Protein 1WB9 (pdb70)

Radius of gyration: 39.72 Å; Cα contacts (8 Å, |Δi|>4): 2963; chains: 2; bounding box: 95×91×112 Å

Nearest PDB structures (foldseek):
  1wb9-assembly1_A  TM=1.001E+00  e=0.000E+00  Escherichia coli
  1wbd-assembly1_A  TM=1.001E+00  e=0.000E+00  Escherichia coli
  1e3m-assembly1_A  TM=1.001E+00  e=0.000E+00  Escherichia coli
  1wbb-assembly1_A  TM=1.001E+00  e=0.000E+00  Escherichia coli
  7ai6-assembly1_A  TM=9.841E-01  e=0.000E+00  Escherichia coli K-12

Foldseek 3Di:
DDDDDLVNDDPVVNLVVVQCVVVVPAAEQADDPQKRKGKDVSLVVLCVQVVWDWDWDDDPSDDTITMTIDGPVCVVVSLLSQQVVQGKYFYKDFDADPVPDPGDGDIDRQAMDGNAQDLDPVNDDLQAQAKEKEWEDDPQFIKMWIARLLQLAIEIETQRDDQLLLLVCLLNVHQAYEYEQPDDPCVSPPPRGNYHYDYPVQLDQVQLQVVVCVLQVHPGQVVQVCSVPSRHSSRRSSVVVVNCRRLVDRQNSNNGYHYDYLQFWARETPCLCALLQAQAHVVGDRPLHVLNQLDPFQASLLSHVLSSLLSTFGQPPVVLVQLLQLLVLCQVPLVVVRVLLNLLYQLSSLLSCLSSVNRFLVSLLSNLSNLVSLVVNLVSQVPRPGPSSVVLNVLLPRPPVLNVLSPQFFDNDADRHLQQHPGGDPPNDVVLVVLVVLLVVVVVVQVVVQVVQCVVLVQVQWHWDADPVQGIWIKGFPVCVVSHDPQWAWGDDDPTMTTTDHPVRVVSRVSNVVSSVVSSVVSVVVSSVSSVVCVVCSVSSSSSSVSSSVSSSSSSLSNSCVVQVFAQAAEDAAAWKWFAFFAQSSCCVPDPDHTRGATDTDDLQQQEEAEEEAVVLCQSVVLSSSVSQVSQSSSSHTHRGPYMYGYAASYEYEQAEPPVSVVSLVVCLVDAALRHEYEYHAFFDDDDDPRRVVVVLVSVQSCVPPRSHRYYHYHPDPVCLCQVVVHGNYFYKYRDWDDDDLAIGRPSYIDGGHDPDYCVLRVVVVVPDDPVVSVVVVVVVVVVVVPD/DVVVVVQCVVPVQAQEFCDDPQWTKGDDVSCVVLCVQPVFDPPVITIDGNVCVLVSLLSQLQQQGKYFYCPVHRDAIDHNAQDQDPSNDDLQAQAKEKEKEADPQFIKIWIARLLLLAIEIETDRDDQLLLQVCLLVVHSAYEYEQPHPPCVSPVPHGHYHYDYPVQLDQVQLQVVVCVLQVHPGQVVQVCRPVSNHSSGRSSRVVVNCVNQVFRSNSNNHYHYDDLQFWAGEGNVRVALLQAQHHVVGHRPLHVLNQQPPFQASLLSNVLSSLLSTFTQPCVVLVQLQLLLQLCQVQLVVPRVLLNLLYQLSSLLSCLSSVNHFLVSLLSNLSNLVSLVVNLVSQVPRDHPVSVVLNVLLDRPPVLNVLSPQFFDNDADRHLQQPPTGDPPNDPLLNVLVVLLVVLVVVQQVVQVVQCVVLVQPQWGWDADDPPGIWIKGWPVSCVSPDPQWAWDDDDPTITITDHPSRVVSSVSNVVSSVVSSVVSVVSVSVSSVVCVVCSVSSSSSSVSSSVCSNSSSLSNSCVVQVFAQAAEDAFAWKWFAFAFQSSCCPPDPDHTGGATDTDDLQQQEEEEEEDPPPLLLRVLSSSVSQVSQSSSSHTGRGPYIYGYGASYEQALGDQLVVSVVSLVVCLVDAALRHEYEHAAFLPNDDPVVRVVVLLVSVCCCVPPRNHRYYHYHHDLVCQCVVVVDTNYFYKYWYWDDDDLDIGGDNYIGGDHDPDDCPLVVVVSVPPDPVVSVVVVVVVCVVVVVD

InterPro domains:
  IPR000432 DNA mismatch repair protein MutS, C-terminal [PF00488] (610-797)
  IPR000432 DNA mismatch repair protein MutS, C-terminal [PS00486] (688-704)
  IPR000432 DNA mismatch repair protein MutS, C-terminal [SM00534] (607-794)
  IPR005748 DNA mismatch repair protein MutS [MF_00096] (10-845)
  IPR005748 DNA mismatch repair protein MutS [TIGR01070] (10-850)
  IPR007695 DNA mismatch repair protein MutS-like, N-terminal [PF01624] (11-122)
  IPR007696 DNA mismatch repair protein MutS, core [PF05192] (272-559)
  IPR007696 DNA mismatch repair protein MutS, core [SM00533] (286-591)
  IPR007860 DNA mismatch repair protein MutS, connector domain [PF05188] (131-256)
  IPR007861 DNA mismatch repair protein MutS, clamp [PF05190] (428-517)
  IPR016151 DNA mismatch repair protein MutS, N-terminal [G3DSA:3.40.1170.10] (1-124)
  IPR016151 DNA mismatch repair protein MutS, N-terminal [SSF55271] (6-116)
  IPR017261 DNA mismatch repair protein MutS/MSH [PIRSF037677] (8-806)
  IPR027417 P-loop containing nucleoside triphosphate hydrolase [G3DSA:3.40.50.300] (567-820)
  IPR027417 P-loop containing nucleoside triphosphate hydrolase [SSF52540] (567-798)
  IPR036187 DNA mismatch repair protein MutS, core domain superfamily [SSF48334] (270-566)
  IPR036678 MutS, connector domain superfamily [G3DSA:3.30.420.110] (130-265)
  IPR036678 MutS, connector domain superfamily [SSF53150] (117-269)
  IPR045076 DNA mismatch repair MutS [PTHR11361] (14-800)

B-factor: mean 20.89, std 8.93, range [2.0, 85.61]

Sequence (1542 aa):
SAIENFDAHTPMMQQYLRLKAQHPEILLFYRMGDFYTLFYDDAKRASQLLDISLTKRGASAGEPIPMAGIPYHAVENYLAKLVNQGESVAICEQIGDPATSKGPVERKVVRIVTPGTISDEALLQERQDNLLAAIWQDSKGFGYATLDISSGRFRLSEPADRETMAAELQRTNPAELLYAEDFAEMSLIEGRRGLRRRPLWEFEIDTARQQLNLQFGTRDLVGFGVENAPRGLCAAGCLLQYAKDTQRTTLPHIRSITMEREQDSIIMDAATRRNLEITQNLAGGAENTLASVLDCTVTPMGSRMLKRWLHMPVRDTRVLLERQQTIGALQDFTAGLQPVLRQVGDLERILARLALRTARPRDLARMRHAFQQLPELRAQLETVDSAPVQALREKMGEFAELRDLLERAIIDTPPVLVRDGGVIASGYNEELDEWRALADGATDYLERLEVRERERTGLDTLKVGFNAVHGYYIQISRGQSHLAPINYMRRQTLKNAERYIIPELKEYEDKVLTSKGKALALEKQLYEELFDLLLPHLEALQQSASALAELDVLVNLAERAYTLNYTCPTFIDKPGIRITEGRHPVVEQVLNEPFIANPLNLSPQRRMLIITGPNMGGKSTYMRQTALIALMAYIGSYVPAQKVEIGPIDRIFTRVGFMVEMTETANILHNATEYSLVLMDEIGRGTSTYDGLSLAWACAENLANKIKALTLFATHYFELTQLPEKMEGVANVHLDALEHGDTIAFMHSVQDGAASKSYGLAVAALAGVPKEVIKRARQKLRELESISMQQYLRLKAQHPEILLFYRMGDFYTLFYDDAKRASQLLDISLTPMAGIPYHAVENYLAKLVNQGESVAICERKVVRIVTPGTISDEALLQERQDNLLAAIWQDSKGFGYATLDISSGRFRLSEPADRETMAAELQRTNPAELLYAEDFAEMSLIEGRRGLRRRPLWEFEIDTARQQLNLQFGTRDLVGFGVENAPRGLCAAGCLLQYAKDTQRTTLPHIRSITMEREQDSIIMDAATRRNLEITQNLAGGAENTLASVLDCTVTPMGSRMLKRWLHMPVRDTRVLLERQQTIGALQDFTAGLQPVLRQVGDLERILARLALRTARPRDLARMRHAFQQLPELRAQLETVDSAPVQALREKMGEFAELRDLLERAIIDTPPVLVRDGGVIASGYNEELDEWRALADGATDYLERLEVRERERTGLDTLKVGFNAVHGYYIQISRGQSHLAPINYMRRQTLKNAERYIIPELKEYEDKVLTSKGKALALEKQLYEELFDLLLPHLEALQQSASALAELDVLVNLAERAYTLNYTCPTFIDKPGIRITEGRHPVVEQVLNEPFIANPLNLSPQRRMLIITGPNMGGKSTYMRQTALIALMAYIGSYVPAQKVEIGPIDRIFTRVGTFMVEMTETANILHNATEYSLVLMDEIGRGTSTYDGLSLAWACAENLANKIKALTLFATHYFELTQLPEKMEGVANVHLDALEHGDTIAFMHSVQDGAASKSYGLAVAALAGVPKEVIKRARQKLRELESIS

Organism: Escherichia coli (strain K12) (NCBI:txid83333)

GO terms:
  GO:0042802 identical protein binding (F, IPI)
  GO:0005515 protein binding (F, IPI)
  GO:0005829 cytosol (C, IDA)
  GO:0006298 mismatch repair (P, IDA)
  GO:0006974 DNA damage response (P, IEP)
  GO:0032300 mismatch repair complex (C, IC)
  GO:0006298 mismatch repair (P, IMP)
  GO:0005524 ATP binding (F, IDA)
  GO:0030983 mismatched DNA binding (F, IDA)
  GO:0016887 ATP hydrolysis activity (F, IDA)
  GO:0008301 DNA binding, bending (F, IDA)
  GO:0032136 adenine/cytosine mispair binding (F, IDA)
  GO:0043531 ADP binding (F, IDA)
  GO:0000018 regulation of DNA recombination (P, IMP)

Structure (mmCIF, N/CA/C/O backbone):
data_1WB9
#
_entry.id   1WB9
#
_cell.length_a   89.650
_cell.length_b   92.116
_cell.length_c   260.744
_cell.angle_alpha   90.00
_cell.angle_beta   90.00
_cell.angle_gamma   90.00
#
_symmetry.space_group_name_H-M   'P 21 21 21'
#
loop_
_entity.id
_entity.type
_entity.pdbx_description
1 polymer 'DNA MISMATCH REPAIR PROTEIN MUTS'
2 polymer "5'-D(*AP*GP*CP*TP*GP*CP*CP*AP*GP*GP *CP*AP*CP*CP*AP*GP*TP*G)-3'"
3 polymer "5'-D(*AP*CP*TP*GP*GP*TP*GP*CP*TP*TP *GP*GP*CP*AP*GP*CP*T)-3'"
4 non-polymer "ADENOSINE-5'-DIPHOSPHATE"
5 non-polymer 'MAGNESIUM ION'
6 water water
#
loop_
_atom_site.group_PDB
_atom_site.id
_atom_site.type_symbol
_atom_site.label_atom_id
_atom_site.label_alt_id
_atom_site.label_comp_id
_atom_site.label_asym_id
_atom_site.label_entity_id
_atom_site.label_seq_id
_atom_site.pdbx_PDB_ins_code
_atom_site.Cartn_x
_atom_site.Cartn_y
_atom_site.Cartn_z
_atom_site.occupancy
_atom_site.B_iso_or_equiv
_atom_site.auth_seq_id
_atom_site.auth_comp_id
_atom_site.auth_asym_id
_atom_site.auth_atom_id
_atom_site.pdbx_PDB_model_num
ATOM 1 N N . SER A 1 2 ? 77.943 81.573 19.113 1.00 4.37 2 SER A N 1
ATOM 2 C CA . SER A 1 2 ? 79.056 81.996 20.002 1.00 4.58 2 SER A CA 1
ATOM 3 C C . SER A 1 2 ? 78.766 83.375 20.601 1.00 4.36 2 SER A C 1
ATOM 4 O O . SER A 1 2 ? 78.341 84.260 19.896 1.00 3.47 2 SER A O 1
ATOM 7 N N . ALA A 1 3 ? 79.058 83.573 21.884 1.00 3.85 3 ALA A N 1
ATOM 8 C CA . ALA A 1 3 ? 78.896 84.892 22.486 1.00 3.89 3 ALA A CA 1
ATOM 9 C C . ALA A 1 3 ? 79.822 85.919 21.805 1.00 4.18 3 ALA A C 1
ATOM 10 O O . ALA A 1 3 ? 80.992 85.634 21.522 1.00 3.68 3 ALA A O 1
ATOM 12 N N . ILE A 1 4 ? 79.301 87.111 21.564 1.00 4.22 4 ILE A N 1
ATOM 13 C CA . ILE A 1 4 ? 80.157 88.213 21.192 1.00 5.17 4 ILE A CA 1
ATOM 14 C C . ILE A 1 4 ? 80.839 88.728 22.453 1.00 6.73 4 ILE A C 1
ATOM 15 O O . ILE A 1 4 ? 80.185 89.212 23.388 1.00 6.75 4 ILE A O 1
ATOM 20 N N . GLU A 1 5 ? 82.159 88.612 22.460 1.00 7.97 5 GLU A N 1
ATOM 21 C CA . GLU A 1 5 ? 82.950 88.917 23.634 1.00 9.61 5 GLU A CA 1
ATOM 22 C C . GLU A 1 5 ? 83.828 90.128 23.421 1.00 9.33 5 GLU A C 1
ATOM 23 O O . GLU A 1 5 ? 85.063 90.068 23.532 1.00 8.71 5 GLU A O 1
ATOM 29 N N . ASN A 1 6 ? 83.171 91.226 23.101 1.00 9.89 6 ASN A N 1
ATOM 30 C CA . ASN A 1 6 ? 83.788 92.533 23.215 1.00 11.14 6 ASN A CA 1
ATOM 31 C C . ASN A 1 6 ? 84.320 92.800 24.641 1.00 11.60 6 ASN A C 1
ATOM 32 O O . ASN A 1 6 ? 83.900 92.156 25.616 1.00 10.39 6 ASN A O 1
ATOM 37 N N . PHE A 1 7 ? 85.265 93.739 24.729 1.00 12.78 7 PHE A N 1
ATOM 38 C CA . PHE A 1 7 ? 85.863 94.174 26.005 1.00 13.39 7 PHE A CA 1
ATOM 39 C C . PHE A 1 7 ? 84.824 94.400 27.094 1.00 13.30 7 PHE A C 1
ATOM 40 O O . PHE A 1 7 ? 84.908 93.781 28.139 1.00 12.72 7 PHE A O 1
ATOM 48 N N . ASP A 1 8 ? 83.829 95.250 26.829 1.00 13.76 8 ASP A N 1
ATOM 49 C CA . ASP A 1 8 ? 82.750 95.516 27.795 1.00 14.63 8 ASP A CA 1
ATOM 50 C C . ASP A 1 8 ? 81.906 94.295 28.223 1.00 15.18 8 ASP A C 1
ATOM 51 O O . ASP A 1 8 ? 81.263 94.338 29.279 1.00 15.71 8 ASP A O 1
ATOM 56 N N . ALA A 1 9 ? 81.875 93.229 27.418 1.00 15.33 9 ALA A N 1
ATOM 57 C CA . ALA A 1 9 ? 81.147 92.011 27.800 1.00 15.73 9 ALA A CA 1
ATOM 58 C C . ALA A 1 9 ? 81.847 91.174 28.890 1.00 15.91 9 ALA A C 1
ATOM 59 O O . ALA A 1 9 ? 81.203 90.322 29.517 1.00 16.16 9 ALA A O 1
ATOM 61 N N . HIS A 1 10 ? 83.144 91.417 29.099 1.00 15.54 10 HIS A N 1
ATOM 62 C CA . HIS A 1 10 ? 83.921 90.700 30.107 1.00 15.86 10 HIS A CA 1
ATOM 63 C C . HIS A 1 10 ? 83.913 91.389 31.472 1.00 14.92 10 HIS A C 1
ATOM 64 O O . HIS A 1 10 ? 83.823 92.608 31.576 1.00 14.42 10 HIS A O 1
ATOM 71 N N . THR A 1 11 ? 84.028 90.571 32.506 1.00 14.58 11 THR A N 1
ATOM 72 C CA . THR A 1 11 ? 84.271 91.040 33.864 1.00 14.31 11 THR A CA 1
ATOM 73 C C . THR A 1 11 ? 85.667 91.659 33.952 1.00 14.25 11 THR A C 1
ATOM 74 O O . THR A 1 11 ? 86.543 91.348 33.134 1.00 13.82 11 THR A O 1
ATOM 78 N N . PRO A 1 12 ? 85.883 92.518 34.943 1.00 14.82 12 PRO A N 1
ATOM 79 C CA . PRO A 1 12 ? 87.220 93.059 35.220 1.00 15.16 12 PRO A CA 1
ATOM 80 C C . PRO A 1 12 ? 88.333 92.004 35.260 1.00 16.17 12 PRO A C 1
ATOM 81 O O . PRO A 1 12 ? 89.398 92.263 34.711 1.00 16.31 12 PRO A O 1
ATOM 85 N N . MET A 1 13 ? 88.076 90.836 35.837 1.00 16.82 13 MET A N 1
ATOM 86 C CA . MET A 1 13 ? 89.070 89.763 35.879 1.00 18.35 13 MET A CA 1
ATOM 87 C C . MET A 1 13 ? 89.479 89.268 34.491 1.00 18.03 13 MET A C 1
ATOM 88 O O . MET A 1 13 ? 90.663 89.087 34.229 1.00 17.27 13 MET A O 1
ATOM 93 N N . MET A 1 14 ? 88.497 89.028 33.624 1.00 18.29 14 MET A N 1
ATOM 94 C CA . MET A 1 14 ? 88.769 88.519 32.274 1.00 18.84 14 MET A CA 1
ATOM 95 C C . MET A 1 14 ? 89.368 89.570 31.339 1.00 17.58 14 MET A C 1
ATOM 96 O O . MET A 1 14 ? 90.177 89.239 30.484 1.00 16.94 14 MET A O 1
ATOM 101 N N . GLN A 1 15 ? 88.981 90.826 31.514 1.00 17.16 15 GLN A N 1
ATOM 102 C CA . GLN A 1 15 ? 89.606 91.937 30.783 1.00 16.57 15 GLN A CA 1
ATOM 103 C C . GLN A 1 15 ? 91.094 91.941 31.066 1.00 16.42 15 GLN A C 1
ATOM 104 O O . GLN A 1 15 ? 91.906 91.912 30.138 1.00 15.84 15 GLN A O 1
ATOM 110 N N . GLN A 1 16 ? 91.449 91.913 32.348 1.00 16.17 16 GLN A N 1
ATOM 111 C CA . GLN A 1 16 ? 92.850 91.854 32.740 1.00 16.46 16 GLN A CA 1
ATOM 112 C C . GLN A 1 16 ? 93.516 90.621 32.156 1.00 16.35 16 GLN A C 1
ATOM 113 O O . GLN A 1 16 ? 94.588 90.716 31.563 1.00 16.30 16 GLN A O 1
ATOM 119 N N . TYR A 1 17 ? 92.873 89.475 32.325 1.00 16.49 17 TYR A N 1
ATOM 120 C CA . TYR A 1 17 ? 93.428 88.195 31.896 1.00 16.66 17 TYR A CA 1
ATOM 121 C C . TYR A 1 17 ? 93.610 88.121 30.365 1.00 17.67 17 TYR A C 1
ATOM 122 O O . TYR A 1 17 ? 94.614 87.618 29.908 1.00 17.05 17 TYR A O 1
ATOM 131 N N . LEU A 1 18 ? 92.628 88.586 29.596 1.00 18.68 18 LEU A N 1
ATOM 132 C CA . LEU A 1 18 ? 92.705 88.476 28.138 1.00 19.82 18 LEU A CA 1
ATOM 133 C C . LEU A 1 18 ? 93.760 89.403 27.563 1.00 21.22 18 LEU A C 1
ATOM 134 O O . LEU A 1 18 ? 94.296 89.135 26.490 1.00 21.85 18 LEU A O 1
ATOM 139 N N . ARG A 1 19 ? 94.040 90.492 28.281 1.00 22.32 19 ARG A N 1
ATOM 140 C CA . ARG A 1 19 ? 95.085 91.441 27.924 1.00 23.14 19 ARG A CA 1
ATOM 141 C C . ARG A 1 19 ? 96.469 90.822 28.133 1.00 22.91 19 ARG A C 1
ATOM 142 O O . ARG A 1 19 ? 97.384 91.013 27.324 1.00 22.68 19 ARG A O 1
ATOM 150 N N . LEU A 1 20 ? 96.632 90.077 29.222 1.00 22.72 20 LEU A N 1
ATOM 151 C CA . LEU A 1 20 ? 97.917 89.434 29.497 1.00 22.88 20 LEU A CA 1
ATOM 152 C C . LEU A 1 20 ? 98.075 88.225 28.589 1.00 22.88 20 LEU A C 1
ATOM 153 O O . LEU A 1 20 ? 99.160 87.962 28.091 1.00 22.68 20 LEU A O 1
ATOM 158 N N . LYS A 1 21 ? 96.982 87.509 28.344 1.00 22.49 21 LYS A N 1
ATOM 159 C CA . LYS A 1 21 ? 97.009 86.393 27.422 1.00 22.49 21 LYS A CA 1
ATOM 160 C C . LYS A 1 21 ? 97.342 86.867 26.000 1.00 22.83 21 LYS A C 1
ATOM 161 O O . LYS A 1 21 ? 97.986 86.142 25.268 1.00 23.53 21 LYS A O 1
ATOM 167 N N . ALA A 1 22 ? 96.944 88.080 25.609 1.00 22.86 22 ALA A N 1
ATOM 168 C CA . ALA A 1 22 ? 97.209 88.579 24.240 1.00 22.82 22 ALA A CA 1
ATOM 169 C C . ALA A 1 22 ? 98.696 88.842 24.021 1.00 23.03 22 ALA A C 1
ATOM 170 O O . ALA A 1 22 ? 99.175 88.825 22.903 1.00 23.09 22 ALA A O 1
ATOM 172 N N . GLN A 1 23 ? 99.404 89.086 25.114 1.00 23.57 23 GLN A N 1
ATOM 173 C CA . GLN A 1 23 ? 100.853 89.267 25.143 1.00 23.97 23 GLN A CA 1
ATOM 174 C C . GLN A 1 23 ? 101.530 87.924 24.844 1.00 23.62 23 GLN A C 1
ATOM 175 O O . GLN A 1 23 ? 102.653 87.876 24.321 1.00 23.88 23 GLN A O 1
ATOM 181 N N . HIS A 1 24 ? 100.823 86.834 25.154 1.00 22.91 24 HIS A N 1
ATOM 182 C CA . HIS A 1 24 ? 101.366 85.470 25.033 1.00 22.20 24 HIS A CA 1
ATOM 183 C C . HIS A 1 24 ? 100.371 84.536 24.373 1.00 20.99 24 HIS A C 1
ATOM 184 O O . HIS A 1 24 ? 99.957 83.564 24.977 1.00 19.82 24 HIS A O 1
ATOM 191 N N . PRO A 1 25 ? 99.984 84.827 23.130 1.00 19.77 25 PRO A N 1
ATOM 192 C CA . PRO A 1 25 ? 98.836 84.136 22.520 1.00 19.32 25 PRO A CA 1
ATOM 193 C C . PRO A 1 25 ? 99.045 82.640 22.275 1.00 18.69 25 PRO A C 1
ATOM 194 O O . PRO A 1 25 ? 98.085 81.902 22.321 1.00 17.68 25 PRO A O 1
ATOM 198 N N . GLU A 1 26 ? 100.272 82.205 22.018 1.00 18.83 26 GLU A N 1
ATOM 199 C CA . GLU A 1 26 ? 100.509 80.818 21.616 1.00 19.19 26 GLU A CA 1
ATOM 200 C C . GLU A 1 26 ? 101.072 79.953 22.749 1.00 17.75 26 GLU A C 1
ATOM 201 O O . GLU A 1 26 ? 101.274 78.773 22.559 1.00 17.59 26 GLU A O 1
ATOM 207 N N . ILE A 1 27 ? 101.325 80.525 23.917 1.00 16.63 27 ILE A N 1
ATOM 208 C CA . ILE A 1 27 ? 101.868 79.737 25.015 1.00 16.04 27 ILE A CA 1
ATOM 209 C C . ILE A 1 27 ? 100.953 79.764 26.266 1.00 15.69 27 ILE A C 1
ATOM 210 O O . ILE A 1 27 ? 100.198 80.716 26.496 1.00 15.54 27 ILE A O 1
ATOM 215 N N . LEU A 1 28 ? 101.057 78.714 27.061 1.00 14.43 28 LEU A N 1
ATOM 216 C CA . LEU A 1 28 ? 100.284 78.574 28.271 1.00 14.84 28 LEU A CA 1
ATOM 217 C C . LEU A 1 28 ? 100.539 79.756 29.207 1.00 14.69 28 LEU A C 1
ATOM 218 O O . LEU A 1 28 ? 101.671 80.226 29.340 1.00 14.96 28 LEU A O 1
ATOM 223 N N . LEU A 1 29 ? 99.491 80.222 29.862 1.00 14.48 29 LEU A N 1
ATOM 224 C CA . LEU A 1 29 ? 99.597 81.300 30.818 1.00 13.80 29 LEU A CA 1
ATOM 225 C C . LEU A 1 29 ? 99.127 80.849 32.194 1.00 13.53 29 LEU A C 1
ATOM 226 O O . LEU A 1 29 ? 97.971 80.451 32.366 1.00 13.42 29 LEU A O 1
ATOM 231 N N . PHE A 1 30 ? 100.048 80.865 33.159 1.00 14.02 30 PHE A N 1
ATOM 232 C CA . PHE A 1 30 ? 99.745 80.603 34.558 1.00 14.36 30 PHE A CA 1
ATOM 233 C C . PHE A 1 30 ? 99.410 81.965 35.139 1.00 15.25 30 PHE A C 1
ATOM 234 O O . PHE A 1 30 ? 100.310 82.796 35.334 1.00 16.14 30 PHE A O 1
ATOM 242 N N . TYR A 1 31 ? 98.126 82.178 35.406 1.00 15.36 31 TYR A N 1
ATOM 243 C CA . TYR A 1 31 ? 97.580 83.434 35.933 1.00 15.04 31 TYR A CA 1
ATOM 244 C C . TYR A 1 31 ? 97.293 83.290 37.430 1.00 14.41 31 TYR A C 1
ATOM 245 O O . TYR A 1 31 ? 96.381 82.562 37.863 1.00 14.67 31 TYR A O 1
ATOM 254 N N . ARG A 1 32 ? 98.111 83.958 38.233 1.00 14.29 32 ARG A N 1
ATOM 255 C CA . ARG A 1 32 ? 98.043 83.821 39.670 1.00 14.11 32 ARG A CA 1
ATOM 256 C C . ARG A 1 32 ? 96.779 84.422 40.212 1.00 14.17 32 ARG A C 1
ATOM 257 O O . ARG A 1 32 ? 96.534 85.600 40.018 1.00 13.87 32 ARG A O 1
ATOM 265 N N . MET A 1 33 ? 95.993 83.611 40.907 1.00 14.99 33 MET A N 1
ATOM 266 C CA . MET A 1 33 ? 94.794 84.082 41.610 1.00 16.71 33 MET A CA 1
ATOM 267 C C . MET A 1 33 ? 94.801 83.488 42.998 1.00 15.59 33 MET A C 1
ATOM 268 O O . MET A 1 33 ? 94.475 82.323 43.158 1.00 14.13 33 MET A O 1
ATOM 273 N N . GLY A 1 34 ? 95.151 84.293 43.993 1.00 15.54 34 GLY A N 1
ATOM 274 C CA . GLY A 1 34 ? 95.340 83.806 45.344 1.00 15.84 34 GLY A CA 1
ATOM 275 C C . GLY A 1 34 ? 96.397 82.715 45.373 1.00 16.25 34 GLY A C 1
ATOM 276 O O . GLY A 1 34 ? 97.485 82.862 44.786 1.00 16.00 34 GLY A O 1
ATOM 277 N N . ASP A 1 35 ? 96.066 81.595 46.004 1.00 16.22 35 ASP A N 1
ATOM 278 C CA . ASP A 1 35 ? 97.009 80.482 46.101 1.00 16.20 35 ASP A CA 1
ATOM 279 C C . ASP A 1 35 ? 97.140 79.672 44.808 1.00 16.52 35 ASP A C 1
ATOM 280 O O . ASP A 1 35 ? 97.868 78.689 44.801 1.00 16.93 35 ASP A O 1
ATOM 285 N N . PHE A 1 36 ? 96.467 80.042 43.715 1.00 15.75 36 PHE A N 1
ATOM 286 C CA . PHE A 1 36 ? 96.435 79.145 42.559 1.00 15.42 36 PHE A CA 1
ATOM 287 C C . PHE A 1 36 ? 96.937 79.797 41.285 1.00 15.27 36 PHE A C 1
ATOM 288 O O . PHE A 1 36 ? 96.480 80.874 40.949 1.00 16.10 36 PHE A O 1
ATOM 296 N N . TYR A 1 37 ? 97.874 79.155 40.589 1.00 14.56 37 TYR A N 1
ATOM 297 C CA . TYR A 1 37 ? 98.099 79.484 39.194 1.00 15.06 37 TYR A CA 1
ATOM 298 C C . TYR A 1 37 ? 96.961 78.864 38.395 1.00 15.10 37 TYR A C 1
ATOM 299 O O . TYR A 1 37 ? 96.634 77.689 38.530 1.00 15.15 37 TYR A O 1
ATOM 308 N N . THR A 1 38 ? 96.328 79.698 37.592 1.00 14.98 38 THR A N 1
ATOM 309 C CA . THR A 1 38 ? 95.065 79.365 36.975 1.00 14.63 38 THR A CA 1
ATOM 310 C C . THR A 1 38 ? 95.134 79.570 35.487 1.00 14.67 38 THR A C 1
ATOM 311 O O . THR A 1 38 ? 95.804 80.480 35.016 1.00 14.28 38 THR A O 1
ATOM 315 N N . LEU A 1 39 ? 94.455 78.692 34.754 1.00 14.86 39 LEU A N 1
ATOM 316 C CA . LEU A 1 39 ? 94.408 78.737 33.288 1.00 14.23 39 LEU A CA 1
ATOM 317 C C . LEU A 1 39 ? 92.967 78.732 32.835 1.00 13.36 39 LEU A C 1
ATOM 318 O O . LEU A 1 39 ? 92.116 78.143 33.485 1.00 13.62 39 LEU A O 1
ATOM 323 N N . PHE A 1 40 ? 92.686 79.401 31.728 1.00 13.40 40 PHE A N 1
ATOM 324 C CA . PHE A 1 40 ? 91.327 79.478 31.175 1.00 12.72 40 PHE A CA 1
ATOM 325 C C . PHE A 1 40 ? 91.278 79.055 29.703 1.00 13.52 40 PHE A C 1
ATOM 326 O O . PHE A 1 40 ? 92.302 78.978 29.016 1.00 12.62 40 PHE A O 1
ATOM 334 N N . TYR A 1 41 ? 90.060 78.805 29.228 1.00 13.76 41 TYR A N 1
ATOM 335 C CA . TYR A 1 41 ? 89.787 78.495 27.830 1.00 14.44 41 TYR A CA 1
ATOM 336 C C . TYR A 1 41 ? 90.642 77.329 27.325 1.00 14.30 41 TYR A C 1
ATOM 337 O O . TYR A 1 41 ? 90.747 76.343 27.998 1.00 14.44 41 TYR A O 1
ATOM 346 N N . ASP A 1 42 ? 91.253 77.449 26.150 1.00 14.98 42 ASP A N 1
ATOM 347 C CA . ASP A 1 42 ? 91.990 76.331 25.571 1.00 15.13 42 ASP A CA 1
ATOM 348 C C . ASP A 1 42 ? 93.247 76.009 26.400 1.00 14.06 42 ASP A C 1
ATOM 349 O O . ASP A 1 42 ? 93.698 74.870 26.399 1.00 13.69 42 ASP A O 1
ATOM 354 N N . ASP A 1 43 ? 93.787 76.994 27.118 1.00 12.70 43 ASP A N 1
ATOM 355 C CA . ASP A 1 43 ? 94.904 76.742 28.022 1.00 12.71 43 ASP A CA 1
ATOM 356 C C . ASP A 1 43 ? 94.496 75.734 29.112 1.00 12.09 43 ASP A C 1
ATOM 357 O O . ASP A 1 43 ? 95.222 74.801 29.432 1.00 12.06 43 ASP A O 1
ATOM 362 N N . ALA A 1 44 ? 93.328 75.932 29.688 1.00 11.75 44 ALA A N 1
ATOM 363 C CA . ALA A 1 44 ? 92.835 75.013 30.703 1.00 11.62 44 ALA A CA 1
ATOM 364 C C . ALA A 1 44 ? 92.695 73.603 30.133 1.00 11.97 44 ALA A C 1
ATOM 365 O O . ALA A 1 44 ? 93.068 72.648 30.788 1.00 11.74 44 ALA A O 1
ATOM 367 N N . LYS A 1 45 ? 92.150 73.466 28.920 1.00 13.48 45 LYS A N 1
ATOM 368 C CA . LYS A 1 45 ? 91.899 72.138 28.354 1.00 15.10 45 LYS A CA 1
ATOM 369 C C . LYS A 1 45 ? 93.225 71.431 28.111 1.00 15.46 45 LYS A C 1
ATOM 370 O O . LYS A 1 45 ? 93.389 70.249 28.422 1.00 14.54 45 LYS A O 1
ATOM 376 N N . ARG A 1 46 ? 94.173 72.174 27.560 1.00 16.09 46 ARG A N 1
ATOM 377 C CA . ARG A 1 46 ? 95.490 71.629 27.266 1.00 17.34 46 ARG A CA 1
ATOM 378 C C . ARG A 1 46 ? 96.261 71.260 28.535 1.00 16.57 46 ARG A C 1
ATOM 379 O O . ARG A 1 46 ? 96.825 70.183 28.621 1.00 16.25 46 ARG A O 1
ATOM 387 N N . ALA A 1 47 ? 96.326 72.184 29.485 1.00 16.32 47 ALA A N 1
ATOM 388 C CA . ALA A 1 47 ? 96.965 71.933 30.787 1.00 16.32 47 ALA A CA 1
ATOM 389 C C . ALA A 1 47 ? 96.356 70.704 31.440 1.00 16.76 47 ALA A C 1
ATOM 390 O O . ALA A 1 47 ? 97.068 69.829 31.980 1.00 16.44 47 ALA A O 1
ATOM 392 N N . SER A 1 48 ? 95.036 70.617 31.385 1.00 16.41 48 SER A N 1
ATOM 393 C CA . SER A 1 48 ? 94.356 69.448 31.946 1.00 17.62 48 SER A CA 1
ATOM 394 C C . SER A 1 48 ? 94.896 68.126 31.370 1.00 18.49 48 SER A C 1
ATOM 395 O O . SER A 1 48 ? 95.164 67.171 32.107 1.00 18.11 48 SER A O 1
ATOM 398 N N . GLN A 1 49 ? 95.049 68.077 30.053 1.00 19.38 49 GLN A N 1
ATOM 399 C CA . GLN A 1 49 ? 95.533 66.877 29.372 1.00 20.83 49 GLN A CA 1
ATOM 400 C C . GLN A 1 49 ? 97.026 66.624 29.586 1.00 20.41 49 GLN A C 1
ATOM 401 O O . GLN A 1 49 ? 97.413 65.493 29.769 1.00 21.91 49 GLN A O 1
ATOM 407 N N . LEU A 1 50 ? 97.848 67.668 29.572 1.00 20.19 50 LEU A N 1
ATOM 408 C CA . LEU A 1 50 ? 99.302 67.546 29.754 1.00 20.48 50 LEU A CA 1
ATOM 409 C C . LEU A 1 50 ? 99.708 67.232 31.177 1.00 20.46 50 LEU A C 1
ATOM 410 O O . LEU A 1 50 ? 100.621 66.436 31.390 1.00 20.83 50 LEU A O 1
ATOM 415 N N . LEU A 1 51 ? 99.059 67.898 32.138 1.00 20.25 51 LEU A N 1
ATOM 416 C CA . LEU A 1 51 ? 99.463 67.877 33.540 1.00 20.03 51 LEU A CA 1
ATOM 417 C C . LEU A 1 51 ? 98.631 66.932 34.382 1.00 20.55 51 LEU A C 1
ATOM 418 O O . LEU A 1 51 ? 98.972 66.687 35.549 1.00 20.84 51 LEU A O 1
ATOM 423 N N . ASP A 1 52 ? 97.564 66.388 33.795 1.00 20.68 52 ASP A N 1
ATOM 424 C CA . ASP A 1 52 ? 96.713 65.416 34.467 1.00 21.17 52 ASP A CA 1
ATOM 425 C C . ASP A 1 52 ? 96.113 66.082 35.710 1.00 20.78 52 ASP A C 1
ATOM 426 O O . ASP A 1 52 ? 96.363 65.681 36.835 1.00 21.83 52 ASP A O 1
ATOM 431 N N . ILE A 1 53 ? 95.353 67.142 35.474 1.00 19.97 53 ILE A N 1
ATOM 432 C CA . ILE A 1 53 ? 94.605 67.848 36.510 1.00 18.90 53 ILE A CA 1
ATOM 433 C C . ILE A 1 53 ? 93.212 68.082 35.937 1.00 18.06 53 ILE A C 1
ATOM 434 O O . ILE A 1 53 ? 93.045 68.050 34.715 1.00 18.12 53 ILE A O 1
ATOM 439 N N . SER A 1 54 ? 92.221 68.335 36.785 1.00 16.82 54 SER A N 1
ATOM 440 C CA . SER A 1 54 ? 90.822 68.361 36.339 1.00 16.66 54 SER A CA 1
ATOM 441 C C . SER A 1 54 ? 90.534 69.602 35.510 1.00 16.86 54 SER A C 1
ATOM 442 O O . SER A 1 54 ? 91.009 70.704 35.811 1.00 15.98 54 SER A O 1
ATOM 445 N N . LEU A 1 55 ? 89.766 69.389 34.450 1.00 16.87 55 LEU A N 1
ATOM 446 C CA . LEU A 1 55 ? 89.137 70.470 33.733 1.00 17.33 55 LEU A CA 1
ATOM 447 C C . LEU A 1 55 ? 87.821 70.763 34.418 1.00 17.28 55 LEU A C 1
ATOM 448 O O . LEU A 1 55 ? 87.012 69.882 34.649 1.00 18.02 55 LEU A O 1
ATOM 453 N N . THR A 1 56 ? 87.639 72.015 34.775 1.00 18.32 56 THR A N 1
ATOM 454 C CA . THR A 1 56 ? 86.463 72.470 35.478 1.00 18.70 56 THR A CA 1
ATOM 455 C C . THR A 1 56 ? 86.030 73.746 34.765 1.00 19.69 56 THR A C 1
ATOM 456 O O . THR A 1 56 ? 86.420 74.014 33.619 1.00 18.81 56 THR A O 1
ATOM 460 N N . LYS A 1 57 ? 85.176 74.508 35.412 1.00 21.23 57 LYS A N 1
ATOM 461 C CA . LYS A 1 57 ? 84.629 75.684 34.796 1.00 22.90 57 LYS A CA 1
ATOM 462 C C . LYS A 1 57 ? 84.305 76.749 35.840 1.00 24.14 57 LYS A C 1
ATOM 463 O O . LYS A 1 57 ? 84.086 76.487 37.022 1.00 23.95 57 LYS A O 1
ATOM 469 N N . ARG A 1 58 ? 84.268 77.960 35.335 1.00 25.49 58 ARG A N 1
ATOM 470 C CA . ARG A 1 58 ? 84.098 79.155 36.097 1.00 26.46 58 ARG A CA 1
ATOM 471 C C . ARG A 1 58 ? 82.830 79.780 35.545 1.00 27.77 58 ARG A C 1
ATOM 472 O O . ARG A 1 58 ? 82.710 80.003 34.329 1.00 27.59 58 ARG A O 1
ATOM 480 N N . GLY A 1 59 ? 81.891 80.053 36.441 1.00 29.51 59 GLY A N 1
ATOM 481 C CA . GLY A 1 59 ? 80.561 80.490 36.071 1.00 30.80 59 GLY A CA 1
ATOM 482 C C . GLY A 1 59 ? 80.608 81.887 35.518 1.00 32.07 59 GLY A C 1
ATOM 483 O O . GLY A 1 59 ? 81.562 82.625 35.784 1.00 32.23 59 GLY A O 1
ATOM 484 N N . ALA A 1 60 ? 79.589 82.222 34.727 1.00 33.29 60 ALA A N 1
ATOM 485 C CA . ALA A 1 60 ? 79.412 83.556 34.150 1.00 34.17 60 ALA A CA 1
ATOM 486 C C . ALA A 1 60 ? 77.931 83.940 34.166 1.00 34.82 60 ALA A C 1
ATOM 487 O O . ALA A 1 60 ? 77.051 83.105 33.929 1.00 34.87 60 ALA A O 1
ATOM 489 N N . SER A 1 61 ? 77.675 85.213 34.460 1.00 35.63 61 SER A N 1
ATOM 490 C CA . SER A 1 61 ? 76.325 85.794 34.467 1.00 35.83 61 SER A CA 1
ATOM 491 C C . SER A 1 61 ? 75.848 86.128 33.046 1.00 36.10 61 SER A C 1
ATOM 492 O O . SER A 1 61 ? 74.639 86.274 32.808 1.00 36.14 61 SER A O 1
ATOM 495 N N . ALA A 1 62 ? 76.807 86.269 32.125 1.00 36.33 62 ALA A N 1
ATOM 496 C CA . ALA A 1 62 ? 76.535 86.590 30.718 1.00 36.39 62 ALA A CA 1
ATOM 497 C C . ALA A 1 62 ? 76.161 85.334 29.900 1.00 36.23 62 ALA A C 1
ATOM 498 O O . ALA A 1 62 ? 75.309 85.427 29.009 1.00 36.56 62 ALA A O 1
ATOM 500 N N . GLY A 1 63 ? 76.785 84.176 30.181 1.00 35.53 63 GLY A N 1
ATOM 501 C CA . GLY A 1 63 ? 76.222 82.904 29.721 1.00 34.87 63 GLY A CA 1
ATOM 502 C C . GLY A 1 63 ? 77.103 81.684 29.501 1.00 33.90 63 GLY A C 1
ATOM 503 O O . GLY A 1 63 ? 76.790 80.601 30.005 1.00 33.93 63 GLY A O 1
ATOM 504 N N . GLU A 1 64 ? 78.164 81.836 28.707 1.00 32.70 64 GLU A N 1
ATOM 505 C CA . GLU A 1 64 ? 79.062 80.724 28.379 1.00 31.49 64 GLU A CA 1
ATOM 506 C C . GLU A 1 64 ? 79.981 80.459 29.587 1.00 29.81 64 GLU A C 1
ATOM 507 O O . GLU A 1 64 ? 80.643 81.385 30.054 1.00 29.92 64 GLU A O 1
ATOM 513 N N . PRO A 1 65 ? 80.018 79.230 30.105 1.00 27.33 65 PRO A N 1
ATOM 514 C CA . PRO A 1 65 ? 80.984 78.889 31.155 1.00 25.77 65 PRO A CA 1
ATOM 515 C C . PRO A 1 65 ? 82.410 78.935 30.611 1.00 23.40 65 PRO A C 1
ATOM 516 O O . PRO A 1 65 ? 82.617 78.647 29.438 1.00 23.20 65 PRO A O 1
ATOM 520 N N . ILE A 1 66 ? 83.357 79.324 31.453 1.00 20.80 66 ILE A N 1
ATOM 521 C CA . ILE A 1 66 ? 84.763 79.469 31.067 1.00 18.79 66 ILE A CA 1
ATOM 522 C C . ILE A 1 66 ? 85.556 78.259 31.557 1.00 17.26 66 ILE A C 1
ATOM 523 O O . ILE A 1 66 ? 85.687 78.062 32.757 1.00 16.47 66 ILE A O 1
ATOM 528 N N . PRO A 1 67 ? 86.046 77.430 30.635 1.00 16.10 67 PRO A N 1
ATOM 529 C CA . PRO A 1 67 ? 86.931 76.316 30.985 1.00 15.30 67 PRO A CA 1
ATOM 530 C C . PRO A 1 67 ? 88.077 76.775 31.892 1.00 14.97 67 PRO A C 1
ATOM 531 O O . PRO A 1 67 ? 88.697 77.791 31.620 1.00 14.26 67 PRO A O 1
ATOM 535 N N . MET A 1 68 ? 88.333 76.036 32.954 1.00 14.76 68 MET A N 1
ATOM 536 C CA . MET A 1 68 ? 89.277 76.471 33.981 1.00 15.46 68 MET A CA 1
ATOM 537 C C . MET A 1 68 ? 90.064 75.299 34.519 1.00 14.70 68 MET A C 1
ATOM 538 O O . MET A 1 68 ? 89.565 74.171 34.590 1.00 15.09 68 MET A O 1
ATOM 543 N N . ALA A 1 69 ? 91.304 75.575 34.892 1.00 14.56 69 ALA A N 1
ATOM 544 C CA . ALA A 1 69 ? 92.140 74.600 35.585 1.00 14.31 69 ALA A CA 1
ATOM 545 C C . ALA A 1 69 ? 93.222 75.322 36.369 1.00 14.15 69 ALA A C 1
ATOM 546 O O . ALA A 1 69 ? 93.512 76.498 36.130 1.00 14.09 69 ALA A O 1
ATOM 548 N N . GLY A 1 70 ? 93.849 74.629 37.301 1.00 13.73 70 GLY A N 1
ATOM 549 C CA . GLY A 1 70 ? 94.839 75.290 38.117 1.00 14.14 70 GLY A CA 1
ATOM 550 C C . GLY A 1 70 ? 95.544 74.397 39.096 1.00 14.68 70 GLY A C 1
ATOM 551 O O . GLY A 1 70 ? 95.196 73.216 39.297 1.00 13.17 70 GLY A O 1
ATOM 552 N N . ILE A 1 71 ? 96.570 74.981 39.691 1.00 15.43 71 ILE A N 1
ATOM 553 C CA . ILE A 1 71 ? 97.442 74.268 40.607 1.00 16.60 71 ILE A CA 1
ATOM 554 C C . ILE A 1 71 ? 97.879 75.222 41.719 1.00 16.66 71 ILE A C 1
ATOM 555 O O . ILE A 1 71 ? 98.037 76.405 41.483 1.00 15.98 71 ILE A O 1
ATOM 560 N N . PRO A 1 72 ? 98.052 74.721 42.939 1.00 16.90 72 PRO A N 1
ATOM 561 C CA . PRO A 1 72 ? 98.481 75.579 44.043 1.00 16.69 72 PRO A CA 1
ATOM 562 C C . PRO A 1 72 ? 99.892 76.064 43.826 1.00 16.84 72 PRO A C 1
ATOM 563 O O . PRO A 1 72 ? 100.741 75.328 43.300 1.00 16.69 72 PRO A O 1
ATOM 567 N N . TYR A 1 73 ? 100.150 77.297 44.246 1.00 17.43 73 TYR A N 1
ATOM 568 C CA . TYR A 1 73 ? 101.382 78.000 43.860 1.00 18.19 73 TYR A CA 1
ATOM 569 C C . TYR A 1 73 ? 102.640 77.277 44.344 1.00 18.00 73 TYR A C 1
ATOM 570 O O . TYR A 1 73 ? 103.702 77.379 43.724 1.00 18.02 73 TYR A O 1
ATOM 579 N N . HIS A 1 74 ? 102.517 76.585 45.474 1.00 18.39 74 HIS A N 1
ATOM 580 C CA . HIS A 1 74 ? 103.666 75.917 46.113 1.00 18.61 74 HIS A CA 1
ATOM 581 C C . HIS A 1 74 ? 104.090 74.628 45.393 1.00 18.67 74 HIS A C 1
ATOM 582 O O . HIS A 1 74 ? 105.195 74.157 45.603 1.00 19.01 74 HIS A O 1
ATOM 589 N N . ALA A 1 75 ? 103.226 74.090 44.534 1.00 18.69 75 ALA A N 1
ATOM 590 C CA . ALA A 1 75 ? 103.541 72.928 43.701 1.00 18.81 75 ALA A CA 1
ATOM 591 C C . ALA A 1 75 ? 103.973 73.279 42.265 1.00 18.94 75 ALA A C 1
ATOM 592 O O . ALA A 1 75 ? 104.110 72.377 41.433 1.00 19.58 75 ALA A O 1
ATOM 594 N N . VAL A 1 76 ? 104.200 74.555 41.978 1.00 19.23 76 VAL A N 1
ATOM 595 C CA . VAL A 1 76 ? 104.462 75.006 40.609 1.00 19.86 76 VAL A CA 1
ATOM 596 C C . VAL A 1 76 ? 105.663 74.321 39.950 1.00 19.85 76 VAL A C 1
ATOM 597 O O . VAL A 1 76 ? 105.557 73.919 38.808 1.00 20.01 76 VAL A O 1
ATOM 601 N N . GLU A 1 77 ? 106.776 74.173 40.669 1.00 19.95 77 GLU A N 1
ATOM 602 C CA . GLU A 1 77 ? 107.998 73.591 40.107 1.00 20.58 77 GLU A CA 1
ATOM 603 C C . GLU A 1 77 ? 107.830 72.205 39.471 1.00 20.30 77 GLU A C 1
ATOM 604 O O . GLU A 1 77 ? 108.395 71.950 38.415 1.00 19.97 77 GLU A O 1
ATOM 610 N N . ASN A 1 78 ? 107.057 71.321 40.088 1.00 20.83 78 ASN A N 1
ATOM 611 C CA . ASN A 1 78 ? 106.878 69.966 39.534 1.00 21.31 78 ASN A CA 1
ATOM 612 C C . ASN A 1 78 ? 106.120 70.066 38.200 1.00 20.61 78 ASN A C 1
ATOM 613 O O . ASN A 1 78 ? 106.475 69.418 37.206 1.00 19.83 78 ASN A O 1
ATOM 618 N N . TYR A 1 79 ? 105.083 70.904 38.184 1.00 20.07 79 TYR A N 1
ATOM 619 C CA . TYR A 1 79 ? 104.299 71.111 36.961 1.00 19.59 79 TYR A CA 1
ATOM 620 C C . TYR A 1 79 ? 105.097 71.803 35.865 1.00 19.19 79 TYR A C 1
ATOM 621 O O . TYR A 1 79 ? 105.009 71.422 34.701 1.00 18.81 79 TYR A O 1
ATOM 630 N N . LEU A 1 80 ? 105.933 72.768 36.231 1.00 19.18 80 LEU A N 1
ATOM 631 C CA . LEU A 1 80 ? 106.852 73.362 35.264 1.00 19.28 80 LEU A CA 1
ATOM 632 C C . LEU A 1 80 ? 107.816 72.336 34.644 1.00 19.56 80 LEU A C 1
ATOM 633 O O . LEU A 1 80 ? 108.143 72.442 33.456 1.00 19.28 80 LEU A O 1
ATOM 638 N N . ALA A 1 81 ? 108.259 71.355 35.436 1.00 19.87 81 ALA A N 1
ATOM 639 C CA . ALA A 1 81 ? 109.111 70.266 34.921 1.00 20.50 81 ALA A CA 1
ATOM 640 C C . ALA A 1 81 ? 108.410 69.414 33.839 1.00 20.83 81 ALA A C 1
ATOM 641 O O . ALA A 1 81 ? 109.007 69.109 32.796 1.00 21.23 81 ALA A O 1
ATOM 643 N N . LYS A 1 82 ? 107.152 69.042 34.075 1.00 21.03 82 LYS A N 1
ATOM 644 C CA . LYS A 1 82 ? 106.396 68.254 33.094 1.00 21.40 82 LYS A CA 1
ATOM 645 C C . LYS A 1 82 ? 106.265 69.035 31.770 1.00 21.24 82 LYS A C 1
ATOM 646 O O . LYS A 1 82 ? 106.458 68.495 30.692 1.00 19.91 82 LYS A O 1
ATOM 652 N N . LEU A 1 83 ? 105.978 70.328 31.863 1.00 21.78 83 LEU A N 1
ATOM 653 C CA . LEU A 1 83 ? 105.785 71.135 30.668 1.00 22.26 83 LEU A CA 1
ATOM 654 C C . LEU A 1 83 ? 107.071 71.307 29.856 1.00 22.63 83 LEU A C 1
ATOM 655 O O . LEU A 1 83 ? 107.110 71.040 28.665 1.00 22.36 83 LEU A O 1
ATOM 660 N N . VAL A 1 84 ? 108.136 71.726 30.504 1.00 23.00 84 VAL A N 1
ATOM 661 C CA . VAL A 1 84 ? 109.355 72.026 29.775 1.00 23.56 84 VAL A CA 1
ATOM 662 C C . VAL A 1 84 ? 110.005 70.768 29.146 1.00 23.40 84 VAL A C 1
ATOM 663 O O . VAL A 1 84 ? 110.708 70.864 28.127 1.00 22.82 84 VAL A O 1
ATOM 667 N N . ASN A 1 85 ? 109.762 69.607 29.763 1.00 23.26 85 ASN A N 1
ATOM 668 C CA . ASN A 1 85 ? 110.250 68.314 29.274 1.00 23.47 85 ASN A CA 1
ATOM 669 C C . ASN A 1 85 ? 109.537 67.909 27.979 1.00 22.86 85 ASN A C 1
ATOM 670 O O . ASN A 1 85 ? 110.052 67.107 27.184 1.00 22.71 85 ASN A O 1
ATOM 675 N N . GLN A 1 86 ? 108.351 68.478 27.806 1.00 22.23 86 GLN A N 1
ATOM 676 C CA . GLN A 1 86 ? 107.522 68.342 26.630 1.00 22.05 86 GLN A CA 1
ATOM 677 C C . GLN A 1 86 ? 107.664 69.542 25.678 1.00 21.98 86 GLN A C 1
ATOM 678 O O . GLN A 1 86 ? 106.826 69.724 24.809 1.00 22.82 86 GLN A O 1
ATOM 684 N N . GLY A 1 87 ? 108.716 70.347 25.820 1.00 20.83 87 GLY A N 1
ATOM 685 C CA . GLY A 1 87 ? 108.929 71.492 24.946 1.00 20.07 87 GLY A CA 1
ATOM 686 C C . GLY A 1 87 ? 107.963 72.658 25.070 1.00 19.66 87 GLY A C 1
ATOM 687 O O . GLY A 1 87 ? 107.971 73.562 24.232 1.00 19.09 87 GLY A O 1
ATOM 688 N N . GLU A 1 88 ? 107.139 72.665 26.113 1.00 19.41 88 GLU A N 1
ATOM 689 C CA . GLU A 1 88 ? 106.119 73.707 26.288 1.00 19.48 88 GLU A CA 1
ATOM 690 C C . GLU A 1 88 ? 106.694 74.889 27.016 1.00 18.68 88 GLU A C 1
ATOM 691 O O . GLU A 1 88 ? 107.443 74.709 27.971 1.00 19.31 88 GLU A O 1
ATOM 697 N N . SER A 1 89 ? 106.363 76.085 26.543 1.00 17.53 89 SER A N 1
ATOM 698 C CA . SER A 1 89 ? 106.610 77.306 27.277 1.00 16.50 89 SER A CA 1
ATOM 699 C C . SER A 1 89 ? 105.404 77.593 28.188 1.00 16.52 89 SER A C 1
ATOM 700 O O . SER A 1 89 ? 104.271 77.087 27.962 1.00 16.30 89 SER A O 1
ATOM 703 N N . VAL A 1 90 ? 105.664 78.353 29.248 1.00 15.45 90 VAL A N 1
ATOM 704 C CA . VAL A 1 90 ? 104.632 78.838 30.145 1.00 15.23 90 VAL A CA 1
ATOM 705 C C . VAL A 1 90 ? 105.022 80.202 30.659 1.00 14.68 90 VAL A C 1
ATOM 706 O O . VAL A 1 90 ? 106.089 80.362 31.252 1.00 13.38 90 VAL A O 1
ATOM 710 N N . ALA A 1 91 ? 104.129 81.166 30.461 1.00 14.28 91 ALA A N 1
ATOM 711 C CA . ALA A 1 91 ? 104.256 82.484 31.031 1.00 14.30 91 ALA A CA 1
ATOM 712 C C . ALA A 1 91 ? 103.730 82.498 32.477 1.00 14.66 91 ALA A C 1
ATOM 713 O O . ALA A 1 91 ? 102.649 82.008 32.742 1.00 14.78 91 ALA A O 1
ATOM 715 N N . ILE A 1 92 ? 104.521 83.067 33.389 1.00 14.92 92 ILE A N 1
ATOM 716 C CA . ILE A 1 92 ? 104.186 83.166 34.806 1.00 14.89 92 ILE A CA 1
ATOM 717 C C . ILE A 1 92 ? 103.777 84.584 35.113 1.00 14.85 92 ILE A C 1
ATOM 718 O O . ILE A 1 92 ? 104.579 85.519 35.032 1.00 13.94 92 ILE A O 1
ATOM 723 N N . CYS A 1 93 ? 102.515 84.731 35.483 1.00 15.45 93 CYS A N 1
ATOM 724 C CA . CYS A 1 93 ? 101.937 86.002 35.810 1.00 16.20 93 CYS A CA 1
ATOM 725 C C . CYS A 1 93 ? 101.715 86.035 37.328 1.00 16.42 93 CYS A C 1
ATOM 726 O O . CYS A 1 93 ? 101.120 85.112 37.873 1.00 18.05 93 CYS A O 1
ATOM 729 N N . GLU A 1 94 ? 102.210 87.070 38.008 1.00 15.46 94 GLU A N 1
ATOM 730 C CA . GLU A 1 94 ? 102.084 87.187 39.454 1.00 14.92 94 GLU A CA 1
ATOM 731 C C . GLU A 1 94 ? 101.255 88.405 39.845 1.00 14.58 94 GLU A C 1
ATOM 732 O O . GLU A 1 94 ? 101.036 89.298 39.039 1.00 13.74 94 GLU A O 1
ATOM 738 N N . GLN A 1 95 ? 100.805 88.422 41.099 1.00 15.05 95 GLN A N 1
ATOM 739 C CA . GLN A 1 95 ? 100.098 89.569 41.678 1.00 15.33 95 GLN A CA 1
ATOM 740 C C . GLN A 1 95 ? 101.133 90.581 42.129 1.00 16.40 95 GLN A C 1
ATOM 741 O O . GLN A 1 95 ? 102.039 90.256 42.866 1.00 17.16 95 GLN A O 1
ATOM 747 N N . ILE A 1 96 ? 101.051 91.796 41.625 1.00 17.77 96 ILE A N 1
ATOM 748 C CA . ILE A 1 96 ? 101.971 92.852 42.032 1.00 19.01 96 ILE A CA 1
ATOM 749 C C . ILE A 1 96 ? 101.346 93.673 43.142 1.00 19.45 96 ILE A C 1
ATOM 750 O O . ILE A 1 96 ? 101.973 93.918 44.173 1.00 20.04 96 ILE A O 1
ATOM 755 N N . GLY A 1 97 ? 100.108 94.092 42.925 1.00 20.13 97 GLY A N 1
ATOM 756 C CA . GLY A 1 97 ? 99.410 94.931 43.872 1.00 21.32 97 GLY A CA 1
ATOM 757 C C . GLY A 1 97 ? 98.952 94.251 45.159 1.00 22.27 97 GLY A C 1
ATOM 758 O O . GLY A 1 97 ? 98.963 93.010 45.304 1.00 22.97 97 GLY A O 1
ATOM 759 N N . ASP A 1 98 ? 98.544 95.104 46.095 1.00 22.72 98 ASP A N 1
ATOM 760 C CA . ASP A 1 98 ? 97.898 94.712 47.333 1.00 22.63 98 ASP A CA 1
ATOM 761 C C . ASP A 1 98 ? 96.375 94.705 47.100 1.00 22.86 98 ASP A C 1
ATOM 762 O O . ASP A 1 98 ? 95.801 95.740 46.757 1.00 22.90 98 ASP A O 1
ATOM 767 N N . PRO A 1 99 ? 95.719 93.558 47.271 1.00 23.13 99 PRO A N 1
ATOM 768 C CA . PRO A 1 99 ? 94.256 93.481 47.133 1.00 23.21 99 PRO A CA 1
ATOM 769 C C . PRO A 1 99 ? 93.457 94.368 48.075 1.00 23.45 99 PRO A C 1
ATOM 770 O O . PRO A 1 99 ? 92.373 94.813 47.689 1.00 23.42 99 PRO A O 1
ATOM 774 N N . ALA A 1 100 ? 93.967 94.593 49.289 1.00 23.57 100 ALA A N 1
ATOM 775 C CA . ALA A 1 100 ? 93.301 95.441 50.281 1.00 23.52 100 ALA A CA 1
ATOM 776 C C . ALA A 1 100 ? 93.229 96.907 49.873 1.00 23.54 100 ALA A C 1
ATOM 777 O O . ALA A 1 100 ? 92.392 97.642 50.398 1.00 23.45 100 ALA A O 1
ATOM 779 N N . THR A 1 101 ? 94.118 97.348 48.984 1.00 23.26 101 THR A N 1
ATOM 780 C CA . THR A 1 101 ? 94.074 98.727 48.492 1.00 23.02 101 THR A CA 1
ATOM 781 C C . THR A 1 101 ? 93.763 98.776 47.007 1.00 23.11 101 THR A C 1
ATOM 782 O O . THR A 1 101 ? 94.191 99.702 46.333 1.00 23.60 101 THR A O 1
ATOM 786 N N . SER A 1 102 ? 93.027 97.784 46.497 1.00 22.84 102 SER A N 1
ATOM 787 C CA . SER A 1 102 ? 92.626 97.754 45.085 1.00 22.58 102 SER A CA 1
ATOM 788 C C . SER A 1 102 ? 91.125 97.571 44.923 1.00 22.10 102 SER A C 1
ATOM 789 O O . SER A 1 102 ? 90.546 96.580 45.397 1.00 21.41 102 SER A O 1
ATOM 792 N N . LYS A 1 103 ? 90.520 98.540 44.235 1.00 21.80 103 LYS A N 1
ATOM 793 C CA . LYS A 1 103 ? 89.083 98.556 43.968 1.00 21.65 103 LYS A CA 1
ATOM 794 C C . LYS A 1 103 ? 88.757 97.307 43.160 1.00 20.82 103 LYS A C 1
ATOM 795 O O . LYS A 1 103 ? 88.146 96.367 43.684 1.00 21.01 103 LYS A O 1
ATOM 801 N N . GLY A 1 104 ? 89.212 97.278 41.909 1.00 19.54 104 GLY A N 1
ATOM 802 C CA . GLY A 1 104 ? 89.030 96.115 41.060 1.00 18.64 104 GLY A CA 1
ATOM 803 C C . GLY A 1 104 ? 90.134 95.089 41.299 1.00 17.70 104 GLY A C 1
ATOM 804 O O . GLY A 1 104 ? 90.764 95.082 42.369 1.00 16.52 104 GLY A O 1
ATOM 805 N N . PRO A 1 105 ? 90.372 94.248 40.291 1.00 16.55 105 PRO A N 1
ATOM 806 C CA . PRO A 1 105 ? 91.472 93.283 40.308 1.00 16.44 105 PRO A CA 1
ATOM 807 C C . PRO A 1 105 ? 92.826 93.917 40.590 1.00 15.64 105 PRO A C 1
ATOM 808 O O . PRO A 1 105 ? 93.132 95.028 40.140 1.00 15.76 105 PRO A O 1
ATOM 812 N N . VAL A 1 106 ? 93.628 93.200 41.349 1.00 14.65 106 VAL A N 1
ATOM 813 C CA . VAL A 1 106 ? 94.957 93.650 41.687 1.00 14.52 106 VAL A CA 1
ATOM 814 C C . VAL A 1 106 ? 95.840 93.643 40.442 1.00 14.15 106 VAL A C 1
ATOM 815 O O . VAL A 1 106 ? 95.607 92.865 39.518 1.00 12.97 106 VAL A O 1
ATOM 819 N N . GLU A 1 107 ? 96.830 94.530 40.423 1.00 14.36 107 GLU A N 1
ATOM 820 C CA . GLU A 1 107 ? 97.801 94.578 39.343 1.00 15.25 107 GLU A CA 1
ATOM 821 C C . GLU A 1 107 ? 98.496 93.218 39.197 1.00 15.01 107 GLU A C 1
ATOM 822 O O . GLU A 1 107 ? 98.929 92.608 40.181 1.00 15.10 107 GLU A O 1
ATOM 828 N N . ARG A 1 108 ? 98.550 92.740 37.960 1.00 15.04 108 ARG A N 1
ATOM 829 C CA . ARG A 1 108 ? 99.189 91.491 37.611 1.00 14.99 108 ARG A CA 1
ATOM 830 C C . ARG A 1 108 ? 100.181 91.718 36.442 1.00 15.40 108 ARG A C 1
ATOM 831 O O . ARG A 1 108 ? 99.857 92.412 35.494 1.00 14.72 108 ARG A O 1
ATOM 839 N N . LYS A 1 109 ? 101.380 91.142 36.537 1.00 15.69 109 LYS A N 1
ATOM 840 C CA . LYS A 1 109 ? 102.397 91.203 35.471 1.00 15.47 109 LYS A CA 1
ATOM 841 C C . LYS A 1 109 ? 102.881 89.812 35.143 1.00 14.23 109 LYS A C 1
ATOM 842 O O . LYS A 1 109 ? 102.992 88.970 36.026 1.00 12.51 109 LYS A O 1
ATOM 848 N N . VAL A 1 110 ? 103.239 89.587 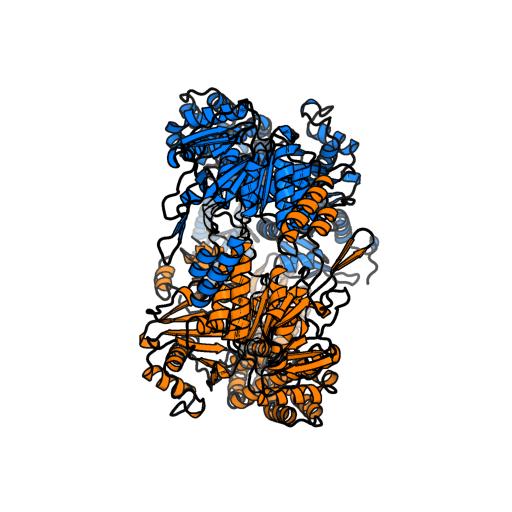33.887 1.00 13.31 110 VAL A N 1
ATOM 849 C CA . VAL A 1 110 ? 104.020 88.396 33.563 1.00 13.12 110 VAL A CA 1
ATOM 850 C C . VAL A 1 110 ? 105.439 88.725 33.986 1.00 11.73 110 VAL A C 1
ATOM 851 O O . VAL A 1 110 ? 106.033 89.614 33.440 1.00 11.12 110 VAL A O 1
ATOM 855 N N . VAL A 1 111 ? 105.939 88.038 34.999 1.00 11.89 111 VAL A N 1
ATOM 856 C CA . VAL A 1 111 ? 107.249 88.328 35.558 1.00 12.08 111 VAL A CA 1
ATOM 857 C C . VAL A 1 111 ? 108.332 87.448 34.924 1.00 12.23 111 VAL A C 1
ATOM 858 O O . VAL A 1 111 ? 109.504 87.764 35.058 1.00 11.29 111 VAL A O 1
ATOM 862 N N . ARG A 1 112 ? 107.928 86.344 34.281 1.00 12.53 112 ARG A N 1
ATOM 863 C CA . ARG A 1 112 ? 108.845 85.479 33.547 1.00 13.72 112 ARG A CA 1
ATOM 864 C C . ARG A 1 112 ? 108.138 84.480 32.633 1.00 12.56 112 ARG A C 1
ATOM 865 O O . ARG A 1 112 ? 106.960 84.215 32.783 1.00 12.86 112 ARG A O 1
ATOM 873 N N . ILE A 1 113 ? 108.880 83.965 31.665 1.00 11.42 113 ILE A N 1
ATOM 874 C CA . ILE A 1 113 ? 108.391 82.949 30.762 1.00 11.43 113 ILE A CA 1
ATOM 875 C C . ILE A 1 113 ? 109.416 81.841 30.754 1.00 11.39 113 ILE A C 1
ATOM 876 O O . ILE A 1 113 ? 110.564 82.024 30.315 1.00 11.98 113 ILE A O 1
ATOM 881 N N . VAL A 1 114 ? 108.974 80.681 31.192 1.00 11.31 114 VAL A N 1
ATOM 882 C CA . VAL A 1 114 ? 109.777 79.482 31.243 1.00 11.58 114 VAL A CA 1
ATOM 883 C C . VAL A 1 114 ? 109.708 78.850 29.887 1.00 10.94 114 VAL A C 1
ATOM 884 O O . VAL A 1 114 ? 108.615 78.534 29.424 1.00 10.68 114 VAL A O 1
ATOM 888 N N . THR A 1 115 ? 110.855 78.693 29.234 1.00 10.96 115 THR A N 1
ATOM 889 C CA . THR A 1 115 ? 110.929 78.037 27.929 1.00 10.93 115 THR A CA 1
ATOM 890 C C . THR A 1 115 ? 112.077 77.049 27.923 1.00 11.45 115 THR A C 1
ATOM 891 O O . THR A 1 115 ? 112.969 77.170 28.747 1.00 10.18 115 THR A O 1
ATOM 895 N N . PRO A 1 116 ? 112.043 76.058 27.019 1.00 12.94 116 PRO A N 1
ATOM 896 C CA . PRO A 1 116 ? 113.012 74.941 27.064 1.00 13.38 116 PRO A CA 1
ATOM 897 C C . PRO A 1 116 ? 114.464 75.352 27.033 1.00 13.84 116 PRO A C 1
ATOM 898 O O . PRO A 1 116 ? 115.272 74.651 27.649 1.00 13.96 116 PRO A O 1
ATOM 902 N N . GLY A 1 117 ? 114.792 76.439 26.331 1.00 13.12 117 GLY A N 1
ATOM 903 C CA . GLY A 1 117 ? 116.156 76.914 26.264 1.00 13.88 117 GLY A CA 1
ATOM 904 C C . GLY A 1 117 ? 116.550 78.077 27.154 1.00 14.23 117 GLY A C 1
ATOM 905 O O . GLY A 1 117 ? 117.690 78.542 27.029 1.00 14.22 117 GLY A O 1
ATOM 906 N N . THR A 1 118 ? 115.647 78.537 28.035 1.00 13.82 118 THR A N 1
ATOM 907 C CA . THR A 1 118 ? 115.951 79.613 28.964 1.00 14.06 118 THR A CA 1
ATOM 908 C C . THR A 1 118 ? 115.841 79.237 30.438 1.00 13.89 118 THR A C 1
ATOM 909 O O . THR A 1 118 ? 115.860 80.124 31.293 1.00 14.98 118 THR A O 1
ATOM 913 N N . ILE A 1 119 ? 115.688 77.958 30.736 1.00 14.07 119 ILE A N 1
ATOM 914 C CA . ILE A 1 119 ? 115.703 77.483 32.116 1.00 14.84 119 ILE A CA 1
ATOM 915 C C . ILE A 1 119 ? 117.097 77.500 32.742 1.00 14.86 119 ILE A C 1
ATOM 916 O O . ILE A 1 119 ? 118.099 77.217 32.100 1.00 14.19 119 ILE A O 1
ATOM 921 N N . SER A 1 120 ? 117.117 77.830 34.028 1.00 15.19 120 SER A N 1
ATOM 922 C CA . SER A 1 120 ? 118.323 77.876 34.816 1.00 15.26 120 SER A CA 1
ATOM 923 C C . SER A 1 120 ? 118.135 77.206 36.156 1.00 15.66 120 SER A C 1
ATOM 924 O O . SER A 1 120 ? 119.044 77.253 36.944 1.00 15.33 120 SER A O 1
ATOM 927 N N . ASP A 1 121 ? 116.973 76.614 36.437 1.00 16.32 121 ASP A N 1
ATOM 928 C CA . ASP A 1 121 ? 116.738 76.032 37.749 1.00 16.74 121 ASP A CA 1
ATOM 929 C C . ASP A 1 121 ? 117.309 74.627 37.743 1.00 16.56 121 ASP A C 1
ATOM 930 O O . ASP A 1 121 ? 117.172 73.886 36.770 1.00 15.57 121 ASP A O 1
ATOM 935 N N . GLU A 1 122 ? 117.991 74.289 38.830 1.00 16.51 122 GLU A N 1
ATOM 936 C CA . GLU A 1 122 ? 118.684 73.018 38.958 1.00 17.02 122 GLU A CA 1
ATOM 937 C C . GLU A 1 122 ? 117.745 71.827 38.743 1.00 16.93 122 GLU A C 1
ATOM 938 O O . GLU A 1 122 ? 118.135 70.844 38.125 1.00 17.39 122 GLU A O 1
ATOM 944 N N . ALA A 1 123 ? 116.506 71.918 39.222 1.00 16.78 123 ALA A N 1
ATOM 945 C CA . ALA A 1 123 ? 115.557 70.813 39.066 1.00 16.73 123 ALA A CA 1
ATOM 946 C C . ALA A 1 123 ? 115.084 70.578 37.629 1.00 16.74 123 ALA A C 1
ATOM 947 O O . ALA A 1 123 ? 114.567 69.519 37.341 1.00 17.38 123 ALA A O 1
ATOM 949 N N . LEU A 1 124 ? 115.269 71.545 36.729 1.00 16.83 124 LEU A N 1
ATOM 950 C CA . LEU A 1 124 ? 114.762 71.453 35.372 1.00 16.88 124 LEU A CA 1
ATOM 951 C C . LEU A 1 124 ? 115.834 71.060 34.370 1.00 17.13 124 LEU A C 1
ATOM 952 O O . LEU A 1 124 ? 115.530 70.811 33.213 1.00 15.80 124 LEU A O 1
ATOM 957 N N . LEU A 1 125 ? 117.086 71.007 34.824 1.00 17.87 125 LEU A N 1
ATOM 958 C CA . LEU A 1 125 ? 118.246 70.826 33.950 1.00 18.43 125 LEU A CA 1
ATOM 959 C C . LEU A 1 125 ? 118.861 69.439 34.133 1.00 18.37 125 LEU A C 1
ATOM 960 O O . LEU A 1 125 ? 118.707 68.824 35.191 1.00 17.53 125 LEU A O 1
ATOM 965 N N . GLN A 1 126 ? 119.591 68.977 33.118 1.00 18.36 126 GLN A N 1
ATOM 966 C CA . GLN A 1 126 ? 120.482 67.811 33.270 1.00 19.45 126 GLN A CA 1
ATOM 967 C C . GLN A 1 126 ? 121.896 68.275 33.644 1.00 18.67 126 GLN A C 1
ATOM 968 O O . GLN A 1 126 ? 122.459 69.164 33.009 1.00 18.35 126 GLN A O 1
ATOM 974 N N . GLU A 1 127 ? 122.448 67.659 34.672 1.00 18.26 127 GLU A N 1
ATOM 975 C CA . GLU A 1 127 ? 123.715 68.072 35.268 1.00 18.36 127 GLU A CA 1
ATOM 976 C C . GLU A 1 127 ? 124.870 68.115 34.279 1.00 17.80 127 GLU A C 1
ATOM 977 O O . GLU A 1 127 ? 125.593 69.086 34.242 1.00 16.99 127 GLU A O 1
ATOM 983 N N . ARG A 1 128 ? 125.037 67.047 33.498 1.00 17.70 128 ARG A N 1
ATOM 984 C CA . ARG A 1 128 ? 126.205 66.885 32.633 1.00 17.87 128 ARG A CA 1
ATOM 985 C C . ARG A 1 128 ? 125.926 67.235 31.157 1.00 17.22 128 ARG A C 1
ATOM 986 O O . ARG A 1 128 ? 126.691 66.862 30.274 1.00 16.27 128 ARG A O 1
ATOM 994 N N . GLN A 1 129 ? 124.847 67.954 30.886 1.00 17.30 129 GLN A N 1
ATOM 995 C CA . GLN A 1 129 ? 124.545 68.342 29.500 1.00 17.68 129 GLN A CA 1
ATOM 996 C C . GLN A 1 129 ? 124.236 69.808 29.391 1.00 16.58 129 GLN A C 1
ATOM 997 O O . GLN A 1 129 ? 123.477 70.335 30.177 1.00 16.20 129 GLN A O 1
ATOM 1003 N N . ASP A 1 130 ? 124.843 70.462 28.412 1.00 15.66 130 ASP A N 1
ATOM 1004 C CA . ASP A 1 130 ? 124.511 71.835 28.099 1.00 15.93 130 ASP A CA 1
ATOM 1005 C C . ASP A 1 130 ? 123.078 71.932 27.619 1.00 15.33 130 ASP A C 1
ATOM 1006 O O . ASP A 1 130 ? 122.549 70.987 27.037 1.00 14.46 130 ASP A O 1
ATOM 1011 N N . ASN A 1 131 ? 122.469 73.086 27.860 1.00 15.25 131 ASN A N 1
ATOM 1012 C CA . ASN A 1 131 ? 121.084 73.359 27.449 1.00 15.35 131 ASN A CA 1
ATOM 1013 C C . ASN A 1 131 ? 121.078 74.736 26.830 1.00 15.02 131 ASN A C 1
ATOM 1014 O O . ASN A 1 131 ? 121.074 75.763 27.527 1.00 15.39 131 ASN A O 1
ATOM 1019 N N . LEU A 1 132 ? 121.105 74.765 25.504 1.00 14.52 132 LEU A N 1
ATOM 1020 C CA . LEU A 1 132 ? 121.274 76.024 24.778 1.00 14.27 132 LEU A CA 1
ATOM 1021 C C . LEU A 1 132 ? 119.982 76.559 24.164 1.00 13.95 132 LEU A C 1
ATOM 1022 O O . LEU A 1 132 ? 119.142 75.786 23.660 1.00 13.38 132 LEU A O 1
ATOM 1027 N N . LEU A 1 133 ? 119.850 77.890 24.194 1.00 13.39 133 LEU A N 1
ATOM 1028 C CA . LEU A 1 133 ? 118.990 78.626 23.298 1.00 13.65 133 LEU A CA 1
ATOM 1029 C C . LEU A 1 133 ? 119.805 78.997 22.056 1.00 14.11 133 LEU A C 1
ATOM 1030 O O . LEU A 1 133 ? 120.981 79.298 22.166 1.00 14.59 133 LEU A O 1
ATOM 1035 N N . ALA A 1 134 ? 119.165 78.985 20.883 1.00 13.37 134 ALA A N 1
ATOM 1036 C CA . ALA A 1 134 ? 119.819 79.409 19.641 1.00 13.07 134 ALA A CA 1
ATOM 1037 C C . ALA A 1 134 ? 118.863 80.214 18.770 1.00 13.08 134 ALA A C 1
ATOM 1038 O O . ALA A 1 134 ? 117.631 80.153 18.933 1.00 12.00 134 ALA A O 1
ATOM 1040 N N . ALA A 1 135 ? 119.440 80.912 17.807 1.00 13.35 135 ALA A N 1
ATOM 1041 C CA . ALA A 1 135 ? 118.663 81.665 16.855 1.00 13.91 135 ALA A CA 1
ATOM 1042 C C . ALA A 1 135 ? 119.349 81.500 15.516 1.00 14.62 135 ALA A C 1
ATOM 1043 O O . ALA A 1 135 ? 120.593 81.490 15.436 1.00 14.44 135 ALA A O 1
ATOM 1045 N N . ILE A 1 136 ? 118.535 81.339 14.473 1.00 14.47 136 ILE A N 1
ATOM 1046 C CA . ILE A 1 136 ? 119.028 81.044 13.145 1.00 15.74 136 ILE A CA 1
ATOM 1047 C C . ILE A 1 136 ? 118.288 81.863 12.086 1.00 16.46 136 ILE A C 1
ATOM 1048 O O . ILE A 1 136 ? 117.099 82.075 12.159 1.00 15.53 136 ILE A O 1
ATOM 1053 N N . TRP A 1 137 ? 119.044 82.249 11.076 1.00 17.92 137 TRP A N 1
ATOM 1054 C CA . TRP A 1 137 ? 118.695 83.292 10.130 1.00 19.70 137 TRP A CA 1
ATOM 1055 C C . TRP A 1 137 ? 119.331 82.842 8.807 1.00 19.89 137 TRP A C 1
ATOM 1056 O O . TRP A 1 137 ? 120.444 82.310 8.805 1.00 19.61 137 TRP A O 1
ATOM 1067 N N . GLN A 1 138 ? 118.629 82.996 7.699 1.00 20.36 138 GLN A N 1
ATOM 1068 C CA . GLN A 1 138 ? 119.184 82.647 6.402 1.00 21.52 138 GLN A CA 1
ATOM 1069 C C . GLN A 1 138 ? 119.039 83.823 5.443 1.00 23.53 138 GLN A C 1
ATOM 1070 O O . GLN A 1 138 ? 117.942 84.377 5.250 1.00 23.71 138 GLN A O 1
ATOM 1076 N N . ASP A 1 139 ? 120.207 84.184 4.917 1.00 25.39 139 ASP A N 1
ATOM 1077 C CA . ASP A 1 139 ? 120.486 85.109 3.829 1.00 27.02 139 ASP A CA 1
ATOM 1078 C C . ASP A 1 139 ? 120.400 84.458 2.454 1.00 28.30 139 ASP A C 1
ATOM 1079 O O . ASP A 1 139 ? 120.232 83.244 2.325 1.00 28.89 139 ASP A O 1
ATOM 1084 N N . SER A 1 140 ? 120.615 85.269 1.419 1.00 29.18 140 SER A N 1
ATOM 1085 C CA . SER A 1 140 ? 120.826 84.748 0.072 1.00 29.55 140 SER A CA 1
ATOM 1086 C C . SER A 1 140 ? 122.141 83.997 -0.068 1.00 29.45 140 SER A C 1
ATOM 1087 O O . SER A 1 140 ? 122.232 83.114 -0.893 1.00 29.31 140 SER A O 1
ATOM 1090 N N . LYS A 1 141 ? 123.147 84.361 0.731 1.00 29.39 141 LYS A N 1
ATOM 1091 C CA . LYS A 1 141 ? 124.496 83.778 0.630 1.00 29.73 141 LYS A CA 1
ATOM 1092 C C . LYS A 1 141 ? 124.805 82.641 1.629 1.00 28.35 141 LYS A C 1
ATOM 1093 O O . LYS A 1 141 ? 125.726 81.844 1.412 1.00 29.46 141 LYS A O 1
ATOM 1099 N N . GLY A 1 142 ? 124.052 82.569 2.719 1.00 26.42 142 GLY A N 1
ATOM 1100 C CA . GLY A 1 142 ? 124.366 81.663 3.819 1.00 24.66 142 GLY A CA 1
ATOM 1101 C C . GLY A 1 142 ? 123.527 81.946 5.070 1.00 22.90 142 GLY A C 1
ATOM 1102 O O . GLY A 1 142 ? 122.410 82.437 4.971 1.00 23.36 142 GLY A O 1
ATOM 1103 N N . PHE A 1 143 ? 124.080 81.660 6.242 1.00 20.55 143 PHE A N 1
ATOM 1104 C CA . PHE A 1 143 ? 123.331 81.668 7.481 1.00 19.15 143 PHE A CA 1
ATOM 1105 C C . PHE A 1 143 ? 123.993 82.479 8.588 1.00 18.15 143 PHE A C 1
ATOM 1106 O O . PHE A 1 143 ? 125.208 82.600 8.611 1.00 18.71 143 PHE A O 1
ATOM 1114 N N . GLY A 1 144 ? 123.186 83.008 9.502 1.00 16.87 144 GLY A N 1
ATOM 1115 C CA . GLY A 1 144 ? 123.649 83.497 10.778 1.00 16.36 144 GLY A CA 1
ATOM 1116 C C . GLY A 1 144 ? 123.109 82.629 11.906 1.00 16.00 144 GLY A C 1
ATOM 1117 O O . GLY A 1 144 ? 121.946 82.232 11.887 1.00 16.44 144 GLY A O 1
ATOM 1118 N N . TYR A 1 145 ? 123.945 82.384 12.911 1.00 15.27 145 TYR A N 1
ATOM 1119 C CA . TYR A 1 145 ? 123.612 81.472 13.980 1.00 14.74 145 TYR A CA 1
ATOM 1120 C C . TYR A 1 145 ? 124.180 82.023 15.270 1.00 14.94 145 TYR A C 1
ATOM 1121 O O . TYR A 1 145 ? 125.275 82.597 15.274 1.00 14.68 145 TYR A O 1
ATOM 1130 N N . ALA A 1 146 ? 123.430 81.867 16.354 1.00 14.41 146 ALA A N 1
ATOM 1131 C CA . ALA A 1 146 ? 123.873 82.321 17.653 1.00 15.33 146 ALA A CA 1
ATOM 1132 C C . ALA A 1 146 ? 123.365 81.394 18.731 1.00 15.12 146 ALA A C 1
ATOM 1133 O O . ALA A 1 146 ? 122.280 80.813 18.606 1.00 15.23 146 ALA A O 1
ATOM 1135 N N . THR A 1 147 ? 124.165 81.223 19.777 1.00 15.34 147 THR A N 1
ATOM 1136 C CA . THR A 1 147 ? 123.796 80.363 20.895 1.00 15.78 147 THR A CA 1
ATOM 1137 C C . THR A 1 147 ? 124.076 81.028 22.224 1.00 15.99 147 THR A C 1
ATOM 1138 O O . THR A 1 147 ? 125.034 81.782 22.354 1.00 16.18 147 THR A O 1
ATOM 1142 N N . LEU A 1 148 ? 123.227 80.731 23.206 1.00 15.12 148 LEU A N 1
ATOM 1143 C CA . LEU A 1 148 ? 123.380 81.274 24.541 1.00 15.01 148 LEU A CA 1
ATOM 1144 C C . LEU A 1 148 ? 123.128 80.148 25.509 1.00 14.11 148 LEU A C 1
ATOM 1145 O O . LEU A 1 148 ? 122.170 79.411 25.376 1.00 15.26 148 LEU A O 1
ATOM 1150 N N . ASP A 1 149 ? 124.025 79.991 26.456 1.00 14.85 149 ASP A N 1
ATOM 1151 C CA . ASP A 1 149 ? 123.827 79.105 27.576 1.00 14.88 149 ASP A CA 1
ATOM 1152 C C . ASP A 1 149 ? 123.424 80.065 28.691 1.00 15.41 149 ASP A C 1
ATOM 1153 O O . ASP A 1 149 ? 124.271 80.767 29.242 1.00 14.32 149 ASP A O 1
ATOM 1158 N N . ILE A 1 150 ? 122.132 80.125 29.003 1.00 16.03 150 ILE A N 1
ATOM 1159 C CA . ILE A 1 150 ? 121.642 81.107 29.966 1.00 16.90 150 ILE A CA 1
ATOM 1160 C C . ILE A 1 150 ? 122.128 80.825 31.413 1.00 17.33 150 ILE A C 1
ATOM 1161 O O . ILE A 1 150 ? 122.112 81.714 32.249 1.00 17.31 150 ILE A O 1
ATOM 1166 N N . SER A 1 151 ? 122.575 79.600 31.670 1.00 17.56 151 SER A N 1
ATOM 1167 C CA . SER A 1 151 ? 123.054 79.187 32.986 1.00 17.99 151 SER A CA 1
ATOM 1168 C C . SER A 1 151 ? 124.540 79.341 33.182 1.00 17.94 151 SER A C 1
ATOM 1169 O O . SER A 1 151 ? 125.048 78.883 34.206 1.00 18.53 151 SER A O 1
ATOM 1172 N N . SER A 1 152 ? 125.225 79.937 32.216 1.00 16.97 152 SER A N 1
ATOM 1173 C CA . SER A 1 152 ? 126.635 80.306 32.330 1.00 16.84 152 SER A CA 1
ATOM 1174 C C . SER A 1 152 ? 126.932 81.685 31.737 1.00 17.34 152 SER A C 1
ATOM 1175 O O . SER A 1 152 ? 127.926 82.298 32.100 1.00 18.59 152 SER A O 1
ATOM 1178 N N . GLY A 1 153 ? 126.098 82.167 30.833 1.00 17.11 153 GLY A N 1
ATOM 1179 C CA . GLY A 1 153 ? 126.342 83.427 30.156 1.00 17.61 153 GLY A CA 1
ATOM 1180 C C . GLY A 1 153 ? 127.134 83.340 28.870 1.00 17.56 153 GLY A C 1
ATOM 1181 O O . GLY A 1 153 ? 127.356 84.372 28.235 1.00 17.75 153 GLY A O 1
ATOM 1182 N N . ARG A 1 154 ? 127.530 82.127 28.484 1.00 17.17 154 ARG A N 1
ATOM 1183 C CA . ARG A 1 154 ? 128.303 81.875 27.268 1.00 17.41 154 ARG A CA 1
ATOM 1184 C C . ARG A 1 154 ? 127.483 82.186 25.994 1.00 16.19 154 ARG A C 1
ATOM 1185 O O . ARG A 1 154 ? 126.472 81.542 25.710 1.00 15.60 154 ARG A O 1
ATOM 1193 N N . PHE A 1 155 ? 127.969 83.139 25.212 1.00 15.91 155 PHE A N 1
ATOM 1194 C CA . PHE A 1 155 ? 127.215 83.756 24.115 1.00 15.62 155 PHE A CA 1
ATOM 1195 C C . PHE A 1 155 ? 128.130 83.761 22.896 1.00 15.86 155 PHE A C 1
ATOM 1196 O O . PHE A 1 155 ? 129.238 84.304 22.935 1.00 14.80 155 PHE A O 1
ATOM 1204 N N . ARG A 1 156 ? 127.655 83.139 21.820 1.00 15.84 156 ARG A N 1
ATOM 1205 C CA . ARG A 1 156 ? 128.455 82.869 20.621 1.00 16.02 156 ARG A CA 1
ATOM 1206 C C . ARG A 1 156 ? 127.666 83.165 19.347 1.00 15.91 156 ARG A C 1
ATOM 1207 O O . ARG A 1 156 ? 126.448 82.979 19.277 1.00 14.20 156 ARG A O 1
ATOM 1215 N N . LEU A 1 157 ? 128.379 83.627 18.330 1.00 16.15 157 LEU A N 1
ATOM 1216 C CA . LEU A 1 157 ? 127.808 83.752 17.018 1.00 17.17 157 LEU A CA 1
ATOM 1217 C C . LEU A 1 157 ? 128.745 83.173 15.985 1.00 17.68 157 LEU A C 1
ATOM 1218 O O . LEU A 1 157 ? 129.956 83.041 16.196 1.00 17.05 157 LEU A O 1
ATOM 1223 N N . SER A 1 158 ? 128.151 82.829 14.851 1.00 17.73 158 SER A N 1
ATOM 1224 C CA . SER A 1 158 ? 128.891 82.256 13.752 1.00 17.39 158 SER A CA 1
ATOM 1225 C C . SER A 1 158 ? 128.106 82.468 12.490 1.00 17.11 158 SER A C 1
ATOM 1226 O O . SER A 1 158 ? 126.939 82.848 12.526 1.00 17.45 158 SER A O 1
ATOM 1229 N N . GLU A 1 159 ? 128.730 82.181 11.361 1.00 16.86 159 GLU A N 1
ATOM 1230 C CA . GLU A 1 159 ? 128.117 82.476 10.079 1.00 17.25 159 GLU A CA 1
ATOM 1231 C C . GLU A 1 159 ? 128.386 81.344 9.127 1.00 17.68 159 GLU A C 1
ATOM 1232 O O . GLU A 1 159 ? 129.156 81.505 8.187 1.00 18.22 159 GLU A O 1
ATOM 1238 N N . PRO A 1 160 ? 127.771 80.190 9.375 1.00 16.85 160 PRO A N 1
ATOM 1239 C CA . PRO A 1 160 ? 128.010 79.024 8.537 1.00 16.60 160 PRO A CA 1
ATOM 1240 C C . PRO A 1 160 ? 127.709 79.318 7.080 1.00 16.47 160 PRO A C 1
ATOM 1241 O O . PRO A 1 160 ? 126.610 79.752 6.775 1.00 16.75 160 PRO A O 1
ATOM 1245 N N . ALA A 1 161 ? 128.682 79.061 6.216 1.00 16.92 161 ALA A N 1
ATOM 1246 C CA . ALA A 1 161 ? 128.666 79.474 4.821 1.00 17.16 161 ALA A CA 1
ATOM 1247 C C . ALA A 1 161 ? 127.690 78.714 3.937 1.00 17.62 161 ALA A C 1
ATOM 1248 O O . ALA A 1 161 ? 127.295 79.222 2.897 1.00 17.92 161 ALA A O 1
ATOM 1250 N N . ASP A 1 162 ? 127.296 77.498 4.325 1.00 17.33 162 ASP A N 1
ATOM 1251 C CA . ASP A 1 162 ? 126.431 76.690 3.458 1.00 16.65 162 ASP A CA 1
ATOM 1252 C C . ASP A 1 162 ? 125.553 75.763 4.270 1.00 16.44 162 ASP A C 1
ATOM 1253 O O . ASP A 1 162 ? 125.589 75.783 5.509 1.00 15.41 162 ASP A O 1
ATOM 1258 N N . ARG A 1 163 ? 124.702 75.017 3.577 1.00 15.51 163 ARG A N 1
ATOM 1259 C CA . ARG A 1 163 ? 123.746 74.149 4.241 1.00 16.14 163 ARG A CA 1
ATOM 1260 C C . ARG A 1 163 ? 124.435 73.041 5.076 1.00 15.93 163 ARG A C 1
ATOM 1261 O O . ARG A 1 163 ? 124.041 72.803 6.220 1.00 15.51 163 ARG A O 1
ATOM 1269 N N . GLU A 1 164 ? 125.432 72.355 4.506 1.00 16.12 164 GLU A N 1
ATOM 1270 C CA . GLU A 1 164 ? 126.080 71.228 5.201 1.00 16.48 164 GLU A CA 1
ATOM 1271 C C . GLU A 1 164 ? 126.755 71.704 6.482 1.00 16.32 164 GLU A C 1
ATOM 1272 O O . GLU A 1 164 ? 126.597 71.072 7.515 1.00 16.41 164 GLU A O 1
ATOM 1278 N N . THR A 1 165 ? 127.438 72.848 6.441 1.00 16.00 165 THR A N 1
ATOM 1279 C CA . THR A 1 165 ? 128.063 73.395 7.628 1.00 16.42 165 THR A CA 1
ATOM 1280 C C . THR A 1 165 ? 127.016 73.856 8.657 1.00 16.41 165 THR A C 1
ATOM 1281 O O . THR A 1 165 ? 127.224 73.700 9.863 1.00 16.36 165 THR A O 1
ATOM 1285 N N . MET A 1 166 ? 125.892 74.406 8.188 1.00 15.93 166 MET A N 1
ATOM 1286 C CA . MET A 1 166 ? 124.810 74.807 9.082 1.00 15.21 166 MET A CA 1
ATOM 1287 C C . MET A 1 166 ? 124.226 73.550 9.758 1.00 14.59 166 MET A C 1
ATOM 1288 O O . MET A 1 166 ? 123.984 73.537 10.966 1.00 13.97 166 MET A O 1
ATOM 1293 N N . ALA A 1 167 ? 124.054 72.472 8.993 1.00 13.38 167 ALA A N 1
ATOM 1294 C CA . ALA A 1 167 ? 123.594 71.214 9.588 1.00 13.45 167 ALA A CA 1
ATOM 1295 C C . ALA A 1 167 ? 124.576 70.726 10.673 1.00 13.62 167 ALA A C 1
ATOM 1296 O O . ALA A 1 167 ? 124.151 70.277 11.754 1.00 12.05 167 ALA A O 1
ATOM 1298 N N . ALA A 1 168 ? 125.881 70.840 10.379 1.00 13.98 168 ALA A N 1
ATOM 1299 C CA . ALA A 1 168 ? 126.897 70.400 11.310 1.00 14.78 168 ALA A CA 1
ATOM 1300 C C . ALA A 1 168 ? 126.808 71.168 12.585 1.00 14.99 168 ALA A C 1
ATOM 1301 O O . ALA A 1 168 ? 126.857 70.579 13.640 1.00 14.32 168 ALA A O 1
ATOM 1303 N N . GLU A 1 169 ? 126.639 72.481 12.487 1.00 16.01 169 GLU A N 1
ATOM 1304 C CA . GLU A 1 169 ? 126.511 73.331 13.665 1.00 17.05 169 GLU A CA 1
ATOM 1305 C C . GLU A 1 169 ? 125.281 73.066 14.543 1.00 16.73 169 GLU A C 1
ATOM 1306 O O . GLU A 1 169 ? 125.375 73.197 15.747 1.00 16.81 169 GLU A O 1
ATOM 1312 N N . LEU A 1 170 ? 124.146 72.737 13.945 1.00 16.99 170 LEU A N 1
ATOM 1313 C CA . LEU A 1 170 ? 122.955 72.338 14.697 1.00 16.90 170 LEU A CA 1
ATOM 1314 C C . LEU A 1 170 ? 123.176 71.003 15.418 1.00 16.27 170 LEU A C 1
ATOM 1315 O O . LEU A 1 170 ? 122.726 70.801 16.534 1.00 16.51 170 LEU A O 1
ATOM 1320 N N . GLN A 1 171 ? 123.886 70.103 14.773 1.00 15.61 171 GLN A N 1
ATOM 1321 C CA . GLN A 1 171 ? 124.163 68.814 15.347 1.00 16.18 171 GLN A CA 1
ATOM 1322 C C . GLN A 1 171 ? 125.113 68.976 16.521 1.00 15.76 171 GLN A C 1
ATOM 1323 O O . GLN A 1 171 ? 124.903 68.369 17.563 1.00 15.51 171 GLN A O 1
ATOM 1329 N N . ARG A 1 172 ? 126.112 69.837 16.361 1.00 15.32 172 ARG A N 1
ATOM 1330 C CA . ARG A 1 172 ? 127.128 70.055 17.376 1.00 15.44 172 ARG A CA 1
ATOM 1331 C C . ARG A 1 172 ? 126.576 70.753 18.647 1.00 15.03 172 ARG A C 1
ATOM 1332 O O . ARG A 1 172 ? 126.886 70.354 19.775 1.00 15.29 172 ARG A O 1
ATOM 1340 N N . THR A 1 173 ? 125.797 71.799 18.438 1.00 14.61 173 THR A N 1
ATOM 1341 C CA . THR A 1 173 ? 125.258 72.629 19.505 1.00 15.02 173 THR A CA 1
ATOM 1342 C C . THR A 1 173 ? 123.931 72.121 20.059 1.00 15.23 173 THR A C 1
ATOM 1343 O O . THR A 1 173 ? 123.574 72.450 21.178 1.00 16.42 173 THR A O 1
ATOM 1347 N N . ASN A 1 174 ? 123.195 71.366 19.252 1.00 15.48 174 ASN A N 1
ATOM 1348 C CA . ASN A 1 174 ? 121.946 70.709 19.654 1.00 15.61 174 ASN A CA 1
ATOM 1349 C C . ASN A 1 174 ? 121.070 71.584 20.548 1.00 15.14 174 ASN A C 1
ATOM 1350 O O . ASN A 1 174 ? 120.777 71.201 21.683 1.00 14.85 174 ASN A O 1
ATOM 1355 N N . PRO A 1 175 ? 120.625 72.729 20.046 1.00 14.75 175 PRO A N 1
ATOM 1356 C CA . PRO A 1 175 ? 119.833 73.647 20.876 1.00 14.88 175 PRO A CA 1
ATOM 1357 C C . PRO A 1 175 ? 118.545 73.004 21.364 1.00 15.26 175 PRO A C 1
ATOM 1358 O O . PRO A 1 175 ? 117.894 72.260 20.625 1.00 16.53 175 PRO A O 1
ATOM 1362 N N . ALA A 1 176 ? 118.202 73.285 22.612 1.00 14.87 176 ALA A N 1
ATOM 1363 C CA . ALA A 1 176 ? 116.928 72.872 23.196 1.00 14.78 176 ALA A CA 1
ATOM 1364 C C . ALA A 1 176 ? 115.790 73.748 22.742 1.00 14.74 176 ALA A C 1
ATOM 1365 O O . ALA A 1 176 ? 114.631 73.389 22.884 1.00 15.74 176 ALA A O 1
ATOM 1367 N N . GLU A 1 177 ? 116.110 74.924 22.219 1.00 15.13 177 GLU A N 1
ATOM 1368 C CA . GLU A 1 177 ? 115.101 75.841 21.726 1.00 14.27 177 GLU A CA 1
ATOM 1369 C C . GLU A 1 177 ? 115.786 76.592 20.589 1.00 14.73 177 GLU A C 1
ATOM 1370 O O . GLU A 1 177 ? 116.933 76.986 20.727 1.00 14.36 177 GLU A O 1
ATOM 1376 N N . LEU A 1 178 ? 115.096 76.732 19.470 1.00 14.46 178 LEU A N 1
ATOM 1377 C CA . LEU A 1 178 ? 115.652 77.330 18.274 1.00 14.82 178 LEU A CA 1
ATOM 1378 C C . LEU A 1 178 ? 114.711 78.377 17.691 1.00 14.46 178 LEU A C 1
ATOM 1379 O O . LEU A 1 178 ? 113.672 78.046 17.142 1.00 14.76 178 LEU A O 1
ATOM 1384 N N . LEU A 1 179 ? 115.100 79.641 17.839 1.00 14.27 179 LEU A N 1
ATOM 1385 C CA . LEU A 1 179 ? 114.425 80.767 17.243 1.00 14.40 179 LEU A CA 1
ATOM 1386 C C . LEU A 1 179 ? 114.815 80.894 15.769 1.00 14.49 179 LEU A C 1
ATOM 1387 O O . LEU A 1 179 ? 116.009 80.991 15.449 1.00 13.79 179 LEU A O 1
ATOM 1392 N N . TYR A 1 180 ? 113.830 80.904 14.866 1.00 13.80 180 TYR A N 1
ATOM 1393 C CA . TYR A 1 180 ? 114.122 81.000 13.443 1.00 13.81 180 TYR A CA 1
ATOM 1394 C C . TYR A 1 180 ? 113.272 82.074 12.774 1.00 14.79 180 TYR A C 1
ATOM 1395 O O . TYR A 1 180 ? 112.101 82.275 13.124 1.00 15.65 180 TYR A O 1
ATOM 1404 N N . ALA A 1 181 ? 113.870 82.766 11.809 1.00 14.93 181 ALA A N 1
ATOM 1405 C CA . ALA A 1 181 ? 113.214 83.852 11.095 1.00 15.11 181 ALA A CA 1
ATOM 1406 C C . ALA A 1 181 ? 112.097 83.328 10.160 1.00 15.54 181 ALA A C 1
ATOM 1407 O O . ALA A 1 181 ? 112.275 82.307 9.502 1.00 15.76 181 ALA A O 1
ATOM 1409 N N . GLU A 1 182 ? 110.962 84.032 10.084 1.00 15.54 182 GLU A N 1
ATOM 1410 C CA . GLU A 1 182 ? 109.808 83.547 9.309 1.00 15.66 182 GLU A CA 1
ATOM 1411 C C . GLU A 1 182 ? 110.107 83.272 7.812 1.00 16.33 182 GLU A C 1
ATOM 1412 O O . GLU A 1 182 ? 109.438 82.424 7.181 1.00 16.01 182 GLU A O 1
ATOM 1418 N N . ASP A 1 183 ? 111.070 83.982 7.232 1.00 16.94 183 ASP A N 1
ATOM 1419 C CA . ASP A 1 183 ? 111.389 83.775 5.796 1.00 17.66 183 ASP A CA 1
ATOM 1420 C C . ASP A 1 183 ? 112.419 82.682 5.526 1.00 17.34 183 ASP A C 1
ATOM 1421 O O . ASP A 1 183 ? 112.940 82.583 4.408 1.00 18.56 183 ASP A O 1
ATOM 1426 N N . PHE A 1 184 ? 112.719 81.863 6.532 1.00 16.66 184 PHE A N 1
ATOM 1427 C CA . PHE A 1 184 ? 113.705 80.784 6.397 1.00 16.11 184 PHE A CA 1
ATOM 1428 C C . PHE A 1 184 ? 113.368 79.827 5.262 1.00 15.82 184 PHE A C 1
ATOM 1429 O O . PHE A 1 184 ? 112.279 79.236 5.255 1.00 14.86 184 PHE A O 1
ATOM 1437 N N . ALA A 1 185 ? 114.300 79.647 4.320 1.00 15.86 185 ALA A N 1
ATOM 1438 C CA . ALA A 1 185 ? 114.034 78.840 3.111 1.00 16.68 185 ALA A CA 1
ATOM 1439 C C . ALA A 1 185 ? 114.336 77.351 3.311 1.00 16.88 185 ALA A C 1
ATOM 1440 O O . ALA A 1 185 ? 113.525 76.492 2.928 1.00 16.80 185 ALA A O 1
ATOM 1442 N N . GLU A 1 186 ? 115.480 77.060 3.937 1.00 17.73 186 GLU A N 1
ATOM 1443 C CA . GLU A 1 186 ? 116.016 75.713 4.010 1.00 17.85 186 GLU A CA 1
ATOM 1444 C C . GLU A 1 186 ? 115.414 75.011 5.227 1.00 18.06 186 GLU A C 1
ATOM 1445 O O . GLU A 1 186 ? 116.106 74.652 6.167 1.00 16.92 186 GLU A O 1
ATOM 1451 N N . MET A 1 187 ? 114.106 74.781 5.171 1.00 18.39 187 MET A N 1
ATOM 1452 C CA . MET A 1 187 ? 113.377 74.253 6.292 1.00 18.62 187 MET A CA 1
ATOM 1453 C C . MET A 1 187 ? 113.765 72.821 6.606 1.00 18.89 187 MET A C 1
ATOM 1454 O O . MET A 1 187 ? 113.504 72.367 7.713 1.00 19.20 187 MET A O 1
ATOM 1459 N N . SER A 1 188 ? 114.378 72.108 5.657 1.00 18.75 188 SER A N 1
ATOM 1460 C CA . SER A 1 188 ? 114.843 70.734 5.908 1.00 18.91 188 SER A CA 1
ATOM 1461 C C . SER A 1 188 ? 115.868 70.630 7.048 1.00 19.14 188 SER A C 1
ATOM 1462 O O . SER A 1 188 ? 116.016 69.580 7.671 1.00 19.60 188 SER A O 1
ATOM 1465 N N . LEU A 1 189 ? 116.594 71.708 7.292 1.00 19.63 189 LEU A N 1
ATOM 1466 C CA . LEU A 1 189 ? 117.585 71.761 8.371 1.00 20.41 189 LEU A CA 1
ATOM 1467 C C . LEU A 1 189 ? 116.962 71.797 9.768 1.00 20.77 189 LEU A C 1
ATOM 1468 O O . LEU A 1 189 ? 117.572 71.362 10.740 1.00 20.39 189 LEU A O 1
ATOM 1473 N N . ILE A 1 190 ? 115.722 72.268 9.846 1.00 21.52 190 ILE A N 1
ATOM 1474 C CA . ILE A 1 190 ? 115.174 72.785 11.095 1.00 22.36 190 ILE A CA 1
ATOM 1475 C C . ILE A 1 190 ? 113.850 72.155 11.545 1.00 23.22 190 ILE A C 1
ATOM 1476 O O . ILE A 1 190 ? 113.568 72.121 12.744 1.00 22.59 190 ILE A O 1
ATOM 1481 N N . GLU A 1 191 ? 113.071 71.609 10.615 1.00 24.02 191 GLU A N 1
ATOM 1482 C CA . GLU A 1 191 ? 111.744 71.090 10.954 1.00 25.93 191 GLU A CA 1
ATOM 1483 C C . GLU A 1 191 ? 111.830 69.734 11.649 1.00 26.38 191 GLU A C 1
ATOM 1484 O O . GLU A 1 191 ? 112.723 68.943 11.372 1.00 27.77 191 GLU A O 1
ATOM 1490 N N . GLY A 1 192 ? 110.943 69.463 12.593 1.00 27.17 192 GLY A N 1
ATOM 1491 C CA . GLY A 1 192 ? 111.152 68.293 13.467 1.00 27.56 192 GLY A CA 1
ATOM 1492 C C . GLY A 1 192 ? 112.402 68.360 14.370 1.00 27.30 192 GLY A C 1
ATOM 1493 O O . GLY A 1 192 ? 112.885 67.341 14.898 1.00 27.70 192 GLY A O 1
ATOM 1494 N N . ARG A 1 193 ? 112.948 69.563 14.535 1.00 26.34 193 ARG A N 1
ATOM 1495 C CA . ARG A 1 193 ? 113.767 69.855 15.694 1.00 25.54 193 ARG A CA 1
ATOM 1496 C C . ARG A 1 193 ? 112.785 70.212 16.795 1.00 25.08 193 ARG A C 1
ATOM 1497 O O . ARG A 1 193 ? 111.660 70.608 16.521 1.00 24.81 193 ARG A O 1
ATOM 1505 N N . ARG A 1 194 ? 113.218 70.048 18.038 1.00 24.58 194 ARG A N 1
ATOM 1506 C CA . ARG A 1 194 ? 112.412 70.376 19.208 1.00 24.02 194 ARG A CA 1
ATOM 1507 C C . ARG A 1 194 ? 112.622 71.841 19.531 1.00 22.52 194 ARG A C 1
ATOM 1508 O O . ARG A 1 194 ? 113.683 72.387 19.210 1.00 22.29 194 ARG A O 1
ATOM 1516 N N . GLY A 1 195 ? 111.617 72.453 20.162 1.00 20.57 195 GLY A N 1
ATOM 1517 C CA . GLY A 1 195 ? 111.719 73.789 20.721 1.00 19.46 195 GLY A CA 1
ATOM 1518 C C . GLY A 1 195 ? 111.744 74.842 19.648 1.00 18.96 195 GLY A C 1
ATOM 1519 O O . GLY A 1 195 ? 112.313 75.900 19.821 1.00 17.13 195 GLY A O 1
ATOM 1520 N N . LEU A 1 196 ? 111.108 74.540 18.529 1.00 19.05 196 LEU A N 1
ATOM 1521 C CA . LEU A 1 196 ? 111.132 75.416 17.371 1.00 19.56 196 LEU A CA 1
ATOM 1522 C C . LEU A 1 196 ? 110.215 76.619 17.609 1.00 19.23 196 LEU A C 1
ATOM 1523 O O . LEU A 1 196 ? 109.097 76.488 18.140 1.00 19.29 196 LEU A O 1
ATOM 1528 N N . ARG A 1 197 ? 110.711 77.797 17.268 1.00 18.38 197 ARG A N 1
ATOM 1529 C CA . ARG A 1 197 ? 110.016 79.027 17.582 1.00 18.49 197 ARG A CA 1
ATOM 1530 C C . ARG A 1 197 ? 110.130 79.960 16.391 1.00 17.81 197 ARG A C 1
ATOM 1531 O O . ARG A 1 197 ? 111.158 80.593 16.183 1.00 16.80 197 ARG A O 1
ATOM 1539 N N . ARG A 1 198 ? 109.072 80.016 15.595 1.00 17.25 198 ARG A N 1
ATOM 1540 C CA . ARG A 1 198 ? 109.017 80.894 14.425 1.00 16.51 198 ARG A CA 1
ATOM 1541 C C . ARG A 1 198 ? 108.915 82.339 14.911 1.00 16.17 198 ARG A C 1
ATOM 1542 O O . ARG A 1 198 ? 108.017 82.673 15.654 1.00 16.53 198 ARG A O 1
ATOM 1550 N N . ARG A 1 199 ? 109.837 83.182 14.464 1.00 16.12 199 ARG A N 1
ATOM 1551 C CA . ARG A 1 199 ? 109.939 84.578 14.884 1.00 16.52 199 ARG A CA 1
ATOM 1552 C C . ARG A 1 199 ? 109.690 85.512 13.719 1.00 16.46 199 ARG A C 1
ATOM 1553 O O . ARG A 1 199 ? 110.032 85.180 12.580 1.00 17.17 199 ARG A O 1
ATOM 1561 N N . PRO A 1 200 ? 109.139 86.693 13.974 1.00 16.09 200 PRO A N 1
ATOM 1562 C CA . PRO A 1 200 ? 109.019 87.682 12.904 1.00 15.99 200 PRO A CA 1
ATOM 1563 C C . PRO A 1 200 ? 110.381 88.262 12.483 1.00 16.38 200 PRO A C 1
ATOM 1564 O O . PRO A 1 200 ? 111.356 88.352 13.263 1.00 15.24 200 PRO A O 1
ATOM 1568 N N . LEU A 1 201 ? 110.428 88.651 11.214 1.00 16.94 201 LEU A N 1
ATOM 1569 C CA . LEU A 1 201 ? 111.644 89.147 10.580 1.00 17.79 201 LEU A CA 1
ATOM 1570 C C . LEU A 1 201 ? 112.195 90.390 11.298 1.00 17.81 201 LEU A C 1
ATOM 1571 O O . LEU A 1 201 ? 113.384 90.586 11.334 1.00 17.30 201 LEU A O 1
ATOM 1576 N N . TRP A 1 202 ? 111.347 91.209 11.904 1.00 17.90 202 TRP A N 1
ATOM 1577 C CA . TRP A 1 202 ? 111.844 92.429 12.535 1.00 18.34 202 TRP A CA 1
ATOM 1578 C C . TRP A 1 202 ? 112.795 92.144 13.685 1.00 18.52 202 TRP A C 1
ATOM 1579 O O . TRP A 1 202 ? 113.695 92.947 13.946 1.00 20.00 202 TRP A O 1
ATOM 1590 N N . GLU A 1 203 ? 112.628 90.996 14.342 1.00 17.14 203 GLU A N 1
ATOM 1591 C CA . GLU A 1 203 ? 113.502 90.580 15.417 1.00 17.18 203 GLU A CA 1
ATOM 1592 C C . GLU A 1 203 ? 114.949 90.318 14.988 1.00 17.13 203 GLU A C 1
ATOM 1593 O O . GLU A 1 203 ? 115.813 90.226 15.839 1.00 15.58 203 GLU A O 1
ATOM 1599 N N . PHE A 1 204 ? 115.184 90.224 13.678 1.00 17.71 204 PHE A N 1
ATOM 1600 C CA . PHE A 1 204 ? 116.497 89.998 13.082 1.00 17.58 204 PHE A CA 1
ATOM 1601 C C . PHE A 1 204 ? 117.088 91.229 12.400 1.00 17.86 204 PHE A C 1
ATOM 1602 O O . PHE A 1 204 ? 118.120 91.132 11.705 1.00 17.34 204 PHE A O 1
ATOM 1610 N N . GLU A 1 205 ? 116.430 92.370 12.558 1.00 17.94 205 GLU A N 1
ATOM 1611 C CA . GLU A 1 205 ? 116.895 93.629 11.979 1.00 18.68 205 GLU A CA 1
ATOM 1612 C C . GLU A 1 205 ? 118.287 94.030 12.534 1.00 17.76 205 GLU A C 1
ATOM 1613 O O . GLU A 1 205 ? 118.485 94.047 13.743 1.00 17.18 205 GLU A O 1
ATOM 1619 N N . ILE A 1 206 ? 119.227 94.386 11.652 1.00 17.04 206 ILE A N 1
ATOM 1620 C CA . ILE A 1 206 ? 120.621 94.608 12.080 1.00 16.91 206 ILE A CA 1
ATOM 1621 C C . ILE A 1 206 ? 120.820 95.767 13.068 1.00 17.19 206 ILE A C 1
ATOM 1622 O O . ILE A 1 206 ? 121.555 95.632 14.049 1.00 17.36 206 ILE A O 1
ATOM 1627 N N . ASP A 1 207 ? 120.155 96.890 12.841 1.00 17.02 207 ASP A N 1
ATOM 1628 C CA . ASP A 1 207 ? 120.380 98.079 13.654 1.00 17.41 207 ASP A CA 1
ATOM 1629 C C . ASP A 1 207 ? 119.878 97.876 15.076 1.00 17.15 207 ASP A C 1
ATOM 1630 O O . ASP A 1 207 ? 120.510 98.322 16.038 1.00 16.17 207 ASP A O 1
ATOM 1635 N N . THR A 1 208 ? 118.747 97.201 15.201 1.00 16.71 208 THR A N 1
ATOM 1636 C CA . THR A 1 208 ? 118.206 96.839 16.500 1.00 17.27 208 THR A CA 1
ATOM 1637 C C . THR A 1 208 ? 119.131 95.859 17.233 1.00 16.56 208 THR A C 1
ATOM 1638 O O . THR A 1 208 ? 119.330 95.983 18.428 1.00 17.16 208 THR A O 1
ATOM 1642 N N . ALA A 1 209 ? 119.671 94.886 16.515 1.00 15.59 209 ALA A N 1
ATOM 1643 C CA . ALA A 1 209 ? 120.618 93.940 17.083 1.00 15.83 209 ALA A CA 1
ATOM 1644 C C . ALA A 1 209 ? 121.849 94.656 17.636 1.00 15.32 209 ALA A C 1
ATOM 1645 O O . ALA A 1 209 ? 122.211 94.472 18.795 1.00 14.74 209 ALA A O 1
ATOM 1647 N N . ARG A 1 210 ? 122.459 95.494 16.809 1.00 15.06 210 ARG A N 1
ATOM 1648 C CA . ARG A 1 210 ? 123.611 96.268 17.231 1.00 15.40 210 ARG A CA 1
ATOM 1649 C C . ARG A 1 210 ? 123.231 97.070 18.494 1.00 15.64 210 ARG A C 1
ATOM 1650 O O . ARG A 1 210 ? 123.938 97.046 19.496 1.00 14.16 210 ARG A O 1
ATOM 1658 N N . GLN A 1 211 ? 122.113 97.769 18.430 1.00 16.97 211 GLN A N 1
ATOM 1659 C CA . GLN A 1 211 ? 121.650 98.649 19.521 1.00 18.35 211 GLN A CA 1
ATOM 1660 C C . GLN A 1 211 ? 121.466 97.893 20.847 1.00 18.25 211 GLN A C 1
ATOM 1661 O O . GLN A 1 211 ? 121.886 98.367 21.889 1.00 17.83 211 GLN A O 1
ATOM 1667 N N . GLN A 1 212 ? 120.885 96.703 20.790 1.00 18.72 212 GLN A N 1
ATOM 1668 C CA . GLN A 1 212 ? 120.566 95.933 21.990 1.00 19.39 212 GLN A CA 1
ATOM 1669 C C . GLN A 1 212 ? 121.829 95.270 22.548 1.00 18.96 212 GLN A C 1
ATOM 1670 O O . GLN A 1 212 ? 121.962 95.161 23.758 1.00 19.27 212 GLN A O 1
ATOM 1676 N N . LEU A 1 213 ? 122.738 94.817 21.676 1.00 17.78 213 LEU A N 1
ATOM 1677 C CA . LEU A 1 213 ? 123.966 94.165 22.119 1.00 17.25 213 LEU A CA 1
ATOM 1678 C C . LEU A 1 213 ? 124.885 95.173 22.804 1.00 16.85 213 LEU A C 1
ATOM 1679 O O . LEU A 1 213 ? 125.353 94.949 23.912 1.00 16.31 213 LEU A O 1
ATOM 1684 N N . ASN A 1 214 ? 125.090 96.313 22.169 1.00 16.22 214 ASN A N 1
ATOM 1685 C CA . ASN A 1 214 ? 125.868 97.372 22.759 1.00 16.42 214 ASN A CA 1
ATOM 1686 C C . ASN A 1 214 ? 125.272 97.823 24.110 1.00 15.96 214 ASN A C 1
ATOM 1687 O O . ASN A 1 214 ? 126.007 98.135 25.037 1.00 15.19 214 ASN A O 1
ATOM 1692 N N . LEU A 1 215 ? 123.953 97.861 24.205 1.00 16.71 215 LEU A N 1
ATOM 1693 C CA . LEU A 1 215 ? 123.279 98.239 25.450 1.00 17.99 215 LEU A CA 1
ATOM 1694 C C . LEU A 1 215 ? 123.523 97.191 26.548 1.00 17.84 215 LEU A C 1
ATOM 1695 O O . LEU A 1 215 ? 123.863 97.541 27.652 1.00 17.96 215 LEU A O 1
ATOM 1700 N N . GLN A 1 216 ? 123.345 95.917 26.222 1.00 17.93 216 GLN A N 1
ATOM 1701 C CA . GLN A 1 216 ? 123.633 94.814 27.134 1.00 18.23 216 GLN A CA 1
ATOM 1702 C C . GLN A 1 216 ? 125.086 94.833 27.597 1.00 18.60 216 GLN A C 1
ATOM 1703 O O . GLN A 1 216 ? 125.355 94.616 28.773 1.00 18.55 216 GLN A O 1
ATOM 1709 N N . PHE A 1 217 ? 126.033 95.116 26.692 1.00 17.82 217 PHE A N 1
ATOM 1710 C CA . PHE A 1 217 ? 127.431 95.039 27.066 1.00 17.84 217 PHE A CA 1
ATOM 1711 C C . PHE A 1 217 ? 127.984 96.340 27.634 1.00 17.82 217 PHE A C 1
ATOM 1712 O O . PHE A 1 217 ? 129.082 96.335 28.122 1.00 17.98 217 PHE A O 1
ATOM 1720 N N . GLY A 1 218 ? 127.234 97.441 27.588 1.00 18.18 218 GLY A N 1
ATOM 1721 C CA . GLY A 1 218 ? 127.779 98.741 27.987 1.00 18.08 218 GLY A CA 1
ATOM 1722 C C . GLY A 1 218 ? 128.779 99.347 27.018 1.00 18.29 218 GLY A C 1
ATOM 1723 O O . GLY A 1 218 ? 129.635 100.142 27.428 1.00 19.05 218 GLY A O 1
ATOM 1724 N N . THR A 1 219 ? 128.688 98.989 25.732 1.00 18.41 219 THR A N 1
ATOM 1725 C CA . THR A 1 219 ? 129.645 99.462 24.732 1.00 18.11 219 THR A CA 1
ATOM 1726 C C . THR A 1 219 ? 129.047 100.382 23.701 1.00 18.30 219 THR A C 1
ATOM 1727 O O . THR A 1 219 ? 127.852 100.394 23.487 1.00 18.25 219 THR A O 1
ATOM 1731 N N . ARG A 1 220 ? 129.910 101.130 23.031 1.00 18.85 220 ARG A N 1
ATOM 1732 C CA . ARG A 1 220 ? 129.502 102.039 21.963 1.00 19.93 220 ARG A CA 1
ATOM 1733 C C . ARG A 1 220 ? 129.419 101.279 20.632 1.00 18.88 220 ARG A C 1
ATOM 1734 O O . ARG A 1 220 ? 128.576 101.551 19.784 1.00 18.40 220 ARG A O 1
ATOM 1742 N N . ASP A 1 221 ? 130.343 100.339 20.464 1.00 18.12 221 ASP A N 1
ATOM 1743 C CA . ASP A 1 221 ? 130.360 99.414 19.345 1.00 17.03 221 ASP A CA 1
ATOM 1744 C C . ASP A 1 221 ? 130.930 98.073 19.822 1.00 16.36 221 ASP A C 1
ATOM 1745 O O . ASP A 1 221 ? 131.341 97.926 20.980 1.00 16.04 221 ASP A O 1
ATOM 1750 N N . LEU A 1 222 ? 130.921 97.100 18.921 1.00 15.09 222 LEU A N 1
ATOM 1751 C CA . LEU A 1 222 ? 131.246 95.732 19.247 1.00 14.20 222 LEU A CA 1
ATOM 1752 C C . LEU A 1 222 ? 132.606 95.309 18.690 1.00 14.14 222 LEU A C 1
ATOM 1753 O O . LEU A 1 222 ? 132.886 94.124 18.597 1.00 13.90 222 LEU A O 1
ATOM 1758 N N . VAL A 1 223 ? 133.453 96.285 18.356 1.00 14.26 223 VAL A N 1
ATOM 1759 C CA . VAL A 1 223 ? 134.772 96.035 17.825 1.00 14.11 223 VAL A CA 1
ATOM 1760 C C . VAL A 1 223 ? 135.616 95.176 18.803 1.00 14.91 223 VAL A C 1
ATOM 1761 O O . VAL A 1 223 ? 136.282 94.213 18.393 1.00 14.60 223 VAL A O 1
ATOM 1765 N N . GLY A 1 224 ? 135.577 95.521 20.092 1.00 15.09 224 GLY A N 1
ATOM 1766 C CA . GLY A 1 224 ? 136.344 94.822 21.118 1.00 15.06 224 GLY A CA 1
ATOM 1767 C C . GLY A 1 224 ? 135.967 93.364 21.291 1.00 15.29 224 GLY A C 1
ATOM 1768 O O . GLY A 1 224 ? 136.759 92.589 21.792 1.00 16.19 224 GLY A O 1
ATOM 1769 N N . PHE A 1 225 ? 134.768 92.978 20.855 1.00 14.52 225 PHE A N 1
ATOM 1770 C CA . PHE A 1 225 ? 134.363 91.574 20.853 1.00 14.36 225 PHE A CA 1
ATOM 1771 C C . PHE A 1 225 ? 134.649 90.835 19.552 1.00 13.43 225 PHE A C 1
ATOM 1772 O O . PHE A 1 225 ? 134.417 89.635 19.457 1.00 14.29 225 PHE A O 1
ATOM 1780 N N . GLY A 1 226 ? 135.159 91.523 18.542 1.00 13.29 226 GLY A N 1
ATOM 1781 C CA . GLY A 1 226 ? 135.467 90.870 17.271 1.00 12.27 226 GLY A CA 1
ATOM 1782 C C . GLY A 1 226 ? 134.236 90.421 16.496 1.00 12.22 226 GLY A C 1
ATOM 1783 O O . GLY A 1 226 ? 134.308 89.461 15.737 1.00 11.62 226 GLY A O 1
ATOM 1784 N N . VAL A 1 227 ? 133.122 91.137 16.654 1.00 12.35 227 VAL A N 1
ATOM 1785 C CA . VAL A 1 227 ? 131.899 90.850 15.911 1.00 12.86 227 VAL A CA 1
ATOM 1786 C C . VAL A 1 227 ? 131.244 92.030 15.175 1.00 13.72 227 VAL A C 1
ATOM 1787 O O . VAL A 1 227 ? 130.179 91.872 14.580 1.00 12.70 227 VAL A O 1
ATOM 1791 N N . GLU A 1 228 ? 131.870 93.207 15.216 1.00 14.35 228 GLU A N 1
ATOM 1792 C CA . GLU A 1 228 ? 131.343 94.395 14.552 1.00 14.60 228 GLU A CA 1
ATOM 1793 C C . GLU A 1 228 ? 131.163 94.112 13.071 1.00 14.72 228 GLU A C 1
ATOM 1794 O O . GLU A 1 228 ? 130.231 94.591 12.453 1.00 15.52 228 GLU A O 1
ATOM 1800 N N . ASN A 1 229 ? 132.078 93.290 12.585 1.00 14.66 229 ASN A N 1
ATOM 1801 C CA . ASN A 1 229 ? 132.257 92.770 11.222 1.00 16.07 229 ASN A CA 1
ATOM 1802 C C . ASN A 1 229 ? 131.228 91.754 10.728 1.00 13.76 229 ASN A C 1
ATOM 1803 O O . ASN A 1 229 ? 131.315 91.329 9.580 1.00 13.08 229 ASN A O 1
ATOM 1808 N N . ALA A 1 230 ? 130.379 91.268 11.618 1.00 14.18 230 ALA A N 1
ATOM 1809 C CA . ALA A 1 230 ? 129.622 90.033 11.401 1.00 13.36 230 ALA A CA 1
ATOM 1810 C C . ALA A 1 230 ? 128.096 90.227 11.447 1.00 13.50 230 ALA A C 1
ATOM 1811 O O . ALA A 1 230 ? 127.413 89.562 12.242 1.00 11.85 230 ALA A O 1
ATOM 1813 N N . PRO A 1 231 ? 127.551 91.095 10.580 1.00 13.91 231 PRO A N 1
ATOM 1814 C CA . PRO A 1 231 ? 126.114 91.426 10.620 1.00 14.11 231 PRO A CA 1
ATOM 1815 C C . PRO A 1 231 ? 125.163 90.214 10.539 1.00 15.18 231 PRO A C 1
ATOM 1816 O O . PRO A 1 231 ? 124.171 90.150 11.240 1.00 14.38 231 PRO A O 1
ATOM 1820 N N . ARG A 1 232 ? 125.479 89.261 9.681 1.00 15.92 232 ARG A N 1
ATOM 1821 C CA . ARG A 1 232 ? 124.666 88.064 9.551 1.00 17.14 232 ARG A CA 1
ATOM 1822 C C . ARG A 1 232 ? 124.516 87.348 10.886 1.00 16.94 232 ARG A C 1
ATOM 1823 O O . ARG A 1 232 ? 123.418 86.931 11.264 1.00 17.83 232 ARG A O 1
ATOM 1831 N N . GLY A 1 233 ? 125.621 87.203 11.600 1.00 15.86 233 GLY A N 1
ATOM 1832 C CA . GLY A 1 233 ? 125.598 86.647 12.930 1.00 15.66 233 GLY A CA 1
ATOM 1833 C C . GLY A 1 233 ? 124.910 87.542 13.938 1.00 15.70 233 GLY A C 1
ATOM 1834 O O . GLY A 1 233 ? 124.112 87.063 14.769 1.00 15.52 233 GLY A O 1
ATOM 1835 N N . LEU A 1 234 ? 125.209 88.839 13.884 1.00 14.70 234 LEU A N 1
ATOM 1836 C CA . LEU A 1 234 ? 124.591 89.771 14.789 1.00 15.62 234 LEU A CA 1
ATOM 1837 C C . LEU A 1 234 ? 123.056 89.710 14.678 1.00 15.45 234 LEU A C 1
ATOM 1838 O O . LEU A 1 234 ? 122.387 89.784 15.663 1.00 15.54 234 LEU A O 1
ATOM 1843 N N . CYS A 1 235 ? 122.508 89.518 13.496 1.00 15.54 235 CYS A N 1
ATOM 1844 C CA . CYS A 1 235 ? 121.048 89.462 13.379 1.00 15.83 235 CYS A CA 1
ATOM 1845 C C . CYS A 1 235 ? 120.468 88.315 14.187 1.00 15.91 235 CYS A C 1
ATOM 1846 O O . CYS A 1 235 ? 119.515 88.497 14.917 1.00 14.87 235 CYS A O 1
ATOM 1849 N N . ALA A 1 236 ? 121.072 87.140 14.090 1.00 16.15 236 ALA A N 1
ATOM 1850 C CA . ALA A 1 236 ? 120.674 86.054 14.962 1.00 16.39 236 ALA A CA 1
ATOM 1851 C C . ALA A 1 236 ? 120.894 86.376 16.458 1.00 16.43 236 ALA A C 1
ATOM 1852 O O . ALA A 1 236 ? 120.029 86.097 17.284 1.00 16.31 236 ALA A O 1
ATOM 1854 N N . ALA A 1 237 ? 122.015 87.002 16.806 1.00 16.53 237 ALA A N 1
ATOM 1855 C CA . ALA A 1 237 ? 122.295 87.316 18.205 1.00 16.21 237 ALA A CA 1
ATOM 1856 C C . ALA A 1 237 ? 121.342 88.375 18.757 1.00 16.27 237 ALA A C 1
ATOM 1857 O O . ALA A 1 237 ? 121.013 88.353 19.934 1.00 15.74 237 ALA A O 1
ATOM 1859 N N . GLY A 1 238 ? 120.915 89.302 17.914 1.00 16.11 238 GLY A N 1
ATOM 1860 C CA . GLY A 1 238 ? 119.912 90.281 18.304 1.00 16.12 238 GLY A CA 1
ATOM 1861 C C . GLY A 1 238 ? 118.566 89.652 18.603 1.00 16.14 238 GLY A C 1
ATOM 1862 O O . GLY A 1 238 ? 117.943 89.968 19.608 1.00 15.13 238 GLY A O 1
ATOM 1863 N N . CYS A 1 239 ? 118.119 88.747 17.737 1.00 16.24 239 CYS A N 1
ATOM 1864 C CA . CYS A 1 239 ? 116.880 88.007 17.999 1.00 16.83 239 CYS A CA 1
ATOM 1865 C C . CYS A 1 239 ? 116.995 87.281 19.348 1.00 16.86 239 CYS A C 1
ATOM 1866 O O . CYS A 1 239 ? 116.149 87.453 20.226 1.00 18.04 239 CYS A O 1
ATOM 1869 N N . LEU A 1 240 ? 118.075 86.528 19.510 1.00 16.42 240 LEU A N 1
ATOM 1870 C CA . LEU A 1 240 ? 118.323 85.729 20.696 1.00 17.15 240 LEU A CA 1
ATOM 1871 C C . LEU A 1 240 ? 118.292 86.566 21.989 1.00 17.77 240 LEU A C 1
ATOM 1872 O O . LEU A 1 240 ? 117.572 86.222 22.921 1.00 18.36 240 LEU A O 1
ATOM 1877 N N . LEU A 1 241 ? 119.036 87.667 22.019 1.00 17.28 241 LEU A N 1
ATOM 1878 C CA . LEU A 1 241 ? 119.112 88.505 23.202 1.00 17.78 241 LEU A CA 1
ATOM 1879 C C . LEU A 1 241 ? 117.764 89.117 23.569 1.00 18.20 241 LEU A C 1
ATOM 1880 O O . LEU A 1 241 ? 117.430 89.272 24.764 1.00 18.41 241 LEU A O 1
ATOM 1885 N N . GLN A 1 242 ? 116.977 89.470 22.558 1.00 19.02 242 GLN A N 1
ATOM 1886 C CA . GLN A 1 242 ? 115.636 89.991 22.818 1.00 19.39 242 GLN A CA 1
ATOM 1887 C C . GLN A 1 242 ? 114.761 88.917 23.469 1.00 18.69 242 GLN A C 1
ATOM 1888 O O . GLN A 1 242 ? 114.027 89.203 24.411 1.00 18.97 242 GLN A O 1
ATOM 1894 N N . TYR A 1 243 ? 114.853 87.689 22.978 1.00 17.67 243 TYR A N 1
ATOM 1895 C CA . TYR A 1 243 ? 114.119 86.583 23.556 1.00 17.64 243 TYR A CA 1
ATOM 1896 C C . TYR A 1 243 ? 114.558 86.348 25.021 1.00 17.54 243 TYR A C 1
ATOM 1897 O O . TYR A 1 243 ? 113.721 86.238 25.911 1.00 17.20 243 TYR A O 1
ATOM 1906 N N . ALA A 1 244 ? 115.862 86.306 25.258 1.00 16.99 244 ALA A N 1
ATOM 1907 C CA . ALA A 1 244 ? 116.398 86.097 26.591 1.00 16.84 244 ALA A CA 1
ATOM 1908 C C . ALA A 1 244 ? 115.884 87.133 27.544 1.00 16.50 244 ALA A C 1
ATOM 1909 O O . ALA A 1 244 ? 115.440 86.779 28.617 1.00 16.83 244 ALA A O 1
ATOM 1911 N N . LYS A 1 245 ? 115.849 88.397 27.128 1.00 16.31 245 LYS A N 1
ATOM 1912 C CA . LYS A 1 245 ? 115.355 89.485 27.975 1.00 16.23 245 LYS A CA 1
ATOM 1913 C C . LYS A 1 245 ? 113.872 89.406 28.249 1.00 16.13 245 LYS A C 1
ATOM 1914 O O . LYS A 1 245 ? 113.424 89.707 29.344 1.00 16.34 245 LYS A O 1
ATOM 1920 N N . ASP A 1 246 ? 113.102 89.059 27.231 1.00 15.91 246 ASP A N 1
ATOM 1921 C CA . ASP A 1 246 ? 111.675 88.932 27.353 1.00 15.33 246 ASP A CA 1
ATOM 1922 C C . ASP A 1 246 ? 111.279 87.753 28.248 1.00 14.69 246 ASP A C 1
ATOM 1923 O O . ASP A 1 246 ? 110.320 87.840 28.974 1.00 14.12 246 ASP A O 1
ATOM 1928 N N . THR A 1 247 ? 112.040 86.666 28.220 1.00 14.78 247 THR A N 1
ATOM 1929 C CA . THR A 1 247 ? 111.724 85.518 29.058 1.00 14.85 247 THR A CA 1
ATOM 1930 C C . THR A 1 247 ? 112.093 85.740 30.534 1.00 15.17 247 THR A C 1
ATOM 1931 O O . THR A 1 247 ? 111.418 85.240 31.429 1.00 14.63 247 THR A O 1
ATOM 1935 N N . GLN A 1 248 ? 113.185 86.457 30.783 1.00 15.36 248 GLN A N 1
ATOM 1936 C CA . GLN A 1 248 ? 113.709 86.588 32.133 1.00 15.62 248 GLN A CA 1
ATOM 1937 C C . GLN A 1 248 ? 113.139 87.819 32.814 1.00 15.62 248 GLN A C 1
ATOM 1938 O O . GLN A 1 248 ? 112.822 87.769 33.999 1.00 16.17 248 GLN A O 1
ATOM 1944 N N . ARG A 1 249 ? 113.000 88.916 32.066 1.00 15.73 249 ARG A N 1
ATOM 1945 C CA . ARG A 1 249 ? 112.437 90.172 32.589 1.00 16.19 249 ARG A CA 1
ATOM 1946 C C . ARG A 1 249 ? 113.137 90.734 33.849 1.00 16.56 249 ARG A C 1
ATOM 1947 O O . ARG A 1 249 ? 112.516 91.314 34.748 1.00 15.69 249 ARG A O 1
ATOM 1955 N N . THR A 1 250 ? 114.451 90.526 33.873 1.00 17.77 250 THR A N 1
ATOM 1956 C CA . THR A 1 250 ? 115.369 91.143 34.813 1.00 18.32 250 THR A CA 1
ATOM 1957 C C . THR A 1 250 ? 116.616 91.500 34.021 1.00 18.30 250 THR A C 1
ATOM 1958 O O . THR A 1 250 ? 116.736 91.129 32.881 1.00 18.56 250 THR A O 1
ATOM 1962 N N . THR A 1 251 ? 117.552 92.210 34.635 1.00 18.72 251 THR A N 1
ATOM 1963 C CA . THR A 1 251 ? 118.852 92.385 34.041 1.00 19.46 251 THR A CA 1
ATOM 1964 C C . THR A 1 251 ? 119.527 91.011 33.958 1.00 19.13 251 THR A C 1
ATOM 1965 O O . THR A 1 251 ? 119.180 90.053 34.662 1.00 18.66 251 THR A O 1
ATOM 1969 N N . LEU A 1 252 ? 120.506 90.928 33.091 1.00 18.76 252 LEU A N 1
ATOM 1970 C CA . LEU A 1 252 ? 121.193 89.676 32.840 1.00 18.53 252 LEU A CA 1
ATOM 1971 C C . LEU A 1 252 ? 122.699 89.961 32.875 1.00 18.27 252 LEU A C 1
ATOM 1972 O O . LEU A 1 252 ? 123.339 89.994 31.829 1.00 18.12 252 LEU A O 1
ATOM 1977 N N . PRO A 1 253 ? 123.249 90.224 34.063 1.00 17.77 253 PRO A N 1
ATOM 1978 C CA . PRO A 1 253 ? 124.632 90.715 34.172 1.00 17.54 253 PRO A CA 1
ATOM 1979 C C . PRO A 1 253 ? 125.689 89.647 33.910 1.00 17.51 253 PRO A C 1
ATOM 1980 O O . PRO A 1 253 ? 126.843 90.001 33.810 1.00 17.50 253 PRO A O 1
ATOM 1984 N N . HIS A 1 254 ? 125.311 88.370 33.844 1.00 17.82 254 HIS A N 1
ATOM 1985 C CA . HIS A 1 254 ? 126.269 87.315 33.490 1.00 17.29 254 HIS A CA 1
ATOM 1986 C C . HIS A 1 254 ? 126.535 87.213 31.984 1.00 17.41 254 HIS A C 1
ATOM 1987 O O . HIS A 1 254 ? 127.434 86.481 31.565 1.00 16.63 254 HIS A O 1
ATOM 1994 N N . ILE A 1 255 ? 125.748 87.930 31.187 1.00 17.04 255 ILE A N 1
ATOM 1995 C CA . ILE A 1 255 ? 125.944 87.980 29.750 1.00 17.48 255 ILE A CA 1
ATOM 1996 C C . ILE A 1 255 ? 126.704 89.267 29.461 1.00 17.41 255 ILE A C 1
ATOM 1997 O O . ILE A 1 255 ? 126.098 90.307 29.286 1.00 17.36 255 ILE A O 1
ATOM 2002 N N . ARG A 1 256 ? 128.034 89.178 29.463 1.00 17.39 256 ARG A N 1
ATOM 2003 C CA . ARG A 1 256 ? 128.907 90.360 29.452 1.00 18.67 256 ARG A CA 1
ATOM 2004 C C . ARG A 1 256 ? 129.758 90.431 28.186 1.00 19.11 256 ARG A C 1
ATOM 2005 O O . ARG A 1 256 ? 130.500 91.389 27.982 1.00 19.72 256 ARG A O 1
ATOM 2013 N N . SER A 1 257 ? 129.608 89.437 27.327 1.00 19.20 257 SER A N 1
ATOM 2014 C CA . SER A 1 257 ? 130.424 89.328 26.155 1.00 19.67 257 SER A CA 1
ATOM 2015 C C . SER A 1 257 ? 129.769 88.427 25.088 1.00 19.21 257 SER A C 1
ATOM 2016 O O . SER A 1 257 ? 128.890 87.599 25.373 1.00 18.06 257 SER A O 1
ATOM 2019 N N . ILE A 1 258 ? 130.199 88.622 23.848 1.00 19.19 258 ILE A N 1
ATOM 2020 C CA . ILE A 1 258 ? 129.944 87.660 22.781 1.00 18.88 258 ILE A CA 1
ATOM 2021 C C . ILE A 1 258 ? 131.236 87.363 21.993 1.00 18.82 258 ILE A C 1
ATOM 2022 O O . ILE A 1 258 ? 132.124 88.188 21.923 1.00 18.08 258 ILE A O 1
ATOM 2027 N N . THR A 1 259 ? 131.336 86.160 21.444 1.00 19.22 259 THR A N 1
ATOM 2028 C CA . THR A 1 259 ? 132.501 85.749 20.658 1.00 19.83 259 THR A CA 1
ATOM 2029 C C . THR A 1 259 ? 132.054 85.098 19.344 1.00 19.60 259 THR A C 1
ATOM 2030 O O . THR A 1 259 ? 131.100 84.313 19.320 1.00 18.52 259 THR A O 1
ATOM 2034 N N . MET A 1 260 ? 132.737 85.436 18.253 1.00 19.41 260 MET A N 1
ATOM 2035 C CA . MET A 1 260 ? 132.499 84.778 16.976 1.00 19.72 260 MET A CA 1
ATOM 2036 C C . MET A 1 260 ? 133.283 83.489 16.886 1.00 19.33 260 MET A C 1
ATOM 2037 O O . MET A 1 260 ? 134.435 83.460 17.215 1.00 18.84 260 MET A O 1
ATOM 2042 N N . GLU A 1 261 ? 132.641 82.438 16.402 1.00 19.40 261 GLU A N 1
ATOM 2043 C CA . GLU A 1 261 ? 133.304 81.190 16.093 1.00 19.53 261 GLU A CA 1
ATOM 2044 C C . GLU A 1 261 ? 133.585 81.210 14.586 1.00 19.22 261 GLU A C 1
ATOM 2045 O O . GLU A 1 261 ? 132.678 81.098 13.760 1.00 18.66 261 GLU A O 1
ATOM 2051 N N . ARG A 1 262 ? 134.853 81.432 14.255 1.00 18.87 262 ARG A N 1
ATOM 2052 C CA . ARG A 1 262 ? 135.322 81.479 12.874 1.00 19.42 262 ARG A CA 1
ATOM 2053 C C . ARG A 1 262 ? 135.673 80.064 12.377 1.00 19.70 262 ARG A C 1
ATOM 2054 O O . ARG A 1 262 ? 136.173 79.246 13.135 1.00 19.06 262 ARG A O 1
ATOM 2062 N N . GLU A 1 263 ? 135.455 79.827 11.088 1.00 20.75 263 GLU A N 1
ATOM 2063 C CA . GLU A 1 263 ? 135.747 78.550 10.433 1.00 21.69 263 GLU A CA 1
ATOM 2064 C C . GLU A 1 263 ? 137.188 78.130 10.733 1.00 21.18 263 GLU A C 1
ATOM 2065 O O . GLU A 1 263 ? 137.450 76.978 11.079 1.00 20.97 263 GLU A O 1
ATOM 2071 N N . GLN A 1 264 ? 138.107 79.086 10.659 1.00 20.91 264 GLN A N 1
ATOM 2072 C CA . GLN A 1 264 ? 139.548 78.821 10.775 1.00 21.62 264 GLN A CA 1
ATOM 2073 C C . GLN A 1 264 ? 140.065 78.472 12.180 1.00 20.81 264 GLN A C 1
ATOM 2074 O O . GLN A 1 264 ? 141.191 78.011 12.335 1.00 20.96 264 GLN A O 1
ATOM 2080 N N . ASP A 1 265 ? 139.242 78.675 13.196 1.00 20.64 265 ASP A N 1
ATOM 2081 C CA . ASP A 1 265 ? 139.669 78.513 14.565 1.00 20.73 265 ASP A CA 1
ATOM 2082 C C . ASP A 1 265 ? 139.486 77.095 15.037 1.00 20.27 265 ASP A C 1
ATOM 2083 O O . ASP A 1 265 ? 140.159 76.680 15.948 1.00 19.09 265 ASP A O 1
ATOM 2088 N N . SER A 1 266 ? 138.609 76.339 14.377 1.00 19.79 266 SER A N 1
ATOM 2089 C CA . SER A 1 266 ? 138.337 74.965 14.782 1.00 19.90 266 SER A CA 1
ATOM 2090 C C . SER A 1 266 ? 138.349 73.995 13.590 1.00 18.88 266 SER A C 1
ATOM 2091 O O . SER A 1 266 ? 138.275 74.405 12.430 1.00 17.62 266 SER A O 1
ATOM 2094 N N . ILE A 1 267 ? 138.497 72.711 13.877 1.00 18.44 267 ILE A N 1
ATOM 2095 C CA . ILE A 1 267 ? 138.305 71.680 12.856 1.00 18.50 267 ILE A CA 1
ATOM 2096 C C . ILE A 1 267 ? 136.801 71.483 12.646 1.00 18.52 267 ILE A C 1
ATOM 2097 O O . ILE A 1 267 ? 136.075 71.060 13.555 1.00 17.52 267 ILE A O 1
ATOM 2102 N N . ILE A 1 268 ? 136.347 71.788 11.454 1.00 18.37 268 ILE A N 1
ATOM 2103 C CA . ILE A 1 268 ? 134.948 71.633 11.138 1.00 19.65 268 ILE A CA 1
ATOM 2104 C C . ILE A 1 268 ? 134.683 70.197 10.743 1.00 19.20 268 ILE A C 1
ATOM 2105 O O . ILE A 1 268 ? 135.161 69.744 9.733 1.00 19.38 268 ILE A O 1
ATOM 2110 N N . MET A 1 269 ? 133.894 69.496 11.539 1.00 19.25 269 MET A N 1
ATOM 2111 C CA . MET A 1 269 ? 133.474 68.159 11.197 1.00 19.18 269 MET A CA 1
ATOM 2112 C C . MET A 1 269 ? 132.075 68.216 10.635 1.00 18.47 269 MET A C 1
ATOM 2113 O O . MET A 1 269 ? 131.208 68.878 11.190 1.00 18.18 269 MET A O 1
ATOM 2118 N N . ASP A 1 270 ? 131.847 67.541 9.512 1.00 17.60 270 ASP A N 1
ATOM 2119 C CA . ASP A 1 270 ? 130.496 67.498 8.961 1.00 16.70 270 ASP A CA 1
ATOM 2120 C C . ASP A 1 270 ? 129.604 66.591 9.808 1.00 15.88 270 ASP A C 1
ATOM 2121 O O . ASP A 1 270 ? 130.064 65.973 10.747 1.00 14.88 270 ASP A O 1
ATOM 2126 N N . ALA A 1 271 ? 128.329 66.512 9.462 1.00 16.07 271 ALA A N 1
ATOM 2127 C CA . ALA A 1 271 ? 127.335 65.851 10.309 1.00 15.76 271 ALA A CA 1
ATOM 2128 C C . ALA A 1 271 ? 127.614 64.365 10.424 1.00 15.66 271 ALA A C 1
ATOM 2129 O O . ALA A 1 271 ? 127.541 63.801 11.509 1.00 15.78 271 ALA A O 1
ATOM 2131 N N . ALA A 1 272 ? 127.953 63.762 9.287 1.00 15.07 272 ALA A N 1
ATOM 2132 C CA . ALA A 1 272 ? 128.261 62.350 9.176 1.00 15.12 272 ALA A CA 1
ATOM 2133 C C . ALA A 1 272 ? 129.475 61.937 10.004 1.00 15.71 272 ALA A C 1
ATOM 2134 O O . ALA A 1 272 ? 129.490 60.868 10.578 1.00 14.82 272 ALA A O 1
ATOM 2136 N N . THR A 1 273 ? 130.494 62.795 10.027 1.00 16.45 273 THR A N 1
ATOM 2137 C CA . THR A 1 273 ? 131.682 62.597 10.841 1.00 17.10 273 THR A CA 1
ATOM 2138 C C . THR A 1 273 ? 131.347 62.581 12.324 1.00 17.64 273 THR A C 1
ATOM 2139 O O . THR A 1 273 ? 131.725 61.673 13.036 1.00 17.37 273 THR A O 1
ATOM 2143 N N . ARG A 1 274 ? 130.645 63.603 12.790 1.00 18.36 274 ARG A N 1
ATOM 2144 C CA . ARG A 1 274 ? 130.205 63.640 14.186 1.00 19.15 274 ARG A CA 1
ATOM 2145 C C . ARG A 1 274 ? 129.491 62.370 14.596 1.00 19.10 274 ARG A C 1
ATOM 2146 O O . ARG A 1 274 ? 129.744 61.820 15.668 1.00 18.76 274 ARG A O 1
ATOM 2154 N N . ARG A 1 275 ? 128.608 61.893 13.725 1.00 19.39 275 ARG A N 1
ATOM 2155 C CA . ARG A 1 275 ? 127.754 60.764 14.066 1.00 19.99 275 ARG A CA 1
ATOM 2156 C C . ARG A 1 275 ? 128.562 59.453 13.977 1.00 19.71 275 ARG A C 1
ATOM 2157 O O . ARG A 1 275 ? 128.444 58.565 14.830 1.00 19.37 275 ARG A O 1
ATOM 2165 N N . ASN A 1 276 ? 129.410 59.363 12.961 1.00 19.02 276 ASN A N 1
ATOM 2166 C CA . ASN A 1 276 ? 130.207 58.189 12.734 1.00 19.08 276 ASN A CA 1
ATOM 2167 C C . ASN A 1 276 ? 131.329 57.999 13.758 1.00 19.11 276 ASN A C 1
ATOM 2168 O O . ASN A 1 276 ? 131.789 56.883 13.955 1.00 18.95 276 ASN A O 1
ATOM 2173 N N . LEU A 1 277 ? 131.760 59.065 14.427 1.00 18.93 277 LEU A N 1
ATOM 2174 C CA . LEU A 1 277 ? 132.809 58.935 15.420 1.00 19.31 277 LEU A CA 1
ATOM 2175 C C . LEU A 1 277 ? 132.226 58.741 16.810 1.00 19.45 277 LEU A C 1
ATOM 2176 O O . LEU A 1 277 ? 132.983 58.524 17.783 1.00 18.70 277 LEU A O 1
ATOM 2181 N N . GLU A 1 278 ? 130.894 58.866 16.897 1.00 19.32 278 GLU A N 1
ATOM 2182 C CA . GLU A 1 278 ? 130.143 58.590 18.111 1.00 19.39 278 GLU A CA 1
ATOM 2183 C C . GLU A 1 278 ? 130.776 59.365 19.260 1.00 19.78 278 GLU A C 1
ATOM 2184 O O . GLU A 1 278 ? 131.114 58.789 20.302 1.00 18.94 278 GLU A O 1
ATOM 2190 N N . ILE A 1 279 ? 130.946 60.675 19.043 1.00 20.11 279 ILE A N 1
ATOM 2191 C CA . ILE A 1 279 ? 131.610 61.540 20.015 1.00 20.19 279 ILE A CA 1
ATOM 2192 C C . ILE A 1 279 ? 130.883 61.531 21.357 1.00 20.98 279 ILE A C 1
ATOM 2193 O O . ILE A 1 279 ? 131.436 61.000 22.306 1.00 21.40 279 ILE A O 1
ATOM 2198 N N . THR A 1 280 ? 129.661 62.073 21.437 1.00 21.01 280 THR A N 1
ATOM 2199 C CA . THR A 1 280 ? 128.837 62.008 22.652 1.00 20.32 280 THR A CA 1
ATOM 2200 C C . THR A 1 280 ? 127.579 61.135 22.550 1.00 20.53 280 THR A C 1
ATOM 2201 O O . THR A 1 280 ? 126.928 60.883 23.558 1.00 19.54 280 THR A O 1
ATOM 2205 N N . GLN A 1 281 ? 127.232 60.693 21.344 1.00 20.94 281 GLN A N 1
ATOM 2206 C CA . GLN A 1 281 ? 126.020 59.902 21.103 1.00 21.76 281 GLN A CA 1
ATOM 2207 C C . GLN A 1 281 ? 126.387 58.717 20.199 1.00 21.18 281 GLN A C 1
ATOM 2208 O O . GLN A 1 281 ? 127.063 58.896 19.188 1.00 19.61 281 GLN A O 1
ATOM 2214 N N . ASN A 1 282 ? 125.992 57.504 20.577 1.00 21.16 282 ASN A N 1
ATOM 2215 C CA . ASN A 1 282 ? 126.277 56.357 19.726 1.00 22.10 282 ASN A CA 1
ATOM 2216 C C . ASN A 1 282 ? 125.251 56.313 18.593 1.00 22.70 282 ASN A C 1
ATOM 2217 O O . ASN A 1 282 ? 124.306 57.121 18.566 1.00 21.80 282 ASN A O 1
ATOM 2222 N N . LEU A 1 283 ? 125.436 55.380 17.663 1.00 23.43 283 LEU A N 1
ATOM 2223 C CA . LEU A 1 283 ? 124.688 55.419 16.412 1.00 24.16 283 LEU A CA 1
ATOM 2224 C C . LEU A 1 283 ? 123.216 55.128 16.672 1.00 24.47 283 LEU A C 1
ATOM 2225 O O . LEU A 1 283 ? 122.356 55.580 15.919 1.00 25.18 283 LEU A O 1
ATOM 2230 N N . ALA A 1 284 ? 122.937 54.395 17.750 1.00 24.43 284 ALA A N 1
ATOM 2231 C CA . ALA A 1 284 ? 121.586 54.006 18.101 1.00 24.63 284 ALA A CA 1
ATOM 2232 C C . ALA A 1 284 ? 120.948 54.941 19.133 1.00 24.91 284 ALA A C 1
ATOM 2233 O O . ALA A 1 284 ? 119.896 54.615 19.684 1.00 24.71 284 ALA A O 1
ATOM 2235 N N . GLY A 1 285 ? 121.599 56.068 19.426 1.00 24.87 285 GLY A N 1
ATOM 2236 C CA . GLY A 1 285 ? 120.989 57.133 20.217 1.00 25.41 285 GLY A CA 1
ATOM 2237 C C . GLY A 1 285 ? 121.372 57.273 21.690 1.00 25.62 285 GLY A C 1
ATOM 2238 O O . GLY A 1 285 ? 121.031 58.280 22.311 1.00 26.09 285 GLY A O 1
ATOM 2239 N N . GLY A 1 286 ? 122.055 56.282 22.260 1.00 25.60 286 GLY A N 1
ATOM 2240 C CA . GLY A 1 286 ? 122.419 56.300 23.667 1.00 25.37 286 GLY A CA 1
ATOM 2241 C C . GLY A 1 286 ? 123.727 57.007 23.961 1.00 25.50 286 GLY A C 1
ATOM 2242 O O . GLY A 1 286 ? 124.436 57.426 23.046 1.00 25.92 286 GLY A O 1
ATOM 2243 N N . ALA A 1 287 ? 124.047 57.131 25.250 1.00 25.25 287 ALA A N 1
ATOM 2244 C CA . ALA A 1 287 ? 125.293 57.768 25.714 1.00 24.84 287 ALA A CA 1
ATOM 2245 C C . ALA A 1 287 ? 126.447 56.777 25.888 1.00 24.07 287 ALA A C 1
ATOM 2246 O O . ALA A 1 287 ? 127.607 57.192 26.060 1.00 24.14 287 ALA A O 1
ATOM 2248 N N . GLU A 1 288 ? 126.132 55.485 25.800 1.00 22.78 288 GLU A N 1
ATOM 2249 C CA . GLU A 1 288 ? 127.099 54.415 26.049 1.00 22.62 288 GLU A CA 1
ATOM 2250 C C . GLU A 1 288 ? 128.028 54.168 24.846 1.00 21.51 288 GLU A C 1
ATOM 2251 O O . GLU A 1 288 ? 127.637 54.373 23.701 1.00 20.87 288 GLU A O 1
ATOM 2257 N N . ASN A 1 289 ? 129.248 53.708 25.125 1.00 20.44 289 ASN A N 1
ATOM 2258 C CA . ASN A 1 289 ? 130.236 53.325 24.101 1.00 20.23 289 ASN A CA 1
ATOM 2259 C C . ASN A 1 289 ? 130.521 54.466 23.103 1.00 19.36 289 ASN A C 1
ATOM 2260 O O . ASN A 1 289 ? 130.645 54.260 21.893 1.00 19.50 289 ASN A O 1
ATOM 2265 N N . THR A 1 290 ? 130.598 55.671 23.654 1.00 18.42 290 THR A N 1
ATOM 2266 C CA . THR A 1 290 ? 131.014 56.855 22.943 1.00 17.84 290 THR A CA 1
ATOM 2267 C C . THR A 1 290 ? 132.423 57.209 23.362 1.00 18.12 290 THR A C 1
ATOM 2268 O O . THR A 1 290 ? 132.945 56.664 24.320 1.00 18.64 290 THR A O 1
ATOM 2272 N N . LEU A 1 291 ? 133.020 58.168 22.666 1.00 17.87 291 LEU A N 1
ATOM 2273 C CA . LEU A 1 291 ? 134.316 58.685 23.065 1.00 17.98 291 LEU A CA 1
ATOM 2274 C C . LEU A 1 291 ? 134.233 59.330 24.452 1.00 17.71 291 LEU A C 1
ATOM 2275 O O . LEU A 1 291 ? 135.140 59.193 25.264 1.00 16.53 291 LEU A O 1
ATOM 2280 N N . ALA A 1 292 ? 133.138 60.029 24.702 1.00 17.34 292 ALA A N 1
ATOM 2281 C CA . ALA A 1 292 ? 132.910 60.686 25.984 1.00 17.18 292 ALA A CA 1
ATOM 2282 C C . ALA A 1 292 ? 132.807 59.656 27.124 1.00 17.69 292 ALA A C 1
ATOM 2283 O O . ALA A 1 292 ? 133.412 59.842 28.183 1.00 17.42 292 ALA A O 1
ATOM 2285 N N . SER A 1 293 ? 132.080 58.560 26.897 1.00 16.94 293 SER A N 1
ATOM 2286 C CA . SER A 1 293 ? 131.954 57.516 27.914 1.00 16.93 293 SER A CA 1
ATOM 2287 C C . SER A 1 293 ? 133.333 57.045 28.406 1.00 16.79 293 SER A C 1
ATOM 2288 O O . SER A 1 293 ? 133.478 56.684 29.586 1.00 16.79 293 SER A O 1
ATOM 2291 N N . VAL A 1 294 ? 134.333 57.093 27.525 1.00 16.09 294 VAL A N 1
ATOM 2292 C CA . VAL A 1 294 ? 135.687 56.686 27.854 1.00 15.90 294 VAL A CA 1
ATOM 2293 C C . VAL A 1 294 ? 136.544 57.808 28.479 1.00 16.11 294 VAL A C 1
ATOM 2294 O O . VAL A 1 294 ? 137.255 57.563 29.463 1.00 15.36 294 VAL A O 1
ATOM 2298 N N . LEU A 1 295 ? 136.479 59.013 27.913 1.00 15.29 295 LEU A N 1
ATOM 2299 C CA . LEU A 1 295 ? 137.365 60.121 28.268 1.00 16.01 295 LEU A CA 1
ATOM 2300 C C . LEU A 1 295 ? 136.836 60.985 29.406 1.00 16.87 295 LEU A C 1
ATOM 2301 O O . LEU A 1 295 ? 137.604 61.710 30.023 1.00 16.90 295 LEU A O 1
ATOM 2306 N N . ASP A 1 296 ? 135.528 60.935 29.654 1.00 17.39 296 ASP A N 1
ATOM 2307 C CA . ASP A 1 296 ? 134.918 61.769 30.672 1.00 18.23 296 ASP A CA 1
ATOM 2308 C C . ASP A 1 296 ? 134.859 61.076 32.038 1.00 18.25 296 ASP A C 1
ATOM 2309 O O . ASP A 1 296 ? 133.971 60.253 32.304 1.00 18.78 296 ASP A O 1
ATOM 2314 N N . CYS A 1 297 ? 135.841 61.400 32.870 1.00 18.37 297 CYS A N 1
ATOM 2315 C CA . CYS A 1 297 ? 135.868 61.035 34.284 1.00 18.57 297 CYS A CA 1
ATOM 2316 C C . CYS A 1 297 ? 136.166 62.278 35.112 1.00 18.89 297 CYS A C 1
ATOM 2317 O O . CYS A 1 297 ? 136.845 62.200 36.178 1.00 18.95 297 CYS A O 1
ATOM 2320 N N . THR A 1 298 ? 135.691 63.416 34.594 1.00 18.13 298 THR A N 1
ATOM 2321 C CA . THR A 1 298 ? 135.627 64.646 35.348 1.00 18.26 298 THR A CA 1
ATOM 2322 C C . THR A 1 298 ? 134.784 64.415 36.574 1.00 18.03 298 THR A C 1
ATOM 2323 O O . THR A 1 298 ? 134.003 63.467 36.638 1.00 17.75 298 THR A O 1
ATOM 2327 N N . VAL A 1 299 ? 134.915 65.331 37.516 1.00 17.70 299 VAL A N 1
ATOM 2328 C CA . VAL A 1 299 ? 134.282 65.203 38.806 1.00 17.68 299 VAL A CA 1
ATOM 2329 C C . VAL A 1 299 ? 133.296 66.334 39.108 1.00 18.17 299 VAL A C 1
ATOM 2330 O O . VAL A 1 299 ? 132.597 66.268 40.118 1.00 18.88 299 VAL A O 1
ATOM 2334 N N . THR A 1 300 ? 133.255 67.381 38.273 1.00 17.93 300 THR A N 1
ATOM 2335 C CA . THR A 1 300 ? 132.231 68.431 38.415 1.00 17.98 300 THR A CA 1
ATOM 2336 C C . THR A 1 300 ? 131.367 68.404 37.185 1.00 17.94 300 THR A C 1
ATOM 2337 O O . THR A 1 300 ? 131.841 68.010 36.126 1.00 17.75 300 THR A O 1
ATOM 2341 N N . PRO A 1 301 ? 130.095 68.788 37.318 1.00 18.18 301 PRO A N 1
ATOM 2342 C CA . PRO A 1 301 ? 129.203 68.899 36.149 1.00 17.75 301 PRO A CA 1
ATOM 2343 C C . PRO A 1 301 ? 129.683 69.891 35.081 1.00 17.35 301 PRO A C 1
ATOM 2344 O O . PRO A 1 301 ? 129.580 69.607 33.896 1.00 17.23 301 PRO A O 1
ATOM 2348 N N . MET A 1 302 ? 130.211 71.034 35.518 1.00 16.61 302 MET A N 1
ATOM 2349 C CA . MET A 1 302 ? 130.735 72.039 34.621 1.00 15.41 302 MET A CA 1
ATOM 2350 C C . MET A 1 302 ? 131.974 71.558 33.852 1.00 15.17 302 MET A C 1
ATOM 2351 O O . MET A 1 302 ? 132.166 71.944 32.696 1.00 14.46 302 MET A O 1
ATOM 2356 N N . GLY A 1 303 ? 132.797 70.705 34.463 1.00 15.19 303 GLY A N 1
ATOM 2357 C CA . GLY A 1 303 ? 133.914 70.103 33.758 1.00 14.82 303 GLY A CA 1
ATOM 2358 C C . GLY A 1 303 ? 133.422 69.105 32.712 1.00 15.07 303 GLY A C 1
ATOM 2359 O O . GLY A 1 303 ? 133.967 69.012 31.622 1.00 15.65 303 GLY A O 1
ATOM 2360 N N . SER A 1 304 ? 132.400 68.337 33.057 1.00 15.09 304 SER A N 1
ATOM 2361 C CA . SER A 1 304 ? 131.888 67.318 32.164 1.00 14.94 304 SER A CA 1
ATOM 2362 C C . SER A 1 304 ? 131.364 67.993 30.898 1.00 14.41 304 SER A C 1
ATOM 2363 O O . SER A 1 304 ? 131.631 67.543 29.789 1.00 14.71 304 SER A O 1
ATOM 2366 N N . ARG A 1 305 ? 130.663 69.102 31.069 1.00 14.07 305 ARG A N 1
ATOM 2367 C CA . ARG A 1 305 ? 130.096 69.839 29.933 1.00 14.05 305 ARG A CA 1
ATOM 2368 C C . ARG A 1 305 ? 131.206 70.466 29.073 1.00 14.14 305 ARG A C 1
ATOM 2369 O O . ARG A 1 305 ? 131.141 70.430 27.837 1.00 14.18 305 ARG A O 1
ATOM 2377 N N . MET A 1 306 ? 132.221 71.028 29.731 1.00 14.28 306 MET A N 1
ATOM 2378 C CA . MET A 1 306 ? 133.336 71.667 29.038 1.00 14.18 306 MET A CA 1
ATOM 2379 C C . MET A 1 306 ? 134.082 70.688 28.158 1.00 14.22 306 MET A C 1
ATOM 2380 O O . MET A 1 306 ? 134.402 70.998 27.018 1.00 14.64 306 MET A O 1
ATOM 2385 N N . LEU A 1 307 ? 134.336 69.496 28.689 1.00 14.85 307 LEU A N 1
ATOM 2386 C CA . LEU A 1 307 ? 135.080 68.482 27.963 1.00 14.51 307 LEU A CA 1
ATOM 2387 C C . LEU A 1 307 ? 134.301 68.101 26.733 1.00 15.05 307 LEU A C 1
ATOM 2388 O O . LEU A 1 307 ? 134.882 67.993 25.678 1.00 15.50 307 LEU A O 1
ATOM 2393 N N . LYS A 1 308 ? 132.986 67.893 26.861 1.00 15.36 308 LYS A N 1
ATOM 2394 C CA . LYS A 1 308 ? 132.162 67.509 25.720 1.00 15.16 308 LYS A CA 1
ATOM 2395 C C . LYS A 1 308 ? 132.153 68.582 24.616 1.00 15.25 308 LYS A C 1
ATOM 2396 O O . LYS A 1 308 ? 132.141 68.238 23.432 1.00 14.39 308 LYS A O 1
ATOM 2402 N N . ARG A 1 309 ? 132.137 69.862 25.018 1.00 14.47 309 ARG A N 1
ATOM 2403 C CA . ARG A 1 309 ? 132.280 70.993 24.092 1.00 13.92 309 ARG A CA 1
ATOM 2404 C C . ARG A 1 309 ? 133.624 70.948 23.362 1.00 14.23 309 ARG A C 1
ATOM 2405 O O . ARG A 1 309 ? 133.700 71.348 22.185 1.00 13.02 309 ARG A O 1
ATOM 2413 N N . TRP A 1 310 ? 134.686 70.501 24.060 1.00 13.81 310 TRP A N 1
ATOM 2414 C CA . TRP A 1 310 ? 136.038 70.467 23.463 1.00 13.86 310 TRP A CA 1
ATOM 2415 C C . TRP A 1 310 ? 136.082 69.348 22.439 1.00 13.72 310 TRP A C 1
ATOM 2416 O O . TRP A 1 310 ? 136.558 69.516 21.310 1.00 13.26 310 TRP A O 1
ATOM 2427 N N . LEU A 1 311 ? 135.551 68.199 22.811 1.00 13.74 311 LEU A N 1
ATOM 2428 C CA . LEU A 1 311 ? 135.583 67.044 21.925 1.00 13.95 311 LEU A CA 1
ATOM 2429 C C . LEU A 1 311 ? 134.897 67.371 20.625 1.00 14.41 311 LEU A C 1
ATOM 2430 O O . LEU A 1 311 ? 135.337 66.951 19.541 1.00 14.16 311 LEU A O 1
ATOM 2435 N N . HIS A 1 312 ? 133.829 68.155 20.753 1.00 14.68 312 HIS A N 1
ATOM 2436 C CA . HIS A 1 312 ? 133.015 68.561 19.623 1.00 15.63 312 HIS A CA 1
ATOM 2437 C C . HIS A 1 312 ? 133.616 69.699 18.820 1.00 15.62 312 HIS A C 1
ATOM 2438 O O . HIS A 1 312 ? 133.213 69.912 17.700 1.00 14.72 312 HIS A O 1
ATOM 2445 N N . MET A 1 313 ? 134.561 70.421 19.413 1.00 16.45 313 MET A N 1
ATOM 2446 C CA . MET A 1 313 ? 135.174 71.571 18.789 1.00 17.48 313 MET A CA 1
ATOM 2447 C C . MET A 1 313 ? 136.699 71.583 18.959 1.00 16.91 313 MET A C 1
ATOM 2448 O O . MET A 1 313 ? 137.261 72.323 19.772 1.00 16.96 313 MET A O 1
ATOM 2453 N N . PRO A 1 314 ? 137.384 70.783 18.167 1.00 16.62 314 PRO A N 1
ATOM 2454 C CA . PRO A 1 314 ? 138.851 70.820 18.177 1.00 17.17 314 PRO A CA 1
ATOM 2455 C C . PRO A 1 314 ? 139.370 72.199 17.765 1.00 17.63 314 PRO A C 1
ATOM 2456 O O . PRO A 1 314 ? 138.803 72.923 16.915 1.00 16.11 314 PRO A O 1
ATOM 2460 N N . VAL A 1 315 ? 140.462 72.582 18.409 1.00 17.90 315 VAL A N 1
ATOM 2461 C CA . VAL A 1 315 ? 140.999 73.922 18.261 1.00 18.88 315 VAL A CA 1
ATOM 2462 C C . VAL A 1 315 ? 142.222 73.877 17.331 1.00 18.70 315 VAL A C 1
ATOM 2463 O O . VAL A 1 315 ? 143.003 72.950 17.403 1.00 20.08 315 VAL A O 1
ATOM 2467 N N . ARG A 1 316 ? 142.408 74.887 16.487 1.00 18.86 316 ARG A N 1
ATOM 2468 C CA . ARG A 1 316 ? 143.573 74.966 15.599 1.00 18.60 316 ARG A CA 1
ATOM 2469 C C . ARG A 1 316 ? 144.763 75.809 16.084 1.00 19.24 316 ARG A C 1
ATOM 2470 O O . ARG A 1 316 ? 145.835 75.717 15.503 1.00 20.51 316 ARG A O 1
ATOM 2478 N N . ASP A 1 317 ? 144.566 76.614 17.130 1.00 20.22 317 ASP A N 1
ATOM 2479 C CA . ASP A 1 317 ? 145.586 77.463 17.744 1.00 20.29 317 ASP A CA 1
ATOM 2480 C C . ASP A 1 317 ? 146.712 76.607 18.356 1.00 20.15 317 ASP A C 1
ATOM 2481 O O . ASP A 1 317 ? 146.539 75.989 19.404 1.00 19.10 317 ASP A O 1
ATOM 2486 N N . THR A 1 318 ? 147.864 76.586 17.703 1.00 20.32 318 THR A N 1
ATOM 2487 C CA . THR A 1 318 ? 149.007 75.795 18.185 1.00 20.49 318 THR A CA 1
ATOM 2488 C C . THR A 1 318 ? 149.406 76.074 19.636 1.00 19.72 318 THR A C 1
ATOM 2489 O O . THR A 1 318 ? 149.704 75.169 20.393 1.00 18.17 318 THR A O 1
ATOM 2493 N N . ARG A 1 319 ? 149.413 77.347 20.012 1.00 20.61 319 ARG A N 1
ATOM 2494 C CA . ARG A 1 319 ? 149.825 77.737 21.351 1.00 20.76 319 ARG A CA 1
ATOM 2495 C C . ARG A 1 319 ? 148.873 77.141 22.408 1.00 19.99 319 ARG A C 1
ATOM 2496 O O . ARG A 1 319 ? 149.336 76.529 23.376 1.00 19.32 319 ARG A O 1
ATOM 2504 N N . VAL A 1 320 ? 147.557 77.272 22.203 1.00 19.06 320 VAL A N 1
ATOM 2505 C CA . VAL A 1 320 ? 146.579 76.717 23.144 1.00 18.11 320 VAL A CA 1
ATOM 2506 C C . VAL A 1 320 ? 146.783 75.207 23.312 1.00 17.43 320 VAL A C 1
ATOM 2507 O O . VAL A 1 320 ? 146.716 74.697 24.434 1.00 17.15 320 VAL A O 1
ATOM 2511 N N . LEU A 1 321 ? 147.011 74.503 22.202 1.00 16.38 321 LEU A N 1
ATOM 2512 C CA . LEU A 1 321 ? 147.193 73.047 22.209 1.00 16.17 321 LEU A CA 1
ATOM 2513 C C . LEU A 1 321 ? 148.439 72.619 22.995 1.00 15.95 321 LEU A C 1
ATOM 2514 O O . LEU A 1 321 ? 148.393 71.699 23.824 1.00 15.35 321 LEU A O 1
ATOM 2519 N N . LEU A 1 322 ? 149.548 73.298 22.722 1.00 15.62 322 LEU A N 1
ATOM 2520 C CA . LEU A 1 322 ? 150.794 73.084 23.447 1.00 15.57 322 LEU A CA 1
ATOM 2521 C C . LEU A 1 322 ? 150.618 73.359 24.927 1.00 15.93 322 LEU A C 1
ATOM 2522 O O . LEU A 1 322 ? 151.067 72.597 25.751 1.00 15.75 322 LEU A O 1
ATOM 2527 N N . GLU A 1 323 ? 149.912 74.420 25.272 1.00 17.13 323 GLU A N 1
ATOM 2528 C CA . GLU A 1 323 ? 149.643 74.714 26.675 1.00 17.47 323 GLU A CA 1
ATOM 2529 C C . GLU A 1 323 ? 148.833 73.639 27.375 1.00 17.23 323 GLU A C 1
ATOM 2530 O O . GLU A 1 323 ? 149.133 73.301 28.525 1.00 17.19 323 GLU A O 1
ATOM 2536 N N . ARG A 1 324 ? 147.845 73.067 26.670 1.00 16.71 324 ARG A N 1
ATOM 2537 C CA . ARG A 1 324 ? 147.019 72.003 27.211 1.00 15.91 324 ARG A CA 1
ATOM 2538 C C . ARG A 1 324 ? 147.833 70.717 27.365 1.00 16.18 324 ARG A C 1
ATOM 2539 O O . ARG A 1 324 ? 147.724 70.008 28.376 1.00 16.80 324 ARG A O 1
ATOM 2547 N N . GLN A 1 325 ? 148.658 70.416 26.369 1.00 16.47 325 GLN A N 1
ATOM 2548 C CA . GLN A 1 325 ? 149.519 69.237 26.413 1.00 16.33 325 GLN A CA 1
ATOM 2549 C C . GLN A 1 325 ? 150.424 69.313 27.659 1.00 17.19 325 GLN A C 1
ATOM 2550 O O . GLN A 1 325 ? 150.440 68.390 28.462 1.00 16.48 325 GLN A O 1
ATOM 2556 N N . GLN A 1 326 ? 151.118 70.444 27.808 1.00 17.77 326 GLN A N 1
ATOM 2557 C CA . GLN A 1 326 ? 152.019 70.732 28.921 1.00 19.07 326 GLN A CA 1
ATOM 2558 C C . GLN A 1 326 ? 151.328 70.532 30.281 1.00 18.73 326 GLN A C 1
ATOM 2559 O O . GLN A 1 326 ? 151.891 69.960 31.195 1.00 17.42 326 GLN A O 1
ATOM 2565 N N . THR A 1 327 ? 150.095 71.018 30.386 1.00 18.98 327 THR A N 1
ATOM 2566 C CA . THR A 1 327 ? 149.333 70.959 31.615 1.00 19.63 327 THR A CA 1
ATOM 2567 C C . THR A 1 327 ? 149.083 69.491 31.982 1.00 19.72 327 THR A C 1
ATOM 2568 O O . THR A 1 327 ? 149.251 69.096 33.137 1.00 19.18 327 THR A O 1
ATOM 2572 N N . ILE A 1 328 ? 148.693 68.692 30.983 1.00 19.46 328 ILE A N 1
ATOM 2573 C CA . ILE A 1 328 ? 148.402 67.278 31.168 1.00 19.00 328 ILE A CA 1
ATOM 2574 C C . ILE A 1 328 ? 149.625 66.502 31.658 1.00 19.57 328 ILE A C 1
ATOM 2575 O O . ILE A 1 328 ? 149.492 65.623 32.531 1.00 19.86 328 ILE A O 1
ATOM 2580 N N . GLY A 1 329 ? 150.816 66.854 31.160 1.00 19.35 329 GLY A N 1
ATOM 2581 C CA . GLY A 1 329 ? 152.044 66.197 31.574 1.00 18.96 329 GLY A CA 1
ATOM 2582 C C . GLY A 1 329 ? 152.451 66.566 32.985 1.00 19.00 329 GLY A C 1
ATOM 2583 O O . GLY A 1 329 ? 152.826 65.725 33.793 1.00 19.05 329 GLY A O 1
ATOM 2584 N N . ALA A 1 330 ? 152.334 67.841 33.299 1.00 19.38 330 ALA A N 1
ATOM 2585 C CA . ALA A 1 330 ? 152.732 68.347 34.600 1.00 19.53 330 ALA A CA 1
ATOM 2586 C C . ALA A 1 330 ? 151.783 67.876 35.719 1.00 19.63 330 ALA A C 1
ATOM 2587 O O . ALA A 1 330 ? 152.199 67.727 36.864 1.00 18.64 330 ALA A O 1
ATOM 2589 N N . LEU A 1 331 ? 150.528 67.595 35.374 1.00 19.80 331 LEU A N 1
ATOM 2590 C CA . LEU A 1 331 ? 149.509 67.290 36.380 1.00 20.55 331 LEU A CA 1
ATOM 2591 C C . LEU A 1 331 ? 149.353 65.808 36.684 1.00 21.36 331 LEU A C 1
ATOM 2592 O O . LEU A 1 331 ? 148.548 65.443 37.526 1.00 21.13 331 LEU A O 1
ATOM 2597 N N . GLN A 1 332 ? 150.139 64.955 36.040 1.00 22.95 332 GLN A N 1
ATOM 2598 C CA . GLN A 1 332 ? 149.877 63.509 36.079 1.00 24.31 332 GLN A CA 1
ATOM 2599 C C . GLN A 1 332 ? 150.020 62.892 37.471 1.00 24.46 332 GLN A C 1
ATOM 2600 O O . GLN A 1 332 ? 149.196 62.064 37.864 1.00 25.13 332 GLN A O 1
ATOM 2606 N N . ASP A 1 333 ? 151.038 63.303 38.219 1.00 24.36 333 ASP A N 1
ATOM 2607 C CA . ASP A 1 333 ? 151.235 62.788 39.565 1.00 24.18 333 ASP A CA 1
ATOM 2608 C C . ASP A 1 333 ? 150.360 63.476 40.617 1.00 23.14 333 ASP A C 1
ATOM 2609 O O . ASP A 1 333 ? 150.341 63.069 41.776 1.00 23.32 333 ASP A O 1
ATOM 2614 N N . PHE A 1 334 ? 149.628 64.504 40.215 1.00 21.60 334 PHE A N 1
ATOM 2615 C CA . PHE A 1 334 ? 148.761 65.240 41.124 1.00 20.59 334 PHE A CA 1
ATOM 2616 C C . PHE A 1 334 ? 147.268 64.900 41.013 1.00 19.22 334 PHE A C 1
ATOM 2617 O O . PHE A 1 334 ? 146.485 65.390 41.812 1.00 18.97 334 PHE A O 1
ATOM 2625 N N . THR A 1 335 ? 146.865 64.059 40.060 1.00 17.60 335 THR A N 1
ATOM 2626 C CA . THR A 1 335 ? 145.442 63.846 39.846 1.00 16.61 335 THR A CA 1
ATOM 2627 C C . THR A 1 335 ? 144.705 63.252 41.058 1.00 16.20 335 THR A C 1
ATOM 2628 O O . THR A 1 335 ? 143.604 63.675 41.341 1.00 15.45 335 THR A O 1
ATOM 2632 N N . ALA A 1 336 ? 145.300 62.303 41.777 1.00 15.84 336 ALA A N 1
ATOM 2633 C CA . ALA A 1 336 ? 144.616 61.668 42.907 1.00 15.91 336 ALA A CA 1
ATOM 2634 C C . ALA A 1 336 ? 144.353 62.641 44.071 1.00 16.06 336 ALA A C 1
ATOM 2635 O O . ALA A 1 336 ? 143.353 62.501 44.784 1.00 15.73 336 ALA A O 1
ATOM 2637 N N . GLY A 1 337 ? 145.243 63.618 44.252 1.00 15.81 337 GLY A N 1
ATOM 2638 C CA . GLY A 1 337 ? 145.082 64.634 45.276 1.00 15.64 337 GLY A CA 1
ATOM 2639 C C . GLY A 1 337 ? 144.062 65.701 44.893 1.00 15.71 337 GLY A C 1
ATOM 2640 O O . GLY A 1 337 ? 143.235 66.088 45.705 1.00 15.84 337 GLY A O 1
ATOM 2641 N N . LEU A 1 338 ? 144.129 66.186 43.657 1.00 15.72 338 LEU A N 1
ATOM 2642 C CA . LEU A 1 338 ? 143.258 67.263 43.192 1.00 15.48 338 LEU A CA 1
ATOM 2643 C C . LEU A 1 338 ? 141.790 66.866 43.014 1.00 15.25 338 LEU A C 1
ATOM 2644 O O . LEU A 1 338 ? 140.894 67.665 43.310 1.00 15.54 338 LEU A O 1
ATOM 2649 N N . GLN A 1 339 ? 141.540 65.644 42.546 1.00 14.82 339 GLN A N 1
ATOM 2650 C CA . GLN A 1 339 ? 140.200 65.239 42.109 1.00 14.67 339 GLN A CA 1
ATOM 2651 C C . GLN A 1 339 ? 139.151 65.217 43.233 1.00 14.77 339 GLN A C 1
ATOM 2652 O O . GLN A 1 339 ? 138.060 65.750 43.038 1.00 14.91 339 GLN A O 1
ATOM 2658 N N . PRO A 1 340 ? 139.449 64.624 44.396 1.00 14.88 340 PRO A N 1
ATOM 2659 C CA . PRO A 1 340 ? 138.508 64.668 45.529 1.00 14.78 340 PRO A CA 1
ATOM 2660 C C . PRO A 1 340 ? 138.134 66.088 45.955 1.00 14.51 340 PRO A C 1
ATOM 2661 O O . PRO A 1 340 ? 136.984 66.320 46.318 1.00 15.80 340 PRO A O 1
ATOM 2665 N N . VAL A 1 341 ? 139.074 67.022 45.872 1.00 13.88 341 VAL A N 1
ATOM 2666 C CA . VAL A 1 341 ? 138.851 68.415 46.271 1.00 13.57 341 VAL A CA 1
ATOM 2667 C C . VAL A 1 341 ? 138.074 69.211 45.213 1.00 14.13 341 VAL A C 1
ATOM 2668 O O . VAL A 1 341 ? 137.146 69.986 45.538 1.00 13.84 341 VAL A O 1
ATOM 2672 N N . LEU A 1 342 ? 138.450 69.010 43.954 1.00 14.73 342 LEU A N 1
ATOM 2673 C CA . LEU A 1 342 ? 137.742 69.594 42.830 1.00 15.63 342 LEU A CA 1
ATOM 2674 C C . LEU A 1 342 ? 136.295 69.151 42.845 1.00 15.90 342 LEU A C 1
ATOM 2675 O O . LEU A 1 342 ? 135.432 69.923 42.538 1.00 15.02 342 LEU A O 1
ATOM 2680 N N . ARG A 1 343 ? 136.044 67.898 43.220 1.00 17.27 343 ARG A N 1
ATOM 2681 C CA . ARG A 1 343 ? 134.692 67.372 43.246 1.00 17.69 343 ARG A CA 1
ATOM 2682 C C . ARG A 1 343 ? 133.829 68.211 44.172 1.00 18.08 343 ARG A C 1
ATOM 2683 O O . ARG A 1 343 ? 132.664 68.489 43.863 1.00 17.90 343 ARG A O 1
ATOM 2691 N N . GLN A 1 344 ? 134.416 68.650 45.280 1.00 18.77 344 GLN A N 1
ATOM 2692 C CA . GLN A 1 344 ? 133.698 69.432 46.283 1.00 18.99 344 GLN A CA 1
ATOM 2693 C C . GLN A 1 344 ? 133.320 70.836 45.829 1.00 18.94 344 GLN A C 1
ATOM 2694 O O . GLN A 1 344 ? 132.476 71.484 46.456 1.00 19.26 344 GLN A O 1
ATOM 2700 N N . VAL A 1 345 ? 133.909 71.306 44.736 1.00 18.70 345 VAL A N 1
ATOM 2701 C CA . VAL A 1 345 ? 133.533 72.596 44.158 1.00 18.98 345 VAL A CA 1
ATOM 2702 C C . VAL A 1 345 ? 132.148 72.579 43.482 1.00 18.71 345 VAL A C 1
ATOM 2703 O O . VAL A 1 345 ? 131.444 73.571 43.489 1.00 18.92 345 VAL A O 1
ATOM 2707 N N . GLY A 1 346 ? 131.759 71.453 42.899 1.00 18.96 346 GLY A N 1
ATOM 2708 C CA . GLY A 1 346 ? 130.423 71.310 42.327 1.00 18.06 346 GLY A CA 1
ATOM 2709 C C . GLY A 1 346 ? 130.225 72.143 41.068 1.00 17.74 346 GLY A C 1
ATOM 2710 O O . GLY A 1 346 ? 131.183 72.536 40.371 1.00 18.04 346 GLY A O 1
ATOM 2711 N N . ASP A 1 347 ? 128.972 72.452 40.794 1.00 16.14 347 ASP A N 1
ATOM 2712 C CA . ASP A 1 347 ? 128.609 73.185 39.600 1.00 16.11 347 ASP A CA 1
ATOM 2713 C C . ASP A 1 347 ? 128.479 74.639 39.982 1.00 15.07 347 ASP A C 1
ATOM 2714 O O . ASP A 1 347 ? 127.397 75.191 39.998 1.00 13.93 347 ASP A O 1
ATOM 2719 N N . LEU A 1 348 ? 129.616 75.250 40.283 1.00 14.77 348 LEU A N 1
ATOM 2720 C CA . LEU A 1 348 ? 129.676 76.664 40.614 1.00 14.65 348 LEU A CA 1
ATOM 2721 C C . LEU A 1 348 ? 129.215 77.518 39.464 1.00 14.52 348 LEU A C 1
ATOM 2722 O O . LEU A 1 348 ? 128.620 78.565 39.673 1.00 14.25 348 LEU A O 1
ATOM 2727 N N . GLU A 1 349 ? 129.500 77.072 38.244 1.00 14.63 349 GLU A N 1
ATOM 2728 C CA . GLU A 1 349 ? 129.071 77.781 37.040 1.00 14.27 349 GLU A CA 1
ATOM 2729 C C . GLU A 1 349 ? 127.577 78.079 37.102 1.00 14.02 349 GLU A C 1
ATOM 2730 O O . GLU A 1 349 ? 127.177 79.241 37.015 1.00 14.02 349 GLU A O 1
ATOM 2736 N N . ARG A 1 350 ? 126.744 77.055 37.301 1.00 14.23 350 ARG A N 1
ATOM 2737 C CA . ARG A 1 350 ? 125.283 77.263 37.237 1.00 13.90 350 ARG A CA 1
ATOM 2738 C C . ARG A 1 350 ? 124.745 77.996 38.445 1.00 14.17 350 ARG A C 1
ATOM 2739 O O . ARG A 1 350 ? 123.767 78.722 38.322 1.00 14.87 350 ARG A O 1
ATOM 2747 N N . ILE A 1 351 ? 125.404 77.845 39.599 1.00 14.85 351 ILE A N 1
ATOM 2748 C CA . ILE A 1 351 ? 125.046 78.593 40.816 1.00 14.33 351 ILE A CA 1
ATOM 2749 C C . ILE A 1 351 ? 125.276 80.084 40.572 1.00 14.36 351 ILE A C 1
ATOM 2750 O O . ILE A 1 351 ? 124.464 80.940 40.951 1.00 14.50 351 ILE A O 1
ATOM 2755 N N . LEU A 1 352 ? 126.379 80.409 39.917 1.00 14.52 352 LEU A N 1
ATOM 2756 C CA . LEU A 1 352 ? 126.663 81.805 39.604 1.00 14.08 352 LEU A CA 1
ATOM 2757 C C . LEU A 1 352 ? 125.636 82.386 38.640 1.00 14.38 352 LEU A C 1
ATOM 2758 O O . LEU A 1 352 ? 125.297 83.568 38.742 1.00 14.66 352 LEU A O 1
ATOM 2763 N N . ALA A 1 353 ? 125.094 81.579 37.727 1.00 14.34 353 ALA A N 1
ATOM 2764 C CA . ALA A 1 353 ? 123.985 82.067 36.895 1.00 14.85 353 ALA A CA 1
ATOM 2765 C C . ALA A 1 353 ? 122.732 82.383 37.718 1.00 14.93 353 ALA A C 1
ATOM 2766 O O . ALA A 1 353 ? 122.103 83.386 37.526 1.00 15.99 353 ALA A O 1
ATOM 2768 N N . ARG A 1 354 ? 122.371 81.525 38.646 1.00 15.63 354 ARG A N 1
ATOM 2769 C CA . ARG A 1 354 ? 121.238 81.815 39.515 1.00 16.15 354 ARG A CA 1
ATOM 2770 C C . ARG A 1 354 ? 121.486 83.064 40.368 1.00 15.48 354 ARG A C 1
ATOM 2771 O O . ARG A 1 354 ? 120.578 83.833 40.584 1.00 16.40 354 ARG A O 1
ATOM 2779 N N . LEU A 1 355 ? 122.714 83.273 40.835 1.00 15.75 355 LEU A N 1
ATOM 2780 C CA . LEU A 1 355 ? 123.114 84.526 41.499 1.00 15.28 355 LEU A CA 1
ATOM 2781 C C . LEU A 1 355 ? 122.856 85.734 40.603 1.00 14.84 355 LEU A C 1
ATOM 2782 O O . LEU A 1 355 ? 122.225 86.712 41.033 1.00 14.56 355 LEU A O 1
ATOM 2787 N N . ALA A 1 356 ? 123.319 85.662 39.357 1.00 14.32 356 ALA A N 1
ATOM 2788 C CA . ALA A 1 356 ? 123.112 86.739 38.396 1.00 15.19 356 ALA A CA 1
ATOM 2789 C C . ALA A 1 356 ? 121.628 87.030 38.141 1.00 15.14 356 ALA A C 1
ATOM 2790 O O . ALA A 1 356 ? 121.230 88.182 37.997 1.00 14.62 356 ALA A O 1
ATOM 2792 N N . LEU A 1 357 ? 120.810 85.985 38.101 1.00 15.85 357 LEU A N 1
ATOM 2793 C CA . LEU A 1 357 ? 119.362 86.155 37.864 1.00 16.52 357 LEU A CA 1
ATOM 2794 C C . LEU A 1 357 ? 118.566 86.466 39.152 1.00 17.32 357 LEU A C 1
ATOM 2795 O O . LEU A 1 357 ? 117.374 86.722 39.094 1.00 16.69 357 LEU A O 1
ATOM 2800 N N . ARG A 1 358 ? 119.252 86.437 40.290 1.00 18.27 358 ARG A N 1
ATOM 2801 C CA . ARG A 1 358 ? 118.663 86.646 41.611 1.00 19.56 358 ARG A CA 1
ATOM 2802 C C . ARG A 1 358 ? 117.623 85.581 41.986 1.00 19.43 358 ARG A C 1
ATOM 2803 O O . ARG A 1 358 ? 116.639 85.865 42.653 1.00 20.26 358 ARG A O 1
ATOM 2811 N N . THR A 1 359 ? 117.857 84.364 41.524 1.00 19.46 359 THR A N 1
ATOM 2812 C CA . THR A 1 359 ? 117.026 83.225 41.831 1.00 19.36 359 THR A CA 1
ATOM 2813 C C . THR A 1 359 ? 117.781 82.204 42.678 1.00 18.84 359 THR A C 1
ATOM 2814 O O . THR A 1 359 ? 117.218 81.162 43.011 1.00 19.17 359 THR A O 1
ATOM 2818 N N . ALA A 1 360 ? 119.036 82.486 43.028 1.00 17.49 360 ALA A N 1
ATOM 2819 C CA . ALA A 1 360 ? 119.837 81.527 43.782 1.00 17.45 360 ALA A CA 1
ATOM 2820 C C . ALA A 1 360 ? 119.173 81.208 45.133 1.00 16.91 360 ALA A C 1
ATOM 2821 O O . ALA A 1 360 ? 118.795 82.120 45.877 1.00 17.26 360 ALA A O 1
ATOM 2823 N N . ARG A 1 361 ? 119.029 79.917 45.417 1.00 16.58 361 ARG A N 1
ATOM 2824 C CA . ARG A 1 361 ? 118.395 79.420 46.647 1.00 17.01 361 ARG A CA 1
ATOM 2825 C C . ARG A 1 361 ? 119.415 79.240 47.780 1.00 16.10 361 ARG A C 1
ATOM 2826 O O . ARG A 1 361 ? 120.624 79.214 47.533 1.00 15.69 361 ARG A O 1
ATOM 2834 N N . PRO A 1 362 ? 118.959 79.121 49.025 1.00 15.83 362 PRO A N 1
ATOM 2835 C CA . PRO A 1 362 ? 119.904 79.031 50.156 1.00 15.12 362 PRO A CA 1
ATOM 2836 C C . PRO A 1 362 ? 120.966 77.934 50.009 1.00 14.95 362 PRO A C 1
ATOM 2837 O O . PRO A 1 362 ? 122.115 78.179 50.343 1.00 13.83 362 PRO A O 1
ATOM 2841 N N . ARG A 1 363 ? 120.603 76.760 49.504 1.00 15.14 363 ARG A N 1
ATOM 2842 C CA . ARG A 1 363 ? 121.596 75.701 49.269 1.00 15.47 363 ARG A CA 1
ATOM 2843 C C . ARG A 1 363 ? 122.535 75.985 48.092 1.00 15.71 363 ARG A C 1
ATOM 2844 O O . ARG A 1 363 ? 123.607 75.386 48.016 1.00 15.96 363 ARG A O 1
ATOM 2852 N N . ASP A 1 364 ? 122.150 76.884 47.189 1.00 15.55 364 ASP A N 1
ATOM 2853 C CA . ASP A 1 364 ? 123.096 77.399 46.195 1.00 15.94 364 ASP A CA 1
ATOM 2854 C C . ASP A 1 364 ? 124.165 78.190 46.898 1.00 15.79 364 ASP A C 1
ATOM 2855 O O . ASP A 1 364 ? 125.345 77.997 46.645 1.00 15.74 364 ASP A O 1
ATOM 2860 N N . LEU A 1 365 ? 123.757 79.111 47.757 1.00 16.19 365 LEU A N 1
ATOM 2861 C CA . LEU A 1 365 ? 124.724 79.960 48.429 1.00 16.70 365 LEU A CA 1
ATOM 2862 C C . LEU A 1 365 ? 125.587 79.116 49.358 1.00 17.08 365 LEU A C 1
ATOM 2863 O O . LEU A 1 365 ? 126.783 79.384 49.499 1.00 16.10 365 LEU A O 1
ATOM 2868 N N . ALA A 1 366 ? 125.009 78.071 49.944 1.00 17.48 366 ALA A N 1
ATOM 2869 C CA . ALA A 1 366 ? 125.792 77.187 50.827 1.00 18.72 366 ALA A CA 1
ATOM 2870 C C . ALA A 1 366 ? 126.824 76.379 50.051 1.00 19.14 366 ALA A C 1
ATOM 2871 O O . ALA A 1 366 ? 127.914 76.116 50.552 1.00 18.59 366 ALA A O 1
ATOM 2873 N N . ARG A 1 367 ? 126.467 75.971 48.836 1.00 19.96 367 ARG A N 1
ATOM 2874 C CA . ARG A 1 367 ? 127.398 75.257 47.951 1.00 20.37 367 ARG A CA 1
ATOM 2875 C C . ARG A 1 367 ? 128.444 76.196 47.389 1.00 19.52 367 ARG A C 1
ATOM 2876 O O . ARG A 1 367 ? 129.572 75.790 47.122 1.00 18.70 367 ARG A O 1
ATOM 2884 N N . MET A 1 368 ? 128.077 77.459 47.238 1.00 19.12 368 MET A N 1
ATOM 2885 C CA . MET A 1 368 ? 129.034 78.465 46.827 1.00 18.70 368 MET A CA 1
ATOM 2886 C C . MET A 1 368 ? 130.061 78.587 47.955 1.00 18.03 368 MET A C 1
ATOM 2887 O O . MET A 1 368 ? 131.257 78.513 47.718 1.00 17.30 368 MET A O 1
ATOM 2892 N N . ARG A 1 369 ? 129.588 78.731 49.191 1.00 17.54 369 ARG A N 1
ATOM 2893 C CA . ARG A 1 369 ? 130.471 78.785 50.350 1.00 16.98 369 ARG A CA 1
ATOM 2894 C C . ARG A 1 369 ? 131.385 77.566 50.424 1.00 17.03 369 ARG A C 1
ATOM 2895 O O . ARG A 1 369 ? 132.591 77.723 50.620 1.00 16.85 369 ARG A O 1
ATOM 2903 N N . HIS A 1 370 ? 130.819 76.364 50.263 1.00 16.86 370 HIS A N 1
ATOM 2904 C CA . HIS A 1 370 ? 131.593 75.104 50.283 1.00 17.19 370 HIS A CA 1
ATOM 2905 C C . HIS A 1 370 ? 132.691 75.063 49.203 1.00 17.42 370 HIS A C 1
ATOM 2906 O O . HIS A 1 370 ? 133.756 74.489 49.424 1.00 17.83 370 HIS A O 1
ATOM 2913 N N . ALA A 1 371 ? 132.413 75.670 48.049 1.00 17.35 371 ALA A N 1
ATOM 2914 C CA . ALA A 1 371 ? 133.368 75.777 46.970 1.00 17.47 371 ALA A CA 1
ATOM 2915 C C . ALA A 1 371 ? 134.519 76.729 47.362 1.00 17.60 371 ALA A C 1
ATOM 2916 O O . ALA A 1 371 ? 135.697 76.395 47.176 1.00 17.56 371 ALA A O 1
ATOM 2918 N N . PHE A 1 372 ? 134.181 77.902 47.902 1.00 17.08 372 PHE A N 1
ATOM 2919 C CA . PHE A 1 372 ? 135.190 78.847 48.397 1.00 16.51 372 PHE A CA 1
ATOM 2920 C C . PHE A 1 372 ? 136.140 78.174 49.405 1.00 16.30 372 PHE A C 1
ATOM 2921 O O . PHE A 1 372 ? 137.330 78.466 49.432 1.00 15.97 372 PHE A O 1
ATOM 2929 N N . GLN A 1 373 ? 135.617 77.240 50.192 1.00 16.39 373 GLN A N 1
ATOM 2930 C CA . GLN A 1 373 ? 136.404 76.568 51.228 1.00 16.54 373 GLN A CA 1
ATOM 2931 C C . GLN A 1 373 ? 137.396 75.557 50.650 1.00 16.42 373 GLN A C 1
ATOM 2932 O O . GLN A 1 373 ? 138.223 75.040 51.374 1.00 15.77 373 GLN A O 1
ATOM 2938 N N . GLN A 1 374 ? 137.307 75.272 49.354 1.00 16.41 374 GLN A N 1
ATOM 2939 C CA . GLN A 1 374 ? 138.224 74.335 48.715 1.00 16.14 374 GLN A CA 1
ATOM 2940 C C . GLN A 1 374 ? 139.405 75.055 48.083 1.00 15.93 374 GLN A C 1
ATOM 2941 O O . GLN A 1 374 ? 140.403 74.421 47.753 1.00 15.49 374 GLN A O 1
ATOM 2947 N N . LEU A 1 375 ? 139.294 76.371 47.930 1.00 15.92 375 LEU A N 1
ATOM 2948 C CA . LEU A 1 375 ? 140.217 77.126 47.086 1.00 16.09 375 LEU A CA 1
ATOM 2949 C C . LEU A 1 375 ? 141.623 77.198 47.699 1.00 16.00 375 LEU A C 1
ATOM 2950 O O . LEU A 1 375 ? 142.593 77.000 46.986 1.00 15.88 375 LEU A O 1
ATOM 2955 N N . PRO A 1 376 ? 141.749 77.458 48.996 1.00 15.94 376 PRO A N 1
ATOM 2956 C CA . PRO A 1 376 ? 143.067 77.408 49.634 1.00 15.85 376 PRO A CA 1
ATOM 2957 C C . PRO A 1 376 ? 143.756 76.043 49.463 1.00 15.95 376 PRO A C 1
ATOM 2958 O O . PRO A 1 376 ? 144.942 76.038 49.185 1.00 15.74 376 PRO A O 1
ATOM 2962 N N . GLU A 1 377 ? 143.035 74.932 49.597 1.00 16.12 377 GLU A N 1
ATOM 2963 C CA . GLU A 1 377 ? 143.607 73.604 49.380 1.00 16.18 377 GLU A CA 1
ATOM 2964 C C . GLU A 1 377 ? 144.044 73.425 47.931 1.00 16.07 377 GLU A C 1
ATOM 2965 O O . GLU A 1 377 ? 145.115 72.906 47.670 1.00 15.82 377 GLU A O 1
ATOM 2971 N N . LEU A 1 378 ? 143.208 73.844 46.989 1.00 16.58 378 LEU A N 1
ATOM 2972 C CA . LEU A 1 378 ? 143.546 73.738 45.572 1.00 16.62 378 LEU A CA 1
ATOM 2973 C C . LEU A 1 378 ? 144.775 74.597 45.252 1.00 16.81 378 LEU A C 1
ATOM 2974 O O . LEU A 1 378 ? 145.693 74.134 44.562 1.00 16.57 378 LEU A O 1
ATOM 2979 N N . ARG A 1 379 ? 144.813 75.821 45.788 1.00 17.05 379 ARG A N 1
ATOM 2980 C CA . ARG A 1 379 ? 145.983 76.695 45.657 1.00 17.77 379 ARG A CA 1
ATOM 2981 C C . ARG A 1 379 ? 147.285 76.015 46.134 1.00 17.24 379 ARG A C 1
ATOM 2982 O O . ARG A 1 379 ? 148.331 76.164 45.506 1.00 16.88 379 ARG A O 1
ATOM 2990 N N . ALA A 1 380 ? 147.218 75.286 47.242 1.00 16.92 380 ALA A N 1
ATOM 2991 C CA . ALA A 1 380 ? 148.419 74.687 47.843 1.00 17.34 380 ALA A CA 1
ATOM 2992 C C . ALA A 1 380 ? 148.885 73.506 46.999 1.00 17.56 380 ALA A C 1
ATOM 2993 O O . ALA A 1 380 ? 150.059 73.354 46.719 1.00 17.35 380 ALA A O 1
ATOM 2995 N N . GLN A 1 381 ? 147.949 72.677 46.565 1.00 18.17 381 GLN A N 1
ATOM 2996 C CA . GLN A 1 381 ? 148.302 71.565 45.705 1.00 18.57 381 GLN A CA 1
ATOM 2997 C C . GLN A 1 381 ? 148.919 72.038 44.380 1.00 19.41 381 GLN A C 1
ATOM 2998 O O . GLN A 1 381 ? 149.822 71.383 43.858 1.00 19.27 381 GLN A O 1
ATOM 3004 N N . LEU A 1 382 ? 148.457 73.179 43.861 1.00 20.59 382 LEU A N 1
ATOM 3005 C CA . LEU A 1 382 ? 148.843 73.642 42.514 1.00 21.72 382 LEU A CA 1
ATOM 3006 C C . LEU A 1 382 ? 150.092 74.502 42.521 1.00 22.69 382 LEU A C 1
ATOM 3007 O O . LEU A 1 382 ? 150.659 74.764 41.469 1.00 22.23 382 LEU A O 1
ATOM 3012 N N . GLU A 1 383 ? 150.508 74.948 43.704 1.00 24.05 383 GLU A N 1
ATOM 3013 C CA . GLU A 1 383 ? 151.656 75.833 43.828 1.00 25.52 383 GLU A CA 1
ATOM 3014 C C . GLU A 1 383 ? 152.900 75.126 43.335 1.00 25.72 383 GLU A C 1
ATOM 3015 O O . GLU A 1 383 ? 153.738 75.720 42.675 1.00 25.41 383 GLU A O 1
ATOM 3021 N N . THR A 1 384 ? 152.978 73.841 43.651 1.00 26.33 384 THR A N 1
ATOM 3022 C CA . THR A 1 384 ? 154.164 73.042 43.390 1.00 27.13 384 THR A CA 1
ATOM 3023 C C . THR A 1 384 ? 154.230 72.507 41.951 1.00 27.24 384 THR A C 1
ATOM 3024 O O . THR A 1 384 ? 155.303 72.115 41.490 1.00 27.15 384 THR A O 1
ATOM 3028 N N . VAL A 1 385 ? 153.095 72.516 41.240 1.00 27.38 385 VAL A N 1
ATOM 3029 C CA . VAL A 1 385 ? 153.054 72.079 39.845 1.00 27.19 385 VAL A CA 1
ATOM 3030 C C . VAL A 1 385 ? 153.828 73.068 38.968 1.00 27.23 385 VAL A C 1
ATOM 3031 O O . VAL A 1 385 ? 153.434 74.215 38.794 1.00 26.61 385 VAL A O 1
ATOM 3035 N N . ASP A 1 386 ? 154.955 72.605 38.437 1.00 27.98 386 ASP A N 1
ATOM 3036 C CA . ASP A 1 386 ? 155.801 73.397 37.535 1.00 27.98 386 ASP A CA 1
ATOM 3037 C C . ASP A 1 386 ? 155.172 73.414 36.141 1.00 26.91 386 ASP A C 1
ATOM 3038 O O . ASP A 1 386 ? 155.293 72.464 35.353 1.00 27.06 386 ASP A O 1
ATOM 3043 N N . SER A 1 387 ? 154.457 74.495 35.866 1.00 24.85 387 SER A N 1
ATOM 3044 C CA . SER A 1 387 ? 153.793 74.670 34.592 1.00 23.44 387 SER A CA 1
ATOM 3045 C C . SER A 1 387 ? 153.163 76.037 34.639 1.00 21.77 387 SER A C 1
ATOM 3046 O O . SER A 1 387 ? 152.343 76.317 35.516 1.00 21.97 387 SER A O 1
ATOM 3049 N N . ALA A 1 388 ? 153.556 76.888 33.710 1.00 19.89 388 ALA A N 1
ATOM 3050 C CA . ALA A 1 388 ? 153.017 78.233 33.625 1.00 18.84 388 ALA A CA 1
ATOM 3051 C C . ALA A 1 388 ? 151.495 78.251 33.384 1.00 17.76 388 ALA A C 1
ATOM 3052 O O . ALA A 1 388 ? 150.781 79.012 34.032 1.00 16.89 388 ALA A O 1
ATOM 3054 N N . PRO A 1 389 ? 150.997 77.442 32.450 1.00 16.85 389 PRO A N 1
ATOM 3055 C CA . PRO A 1 389 ? 149.547 77.369 32.225 1.00 16.51 389 PRO A CA 1
ATOM 3056 C C . PRO A 1 389 ? 148.763 76.957 33.463 1.00 16.10 389 PRO A C 1
ATOM 3057 O O . PRO A 1 389 ? 147.662 77.449 33.659 1.00 15.93 389 PRO A O 1
ATOM 3061 N N . VAL A 1 390 ? 149.317 76.068 34.278 1.00 15.97 390 VAL A N 1
ATOM 3062 C CA . VAL A 1 390 ? 148.651 75.665 35.508 1.00 16.15 390 VAL A CA 1
ATOM 3063 C C . VAL A 1 390 ? 148.623 76.802 36.521 1.00 15.67 390 VAL A C 1
ATOM 3064 O O . VAL A 1 390 ? 147.612 77.003 37.192 1.00 15.79 390 VAL A O 1
ATOM 3068 N N . GLN A 1 391 ? 149.723 77.542 36.616 1.00 15.15 391 GLN A N 1
ATOM 3069 C CA . GLN A 1 391 ? 149.813 78.674 37.525 1.00 15.10 391 GLN A CA 1
ATOM 3070 C C . GLN A 1 391 ? 148.880 79.799 37.097 1.00 15.27 391 GLN A C 1
ATOM 3071 O O . GLN A 1 391 ? 148.374 80.532 37.952 1.00 15.22 391 GLN A O 1
ATOM 3077 N N . ALA A 1 392 ? 148.671 79.945 35.784 1.00 15.09 392 ALA A N 1
ATOM 3078 C CA . ALA A 1 392 ? 147.711 80.927 35.266 1.00 15.34 392 ALA A CA 1
ATOM 3079 C C . ALA A 1 392 ? 146.277 80.541 35.631 1.00 15.31 392 ALA A C 1
ATOM 3080 O O . ALA A 1 392 ? 145.489 81.419 35.974 1.00 16.07 392 ALA A O 1
ATOM 3082 N N . LEU A 1 393 ? 145.954 79.251 35.576 1.00 15.15 393 LEU A N 1
ATOM 3083 C CA . LEU A 1 393 ? 144.656 78.754 36.031 1.00 16.05 393 LEU A CA 1
ATOM 3084 C C . LEU A 1 393 ? 144.486 78.931 37.544 1.00 16.95 393 LEU A C 1
ATOM 3085 O O . LEU A 1 393 ? 143.455 79.418 38.024 1.00 17.21 393 LEU A O 1
ATOM 3090 N N . ARG A 1 394 ? 145.521 78.570 38.291 1.00 17.40 394 ARG A N 1
ATOM 3091 C CA . ARG A 1 394 ? 145.529 78.718 39.738 1.00 17.88 394 ARG A CA 1
ATOM 3092 C C . ARG A 1 394 ? 145.220 80.153 40.154 1.00 18.24 394 ARG A C 1
ATOM 3093 O O . ARG A 1 394 ? 144.465 80.386 41.108 1.00 17.66 394 ARG A O 1
ATOM 3101 N N . GLU A 1 395 ? 145.796 81.099 39.419 1.00 18.23 395 GLU A N 1
ATOM 3102 C CA . GLU A 1 395 ? 145.589 82.519 39.667 1.00 18.93 395 GLU A CA 1
ATOM 3103 C C . GLU A 1 395 ? 144.119 82.877 39.356 1.00 18.78 395 GLU A C 1
ATOM 3104 O O . GLU A 1 395 ? 143.422 83.523 40.152 1.00 17.78 395 GLU A O 1
ATOM 3110 N N . LYS A 1 396 ? 143.646 82.420 38.205 1.00 18.77 396 LYS A N 1
ATOM 3111 C CA . LYS A 1 396 ? 142.316 82.773 37.733 1.00 18.88 396 LYS A CA 1
ATOM 3112 C C . LYS A 1 396 ? 141.220 82.199 38.646 1.00 18.72 396 LYS A C 1
ATOM 3113 O O . LYS A 1 396 ? 140.146 82.787 38.762 1.00 18.10 396 LYS A O 1
ATOM 3119 N N . MET A 1 397 ? 141.487 81.075 39.312 1.00 19.23 397 MET A N 1
ATOM 3120 C CA . MET A 1 397 ? 140.484 80.491 40.217 1.00 19.57 397 MET A CA 1
ATOM 3121 C C . MET A 1 397 ? 140.288 81.318 41.482 1.00 18.86 397 MET A C 1
ATOM 3122 O O . MET A 1 397 ? 139.227 81.267 42.076 1.00 18.44 397 MET A O 1
ATOM 3127 N N . GLY A 1 398 ? 141.265 82.138 41.841 1.00 18.54 398 GLY A N 1
ATOM 3128 C CA . GLY A 1 398 ? 141.064 83.133 42.881 1.00 18.97 398 GLY A CA 1
ATOM 3129 C C . GLY A 1 398 ? 140.924 82.501 44.246 1.00 19.02 398 GLY A C 1
ATOM 3130 O O . GLY A 1 398 ? 141.357 81.379 44.451 1.00 18.82 398 GLY A O 1
ATOM 3131 N N . GLU A 1 399 ? 140.285 83.206 45.172 1.00 19.76 399 GLU A N 1
ATOM 3132 C CA . GLU A 1 399 ? 140.164 82.735 46.549 1.00 19.89 399 GLU A CA 1
ATOM 3133 C C . GLU A 1 399 ? 138.888 83.204 47.258 1.00 19.92 399 GLU A C 1
ATOM 3134 O O . GLU A 1 399 ? 138.187 82.394 47.857 1.00 20.15 399 GLU A O 1
ATOM 3140 N N . PHE A 1 400 ? 138.610 84.507 47.219 1.00 19.44 400 PHE A N 1
ATOM 3141 C CA . PHE A 1 400 ? 137.356 85.062 47.735 1.00 19.11 400 PHE A CA 1
ATOM 3142 C C . PHE A 1 400 ? 137.165 84.903 49.245 1.00 18.90 400 PHE A C 1
ATOM 3143 O O . PHE A 1 400 ? 136.046 84.675 49.708 1.00 18.68 400 PHE A O 1
ATOM 3151 N N . ALA A 1 401 ? 138.252 85.040 49.997 1.00 18.00 401 ALA A N 1
ATOM 3152 C CA . ALA A 1 401 ? 138.229 84.921 51.451 1.00 17.99 401 ALA A CA 1
ATOM 3153 C C . ALA A 1 401 ? 137.135 85.779 52.095 1.00 18.14 401 ALA A C 1
ATOM 3154 O O . ALA A 1 401 ? 136.472 85.349 53.033 1.00 17.89 401 ALA A O 1
ATOM 3156 N N . GLU A 1 402 ? 136.967 86.993 51.580 1.00 18.38 402 GLU A N 1
ATOM 3157 C CA . GLU A 1 402 ? 136.016 87.965 52.101 1.00 18.61 402 GLU A CA 1
ATOM 3158 C C . GLU A 1 402 ? 134.567 87.476 51.874 1.00 18.29 402 GLU A C 1
ATOM 3159 O O . GLU A 1 402 ? 133.708 87.608 52.749 1.00 18.17 402 GLU A O 1
ATOM 3165 N N . LEU A 1 403 ? 134.300 86.904 50.702 1.00 17.30 403 LEU A N 1
ATOM 3166 C CA . LEU A 1 403 ? 132.973 86.381 50.381 1.00 16.80 403 LEU A CA 1
ATOM 3167 C C . LEU A 1 403 ? 132.702 85.065 51.084 1.00 16.82 403 LEU A C 1
ATOM 3168 O O . LEU A 1 403 ? 131.560 84.764 51.455 1.00 16.89 403 LEU A O 1
ATOM 3173 N N . ARG A 1 404 ? 133.741 84.262 51.247 1.00 16.83 404 ARG A N 1
ATOM 3174 C CA . ARG A 1 404 ? 133.647 83.041 52.040 1.00 16.88 404 ARG A CA 1
ATOM 3175 C C . ARG A 1 404 ? 133.231 83.391 53.472 1.00 16.36 404 ARG A C 1
ATOM 3176 O O . ARG A 1 404 ? 132.331 82.768 54.030 1.00 16.11 404 ARG A O 1
ATOM 3184 N N . ASP A 1 405 ? 133.882 84.391 54.051 1.00 15.69 405 ASP A N 1
ATOM 3185 C CA . ASP A 1 405 ? 133.606 84.777 55.417 1.00 15.51 405 ASP A CA 1
ATOM 3186 C C . ASP A 1 405 ? 132.168 85.296 55.537 1.00 15.06 405 ASP A C 1
ATOM 3187 O O . ASP A 1 405 ? 131.479 84.965 56.481 1.00 15.48 405 ASP A O 1
ATOM 3192 N N . LEU A 1 406 ? 131.716 86.075 54.562 1.00 14.49 406 LEU A N 1
ATOM 3193 C CA . LEU A 1 406 ? 130.365 86.626 54.566 1.00 14.15 406 LEU A CA 1
ATOM 3194 C C . LEU A 1 406 ? 129.304 85.509 54.585 1.00 13.80 406 LEU A C 1
ATOM 3195 O O . LEU A 1 406 ? 128.374 85.560 55.382 1.00 13.91 406 LEU A O 1
ATOM 3200 N N . LEU A 1 407 ? 129.454 84.507 53.731 1.00 13.17 407 LEU A N 1
ATOM 3201 C CA . LEU A 1 407 ? 128.505 83.398 53.685 1.00 13.47 407 LEU A CA 1
ATOM 3202 C C . LEU A 1 407 ? 128.546 82.527 54.931 1.00 13.88 407 LEU A C 1
ATOM 3203 O O . LEU A 1 407 ? 127.520 81.953 55.312 1.00 13.97 407 LEU A O 1
ATOM 3208 N N . GLU A 1 408 ? 129.722 82.421 55.545 1.00 13.73 408 GLU A N 1
ATOM 3209 C CA . GLU A 1 408 ? 129.907 81.643 56.756 1.00 14.81 408 GLU A CA 1
ATOM 3210 C C . GLU A 1 408 ? 129.177 82.296 57.924 1.00 15.23 408 GLU A C 1
ATOM 3211 O O . GLU A 1 408 ? 128.698 81.602 58.804 1.00 15.06 408 GLU A O 1
ATOM 3217 N N . ARG A 1 409 ? 129.089 83.627 57.905 1.00 15.82 409 ARG A N 1
ATOM 3218 C CA . ARG A 1 409 ? 128.448 84.385 58.971 1.00 16.35 409 ARG A CA 1
ATOM 3219 C C . ARG A 1 409 ? 126.964 84.577 58.684 1.00 16.57 409 ARG A C 1
ATOM 3220 O O . ARG A 1 409 ? 126.169 84.706 59.605 1.00 16.55 409 ARG A O 1
ATOM 3228 N N . ALA A 1 410 ? 126.594 84.590 57.405 1.00 16.77 410 ALA A N 1
ATOM 3229 C CA . ALA A 1 410 ? 125.251 84.973 56.998 1.00 16.52 410 ALA A CA 1
ATOM 3230 C C . ALA A 1 410 ? 124.295 83.797 57.022 1.00 16.82 410 ALA A C 1
ATOM 3231 O O . ALA A 1 410 ? 123.134 83.962 57.334 1.00 17.33 410 ALA A O 1
ATOM 3233 N N . ILE A 1 411 ? 124.785 82.610 56.710 1.00 17.06 411 ILE A N 1
ATOM 3234 C CA . ILE A 1 411 ? 123.921 81.480 56.438 1.00 17.41 411 ILE A CA 1
ATOM 3235 C C . ILE A 1 411 ? 124.268 80.308 57.341 1.00 17.20 411 ILE A C 1
ATOM 3236 O O . ILE A 1 411 ? 125.439 80.095 57.660 1.00 17.40 411 ILE A O 1
ATOM 3241 N N . ILE A 1 412 ? 123.255 79.555 57.774 1.00 16.78 412 ILE A N 1
ATOM 3242 C CA . ILE A 1 412 ? 123.493 78.416 58.676 1.00 16.35 412 ILE A CA 1
ATOM 3243 C C . ILE A 1 412 ? 124.148 77.247 57.916 1.00 16.48 412 ILE A C 1
ATOM 3244 O O . ILE A 1 412 ? 124.222 77.272 56.676 1.00 15.88 412 ILE A O 1
ATOM 3249 N N . ASP A 1 413 ? 124.592 76.224 58.647 1.00 16.48 413 ASP A N 1
ATOM 3250 C CA . ASP A 1 413 ? 125.388 75.144 58.068 1.00 16.95 413 ASP A CA 1
ATOM 3251 C C . ASP A 1 413 ? 124.607 74.446 56.958 1.00 17.18 413 ASP A C 1
ATOM 3252 O O . ASP A 1 413 ? 125.100 74.370 55.824 1.00 17.42 413 ASP A O 1
ATOM 3257 N N . THR A 1 414 ? 123.385 73.990 57.276 1.00 16.74 414 THR A N 1
ATOM 3258 C CA . THR A 1 414 ? 122.488 73.339 56.310 1.00 16.44 414 THR A CA 1
ATOM 3259 C C . THR A 1 414 ? 121.142 74.080 56.234 1.00 15.95 414 THR A C 1
ATOM 3260 O O . THR A 1 414 ? 120.178 73.689 56.898 1.00 15.36 414 THR A O 1
ATOM 3264 N N . PRO A 1 415 ? 121.056 75.138 55.427 1.00 15.06 415 PRO A N 1
ATOM 3265 C CA . PRO A 1 415 ? 119.801 75.889 55.304 1.00 14.98 415 PRO A CA 1
ATOM 3266 C C . PRO A 1 415 ? 118.697 75.093 54.587 1.00 14.63 415 PRO A C 1
ATOM 3267 O O . PRO A 1 415 ? 118.990 74.124 53.885 1.00 14.30 415 PRO A O 1
ATOM 3271 N N . PRO A 1 416 ? 117.444 75.493 54.759 1.00 14.70 416 PRO A N 1
ATOM 3272 C CA . PRO A 1 416 ? 116.335 74.848 54.046 1.00 14.61 416 PRO A CA 1
ATOM 3273 C C . PRO A 1 416 ? 116.399 75.136 52.529 1.00 15.02 416 PRO A C 1
ATOM 3274 O O . PRO A 1 416 ? 117.191 75.981 52.080 1.00 14.05 416 PRO A O 1
ATOM 3278 N N . VAL A 1 417 ? 115.577 74.411 51.769 1.00 15.44 417 VAL A N 1
ATOM 3279 C CA . VAL A 1 417 ? 115.558 74.464 50.304 1.00 16.23 417 VAL A CA 1
ATOM 3280 C C . VAL A 1 417 ? 115.175 75.853 49.823 1.00 15.97 417 VAL A C 1
ATOM 3281 O O . VAL A 1 417 ? 115.718 76.355 48.843 1.00 15.92 417 VAL A O 1
ATOM 3285 N N . LEU A 1 418 ? 114.221 76.453 50.516 1.00 16.09 418 LEU A N 1
ATOM 3286 C CA . LEU A 1 418 ? 113.688 77.740 50.128 1.00 16.19 418 LEU A CA 1
ATOM 3287 C C . LEU A 1 418 ? 113.881 78.754 51.253 1.00 16.26 418 LEU A C 1
ATOM 3288 O O . LEU A 1 418 ? 113.998 78.388 52.424 1.00 15.49 418 LEU A O 1
ATOM 3293 N N . VAL A 1 419 ? 113.910 80.028 50.872 1.00 16.33 419 VAL A N 1
ATOM 3294 C CA . VAL A 1 419 ? 113.944 81.138 51.821 1.00 16.81 419 VAL A CA 1
ATOM 3295 C C . VAL A 1 419 ? 112.554 81.578 52.320 1.00 16.66 419 VAL A C 1
ATOM 3296 O O . VAL A 1 419 ? 112.450 82.290 53.315 1.00 15.72 419 VAL A O 1
ATOM 3300 N N . ARG A 1 420 ? 111.499 81.164 51.629 1.00 17.08 420 ARG A N 1
ATOM 3301 C CA . ARG A 1 420 ? 110.147 81.660 51.936 1.00 18.16 420 ARG A CA 1
ATOM 3302 C C . ARG A 1 420 ? 109.614 81.369 53.356 1.00 17.71 420 ARG A C 1
ATOM 3303 O O . ARG A 1 420 ? 108.792 82.144 53.840 1.00 18.06 420 ARG A O 1
ATOM 3311 N N . ASP A 1 421 ? 110.043 80.275 53.996 1.00 17.20 421 ASP A N 1
ATOM 3312 C CA . ASP A 1 421 ? 109.678 79.993 55.411 1.00 17.41 421 ASP A CA 1
ATOM 3313 C C . ASP A 1 421 ? 110.744 80.452 56.449 1.00 16.66 421 ASP A C 1
ATOM 3314 O O . ASP A 1 421 ? 110.593 80.217 57.631 1.00 15.46 421 ASP A O 1
ATOM 3319 N N . GLY A 1 422 ? 111.824 81.086 56.002 1.00 16.57 422 GLY A N 1
ATOM 3320 C CA . GLY A 1 422 ? 112.880 81.526 56.897 1.00 16.72 422 GLY A CA 1
ATOM 3321 C C . GLY A 1 422 ? 113.754 80.382 57.399 1.00 16.61 422 GLY A C 1
ATOM 3322 O O . GLY A 1 422 ? 113.782 79.300 56.801 1.00 17.19 422 GLY A O 1
ATOM 3323 N N . GLY A 1 423 ? 114.453 80.608 58.508 1.00 15.88 423 GLY A N 1
ATOM 3324 C CA . GLY A 1 423 ? 115.417 79.645 59.011 1.00 15.40 423 GLY A CA 1
ATOM 3325 C C . GLY A 1 423 ? 116.669 79.515 58.152 1.00 15.30 423 GLY A C 1
ATOM 3326 O O . GLY A 1 423 ? 117.247 78.445 58.087 1.00 15.18 423 GLY A O 1
ATOM 3327 N N . VAL A 1 424 ? 117.093 80.601 57.506 1.00 14.93 424 VAL A N 1
ATOM 3328 C CA . VAL A 1 424 ? 118.243 80.580 56.594 1.00 15.13 424 VAL A CA 1
ATOM 3329 C C . VAL A 1 424 ? 119.394 81.397 57.149 1.00 15.10 424 VAL A C 1
ATOM 3330 O O . VAL A 1 424 ? 120.529 80.929 57.193 1.00 14.94 424 VAL A O 1
ATOM 3334 N N . ILE A 1 425 ? 119.087 82.622 57.575 1.00 15.35 425 ILE A N 1
ATOM 3335 C CA . ILE A 1 425 ? 120.091 83.550 58.070 1.00 14.81 425 ILE A CA 1
ATOM 3336 C C . ILE A 1 425 ? 120.505 83.098 59.473 1.00 15.14 425 ILE A C 1
ATOM 3337 O O . ILE A 1 425 ? 119.665 82.744 60.299 1.00 14.65 425 ILE A O 1
ATOM 3342 N N . ALA A 1 426 ? 121.802 83.100 59.731 1.00 15.15 426 ALA A N 1
ATOM 3343 C CA . ALA A 1 426 ? 122.340 82.583 60.982 1.00 15.47 426 ALA A CA 1
ATOM 3344 C C . ALA A 1 426 ? 122.191 83.605 62.101 1.00 15.16 426 ALA A C 1
ATOM 3345 O O . ALA A 1 426 ? 122.117 84.811 61.863 1.00 15.30 426 ALA A O 1
ATOM 3347 N N . SER A 1 427 ? 122.126 83.121 63.330 1.00 15.43 427 SER A N 1
ATOM 3348 C CA . SER A 1 427 ? 122.153 84.028 64.482 1.00 15.43 427 SER A CA 1
ATOM 3349 C C . SER A 1 427 ? 123.510 84.731 64.534 1.00 15.11 427 SER A C 1
ATOM 3350 O O . SER A 1 427 ? 124.527 84.146 64.169 1.00 14.88 427 SER A O 1
ATOM 3353 N N . GLY A 1 428 ? 123.521 85.986 64.965 1.00 15.07 428 GLY A N 1
ATOM 3354 C CA . GLY A 1 428 ? 124.750 86.760 65.047 1.00 15.08 428 GLY A CA 1
ATOM 3355 C C . GLY A 1 428 ? 125.001 87.655 63.843 1.00 15.18 428 GLY A C 1
ATOM 3356 O O . GLY A 1 428 ? 125.862 88.532 63.901 1.00 15.15 428 GLY A O 1
ATOM 3357 N N . TYR A 1 429 ? 124.248 87.460 62.759 1.00 14.99 429 TYR A N 1
ATOM 3358 C CA . TYR A 1 429 ? 124.491 88.195 61.520 1.00 15.16 429 TYR A CA 1
ATOM 3359 C C . TYR A 1 429 ? 123.842 89.571 61.557 1.00 15.17 429 TYR A C 1
ATOM 3360 O O . TYR A 1 429 ? 124.403 90.549 61.053 1.00 14.94 429 TYR A O 1
ATOM 3369 N N . ASN A 1 430 ? 122.641 89.620 62.125 1.00 15.26 430 ASN A N 1
ATOM 3370 C CA . ASN A 1 430 ? 121.884 90.854 62.263 1.00 15.61 430 ASN A CA 1
ATOM 3371 C C . ASN A 1 430 ? 121.231 90.875 63.633 1.00 15.93 430 ASN A C 1
ATOM 3372 O O . ASN A 1 430 ? 120.478 89.956 63.973 1.00 15.65 430 ASN A O 1
ATOM 3377 N N . GLU A 1 431 ? 121.516 91.909 64.422 1.00 16.64 431 GLU A N 1
ATOM 3378 C CA . GLU A 1 431 ? 121.008 91.962 65.800 1.00 17.13 431 GLU A CA 1
ATOM 3379 C C . GLU A 1 431 ? 119.492 92.177 65.874 1.00 17.13 431 GLU A C 1
ATOM 3380 O O . GLU A 1 431 ? 118.835 91.597 66.735 1.00 17.36 431 GLU A O 1
ATOM 3386 N N . GLU A 1 432 ? 118.935 92.975 64.965 1.00 16.98 432 GLU A N 1
ATOM 3387 C CA . GLU A 1 432 ? 117.486 93.151 64.905 1.00 16.88 432 GLU A CA 1
ATOM 3388 C C . GLU A 1 432 ? 116.773 91.802 64.674 1.00 16.55 432 GLU A C 1
ATOM 3389 O O . GLU A 1 432 ? 115.734 91.544 65.269 1.00 16.07 432 GLU A O 1
ATOM 3395 N N . LEU A 1 433 ? 117.351 90.940 63.837 1.00 16.36 433 LEU A N 1
ATOM 3396 C CA . LEU A 1 433 ? 116.764 89.633 63.532 1.00 16.28 433 LEU A CA 1
ATOM 3397 C C . LEU A 1 433 ? 116.771 88.733 64.774 1.00 16.58 433 LEU A C 1
ATOM 3398 O O . LEU A 1 433 ? 115.756 88.121 65.116 1.00 15.55 433 LEU A O 1
ATOM 3403 N N . ASP A 1 434 ? 117.918 88.661 65.441 1.00 17.06 434 ASP A N 1
ATOM 3404 C CA . ASP A 1 434 ? 118.027 87.938 66.704 1.00 17.68 434 ASP A CA 1
ATOM 3405 C C . ASP A 1 434 ? 116.988 88.402 67.713 1.00 18.05 434 ASP A C 1
ATOM 3406 O O . ASP A 1 434 ? 116.420 87.572 68.412 1.00 18.50 434 ASP A O 1
ATOM 3411 N N . GLU A 1 435 ? 116.748 89.715 67.793 1.00 18.43 435 GLU A N 1
ATOM 3412 C CA . GLU A 1 435 ? 115.765 90.281 68.733 1.00 18.63 435 GLU A CA 1
ATOM 3413 C C . GLU A 1 435 ? 114.371 89.734 68.425 1.00 18.56 435 GLU A C 1
ATOM 3414 O O . GLU A 1 435 ? 113.686 89.244 69.320 1.00 18.09 435 GLU A O 1
ATOM 3420 N N . TRP A 1 436 ? 113.974 89.814 67.151 1.00 18.64 436 TRP A N 1
ATOM 3421 C CA . TRP A 1 436 ? 112.652 89.367 66.695 1.00 18.63 436 TRP A CA 1
ATOM 3422 C C . TRP A 1 436 ? 112.464 87.867 66.907 1.00 19.08 436 TR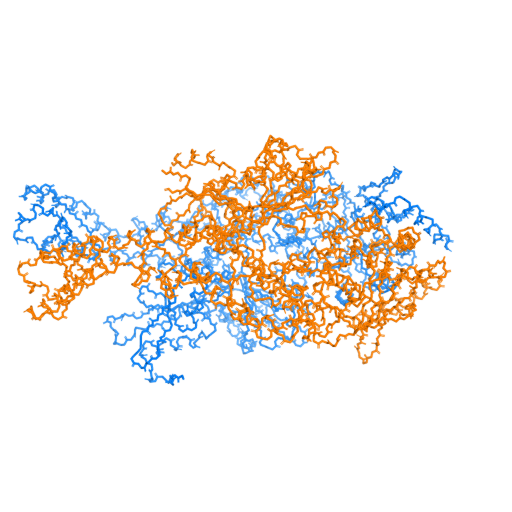P A C 1
ATOM 3423 O O . TRP A 1 436 ? 111.351 87.398 67.188 1.00 18.54 436 TRP A O 1
ATOM 3434 N N . ARG A 1 437 ? 113.559 87.125 66.772 1.00 19.54 437 ARG A N 1
ATOM 3435 C CA . ARG A 1 437 ? 113.532 85.675 66.919 1.00 20.31 437 ARG A CA 1
ATOM 3436 C C . ARG A 1 437 ? 113.378 85.266 68.371 1.00 21.05 437 ARG A C 1
ATOM 3437 O O . ARG A 1 437 ? 112.621 84.354 68.668 1.00 20.95 437 ARG A O 1
ATOM 3445 N N . ALA A 1 438 ? 114.111 85.938 69.259 1.00 22.40 438 ALA A N 1
ATOM 3446 C CA . ALA A 1 438 ? 114.078 85.647 70.693 1.00 23.79 438 ALA A CA 1
ATOM 3447 C C . ALA A 1 438 ? 112.678 85.843 71.269 1.00 24.87 438 ALA A C 1
ATOM 3448 O O . ALA A 1 438 ? 112.333 85.238 72.280 1.00 24.92 438 ALA A O 1
ATOM 3450 N N . LEU A 1 439 ? 111.895 86.698 70.618 1.00 26.36 439 LEU A N 1
ATOM 3451 C CA . LEU A 1 439 ? 110.487 86.878 70.934 1.00 27.96 439 LEU A CA 1
ATOM 3452 C C . LEU A 1 439 ? 109.681 85.616 70.635 1.00 29.01 439 LEU A C 1
ATOM 3453 O O . LEU A 1 439 ? 108.960 85.120 71.496 1.00 29.27 439 LEU A O 1
ATOM 3458 N N . ALA A 1 440 ? 109.797 85.101 69.420 1.00 30.39 440 ALA A N 1
ATOM 3459 C CA . ALA A 1 440 ? 109.240 83.791 69.096 1.00 31.49 440 ALA A CA 1
ATOM 3460 C C . ALA A 1 440 ? 110.237 82.698 69.541 1.00 32.56 440 ALA A C 1
ATOM 3461 O O . ALA A 1 440 ? 110.776 81.953 68.705 1.00 32.86 440 ALA A O 1
ATOM 3463 N N . ASP A 1 441 ? 110.486 82.622 70.853 1.00 33.27 441 ASP A N 1
ATOM 3464 C CA . ASP A 1 441 ? 111.486 81.704 71.428 1.00 34.06 441 ASP A CA 1
ATOM 3465 C C . ASP A 1 441 ? 111.286 81.492 72.942 1.00 34.40 441 ASP A C 1
ATOM 3466 O O . ASP A 1 441 ? 111.381 80.360 73.437 1.00 34.62 441 ASP A O 1
ATOM 3471 N N . GLY A 1 442 ? 111.046 82.583 73.674 1.00 34.35 442 GLY A N 1
ATOM 3472 C CA . GLY A 1 442 ? 110.559 82.500 75.037 1.00 34.58 442 GLY A CA 1
ATOM 3473 C C . GLY A 1 442 ? 109.154 81.945 74.958 1.00 34.61 442 GLY A C 1
ATOM 3474 O O . GLY A 1 442 ? 108.677 81.299 75.888 1.00 34.48 442 GLY A O 1
ATOM 3475 N N . ALA A 1 443 ? 108.511 82.250 73.827 1.00 34.51 443 ALA A N 1
ATOM 3476 C CA . ALA A 1 443 ? 107.285 81.613 73.333 1.00 34.45 443 ALA A CA 1
ATOM 3477 C C . ALA A 1 443 ? 107.030 80.153 73.751 1.00 34.31 443 ALA A C 1
ATOM 3478 O O . ALA A 1 443 ? 106.168 79.901 74.584 1.00 34.36 443 ALA A O 1
ATOM 3480 N N . THR A 1 444 ? 107.750 79.201 73.146 1.00 34.21 444 THR A N 1
ATOM 3481 C CA . THR A 1 444 ? 107.608 77.767 73.468 1.00 33.89 444 THR A CA 1
ATOM 3482 C C . THR A 1 444 ? 107.499 77.518 74.989 1.00 33.17 444 THR A C 1
ATOM 3483 O O . THR A 1 444 ? 106.591 76.819 75.455 1.00 32.78 444 THR A O 1
ATOM 3487 N N . ASP A 1 445 ? 108.441 78.097 75.740 1.00 32.30 445 ASP A N 1
ATOM 3488 C CA . ASP A 1 445 ? 108.510 77.939 77.193 1.00 31.56 445 ASP A CA 1
ATOM 3489 C C . ASP A 1 445 ? 107.293 78.576 77.896 1.00 30.94 445 ASP A C 1
ATOM 3490 O O . ASP A 1 445 ? 106.723 77.988 78.817 1.00 30.33 445 ASP A O 1
ATOM 3495 N N . TYR A 1 446 ? 106.894 79.763 77.447 1.00 30.24 446 TYR A N 1
ATOM 3496 C CA . TYR A 1 446 ? 105.774 80.475 78.051 1.00 30.06 446 TYR A CA 1
ATOM 3497 C C . TYR A 1 446 ? 104.474 79.677 77.978 1.00 29.41 446 TYR A C 1
ATOM 3498 O O . TYR A 1 446 ? 103.668 79.729 78.903 1.00 29.09 446 TYR A O 1
ATOM 3507 N N . LEU A 1 447 ? 104.287 78.965 76.868 1.00 28.48 447 LEU A N 1
ATOM 3508 C CA . LEU A 1 447 ? 103.083 78.187 76.603 1.00 27.96 447 LEU A CA 1
ATOM 3509 C C . LEU A 1 447 ? 103.010 76.944 77.461 1.00 26.86 447 LEU A C 1
ATOM 3510 O O . LEU A 1 447 ? 101.926 76.490 77.804 1.00 26.58 447 LEU A O 1
ATOM 3515 N N . GLU A 1 448 ? 104.158 76.335 77.717 1.00 25.78 448 GLU A N 1
ATOM 3516 C CA . GLU A 1 448 ? 104.204 75.174 78.587 1.00 25.16 448 GLU A CA 1
ATOM 3517 C C . GLU A 1 448 ? 103.820 75.619 80.006 1.00 23.91 448 GLU A C 1
ATOM 3518 O O . GLU A 1 448 ? 103.067 74.932 80.670 1.00 23.38 448 GLU A O 1
ATOM 3524 N N . ARG A 1 449 ? 104.320 76.773 80.448 1.00 22.82 449 ARG A N 1
ATOM 3525 C CA . ARG A 1 449 ? 104.095 77.240 81.818 1.00 22.29 449 ARG A CA 1
ATOM 3526 C C . ARG A 1 449 ? 102.662 77.714 82.012 1.00 21.23 449 ARG A C 1
ATOM 3527 O O . ARG A 1 449 ? 102.080 77.484 83.065 1.00 20.62 449 ARG A O 1
ATOM 3535 N N . LEU A 1 450 ? 102.106 78.367 80.991 1.00 20.24 450 LEU A N 1
ATOM 3536 C CA . LEU A 1 450 ? 100.710 78.773 81.000 1.00 19.47 450 LEU A CA 1
ATOM 3537 C C . LEU A 1 450 ? 99.872 77.537 81.122 1.00 18.55 450 LEU A C 1
ATOM 3538 O O . LEU A 1 450 ? 98.876 77.536 81.822 1.00 18.55 450 LEU A O 1
ATOM 3543 N N . GLU A 1 451 ? 100.280 76.479 80.433 1.00 17.40 451 GLU A N 1
ATOM 3544 C CA . GLU A 1 451 ? 99.493 75.263 80.401 1.00 17.06 451 GLU A CA 1
ATOM 3545 C C . GLU A 1 451 ? 99.430 74.625 81.773 1.00 16.45 451 GLU A C 1
ATOM 3546 O O . GLU A 1 451 ? 98.357 74.297 82.242 1.00 15.54 451 GLU A O 1
ATOM 3552 N N . VAL A 1 452 ? 100.585 74.415 82.387 1.00 16.50 452 VAL A N 1
ATOM 3553 C CA . VAL A 1 452 ? 100.639 73.692 83.648 1.00 16.93 452 VAL A CA 1
ATOM 3554 C C . VAL A 1 452 ? 99.962 74.530 84.722 1.00 16.41 452 VAL A C 1
ATOM 3555 O O . VAL A 1 452 ? 99.286 73.996 85.577 1.00 16.38 452 VAL A O 1
ATOM 3559 N N . ARG A 1 453 ? 100.134 75.843 84.642 1.00 15.90 453 ARG A N 1
ATOM 3560 C CA . ARG A 1 453 ? 99.536 76.771 85.585 1.00 15.74 453 ARG A CA 1
ATOM 3561 C C . ARG A 1 453 ? 98.019 76.744 85.483 1.00 15.13 453 ARG A C 1
ATOM 3562 O O . ARG A 1 453 ? 97.334 76.664 86.486 1.00 13.32 453 ARG A O 1
ATOM 3570 N N . GLU A 1 454 ? 97.500 76.782 84.264 1.00 15.07 454 GLU A N 1
ATOM 3571 C CA . GLU A 1 454 ? 96.056 76.789 84.071 1.00 15.60 454 GLU A CA 1
ATOM 3572 C C . GLU A 1 454 ? 95.458 75.430 84.417 1.00 15.83 454 GLU A C 1
ATOM 3573 O O . GLU A 1 454 ? 94.385 75.356 85.006 1.00 15.45 454 GLU A O 1
ATOM 3579 N N . ARG A 1 455 ? 96.170 74.365 84.094 1.00 16.22 455 ARG A N 1
ATOM 3580 C CA . ARG A 1 455 ? 95.729 73.027 84.474 1.00 17.45 455 ARG A CA 1
ATOM 3581 C C . ARG A 1 455 ? 95.616 72.866 86.007 1.00 17.73 455 ARG A C 1
ATOM 3582 O O . ARG A 1 455 ? 94.610 72.360 86.477 1.00 18.35 455 ARG A O 1
ATOM 3590 N N . GLU A 1 456 ? 96.631 73.303 86.755 1.00 17.94 456 GLU A N 1
ATOM 3591 C CA . GLU A 1 456 ? 96.687 73.135 88.224 1.00 18.61 456 GLU A CA 1
ATOM 3592 C C . GLU A 1 456 ? 95.666 74.014 88.948 1.00 18.00 456 GLU A C 1
ATOM 3593 O O . GLU A 1 456 ? 95.132 73.643 89.997 1.00 18.42 456 GLU A O 1
ATOM 3599 N N . ARG A 1 457 ? 95.432 75.187 88.380 1.00 17.79 457 ARG A N 1
ATOM 3600 C CA . ARG A 1 457 ? 94.521 76.192 88.915 1.00 17.34 457 ARG A CA 1
ATOM 3601 C C . ARG A 1 457 ? 93.064 75.809 88.697 1.00 16.92 457 ARG A C 1
ATOM 3602 O O . ARG A 1 457 ? 92.248 76.032 89.579 1.00 16.57 457 ARG A O 1
ATOM 3610 N N . THR A 1 458 ? 92.734 75.287 87.514 1.00 16.11 458 THR A N 1
ATOM 3611 C CA . THR A 1 458 ? 91.357 74.881 87.221 1.00 15.99 458 THR A CA 1
ATOM 3612 C C . THR A 1 458 ? 91.077 73.498 87.810 1.00 16.17 458 THR A C 1
ATOM 3613 O O . THR A 1 458 ? 89.920 73.166 88.074 1.00 16.26 458 THR A O 1
ATOM 3617 N N . GLY A 1 459 ? 92.130 72.703 88.015 1.00 15.42 459 GLY A N 1
ATOM 3618 C CA . GLY A 1 459 ? 91.986 71.315 88.427 1.00 15.49 459 GLY A CA 1
ATOM 3619 C C . GLY A 1 459 ? 91.466 70.363 87.356 1.00 15.43 459 GLY A C 1
ATOM 3620 O O . GLY A 1 459 ? 90.979 69.276 87.674 1.00 16.16 459 GLY A O 1
ATOM 3621 N N . LEU A 1 460 ? 91.607 70.756 86.088 1.00 14.96 460 LEU A N 1
ATOM 3622 C CA . LEU A 1 460 ? 91.071 70.015 84.952 1.00 14.21 460 LEU A CA 1
ATOM 3623 C C . LEU A 1 460 ? 92.243 69.379 84.246 1.00 14.83 460 LEU A C 1
ATOM 3624 O O . LEU A 1 460 ? 92.977 70.038 83.503 1.00 13.60 460 LEU A O 1
ATOM 3629 N N . ASP A 1 461 ? 92.413 68.080 84.492 1.00 15.46 461 ASP A N 1
ATOM 3630 C CA . ASP A 1 461 ? 93.606 67.377 84.067 1.00 16.17 461 ASP A CA 1
ATOM 3631 C C . ASP A 1 461 ? 93.709 67.133 82.547 1.00 16.26 461 ASP A C 1
ATOM 3632 O O . ASP A 1 461 ? 94.752 66.715 82.091 1.00 16.90 461 ASP A O 1
ATOM 3637 N N . THR A 1 462 ? 92.665 67.403 81.768 1.00 16.03 462 THR A N 1
ATOM 3638 C CA . THR A 1 462 ? 92.768 67.276 80.305 1.00 15.99 462 THR A CA 1
ATOM 3639 C C . THR A 1 462 ? 93.229 68.565 79.641 1.00 16.84 462 THR A C 1
ATOM 3640 O O . THR A 1 462 ? 93.467 68.588 78.443 1.00 17.64 462 THR A O 1
ATOM 3644 N N . LEU A 1 463 ? 93.328 69.642 80.400 1.00 17.57 463 LEU A N 1
ATOM 3645 C CA . LEU A 1 463 ? 93.693 70.945 79.844 1.00 18.18 463 LEU A CA 1
ATOM 3646 C C . LEU A 1 463 ? 95.055 70.880 79.132 1.00 18.16 463 LEU A C 1
ATOM 3647 O O . LEU A 1 463 ? 96.009 70.302 79.651 1.00 18.21 463 LEU A O 1
ATOM 3652 N N . LYS A 1 464 ? 95.099 71.441 77.927 1.00 18.15 464 LYS A N 1
ATOM 3653 C CA . LYS A 1 464 ? 96.298 71.509 77.084 1.00 18.26 464 LYS A CA 1
ATOM 3654 C C . LYS A 1 464 ? 96.305 72.865 76.394 1.00 17.82 464 LYS A C 1
ATOM 3655 O O . LYS A 1 464 ? 95.245 73.426 76.130 1.00 17.76 464 LYS A O 1
ATOM 3661 N N . VAL A 1 465 ? 97.484 73.399 76.087 1.00 17.19 465 VAL A N 1
ATOM 3662 C CA . VAL A 1 465 ? 97.577 74.608 75.288 1.00 16.87 465 VAL A CA 1
ATOM 3663 C C . VAL A 1 465 ? 98.066 74.191 73.912 1.00 16.79 465 VAL A C 1
ATOM 3664 O O . VAL A 1 465 ? 99.029 73.456 73.800 1.00 17.90 465 VAL A O 1
ATOM 3668 N N . GLY A 1 466 ? 97.391 74.617 72.861 1.00 16.86 466 GLY A N 1
ATOM 3669 C CA . GLY A 1 466 ? 97.847 74.328 71.500 1.00 16.13 466 GLY A CA 1
ATOM 3670 C C . GLY A 1 466 ? 97.676 75.498 70.557 1.00 15.65 466 GLY A C 1
ATOM 3671 O O . GLY A 1 466 ? 97.212 76.562 70.945 1.00 14.86 466 GLY A O 1
ATOM 3672 N N . PHE A 1 467 ? 98.069 75.291 69.305 1.00 15.60 467 PHE A N 1
ATOM 3673 C CA . PHE A 1 467 ? 97.895 76.273 68.239 1.00 15.40 467 PHE A CA 1
ATOM 3674 C C . PHE A 1 467 ? 97.286 75.596 67.002 1.00 16.41 467 PHE A C 1
ATOM 3675 O O . PHE A 1 467 ? 97.630 74.478 66.661 1.00 15.48 467 PHE A O 1
ATOM 3683 N N . ASN A 1 468 ? 96.380 76.318 66.359 1.00 17.36 468 ASN A N 1
ATOM 3684 C CA . ASN A 1 468 ? 95.732 75.910 65.119 1.00 18.41 468 ASN A CA 1
ATOM 3685 C C . ASN A 1 468 ? 95.945 77.079 64.154 1.00 17.88 468 ASN A C 1
ATOM 3686 O O . ASN A 1 468 ? 95.858 78.235 64.554 1.00 17.52 468 ASN A O 1
ATOM 3691 N N . ALA A 1 469 ? 96.231 76.800 62.894 1.00 17.67 469 ALA A N 1
ATOM 3692 C CA . ALA A 1 469 ? 96.467 77.870 61.930 1.00 17.42 469 ALA A CA 1
ATOM 3693 C C . ALA A 1 469 ? 95.192 78.686 61.592 1.00 17.11 469 ALA A C 1
ATOM 3694 O O . ALA A 1 469 ? 95.255 79.893 61.354 1.00 17.27 469 ALA A O 1
ATOM 3696 N N . VAL A 1 470 ? 94.049 78.020 61.555 1.00 16.67 470 VAL A N 1
ATOM 3697 C CA . VAL A 1 470 ? 92.768 78.674 61.276 1.00 16.38 470 VAL A CA 1
ATOM 3698 C C . VAL A 1 470 ? 92.219 79.476 62.477 1.00 16.24 470 VAL A C 1
ATOM 3699 O O . VAL A 1 470 ? 91.702 80.578 62.298 1.00 15.95 470 VAL A O 1
ATOM 3703 N N . HIS A 1 471 ? 92.339 78.922 63.685 1.00 15.78 471 HIS A N 1
ATOM 3704 C CA . HIS A 1 471 ? 91.691 79.465 64.867 1.00 15.36 471 HIS A CA 1
ATOM 3705 C C . HIS A 1 471 ? 92.653 80.152 65.857 1.00 14.95 471 HIS A C 1
ATOM 3706 O O . HIS A 1 471 ? 92.186 80.847 66.761 1.00 14.43 471 HIS A O 1
ATOM 3713 N N . GLY A 1 472 ? 93.969 79.980 65.672 1.00 13.97 472 GLY A N 1
ATOM 3714 C CA . GLY A 1 472 ? 94.984 80.524 66.572 1.00 13.42 472 GLY A CA 1
ATOM 3715 C C . GLY A 1 472 ? 95.303 79.662 67.794 1.00 13.59 472 GLY A C 1
ATOM 3716 O O . GLY A 1 472 ? 94.884 78.511 67.890 1.00 12.35 472 GLY A O 1
ATOM 3717 N N . TYR A 1 473 ? 96.049 80.235 68.736 1.00 13.80 473 TYR A N 1
ATOM 3718 C CA . TYR A 1 473 ? 96.267 79.625 70.050 1.00 14.32 473 TYR A CA 1
ATOM 3719 C C . TYR A 1 473 ? 94.979 79.398 70.854 1.00 14.65 473 TYR A C 1
ATOM 3720 O O . TYR A 1 473 ? 93.986 80.096 70.688 1.00 14.39 473 TYR A O 1
ATOM 3729 N N . TYR A 1 474 ? 95.010 78.389 71.711 1.00 15.16 474 TYR A N 1
ATOM 3730 C CA . TYR A 1 474 ? 93.842 78.000 72.489 1.00 15.66 474 TYR A CA 1
ATOM 3731 C C . TYR A 1 474 ? 94.221 77.209 73.717 1.00 15.17 474 TYR A C 1
ATOM 3732 O O . TYR A 1 474 ? 95.308 76.612 73.789 1.00 14.57 474 TYR A O 1
ATOM 3741 N N . ILE A 1 475 ? 93.295 77.197 74.664 1.00 15.12 475 ILE A N 1
ATOM 3742 C CA . ILE A 1 475 ? 93.321 76.273 75.789 1.00 15.68 475 ILE A CA 1
ATOM 3743 C C . ILE A 1 475 ? 92.254 75.226 75.516 1.00 15.54 475 ILE A C 1
ATOM 3744 O O . ILE A 1 475 ? 91.107 75.564 75.324 1.00 16.26 475 ILE A O 1
ATOM 3749 N N . GLN A 1 476 ? 92.627 73.956 75.482 1.00 15.81 476 GLN A N 1
ATOM 3750 C CA . GLN A 1 476 ? 91.680 72.886 75.195 1.00 15.73 476 GLN A CA 1
ATOM 3751 C C . GLN A 1 476 ? 91.297 72.141 76.473 1.00 16.48 476 GLN A C 1
ATOM 3752 O O . GLN A 1 476 ? 92.150 71.886 77.333 1.00 15.53 476 GLN A O 1
ATOM 3758 N N . ILE A 1 477 ? 90.012 71.820 76.613 1.00 17.04 477 ILE A N 1
ATOM 3759 C CA . ILE A 1 477 ? 89.549 70.926 77.676 1.00 18.06 477 ILE A CA 1
ATOM 3760 C C . ILE A 1 477 ? 88.661 69.874 77.065 1.00 18.79 477 ILE A C 1
ATOM 3761 O O . ILE A 1 477 ? 87.900 70.178 76.137 1.00 20.19 477 ILE A O 1
ATOM 3766 N N . SER A 1 478 ? 88.734 68.645 77.563 1.00 19.11 478 SER A N 1
ATOM 3767 C CA . SER A 1 478 ? 87.842 67.566 77.106 1.00 19.72 478 SER A CA 1
ATOM 3768 C C . SER A 1 478 ? 86.366 67.944 77.233 1.00 20.17 478 SER A C 1
ATOM 3769 O O . SER A 1 478 ? 85.995 68.764 78.073 1.00 20.36 478 SER A O 1
ATOM 3772 N N . ARG A 1 479 ? 85.522 67.326 76.417 1.00 20.47 479 ARG A N 1
ATOM 3773 C CA . ARG A 1 479 ? 84.095 67.639 76.432 1.00 21.37 479 ARG A CA 1
ATOM 3774 C C . ARG A 1 479 ? 83.463 67.310 77.815 1.00 21.18 479 ARG A C 1
ATOM 3775 O O . ARG A 1 479 ? 82.712 68.122 78.364 1.00 21.93 479 ARG A O 1
ATOM 3783 N N . GLY A 1 480 ? 83.818 66.166 78.401 1.00 20.82 480 GLY A N 1
ATOM 3784 C CA . GLY A 1 480 ? 83.342 65.787 79.732 1.00 20.18 480 GLY A CA 1
ATOM 3785 C C . GLY A 1 480 ? 83.737 66.723 80.875 1.00 19.91 480 GLY A C 1
ATOM 3786 O O . GLY A 1 480 ? 83.034 66.799 81.877 1.00 19.89 480 GLY A O 1
ATOM 3787 N N . GLN A 1 481 ? 84.864 67.413 80.739 1.00 19.15 481 GLN A N 1
ATOM 3788 C CA . GLN A 1 481 ? 85.309 68.405 81.723 1.00 18.92 481 GLN A CA 1
ATOM 3789 C C . GLN A 1 481 ? 84.969 69.860 81.352 1.00 19.29 481 GLN A C 1
ATOM 3790 O O . GLN A 1 481 ? 85.063 70.740 82.202 1.00 18.84 481 GLN A O 1
ATOM 3796 N N . SER A 1 482 ? 84.560 70.103 80.102 1.00 19.67 482 SER A N 1
ATOM 3797 C CA . SER A 1 482 ? 84.325 71.466 79.590 1.00 19.80 482 SER A CA 1
ATOM 3798 C C . SER A 1 482 ? 83.253 72.270 80.312 1.00 19.51 482 SER A C 1
ATOM 3799 O O . SER A 1 482 ? 83.368 73.478 80.406 1.00 20.00 482 SER A O 1
ATOM 3802 N N . HIS A 1 483 ? 82.212 71.626 80.827 1.00 19.75 483 HIS A N 1
ATOM 3803 C CA . HIS A 1 483 ? 81.203 72.344 81.612 1.00 19.41 483 HIS A CA 1
ATOM 3804 C C . HIS A 1 483 ? 81.773 72.944 82.912 1.00 19.11 483 HIS A C 1
ATOM 3805 O O . HIS A 1 483 ? 81.109 73.742 83.573 1.00 19.55 483 HIS A O 1
ATOM 3812 N N . LEU A 1 484 ? 82.995 72.560 83.277 1.00 18.41 484 LEU A N 1
ATOM 3813 C CA . LEU A 1 484 ? 83.647 73.076 84.475 1.00 18.11 484 LEU A CA 1
ATOM 3814 C C . LEU A 1 484 ? 84.619 74.227 84.224 1.00 17.55 484 LEU A C 1
ATOM 3815 O O . LEU A 1 484 ? 85.237 74.715 85.166 1.00 17.48 484 LEU A O 1
ATOM 3820 N N . ALA A 1 485 ? 84.759 74.664 82.976 1.00 16.47 485 ALA A N 1
ATOM 3821 C CA . ALA A 1 485 ? 85.785 75.649 82.627 1.00 16.34 485 ALA A CA 1
ATOM 3822 C C . ALA A 1 485 ? 85.448 76.976 83.273 1.00 16.07 485 ALA A C 1
ATOM 3823 O O . ALA A 1 485 ? 84.267 77.226 83.551 1.00 15.84 485 ALA A O 1
ATOM 3825 N N . PRO A 1 486 ? 86.439 77.832 83.540 1.00 15.83 486 PRO A N 1
ATOM 3826 C CA . PRO A 1 486 ? 86.128 79.161 84.071 1.00 15.84 486 PRO A CA 1
ATOM 3827 C C . PRO A 1 486 ? 85.187 79.935 83.127 1.00 16.69 486 PRO A C 1
ATOM 3828 O O . PRO A 1 486 ? 85.213 79.725 81.916 1.00 16.85 486 PRO A O 1
ATOM 3832 N N . ILE A 1 487 ? 84.332 80.782 83.694 1.00 17.35 487 ILE A N 1
ATOM 3833 C CA . ILE A 1 487 ? 83.310 81.535 82.943 1.00 18.53 487 ILE A CA 1
ATOM 3834 C C . ILE A 1 487 ? 83.971 82.642 82.101 1.00 18.13 487 ILE A C 1
ATOM 3835 O O . ILE A 1 487 ? 83.421 83.132 81.112 1.00 17.80 487 ILE A O 1
ATOM 3840 N N . ASN A 1 488 ? 85.139 83.030 82.598 1.00 18.02 488 ASN A N 1
ATOM 3841 C CA . ASN A 1 488 ? 86.189 83.821 81.964 1.00 17.71 488 ASN A CA 1
ATOM 3842 C C . ASN A 1 488 ? 86.744 83.313 80.614 1.00 16.86 488 ASN A C 1
ATOM 3843 O O . ASN A 1 488 ? 87.269 84.091 79.814 1.00 16.01 488 ASN A O 1
ATOM 3848 N N . TYR A 1 489 ? 86.698 81.997 80.420 1.00 16.15 489 TYR A N 1
ATOM 3849 C CA . TYR A 1 489 ? 87.262 81.346 79.249 1.00 16.46 489 TYR A CA 1
ATOM 3850 C C . TYR A 1 489 ? 86.343 81.575 78.057 1.00 16.90 489 TYR A C 1
ATOM 3851 O O . TYR A 1 489 ? 85.177 81.190 78.102 1.00 17.66 489 TYR A O 1
ATOM 3860 N N . MET A 1 490 ? 86.850 82.223 77.023 1.00 16.80 490 MET A N 1
ATOM 3861 C CA . MET A 1 490 ? 86.023 82.624 75.892 1.00 18.08 490 MET A CA 1
ATOM 3862 C C . MET A 1 490 ? 86.138 81.569 74.796 1.00 17.71 490 MET A C 1
ATOM 3863 O O . MET A 1 490 ? 87.235 81.238 74.355 1.00 16.50 490 MET A O 1
ATOM 3868 N N . ARG A 1 491 ? 85.002 81.020 74.387 1.00 17.97 491 ARG A N 1
ATOM 3869 C CA . ARG A 1 491 ? 84.974 79.893 73.455 1.00 18.66 491 ARG A CA 1
ATOM 3870 C C . ARG A 1 491 ? 85.499 80.289 72.074 1.00 18.13 491 ARG A C 1
ATOM 3871 O O . ARG A 1 491 ? 85.096 81.309 71.519 1.00 16.79 491 ARG A O 1
ATOM 3879 N N . ARG A 1 492 ? 86.430 79.493 71.544 1.00 17.82 492 ARG A N 1
ATOM 3880 C CA . ARG A 1 492 ? 87.095 79.817 70.269 1.00 17.28 492 ARG A CA 1
ATOM 3881 C C . ARG A 1 492 ? 86.744 78.792 69.192 1.00 16.17 492 ARG A C 1
ATOM 3882 O O . ARG A 1 492 ? 86.340 79.169 68.100 1.00 16.54 492 ARG A O 1
ATOM 3890 N N . GLN A 1 493 ? 86.897 77.507 69.516 1.00 14.72 493 GLN A N 1
ATOM 3891 C CA . GLN A 1 493 ? 86.664 76.412 68.593 1.00 14.55 493 GLN A CA 1
ATOM 3892 C C . GLN A 1 493 ? 86.144 75.140 69.320 1.00 14.17 493 GLN A C 1
ATOM 3893 O O . GLN A 1 493 ? 86.720 74.668 70.307 1.00 14.19 493 GLN A O 1
ATOM 3899 N N . THR A 1 494 ? 85.045 74.599 68.801 1.00 13.89 494 THR A N 1
ATOM 3900 C CA . THR A 1 494 ? 84.403 73.402 69.307 1.00 13.71 494 THR A CA 1
ATOM 3901 C C . THR A 1 494 ? 84.746 72.222 68.391 1.00 14.69 494 THR A C 1
ATOM 3902 O O . THR A 1 494 ? 84.718 72.342 67.155 1.00 13.78 494 THR A O 1
ATOM 3906 N N . LEU A 1 495 ? 85.064 71.094 69.022 1.00 14.82 495 LEU A N 1
ATOM 3907 C CA . LEU A 1 495 ? 85.354 69.839 68.352 1.00 15.14 495 LEU A CA 1
ATOM 3908 C C . LEU A 1 495 ? 84.424 68.766 68.875 1.00 15.09 495 LEU A C 1
ATOM 3909 O O . LEU A 1 495 ? 83.662 69.006 69.801 1.00 15.65 495 LEU A O 1
ATOM 3914 N N . LYS A 1 496 ? 84.482 67.572 68.305 1.00 14.92 496 LYS A N 1
ATOM 3915 C CA . LYS A 1 496 ? 83.568 66.525 68.721 1.00 15.28 496 LYS A CA 1
ATOM 3916 C C . LYS A 1 496 ? 83.641 66.197 70.212 1.00 15.12 496 LYS A C 1
ATOM 3917 O O . LYS A 1 496 ? 82.606 65.936 70.819 1.00 14.96 496 LYS A O 1
ATOM 3923 N N . ASN A 1 497 ? 84.857 66.181 70.763 1.00 14.78 497 ASN A N 1
ATOM 3924 C CA . ASN A 1 497 ? 85.125 65.698 72.121 1.00 15.01 497 ASN A CA 1
ATOM 3925 C C . ASN A 1 497 ? 85.995 66.623 72.939 1.00 15.13 497 ASN A C 1
ATOM 3926 O O . ASN A 1 497 ? 86.568 66.211 73.950 1.00 15.13 497 ASN A O 1
ATOM 3931 N N . ALA A 1 498 ? 86.098 67.871 72.494 1.00 15.03 498 ALA A N 1
ATOM 3932 C CA . ALA A 1 498 ? 86.928 68.854 73.151 1.00 15.52 498 ALA A CA 1
ATOM 3933 C C . ALA A 1 498 ? 86.379 70.239 72.842 1.00 15.76 498 ALA A C 1
ATOM 3934 O O . ALA A 1 498 ? 85.702 70.445 71.857 1.00 15.92 498 ALA A O 1
ATOM 3936 N N . GLU A 1 499 ? 86.645 71.165 73.733 1.00 16.34 499 GLU A N 1
ATOM 3937 C CA . GLU A 1 499 ? 86.247 72.551 73.584 1.00 16.82 499 GLU A CA 1
ATOM 3938 C C . GLU A 1 499 ? 87.513 73.352 73.721 1.00 16.09 499 GLU A C 1
ATOM 3939 O O . GLU A 1 499 ? 88.347 73.029 74.529 1.00 16.49 499 GLU A O 1
ATOM 3945 N N . ARG A 1 500 ? 87.684 74.356 72.886 1.00 16.38 500 ARG A N 1
ATOM 3946 C CA . ARG A 1 500 ? 88.890 75.170 72.893 1.00 15.86 500 ARG A CA 1
ATOM 3947 C C . ARG A 1 500 ? 88.505 76.593 73.170 1.00 15.91 500 ARG A C 1
ATOM 3948 O O . ARG A 1 500 ? 87.530 77.094 72.601 1.00 14.46 500 ARG A O 1
ATOM 3956 N N . TYR A 1 501 ? 89.297 77.234 74.031 1.00 15.85 501 TYR A N 1
ATOM 3957 C CA . TYR A 1 501 ? 89.002 78.548 74.534 1.00 15.71 501 TYR A CA 1
ATOM 3958 C C . TYR A 1 501 ? 90.195 79.471 74.363 1.00 15.68 501 TYR A C 1
ATOM 3959 O O . TYR A 1 501 ? 91.301 79.007 74.165 1.00 15.77 501 TYR A O 1
ATOM 3968 N N . ILE A 1 502 ? 89.944 80.770 74.524 1.00 15.48 502 ILE A N 1
ATOM 3969 C CA . ILE A 1 502 ? 90.952 81.828 74.530 1.00 15.15 502 ILE A CA 1
ATOM 3970 C C . ILE A 1 502 ? 90.714 82.734 75.760 1.00 15.19 502 ILE A C 1
ATOM 3971 O O . ILE A 1 502 ? 89.586 82.879 76.227 1.00 14.98 502 ILE A O 1
ATOM 3976 N N . ILE A 1 503 ? 91.793 83.290 76.308 1.00 14.91 503 ILE A N 1
ATOM 3977 C CA . ILE A 1 503 ? 91.732 84.300 77.367 1.00 14.68 503 ILE A CA 1
ATOM 3978 C C . ILE A 1 503 ? 92.620 85.484 76.950 1.00 14.37 503 ILE A C 1
ATOM 3979 O O . ILE A 1 503 ? 93.461 85.323 76.087 1.00 14.96 503 ILE A O 1
ATOM 3984 N N . PRO A 1 504 ? 92.422 86.672 77.513 1.00 14.15 504 PRO A N 1
ATOM 3985 C CA . PRO A 1 504 ? 93.252 87.842 77.156 1.00 13.71 504 PRO A CA 1
ATOM 3986 C C . PRO A 1 504 ? 94.775 87.630 77.178 1.00 13.10 504 PRO A C 1
ATOM 3987 O O . PRO A 1 504 ? 95.444 88.100 76.262 1.00 13.41 504 PRO A O 1
ATOM 3991 N N . GLU A 1 505 ? 95.304 86.917 78.159 1.00 12.48 505 GLU A N 1
ATOM 3992 C CA . GLU A 1 505 ? 96.749 86.666 78.246 1.00 12.43 505 GLU A CA 1
ATOM 3993 C C . GLU A 1 505 ? 97.262 85.906 77.024 1.00 11.69 505 GLU A C 1
ATOM 3994 O O . GLU A 1 505 ? 98.269 86.266 76.431 1.00 10.89 505 GLU A O 1
ATOM 4000 N N . LEU A 1 506 ? 96.550 84.856 76.637 1.00 11.40 506 LEU A N 1
ATOM 4001 C CA . LEU A 1 506 ? 96.957 84.049 75.486 1.00 11.60 506 LEU A CA 1
ATOM 4002 C C . LEU A 1 506 ? 96.773 84.793 74.163 1.00 11.66 506 LEU A C 1
ATOM 4003 O O . LEU A 1 506 ? 97.584 84.641 73.256 1.00 11.41 506 LEU A O 1
ATOM 4008 N N . LYS A 1 507 ? 95.740 85.624 74.076 1.00 12.50 507 LYS A N 1
ATOM 4009 C CA . LYS A 1 507 ? 95.438 86.370 72.857 1.00 14.08 507 LYS A CA 1
ATOM 4010 C C . LYS A 1 507 ? 96.530 87.401 72.581 1.00 14.91 507 LYS A C 1
ATOM 4011 O O . LYS A 1 507 ? 96.975 87.563 71.444 1.00 14.61 507 LYS A O 1
ATOM 4017 N N . GLU A 1 508 ? 96.957 88.072 73.648 1.00 15.70 508 GLU A N 1
ATOM 4018 C CA . GLU A 1 508 ? 98.042 89.027 73.618 1.00 16.51 508 GLU A CA 1
ATOM 4019 C C . GLU A 1 508 ? 99.301 88.340 73.119 1.00 16.59 508 GLU A C 1
ATOM 4020 O O . GLU A 1 508 ? 99.960 88.838 72.204 1.00 16.44 508 GLU A O 1
ATOM 4026 N N . TYR A 1 509 ? 99.611 87.190 73.712 1.00 16.75 509 TYR A N 1
ATOM 4027 C CA . TYR A 1 509 ? 100.769 86.377 73.318 1.00 17.35 509 TYR A CA 1
ATOM 4028 C C . TYR A 1 509 ? 100.693 85.870 71.856 1.00 17.52 509 TYR A C 1
ATOM 4029 O O . TYR A 1 509 ? 101.701 85.760 71.165 1.00 17.28 509 TYR A O 1
ATOM 4038 N N . GLU A 1 510 ? 99.495 85.556 71.399 1.00 18.27 510 GLU A N 1
ATOM 4039 C CA . GLU A 1 510 ? 99.264 85.232 70.007 1.00 18.70 510 GLU A CA 1
ATOM 4040 C C . GLU A 1 510 ? 99.627 86.421 69.116 1.00 19.47 510 GLU A C 1
ATOM 4041 O O . GLU A 1 510 ? 100.361 86.252 68.150 1.00 19.58 510 GLU A O 1
ATOM 4047 N N . ASP A 1 511 ? 99.145 87.617 69.453 1.00 20.65 511 ASP A N 1
ATOM 4048 C CA . ASP A 1 511 ? 99.388 88.810 68.628 1.00 21.87 511 ASP A CA 1
ATOM 4049 C C . ASP A 1 511 ? 100.866 89.147 68.522 1.00 22.30 511 ASP A C 1
ATOM 4050 O O . ASP A 1 511 ? 101.317 89.590 67.470 1.00 22.08 511 ASP A O 1
ATOM 4055 N N . LYS A 1 512 ? 101.620 88.962 69.601 1.00 23.12 512 LYS A N 1
ATOM 4056 C CA . LYS A 1 512 ? 103.028 89.364 69.580 1.00 23.80 512 LYS A CA 1
ATOM 4057 C C . LYS A 1 512 ? 103.919 88.307 68.933 1.00 23.95 512 LYS A C 1
ATOM 4058 O O . LYS A 1 512 ? 104.917 88.659 68.318 1.00 24.44 512 LYS A O 1
ATOM 4064 N N . VAL A 1 513 ? 103.548 87.035 69.037 1.00 24.09 513 VAL A N 1
ATOM 4065 C CA . VAL A 1 513 ? 104.317 85.952 68.423 1.00 24.42 513 VAL A CA 1
ATOM 4066 C C . VAL A 1 513 ? 104.144 85.944 66.905 1.00 24.55 513 VAL A C 1
ATOM 4067 O O . VAL A 1 513 ? 105.076 85.623 66.177 1.00 23.82 513 VAL A O 1
ATOM 4071 N N . LEU A 1 514 ? 102.946 86.294 66.441 1.00 24.74 514 LEU A N 1
ATOM 4072 C CA . LEU A 1 514 ? 102.653 86.319 65.021 1.00 24.92 514 LEU A CA 1
ATOM 4073 C C . LEU A 1 514 ? 103.167 87.593 64.378 1.00 25.13 514 LEU A C 1
ATOM 4074 O O . LEU A 1 514 ? 103.739 87.535 63.307 1.00 24.50 514 LEU A O 1
ATOM 4079 N N . THR A 1 515 ? 102.952 88.738 65.022 1.00 25.63 515 THR A N 1
ATOM 4080 C CA . THR A 1 515 ? 103.563 89.991 64.586 1.00 26.06 515 THR A CA 1
ATOM 4081 C C . THR A 1 515 ? 105.083 89.806 64.457 1.00 26.42 515 THR A C 1
ATOM 4082 O O . THR A 1 515 ? 105.664 90.131 63.419 1.00 26.80 515 THR A O 1
ATOM 4086 N N . SER A 1 516 ? 105.710 89.241 65.488 1.00 26.41 516 SER A N 1
ATOM 4087 C CA . SER A 1 516 ? 107.163 89.066 65.511 1.00 26.74 516 SER A CA 1
ATOM 4088 C C . SER A 1 516 ? 107.685 87.986 64.537 1.00 26.80 516 SER A C 1
ATOM 4089 O O . SER A 1 516 ? 108.833 88.059 64.102 1.00 27.05 516 SER A O 1
ATOM 4092 N N . LYS A 1 517 ? 106.854 87.009 64.191 1.00 26.68 517 LYS A N 1
ATOM 4093 C CA . LYS A 1 517 ? 107.235 85.973 63.229 1.00 26.60 517 LYS A CA 1
ATOM 4094 C C . LYS A 1 517 ? 107.271 86.575 61.829 1.00 25.98 517 LYS A C 1
ATOM 4095 O O . LYS A 1 517 ? 108.209 86.325 61.061 1.00 25.22 517 LYS A O 1
ATOM 4101 N N . GLY A 1 518 ? 106.238 87.358 61.508 1.00 25.34 518 GLY A N 1
ATOM 4102 C CA . GLY A 1 518 ? 106.138 88.070 60.244 1.00 25.03 518 GLY A CA 1
ATOM 4103 C C . GLY A 1 518 ? 107.261 89.074 60.064 1.00 24.82 518 GLY A C 1
ATOM 4104 O O . GLY A 1 518 ? 107.810 89.210 58.972 1.00 24.54 518 GLY A O 1
ATOM 4105 N N . LYS A 1 519 ? 107.608 89.763 61.149 1.00 24.77 519 LYS A N 1
ATOM 4106 C CA . LYS A 1 519 ? 108.694 90.738 61.150 1.00 24.70 519 LYS A CA 1
ATOM 4107 C C . LYS A 1 519 ? 110.022 90.041 60.909 1.00 23.83 519 LYS A C 1
ATOM 4108 O O . LYS A 1 519 ? 110.826 90.513 60.109 1.00 24.01 519 LYS A O 1
ATOM 4114 N N . ALA A 1 520 ? 110.245 88.917 61.583 1.00 22.55 520 ALA A N 1
ATOM 4115 C CA . ALA A 1 520 ? 111.514 88.196 61.468 1.00 21.68 520 ALA A CA 1
ATOM 4116 C C . ALA A 1 520 ? 111.701 87.625 60.065 1.00 21.13 520 ALA A C 1
ATOM 4117 O O . ALA A 1 520 ? 112.821 87.525 59.555 1.00 20.03 520 ALA A O 1
ATOM 4119 N N . LEU A 1 521 ? 110.585 87.263 59.448 1.00 20.66 521 LEU A N 1
ATOM 4120 C CA . LEU A 1 521 ? 110.593 86.612 58.146 1.00 20.61 521 LEU A CA 1
ATOM 4121 C C . LEU A 1 521 ? 110.929 87.626 57.071 1.00 20.09 521 LEU A C 1
ATOM 4122 O O . LEU A 1 521 ? 111.749 87.372 56.192 1.00 19.56 521 LEU A O 1
ATOM 4127 N N . ALA A 1 522 ? 110.270 88.777 57.158 1.00 19.68 522 ALA A N 1
ATOM 4128 C CA . ALA A 1 522 ? 110.464 89.870 56.215 1.00 19.34 522 ALA A CA 1
ATOM 4129 C C . ALA A 1 522 ? 111.897 90.396 56.289 1.00 19.24 522 ALA A C 1
ATOM 4130 O O . ALA A 1 522 ? 112.502 90.727 55.262 1.00 18.35 522 ALA A O 1
ATOM 4132 N N . LEU A 1 523 ? 112.439 90.463 57.504 1.00 18.98 523 LEU A N 1
ATOM 4133 C CA . LEU A 1 523 ? 113.811 90.920 57.692 1.00 19.11 523 LEU A CA 1
ATOM 4134 C C . LEU A 1 523 ? 114.805 89.925 57.088 1.00 19.17 523 LEU A C 1
ATOM 4135 O O . LEU A 1 523 ? 115.809 90.338 56.505 1.00 19.31 523 LEU A O 1
ATOM 4140 N N . GLU A 1 524 ? 114.514 88.629 57.211 1.00 18.80 524 GLU A N 1
ATOM 4141 C CA . GLU A 1 524 ? 115.355 87.577 56.644 1.00 18.93 524 GLU A CA 1
ATOM 4142 C C . GLU A 1 524 ? 115.437 87.702 55.119 1.00 19.22 524 GLU A C 1
ATOM 4143 O O . GLU A 1 524 ? 116.528 87.590 54.541 1.00 18.07 524 GLU A O 1
ATOM 4149 N N . LYS A 1 525 ? 114.278 87.934 54.497 1.00 19.09 525 LYS A N 1
ATOM 4150 C CA . LYS A 1 525 ? 114.171 88.040 53.048 1.00 19.62 525 LYS A CA 1
ATOM 4151 C C . LYS A 1 525 ? 114.955 89.234 52.545 1.00 19.45 525 LYS A C 1
ATOM 4152 O O . LYS A 1 525 ? 115.616 89.156 51.502 1.00 19.65 525 LYS A O 1
ATOM 4158 N N . GLN A 1 526 ? 114.884 90.325 53.299 1.00 18.96 526 GLN A N 1
ATOM 4159 C CA . GLN A 1 526 ? 115.617 91.552 52.993 1.00 19.21 526 GLN A CA 1
ATOM 4160 C C . GLN A 1 526 ? 117.138 91.350 53.077 1.00 18.41 526 GLN A C 1
ATOM 4161 O O . GLN A 1 526 ? 117.876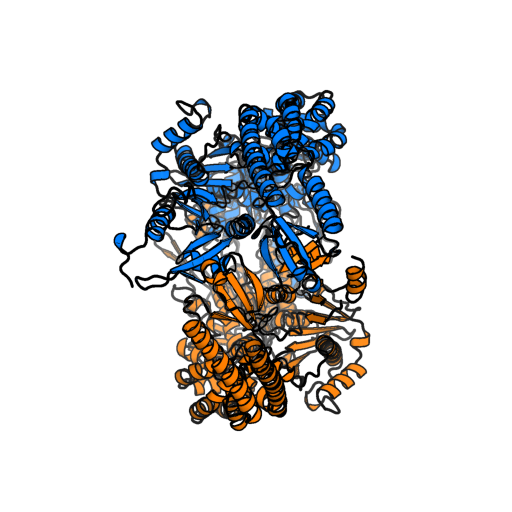 91.786 52.195 1.00 18.05 526 GLN A O 1
ATOM 4167 N N . LEU A 1 527 ? 117.589 90.711 54.150 1.00 17.70 527 LEU A N 1
ATOM 4168 C CA . LEU A 1 527 ? 118.997 90.373 54.326 1.00 17.46 527 LEU A CA 1
ATOM 4169 C C . LEU A 1 527 ? 119.495 89.354 53.283 1.00 17.18 527 LEU A C 1
ATOM 4170 O O . LEU A 1 527 ? 120.652 89.394 52.875 1.00 16.34 527 LEU A O 1
ATOM 4175 N N . TYR A 1 528 ? 118.619 88.449 52.849 1.00 16.74 528 TYR A N 1
ATOM 4176 C CA . TYR A 1 528 ? 118.987 87.439 51.866 1.00 16.96 528 TYR A CA 1
ATOM 4177 C C . TYR A 1 528 ? 119.176 88.115 50.501 1.00 16.93 528 TYR A C 1
ATOM 4178 O O . TYR A 1 528 ? 120.149 87.849 49.798 1.00 16.45 528 TYR A O 1
ATOM 4187 N N . GLU A 1 529 ? 118.249 88.999 50.151 1.00 16.98 529 GLU A N 1
ATOM 4188 C CA . GLU A 1 529 ? 118.366 89.803 48.946 1.00 17.59 529 GLU A CA 1
ATOM 4189 C C . GLU A 1 529 ? 119.613 90.676 49.027 1.00 17.41 529 GLU A C 1
ATOM 4190 O O . GLU A 1 529 ? 120.300 90.884 48.043 1.00 17.14 529 GLU A O 1
ATOM 4196 N N . GLU A 1 530 ? 119.910 91.164 50.223 1.00 17.53 530 GLU A N 1
ATOM 4197 C CA . GLU A 1 530 ? 121.100 91.969 50.450 1.00 17.93 530 GLU A CA 1
ATOM 4198 C C . GLU A 1 530 ? 122.399 91.194 50.194 1.00 17.34 530 GLU A C 1
ATOM 4199 O O . GLU A 1 530 ? 123.371 91.794 49.784 1.00 18.18 530 GLU A O 1
ATOM 4205 N N . LEU A 1 531 ? 122.415 89.881 50.414 1.00 17.02 531 LEU A N 1
ATOM 4206 C CA . LEU A 1 531 ? 123.576 89.052 50.064 1.00 16.98 531 LEU A CA 1
ATOM 4207 C C . LEU A 1 531 ? 123.868 89.070 48.573 1.00 16.75 531 LEU A C 1
ATOM 4208 O O . LEU A 1 531 ? 125.027 88.995 48.165 1.00 16.42 531 LEU A O 1
ATOM 4213 N N . PHE A 1 532 ? 122.818 89.126 47.755 1.00 17.06 532 PHE A N 1
ATOM 4214 C CA . PHE A 1 532 ? 123.002 89.233 46.313 1.00 17.40 532 PHE A CA 1
ATOM 4215 C C . PHE A 1 532 ? 123.771 90.518 45.983 1.00 17.44 532 PHE A C 1
ATOM 4216 O O . PHE A 1 532 ? 124.709 90.492 45.175 1.00 16.57 532 PHE A O 1
ATOM 4224 N N . ASP A 1 533 ? 123.369 91.625 46.622 1.00 17.34 533 ASP A N 1
ATOM 4225 C CA . ASP A 1 533 ? 123.947 92.942 46.375 1.00 17.39 533 ASP A CA 1
ATOM 4226 C C . ASP A 1 533 ? 125.443 92.962 46.692 1.00 17.65 533 ASP A C 1
ATOM 4227 O O . ASP A 1 533 ? 126.202 93.710 46.074 1.00 17.71 533 ASP A O 1
ATOM 4232 N N . LEU A 1 534 ? 125.852 92.156 47.674 1.00 17.44 534 LEU A N 1
ATOM 4233 C CA . LEU A 1 534 ? 127.241 92.108 48.125 1.00 17.09 534 LEU A CA 1
ATOM 4234 C C . LEU A 1 534 ? 128.066 91.124 47.310 1.00 16.70 534 LEU A C 1
ATOM 4235 O O . LEU A 1 534 ? 129.260 91.299 47.169 1.00 17.16 534 LEU A O 1
ATOM 4240 N N . LEU A 1 535 ? 127.429 90.076 46.795 1.00 16.47 535 LEU A N 1
ATOM 4241 C CA . LEU A 1 535 ? 128.104 89.097 45.955 1.00 16.09 535 LEU A CA 1
ATOM 4242 C C . LEU A 1 535 ? 128.273 89.630 44.535 1.00 15.70 535 LEU A C 1
ATOM 4243 O O . LEU A 1 535 ? 129.348 89.514 43.966 1.00 15.21 535 LEU A O 1
ATOM 4248 N N . LEU A 1 536 ? 127.218 90.230 43.991 1.00 14.97 536 LEU A N 1
ATOM 4249 C CA . LEU A 1 536 ? 127.129 90.555 42.563 1.00 14.78 536 LEU A CA 1
ATOM 4250 C C . LEU A 1 536 ? 128.224 91.484 41.990 1.00 14.53 536 LEU A C 1
ATOM 4251 O O . LEU A 1 536 ? 128.665 91.261 40.882 1.00 15.05 536 LEU A O 1
ATOM 4256 N N . PRO A 1 537 ? 128.686 92.497 42.725 1.00 14.44 537 PRO A N 1
ATOM 4257 C CA . PRO A 1 537 ? 129.828 93.292 42.267 1.00 14.61 537 PRO A CA 1
ATOM 4258 C C . PRO A 1 537 ? 131.039 92.429 41.875 1.00 14.37 537 PRO A C 1
ATOM 4259 O O . PRO A 1 537 ? 131.866 92.888 41.096 1.00 14.12 537 PRO A O 1
ATOM 4263 N N . HIS A 1 538 ? 131.113 91.200 42.382 1.00 14.04 538 HIS A N 1
ATOM 4264 C CA . HIS A 1 538 ? 132.247 90.316 42.141 1.00 13.92 538 HIS A CA 1
ATOM 4265 C C . HIS A 1 538 ? 131.980 89.285 41.036 1.00 13.88 538 HIS A C 1
ATOM 4266 O O . HIS A 1 538 ? 132.788 88.398 40.791 1.00 13.17 538 HIS A O 1
ATOM 4273 N N . LEU A 1 539 ? 130.856 89.428 40.351 1.00 13.95 539 LEU A N 1
ATOM 4274 C CA . LEU A 1 539 ? 130.410 88.409 39.418 1.00 13.99 539 LEU A CA 1
ATOM 4275 C C . LEU A 1 539 ? 131.453 88.065 38.361 1.00 14.22 539 LEU A C 1
ATOM 4276 O O . LEU A 1 539 ? 131.656 86.917 38.062 1.00 13.69 539 LEU A O 1
ATOM 4281 N N . GLU A 1 540 ? 132.100 89.060 37.786 1.00 15.25 540 GLU A N 1
ATOM 4282 C CA . GLU A 1 540 ? 133.063 88.808 36.713 1.00 15.98 540 GLU A CA 1
ATOM 4283 C C . GLU A 1 540 ? 134.181 87.854 37.160 1.00 15.90 540 GLU A C 1
ATOM 4284 O O . GLU A 1 540 ? 134.501 86.889 36.454 1.00 15.81 540 GLU A O 1
ATOM 4290 N N . ALA A 1 541 ? 134.741 88.096 38.342 1.00 15.83 541 ALA A N 1
ATOM 4291 C CA . ALA A 1 541 ? 135.830 87.263 38.875 1.00 15.90 541 ALA A CA 1
ATOM 4292 C C . ALA A 1 541 ? 135.290 85.905 39.322 1.00 16.00 541 ALA A C 1
ATOM 4293 O O . ALA A 1 541 ? 135.950 84.872 39.169 1.00 15.26 541 ALA A O 1
ATOM 4295 N N . LEU A 1 542 ? 134.066 85.901 39.845 1.00 16.29 542 LEU A N 1
ATOM 4296 C CA . LEU A 1 542 ? 133.403 84.649 40.173 1.00 16.16 542 LEU A CA 1
ATOM 4297 C C . LEU A 1 542 ? 133.248 83.788 38.922 1.00 15.92 542 LEU A C 1
ATOM 4298 O O . LEU A 1 542 ? 133.570 82.609 38.958 1.00 16.22 542 LEU A O 1
ATOM 4303 N N . GLN A 1 543 ? 132.802 84.366 37.816 1.00 15.86 543 GLN A N 1
ATOM 4304 C CA . GLN A 1 543 ? 132.602 83.597 36.578 1.00 16.63 543 GLN A CA 1
ATOM 4305 C C . GLN A 1 543 ? 133.928 83.058 36.029 1.00 16.85 543 GLN A C 1
ATOM 4306 O O . GLN A 1 543 ? 134.003 81.918 35.564 1.00 16.62 543 GLN A O 1
ATOM 4312 N N . GLN A 1 544 ? 134.978 83.858 36.126 1.00 16.89 544 GLN A N 1
ATOM 4313 C CA . GLN A 1 544 ? 136.278 83.445 35.633 1.00 17.98 544 GLN A CA 1
ATOM 4314 C C . GLN A 1 544 ? 136.822 82.340 36.536 1.00 17.49 544 GLN A C 1
ATOM 4315 O O . GLN A 1 544 ? 137.492 81.432 36.057 1.00 16.81 544 GLN A O 1
ATOM 4321 N N . SER A 1 545 ? 136.480 82.389 37.819 1.00 16.97 545 SER A N 1
ATOM 4322 C CA . SER A 1 545 ? 136.883 81.346 38.751 1.00 17.16 545 SER A CA 1
ATOM 4323 C C . SER A 1 545 ? 136.235 80.018 38.362 1.00 16.94 545 SER A C 1
ATOM 4324 O O . SER A 1 545 ? 136.928 79.018 38.258 1.00 16.80 545 SER A O 1
ATOM 4327 N N . ALA A 1 546 ? 134.914 79.998 38.180 1.00 16.34 546 ALA A N 1
ATOM 4328 C CA . ALA A 1 546 ? 134.228 78.777 37.766 1.00 15.95 546 ALA A CA 1
ATOM 4329 C C . ALA A 1 546 ? 134.802 78.212 36.477 1.00 15.70 546 ALA A C 1
ATOM 4330 O O . ALA A 1 546 ? 134.946 77.000 36.328 1.00 14.53 546 ALA A O 1
ATOM 4332 N N . SER A 1 547 ? 135.128 79.096 35.543 1.00 16.07 547 SER A N 1
ATOM 4333 C CA . SER A 1 547 ? 135.651 78.648 34.255 1.00 17.07 547 SER A CA 1
ATOM 4334 C C . SER A 1 547 ? 137.041 78.021 34.436 1.00 16.51 547 SER A C 1
ATOM 4335 O O . SER A 1 547 ? 137.337 77.007 33.835 1.00 16.24 547 SER A O 1
ATOM 4338 N N . ALA A 1 548 ? 137.860 78.590 35.303 1.00 17.09 548 ALA A N 1
ATOM 4339 C CA . ALA A 1 548 ? 139.171 78.005 35.610 1.00 17.08 548 ALA A CA 1
ATOM 4340 C C . ALA A 1 548 ? 139.024 76.666 36.331 1.00 16.98 548 ALA A C 1
ATOM 4341 O O . ALA A 1 548 ? 139.769 75.735 36.057 1.00 16.52 548 ALA A O 1
ATOM 4343 N N . LEU A 1 549 ? 138.049 76.573 37.251 1.00 16.43 549 LEU A N 1
ATOM 4344 C CA . LEU A 1 549 ? 137.812 75.344 38.000 1.00 16.18 549 LEU A CA 1
ATOM 4345 C C . LEU A 1 549 ? 137.368 74.268 37.027 1.00 16.22 549 LEU A C 1
ATOM 4346 O O . LEU A 1 549 ? 137.822 73.140 37.106 1.00 16.23 549 LEU A O 1
ATOM 4351 N N . ALA A 1 550 ? 136.528 74.644 36.072 1.00 16.33 550 ALA A N 1
ATOM 4352 C CA . ALA A 1 550 ? 136.027 73.699 35.085 1.00 16.79 550 ALA A CA 1
ATOM 4353 C C . ALA A 1 550 ? 137.147 73.207 34.157 1.00 17.19 550 ALA A C 1
ATOM 4354 O O . ALA A 1 550 ? 137.185 72.040 33.811 1.00 17.49 550 ALA A O 1
ATOM 4356 N N . GLU A 1 551 ? 138.020 74.113 33.721 1.00 17.21 551 GLU A N 1
ATOM 4357 C CA . GLU A 1 551 ? 139.117 73.749 32.845 1.00 17.62 551 GLU A CA 1
ATOM 4358 C C . GLU A 1 551 ? 140.118 72.872 33.609 1.00 17.92 551 GLU A C 1
ATOM 4359 O O . GLU A 1 551 ? 140.593 71.891 33.084 1.00 17.20 551 GLU A O 1
ATOM 4365 N N . LEU A 1 552 ? 140.428 73.232 34.851 1.00 18.95 552 LEU A N 1
ATOM 4366 C CA . LEU A 1 552 ? 141.279 72.371 35.685 1.00 19.49 552 LEU A CA 1
ATOM 4367 C C . LEU A 1 552 ? 140.735 70.963 35.741 1.00 19.45 552 LEU A C 1
ATOM 4368 O O . LEU A 1 552 ? 141.453 70.010 35.515 1.00 20.38 552 LEU A O 1
ATOM 4373 N N . ASP A 1 553 ? 139.445 70.833 36.021 1.00 19.93 553 ASP A N 1
ATOM 4374 C CA . ASP A 1 553 ? 138.775 69.527 36.070 1.00 19.60 553 ASP A CA 1
ATOM 4375 C C . ASP A 1 553 ? 138.971 68.773 34.732 1.00 19.31 553 ASP A C 1
ATOM 4376 O O . ASP A 1 553 ? 139.386 67.604 34.719 1.00 20.58 553 ASP A O 1
ATOM 4381 N N . VAL A 1 554 ? 138.751 69.436 33.606 1.00 18.00 554 VAL A N 1
ATOM 4382 C CA . VAL A 1 554 ? 138.949 68.775 32.307 1.00 17.79 554 VAL A CA 1
ATOM 4383 C C . VAL A 1 554 ? 140.397 68.273 32.102 1.00 17.61 554 VAL A C 1
ATOM 4384 O O . VAL A 1 554 ? 140.617 67.133 31.671 1.00 16.07 554 VAL A O 1
ATOM 4388 N N . LEU A 1 555 ? 141.358 69.134 32.438 1.00 17.15 555 LEU A N 1
ATOM 4389 C CA . LEU A 1 555 ? 142.765 68.874 32.171 1.00 17.66 555 LEU A CA 1
ATOM 4390 C C . LEU A 1 555 ? 143.323 67.820 33.136 1.00 17.43 555 LEU A C 1
ATOM 4391 O O . LEU A 1 555 ? 144.061 66.926 32.725 1.00 17.32 555 LEU A O 1
ATOM 4396 N N . VAL A 1 556 ? 142.941 67.914 34.403 1.00 16.95 556 VAL A N 1
ATOM 4397 C CA . VAL A 1 556 ? 143.308 66.910 35.404 1.00 16.35 556 VAL A CA 1
ATOM 4398 C C . VAL A 1 556 ? 142.761 65.528 35.005 1.00 16.43 556 VAL A C 1
ATOM 4399 O O . VAL A 1 556 ? 143.449 64.530 35.113 1.00 16.71 556 VAL A O 1
ATOM 4403 N N . ASN A 1 557 ? 141.514 65.497 34.556 1.00 16.39 557 ASN A N 1
ATOM 4404 C CA . ASN A 1 557 ? 140.906 64.316 33.950 1.00 16.37 557 ASN A CA 1
ATOM 4405 C C . ASN A 1 557 ? 141.707 63.795 32.785 1.00 16.58 557 ASN A C 1
ATOM 4406 O O . ASN A 1 557 ? 141.967 62.607 32.714 1.00 17.28 557 ASN A O 1
ATOM 4411 N N . LEU A 1 558 ? 142.069 64.674 31.854 1.00 17.25 558 LEU A N 1
ATOM 4412 C CA . LEU A 1 558 ? 142.768 64.239 30.649 1.00 17.50 558 LEU A CA 1
ATOM 4413 C C . LEU A 1 558 ? 144.153 63.703 31.003 1.00 17.18 558 LEU A C 1
ATOM 4414 O O . LEU A 1 558 ? 144.654 62.797 30.362 1.00 16.97 558 LEU A O 1
ATOM 4419 N N . ALA A 1 559 ? 144.753 64.237 32.058 1.00 17.53 559 ALA A N 1
ATOM 4420 C CA . ALA A 1 559 ? 146.010 63.697 32.583 1.00 17.74 559 ALA A CA 1
ATOM 4421 C C . ALA A 1 559 ? 145.830 62.303 33.142 1.00 18.25 559 ALA A C 1
ATOM 4422 O O . ALA A 1 559 ? 146.650 61.420 32.873 1.00 17.96 559 ALA A O 1
ATOM 4424 N N . GLU A 1 560 ? 144.790 62.117 33.957 1.00 18.48 560 GLU A N 1
ATOM 4425 C CA . GLU A 1 560 ? 144.494 60.803 34.515 1.00 18.68 560 GLU A CA 1
ATOM 4426 C C . GLU A 1 560 ? 144.184 59.780 33.392 1.00 18.92 560 GLU A C 1
ATOM 4427 O O . GLU A 1 560 ? 144.659 58.648 33.438 1.00 19.07 560 GLU A O 1
ATOM 4433 N N . ARG A 1 561 ? 143.409 60.183 32.388 1.00 18.80 561 ARG A N 1
ATOM 4434 C CA . ARG A 1 561 ? 143.103 59.317 31.236 1.00 18.87 561 ARG A CA 1
ATOM 4435 C C . ARG A 1 561 ? 144.349 58.947 30.442 1.00 19.07 561 ARG A C 1
ATOM 4436 O O . ARG A 1 561 ? 144.541 57.779 30.099 1.00 19.06 561 ARG A O 1
ATOM 4444 N N . ALA A 1 562 ? 145.205 59.923 30.175 1.00 19.33 562 ALA A N 1
ATOM 4445 C CA . ALA A 1 562 ? 146.420 59.660 29.422 1.00 20.43 562 ALA A CA 1
ATOM 4446 C C . ALA A 1 562 ? 147.309 58.640 30.134 1.00 20.33 562 ALA A C 1
ATOM 4447 O O . ALA A 1 562 ? 147.945 57.797 29.494 1.00 21.15 562 ALA A O 1
ATOM 4449 N N . TYR A 1 563 ? 147.329 58.699 31.459 1.00 20.18 563 TYR A N 1
ATOM 4450 C CA . TYR A 1 563 ? 148.088 57.743 32.249 1.00 19.65 563 TYR A CA 1
ATOM 4451 C C . TYR A 1 563 ? 147.399 56.401 32.227 1.00 19.05 563 TYR A C 1
ATOM 4452 O O . TYR A 1 563 ? 148.006 55.406 31.874 1.00 19.61 563 TYR A O 1
ATOM 4461 N N . THR A 1 564 ? 146.133 56.365 32.615 1.00 18.88 564 THR A N 1
ATOM 4462 C CA . THR A 1 564 ? 145.452 55.093 32.836 1.00 18.67 564 THR A CA 1
ATOM 4463 C C . THR A 1 564 ? 145.230 54.264 31.549 1.00 19.10 564 THR A C 1
ATOM 4464 O O . THR A 1 564 ? 145.272 53.042 31.587 1.00 19.42 564 THR A O 1
ATOM 4468 N N . LEU A 1 565 ? 145.027 54.922 30.417 1.00 19.18 565 LEU A N 1
ATOM 4469 C CA . LEU A 1 565 ? 144.731 54.240 29.157 1.00 19.72 565 LEU A CA 1
ATOM 4470 C C . LEU A 1 565 ? 145.950 54.099 28.256 1.00 19.46 565 LEU A C 1
ATOM 4471 O O . LEU A 1 565 ? 145.830 53.624 27.123 1.00 19.80 565 LEU A O 1
ATOM 4476 N N . ASN A 1 566 ? 147.104 54.540 28.748 1.00 19.30 566 ASN A N 1
ATOM 4477 C CA . ASN A 1 566 ? 148.366 54.449 28.017 1.00 19.22 566 ASN A CA 1
ATOM 4478 C C . ASN A 1 566 ? 148.341 55.273 26.719 1.00 18.18 566 ASN A C 1
ATOM 4479 O O . ASN A 1 566 ? 148.438 54.724 25.641 1.00 17.84 566 ASN A O 1
ATOM 4484 N N . TYR A 1 567 ? 148.187 56.590 26.856 1.00 17.02 567 TYR A N 1
ATOM 4485 C CA . TYR A 1 567 ? 148.246 57.524 25.734 1.00 16.93 567 TYR A CA 1
ATOM 4486 C C . TYR A 1 567 ? 149.590 58.276 25.689 1.00 16.55 567 TYR A C 1
ATOM 4487 O O . TYR A 1 567 ? 150.333 58.291 26.643 1.00 16.26 567 TYR A O 1
ATOM 4496 N N . THR A 1 568 ? 149.874 58.917 24.567 1.00 16.45 568 THR A N 1
ATOM 4497 C CA . THR A 1 568 ? 151.147 59.619 24.370 1.00 16.81 568 THR A CA 1
ATOM 4498 C C . THR A 1 568 ? 150.872 61.025 23.830 1.00 16.69 568 THR A C 1
ATOM 4499 O O . THR A 1 568 ? 149.828 61.292 23.236 1.00 17.41 568 THR A O 1
ATOM 4503 N N . CYS A 1 569 ? 151.815 61.925 24.006 1.00 17.15 569 CYS A N 1
ATOM 4504 C CA . CYS A 1 569 ? 151.656 63.306 23.538 1.00 17.30 569 CYS A CA 1
ATOM 4505 C C . CYS A 1 569 ? 151.971 63.386 22.044 1.00 17.65 569 CYS A C 1
ATOM 4506 O O . CYS A 1 569 ? 153.053 62.937 21.629 1.00 18.63 569 CYS A O 1
ATOM 4509 N N . PRO A 1 570 ? 151.048 63.889 21.224 1.00 17.05 570 PRO A N 1
ATOM 4510 C CA . PRO A 1 570 ? 151.337 64.075 19.800 1.00 17.42 570 PRO A CA 1
ATOM 4511 C C . PRO A 1 570 ? 152.144 65.360 19.530 1.00 16.69 570 PRO A C 1
ATOM 4512 O O . PRO A 1 570 ? 152.156 66.273 20.346 1.00 16.51 570 PRO A O 1
ATOM 4516 N N . THR A 1 571 ? 152.839 65.399 18.406 1.00 16.33 571 THR A N 1
ATOM 4517 C CA . THR A 1 571 ? 153.532 66.607 17.968 1.00 16.32 571 THR A CA 1
ATOM 4518 C C . THR A 1 571 ? 152.930 67.094 16.673 1.00 16.40 571 THR A C 1
ATOM 4519 O O . THR A 1 571 ? 152.300 66.331 15.960 1.00 16.26 571 THR A O 1
ATOM 4523 N N . PHE A 1 572 ? 153.119 68.372 16.375 1.00 17.17 572 PHE A N 1
ATOM 4524 C CA . PHE A 1 572 ? 152.550 68.973 15.185 1.00 17.29 572 PHE A CA 1
ATOM 4525 C C . PHE A 1 572 ? 153.624 69.300 14.178 1.00 18.09 572 PHE A C 1
ATOM 4526 O O . PHE A 1 572 ? 154.722 69.723 14.555 1.00 17.93 572 PHE A O 1
ATOM 4534 N N . ILE A 1 573 ? 153.308 69.078 12.900 1.00 18.83 573 ILE A N 1
ATOM 4535 C CA . ILE A 1 573 ? 154.199 69.375 11.784 1.00 19.45 573 ILE A CA 1
ATOM 4536 C C . ILE A 1 573 ? 153.622 70.464 10.868 1.00 20.00 573 ILE A C 1
ATOM 4537 O O . ILE A 1 573 ? 152.438 70.775 10.953 1.00 20.21 573 ILE A O 1
ATOM 4542 N N . ASP A 1 574 ? 154.461 70.996 9.972 1.00 20.44 574 ASP A N 1
ATOM 4543 C CA . ASP A 1 574 ? 154.148 72.178 9.170 1.00 21.47 574 ASP A CA 1
ATOM 4544 C C . ASP A 1 574 ? 153.130 71.918 8.090 1.00 21.19 574 ASP A C 1
ATOM 4545 O O . ASP A 1 574 ? 152.311 72.781 7.803 1.00 20.73 574 ASP A O 1
ATOM 4550 N N . LYS A 1 575 ? 153.222 70.742 7.478 1.00 21.10 575 LYS A N 1
ATOM 4551 C CA . LYS A 1 575 ? 152.446 70.415 6.288 1.00 21.54 575 LYS A CA 1
ATOM 4552 C C . LYS A 1 575 ? 151.438 69.328 6.604 1.00 20.69 575 LYS A C 1
ATOM 4553 O O . LYS A 1 575 ? 151.594 68.640 7.591 1.00 20.14 575 LYS A O 1
ATOM 4559 N N . PRO A 1 576 ? 150.405 69.154 5.771 1.00 20.80 576 PRO A N 1
ATOM 4560 C CA . PRO A 1 576 ? 149.399 68.118 6.034 1.00 20.22 576 PRO A CA 1
ATOM 4561 C C . PRO A 1 576 ? 150.080 66.763 6.120 1.00 19.91 576 PRO A C 1
ATOM 4562 O O . PRO A 1 576 ? 151.049 66.511 5.418 1.00 20.33 576 PRO A O 1
ATOM 4566 N N . GLY A 1 577 ? 149.612 65.912 7.011 1.00 19.61 577 GLY A N 1
ATOM 4567 C CA . GLY A 1 577 ? 150.189 64.585 7.156 1.00 19.21 577 GLY A CA 1
ATOM 4568 C C . GLY A 1 577 ? 149.760 63.983 8.467 1.00 19.13 577 GLY A C 1
ATOM 4569 O O . GLY A 1 577 ? 149.371 64.695 9.380 1.00 19.47 577 GLY A O 1
ATOM 4570 N N . ILE A 1 578 ? 149.775 62.664 8.547 1.00 18.89 578 ILE A N 1
ATOM 4571 C CA . ILE A 1 578 ? 149.476 61.975 9.795 1.00 19.26 578 ILE A CA 1
ATOM 4572 C C . ILE A 1 578 ? 150.394 60.746 9.901 1.00 19.22 578 ILE A C 1
ATOM 4573 O O . ILE A 1 578 ? 150.312 59.826 9.093 1.00 19.26 578 ILE A O 1
ATOM 4578 N N . ARG A 1 579 ? 151.282 60.742 10.879 1.00 19.28 579 ARG A N 1
ATOM 4579 C CA . ARG A 1 579 ? 152.134 59.587 11.117 1.00 19.48 579 ARG A CA 1
ATOM 4580 C C . ARG A 1 579 ? 151.794 58.994 12.478 1.00 19.31 579 ARG A C 1
ATOM 4581 O O . ARG A 1 579 ? 152.049 59.611 13.522 1.00 17.99 579 ARG A O 1
ATOM 4589 N N . ILE A 1 580 ? 151.164 57.817 12.444 1.00 18.99 580 ILE A N 1
ATOM 4590 C CA . ILE A 1 580 ? 150.798 57.071 13.647 1.00 18.62 580 ILE A CA 1
ATOM 4591 C C . ILE A 1 580 ? 151.636 55.782 13.757 1.00 18.71 580 ILE A C 1
ATOM 4592 O O . ILE A 1 580 ? 151.741 55.004 12.812 1.00 18.25 580 ILE A O 1
ATOM 4597 N N . THR A 1 581 ? 152.248 55.581 14.915 1.00 18.66 581 THR A N 1
ATOM 4598 C CA . THR A 1 581 ? 152.828 54.304 15.275 1.00 19.00 581 THR A CA 1
ATOM 4599 C C . THR A 1 581 ? 151.975 53.654 16.361 1.00 18.92 581 THR A C 1
ATOM 4600 O O . THR A 1 581 ? 151.742 54.250 17.385 1.00 19.16 581 THR A O 1
ATOM 4604 N N . GLU A 1 582 ? 151.533 52.428 16.116 1.00 19.58 582 GLU A N 1
ATOM 4605 C CA . GLU A 1 582 ? 150.759 51.615 17.068 1.00 20.03 582 GLU A CA 1
ATOM 4606 C C . GLU A 1 582 ? 149.533 52.366 17.571 1.00 19.03 582 GLU A C 1
ATOM 4607 O O . GLU A 1 582 ? 149.343 52.577 18.761 1.00 18.36 582 GLU A O 1
ATOM 4613 N N . GLY A 1 583 ? 148.692 52.760 16.622 1.00 18.27 583 GLY A N 1
ATOM 4614 C CA . GLY A 1 583 ? 147.493 53.504 16.918 1.00 17.14 583 GLY A CA 1
ATOM 4615 C C . GLY A 1 583 ? 146.344 52.567 17.189 1.00 16.21 583 GLY A C 1
ATOM 4616 O O . GLY A 1 583 ? 146.262 51.483 16.604 1.00 15.09 583 GLY A O 1
ATOM 4617 N N . ARG A 1 584 ? 145.453 53.000 18.070 1.00 15.11 584 ARG A N 1
ATOM 4618 C CA . ARG A 1 584 ? 144.263 52.234 18.432 1.00 14.91 584 ARG A CA 1
ATOM 4619 C C . ARG A 1 584 ? 142.990 53.080 18.404 1.00 15.28 584 ARG A C 1
ATOM 4620 O O . ARG A 1 584 ? 143.029 54.303 18.608 1.00 14.97 584 ARG A O 1
ATOM 4628 N N . HIS A 1 585 ? 141.854 52.421 18.187 1.00 15.20 585 HIS A N 1
ATOM 4629 C CA . HIS A 1 585 ? 140.560 53.054 18.385 1.00 15.68 585 HIS A CA 1
ATOM 4630 C C . HIS A 1 585 ? 140.280 53.146 19.894 1.00 15.96 585 HIS A C 1
ATOM 4631 O O . HIS A 1 585 ? 140.151 52.125 20.583 1.00 14.74 585 HIS A O 1
ATOM 4638 N N . PRO A 1 586 ? 140.196 54.373 20.406 1.00 16.03 586 PRO A N 1
ATOM 4639 C CA . PRO A 1 586 ? 140.134 54.596 21.859 1.00 16.08 586 PRO A CA 1
ATOM 4640 C C . PRO A 1 586 ? 138.878 54.006 22.514 1.00 15.98 586 PRO A C 1
ATOM 4641 O O . PRO A 1 586 ? 138.904 53.672 23.685 1.00 16.19 586 PRO A O 1
ATOM 4645 N N . VAL A 1 587 ? 137.796 53.875 21.761 1.00 15.70 587 VAL A N 1
ATOM 4646 C CA . VAL A 1 587 ? 136.582 53.294 22.301 1.00 15.86 587 VAL A CA 1
ATOM 4647 C C . VAL A 1 587 ? 136.547 51.800 22.125 1.00 16.02 587 VAL A C 1
ATOM 4648 O O . VAL A 1 587 ? 136.275 51.082 23.084 1.00 15.92 587 VAL A O 1
ATOM 4652 N N . VAL A 1 588 ? 136.843 51.328 20.922 1.00 16.39 588 VAL A N 1
ATOM 4653 C CA . VAL A 1 588 ? 136.739 49.910 20.609 1.00 17.27 588 VAL A CA 1
ATOM 4654 C C . VAL A 1 588 ? 137.678 49.085 21.476 1.00 17.85 588 VAL A C 1
ATOM 4655 O O . VAL A 1 588 ? 137.335 47.970 21.859 1.00 17.60 588 VAL A O 1
ATOM 4659 N N . GLU A 1 589 ? 138.844 49.633 21.811 1.00 18.51 589 GLU A N 1
ATOM 4660 C CA . GLU A 1 589 ? 139.787 48.896 22.657 1.00 19.49 589 GLU A CA 1
ATOM 4661 C C . GLU A 1 589 ? 139.308 48.747 24.102 1.00 20.43 589 GLU A C 1
ATOM 4662 O O . GLU A 1 589 ? 139.796 47.875 24.813 1.00 20.93 589 GLU A O 1
ATOM 4668 N N . GLN A 1 590 ? 138.396 49.600 24.551 1.00 21.58 590 GLN A N 1
ATOM 4669 C CA . GLN A 1 590 ? 137.856 49.463 25.907 1.00 22.74 590 GLN A CA 1
ATOM 4670 C C . GLN A 1 590 ? 136.636 48.533 25.997 1.00 23.91 590 GLN A C 1
ATOM 4671 O O . GLN A 1 590 ? 136.393 47.980 27.055 1.00 23.96 590 GLN A O 1
ATOM 4677 N N . VAL A 1 591 ? 135.888 48.347 24.906 1.00 25.70 591 VAL A N 1
ATOM 4678 C CA . VAL A 1 591 ? 134.673 47.515 24.940 1.00 27.40 591 VAL A CA 1
ATOM 4679 C C . VAL A 1 591 ? 134.927 46.066 24.485 1.00 28.52 591 VAL A C 1
ATOM 4680 O O . VAL A 1 591 ? 134.360 45.134 25.051 1.00 28.91 591 VAL A O 1
ATOM 4684 N N . LEU A 1 592 ? 135.746 45.890 23.450 1.00 29.62 592 LEU A N 1
ATOM 4685 C CA . LEU A 1 592 ? 136.195 44.566 23.024 1.00 30.42 592 LEU A CA 1
ATOM 4686 C C . LEU A 1 592 ? 136.673 43.762 24.214 1.00 30.92 592 LEU A C 1
ATOM 4687 O O . LEU A 1 592 ? 137.412 44.273 25.051 1.00 30.94 592 LEU A O 1
ATOM 4692 N N . ASN A 1 593 ? 136.256 42.504 24.278 1.00 31.69 593 ASN A N 1
ATOM 4693 C CA . ASN A 1 593 ? 136.709 41.598 25.328 1.00 32.34 593 ASN A CA 1
ATOM 4694 C C . ASN A 1 593 ? 137.801 40.697 24.740 1.00 31.98 593 ASN A C 1
ATOM 4695 O O . ASN A 1 593 ? 137.671 39.470 24.717 1.00 32.50 593 ASN A O 1
ATOM 4700 N N . GLU A 1 594 ? 138.870 41.343 24.262 1.00 30.90 594 GLU A N 1
ATOM 4701 C CA . GLU A 1 594 ? 139.949 40.709 23.486 1.00 29.83 594 GLU A CA 1
ATOM 4702 C C . GLU A 1 594 ? 140.917 41.809 22.983 1.00 28.60 594 GLU A C 1
ATOM 4703 O O . GLU A 1 594 ? 140.508 42.957 22.828 1.00 28.41 594 GLU A O 1
ATOM 4709 N N . PRO A 1 595 ? 142.191 41.477 22.753 1.00 26.95 595 PRO A N 1
ATOM 4710 C CA . PRO A 1 595 ? 143.213 42.478 22.402 1.00 25.37 595 PRO A CA 1
ATOM 4711 C C . PRO A 1 595 ? 142.923 43.304 21.157 1.00 23.22 595 PRO A C 1
ATOM 4712 O O . PRO A 1 595 ? 142.501 42.761 20.132 1.00 23.38 595 PRO A O 1
ATOM 4716 N N . PHE A 1 596 ? 143.135 44.608 21.263 1.00 20.50 596 PHE A N 1
ATOM 4717 C CA . PHE A 1 596 ? 143.073 45.486 20.108 1.00 18.89 596 PHE A CA 1
ATOM 4718 C C . PHE A 1 596 ? 144.406 45.449 19.370 1.00 17.17 596 PHE A C 1
ATOM 4719 O O . PHE A 1 596 ? 145.452 45.651 19.970 1.00 15.23 596 PHE A O 1
ATOM 4727 N N . ILE A 1 597 ? 144.335 45.203 18.064 1.00 16.31 597 ILE A N 1
ATOM 4728 C CA . ILE A 1 597 ? 145.519 45.136 17.217 1.00 16.21 597 ILE A CA 1
ATOM 4729 C C . ILE A 1 597 ? 145.876 46.547 16.786 1.00 16.04 597 ILE A C 1
ATOM 4730 O O . ILE A 1 597 ? 145.184 47.151 15.949 1.00 15.96 597 ILE A O 1
ATOM 4735 N N . ALA A 1 598 ? 146.949 47.070 17.355 1.00 15.76 598 ALA A N 1
ATOM 4736 C CA . ALA A 1 598 ? 147.422 48.408 16.991 1.00 16.04 598 ALA A CA 1
ATOM 4737 C C . ALA A 1 598 ? 147.910 48.440 15.537 1.00 16.14 598 ALA A C 1
ATOM 4738 O O . ALA A 1 598 ? 148.327 47.411 15.007 1.00 15.77 598 ALA A O 1
ATOM 4740 N N . ASN A 1 599 ? 147.779 49.599 14.876 1.00 16.32 599 ASN A N 1
ATOM 4741 C CA . ASN A 1 599 ? 148.163 49.736 13.469 1.00 16.19 599 ASN A CA 1
ATOM 4742 C C . ASN A 1 599 ? 148.835 51.065 13.133 1.00 17.15 599 ASN A C 1
ATOM 4743 O O . ASN A 1 599 ? 148.539 52.109 13.732 1.00 16.63 599 ASN A O 1
ATOM 4748 N N . PRO A 1 600 ? 149.727 51.043 12.149 1.00 17.92 600 PRO A N 1
ATOM 4749 C CA . PRO A 1 600 ? 150.349 52.276 11.691 1.00 18.11 600 PRO A CA 1
ATOM 4750 C C . PRO A 1 600 ? 149.458 53.000 10.688 1.00 18.38 600 PRO A C 1
ATOM 4751 O O . PRO A 1 600 ? 148.528 52.435 10.122 1.00 18.96 600 PRO A O 1
ATOM 4755 N N . LEU A 1 601 ? 149.794 54.257 10.469 1.00 18.42 601 LEU A N 1
ATOM 4756 C CA . LEU A 1 601 ? 149.328 55.033 9.338 1.00 18.60 601 LEU A CA 1
ATOM 4757 C C . LEU A 1 601 ? 150.433 56.029 8.936 1.00 18.63 601 LEU A C 1
ATOM 4758 O O . LEU A 1 601 ? 151.162 56.557 9.788 1.00 18.01 601 LEU A O 1
ATOM 4763 N N . ASN A 1 602 ? 150.573 56.244 7.637 1.00 19.04 602 ASN A N 1
ATOM 4764 C CA . ASN A 1 602 ? 151.510 57.229 7.101 1.00 19.88 602 ASN A CA 1
ATOM 4765 C C . ASN A 1 602 ? 150.787 57.928 5.958 1.00 19.90 602 ASN A C 1
ATOM 4766 O O . ASN A 1 602 ? 150.612 57.342 4.879 1.00 20.62 602 ASN A O 1
ATOM 4771 N N . LEU A 1 603 ? 150.320 59.147 6.225 1.00 19.07 603 LEU A N 1
ATOM 4772 C CA . LEU A 1 603 ? 149.793 60.045 5.212 1.00 18.29 603 LEU A CA 1
ATOM 4773 C C . LEU A 1 603 ? 150.719 61.249 5.141 1.00 18.28 603 LEU A C 1
ATOM 4774 O O . LEU A 1 603 ? 151.189 61.730 6.164 1.00 18.72 603 LEU A O 1
ATOM 4779 N N . SER A 1 604 ? 150.987 61.708 3.918 1.00 17.86 604 SER A N 1
ATOM 4780 C CA . SER A 1 604 ? 151.803 62.879 3.638 1.00 17.11 604 SER A CA 1
ATOM 4781 C C . SER A 1 604 ? 151.319 63.544 2.321 1.00 17.04 604 SER A C 1
ATOM 4782 O O . SER A 1 604 ? 150.414 63.039 1.670 1.00 15.24 604 SER A O 1
ATOM 4785 N N . PRO A 1 605 ? 151.881 64.683 1.929 1.00 16.99 605 PRO A N 1
ATOM 4786 C CA . PRO A 1 605 ? 151.456 65.308 0.669 1.00 17.63 605 PRO A CA 1
ATOM 4787 C C . PRO A 1 605 ? 151.791 64.438 -0.551 1.00 17.67 605 PRO A C 1
ATOM 4788 O O . PRO A 1 605 ? 151.191 64.636 -1.597 1.00 18.23 605 PRO A O 1
ATOM 4792 N N . GLN A 1 606 ? 152.748 63.522 -0.419 1.00 17.37 606 GLN A N 1
ATOM 4793 C CA . GLN A 1 606 ? 153.112 62.617 -1.511 1.00 18.00 606 GLN A CA 1
ATOM 4794 C C . GLN A 1 606 ? 152.354 61.305 -1.439 1.00 17.88 606 GLN A C 1
ATOM 4795 O O . GLN A 1 606 ? 152.194 60.603 -2.451 1.00 18.21 606 GLN A O 1
ATOM 4801 N N . ARG A 1 607 ? 151.894 60.969 -0.239 1.00 17.57 607 ARG A N 1
ATOM 4802 C CA . ARG A 1 607 ? 151.134 59.761 -0.021 1.00 17.68 607 ARG A CA 1
ATOM 4803 C C . ARG A 1 607 ? 149.869 60.222 0.662 1.00 17.87 607 ARG A C 1
ATOM 4804 O O . ARG A 1 607 ? 149.699 60.181 1.880 1.00 18.22 607 ARG A O 1
ATOM 4812 N N . ARG A 1 608 ? 148.971 60.727 -0.146 1.00 17.59 608 ARG A N 1
ATOM 4813 C CA . ARG A 1 608 ? 147.852 61.433 0.415 1.00 17.78 608 ARG A CA 1
ATOM 4814 C C . ARG A 1 608 ? 146.514 60.695 0.362 1.00 17.38 608 ARG A C 1
ATOM 4815 O O . ARG A 1 608 ? 145.609 61.056 1.114 1.00 18.30 608 ARG A O 1
ATOM 4823 N N . MET A 1 609 ? 146.401 59.652 -0.455 1.00 17.54 609 MET A N 1
ATOM 4824 C CA . MET A 1 609 ? 145.162 58.854 -0.530 1.00 17.25 609 MET A CA 1
ATOM 4825 C C . MET A 1 609 ? 145.497 57.392 -0.419 1.00 16.83 609 MET A C 1
ATOM 4826 O O . MET A 1 609 ? 146.328 56.902 -1.157 1.00 17.76 609 MET A O 1
ATOM 4831 N N . LEU A 1 610 ? 144.859 56.702 0.515 1.00 16.77 610 LEU A N 1
ATOM 4832 C CA . LEU A 1 610 ? 144.962 55.282 0.631 1.00 16.78 610 LEU A CA 1
ATOM 4833 C C . LEU A 1 610 ? 143.654 54.645 0.148 1.00 16.92 610 LEU A C 1
ATOM 4834 O O . LEU A 1 610 ? 142.557 54.996 0.625 1.00 17.65 610 LEU A O 1
ATOM 4839 N N . ILE A 1 611 ? 143.781 53.724 -0.810 1.00 15.57 611 ILE A N 1
ATOM 4840 C CA . ILE A 1 611 ? 142.709 52.792 -1.149 1.00 15.14 611 ILE A CA 1
ATOM 4841 C C . ILE A 1 611 ? 142.828 51.614 -0.203 1.00 14.41 611 ILE A C 1
ATOM 4842 O O . ILE A 1 611 ? 143.821 50.911 -0.225 1.00 13.80 611 ILE A O 1
ATOM 4847 N N . ILE A 1 612 ? 141.833 51.426 0.653 1.00 14.39 612 ILE A N 1
ATOM 4848 C CA . ILE A 1 612 ? 141.892 50.411 1.691 1.00 14.07 612 ILE A CA 1
ATOM 4849 C C . ILE A 1 612 ? 140.979 49.256 1.269 1.00 15.26 612 ILE A C 1
ATOM 4850 O O . ILE A 1 612 ? 139.792 49.456 1.083 1.00 14.79 612 ILE A O 1
ATOM 4855 N N . THR A 1 613 ? 141.527 48.054 1.156 1.00 16.25 613 THR A N 1
ATOM 4856 C CA . THR A 1 613 ? 140.726 46.872 0.876 1.00 17.01 613 THR A CA 1
ATOM 4857 C C . THR A 1 613 ? 140.852 45.877 2.022 1.00 17.17 613 THR A C 1
ATOM 4858 O O . THR A 1 613 ? 141.615 46.052 2.961 1.00 17.77 613 THR A O 1
ATOM 4862 N N . GLY A 1 614 ? 140.066 44.835 1.944 1.00 17.30 614 GLY A N 1
ATOM 4863 C CA . GLY A 1 614 ? 140.072 43.808 2.954 1.00 17.66 614 GLY A CA 1
ATOM 4864 C C . GLY A 1 614 ? 138.653 43.312 3.067 1.00 17.89 614 GLY A C 1
ATOM 4865 O O . GLY A 1 614 ? 137.712 43.969 2.629 1.00 17.75 614 GLY A O 1
ATOM 4866 N N . PRO A 1 615 ? 138.494 42.147 3.660 1.00 18.05 615 PRO A N 1
ATOM 4867 C CA . PRO A 1 615 ? 137.191 41.493 3.674 1.00 18.20 615 PRO A CA 1
ATOM 4868 C C . PRO A 1 615 ? 136.203 42.316 4.471 1.00 18.17 615 PRO A C 1
ATOM 4869 O O . PRO A 1 615 ? 136.613 43.055 5.344 1.00 18.35 615 PRO A O 1
ATOM 4873 N N . ASN A 1 616 ? 134.921 42.203 4.152 1.00 17.93 616 ASN A N 1
ATOM 4874 C CA . ASN A 1 616 ? 133.874 42.649 5.065 1.00 17.77 616 ASN A CA 1
ATOM 4875 C C . ASN A 1 616 ? 134.231 42.073 6.439 1.00 17.04 616 ASN A C 1
ATOM 4876 O O . ASN A 1 616 ? 134.651 40.928 6.527 1.00 18.15 616 ASN A O 1
ATOM 4881 N N . MET A 1 617 ? 134.081 42.885 7.484 1.00 16.17 617 MET A N 1
ATOM 4882 C CA . MET A 1 617 ? 134.513 42.603 8.863 1.00 15.72 617 MET A CA 1
ATOM 4883 C C . MET A 1 617 ? 136.062 42.620 9.149 1.00 15.26 617 MET A C 1
ATOM 4884 O O . MET A 1 617 ? 136.506 42.314 10.277 1.00 13.52 617 MET A O 1
ATOM 4889 N N . GLY A 1 618 ? 136.857 42.991 8.137 1.00 14.74 618 GLY A N 1
ATOM 4890 C CA . GLY A 1 618 ? 138.316 42.997 8.224 1.00 14.93 618 GLY A CA 1
ATOM 4891 C C . GLY A 1 618 ? 138.924 44.089 9.108 1.00 14.77 618 GLY A C 1
ATOM 4892 O O . GLY A 1 618 ? 140.016 43.904 9.638 1.00 14.65 618 GLY A O 1
ATOM 4893 N N . GLY A 1 619 ? 138.193 45.198 9.277 1.00 14.63 619 GLY A N 1
ATOM 4894 C CA . GLY A 1 619 ? 138.592 46.308 10.125 1.00 14.38 619 GLY A CA 1
ATOM 4895 C C . GLY A 1 619 ? 138.791 47.623 9.395 1.00 14.59 619 GLY A C 1
ATOM 4896 O O . GLY A 1 619 ? 139.469 48.522 9.897 1.00 15.09 619 GLY A O 1
ATOM 4897 N N . LYS A 1 620 ? 138.208 47.749 8.211 1.00 14.61 620 LYS A N 1
ATOM 4898 C CA . LYS A 1 620 ? 138.418 48.921 7.368 1.00 14.57 620 LYS A CA 1
ATOM 4899 C C . LYS A 1 620 ? 137.828 50.211 7.990 1.00 14.65 620 LYS A C 1
ATOM 4900 O O . LYS A 1 620 ? 138.512 51.194 8.171 1.00 14.78 620 LYS A O 1
ATOM 4906 N N . SER A 1 621 ? 136.545 50.184 8.302 1.00 15.14 621 SER A N 1
ATOM 4907 C CA . SER A 1 621 ? 135.868 51.305 8.954 1.00 14.65 621 SER A CA 1
ATOM 4908 C C . SER A 1 621 ? 136.502 51.733 10.265 1.00 14.84 621 SER A C 1
ATOM 4909 O O . SER A 1 621 ? 136.613 52.920 10.542 1.00 15.32 621 SER A O 1
ATOM 4912 N N . THR A 1 622 ? 136.891 50.758 11.076 1.00 15.03 622 THR A N 1
ATOM 4913 C CA . THR A 1 622 ? 137.474 51.007 12.376 1.00 15.40 622 THR A CA 1
ATOM 4914 C C . THR A 1 622 ? 138.805 51.706 12.231 1.00 15.65 622 THR A C 1
ATOM 4915 O O . THR A 1 622 ? 139.132 52.560 13.019 1.00 16.12 622 THR A O 1
ATOM 4919 N N . TYR A 1 623 ? 139.569 51.309 11.226 1.00 16.10 623 TYR A N 1
ATOM 4920 C CA . TYR A 1 623 ? 140.871 51.901 10.952 1.00 16.30 623 TYR A CA 1
ATOM 4921 C C . TYR A 1 623 ? 140.740 53.374 10.540 1.00 16.74 623 TYR A C 1
ATOM 4922 O O . TYR A 1 623 ? 141.540 54.217 10.940 1.00 15.46 623 TYR A O 1
ATOM 4931 N N . MET A 1 624 ? 139.708 53.672 9.752 1.00 17.10 624 MET A N 1
ATOM 4932 C CA . MET A 1 624 ? 139.429 55.047 9.342 1.00 17.55 624 MET A CA 1
ATOM 4933 C C . MET A 1 624 ? 138.949 55.884 10.543 1.00 17.25 624 MET A C 1
ATOM 4934 O O . MET A 1 624 ? 139.504 56.940 10.823 1.00 16.39 624 MET A O 1
ATOM 4939 N N . ARG A 1 625 ? 137.966 55.372 11.277 1.00 17.05 625 ARG A N 1
ATOM 4940 C CA . ARG A 1 625 ? 137.475 56.036 12.485 1.00 17.72 625 ARG A CA 1
ATOM 4941 C C . ARG A 1 625 ? 138.575 56.391 13.495 1.00 17.40 625 ARG A C 1
ATOM 4942 O O . ARG A 1 625 ? 138.530 57.450 14.085 1.00 17.32 625 ARG A O 1
ATOM 4950 N N . GLN A 1 626 ? 139.529 55.496 13.715 1.00 17.27 626 GLN A N 1
ATOM 4951 C CA . GLN A 1 626 ? 140.553 55.700 14.734 1.00 17.23 626 GLN A CA 1
ATOM 4952 C C . GLN A 1 626 ? 141.517 56.796 14.274 1.00 16.74 626 GLN A C 1
ATOM 4953 O O . GLN A 1 626 ? 142.031 57.559 15.066 1.00 15.97 626 GLN A O 1
ATOM 4959 N N . THR A 1 627 ? 141.719 56.880 12.972 1.00 16.53 627 THR A N 1
ATOM 4960 C CA . THR A 1 627 ? 142.496 57.965 12.383 1.00 16.30 627 THR A CA 1
ATOM 4961 C C . THR A 1 627 ? 141.870 59.319 12.755 1.00 16.30 627 THR A C 1
ATOM 4962 O O . THR A 1 627 ? 142.549 60.189 13.291 1.00 16.10 627 THR A O 1
ATOM 4966 N N . ALA A 1 628 ? 140.573 59.452 12.526 1.00 15.94 628 ALA A N 1
ATOM 4967 C CA . ALA A 1 628 ? 139.857 60.691 12.815 1.00 16.41 628 ALA A CA 1
ATOM 4968 C C . ALA A 1 628 ? 139.758 60.988 14.315 1.00 16.21 628 ALA A C 1
ATOM 4969 O O . ALA A 1 628 ? 139.784 62.138 14.720 1.00 15.66 628 ALA A O 1
ATOM 4971 N N . LEU A 1 629 ? 139.625 59.946 15.124 1.00 15.93 629 LEU A N 1
ATOM 4972 C CA . LEU A 1 629 ? 139.549 60.109 16.565 1.00 16.54 629 LEU A CA 1
ATOM 4973 C C . LEU A 1 629 ? 140.904 60.585 17.118 1.00 16.26 629 LEU A C 1
ATOM 4974 O O . LEU A 1 629 ? 140.958 61.460 17.975 1.00 16.26 629 LEU A O 1
ATOM 4979 N N . ILE A 1 630 ? 141.996 60.048 16.585 1.00 16.00 630 ILE A N 1
ATOM 4980 C CA . ILE A 1 630 ? 143.317 60.450 17.030 1.00 16.02 630 ILE A CA 1
ATOM 4981 C C . ILE A 1 630 ? 143.587 61.897 16.650 1.00 15.60 630 ILE A C 1
ATOM 4982 O O . ILE A 1 630 ? 144.111 62.680 17.459 1.00 14.58 630 ILE A O 1
ATOM 4987 N N . ALA A 1 631 ? 143.229 62.242 15.419 1.00 15.37 631 ALA A N 1
ATOM 4988 C CA . ALA A 1 631 ? 143.241 63.622 14.962 1.00 15.29 631 ALA A CA 1
ATOM 4989 C C . ALA A 1 631 ? 142.433 64.499 15.873 1.00 15.35 631 ALA A C 1
ATOM 4990 O O . ALA A 1 631 ? 142.938 65.509 16.343 1.00 15.20 631 ALA A O 1
ATOM 4992 N N . LEU A 1 632 ? 141.177 64.119 16.127 1.00 15.31 632 LEU A N 1
ATOM 4993 C CA . LEU A 1 632 ? 140.286 64.897 16.974 1.00 14.74 632 LEU A CA 1
ATOM 4994 C C . LEU A 1 632 ? 140.910 65.149 18.369 1.00 14.83 632 LEU A C 1
ATOM 4995 O O . LEU A 1 632 ? 140.932 66.271 18.859 1.00 14.57 632 LEU A O 1
ATOM 5000 N N . MET A 1 633 ? 141.402 64.090 18.996 1.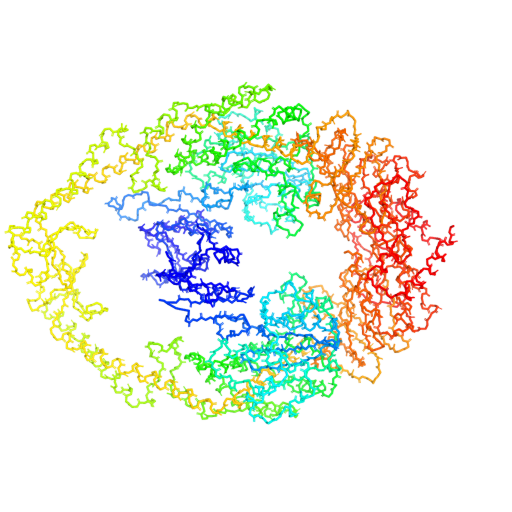00 14.98 633 MET A N 1
ATOM 5001 C CA . MET A 1 633 ? 142.026 64.154 20.314 1.00 14.31 633 MET A CA 1
ATOM 5002 C C . MET A 1 633 ? 143.296 65.010 20.313 1.00 13.67 633 MET A C 1
ATOM 5003 O O . MET A 1 633 ? 143.473 65.860 21.168 1.00 13.37 633 MET A O 1
ATOM 5008 N N . ALA A 1 634 ? 144.174 64.817 19.344 1.00 13.77 634 ALA A N 1
ATOM 5009 C CA . ALA A 1 634 ? 145.361 65.683 19.220 1.00 13.37 634 ALA A CA 1
ATOM 5010 C C . ALA A 1 634 ? 144.968 67.172 19.213 1.00 13.75 634 ALA A C 1
ATOM 5011 O O . ALA A 1 634 ? 145.626 68.015 19.848 1.00 13.87 634 ALA A O 1
ATOM 5013 N N . TYR A 1 635 ? 143.873 67.471 18.521 1.00 13.77 635 TYR A N 1
ATOM 5014 C CA . TYR A 1 635 ? 143.410 68.825 18.324 1.00 13.74 635 TYR A CA 1
ATOM 5015 C C . TYR A 1 635 ? 142.439 69.359 19.399 1.00 13.87 635 TYR A C 1
ATOM 5016 O O . TYR A 1 635 ? 141.938 70.489 19.293 1.00 12.88 635 TYR A O 1
ATOM 5025 N N . ILE A 1 636 ? 142.245 68.601 20.481 1.00 14.70 636 ILE A N 1
ATOM 5026 C CA . ILE A 1 636 ? 141.770 69.198 21.754 1.00 14.56 636 ILE A CA 1
ATOM 5027 C C . ILE A 1 636 ? 142.861 69.379 22.827 1.00 14.69 636 ILE A C 1
ATOM 5028 O O . ILE A 1 636 ? 142.594 69.925 23.905 1.00 15.12 636 ILE A O 1
ATOM 5033 N N . GLY A 1 637 ? 144.083 68.943 22.541 1.00 15.27 637 GLY A N 1
ATOM 5034 C CA . GLY A 1 637 ? 145.199 69.092 23.467 1.00 15.67 637 GLY A CA 1
ATOM 5035 C C . GLY A 1 637 ? 145.465 67.842 24.299 1.00 15.74 637 GLY A C 1
ATOM 5036 O O . GLY A 1 637 ? 146.346 67.815 25.160 1.00 17.33 637 GLY A O 1
ATOM 5037 N N . SER A 1 638 ? 144.708 66.801 24.022 1.00 15.14 638 SER A N 1
ATOM 5038 C CA . SER A 1 638 ? 144.805 65.548 24.736 1.00 14.40 638 SER A CA 1
ATOM 5039 C C . SER A 1 638 ? 145.954 64.697 24.190 1.00 14.20 638 SER A C 1
ATOM 5040 O O . SER A 1 638 ? 146.396 64.859 23.044 1.00 13.84 638 SER A O 1
ATOM 5043 N N . TYR A 1 639 ? 146.455 63.818 25.042 1.00 13.64 639 TYR A N 1
ATOM 5044 C CA . TYR A 1 639 ? 147.322 62.729 24.613 1.00 13.45 639 TYR A CA 1
ATOM 5045 C C . TYR A 1 639 ? 146.426 61.740 23.823 1.00 13.36 639 TYR A C 1
ATOM 5046 O O . TYR A 1 639 ? 145.187 61.821 23.920 1.00 12.57 639 TYR A O 1
ATOM 5055 N N . VAL A 1 640 ? 147.036 60.830 23.057 1.00 13.47 640 VAL A N 1
ATOM 5056 C CA . VAL A 1 640 ? 146.312 59.998 22.084 1.00 14.05 640 VAL A CA 1
ATOM 5057 C C . VAL A 1 640 ? 146.622 58.502 22.200 1.00 14.50 640 VAL A C 1
ATOM 5058 O O . VAL A 1 640 ? 147.698 58.131 22.669 1.00 15.03 640 VAL A O 1
ATOM 5062 N N . PRO A 1 641 ? 145.702 57.635 21.775 1.00 14.60 641 PRO A N 1
ATOM 5063 C CA . PRO A 1 641 ? 145.938 56.183 21.833 1.00 15.58 641 PRO A CA 1
ATOM 5064 C C . PRO A 1 641 ? 146.899 55.713 20.750 1.00 16.20 641 PRO A C 1
ATOM 5065 O O . PRO A 1 641 ? 146.484 55.235 19.698 1.00 16.52 641 PRO A O 1
ATOM 5069 N N . ALA A 1 642 ? 148.187 55.892 21.014 1.00 16.54 642 ALA A N 1
ATOM 5070 C CA . ALA A 1 642 ? 149.232 55.468 20.100 1.00 17.16 642 ALA A CA 1
ATOM 5071 C C . ALA A 1 642 ? 150.576 55.498 20.814 1.00 17.22 642 ALA A C 1
ATOM 5072 O O . ALA A 1 642 ? 150.694 56.067 21.877 1.00 17.86 642 ALA A O 1
ATOM 5074 N N . GLN A 1 643 ? 151.573 54.854 20.229 1.00 17.82 643 GLN A N 1
ATOM 5075 C CA . GLN A 1 643 ? 152.957 54.931 20.707 1.00 18.50 643 GLN A CA 1
ATOM 5076 C C . GLN A 1 643 ? 153.578 56.259 20.293 1.00 18.21 643 GLN A C 1
ATOM 5077 O O . GLN A 1 643 ? 154.310 56.881 21.059 1.00 17.84 643 GLN A O 1
ATOM 5083 N N . LYS A 1 644 ? 153.270 56.688 19.073 1.00 17.97 644 LYS A N 1
ATOM 5084 C CA . LYS A 1 644 ? 153.720 57.978 18.575 1.00 18.00 644 LYS A CA 1
ATOM 5085 C C . LYS A 1 644 ? 152.742 58.584 17.573 1.00 17.73 644 LYS A C 1
ATOM 5086 O O . LYS A 1 644 ? 152.164 57.862 16.767 1.00 18.17 644 LYS A O 1
ATOM 5092 N N . VAL A 1 645 ? 152.568 59.902 17.612 1.00 17.37 645 VAL A N 1
ATOM 5093 C CA . VAL A 1 645 ? 151.800 60.613 16.590 1.00 17.32 645 VAL A CA 1
ATOM 5094 C C . VAL A 1 645 ? 152.437 61.951 16.191 1.00 17.49 645 VAL A C 1
ATOM 5095 O O . VAL A 1 645 ? 152.711 62.786 17.047 1.00 18.54 645 VAL A O 1
ATOM 5099 N N . GLU A 1 646 ? 152.699 62.120 14.896 1.00 16.90 646 GLU A N 1
ATOM 5100 C CA . GLU A 1 646 ? 152.950 63.426 14.289 1.00 16.98 646 GLU A CA 1
ATOM 5101 C C . GLU A 1 646 ? 151.790 63.800 13.372 1.00 16.46 646 GLU A C 1
ATOM 5102 O O . GLU A 1 646 ? 151.416 63.016 12.524 1.00 17.13 646 GLU A O 1
ATOM 5108 N N . ILE A 1 647 ? 151.260 65.011 13.496 1.00 15.85 647 ILE A N 1
ATOM 5109 C CA . ILE A 1 647 ? 150.076 65.412 12.731 1.00 15.62 647 ILE A CA 1
ATOM 5110 C C . ILE A 1 647 ? 150.175 66.841 12.234 1.00 14.86 647 ILE A C 1
ATOM 5111 O O . ILE A 1 647 ? 150.501 67.742 12.982 1.00 14.33 647 ILE A O 1
ATOM 5116 N N . GLY A 1 648 ? 149.903 67.025 10.945 1.00 14.85 648 GLY A N 1
ATOM 5117 C CA . GLY A 1 648 ? 149.891 68.332 10.328 1.00 14.30 648 GLY A CA 1
ATOM 5118 C C . GLY A 1 648 ? 148.546 69.010 10.540 1.00 13.91 648 GLY A C 1
ATOM 5119 O O . GLY A 1 648 ? 147.652 68.445 11.165 1.00 14.41 648 GLY A O 1
ATOM 5120 N N . PRO A 1 649 ? 148.396 70.216 10.007 1.00 13.79 649 PRO A N 1
ATOM 5121 C CA . PRO A 1 649 ? 147.135 70.980 10.114 1.00 14.05 649 PRO A CA 1
ATOM 5122 C C . PRO A 1 649 ? 145.961 70.324 9.400 1.00 14.09 649 PRO A C 1
ATOM 5123 O O . PRO A 1 649 ? 146.120 69.787 8.319 1.00 13.78 649 PRO A O 1
ATOM 5127 N N . ILE A 1 650 ? 144.800 70.358 10.041 1.00 14.70 650 ILE A N 1
ATOM 5128 C CA . ILE A 1 650 ? 143.565 69.813 9.502 1.00 15.14 650 ILE A CA 1
ATOM 5129 C C . ILE A 1 650 ? 142.529 70.893 9.608 1.00 14.34 650 ILE A C 1
ATOM 5130 O O . ILE A 1 650 ? 142.275 71.377 10.686 1.00 12.97 650 ILE A O 1
ATOM 5135 N N . ASP A 1 651 ? 141.969 71.326 8.485 1.00 14.98 651 ASP A N 1
ATOM 5136 C CA . ASP A 1 651 ? 140.916 72.331 8.529 1.00 15.14 651 ASP A CA 1
ATOM 5137 C C . ASP A 1 651 ? 139.559 71.692 8.797 1.00 15.88 651 ASP A C 1
ATOM 5138 O O . ASP A 1 651 ? 138.757 72.232 9.528 1.00 15.92 651 ASP A O 1
ATOM 5143 N N . ARG A 1 652 ? 139.350 70.507 8.250 1.00 17.37 652 ARG A N 1
ATOM 5144 C CA . ARG A 1 652 ? 138.034 69.912 8.161 1.00 18.42 652 ARG A CA 1
ATOM 5145 C C . ARG A 1 652 ? 138.148 68.404 8.120 1.00 17.76 652 ARG A C 1
ATOM 5146 O O . ARG A 1 652 ? 139.117 67.863 7.588 1.00 18.14 652 ARG A O 1
ATOM 5154 N N . ILE A 1 653 ? 137.142 67.744 8.665 1.00 16.86 653 ILE A N 1
ATOM 5155 C CA . ILE A 1 653 ? 136.969 66.329 8.499 1.00 17.23 653 ILE A CA 1
ATOM 5156 C C . ILE A 1 653 ? 135.620 66.078 7.828 1.00 16.60 653 ILE A C 1
ATOM 5157 O O . ILE A 1 653 ? 134.592 66.536 8.296 1.00 15.45 653 ILE A O 1
ATOM 5162 N N . PHE A 1 654 ? 135.656 65.366 6.704 1.00 17.21 654 PHE A N 1
ATOM 5163 C CA . PHE A 1 654 ? 134.455 64.938 5.988 1.00 16.10 654 PHE A CA 1
ATOM 5164 C C . PHE A 1 654 ? 134.352 63.429 6.043 1.00 16.64 654 PHE A C 1
ATOM 5165 O O . PHE A 1 654 ? 135.361 62.743 6.048 1.00 15.59 654 PHE A O 1
ATOM 5173 N N . THR A 1 655 ? 133.122 62.925 6.032 1.00 17.39 655 THR A N 1
ATOM 5174 C CA . THR A 1 655 ? 132.840 61.508 6.042 1.00 18.30 655 THR A CA 1
ATOM 5175 C C . THR A 1 655 ? 131.665 61.200 5.117 1.00 19.16 655 THR A C 1
ATOM 5176 O O . THR A 1 655 ? 130.665 61.912 5.137 1.00 17.55 655 THR A O 1
ATOM 5180 N N . ARG A 1 656 ? 131.796 60.145 4.311 1.00 20.61 656 ARG A N 1
ATOM 5181 C CA . ARG A 1 656 ? 130.670 59.612 3.544 1.00 22.43 656 ARG A CA 1
ATOM 5182 C C . ARG A 1 656 ? 130.657 58.120 3.779 1.00 24.11 656 ARG A C 1
ATOM 5183 O O . ARG A 1 656 ? 131.609 57.442 3.425 1.00 24.42 656 ARG A O 1
ATOM 5191 N N . VAL A 1 657 ? 129.636 57.615 4.463 1.00 26.00 657 VAL A N 1
ATOM 5192 C CA . VAL A 1 657 ? 129.484 56.169 4.642 1.00 28.15 657 VAL A CA 1
ATOM 5193 C C . VAL A 1 657 ? 128.386 55.645 3.722 1.00 30.06 657 VAL A C 1
ATOM 5194 O O . VAL A 1 657 ? 127.207 55.976 3.900 1.00 30.02 657 VAL A O 1
ATOM 5198 N N . GLY A 1 658 ? 128.807 54.833 2.740 1.00 31.80 658 GLY A N 1
ATOM 5199 C CA . GLY A 1 658 ? 127.955 54.275 1.698 1.00 33.39 658 GLY A CA 1
ATOM 5200 C C . GLY A 1 658 ? 126.674 53.572 2.161 1.00 34.60 658 GLY A C 1
ATOM 5201 O O . GLY A 1 658 ? 126.689 52.363 2.438 1.00 36.72 658 GLY A O 1
ATOM 5202 N N . PHE A 1 670 ? 121.411 56.877 -3.106 1.00 37.32 670 PHE A N 1
ATOM 5203 C CA . PHE A 1 670 ? 120.631 57.538 -4.150 1.00 36.70 670 PHE A CA 1
ATOM 5204 C C . PHE A 1 670 ? 121.000 59.034 -4.192 1.00 35.65 670 PHE A C 1
ATOM 5205 O O . PHE A 1 670 ? 122.192 59.352 -4.205 1.00 35.64 670 PHE A O 1
ATOM 5213 N N . MET A 1 671 ? 120.026 59.937 -4.243 1.00 34.37 671 MET A N 1
ATOM 5214 C CA . MET A 1 671 ? 120.301 61.377 -4.246 1.00 33.92 671 MET A CA 1
ATOM 5215 C C . MET A 1 671 ? 121.164 61.856 -3.061 1.00 33.24 671 MET A C 1
ATOM 5216 O O . MET A 1 671 ? 122.008 62.744 -3.221 1.00 32.08 671 MET A O 1
ATOM 5221 N N . VAL A 1 672 ? 120.961 61.268 -1.882 1.00 32.42 672 VAL A N 1
ATOM 5222 C CA . VAL A 1 672 ? 121.627 61.757 -0.669 1.00 31.69 672 VAL A CA 1
ATOM 5223 C C . VAL A 1 672 ? 123.126 61.507 -0.700 1.00 30.42 672 VAL A C 1
ATOM 5224 O O . VAL A 1 672 ? 123.898 62.409 -0.445 1.00 30.38 672 VAL A O 1
ATOM 5228 N N . GLU A 1 673 ? 123.523 60.283 -1.002 1.00 29.60 673 GLU A N 1
ATOM 5229 C CA . GLU A 1 673 ? 124.931 59.902 -1.069 1.00 29.50 673 GLU A CA 1
ATOM 5230 C C . GLU A 1 673 ? 125.633 60.769 -2.099 1.00 27.97 673 GLU A C 1
ATOM 5231 O O . GLU A 1 673 ? 126.738 61.255 -1.884 1.00 27.94 673 GLU A O 1
ATOM 5237 N N . MET A 1 674 ? 124.962 60.961 -3.222 1.00 26.77 674 MET A N 1
ATOM 5238 C CA . MET A 1 674 ? 125.517 61.708 -4.322 1.00 26.17 674 MET A CA 1
ATOM 5239 C C . MET A 1 674 ? 125.728 63.166 -3.951 1.00 24.50 674 MET A C 1
ATOM 5240 O O . MET A 1 674 ? 126.751 63.766 -4.291 1.00 23.16 674 MET A O 1
ATOM 5245 N N . THR A 1 675 ? 124.746 63.707 -3.239 1.00 22.48 675 THR A N 1
ATOM 5246 C CA . THR A 1 675 ? 124.735 65.094 -2.852 1.00 22.18 675 THR A CA 1
ATOM 5247 C C . THR A 1 675 ? 125.838 65.336 -1.825 1.00 21.16 675 THR A C 1
ATOM 5248 O O . THR A 1 675 ? 126.527 66.341 -1.889 1.00 20.91 675 THR A O 1
ATOM 5252 N N . GLU A 1 676 ? 126.002 64.401 -0.899 1.00 20.74 676 GLU A N 1
ATOM 5253 C CA . GLU A 1 676 ? 127.017 64.496 0.129 1.00 20.38 676 GLU A CA 1
ATOM 5254 C C . GLU A 1 676 ? 128.425 64.346 -0.464 1.00 19.79 676 GLU A C 1
ATOM 5255 O O . GLU A 1 676 ? 129.376 64.967 -0.004 1.00 19.62 676 GLU A O 1
ATOM 5261 N N . THR A 1 677 ? 128.568 63.509 -1.482 1.00 18.97 677 THR A N 1
ATOM 5262 C CA . THR A 1 677 ? 129.836 63.406 -2.200 1.00 18.41 677 THR A CA 1
ATOM 5263 C C . THR A 1 677 ? 130.183 64.735 -2.902 1.00 18.07 677 THR A C 1
ATOM 5264 O O . THR A 1 677 ? 131.335 65.182 -2.846 1.00 16.16 677 THR A O 1
ATOM 5268 N N . ALA A 1 678 ? 129.193 65.371 -3.535 1.00 17.79 678 ALA A N 1
ATOM 5269 C CA . ALA A 1 678 ? 129.454 66.637 -4.232 1.00 17.99 678 ALA A CA 1
ATOM 5270 C C . ALA A 1 678 ? 129.877 67.728 -3.254 1.00 17.87 678 ALA A C 1
ATOM 5271 O O . ALA A 1 678 ? 130.770 68.487 -3.557 1.00 18.25 678 ALA A O 1
ATOM 5273 N N . ASN A 1 679 ? 129.253 67.808 -2.086 1.00 17.89 679 ASN A N 1
ATOM 5274 C CA . ASN A 1 679 ? 129.650 68.813 -1.100 1.00 18.24 679 ASN A CA 1
ATOM 5275 C C . ASN A 1 679 ? 131.093 68.616 -0.655 1.00 17.66 679 ASN A C 1
ATOM 5276 O O . ASN A 1 679 ? 131.829 69.586 -0.448 1.00 17.90 679 ASN A O 1
ATOM 5281 N N . ILE A 1 680 ? 131.486 67.365 -0.458 1.00 17.16 680 ILE A N 1
ATOM 5282 C CA . ILE A 1 680 ? 132.872 67.060 -0.148 1.00 16.88 680 ILE A CA 1
ATOM 5283 C C . ILE A 1 680 ? 133.782 67.516 -1.282 1.00 16.36 680 ILE A C 1
ATOM 5284 O O . ILE A 1 680 ? 134.760 68.187 -1.044 1.00 15.88 680 ILE A O 1
ATOM 5289 N N . LEU A 1 681 ? 133.448 67.170 -2.515 1.00 16.34 681 LEU A N 1
ATOM 5290 C CA . LEU A 1 681 ? 134.274 67.564 -3.662 1.00 17.23 681 LEU A CA 1
ATOM 5291 C C . LEU A 1 681 ? 134.327 69.077 -3.830 1.00 17.63 681 LEU A C 1
ATOM 5292 O O . LEU A 1 681 ? 135.329 69.614 -4.288 1.00 17.21 681 LEU A O 1
ATOM 5297 N N . HIS A 1 682 ? 133.264 69.770 -3.412 1.00 17.51 682 HIS A N 1
ATOM 5298 C CA . HIS A 1 682 ? 133.216 71.212 -3.564 1.00 17.32 682 HIS A CA 1
ATOM 5299 C C . HIS A 1 682 ? 133.960 71.928 -2.448 1.00 16.18 682 HIS A C 1
ATOM 5300 O O . HIS A 1 682 ? 134.389 73.044 -2.652 1.00 15.23 682 HIS A O 1
ATOM 5307 N N . ASN A 1 683 ? 134.116 71.300 -1.276 1.00 15.27 683 ASN A N 1
ATOM 5308 C CA . ASN A 1 683 ? 134.580 72.024 -0.082 1.00 15.15 683 ASN A CA 1
ATOM 5309 C C . ASN A 1 683 ? 135.856 71.580 0.616 1.00 14.55 683 ASN A C 1
ATOM 5310 O O . ASN A 1 683 ? 136.394 72.341 1.418 1.00 14.08 683 ASN A O 1
ATOM 5315 N N . ALA A 1 684 ? 136.335 70.366 0.334 1.00 13.32 684 ALA A N 1
ATOM 5316 C CA . ALA A 1 684 ? 137.625 69.927 0.846 1.00 13.24 684 ALA A CA 1
ATOM 5317 C C . ALA A 1 684 ? 138.754 70.725 0.175 1.00 13.07 684 ALA A C 1
ATOM 5318 O O . ALA A 1 684 ? 138.611 71.187 -0.957 1.00 12.37 684 ALA A O 1
ATOM 5320 N N . THR A 1 685 ? 139.825 70.914 0.943 1.00 13.84 685 THR A N 1
ATOM 5321 C CA . THR A 1 685 ? 141.084 71.565 0.533 1.00 13.90 685 THR A CA 1
ATOM 5322 C C . THR A 1 685 ? 142.246 70.597 0.836 1.00 14.89 685 THR A C 1
ATOM 5323 O O . THR A 1 685 ? 142.009 69.497 1.331 1.00 15.80 685 THR A O 1
ATOM 5327 N N . GLU A 1 686 ? 143.488 71.017 0.584 1.00 16.20 686 GLU A N 1
ATOM 5328 C CA . GLU A 1 686 ? 144.698 70.194 0.854 1.00 17.32 686 GLU A CA 1
ATOM 5329 C C . GLU A 1 686 ? 144.866 69.892 2.322 1.00 16.55 686 GLU A C 1
ATOM 5330 O O . GLU A 1 686 ? 145.656 69.037 2.687 1.00 16.28 686 GLU A O 1
ATOM 5336 N N . TYR A 1 687 ? 144.154 70.618 3.180 1.00 16.63 687 TYR A N 1
ATOM 5337 C CA . TYR A 1 687 ? 144.253 70.403 4.610 1.00 17.01 687 TYR A CA 1
ATOM 5338 C C . TYR A 1 687 ? 143.121 69.583 5.181 1.00 16.20 687 TYR A C 1
ATOM 5339 O O . TYR A 1 687 ? 143.000 69.479 6.393 1.00 15.70 687 TYR A O 1
ATOM 5348 N N . SER A 1 688 ? 142.306 68.975 4.313 1.00 14.86 688 SER A N 1
ATOM 5349 C CA . SER A 1 688 ? 141.161 68.224 4.777 1.00 13.95 688 SER A CA 1
ATOM 5350 C C . SER A 1 688 ? 141.479 66.741 4.894 1.00 14.05 688 SER A C 1
ATOM 5351 O O . SER A 1 688 ? 142.329 66.200 4.163 1.00 14.43 688 SER A O 1
ATOM 5354 N N . LEU A 1 689 ? 140.826 66.112 5.866 1.00 13.23 689 LEU A N 1
ATOM 5355 C CA . LEU A 1 689 ? 140.881 64.699 6.092 1.00 13.13 689 LEU A CA 1
ATOM 5356 C C . LEU A 1 689 ? 139.515 64.200 5.631 1.00 13.21 689 LEU A C 1
ATOM 5357 O O . LEU A 1 689 ? 138.493 64.612 6.155 1.00 14.47 689 LEU A O 1
ATOM 5362 N N . VAL A 1 690 ? 139.517 63.328 4.630 1.00 13.00 690 VAL A N 1
ATOM 5363 C CA . VAL A 1 690 ? 138.317 62.868 3.969 1.00 12.52 690 VAL A CA 1
ATOM 5364 C C . VAL A 1 690 ? 138.254 61.355 4.156 1.00 12.59 690 VAL A C 1
ATOM 5365 O O . VAL A 1 690 ? 139.184 60.656 3.817 1.00 13.12 690 VAL A O 1
ATOM 5369 N N . LEU A 1 691 ? 137.155 60.863 4.683 1.00 13.06 691 LEU A N 1
ATOM 5370 C CA . LEU A 1 691 ? 136.951 59.426 4.957 1.00 14.00 691 LEU A CA 1
ATOM 5371 C C . LEU A 1 691 ? 135.786 58.942 4.107 1.00 13.47 691 LEU A C 1
ATOM 5372 O O . LEU A 1 691 ? 134.636 59.308 4.384 1.00 12.90 691 LEU A O 1
ATOM 5377 N N . MET A 1 692 ? 136.090 58.223 3.036 1.00 13.84 692 MET A N 1
ATOM 5378 C CA . MET A 1 692 ? 135.099 57.729 2.092 1.00 14.46 692 MET A CA 1
ATOM 5379 C C . MET A 1 692 ? 134.990 56.232 2.333 1.00 14.46 692 MET A C 1
ATOM 5380 O O . MET A 1 692 ? 135.957 55.513 2.201 1.00 13.11 692 MET A O 1
ATOM 5385 N N . ASP A 1 693 ? 133.816 55.778 2.725 1.00 15.14 693 ASP A N 1
ATOM 5386 C CA . ASP A 1 693 ? 133.649 54.408 3.239 1.00 16.44 693 ASP A CA 1
ATOM 5387 C C . ASP A 1 693 ? 132.660 53.585 2.372 1.00 16.35 693 ASP A C 1
ATOM 5388 O O . ASP A 1 693 ? 131.445 53.612 2.579 1.00 16.54 693 ASP A O 1
ATOM 5393 N N . GLU A 1 694 ? 133.215 52.908 1.368 1.00 16.76 694 GLU A N 1
ATOM 5394 C CA . GLU A 1 694 ? 132.473 52.080 0.428 1.00 16.68 694 GLU A CA 1
ATOM 5395 C C . GLU A 1 694 ? 131.427 52.879 -0.364 1.00 17.14 694 GLU A C 1
ATOM 5396 O O . GLU A 1 694 ? 130.259 52.488 -0.456 1.00 17.19 694 GLU A O 1
ATOM 5402 N N . ILE A 1 695 ? 131.838 53.998 -0.943 1.00 17.26 695 ILE A N 1
ATOM 5403 C CA . ILE A 1 695 ? 130.916 54.806 -1.731 1.00 17.90 695 ILE A CA 1
ATOM 5404 C C . ILE A 1 695 ? 130.842 54.271 -3.146 1.00 18.81 695 ILE A C 1
ATOM 5405 O O . ILE A 1 695 ? 131.632 53.412 -3.545 1.00 17.98 695 ILE A O 1
ATOM 5410 N N . GLY A 1 696 ? 129.912 54.820 -3.920 1.00 19.59 696 GLY A N 1
ATOM 5411 C CA . GLY A 1 696 ? 129.773 54.456 -5.318 1.00 19.66 696 GLY A CA 1
ATOM 5412 C C . GLY A 1 696 ? 128.640 53.463 -5.527 1.00 19.52 696 GLY A C 1
ATOM 5413 O O . GLY A 1 696 ? 128.852 52.255 -5.561 1.00 19.48 696 GLY A O 1
ATOM 5414 N N . ARG A 1 697 ? 127.439 53.995 -5.718 1.00 19.26 697 ARG A N 1
ATOM 5415 C CA . ARG A 1 697 ? 126.270 53.175 -5.997 1.00 18.95 697 ARG A CA 1
ATOM 5416 C C . ARG A 1 697 ? 125.662 53.570 -7.324 1.00 17.11 697 ARG A C 1
ATOM 5417 O O . ARG A 1 697 ? 125.471 54.740 -7.601 1.00 18.32 697 ARG A O 1
ATOM 5425 N N . GLY A 1 698 ? 125.407 52.583 -8.169 1.00 14.38 698 GLY A N 1
ATOM 5426 C CA . GLY A 1 698 ? 124.734 52.787 -9.430 1.00 12.07 698 GLY A CA 1
ATOM 5427 C C . GLY A 1 698 ? 123.599 51.812 -9.567 1.00 9.95 698 GLY A C 1
ATOM 5428 O O . GLY A 1 698 ? 123.263 51.112 -8.614 1.00 7.91 698 GLY A O 1
ATOM 5429 N N . THR A 1 699 ? 123.017 51.786 -10.759 1.00 9.65 699 THR A N 1
ATOM 5430 C CA . THR A 1 699 ? 121.878 50.941 -11.091 1.00 9.01 699 THR A CA 1
ATOM 5431 C C . THR A 1 699 ? 122.272 49.703 -11.880 1.00 8.56 699 THR A C 1
ATOM 5432 O O . THR A 1 699 ? 121.449 48.800 -12.099 1.00 7.52 699 THR A O 1
ATOM 5436 N N . SER A 1 700 ? 123.539 49.662 -12.293 1.00 8.18 700 SER A N 1
ATOM 5437 C CA . SER A 1 700 ? 124.070 48.560 -13.090 1.00 8.04 700 SER A CA 1
ATOM 5438 C C . SER A 1 700 ? 125.414 48.131 -12.480 1.00 8.37 700 SER A C 1
ATOM 5439 O O . SER A 1 700 ? 125.812 48.612 -11.415 1.00 7.53 700 SER A O 1
ATOM 5442 N N . THR A 1 701 ? 126.094 47.201 -13.139 1.00 8.84 701 THR A N 1
ATOM 5443 C CA . THR A 1 701 ? 127.367 46.646 -12.635 1.00 8.86 701 THR A CA 1
ATOM 5444 C C . THR A 1 701 ? 128.450 47.666 -12.340 1.00 9.30 701 THR A C 1
ATOM 5445 O O . THR A 1 701 ? 129.154 47.576 -11.300 1.00 8.97 701 THR A O 1
ATOM 5449 N N . TYR A 1 702 ? 128.619 48.617 -13.269 1.00 8.68 702 TYR A N 1
ATOM 5450 C CA . TYR A 1 702 ? 129.811 49.478 -13.264 1.00 8.09 702 TYR A CA 1
ATOM 5451 C C . TYR A 1 702 ? 129.603 50.969 -13.076 1.00 8.51 702 TYR A C 1
ATOM 5452 O O . TYR A 1 702 ? 130.576 51.663 -12.849 1.00 8.71 702 TYR A O 1
ATOM 5461 N N . ASP A 1 703 ? 128.369 51.484 -13.103 1.00 8.73 703 ASP A N 1
ATOM 5462 C CA . ASP A 1 703 ? 128.214 52.928 -12.959 1.00 8.81 703 ASP A CA 1
ATOM 5463 C C . ASP A 1 703 ? 128.584 53.461 -11.579 1.00 9.09 703 ASP A C 1
ATOM 5464 O O . ASP A 1 703 ? 129.179 54.508 -11.472 1.00 9.40 703 ASP A O 1
ATOM 5469 N N . GLY A 1 704 ? 128.257 52.754 -10.514 1.00 10.63 704 GLY A N 1
ATOM 5470 C CA . GLY A 1 704 ? 128.605 53.216 -9.180 1.00 11.04 704 GLY A CA 1
ATOM 5471 C C . GLY A 1 704 ? 130.110 53.274 -8.964 1.00 11.96 704 GLY A C 1
ATOM 5472 O O . GLY A 1 704 ? 130.645 54.282 -8.470 1.00 13.42 704 GLY A O 1
ATOM 5473 N N . LEU A 1 705 ? 130.792 52.206 -9.331 1.00 11.82 705 LEU A N 1
ATOM 5474 C CA . LEU A 1 705 ? 132.253 52.128 -9.215 1.00 13.45 705 LEU A CA 1
ATOM 5475 C C . LEU A 1 705 ? 132.937 53.198 -10.102 1.00 12.94 705 LEU A C 1
ATOM 5476 O O . LEU A 1 705 ? 133.886 53.832 -9.716 1.00 12.99 705 LEU A O 1
ATOM 5481 N N . SER A 1 706 ? 132.480 53.333 -11.337 1.00 13.26 706 SER A N 1
ATOM 5482 C CA . SER A 1 706 ? 132.985 54.358 -12.228 1.00 13.27 706 SER A CA 1
ATOM 5483 C C . SER A 1 706 ? 133.000 55.732 -11.592 1.00 13.39 706 SER A C 1
ATOM 5484 O O . SER A 1 706 ? 133.984 56.458 -11.691 1.00 13.15 706 SER A O 1
ATOM 5487 N N . LEU A 1 707 ? 131.883 56.085 -10.959 1.00 13.14 707 LEU A N 1
ATOM 5488 C CA . LEU A 1 707 ? 131.766 57.289 -10.148 1.00 14.36 707 LEU A CA 1
ATOM 5489 C C . LEU A 1 707 ? 132.740 57.343 -8.986 1.00 14.06 707 LEU A C 1
ATOM 5490 O O . LEU A 1 707 ? 133.394 58.378 -8.752 1.00 13.79 707 LEU A O 1
ATOM 5495 N N . ALA A 1 708 ? 132.828 56.250 -8.227 1.00 13.34 708 ALA A N 1
ATOM 5496 C CA . ALA A 1 708 ? 133.799 56.217 -7.128 1.00 13.91 708 ALA A CA 1
ATOM 5497 C C . ALA A 1 708 ? 135.228 56.406 -7.656 1.00 13.81 708 ALA A C 1
ATOM 5498 O O . ALA A 1 708 ? 136.052 57.058 -7.023 1.00 14.10 708 ALA A O 1
ATOM 5500 N N . TRP A 1 709 ? 135.518 55.835 -8.814 1.00 13.34 709 TRP A N 1
ATOM 5501 C CA . TRP A 1 709 ? 136.853 55.947 -9.413 1.00 13.66 709 TRP A CA 1
ATOM 5502 C C . TRP A 1 709 ? 137.137 57.410 -9.720 1.00 13.37 709 TRP A C 1
ATOM 5503 O O . TRP A 1 709 ? 138.200 57.925 -9.396 1.00 13.00 709 TRP A O 1
ATOM 5514 N N . ALA A 1 710 ? 136.171 58.059 -10.375 1.00 12.43 710 ALA A N 1
ATOM 5515 C CA . ALA A 1 710 ? 136.301 59.456 -10.782 1.00 12.69 710 ALA A CA 1
ATOM 5516 C C . ALA A 1 710 ? 136.363 60.399 -9.603 1.00 12.63 710 ALA A C 1
ATOM 5517 O O . ALA A 1 710 ? 137.071 61.414 -9.678 1.00 12.45 710 ALA A O 1
ATOM 5519 N N . CYS A 1 711 ? 135.637 60.072 -8.532 1.00 12.83 711 CYS A N 1
ATOM 5520 C CA . CYS A 1 711 ? 135.655 60.887 -7.316 1.00 13.30 711 CYS A CA 1
ATOM 5521 C C . CYS A 1 711 ? 137.030 60.778 -6.668 1.00 13.05 711 CYS A C 1
ATOM 5522 O O . CYS A 1 711 ? 137.581 61.758 -6.227 1.00 13.03 711 CYS A O 1
ATOM 5525 N N . ALA A 1 712 ? 137.563 59.569 -6.598 1.00 13.62 712 ALA A N 1
ATOM 5526 C CA . ALA A 1 712 ? 138.903 59.323 -6.074 1.00 14.02 712 ALA A CA 1
ATOM 5527 C C . ALA A 1 712 ? 139.964 60.126 -6.830 1.00 13.96 712 ALA A C 1
ATOM 5528 O O . ALA A 1 712 ? 140.833 60.743 -6.210 1.00 13.43 712 ALA A O 1
ATOM 5530 N N . GLU A 1 713 ? 139.886 60.095 -8.166 1.00 13.95 713 GLU A N 1
ATOM 5531 C CA . GLU A 1 713 ? 140.796 60.853 -9.004 1.00 14.42 713 GLU A CA 1
ATOM 5532 C C . GLU A 1 713 ? 140.739 62.325 -8.653 1.00 14.41 713 GLU A C 1
ATOM 5533 O O . GLU A 1 713 ? 141.758 62.976 -8.544 1.00 13.30 713 GLU A O 1
ATOM 5539 N N . ASN A 1 714 ? 139.523 62.845 -8.526 1.00 14.37 714 ASN A N 1
ATOM 5540 C CA . ASN A 1 714 ? 139.362 64.250 -8.255 1.00 13.96 714 ASN A CA 1
ATOM 5541 C C . ASN A 1 714 ? 139.972 64.614 -6.921 1.00 13.22 714 ASN A C 1
ATOM 5542 O O . ASN A 1 714 ? 140.658 65.612 -6.824 1.00 12.56 714 ASN A O 1
ATOM 5547 N N . LEU A 1 715 ? 139.704 63.810 -5.897 1.00 13.20 715 LEU A N 1
ATOM 5548 C CA . LEU A 1 715 ? 140.317 63.986 -4.567 1.00 13.51 715 LEU A CA 1
ATOM 5549 C C . LEU A 1 715 ? 141.857 63.897 -4.544 1.00 14.40 715 LEU A C 1
ATOM 5550 O O . LEU A 1 715 ? 142.542 64.586 -3.754 1.00 14.61 715 LEU A O 1
ATOM 5555 N N . ALA A 1 716 ? 142.407 63.065 -5.416 1.00 14.79 716 ALA A N 1
ATOM 5556 C CA . ALA A 1 716 ? 143.828 62.789 -5.422 1.00 15.09 716 ALA A CA 1
ATOM 5557 C C . ALA A 1 716 ? 144.583 63.827 -6.210 1.00 16.01 716 ALA A C 1
ATOM 5558 O O . ALA A 1 716 ? 145.665 64.243 -5.824 1.00 15.46 716 ALA A O 1
ATOM 5560 N N . ASN A 1 717 ? 143.992 64.260 -7.309 1.00 16.90 717 ASN A N 1
ATOM 5561 C CA . ASN A 1 717 ? 144.708 65.015 -8.321 1.00 18.41 717 ASN A CA 1
ATOM 5562 C C . ASN A 1 717 ? 144.317 66.511 -8.400 1.00 18.48 717 ASN A C 1
ATOM 5563 O O . ASN A 1 717 ? 145.130 67.311 -8.816 1.00 18.82 717 ASN A O 1
ATOM 5568 N N . LYS A 1 718 ? 143.102 66.894 -8.008 1.00 18.35 718 LYS A N 1
ATOM 5569 C CA . LYS A 1 718 ? 142.714 68.310 -8.006 1.00 19.28 718 LYS A CA 1
ATOM 5570 C C . LYS A 1 718 ? 142.701 68.883 -6.598 1.00 17.99 718 LYS A C 1
ATOM 5571 O O . LYS A 1 718 ? 143.383 69.862 -6.314 1.00 19.03 718 LYS A O 1
ATOM 5577 N N . ILE A 1 719 ? 141.942 68.263 -5.716 1.00 17.11 719 ILE A N 1
ATOM 5578 C CA . ILE A 1 719 ? 141.764 68.757 -4.365 1.00 16.54 719 ILE A CA 1
ATOM 5579 C C . ILE A 1 719 ? 143.024 68.543 -3.503 1.00 16.59 719 ILE A C 1
ATOM 5580 O O . ILE A 1 719 ? 143.442 69.446 -2.767 1.00 16.09 719 ILE A O 1
ATOM 5585 N N . LYS A 1 720 ? 143.590 67.341 -3.613 1.00 16.71 720 LYS A N 1
ATOM 5586 C CA . LYS A 1 720 ? 144.755 66.868 -2.855 1.00 16.62 720 LYS A CA 1
ATOM 5587 C C . LYS A 1 720 ? 144.561 66.735 -1.352 1.00 16.44 720 LYS A C 1
ATOM 5588 O O . LYS A 1 720 ? 145.519 66.862 -0.593 1.00 16.66 720 LYS A O 1
ATOM 5594 N N . ALA A 1 721 ? 143.341 66.424 -0.921 1.00 16.38 721 ALA A N 1
ATOM 5595 C CA . ALA A 1 721 ? 143.070 66.180 0.488 1.00 16.29 721 ALA A CA 1
ATOM 5596 C C . ALA A 1 721 ? 143.740 64.913 0.960 1.00 16.18 721 ALA A C 1
ATOM 5597 O O . ALA A 1 721 ? 144.080 64.073 0.157 1.00 17.63 721 ALA A O 1
ATOM 5599 N N . LEU A 1 722 ? 143.914 64.749 2.265 1.00 15.64 722 LEU A N 1
ATOM 5600 C CA . LEU A 1 722 ? 144.338 63.477 2.797 1.00 15.61 722 LEU A CA 1
ATOM 5601 C C . LEU A 1 722 ? 143.075 62.605 2.898 1.00 15.74 722 LEU A C 1
ATOM 5602 O O . LEU A 1 722 ? 142.135 62.965 3.603 1.00 15.41 722 LEU A O 1
ATOM 5607 N N . THR A 1 723 ? 143.058 61.484 2.173 1.00 14.83 723 THR A N 1
ATOM 5608 C CA . THR A 1 723 ? 141.864 60.684 1.966 1.00 14.83 723 THR A CA 1
ATOM 5609 C C . THR A 1 723 ? 142.091 59.223 2.366 1.00 14.43 723 THR A C 1
ATOM 5610 O O . THR A 1 723 ? 143.087 58.591 1.968 1.00 13.78 723 THR A O 1
ATOM 5614 N N . LEU A 1 724 ? 141.200 58.695 3.190 1.00 14.42 724 LEU A N 1
ATOM 5615 C CA . LEU A 1 724 ? 141.132 57.252 3.426 1.00 14.38 724 LEU A CA 1
ATOM 5616 C C . LEU A 1 724 ? 139.905 56.774 2.653 1.00 14.67 724 LEU A C 1
ATOM 5617 O O . LEU A 1 724 ? 138.776 57.261 2.844 1.00 13.72 724 LEU A O 1
ATOM 5622 N N . PHE A 1 725 ? 140.146 55.914 1.678 1.00 15.49 725 PHE A N 1
ATOM 5623 C CA . PHE A 1 725 ? 139.114 55.477 0.727 1.00 15.69 725 PHE A CA 1
ATOM 5624 C C . PHE A 1 725 ? 138.916 53.975 0.879 1.00 15.39 725 PHE A C 1
ATOM 5625 O O . PHE A 1 725 ? 139.549 53.201 0.165 1.00 15.33 725 PHE A O 1
ATOM 5633 N N . ALA A 1 726 ? 138.053 53.546 1.807 1.00 15.16 726 ALA A N 1
ATOM 5634 C CA . ALA A 1 726 ? 137.744 52.128 1.927 1.00 14.83 726 ALA A CA 1
ATOM 5635 C C . ALA A 1 726 ? 136.777 51.684 0.837 1.00 14.91 726 ALA A C 1
ATOM 5636 O O . ALA A 1 726 ? 135.769 52.357 0.525 1.00 14.82 726 ALA A O 1
ATOM 5638 N N . THR A 1 727 ? 137.074 50.531 0.261 1.00 14.36 727 THR A N 1
ATOM 5639 C CA . THR A 1 727 ? 136.252 50.022 -0.822 1.00 14.15 727 THR A CA 1
ATOM 5640 C C . THR A 1 727 ? 136.208 48.513 -0.895 1.00 15.19 727 THR A C 1
ATOM 5641 O O . THR A 1 727 ? 137.145 47.814 -0.491 1.00 15.63 727 THR A O 1
ATOM 5645 N N . HIS A 1 728 ? 135.074 48.036 -1.384 1.00 16.02 728 HIS A N 1
ATOM 5646 C CA . HIS A 1 728 ? 134.898 46.673 -1.788 1.00 17.44 728 HIS A CA 1
ATOM 5647 C C . HIS A 1 728 ? 135.174 46.455 -3.290 1.00 16.74 728 HIS A C 1
ATOM 5648 O O . HIS A 1 728 ? 135.259 45.329 -3.729 1.00 16.44 728 HIS A O 1
ATOM 5655 N N . TYR A 1 729 ? 135.391 47.523 -4.052 1.00 16.57 729 TYR A N 1
ATOM 5656 C CA . TYR A 1 729 ? 135.704 47.416 -5.469 1.00 16.39 729 TYR A CA 1
ATOM 5657 C C . TYR A 1 729 ? 137.203 47.184 -5.682 1.00 16.77 729 TYR A C 1
ATOM 5658 O O . TYR A 1 729 ? 138.013 48.101 -5.620 1.00 17.27 729 TYR A O 1
ATOM 5667 N N . PHE A 1 730 ? 137.576 45.946 -5.930 1.00 16.91 730 PHE A N 1
ATOM 5668 C CA . PHE A 1 730 ? 138.964 45.608 -6.226 1.00 17.41 730 PHE A CA 1
ATOM 5669 C C . PHE A 1 730 ? 139.515 46.373 -7.438 1.00 16.87 730 PHE A C 1
ATOM 5670 O O . PHE A 1 730 ? 140.738 46.591 -7.534 1.00 16.37 730 PHE A O 1
ATOM 5678 N N . GLU A 1 731 ? 138.635 46.760 -8.372 1.00 16.42 731 GLU A N 1
ATOM 5679 C CA . GLU A 1 731 ? 139.073 47.514 -9.555 1.00 16.48 731 GLU A CA 1
ATOM 5680 C C . GLU A 1 731 ? 139.892 48.742 -9.124 1.00 16.76 731 GLU A C 1
ATOM 5681 O O . GLU A 1 731 ? 140.888 49.078 -9.792 1.00 17.56 731 GLU A O 1
ATOM 5687 N N . LEU A 1 732 ? 139.499 49.386 -8.014 1.00 15.49 732 LEU A N 1
ATOM 5688 C CA . LEU A 1 732 ? 140.213 50.579 -7.504 1.00 16.21 732 LEU A CA 1
ATOM 5689 C C . LEU A 1 732 ? 141.643 50.332 -6.990 1.00 15.12 732 LEU A C 1
ATOM 5690 O O . LEU A 1 732 ? 142.405 51.284 -6.822 1.00 15.16 732 LEU A O 1
ATOM 5695 N N . THR A 1 733 ? 142.026 49.088 -6.722 1.00 14.74 733 THR A N 1
ATOM 5696 C CA . THR A 1 733 ? 143.427 48.845 -6.358 1.00 15.21 733 THR A CA 1
ATOM 5697 C C . THR A 1 733 ? 144.402 49.120 -7.530 1.00 16.19 733 THR A C 1
ATOM 5698 O O . THR A 1 733 ? 145.586 48.996 -7.368 1.00 15.08 733 THR A O 1
ATOM 5702 N N . GLN A 1 734 ? 143.869 49.491 -8.696 1.00 17.92 734 GLN A N 1
ATOM 5703 C CA . GLN A 1 734 ? 144.650 49.883 -9.865 1.00 18.55 734 GLN A CA 1
ATOM 5704 C C . GLN A 1 734 ? 144.947 51.381 -9.900 1.00 18.15 734 GLN A C 1
ATOM 5705 O O . GLN A 1 734 ? 145.747 51.868 -10.728 1.00 17.76 734 GLN A O 1
ATOM 5711 N N . LEU A 1 735 ? 144.301 52.116 -9.008 1.00 17.43 735 LEU A N 1
ATOM 5712 C CA . LEU A 1 735 ? 144.486 53.553 -8.934 1.00 17.67 735 LEU A CA 1
ATOM 5713 C C . LEU A 1 735 ? 145.911 53.990 -8.708 1.00 17.26 735 LEU A C 1
ATOM 5714 O O . LEU A 1 735 ? 146.379 54.922 -9.399 1.00 17.42 735 LEU A O 1
ATOM 5719 N N . PRO A 1 736 ? 146.591 53.422 -7.708 1.00 16.03 736 PRO A N 1
ATOM 5720 C CA . PRO A 1 736 ? 147.990 53.788 -7.486 1.00 15.68 736 PRO A CA 1
ATOM 5721 C C . PRO A 1 736 ? 148.855 53.751 -8.755 1.00 15.88 736 PRO A C 1
ATOM 5722 O O . PRO A 1 736 ? 149.699 54.637 -8.931 1.00 15.86 736 PRO A O 1
ATOM 5726 N N . GLU A 1 737 ? 148.667 52.782 -9.641 1.00 15.35 737 GLU A N 1
ATOM 5727 C CA . GLU A 1 737 ? 149.549 52.766 -10.795 1.00 16.99 737 GLU A CA 1
ATOM 5728 C C . GLU A 1 737 ? 149.271 53.945 -11.770 1.00 16.67 737 GLU A C 1
ATOM 5729 O O . GLU A 1 737 ? 150.180 54.478 -12.379 1.00 16.35 737 GLU A O 1
ATOM 5735 N N . LYS A 1 738 ? 148.020 54.368 -11.833 1.00 18.10 738 LYS A N 1
ATOM 5736 C CA . LYS A 1 738 ? 147.571 55.436 -12.722 1.00 19.17 738 LYS A CA 1
ATOM 5737 C C . LYS A 1 738 ? 147.742 56.860 -12.185 1.00 19.69 738 LYS A C 1
ATOM 5738 O O . LYS A 1 738 ? 147.877 57.803 -12.964 1.00 20.62 738 LYS A O 1
ATOM 5744 N N . MET A 1 739 ? 147.774 57.008 -10.866 1.00 19.57 739 MET A N 1
ATOM 5745 C CA . MET A 1 739 ? 147.398 58.252 -10.219 1.00 19.99 739 MET A CA 1
ATOM 5746 C C . MET A 1 739 ? 148.419 58.602 -9.172 1.00 18.23 739 MET A C 1
ATOM 5747 O O . MET A 1 739 ? 148.576 57.883 -8.199 1.00 17.21 739 MET A O 1
ATOM 5752 N N . GLU A 1 740 ? 149.117 59.710 -9.368 1.00 17.42 740 GLU A N 1
ATOM 5753 C CA . GLU A 1 740 ? 150.083 60.192 -8.383 1.00 17.37 740 GLU A CA 1
ATOM 5754 C C . GLU A 1 740 ? 149.403 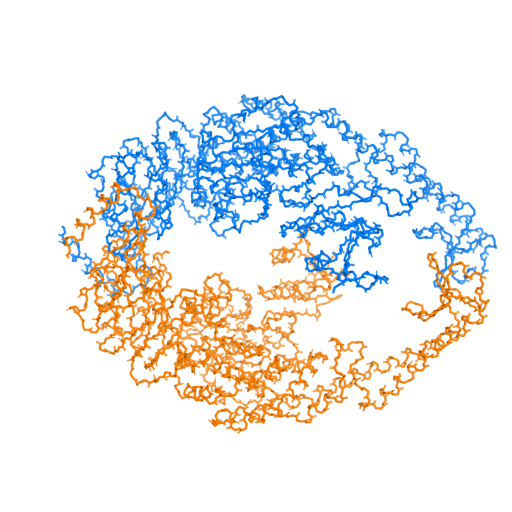60.500 -7.039 1.00 16.34 740 GLU A C 1
ATOM 5755 O O . GLU A 1 740 ? 148.305 61.069 -7.006 1.00 17.18 740 GLU A O 1
ATOM 5761 N N . GLY A 1 741 ? 150.055 60.110 -5.958 1.00 15.45 741 GLY A N 1
ATOM 5762 C CA . GLY A 1 741 ? 149.623 60.417 -4.615 1.00 15.82 741 GLY A CA 1
ATOM 5763 C C . GLY A 1 741 ? 148.777 59.341 -3.950 1.00 16.20 741 GLY A C 1
ATOM 5764 O O . GLY A 1 741 ? 148.380 59.514 -2.809 1.00 16.14 741 GLY A O 1
ATOM 5765 N N . VAL A 1 742 ? 148.504 58.246 -4.664 1.00 16.39 742 VAL A N 1
ATOM 5766 C CA . VAL A 1 742 ? 147.630 57.182 -4.201 1.00 16.20 742 VAL A CA 1
ATOM 5767 C C . VAL A 1 742 ? 148.422 55.882 -3.969 1.00 16.63 742 VAL A C 1
ATOM 5768 O O . VAL A 1 742 ? 149.289 55.517 -4.780 1.00 16.20 742 VAL A O 1
ATOM 5772 N N . ALA A 1 743 ? 148.085 55.189 -2.874 1.00 16.47 743 ALA A N 1
ATOM 5773 C CA . ALA A 1 743 ? 148.659 53.894 -2.509 1.00 16.11 743 ALA A CA 1
ATOM 5774 C C . ALA A 1 743 ? 147.589 52.915 -1.998 1.00 16.06 743 ALA A C 1
ATOM 5775 O O . ALA A 1 743 ? 146.509 53.324 -1.554 1.00 15.44 743 ALA A O 1
ATOM 5777 N N . ASN A 1 744 ? 147.913 51.620 -2.051 1.00 16.45 744 ASN A N 1
ATOM 5778 C CA . ASN A 1 744 ? 147.030 50.567 -1.536 1.00 16.70 744 ASN A CA 1
ATOM 5779 C C . ASN A 1 744 ? 147.514 50.200 -0.142 1.00 17.02 744 ASN A C 1
ATOM 5780 O O . ASN A 1 744 ? 148.733 50.050 0.075 1.00 17.37 744 ASN A O 1
ATOM 5785 N N . VAL A 1 745 ? 146.576 50.098 0.793 1.00 16.60 745 VAL A N 1
ATOM 5786 C CA . VAL A 1 745 ? 146.734 49.298 1.997 1.00 16.91 745 VAL A CA 1
ATOM 5787 C C . VAL A 1 745 ? 145.548 48.320 2.083 1.00 16.67 745 VAL A C 1
ATOM 5788 O O . VAL A 1 745 ? 144.584 48.431 1.341 1.00 17.37 745 VAL A O 1
ATOM 5792 N N . HIS A 1 746 ? 145.653 47.330 2.947 1.00 16.41 746 HIS A N 1
ATOM 5793 C CA . HIS A 1 746 ? 144.576 46.365 3.121 1.00 16.39 746 HIS A CA 1
ATOM 5794 C C . HIS A 1 746 ? 144.560 45.809 4.517 1.00 16.60 746 HIS A C 1
ATOM 5795 O O . HIS A 1 746 ? 145.571 45.822 5.245 1.00 15.00 746 HIS A O 1
ATOM 5802 N N . LEU A 1 747 ? 143.397 45.309 4.896 1.00 17.42 747 LEU A N 1
ATOM 5803 C CA . LEU A 1 747 ? 143.278 44.639 6.168 1.00 18.23 747 LEU A CA 1
ATOM 5804 C C . LEU A 1 747 ? 143.460 43.169 5.960 1.00 18.35 747 LEU A C 1
ATOM 5805 O O . LEU A 1 747 ? 142.761 42.536 5.155 1.00 18.50 747 LEU A O 1
ATOM 5810 N N . ASP A 1 748 ? 144.467 42.645 6.653 1.00 18.59 748 ASP A N 1
ATOM 5811 C CA . ASP A 1 748 ? 144.947 41.286 6.423 1.00 19.28 748 ASP A CA 1
ATOM 5812 C C . ASP A 1 748 ? 143.885 40.287 6.842 1.00 18.67 748 ASP A C 1
ATOM 5813 O O . ASP A 1 748 ? 143.139 40.531 7.780 1.00 18.56 748 ASP A O 1
ATOM 5818 N N . ALA A 1 749 ? 143.809 39.189 6.108 1.00 18.74 749 ALA A N 1
ATOM 5819 C CA . ALA A 1 749 ? 142.993 38.036 6.479 1.00 18.66 749 ALA A CA 1
ATOM 5820 C C . ALA A 1 749 ? 143.727 36.769 6.054 1.00 18.76 749 ALA A C 1
ATOM 5821 O O . ALA A 1 749 ? 144.535 36.815 5.135 1.00 18.26 749 ALA A O 1
ATOM 5823 N N . LEU A 1 750 ? 143.471 35.660 6.745 1.00 19.56 750 LEU A N 1
ATOM 5824 C CA . LEU A 1 750 ? 144.040 34.361 6.384 1.00 20.80 750 LEU A CA 1
ATOM 5825 C C . LEU A 1 750 ? 142.942 33.329 6.165 1.00 21.36 750 LEU A C 1
ATOM 5826 O O . LEU A 1 750 ? 141.965 33.289 6.902 1.00 21.03 750 LEU A O 1
ATOM 5831 N N . GLU A 1 751 ? 143.121 32.489 5.145 1.00 22.72 751 GLU A N 1
ATOM 5832 C CA . GLU A 1 751 ? 142.191 31.397 4.848 1.00 23.52 751 GLU A CA 1
ATOM 5833 C C . GLU A 1 751 ? 142.857 30.050 5.144 1.00 24.51 751 GLU A C 1
ATOM 5834 O O . GLU A 1 751 ? 143.777 29.627 4.430 1.00 24.45 751 GLU A O 1
ATOM 5840 N N . HIS A 1 752 ? 142.397 29.380 6.200 1.00 25.81 752 HIS A N 1
ATOM 5841 C CA . HIS A 1 752 ? 142.887 28.041 6.538 1.00 26.68 752 HIS A CA 1
ATOM 5842 C C . HIS A 1 752 ? 141.843 26.964 6.202 1.00 27.06 752 HIS A C 1
ATOM 5843 O O . HIS A 1 752 ? 141.318 26.287 7.090 1.00 27.54 752 HIS A O 1
ATOM 5850 N N . GLY A 1 753 ? 141.567 26.795 4.907 1.00 27.31 753 GLY A N 1
ATOM 5851 C CA . GLY A 1 753 ? 140.627 25.785 4.436 1.00 27.23 753 GLY A CA 1
ATOM 5852 C C . GLY A 1 753 ? 139.193 26.289 4.518 1.00 27.20 753 GLY A C 1
ATOM 5853 O O . GLY A 1 753 ? 138.849 27.286 3.871 1.00 27.39 753 GLY A O 1
ATOM 5854 N N . ASP A 1 754 ? 138.373 25.621 5.333 1.00 26.76 754 ASP A N 1
ATOM 5855 C CA . ASP A 1 754 ? 136.968 26.001 5.534 1.00 26.47 754 ASP A CA 1
ATOM 5856 C C . ASP A 1 754 ? 136.770 27.488 5.828 1.00 25.96 754 ASP A C 1
ATOM 5857 O O . ASP A 1 754 ? 135.900 28.108 5.217 1.00 26.49 754 ASP A O 1
ATOM 5862 N N . THR A 1 755 ? 137.569 28.064 6.733 1.00 24.96 755 THR A N 1
ATOM 5863 C CA . THR A 1 755 ? 137.236 29.381 7.296 1.00 24.35 755 THR A CA 1
ATOM 5864 C C . THR A 1 755 ? 138.204 30.556 7.002 1.00 23.08 755 THR A C 1
ATOM 5865 O O . THR A 1 755 ? 139.308 30.388 6.483 1.00 22.91 755 THR A O 1
ATOM 5869 N N . ILE A 1 756 ? 137.737 31.753 7.345 1.00 21.34 756 ILE A N 1
ATOM 5870 C CA . ILE A 1 756 ? 138.517 32.968 7.226 1.00 20.17 756 ILE A CA 1
ATOM 5871 C C . ILE A 1 756 ? 138.729 33.585 8.621 1.00 18.86 756 ILE A C 1
ATOM 5872 O O . ILE A 1 756 ? 137.813 33.622 9.453 1.00 18.45 756 ILE A O 1
ATOM 5877 N N . ALA A 1 757 ? 139.961 34.026 8.865 1.00 17.10 757 ALA A N 1
ATOM 5878 C CA . ALA A 1 757 ? 140.346 34.661 10.115 1.00 16.18 757 ALA A CA 1
ATOM 5879 C C . ALA A 1 757 ? 140.726 36.120 9.843 1.00 15.41 757 ALA A C 1
ATOM 5880 O O . ALA A 1 757 ? 141.569 36.413 9.004 1.00 14.19 757 ALA A O 1
ATOM 5882 N N . PHE A 1 758 ? 140.104 37.026 10.581 1.00 14.89 758 PHE A N 1
ATOM 5883 C CA . PHE A 1 758 ? 140.361 38.443 10.425 1.00 14.52 758 PHE A CA 1
ATOM 5884 C C . PHE A 1 758 ? 141.459 38.843 11.379 1.00 14.89 758 PHE A C 1
ATOM 5885 O O . PHE A 1 758 ? 141.251 38.854 12.569 1.00 15.88 758 PHE A O 1
ATOM 5893 N N . MET A 1 759 ? 142.627 39.181 10.844 1.00 15.46 759 MET A N 1
ATOM 5894 C CA . MET A 1 759 ? 143.788 39.543 11.663 1.00 15.38 759 MET A CA 1
ATOM 5895 C C . MET A 1 759 ? 143.750 41.012 12.173 1.00 15.06 759 MET A C 1
ATOM 5896 O O . MET A 1 759 ? 144.425 41.345 13.146 1.00 14.68 759 MET A O 1
ATOM 5901 N N . HIS A 1 760 ? 142.963 41.865 11.515 1.00 14.85 760 HIS A N 1
ATOM 5902 C CA . HIS A 1 760 ? 142.824 43.300 11.858 1.00 14.74 760 HIS A CA 1
ATOM 5903 C C . HIS A 1 760 ? 144.151 44.082 11.741 1.00 14.86 760 HIS A C 1
ATOM 5904 O O . HIS A 1 760 ? 144.371 45.058 12.463 1.00 15.15 760 HIS A O 1
ATOM 5911 N N . SER A 1 761 ? 145.052 43.642 10.861 1.00 15.03 761 SER A N 1
ATOM 5912 C CA . SER A 1 761 ? 146.347 44.317 10.714 1.00 15.55 761 SER A CA 1
ATOM 5913 C C . SER A 1 761 ? 146.452 44.936 9.345 1.00 15.19 761 SER A C 1
ATOM 5914 O O . SER A 1 761 ? 146.151 44.285 8.337 1.00 15.54 761 SER A O 1
ATOM 5917 N N . VAL A 1 762 ? 146.857 46.200 9.328 1.00 14.85 762 VAL A N 1
ATOM 5918 C CA . VAL A 1 762 ? 146.986 46.973 8.105 1.00 15.60 762 VAL A CA 1
ATOM 5919 C C . VAL A 1 762 ? 148.350 46.703 7.498 1.00 15.77 762 VAL A C 1
ATOM 5920 O O . VAL A 1 762 ? 149.372 46.792 8.164 1.00 15.23 762 VAL A O 1
ATOM 5924 N N . GLN A 1 763 ? 148.345 46.359 6.222 1.00 16.75 763 GLN A N 1
ATOM 5925 C CA . GLN A 1 763 ? 149.567 46.067 5.488 1.00 17.52 763 GLN A CA 1
ATOM 5926 C C . GLN A 1 763 ? 149.590 46.890 4.232 1.00 17.15 763 GLN A C 1
ATOM 5927 O O . GLN A 1 763 ? 148.533 47.193 3.665 1.00 17.37 763 GLN A O 1
ATOM 5933 N N . ASP A 1 764 ? 150.791 47.189 3.765 1.00 16.70 764 ASP A N 1
ATOM 5934 C CA . ASP A 1 764 ? 150.995 47.869 2.500 1.00 17.04 764 ASP A CA 1
ATOM 5935 C C . ASP A 1 764 ? 150.607 46.974 1.319 1.00 16.77 764 ASP A C 1
ATOM 5936 O O . ASP A 1 764 ? 150.764 45.779 1.381 1.00 16.33 764 ASP A O 1
ATOM 5941 N N . GLY A 1 765 ? 150.137 47.583 0.234 1.00 17.02 765 GLY A N 1
ATOM 5942 C CA . GLY A 1 765 ? 149.795 46.871 -0.992 1.00 16.54 765 GLY A CA 1
ATOM 5943 C C . GLY A 1 765 ? 148.352 46.418 -0.956 1.00 16.44 765 GLY A C 1
ATOM 5944 O O . GLY A 1 765 ? 147.695 46.573 0.086 1.00 16.33 765 GLY A O 1
ATOM 5945 N N . ALA A 1 766 ? 147.859 45.890 -2.071 1.00 16.25 766 ALA A N 1
ATOM 5946 C CA . ALA A 1 766 ? 146.501 45.380 -2.149 1.00 17.17 766 ALA A CA 1
ATOM 5947 C C . ALA A 1 766 ? 146.430 43.947 -1.633 1.00 17.85 766 ALA A C 1
ATOM 5948 O O . ALA A 1 766 ? 147.403 43.205 -1.698 1.00 17.87 766 ALA A O 1
ATOM 5950 N N . ALA A 1 767 ? 145.271 43.553 -1.127 1.00 18.60 767 ALA A N 1
ATOM 5951 C CA . ALA A 1 767 ? 145.042 42.149 -0.832 1.00 19.54 767 ALA A CA 1
ATOM 5952 C C . ALA A 1 767 ? 145.321 41.284 -2.079 1.00 20.39 767 ALA A C 1
ATOM 5953 O O . ALA A 1 767 ? 145.220 41.737 -3.237 1.00 20.16 767 ALA A O 1
ATOM 5955 N N . SER A 1 768 ? 145.691 40.034 -1.827 1.00 21.27 768 SER A N 1
ATOM 5956 C CA . SER A 1 768 ? 145.991 39.076 -2.891 1.00 21.53 768 SER A CA 1
ATOM 5957 C C . SER A 1 768 ? 144.731 38.839 -3.683 1.00 21.26 768 SER A C 1
ATOM 5958 O O . SER A 1 768 ? 144.734 38.621 -4.897 1.00 21.93 768 SER A O 1
ATOM 5961 N N . LYS A 1 769 ? 143.639 38.900 -2.950 1.00 21.09 769 LYS A N 1
ATOM 5962 C CA . LYS A 1 769 ? 142.331 38.607 -3.463 1.00 20.54 769 LYS A CA 1
ATOM 5963 C C . LYS A 1 769 ? 141.272 39.350 -2.649 1.00 19.71 769 LYS A C 1
ATOM 5964 O O . LYS A 1 769 ? 141.571 40.024 -1.648 1.00 19.82 769 LYS A O 1
ATOM 5970 N N . SER A 1 770 ? 140.035 39.257 -3.114 1.00 19.21 770 SER A N 1
ATOM 5971 C CA . SER A 1 770 ? 138.861 39.680 -2.352 1.00 18.63 770 SER A CA 1
ATOM 5972 C C . SER A 1 770 ? 138.289 38.377 -1.808 1.00 18.42 770 SER A C 1
ATOM 5973 O O . SER A 1 770 ? 138.641 37.295 -2.295 1.00 19.28 770 SER A O 1
ATOM 5976 N N . TYR A 1 771 ? 137.425 38.479 -0.806 1.00 17.97 771 TYR A N 1
ATOM 5977 C CA . TYR A 1 771 ? 137.019 37.343 0.029 1.00 17.27 771 TYR A CA 1
ATOM 5978 C C . TYR A 1 771 ? 135.505 37.228 0.187 1.00 16.55 771 TYR A C 1
ATOM 5979 O O . TYR A 1 771 ? 135.025 36.618 1.129 1.00 16.45 771 TYR A O 1
ATOM 5988 N N . GLY A 1 772 ? 134.758 37.824 -0.736 1.00 16.52 772 GLY A N 1
ATOM 5989 C CA . GLY A 1 772 ? 133.307 37.724 -0.764 1.00 16.85 772 GLY A CA 1
ATOM 5990 C C . GLY A 1 772 ? 132.722 36.337 -0.652 1.00 16.63 772 GLY A C 1
ATOM 5991 O O . GLY A 1 772 ? 131.758 36.130 0.076 1.00 15.97 772 GLY A O 1
ATOM 5992 N N . LEU A 1 773 ? 133.299 35.392 -1.381 1.00 16.48 773 LEU A N 1
ATOM 5993 C CA . LEU A 1 773 ? 132.826 34.016 -1.351 1.00 16.78 773 LEU A CA 1
ATOM 5994 C C . LEU A 1 773 ? 133.062 33.410 0.037 1.00 17.60 773 LEU A C 1
ATOM 5995 O O . LEU A 1 773 ? 132.240 32.629 0.550 1.00 17.55 773 LEU A O 1
ATOM 6000 N N . ALA A 1 774 ? 134.186 33.762 0.650 1.00 17.49 774 ALA A N 1
ATOM 6001 C CA . ALA A 1 774 ? 134.526 33.185 1.948 1.00 18.09 774 ALA A CA 1
ATOM 6002 C C . ALA A 1 774 ? 133.616 33.747 3.022 1.00 17.90 774 ALA A C 1
ATOM 6003 O O . ALA A 1 774 ? 133.183 33.023 3.912 1.00 17.33 774 ALA A O 1
ATOM 6005 N N . VAL A 1 775 ? 133.316 35.038 2.918 1.00 18.27 775 VAL A N 1
ATOM 6006 C CA . VAL A 1 775 ? 132.397 35.666 3.852 1.00 19.00 775 VAL A CA 1
ATOM 6007 C C . VAL A 1 775 ? 130.998 35.057 3.668 1.00 18.76 775 VAL A C 1
ATOM 6008 O O . VAL A 1 775 ? 130.377 34.722 4.636 1.00 19.50 775 VAL A O 1
ATOM 6012 N N . ALA A 1 776 ? 130.522 34.894 2.427 1.00 18.53 776 ALA A N 1
ATOM 6013 C CA . ALA A 1 776 ? 129.271 34.166 2.165 1.00 17.83 776 ALA A CA 1
ATOM 6014 C C . ALA A 1 776 ? 129.230 32.741 2.745 1.00 17.36 776 ALA A C 1
ATOM 6015 O O . ALA A 1 776 ? 128.202 32.315 3.247 1.00 16.75 776 ALA A O 1
ATOM 6017 N N . ALA A 1 777 ? 130.324 31.993 2.646 1.00 16.94 777 ALA A N 1
ATOM 6018 C CA . ALA A 1 777 ? 130.364 30.638 3.194 1.00 16.46 777 ALA A CA 1
ATOM 6019 C C . ALA A 1 777 ? 130.228 30.711 4.724 1.00 16.31 777 ALA A C 1
ATOM 6020 O O . ALA A 1 777 ? 129.472 29.954 5.346 1.00 15.74 777 ALA A O 1
ATOM 6022 N N . LEU A 1 778 ? 130.941 31.659 5.315 1.00 16.63 778 LEU A N 1
ATOM 6023 C CA . LEU A 1 778 ? 130.893 31.909 6.746 1.00 17.16 778 LEU A CA 1
ATOM 6024 C C . LEU A 1 778 ? 129.452 32.212 7.171 1.00 16.92 778 LEU A C 1
ATOM 6025 O O . LEU A 1 778 ? 128.997 31.743 8.211 1.00 15.96 778 LEU A O 1
ATOM 6030 N N . ALA A 1 779 ? 128.743 32.984 6.340 1.00 16.25 779 ALA A N 1
ATOM 6031 C CA . ALA A 1 779 ? 127.343 33.346 6.577 1.00 16.03 779 ALA A CA 1
ATOM 6032 C C . ALA A 1 779 ? 126.334 32.196 6.459 1.00 15.78 779 ALA A C 1
ATOM 6033 O O . ALA A 1 779 ? 125.180 32.368 6.851 1.00 16.21 779 ALA A O 1
ATOM 6035 N N . GLY A 1 780 ? 126.735 31.068 5.877 1.00 15.23 780 GLY A N 1
ATOM 6036 C CA . GLY A 1 780 ? 125.912 29.865 5.844 1.00 15.03 780 GLY A CA 1
ATOM 6037 C C . GLY A 1 780 ? 125.386 29.434 4.476 1.00 14.78 780 GLY A C 1
ATOM 6038 O O . GLY A 1 780 ? 124.624 28.475 4.385 1.00 14.10 780 GLY A O 1
ATOM 6039 N N . VAL A 1 781 ? 125.770 30.144 3.410 1.00 15.12 781 VAL A N 1
ATOM 6040 C CA . VAL A 1 781 ? 125.319 29.821 2.059 1.00 14.65 781 VAL A CA 1
ATOM 6041 C C . VAL A 1 781 ? 125.755 28.405 1.742 1.00 14.56 781 VAL A C 1
ATOM 6042 O O . VAL A 1 781 ? 126.908 28.083 1.976 1.00 14.07 781 VAL A O 1
ATOM 6046 N N . PRO A 1 782 ? 124.864 27.570 1.197 1.00 14.82 782 PRO A N 1
ATOM 6047 C CA . PRO A 1 782 ? 125.171 26.150 0.956 1.00 15.23 782 PRO A CA 1
ATOM 6048 C C . PRO A 1 782 ? 126.469 25.924 0.187 1.00 15.92 782 PRO A C 1
ATOM 6049 O O . PRO A 1 782 ? 126.717 26.581 -0.822 1.00 16.85 782 PRO A O 1
ATOM 6053 N N . LYS A 1 783 ? 127.265 24.971 0.642 1.00 16.35 783 LYS A N 1
ATOM 6054 C CA . LYS A 1 783 ? 128.556 24.654 0.017 1.00 16.62 783 LYS A CA 1
ATOM 6055 C C . LYS A 1 783 ? 128.488 24.476 -1.520 1.00 16.29 783 LYS A C 1
ATOM 6056 O O . LYS A 1 783 ? 129.352 24.970 -2.252 1.00 15.47 783 LYS A O 1
ATOM 6062 N N . GLU A 1 784 ? 127.472 23.761 -1.980 1.00 15.81 784 GLU A N 1
ATOM 6063 C CA . GLU A 1 784 ? 127.209 23.557 -3.394 1.00 16.25 784 GLU A CA 1
ATOM 6064 C C . GLU A 1 784 ? 127.024 24.846 -4.201 1.00 15.48 784 GLU A C 1
ATOM 6065 O O . GLU A 1 784 ? 127.351 24.878 -5.387 1.00 15.31 784 GLU A O 1
ATOM 6071 N N . VAL A 1 785 ? 126.470 25.885 -3.576 1.00 14.59 785 VAL A N 1
ATOM 6072 C CA . VAL A 1 785 ? 126.338 27.194 -4.209 1.00 13.80 785 VAL A CA 1
ATOM 6073 C C . VAL A 1 785 ? 127.674 27.939 -4.213 1.00 13.58 785 VAL A C 1
ATOM 6074 O O . VAL A 1 785 ? 128.018 28.586 -5.190 1.00 12.81 785 VAL A O 1
ATOM 6078 N N . ILE A 1 786 ? 128.433 27.830 -3.133 1.00 14.31 786 ILE A N 1
ATOM 6079 C CA . ILE A 1 786 ? 129.757 28.416 -3.081 1.00 15.83 786 ILE A CA 1
ATOM 6080 C C . ILE A 1 786 ? 130.641 27.749 -4.149 1.00 16.13 786 ILE A C 1
ATOM 6081 O O . ILE A 1 786 ? 131.402 28.429 -4.836 1.00 16.18 786 ILE A O 1
ATOM 6086 N N . LYS A 1 787 ? 130.495 26.437 -4.319 1.00 16.20 787 LYS A N 1
ATOM 6087 C CA . LYS A 1 787 ? 131.241 25.685 -5.323 1.00 16.48 787 LYS A CA 1
ATOM 6088 C C . LYS A 1 787 ? 131.005 26.217 -6.754 1.00 16.28 787 LYS A C 1
ATOM 6089 O O . LYS A 1 787 ? 131.956 26.400 -7.531 1.00 14.91 787 LYS A O 1
ATOM 6095 N N . ARG A 1 788 ? 129.742 26.451 -7.101 1.00 16.30 788 ARG A N 1
ATOM 6096 C CA . ARG A 1 788 ? 129.419 27.005 -8.420 1.00 17.01 788 ARG A CA 1
ATOM 6097 C C . ARG A 1 788 ? 129.869 28.477 -8.544 1.00 16.48 788 ARG A C 1
ATOM 6098 O O . ARG A 1 788 ? 130.324 28.905 -9.598 1.00 15.64 788 ARG A O 1
ATOM 6106 N N . ALA A 1 789 ? 129.766 29.246 -7.467 1.00 16.43 789 ALA A N 1
ATOM 6107 C CA . ALA A 1 789 ? 130.249 30.620 -7.507 1.00 16.71 789 ALA A CA 1
ATOM 6108 C C . ALA A 1 789 ? 131.759 30.670 -7.758 1.00 16.39 789 ALA A C 1
ATOM 6109 O O . ALA A 1 789 ? 132.198 31.465 -8.523 1.00 15.78 789 ALA A O 1
ATOM 6111 N N . ARG A 1 790 ? 132.536 29.798 -7.134 1.00 17.33 790 ARG A N 1
ATOM 6112 C CA . ARG A 1 790 ? 133.978 29.736 -7.369 1.00 18.37 790 ARG A CA 1
ATOM 6113 C C . ARG A 1 790 ? 134.323 29.387 -8.817 1.00 16.72 790 ARG A C 1
ATOM 6114 O O . ARG A 1 790 ? 135.286 29.877 -9.359 1.00 15.84 790 ARG A O 1
ATOM 6122 N N . GLN A 1 791 ? 133.503 28.564 -9.437 1.00 16.45 791 GLN A N 1
ATOM 6123 C CA . GLN A 1 791 ? 133.662 28.201 -10.827 1.00 16.49 791 GLN A CA 1
ATOM 6124 C C . GLN A 1 791 ? 133.369 29.423 -11.706 1.00 15.61 791 GLN A C 1
ATOM 6125 O O . GLN A 1 791 ? 134.171 29.760 -12.579 1.00 14.71 791 GLN A O 1
ATOM 6131 N N . LYS A 1 792 ? 132.270 30.128 -11.447 1.00 15.10 792 LYS A N 1
ATOM 6132 C CA . LYS A 1 792 ? 131.995 31.358 -12.195 1.00 15.37 792 LYS A CA 1
ATOM 6133 C C . LYS A 1 792 ? 133.116 32.413 -12.000 1.00 14.93 792 LYS A C 1
ATOM 6134 O O . LYS A 1 792 ? 133.535 33.089 -12.950 1.00 13.03 792 LYS A O 1
ATOM 6140 N N . LEU A 1 793 ? 133.617 32.521 -10.778 1.00 15.73 793 LEU A N 1
ATOM 6141 C CA . LEU A 1 793 ? 134.715 33.446 -10.463 1.00 16.67 793 LEU A CA 1
ATOM 6142 C C . LEU A 1 793 ? 135.978 33.186 -11.280 1.00 16.88 793 LEU A C 1
ATOM 6143 O O . LEU A 1 793 ? 136.658 34.117 -11.720 1.00 16.95 793 LEU A O 1
ATOM 6148 N N . ARG A 1 794 ? 136.290 31.918 -11.492 1.00 17.55 794 ARG A N 1
ATOM 6149 C CA . ARG A 1 794 ? 137.468 31.547 -12.288 1.00 17.73 794 ARG A CA 1
ATOM 6150 C C . ARG A 1 794 ? 137.333 31.921 -13.755 1.00 16.80 794 ARG A C 1
ATOM 6151 O O . ARG A 1 794 ? 138.323 32.260 -14.421 1.00 16.03 794 ARG A O 1
ATOM 6159 N N . GLU A 1 795 ? 136.108 31.882 -14.248 1.00 15.58 795 GLU A N 1
ATOM 6160 C CA . GLU A 1 795 ? 135.820 32.381 -15.589 1.00 15.95 795 GLU A CA 1
ATOM 6161 C C . GLU A 1 795 ? 136.110 33.865 -15.656 1.00 15.74 795 GLU A C 1
ATOM 6162 O O . GLU A 1 795 ? 136.850 34.325 -16.521 1.00 15.01 795 GLU A O 1
ATOM 6168 N N . LEU A 1 796 ? 135.528 34.599 -14.715 1.00 15.56 796 LEU A N 1
ATOM 6169 C CA . LEU A 1 796 ? 135.659 36.053 -14.686 1.00 15.67 796 LEU A CA 1
ATOM 6170 C C . LEU A 1 796 ? 137.116 36.446 -14.565 1.00 15.95 796 LEU A C 1
ATOM 6171 O O . LEU A 1 796 ? 137.544 37.368 -15.232 1.00 15.44 796 LEU A O 1
ATOM 6176 N N . GLU A 1 797 ? 137.871 35.699 -13.758 1.00 16.96 797 GLU A N 1
ATOM 6177 C CA . GLU A 1 797 ? 139.295 35.986 -13.498 1.00 17.35 797 GLU A CA 1
ATOM 6178 C C . GLU A 1 797 ? 140.220 35.652 -14.671 1.00 17.45 797 GLU A C 1
ATOM 6179 O O . GLU A 1 797 ? 141.352 36.099 -14.701 1.00 17.76 797 GLU A O 1
ATOM 6185 N N . SER A 1 798 ? 139.738 34.866 -15.626 1.00 17.78 798 SER A N 1
ATOM 6186 C CA . SER A 1 798 ? 140.503 34.561 -16.822 1.00 17.89 798 SER A CA 1
ATOM 6187 C C . SER A 1 798 ? 140.408 35.665 -17.893 1.00 19.35 798 SER A C 1
ATOM 6188 O O . SER A 1 798 ? 141.085 35.573 -18.918 1.00 19.63 798 SER A O 1
ATOM 6191 N N . ILE A 1 799 ? 139.571 36.683 -17.670 1.00 21.09 799 ILE A N 1
ATOM 6192 C CA . ILE A 1 799 ? 139.390 37.766 -18.638 1.00 22.78 799 ILE A CA 1
ATOM 6193 C C . ILE A 1 799 ? 140.695 38.520 -18.868 1.00 24.24 799 ILE A C 1
ATOM 6194 O O . ILE A 1 799 ? 141.072 38.766 -20.016 1.00 24.31 799 ILE A O 1
ATOM 6199 N N . SER A 1 800 ? 141.383 38.863 -17.779 1.00 25.65 800 SER A N 1
ATOM 6200 C CA . SER A 1 800 ? 142.650 39.594 -17.862 1.00 26.88 800 SER A CA 1
ATOM 6201 C C . SER A 1 800 ? 143.812 38.662 -17.507 1.00 27.22 800 SER A C 1
ATOM 6202 O O . SER A 1 800 ? 143.724 37.899 -16.541 1.00 27.21 800 SER A O 1
ATOM 6205 N N . MET B 1 14 ? 112.734 49.429 58.503 1.00 20.40 14 MET B N 1
ATOM 6206 C CA . MET B 1 14 ? 111.679 48.963 57.543 1.00 20.29 14 MET B CA 1
ATOM 6207 C C . MET B 1 14 ? 111.879 47.489 57.167 1.00 20.27 14 MET B C 1
ATOM 6208 O O . MET B 1 14 ? 111.872 47.118 55.997 1.00 20.06 14 MET B O 1
ATOM 6213 N N . GLN B 1 15 ? 112.044 46.660 58.196 1.00 20.52 15 GLN B N 1
ATOM 6214 C CA . GLN B 1 15 ? 112.273 45.220 58.044 1.00 20.67 15 GLN B CA 1
ATOM 6215 C C . GLN B 1 15 ? 111.012 44.477 57.527 1.00 21.10 15 GLN B C 1
ATOM 6216 O O . GLN B 1 15 ? 111.105 43.343 57.043 1.00 21.11 15 GLN B O 1
ATOM 6222 N N . GLN B 1 16 ? 109.846 45.123 57.632 1.00 21.44 16 GLN B N 1
ATOM 6223 C CA . GLN B 1 16 ? 108.573 44.558 57.169 1.00 21.68 16 GLN B CA 1
ATOM 6224 C C . GLN B 1 16 ? 108.558 44.386 55.651 1.00 21.77 16 GLN B C 1
ATOM 6225 O O . GLN B 1 16 ? 108.003 43.418 55.138 1.00 21.43 16 GLN B O 1
ATOM 6231 N N . TYR B 1 17 ? 109.166 45.339 54.946 1.00 22.08 17 TYR B N 1
ATOM 6232 C CA . TYR B 1 17 ? 109.303 45.270 53.490 1.00 22.03 17 TYR B CA 1
ATOM 6233 C C . TYR B 1 17 ? 110.179 44.096 53.061 1.00 22.33 17 TYR B C 1
ATOM 6234 O O . TYR B 1 17 ? 109.811 43.350 52.150 1.00 22.57 17 TYR B O 1
ATOM 6243 N N . LEU B 1 18 ? 111.337 43.964 53.708 1.00 22.57 18 LEU B N 1
ATOM 6244 C CA . LEU B 1 18 ? 112.355 42.972 53.353 1.00 22.98 18 LEU B CA 1
ATOM 6245 C C . LEU B 1 18 ? 111.833 41.533 53.306 1.00 23.41 18 LEU B C 1
ATOM 6246 O O . LEU B 1 18 ? 112.039 40.843 52.299 1.00 23.15 18 LEU B O 1
ATOM 6251 N N . ARG B 1 19 ? 111.180 41.078 54.382 1.00 23.84 19 ARG B N 1
ATOM 6252 C CA . ARG B 1 19 ? 110.694 39.687 54.440 1.00 24.57 19 ARG B CA 1
ATOM 6253 C C . ARG B 1 19 ? 109.530 39.422 53.470 1.00 24.75 19 ARG B C 1
ATOM 6254 O O . ARG B 1 19 ? 109.348 38.293 53.003 1.00 24.80 19 ARG B O 1
ATOM 6262 N N . LEU B 1 20 ? 108.765 40.463 53.152 1.00 24.77 20 LEU B N 1
ATOM 6263 C CA . LEU B 1 20 ? 107.736 40.362 52.120 1.00 24.83 20 LEU B CA 1
ATOM 6264 C C . LEU B 1 20 ? 108.314 40.328 50.699 1.00 25.11 20 LEU B C 1
ATOM 6265 O O . LEU B 1 20 ? 107.704 39.735 49.807 1.00 25.41 20 LEU B O 1
ATOM 6270 N N . LYS B 1 21 ? 109.467 40.970 50.482 1.00 25.28 21 LYS B N 1
ATOM 6271 C CA . LYS B 1 21 ? 110.120 40.971 49.163 1.00 25.34 21 LYS B CA 1
ATOM 6272 C C . LYS B 1 21 ? 110.697 39.588 48.861 1.00 25.52 21 LYS B C 1
ATOM 6273 O O . LYS B 1 21 ? 110.672 39.144 47.712 1.00 25.32 21 LYS B O 1
ATOM 6279 N N . ALA B 1 22 ? 111.181 38.907 49.905 1.00 25.54 22 ALA B N 1
ATOM 6280 C CA . ALA B 1 22 ? 111.727 37.559 49.781 1.00 25.64 22 ALA B CA 1
ATOM 6281 C C . ALA B 1 22 ? 110.672 36.542 49.330 1.00 25.85 22 ALA B C 1
ATOM 6282 O O . ALA B 1 22 ? 111.025 35.490 48.796 1.00 25.68 22 ALA B O 1
ATOM 6284 N N . GLN B 1 23 ? 109.390 36.866 49.532 1.00 26.19 23 GLN B N 1
ATOM 6285 C CA . GLN B 1 23 ? 108.275 35.990 49.147 1.00 26.53 23 GLN B CA 1
ATOM 6286 C C . GLN B 1 23 ? 108.069 35.852 47.631 1.00 26.84 23 GLN B C 1
ATOM 6287 O O . GLN B 1 23 ? 107.618 34.803 47.161 1.00 26.92 23 GLN B O 1
ATOM 6293 N N . HIS B 1 24 ? 108.335 36.933 46.892 1.00 26.91 24 HIS B N 1
ATOM 6294 C CA . HIS B 1 24 ? 108.466 36.906 45.430 1.00 27.00 24 HIS B CA 1
ATOM 6295 C C . HIS B 1 24 ? 109.674 37.827 45.049 1.00 26.68 24 HIS B C 1
ATOM 6296 O O . HIS B 1 24 ? 109.492 39.013 44.728 1.00 26.45 24 HIS B O 1
ATOM 6303 N N . PRO B 1 25 ? 110.903 37.289 45.125 1.00 26.17 25 PRO B N 1
ATOM 6304 C CA . PRO B 1 25 ? 112.133 38.084 44.907 1.00 25.58 25 PRO B CA 1
ATOM 6305 C C . PRO B 1 25 ? 112.427 38.441 43.445 1.00 24.89 25 PRO B C 1
ATOM 6306 O O . PRO B 1 25 ? 113.245 39.333 43.180 1.00 24.56 25 PRO B O 1
ATOM 6310 N N . GLU B 1 26 ? 111.749 37.749 42.532 1.00 24.05 26 GLU B N 1
ATOM 6311 C CA . GLU B 1 26 ? 111.930 37.890 41.089 1.00 23.42 26 GLU B CA 1
ATOM 6312 C C . GLU B 1 26 ? 110.889 38.832 40.424 1.00 22.01 26 GLU B C 1
ATOM 6313 O O . GLU B 1 26 ? 110.864 38.969 39.202 1.00 21.44 26 GLU B O 1
ATOM 6319 N N . ILE B 1 27 ? 110.051 39.481 41.233 1.00 20.67 27 ILE B N 1
ATOM 6320 C CA . ILE B 1 27 ? 108.965 40.335 40.748 1.00 19.51 27 ILE B CA 1
ATOM 6321 C C . ILE B 1 27 ? 108.990 41.681 41.459 1.00 18.52 27 ILE B C 1
ATOM 6322 O O . ILE B 1 27 ? 109.141 41.735 42.666 1.00 18.32 27 ILE B O 1
ATOM 6327 N N . LEU B 1 28 ? 108.816 42.766 40.710 1.00 17.57 28 LEU B N 1
ATOM 6328 C CA . LEU B 1 28 ? 108.696 44.100 41.290 1.00 17.06 28 LEU B CA 1
ATOM 6329 C C . LEU B 1 28 ? 107.645 44.122 42.397 1.00 17.17 28 LEU B C 1
ATOM 6330 O O . LEU B 1 28 ? 106.590 43.526 42.242 1.00 17.19 28 LEU B O 1
ATOM 6335 N N . LEU B 1 29 ? 107.933 44.809 43.502 1.00 16.93 29 LEU B N 1
ATOM 6336 C CA . LEU B 1 29 ? 107.027 44.847 44.646 1.00 16.97 29 LEU B CA 1
ATOM 6337 C C . LEU B 1 29 ? 106.547 46.260 44.983 1.00 16.61 29 LEU B C 1
ATOM 6338 O O . LEU B 1 29 ? 107.267 47.041 45.562 1.00 16.32 29 LEU B O 1
ATOM 6343 N N . PHE B 1 30 ? 105.313 46.563 44.615 1.00 16.80 30 PHE B N 1
ATOM 6344 C CA . PHE B 1 30 ? 104.659 47.807 44.995 1.00 17.13 30 PHE B CA 1
ATOM 6345 C C . PHE B 1 30 ? 104.183 47.713 46.448 1.00 17.51 30 PHE B C 1
ATOM 6346 O O . PHE B 1 30 ? 103.337 46.877 46.775 1.00 17.48 30 PHE B O 1
ATOM 6354 N N . TYR B 1 31 ? 104.703 48.596 47.292 1.00 17.94 31 TYR B N 1
ATOM 6355 C CA . TYR B 1 31 ? 104.500 48.555 48.746 1.00 18.57 31 TYR B CA 1
ATOM 6356 C C . TYR B 1 31 ? 103.741 49.790 49.207 1.00 18.79 31 TYR B C 1
ATOM 6357 O O . TYR B 1 31 ? 104.302 50.886 49.250 1.00 19.12 31 TYR B O 1
ATOM 6366 N N . ARG B 1 32 ? 102.475 49.608 49.577 1.00 19.35 32 ARG B N 1
ATOM 6367 C CA . ARG B 1 32 ? 101.580 50.740 49.837 1.00 19.58 32 ARG B CA 1
ATOM 6368 C C . ARG B 1 32 ? 101.965 51.536 51.048 1.00 19.00 32 ARG B C 1
ATOM 6369 O O . ARG B 1 32 ? 102.268 50.967 52.082 1.00 18.96 32 ARG B O 1
ATOM 6377 N N . MET B 1 33 ? 101.888 52.857 50.893 1.00 18.97 33 MET B N 1
ATOM 6378 C CA . MET B 1 33 ? 102.371 53.849 51.859 1.00 18.96 33 MET B CA 1
ATOM 6379 C C . MET B 1 33 ? 101.629 55.177 51.623 1.00 18.79 33 MET B C 1
ATOM 6380 O O . MET B 1 33 ? 102.082 56.012 50.828 1.00 18.90 33 MET B O 1
ATOM 6385 N N . GLY B 1 34 ? 100.489 55.348 52.302 1.00 18.63 34 GLY B N 1
ATOM 6386 C CA . GLY B 1 34 ? 99.605 56.497 52.124 1.00 18.36 34 GLY B CA 1
ATOM 6387 C C . GLY B 1 34 ? 98.905 56.536 50.764 1.00 18.20 34 GLY B C 1
ATOM 6388 O O . GLY B 1 34 ? 98.133 55.629 50.428 1.00 18.07 34 GLY B O 1
ATOM 6389 N N . ASP B 1 35 ? 99.185 57.588 49.988 1.00 17.88 35 ASP B N 1
ATOM 6390 C CA . ASP B 1 35 ? 98.630 57.780 48.640 1.00 17.73 35 ASP B CA 1
ATOM 6391 C C . ASP B 1 35 ? 99.531 57.234 47.516 1.00 17.64 35 ASP B C 1
ATOM 6392 O O . ASP B 1 35 ? 99.337 57.572 46.351 1.00 17.37 35 ASP B O 1
ATOM 6397 N N . PHE B 1 36 ? 100.515 56.409 47.868 1.00 17.57 36 PHE B N 1
ATOM 6398 C CA . PHE B 1 36 ? 101.513 55.931 46.917 1.00 17.58 36 PHE B CA 1
ATOM 6399 C C . PHE B 1 36 ? 101.721 54.436 47.071 1.00 17.60 36 PHE B C 1
ATOM 6400 O O . PHE B 1 36 ? 101.413 53.868 48.112 1.00 17.52 36 PHE B O 1
ATOM 6408 N N . TYR B 1 37 ? 102.229 53.805 46.014 1.00 17.77 37 TYR B N 1
ATOM 6409 C CA . TYR B 1 37 ? 102.906 52.512 46.110 1.00 17.68 37 TYR B CA 1
ATOM 6410 C C . TYR B 1 37 ? 104.394 52.812 46.011 1.00 17.94 37 TYR B C 1
ATOM 6411 O O . TYR B 1 37 ? 104.806 53.789 45.372 1.00 17.77 37 TYR B O 1
ATOM 6420 N N . THR B 1 38 ? 105.199 51.991 46.668 1.00 17.98 38 THR B N 1
ATOM 6421 C CA . THR B 1 38 ? 106.601 52.316 46.852 1.00 18.06 38 THR B CA 1
ATOM 6422 C C . THR B 1 38 ? 107.505 51.137 46.573 1.00 17.76 38 THR B C 1
ATOM 6423 O O . THR B 1 38 ? 107.209 50.007 46.955 1.00 17.77 38 THR B O 1
ATOM 6427 N N . LEU B 1 39 ? 108.612 51.427 45.901 1.00 17.41 39 LEU B N 1
ATOM 6428 C CA . LEU B 1 39 ? 109.599 50.431 45.520 1.00 17.41 39 LEU B CA 1
ATOM 6429 C C . LEU B 1 39 ? 110.949 50.806 46.117 1.00 17.29 39 LEU B C 1
ATOM 6430 O O . LEU B 1 39 ? 111.267 51.988 46.255 1.00 17.01 39 LEU B O 1
ATOM 6435 N N . PHE B 1 40 ? 111.737 49.796 46.474 1.00 17.43 40 PHE B N 1
ATOM 6436 C CA . PHE B 1 40 ? 113.036 50.008 47.112 1.00 17.60 40 PHE B CA 1
ATOM 6437 C C . PHE B 1 40 ? 114.126 49.134 46.495 1.00 17.90 40 PHE B C 1
ATOM 6438 O O . PHE B 1 40 ? 113.840 48.224 45.719 1.00 17.44 40 PHE B O 1
ATOM 6446 N N . TYR B 1 41 ? 115.379 49.421 46.866 1.00 18.72 41 TYR B N 1
ATOM 6447 C CA . TYR B 1 41 ? 116.555 48.673 46.394 1.00 19.27 41 TYR B CA 1
ATOM 6448 C C . TYR B 1 41 ? 116.561 48.516 44.841 1.00 19.31 41 TYR B C 1
ATOM 6449 O O . TYR B 1 41 ? 116.308 49.501 44.135 1.00 18.86 41 TYR B O 1
ATOM 6458 N N . ASP B 1 42 ? 116.843 47.318 44.313 1.00 19.56 42 ASP B N 1
ATOM 6459 C CA . ASP B 1 42 ? 116.947 47.102 42.861 1.00 19.74 42 ASP B CA 1
ATOM 6460 C C . ASP B 1 42 ? 115.614 47.230 42.126 1.00 19.83 42 ASP B C 1
ATOM 6461 O O . ASP B 1 42 ? 115.598 47.389 40.905 1.00 20.25 42 ASP B O 1
ATOM 6466 N N . ASP B 1 43 ? 114.503 47.118 42.854 1.00 19.88 43 ASP B N 1
ATOM 6467 C CA . ASP B 1 43 ? 113.161 47.347 42.293 1.00 19.77 43 ASP B CA 1
ATOM 6468 C C . ASP B 1 43 ? 112.938 48.825 41.961 1.00 19.61 43 ASP B C 1
ATOM 6469 O O . ASP B 1 43 ? 112.287 49.153 40.971 1.00 19.06 43 ASP B O 1
ATOM 6474 N N . ALA B 1 44 ? 113.457 49.708 42.812 1.00 19.75 44 ALA B N 1
ATOM 6475 C CA . ALA B 1 44 ? 113.379 51.147 42.571 1.00 20.11 44 ALA B CA 1
ATOM 6476 C C . ALA B 1 44 ? 114.168 51.521 41.320 1.00 20.42 44 ALA B C 1
ATOM 6477 O O . ALA B 1 44 ? 113.698 52.311 40.506 1.00 20.16 44 ALA B O 1
ATOM 6479 N N . LYS B 1 45 ? 115.356 50.936 41.170 1.00 21.00 45 LYS B N 1
ATOM 6480 C CA . LYS B 1 45 ? 116.233 51.245 40.041 1.00 21.63 45 LYS B CA 1
ATOM 6481 C C . LYS B 1 45 ? 115.558 50.842 38.730 1.00 21.93 45 LYS B C 1
ATOM 6482 O O . LYS B 1 45 ? 115.356 51.670 37.841 1.00 22.03 45 LYS B O 1
ATOM 6488 N N . ARG B 1 46 ? 115.205 49.565 38.640 1.00 22.44 46 ARG B N 1
ATOM 6489 C CA . ARG B 1 46 ? 114.519 48.995 37.484 1.00 22.78 46 ARG B CA 1
ATOM 6490 C C . ARG B 1 46 ? 113.270 49.815 37.122 1.00 22.64 46 ARG B C 1
ATOM 6491 O O . ARG B 1 46 ? 113.063 50.140 35.964 1.00 22.75 46 ARG B O 1
ATOM 6499 N N . ALA B 1 47 ? 112.469 50.173 38.118 1.00 22.89 47 ALA B N 1
ATOM 6500 C CA . ALA B 1 47 ? 111.205 50.877 37.898 1.00 23.11 47 ALA B CA 1
ATOM 6501 C C . ALA B 1 47 ? 111.412 52.309 37.417 1.00 23.48 47 ALA B C 1
ATOM 6502 O O . ALA B 1 47 ? 110.654 52.805 36.582 1.00 23.60 47 ALA B O 1
ATOM 6504 N N . SER B 1 48 ? 112.430 52.963 37.974 1.00 23.85 48 SER B N 1
ATOM 6505 C CA . SER B 1 48 ? 112.801 54.337 37.626 1.00 24.11 48 SER B CA 1
ATOM 6506 C C . SER B 1 48 ? 113.159 54.466 36.148 1.00 24.41 48 SER B C 1
ATOM 6507 O O . SER B 1 48 ? 112.806 55.451 35.489 1.00 24.28 48 SER B O 1
ATOM 6510 N N . GLN B 1 49 ? 113.846 53.452 35.634 1.00 24.99 49 GLN B N 1
ATOM 6511 C CA . GLN B 1 49 ? 114.286 53.427 34.243 1.00 25.35 49 GLN B CA 1
ATOM 6512 C C . GLN B 1 49 ? 113.179 52.929 33.286 1.00 25.47 49 GLN B C 1
ATOM 6513 O O . GLN B 1 49 ? 113.161 53.282 32.112 1.00 25.60 49 GLN B O 1
ATOM 6519 N N . LEU B 1 50 ? 112.244 52.131 33.782 1.00 25.64 50 LEU B N 1
ATOM 6520 C CA . LEU B 1 50 ? 111.192 51.610 32.917 1.00 25.81 50 LEU B CA 1
ATOM 6521 C C . LEU B 1 50 ? 110.031 52.601 32.749 1.00 25.94 50 LEU B C 1
ATOM 6522 O O . LEU B 1 50 ? 109.320 52.554 31.743 1.00 25.95 50 LEU B O 1
ATOM 6527 N N . LEU B 1 51 ? 109.858 53.514 33.704 1.00 26.07 51 LEU B N 1
ATOM 6528 C CA . LEU B 1 51 ? 108.635 54.327 33.784 1.00 26.13 51 LEU B CA 1
ATOM 6529 C C . LEU B 1 51 ? 108.828 55.854 33.729 1.00 26.32 51 LEU B C 1
ATOM 6530 O O . LEU B 1 51 ? 107.839 56.588 33.725 1.00 26.59 51 LEU B O 1
ATOM 6535 N N . ASP B 1 52 ? 110.070 56.333 33.670 1.00 26.49 52 ASP B N 1
ATOM 6536 C CA . ASP B 1 52 ? 110.364 57.770 33.852 1.00 26.67 52 ASP B CA 1
ATOM 6537 C C . ASP B 1 52 ? 109.726 58.240 35.171 1.00 26.56 52 ASP B C 1
ATOM 6538 O O . ASP B 1 52 ? 108.702 58.925 35.168 1.00 26.62 52 ASP B O 1
ATOM 6543 N N . ILE B 1 53 ? 110.301 57.794 36.285 1.00 26.33 53 ILE B N 1
ATOM 6544 C CA . ILE B 1 53 ? 110.024 58.353 37.613 1.00 26.04 53 ILE B CA 1
ATOM 6545 C C . ILE B 1 53 ? 111.350 58.452 38.366 1.00 25.86 53 ILE B C 1
ATOM 6546 O O . ILE B 1 53 ? 112.345 57.853 37.952 1.00 25.86 53 ILE B O 1
ATOM 6551 N N . SER B 1 54 ? 111.360 59.204 39.466 1.00 25.53 54 SER B N 1
ATOM 6552 C CA . SER B 1 54 ? 112.608 59.589 40.131 1.00 25.35 54 SER B CA 1
ATOM 6553 C C . SER B 1 54 ? 113.143 58.545 41.115 1.00 25.29 54 SER B C 1
ATOM 6554 O O . SER B 1 54 ? 112.389 57.722 41.631 1.00 25.14 54 SER B O 1
ATOM 6557 N N . LEU B 1 55 ? 114.457 58.598 41.351 1.00 25.34 55 LEU B N 1
ATOM 6558 C CA . LEU B 1 55 ? 115.121 57.846 42.423 1.00 25.37 55 LEU B CA 1
ATOM 6559 C C . LEU B 1 55 ? 115.322 58.767 43.635 1.00 25.48 55 LEU B C 1
ATOM 6560 O O . LEU B 1 55 ? 115.205 59.991 43.518 1.00 25.69 55 LEU B O 1
ATOM 6565 N N . THR B 1 56 ? 115.632 58.175 44.790 1.00 25.42 56 THR B N 1
ATOM 6566 C CA . THR B 1 56 ? 115.924 58.938 46.007 1.00 25.22 56 THR B CA 1
ATOM 6567 C C . THR B 1 56 ? 117.017 58.254 46.826 1.00 25.15 56 THR B C 1
ATOM 6568 O O . THR B 1 56 ? 117.770 58.911 47.546 1.00 24.91 56 THR B O 1
ATOM 6572 N N . PRO B 1 67 ? 117.551 53.649 48.221 1.00 19.81 67 PRO B N 1
ATOM 6573 C CA . PRO B 1 67 ? 117.009 53.853 46.866 1.00 20.01 67 PRO B CA 1
ATOM 6574 C C . PRO B 1 67 ? 115.486 53.685 46.830 1.00 20.13 67 PRO B C 1
ATOM 6575 O O . PRO B 1 67 ? 114.975 52.657 47.265 1.00 19.98 67 PRO B O 1
ATOM 6579 N N . MET B 1 68 ? 114.788 54.685 46.302 1.00 20.44 68 MET B N 1
ATOM 6580 C CA . MET B 1 68 ? 113.342 54.821 46.478 1.00 20.76 68 MET B CA 1
ATOM 6581 C C . MET B 1 68 ? 112.670 55.358 45.224 1.00 20.65 68 MET B C 1
ATOM 6582 O O . MET B 1 68 ? 113.121 56.355 44.660 1.00 20.93 68 MET B O 1
ATOM 6587 N N . ALA B 1 69 ? 111.595 54.709 44.789 1.00 20.39 69 ALA B N 1
ATOM 6588 C CA . ALA B 1 69 ? 110.689 55.303 43.807 1.00 20.36 69 ALA B CA 1
ATOM 6589 C C . ALA B 1 69 ? 109.254 55.256 44.321 1.00 20.42 69 ALA B C 1
ATOM 6590 O O . ALA B 1 69 ? 108.894 54.374 45.089 1.00 20.26 69 ALA B O 1
ATOM 6592 N N . GLY B 1 70 ? 108.442 56.218 43.902 1.00 20.63 70 GLY B N 1
ATOM 6593 C CA . GLY B 1 70 ? 107.036 56.244 44.265 1.00 20.75 70 GLY B CA 1
ATOM 6594 C C . GLY B 1 70 ? 106.135 56.479 43.066 1.00 20.96 70 GLY B C 1
ATOM 6595 O O . GLY B 1 70 ? 106.463 57.288 42.187 1.00 20.99 70 GLY B O 1
ATOM 6596 N N . ILE B 1 71 ? 105.004 55.774 43.029 1.00 20.82 71 ILE B N 1
ATOM 6597 C CA . ILE B 1 71 ? 103.963 56.032 42.042 1.00 21.08 71 ILE B CA 1
ATOM 6598 C C . ILE B 1 71 ? 102.633 56.410 42.748 1.00 20.78 71 ILE B C 1
ATOM 6599 O O . ILE B 1 71 ? 102.258 55.780 43.740 1.00 20.55 71 ILE B O 1
ATOM 6604 N N . PRO B 1 72 ? 101.942 57.451 42.274 1.00 20.40 72 PRO B N 1
ATOM 6605 C CA . PRO B 1 72 ? 100.628 57.829 42.829 1.00 20.30 72 PRO B CA 1
ATOM 6606 C C . PRO B 1 72 ? 99.585 56.706 42.834 1.00 20.04 72 PRO B C 1
ATOM 6607 O O . PRO B 1 72 ? 99.633 55.850 41.955 1.00 19.64 72 PRO B O 1
ATOM 6611 N N . TYR B 1 73 ? 98.643 56.743 43.778 1.00 20.24 73 TYR B N 1
ATOM 6612 C CA . TYR B 1 73 ? 97.630 55.688 43.938 1.00 20.72 73 TYR B CA 1
ATOM 6613 C C . TYR B 1 73 ? 96.545 55.735 42.871 1.00 20.87 73 TYR B C 1
ATOM 6614 O O . TYR B 1 73 ? 96.116 54.689 42.370 1.00 20.96 73 TYR B O 1
ATOM 6623 N N . HIS B 1 74 ? 96.090 56.945 42.547 1.00 21.05 74 HIS B N 1
ATOM 6624 C CA . HIS B 1 74 ? 95.010 57.135 41.576 1.00 21.28 74 HIS B CA 1
ATOM 6625 C C . HIS B 1 74 ? 95.436 56.791 40.130 1.00 20.75 74 HIS B C 1
ATOM 6626 O O . HIS B 1 74 ? 94.586 56.733 39.240 1.00 20.59 74 HIS B O 1
ATOM 6633 N N . ALA B 1 75 ? 96.737 56.593 39.895 1.00 20.14 75 ALA B N 1
ATOM 6634 C CA . ALA B 1 75 ? 97.263 56.287 38.560 1.00 19.69 75 ALA B CA 1
ATOM 6635 C C . ALA B 1 75 ? 97.871 54.891 38.484 1.00 19.35 75 ALA B C 1
ATOM 6636 O O . ALA B 1 75 ? 98.543 54.554 37.497 1.00 19.34 75 ALA B O 1
ATOM 6638 N N . VAL B 1 76 ? 97.617 54.069 39.506 1.00 18.71 76 VAL B N 1
ATOM 6639 C CA . VAL B 1 76 ? 98.307 52.790 39.652 1.00 18.19 76 VAL B CA 1
ATOM 6640 C C . VAL B 1 76 ? 98.078 51.852 38.469 1.00 17.91 76 VAL B C 1
ATOM 6641 O O . VAL B 1 76 ? 99.011 51.195 38.027 1.00 17.92 76 VAL B O 1
ATOM 6645 N N . GLU B 1 77 ? 96.852 51.803 37.954 1.00 17.81 77 GLU B N 1
ATOM 6646 C CA . GLU B 1 77 ? 96.517 50.894 36.853 1.00 17.81 77 GLU B CA 1
ATOM 6647 C C . GLU B 1 77 ? 97.263 51.300 35.577 1.00 17.70 77 GLU B C 1
ATOM 6648 O O . GLU B 1 77 ? 97.671 50.446 34.802 1.00 17.28 77 GLU B O 1
ATOM 6654 N N . ASN B 1 78 ? 97.431 52.604 35.382 1.00 17.94 78 ASN B N 1
ATOM 6655 C CA . ASN B 1 78 ? 98.259 53.138 34.300 1.00 18.32 78 ASN B CA 1
ATOM 6656 C C . ASN B 1 78 ? 99.725 52.649 34.337 1.00 17.90 78 ASN B C 1
ATOM 6657 O O . ASN B 1 78 ? 100.234 52.165 33.325 1.00 18.35 78 ASN B O 1
ATOM 6662 N N . TYR B 1 79 ? 100.393 52.754 35.486 1.00 16.94 79 TYR B N 1
ATOM 6663 C CA . TYR B 1 79 ? 101.770 52.264 35.614 1.00 16.50 79 TYR B CA 1
ATOM 6664 C C . TYR B 1 79 ? 101.856 50.727 35.558 1.00 16.11 79 TYR B C 1
ATOM 6665 O O . TYR B 1 79 ? 102.832 50.168 35.047 1.00 16.23 79 TYR B O 1
ATOM 6674 N N . LEU B 1 80 ? 100.832 50.046 36.051 1.00 15.19 80 LEU B N 1
ATOM 6675 C CA . LEU B 1 80 ? 100.756 48.601 35.869 1.00 15.01 80 LEU B CA 1
ATOM 6676 C C . LEU B 1 80 ? 100.638 48.244 34.385 1.00 14.72 80 LEU B C 1
ATOM 6677 O O . LEU B 1 80 ? 101.238 47.279 33.940 1.00 14.10 80 LEU B O 1
ATOM 6682 N N . ALA B 1 81 ? 99.893 49.050 33.624 1.00 14.93 81 ALA B N 1
ATOM 6683 C CA . ALA B 1 81 ? 99.726 48.836 32.185 1.00 14.73 81 ALA B CA 1
ATOM 6684 C C . ALA B 1 81 ? 101.054 48.949 31.458 1.00 14.73 81 ALA B C 1
ATOM 6685 O O . ALA B 1 81 ? 101.311 48.178 30.538 1.00 14.35 81 ALA B O 1
ATOM 6687 N N . LYS B 1 82 ? 101.889 49.901 31.876 1.00 14.76 82 LYS B N 1
ATOM 6688 C CA . LYS B 1 82 ? 103.161 50.148 31.204 1.00 15.17 82 LYS B CA 1
ATOM 6689 C C . LYS B 1 82 ? 104.146 49.027 31.522 1.00 15.07 82 LYS B C 1
ATOM 6690 O O . LYS B 1 82 ? 104.812 48.507 30.631 1.00 15.20 82 LYS B O 1
ATOM 6696 N N . LEU B 1 83 ? 104.190 48.633 32.791 1.00 15.02 83 LEU B N 1
ATOM 6697 C CA . LEU B 1 83 ? 105.150 47.649 33.274 1.00 14.90 83 LEU B CA 1
ATOM 6698 C C . LEU B 1 83 ? 104.893 46.280 32.686 1.00 15.10 83 LEU B C 1
ATOM 6699 O O . LEU B 1 83 ? 105.833 45.600 32.260 1.00 14.56 83 LEU B O 1
ATOM 6704 N N . VAL B 1 84 ? 103.623 45.875 32.679 1.00 15.16 84 VAL B N 1
ATOM 6705 C CA . VAL B 1 84 ? 103.232 44.591 32.104 1.00 15.63 84 VAL B CA 1
ATOM 6706 C C . VAL B 1 84 ? 103.392 44.593 30.581 1.00 15.50 84 VAL B C 1
ATOM 6707 O O . VAL B 1 84 ? 103.731 43.568 30.007 1.00 15.50 84 VAL B O 1
ATOM 6711 N N . ASN B 1 85 ? 103.174 45.732 29.931 1.00 15.48 85 ASN B N 1
ATOM 6712 C CA . ASN B 1 85 ? 103.482 45.877 28.490 1.00 15.47 85 ASN B CA 1
ATOM 6713 C C . ASN B 1 85 ? 104.998 45.812 28.217 1.00 14.91 85 ASN B C 1
ATOM 6714 O O . ASN B 1 85 ? 105.417 45.571 27.092 1.00 14.84 85 ASN B O 1
ATOM 6719 N N . GLN B 1 86 ? 105.814 46.023 29.250 1.00 14.30 86 GLN B N 1
ATOM 6720 C CA . GLN B 1 86 ? 107.268 45.885 29.137 1.00 14.08 86 GLN B CA 1
ATOM 6721 C C . GLN B 1 86 ? 107.814 44.565 29.725 1.00 13.39 86 GLN B C 1
ATOM 6722 O O . GLN B 1 86 ? 109.035 44.354 29.806 1.00 13.17 86 GLN B O 1
ATOM 6728 N N . GLY B 1 87 ? 106.906 43.686 30.140 1.00 12.30 87 GLY B N 1
ATOM 6729 C CA . GLY B 1 87 ? 107.260 42.329 30.507 1.00 11.97 87 GLY B CA 1
ATOM 6730 C C . GLY B 1 87 ? 107.462 42.016 31.981 1.00 11.25 87 GLY B C 1
ATOM 6731 O O . GLY B 1 87 ? 107.901 40.911 32.302 1.00 10.35 87 GLY B O 1
ATOM 6732 N N . GLU B 1 88 ? 107.134 42.964 32.864 1.00 10.77 88 GLU B N 1
ATOM 6733 C CA . GLU B 1 88 ? 107.333 42.799 34.297 1.00 10.19 88 GLU B CA 1
ATOM 6734 C C . GLU B 1 88 ? 106.064 42.315 34.965 1.00 9.68 88 GLU B C 1
ATOM 6735 O O . GLU B 1 88 ? 104.980 42.840 34.710 1.00 9.87 88 GLU B O 1
ATOM 6741 N N . SER B 1 89 ? 106.187 41.308 35.823 1.00 9.29 89 SER B N 1
ATOM 6742 C CA . SER B 1 89 ? 105.131 41.016 36.760 1.00 9.02 89 SER B CA 1
ATOM 6743 C C . SER B 1 89 ? 105.239 42.041 37.885 1.00 9.28 89 SER B C 1
ATOM 6744 O O . SER B 1 89 ? 106.273 42.658 38.087 1.00 9.79 89 SER B O 1
ATOM 6747 N N . VAL B 1 90 ? 104.160 42.222 38.622 1.00 10.13 90 VAL B N 1
ATOM 6748 C CA . VAL B 1 90 ? 104.113 43.209 39.699 1.00 10.36 90 VAL B CA 1
ATOM 6749 C C . VAL B 1 90 ? 103.257 42.649 40.804 1.00 10.64 90 VAL B C 1
ATOM 6750 O O . VAL B 1 90 ? 102.118 42.264 40.577 1.00 10.33 90 VAL B O 1
ATOM 6754 N N . ALA B 1 91 ? 103.840 42.582 41.993 1.00 11.21 91 ALA B N 1
ATOM 6755 C CA . ALA B 1 91 ? 103.134 42.214 43.204 1.00 12.00 91 ALA B CA 1
ATOM 6756 C C . ALA B 1 91 ? 102.725 43.504 43.916 1.00 12.88 91 ALA B C 1
ATOM 6757 O O . ALA B 1 91 ? 103.532 44.410 44.064 1.00 12.20 91 ALA B O 1
ATOM 6759 N N . ILE B 1 92 ? 101.464 43.571 44.339 1.00 14.00 92 ILE B N 1
ATOM 6760 C CA . ILE B 1 92 ? 100.937 44.708 45.060 1.00 14.72 92 ILE B CA 1
ATOM 6761 C C . ILE B 1 92 ? 100.759 44.266 46.491 1.00 15.34 92 ILE B C 1
ATOM 6762 O O . ILE B 1 92 ? 100.124 43.261 46.786 1.00 14.94 92 ILE B O 1
ATOM 6767 N N . CYS B 1 93 ? 101.333 45.038 47.386 1.00 15.72 93 CYS B N 1
ATOM 6768 C CA . CYS B 1 93 ? 101.263 44.737 48.782 1.00 16.34 93 CYS B CA 1
ATOM 6769 C C . CYS B 1 93 ? 100.431 45.833 49.478 1.00 16.10 93 CYS B C 1
ATOM 6770 O O . CYS B 1 93 ? 100.738 47.017 49.358 1.00 16.09 93 CYS B O 1
ATOM 6773 N N . GLU B 1 94 ? 99.360 45.425 50.159 1.00 15.95 94 GLU B N 1
ATOM 6774 C CA . GLU B 1 94 ? 98.472 46.343 50.863 1.00 16.08 94 GLU B CA 1
ATOM 6775 C C . GLU B 1 94 ? 98.555 46.060 52.348 1.00 15.77 94 GLU B C 1
ATOM 6776 O O . GLU B 1 94 ? 98.234 46.924 53.152 1.00 16.73 94 GLU B O 1
ATOM 6782 N N . ARG B 1 108 ? 100.754 43.873 56.826 1.00 16.63 108 ARG B N 1
ATOM 6783 C CA . ARG B 1 108 ? 100.637 43.907 55.358 1.00 17.27 108 ARG B CA 1
ATOM 6784 C C . ARG B 1 108 ? 100.841 42.543 54.692 1.00 16.45 108 ARG B C 1
ATOM 6785 O O . ARG B 1 108 ? 101.366 41.614 55.297 1.00 16.29 108 ARG B O 1
ATOM 6793 N N . LYS B 1 109 ? 100.439 42.443 53.426 1.00 15.82 109 LYS B N 1
ATOM 6794 C CA . LYS B 1 109 ? 100.697 41.241 52.618 1.00 15.16 109 LYS B CA 1
ATOM 6795 C C . LYS B 1 109 ? 100.412 41.440 51.116 1.00 14.85 109 LYS B C 1
ATOM 6796 O O . LYS B 1 109 ? 99.675 42.353 50.714 1.00 14.08 109 LYS B O 1
ATOM 6802 N N . VAL B 1 110 ? 101.004 40.562 50.305 1.00 14.45 110 VAL B N 1
ATOM 6803 C CA . VAL B 1 110 ? 100.866 40.605 48.850 1.00 13.97 110 VAL B CA 1
ATOM 6804 C C . VAL B 1 110 ? 99.467 40.133 48.483 1.00 13.97 110 VAL B C 1
ATOM 6805 O O . VAL B 1 110 ? 99.186 38.951 48.564 1.00 14.39 110 VAL B O 1
ATOM 6809 N N . VAL B 1 111 ? 98.599 41.060 48.093 1.00 13.77 111 VAL B N 1
ATOM 6810 C CA . VAL B 1 111 ? 97.174 40.784 47.919 1.00 14.31 111 VAL B CA 1
ATOM 6811 C C . VAL B 1 111 ? 96.729 40.744 46.455 1.00 14.19 111 VAL B C 1
ATOM 6812 O O . VAL B 1 111 ? 95.587 40.370 46.143 1.00 14.07 111 VAL B O 1
ATOM 6816 N N . ARG B 1 112 ? 97.633 41.133 45.568 1.00 13.60 112 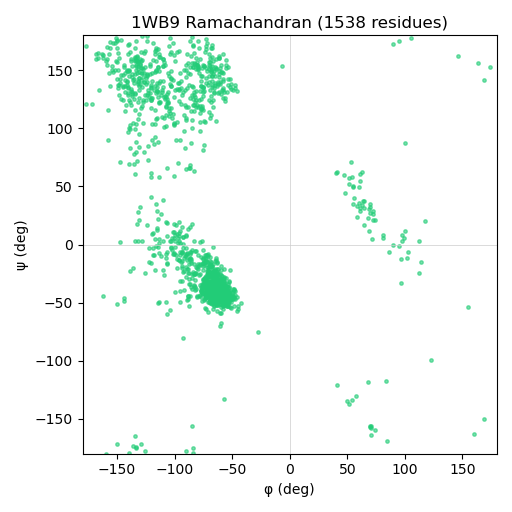ARG B N 1
ATOM 6817 C CA . ARG B 1 112 ? 97.357 41.142 44.142 1.00 13.69 112 ARG B CA 1
ATOM 6818 C C . ARG B 1 112 ? 98.670 41.054 43.403 1.00 12.85 112 ARG B C 1
ATOM 6819 O O . ARG B 1 112 ? 99.629 41.705 43.775 1.00 12.05 112 ARG B O 1
ATOM 6827 N N . ILE B 1 113 ? 98.707 40.220 42.367 1.00 12.61 113 ILE B N 1
ATOM 6828 C CA . ILE B 1 113 ? 99.838 40.152 41.445 1.00 12.56 113 ILE B CA 1
ATOM 6829 C C . ILE B 1 113 ? 99.305 40.223 40.009 1.00 12.17 113 ILE B C 1
ATOM 6830 O O . ILE B 1 113 ? 98.286 39.623 39.673 1.00 12.09 113 ILE B O 1
ATOM 6835 N N . VAL B 1 114 ? 99.980 40.981 39.172 1.00 11.90 114 VAL B N 1
ATOM 6836 C CA . VAL B 1 114 ? 99.645 40.997 37.755 1.00 12.12 114 VAL B CA 1
ATOM 6837 C C . VAL B 1 114 ? 100.840 40.501 36.994 1.00 11.30 114 VAL B C 1
ATOM 6838 O O . VAL B 1 114 ? 101.963 40.909 37.277 1.00 10.53 114 VAL B O 1
ATOM 6842 N N . THR B 1 115 ? 100.603 39.581 36.060 1.00 11.43 115 THR B N 1
ATOM 6843 C CA . THR B 1 115 ? 101.639 39.153 35.124 1.00 11.12 115 THR B CA 1
ATOM 6844 C C . THR B 1 115 ? 101.236 39.505 33.661 1.00 12.37 115 THR B C 1
ATOM 6845 O O . THR B 1 115 ? 100.038 39.540 33.316 1.00 11.36 115 THR B O 1
ATOM 6849 N N . PRO B 1 116 ? 102.239 39.784 32.823 1.00 12.95 116 PRO B N 1
ATOM 6850 C CA . PRO B 1 116 ? 102.018 40.303 31.462 1.00 13.91 116 PRO B CA 1
ATOM 6851 C C . PRO B 1 116 ? 101.155 39.440 30.546 1.00 14.49 116 PRO B C 1
ATOM 6852 O O . PRO B 1 116 ? 100.414 39.989 29.769 1.00 14.40 116 PRO B O 1
ATOM 6856 N N . GLY B 1 117 ? 101.223 38.122 30.668 1.00 15.34 117 GLY B N 1
ATOM 6857 C CA . GLY B 1 117 ? 100.430 37.227 29.844 1.00 15.65 117 GLY B CA 1
ATOM 6858 C C . GLY B 1 117 ? 99.112 36.746 30.430 1.00 15.99 117 GLY B C 1
ATOM 6859 O O . GLY B 1 117 ? 98.400 35.964 29.775 1.00 17.03 117 GLY B O 1
ATOM 6860 N N . THR B 1 118 ? 98.775 37.197 31.638 1.00 15.92 118 THR B N 1
ATOM 6861 C CA . THR B 1 118 ? 97.542 36.781 32.307 1.00 15.54 118 THR B CA 1
ATOM 6862 C C . THR B 1 118 ? 96.578 37.917 32.749 1.00 15.61 118 THR B C 1
ATOM 6863 O O . THR B 1 118 ? 95.690 37.694 33.557 1.00 15.75 118 THR B O 1
ATOM 6867 N N . ILE B 1 119 ? 96.740 39.120 32.213 1.00 15.80 119 ILE B N 1
ATOM 6868 C CA . ILE B 1 119 ? 95.823 40.199 32.519 1.00 16.34 119 ILE B CA 1
ATOM 6869 C C . ILE B 1 119 ? 94.602 40.132 31.623 1.00 16.21 119 ILE B C 1
ATOM 6870 O O . ILE B 1 119 ? 94.651 39.587 30.529 1.00 16.30 119 ILE B O 1
ATOM 6875 N N . SER B 1 120 ? 93.501 40.658 32.142 1.00 15.50 120 SER B N 1
ATOM 6876 C CA . SER B 1 120 ? 92.207 40.646 31.470 1.00 15.04 120 SER B CA 1
ATOM 6877 C C . SER B 1 120 ? 91.375 41.869 31.804 1.00 15.20 120 SER B C 1
ATOM 6878 O O . SER B 1 120 ? 90.236 41.958 31.368 1.00 15.24 120 SER B O 1
ATOM 6881 N N . ASP B 1 121 ? 91.917 42.795 32.597 1.00 16.07 121 ASP B N 1
ATOM 6882 C CA . ASP B 1 121 ? 91.253 44.068 32.880 1.00 16.52 121 ASP B CA 1
ATOM 6883 C C . ASP B 1 121 ? 91.444 44.963 31.659 1.00 16.78 121 ASP B C 1
ATOM 6884 O O . ASP B 1 121 ? 92.515 45.010 31.087 1.00 17.72 121 ASP B O 1
ATOM 6889 N N . GLU B 1 122 ? 90.370 45.630 31.266 1.00 17.20 122 GLU B N 1
ATOM 6890 C CA . GLU B 1 122 ? 90.331 46.616 30.193 1.00 17.64 122 GLU B CA 1
ATOM 6891 C C . GLU B 1 122 ? 91.393 47.746 30.329 1.00 17.16 122 GLU B C 1
ATOM 6892 O O . GLU B 1 122 ? 91.955 48.194 29.331 1.00 17.03 122 GLU B O 1
ATOM 6898 N N . ALA B 1 123 ? 91.663 48.185 31.559 1.00 16.76 123 ALA B N 1
ATOM 6899 C CA . ALA B 1 123 ? 92.654 49.240 31.828 1.00 16.31 123 ALA B CA 1
ATOM 6900 C C . ALA B 1 123 ? 94.077 48.807 31.489 1.00 16.24 123 ALA B C 1
ATOM 6901 O O . ALA B 1 123 ? 94.910 49.625 31.160 1.00 16.21 123 ALA B O 1
ATOM 6903 N N . LEU B 1 124 ? 94.335 47.509 31.551 1.00 16.58 124 LEU B N 1
ATOM 6904 C CA . LEU B 1 124 ? 95.669 46.975 31.367 1.00 17.04 124 LEU B CA 1
ATOM 6905 C C . LEU B 1 124 ? 95.945 46.486 29.941 1.00 17.43 124 LEU B C 1
ATOM 6906 O O . LEU B 1 124 ? 97.077 46.264 29.607 1.00 18.08 124 LEU B O 1
ATOM 6911 N N . LEU B 1 125 ? 94.920 46.343 29.110 1.00 17.75 125 LEU B N 1
ATOM 6912 C CA . LEU B 1 125 ? 95.077 45.761 27.774 1.00 17.60 125 LEU B CA 1
ATOM 6913 C C . LEU B 1 125 ? 94.944 46.820 26.697 1.00 17.49 125 LEU B C 1
ATOM 6914 O O . LEU B 1 125 ? 94.306 47.834 26.907 1.00 18.19 125 LEU B O 1
ATOM 6919 N N . GLN B 1 126 ? 95.544 46.586 25.537 1.00 17.75 126 GLN B N 1
ATOM 6920 C CA . GLN B 1 126 ? 95.298 47.437 24.368 1.00 17.87 126 GLN B CA 1
ATOM 6921 C C . GLN B 1 126 ? 94.173 46.786 23.567 1.00 16.64 126 GLN B C 1
ATOM 6922 O O . GLN B 1 126 ? 94.198 45.604 23.250 1.00 15.55 126 GLN B O 1
ATOM 6928 N N . GLU B 1 127 ? 93.181 47.605 23.278 1.00 16.54 127 GLU B N 1
ATOM 6929 C CA . GLU B 1 127 ? 91.927 47.206 22.684 1.00 16.51 127 GLU B CA 1
ATOM 6930 C C . GLU B 1 127 ? 92.104 46.405 21.382 1.00 16.01 127 GLU B C 1
ATOM 6931 O O . GLU B 1 127 ? 91.390 45.453 21.178 1.00 14.49 127 GLU B O 1
ATOM 6937 N N . ARG B 1 128 ? 93.055 46.790 20.520 1.00 15.93 128 ARG B N 1
ATOM 6938 C CA . ARG B 1 128 ? 93.215 46.167 19.185 1.00 16.63 128 ARG B CA 1
ATOM 6939 C C . ARG B 1 128 ? 94.507 45.321 19.011 1.00 16.19 128 ARG B C 1
ATOM 6940 O O . ARG B 1 128 ? 95.001 45.148 17.903 1.00 16.83 128 ARG B O 1
ATOM 6948 N N . GLN B 1 129 ? 95.033 44.794 20.103 1.00 16.00 129 GLN B N 1
ATOM 6949 C CA . GLN B 1 129 ? 96.203 43.932 20.068 1.00 17.04 129 GLN B CA 1
ATOM 6950 C C . GLN B 1 129 ? 96.007 42.748 20.983 1.00 16.30 129 GLN B C 1
ATOM 6951 O O . GLN B 1 129 ? 95.615 42.904 22.141 1.00 16.22 129 GLN B O 1
ATOM 6957 N N . ASP B 1 130 ? 96.254 41.570 20.428 1.00 15.72 130 ASP B N 1
ATOM 6958 C CA . ASP B 1 130 ? 96.358 40.338 21.197 1.00 15.83 130 ASP B CA 1
ATOM 6959 C C . ASP B 1 130 ? 97.505 40.368 22.213 1.00 14.81 130 ASP B C 1
ATOM 6960 O O . ASP B 1 130 ? 98.544 40.982 22.019 1.00 13.88 130 ASP B O 1
ATOM 6965 N N . ASN B 1 131 ? 97.284 39.661 23.297 1.00 14.45 131 ASN B N 1
ATOM 6966 C CA . ASN B 1 131 ? 98.206 39.628 24.419 1.00 14.51 131 ASN B CA 1
ATOM 6967 C C . ASN B 1 131 ? 98.270 38.194 24.898 1.00 14.34 131 ASN B C 1
ATOM 6968 O O . ASN B 1 131 ? 97.366 37.734 25.580 1.00 14.86 131 ASN B O 1
ATOM 6973 N N . LEU B 1 132 ? 99.312 37.481 24.496 1.00 14.36 132 LEU B N 1
ATOM 6974 C CA . LEU B 1 132 ? 99.428 36.051 24.733 1.00 14.75 132 LEU B CA 1
ATOM 6975 C C . LEU B 1 132 ? 100.411 35.647 25.829 1.00 15.31 132 LEU B C 1
ATOM 6976 O O . LEU B 1 132 ? 101.449 36.285 26.032 1.00 15.93 132 LEU B O 1
ATOM 6981 N N . LEU B 1 133 ? 100.049 34.579 26.541 1.00 15.72 133 LEU B N 1
ATOM 6982 C CA . LEU B 1 133 ? 100.968 33.788 27.354 1.00 15.08 133 LEU B CA 1
ATOM 6983 C C . LEU B 1 133 ? 101.449 32.618 26.493 1.00 14.74 133 LEU B C 1
ATOM 6984 O O . LEU B 1 133 ? 100.669 32.035 25.729 1.00 13.77 133 LEU B O 1
ATOM 6989 N N . ALA B 1 134 ? 102.727 32.280 26.602 1.00 14.45 134 ALA B N 1
ATOM 6990 C CA . ALA B 1 134 ? 103.272 31.167 25.853 1.00 14.65 134 ALA B CA 1
ATOM 6991 C C . ALA B 1 134 ? 104.201 30.357 26.715 1.00 14.89 134 ALA B C 1
ATOM 6992 O O . ALA B 1 134 ? 104.708 30.841 27.709 1.00 14.48 134 ALA B O 1
ATOM 6994 N N . ALA B 1 135 ? 104.406 29.107 26.319 1.00 15.27 135 ALA B N 1
ATOM 6995 C CA . ALA B 1 135 ? 105.419 28.256 26.917 1.00 15.40 135 ALA B CA 1
ATOM 6996 C C . ALA B 1 135 ? 106.175 27.514 25.820 1.00 15.73 135 ALA B C 1
ATOM 6997 O O . ALA B 1 135 ? 105.603 27.078 24.820 1.00 14.77 135 ALA B O 1
ATOM 6999 N N . ILE B 1 136 ? 107.470 27.373 26.031 1.00 16.71 136 ILE B N 1
ATOM 7000 C CA . ILE B 1 136 ? 108.335 26.705 25.084 1.00 18.01 136 ILE B CA 1
ATOM 7001 C C . ILE B 1 136 ? 109.159 25.648 25.817 1.00 19.34 136 ILE B C 1
ATOM 7002 O O . ILE B 1 136 ? 109.485 25.785 26.999 1.00 18.92 136 ILE B O 1
ATOM 7007 N N . TRP B 1 137 ? 109.470 24.573 25.120 1.00 20.91 137 TRP B N 1
ATOM 7008 C CA . TRP B 1 137 ? 110.548 23.719 25.577 1.00 22.52 137 TRP B CA 1
ATOM 7009 C C . TRP B 1 137 ? 111.075 22.855 24.453 1.00 23.21 137 TRP B C 1
ATOM 7010 O O . TRP B 1 137 ? 110.611 22.936 23.310 1.00 23.27 137 TRP B O 1
ATOM 7021 N N . GLN B 1 138 ? 112.063 22.044 24.800 1.00 24.35 138 GLN B N 1
ATOM 7022 C CA . GLN B 1 138 ? 112.854 21.344 23.819 1.00 25.06 138 GLN B CA 1
ATOM 7023 C C . GLN B 1 138 ? 113.223 19.934 24.297 1.00 25.56 138 GLN B C 1
ATOM 7024 O O . GLN B 1 138 ? 113.592 19.723 25.445 1.00 25.28 138 GLN B O 1
ATOM 7030 N N . ASP B 1 139 ? 113.083 18.995 23.368 1.00 26.70 139 ASP B N 1
ATOM 7031 C CA . ASP B 1 139 ? 113.456 17.584 23.476 1.00 27.51 139 ASP B CA 1
ATOM 7032 C C . ASP B 1 139 ? 114.769 17.436 22.723 1.00 27.73 139 ASP B C 1
ATOM 7033 O O . ASP B 1 139 ? 115.196 18.358 22.030 1.00 27.80 139 ASP B O 1
ATOM 7038 N N . SER B 1 140 ? 115.385 16.259 22.799 1.00 28.12 140 SER B N 1
ATOM 7039 C CA . SER B 1 140 ? 116.404 15.881 21.810 1.00 28.28 140 SER B CA 1
ATOM 7040 C C . SER B 1 140 ? 115.765 15.713 20.415 1.00 28.14 140 SER B C 1
ATOM 7041 O O . SER B 1 140 ? 116.440 15.864 19.401 1.00 28.48 140 SER B O 1
ATOM 7044 N N . LYS B 1 141 ? 114.464 15.405 20.385 1.00 28.05 141 LYS B N 1
ATOM 7045 C CA . LYS B 1 141 ? 113.665 15.292 19.152 1.00 27.47 141 LYS B CA 1
ATOM 7046 C C . LYS B 1 141 ? 113.264 16.616 18.501 1.00 26.71 141 LYS B C 1
ATOM 7047 O O . LYS B 1 141 ? 113.178 16.691 17.276 1.00 26.73 141 LYS B O 1
ATOM 7053 N N . GLY B 1 142 ? 112.984 17.648 19.298 1.00 25.70 142 GLY B N 1
ATOM 7054 C CA . GLY B 1 142 ? 112.472 18.903 18.753 1.00 24.51 142 GLY B CA 1
ATOM 7055 C C . GLY B 1 142 ? 111.763 19.800 19.763 1.00 23.55 142 GLY B C 1
ATOM 7056 O O . GLY B 1 142 ? 111.892 19.622 20.968 1.00 23.74 142 GLY B O 1
ATOM 7057 N N . PHE B 1 143 ? 110.990 20.760 19.272 1.00 22.02 143 PHE B N 1
ATOM 7058 C CA . PHE B 1 143 ? 110.392 21.770 20.143 1.00 20.97 143 PHE B CA 1
ATOM 7059 C C . PHE B 1 143 ? 108.930 21.507 20.501 1.00 19.92 143 PHE B C 1
ATOM 7060 O O . PHE B 1 143 ? 108.232 20.787 19.799 1.00 19.57 143 PHE B O 1
ATOM 7068 N N . GLY B 1 144 ? 108.482 22.104 21.605 1.00 18.50 144 GLY B N 1
ATOM 7069 C CA . GLY B 1 144 ? 107.071 22.161 21.931 1.00 17.42 144 GLY B CA 1
ATOM 7070 C C . GLY B 1 144 ? 106.677 23.591 22.250 1.00 16.72 144 GLY B C 1
ATOM 7071 O O . GLY B 1 144 ? 107.424 24.329 22.886 1.00 16.21 144 GLY B O 1
ATOM 7072 N N . TYR B 1 145 ? 105.489 23.992 21.825 1.00 15.96 145 TYR B N 1
ATOM 7073 C CA . TYR B 1 145 ? 105.105 25.394 21.960 1.00 15.38 145 TYR B CA 1
ATOM 7074 C C . TYR B 1 145 ? 103.623 25.494 22.139 1.00 14.90 145 TYR B C 1
ATOM 7075 O O . TYR B 1 145 ? 102.866 24.768 21.501 1.00 15.91 145 TYR B O 1
ATOM 7084 N N . ALA B 1 146 ? 103.219 26.353 23.050 1.00 14.56 146 ALA B N 1
ATOM 7085 C CA . ALA B 1 146 ? 101.817 26.570 23.354 1.00 15.12 146 ALA B CA 1
ATOM 7086 C C . ALA B 1 146 ? 101.555 28.069 23.578 1.00 14.78 146 ALA B C 1
ATOM 7087 O O . ALA B 1 146 ? 102.404 28.753 24.116 1.00 14.02 146 ALA B O 1
ATOM 7089 N N . THR B 1 147 ? 100.387 28.559 23.166 1.00 14.72 147 THR B N 1
ATOM 7090 C CA . THR B 1 147 ? 99.992 29.946 23.441 1.00 14.84 147 THR B CA 1
ATOM 7091 C C . THR B 1 147 ? 98.574 30.016 23.956 1.00 14.79 147 THR B C 1
ATOM 7092 O O . THR B 1 147 ? 97.735 29.226 23.564 1.00 16.53 147 THR B O 1
ATOM 7096 N N . LEU B 1 148 ? 98.294 31.006 24.781 1.00 15.01 148 LEU B N 1
ATOM 7097 C CA . LEU B 1 148 ? 96.955 31.222 25.320 1.00 15.41 148 LEU B CA 1
ATOM 7098 C C . LEU B 1 148 ? 96.651 32.706 25.354 1.00 16.10 148 LEU B C 1
ATOM 7099 O O . LEU B 1 148 ? 97.487 33.509 25.769 1.00 15.53 148 LEU B O 1
ATOM 7104 N N . ASP B 1 149 ? 95.455 33.046 24.896 1.00 17.00 149 ASP B N 1
ATOM 7105 C CA . ASP B 1 149 ? 94.897 34.366 25.074 1.00 18.05 149 ASP B CA 1
ATOM 7106 C C . ASP B 1 149 ? 93.941 34.160 26.245 1.00 18.00 149 ASP B C 1
ATOM 7107 O O . ASP B 1 149 ? 92.883 33.535 26.080 1.00 17.23 149 ASP B O 1
ATOM 7112 N N . ILE B 1 150 ? 94.335 34.609 27.438 1.00 17.41 150 ILE B N 1
ATOM 7113 C CA . ILE B 1 150 ? 93.550 34.315 28.626 1.00 18.22 150 ILE B CA 1
ATOM 7114 C C . ILE B 1 150 ? 92.156 34.958 28.589 1.00 18.69 150 ILE B C 1
ATOM 7115 O O . ILE B 1 150 ? 91.266 34.544 29.338 1.00 18.30 150 ILE B O 1
ATOM 7120 N N . SER B 1 151 ? 91.990 36.018 27.789 1.00 19.01 151 SER B N 1
ATOM 7121 C CA . SER B 1 151 ? 90.679 36.638 27.634 1.00 19.45 151 SER B CA 1
ATOM 7122 C C . SER B 1 151 ? 89.714 35.789 26.785 1.00 19.63 151 SER B C 1
ATOM 7123 O O . SER B 1 151 ? 88.605 35.432 27.209 1.00 20.85 151 SER B O 1
ATOM 7126 N N . SER B 1 152 ? 90.134 35.437 25.589 1.00 18.76 152 SER B N 1
ATOM 7127 C CA . SER B 1 152 ? 89.270 34.721 24.691 1.00 17.66 152 SER B CA 1
ATOM 7128 C C . SER B 1 152 ? 89.225 33.204 24.974 1.00 17.80 152 SER B C 1
ATOM 7129 O O . SER B 1 152 ? 88.315 32.513 24.523 1.00 16.02 152 SER B O 1
ATOM 7132 N N . GLY B 1 153 ? 90.223 32.681 25.682 1.00 17.35 153 GLY B N 1
ATOM 7133 C CA . GLY B 1 153 ? 90.354 31.241 25.855 1.00 17.77 153 GLY B CA 1
ATOM 7134 C C . GLY B 1 153 ? 90.992 30.472 24.697 1.00 17.95 153 GLY B C 1
ATOM 7135 O O . GLY B 1 153 ? 91.070 29.240 24.735 1.00 17.95 153 GLY B O 1
ATOM 7136 N N . ARG B 1 154 ? 91.469 31.201 23.697 1.00 17.67 154 ARG B N 1
ATOM 7137 C CA . ARG B 1 154 ? 92.064 30.624 22.513 1.00 18.10 154 ARG B CA 1
ATOM 7138 C C . ARG B 1 154 ? 93.391 30.015 22.907 1.00 16.45 154 ARG B C 1
ATOM 7139 O O . ARG B 1 154 ? 94.302 30.719 23.305 1.00 15.91 154 ARG B O 1
ATOM 7147 N N . PHE B 1 155 ? 93.459 28.693 22.804 1.00 15.08 155 PHE B N 1
ATOM 7148 C CA . PHE B 1 155 ? 94.561 27.894 23.330 1.00 15.27 155 PHE B CA 1
ATOM 7149 C C . PHE B 1 155 ? 95.073 27.090 22.118 1.00 15.70 155 PHE B C 1
ATOM 7150 O O . PHE B 1 155 ? 94.300 26.427 21.459 1.00 16.09 155 PHE B O 1
ATOM 7158 N N . ARG B 1 156 ? 96.366 27.204 21.805 1.00 16.77 156 ARG B N 1
ATOM 7159 C CA . ARG B 1 156 ? 97.003 26.555 20.651 1.00 16.50 156 ARG B CA 1
ATOM 7160 C C . ARG B 1 156 ? 98.295 25.869 21.058 1.00 16.75 156 ARG B C 1
ATOM 7161 O O . ARG B 1 156 ? 98.970 26.302 21.996 1.00 15.93 156 ARG B O 1
ATOM 7169 N N . LEU B 1 157 ? 98.618 24.768 20.386 1.00 16.52 157 LEU B N 1
ATOM 7170 C CA . LEU B 1 157 ? 99.940 24.172 20.506 1.00 16.92 157 LEU B CA 1
ATOM 7171 C C . LEU B 1 157 ? 100.493 23.806 19.160 1.00 16.61 157 LEU B C 1
ATOM 7172 O O . LEU B 1 157 ? 99.780 23.690 18.173 1.00 16.91 157 LEU B O 1
ATOM 7177 N N . SER B 1 158 ? 101.794 23.631 19.142 1.00 17.08 158 SER B N 1
ATOM 7178 C CA . SER B 1 158 ? 102.522 23.235 17.957 1.00 16.40 158 SER B CA 1
ATOM 7179 C C . SER B 1 158 ? 103.815 22.562 18.383 1.00 16.17 158 SER B C 1
ATOM 7180 O O . SER B 1 158 ? 104.220 22.591 19.558 1.00 14.84 158 SER B O 1
ATOM 7183 N N . GLU B 1 159 ? 104.462 21.950 17.404 1.00 15.95 159 GLU B N 1
ATOM 7184 C CA . GLU B 1 159 ? 105.694 21.247 17.638 1.00 16.29 159 GLU B CA 1
ATOM 7185 C C . GLU B 1 159 ? 106.647 21.624 16.520 1.00 16.07 159 GLU B C 1
ATOM 7186 O O . GLU B 1 159 ? 106.936 20.797 15.682 1.00 15.97 159 GLU B O 1
ATOM 7192 N N . PRO B 1 160 ? 107.126 22.866 16.490 1.00 16.66 160 PRO B N 1
ATOM 7193 C CA . PRO B 1 160 ? 108.052 23.297 15.430 1.00 17.28 160 PRO B CA 1
ATOM 7194 C C . PRO B 1 160 ? 109.176 22.288 15.179 1.00 17.68 160 PRO B C 1
ATOM 7195 O O . PRO B 1 160 ? 109.817 21.810 16.122 1.00 17.61 160 PRO B O 1
ATOM 7199 N N . ALA B 1 161 ? 109.396 21.968 13.908 1.00 18.40 161 ALA B N 1
ATOM 7200 C CA . ALA B 1 161 ? 110.326 20.898 13.532 1.00 18.82 161 ALA B CA 1
ATOM 7201 C C . ALA B 1 161 ? 111.800 21.300 13.675 1.00 19.18 161 ALA B C 1
ATOM 7202 O O . ALA B 1 161 ? 112.658 20.437 13.776 1.00 19.46 161 ALA B O 1
ATOM 7204 N N . ASP B 1 162 ? 112.094 22.602 13.673 1.00 19.52 162 ASP B N 1
ATOM 7205 C CA . ASP B 1 162 ? 113.480 23.074 13.755 1.00 19.15 162 ASP B CA 1
ATOM 7206 C C . ASP B 1 162 ? 113.616 24.492 14.313 1.00 19.09 162 ASP B C 1
ATOM 7207 O O . ASP B 1 162 ? 112.625 25.185 14.558 1.00 18.45 162 ASP B O 1
ATOM 7212 N N . ARG B 1 163 ? 114.862 24.915 14.508 1.00 18.98 163 ARG B N 1
ATOM 7213 C CA . ARG B 1 163 ? 115.168 26.231 15.062 1.00 19.19 163 ARG B CA 1
ATOM 7214 C C . ARG B 1 163 ? 114.496 27.385 14.297 1.00 18.62 163 ARG B C 1
ATOM 7215 O O . ARG B 1 163 ? 113.993 28.329 14.911 1.00 17.92 163 ARG B O 1
ATOM 7223 N N . GLU B 1 164 ? 114.493 27.298 12.966 1.00 18.07 164 GLU B N 1
ATOM 7224 C CA . GLU B 1 164 ? 113.998 28.371 12.100 1.00 17.80 164 GLU B CA 1
ATOM 7225 C C . GLU B 1 164 ? 112.480 28.536 12.220 1.00 17.21 164 GLU B C 1
ATOM 7226 O O . GLU B 1 164 ? 111.982 29.637 12.379 1.00 16.73 164 GLU B O 1
ATOM 7232 N N . THR B 1 165 ? 111.759 27.424 12.155 1.00 16.38 165 THR B N 1
ATOM 7233 C CA . THR B 1 165 ? 110.315 27.417 12.312 1.00 16.37 165 THR B CA 1
ATOM 7234 C C . THR B 1 165 ? 109.895 27.877 13.721 1.00 15.87 165 THR B C 1
ATOM 7235 O O . THR B 1 165 ? 108.846 28.490 13.884 1.00 14.57 165 THR B O 1
ATOM 7239 N N . MET B 1 166 ? 110.736 27.611 14.716 1.00 15.55 166 MET B N 1
ATOM 7240 C CA . MET B 1 166 ? 110.450 28.032 16.087 1.00 15.60 166 MET B CA 1
ATOM 7241 C C . MET B 1 166 ? 110.579 29.551 16.204 1.00 14.96 166 MET B C 1
ATOM 7242 O O . MET B 1 166 ? 109.670 30.200 16.711 1.00 14.42 166 MET B O 1
ATOM 7247 N N . ALA B 1 167 ? 111.698 30.090 15.714 1.00 14.92 167 ALA B N 1
ATOM 7248 C CA . ALA B 1 167 ? 111.943 31.535 15.601 1.00 14.99 167 ALA B CA 1
ATOM 7249 C C . ALA B 1 167 ? 110.798 32.242 14.894 1.00 15.39 167 ALA B C 1
ATOM 7250 O O . ALA B 1 167 ? 110.315 33.268 15.343 1.00 14.73 167 ALA B O 1
ATOM 7252 N N . ALA B 1 168 ? 110.359 31.677 13.779 1.00 16.15 168 ALA B N 1
ATOM 7253 C CA . ALA B 1 168 ? 109.228 32.238 13.044 1.00 16.83 168 ALA B CA 1
ATOM 7254 C C . ALA B 1 168 ? 107.933 32.246 13.883 1.00 17.35 168 ALA B C 1
ATOM 7255 O O . ALA B 1 168 ? 107.175 33.223 13.857 1.00 17.56 168 ALA B O 1
ATOM 7257 N N . GLU B 1 169 ? 107.685 31.183 14.644 1.00 17.98 169 GLU B N 1
ATOM 7258 C CA . GLU B 1 169 ? 106.475 31.119 15.472 1.00 18.65 169 GLU B CA 1
ATOM 7259 C C . GLU B 1 169 ? 106.512 32.126 16.613 1.00 18.34 169 GLU B C 1
ATOM 7260 O O . GLU B 1 169 ? 105.491 32.777 16.897 1.00 18.32 169 GLU B O 1
ATOM 7266 N N . LEU B 1 170 ? 107.680 32.272 17.249 1.00 17.76 170 LEU B N 1
ATOM 7267 C CA . LEU B 1 170 ? 107.867 33.262 18.318 1.00 17.64 170 LEU B CA 1
ATOM 7268 C C . LEU B 1 170 ? 107.606 34.677 17.830 1.00 17.25 170 LEU B C 1
ATOM 7269 O O . LEU B 1 170 ? 106.937 35.456 18.511 1.00 16.19 170 LEU B O 1
ATOM 7274 N N . GLN B 1 171 ? 108.147 35.008 16.660 1.00 17.18 171 GLN B N 1
ATOM 7275 C CA . GLN B 1 171 ? 107.956 36.334 16.087 1.00 17.52 171 GLN B CA 1
ATOM 7276 C C . GLN B 1 171 ? 106.480 36.565 15.743 1.00 17.16 171 GLN B C 1
ATOM 7277 O O . GLN B 1 171 ? 105.909 37.617 16.066 1.00 18.42 171 GLN B O 1
ATOM 7283 N N . ARG B 1 172 ? 105.861 35.569 15.123 1.00 16.10 172 ARG B N 1
ATOM 7284 C CA . ARG B 1 172 ? 104.454 35.637 14.744 1.00 15.81 172 ARG B CA 1
ATOM 7285 C C . ARG B 1 172 ? 103.521 35.799 15.925 1.00 15.11 172 ARG B C 1
ATOM 7286 O O . ARG B 1 172 ? 102.612 36.602 15.860 1.00 15.46 172 ARG B O 1
ATOM 7294 N N . THR B 1 173 ? 103.714 35.010 16.986 1.00 14.75 173 THR B N 1
ATOM 7295 C CA . THR B 1 173 ? 102.828 35.063 18.144 1.00 14.17 173 THR B CA 1
ATOM 7296 C C . THR B 1 173 ? 103.194 36.178 19.122 1.00 14.11 173 THR B C 1
ATOM 7297 O O . THR B 1 173 ? 102.361 36.634 19.879 1.00 14.29 173 THR B O 1
ATOM 7301 N N . ASN B 1 174 ? 104.452 36.584 19.111 1.00 14.42 174 ASN B N 1
ATOM 7302 C CA . ASN B 1 174 ? 104.964 37.671 19.943 1.00 14.59 174 ASN B CA 1
ATOM 7303 C C . ASN B 1 174 ? 104.429 37.668 21.375 1.00 14.48 174 ASN B C 1
ATOM 7304 O O . ASN B 1 174 ? 103.764 38.597 21.798 1.00 13.75 174 ASN B O 1
ATOM 7309 N N . PRO B 1 175 ? 104.721 36.620 22.131 1.00 14.72 175 PRO B N 1
ATOM 7310 C CA . PRO B 1 175 ? 104.135 36.493 23.463 1.00 15.04 175 PRO B CA 1
ATOM 7311 C C . PRO B 1 175 ? 104.604 37.565 24.424 1.00 14.84 175 PRO B C 1
ATOM 7312 O O . PRO B 1 175 ? 105.800 37.872 24.525 1.00 14.39 175 PRO B O 1
ATOM 7316 N N . ALA B 1 176 ? 103.635 38.121 25.145 1.00 14.59 176 ALA B N 1
ATOM 7317 C CA . ALA B 1 176 ? 103.885 39.091 26.199 1.00 14.05 176 ALA B CA 1
ATOM 7318 C C . ALA B 1 176 ? 104.616 38.489 27.400 1.00 13.83 176 ALA B C 1
ATOM 7319 O O . ALA B 1 176 ? 105.280 39.205 28.142 1.00 14.42 176 ALA B O 1
ATOM 7321 N N . GLU B 1 177 ? 104.437 37.188 27.618 1.00 13.76 177 GLU B N 1
ATOM 7322 C CA . GLU B 1 177 ? 105.083 36.461 28.717 1.00 13.32 177 GLU B CA 1
ATOM 7323 C C . GLU B 1 177 ? 105.421 35.051 28.226 1.00 12.68 177 GLU B C 1
ATOM 7324 O O . GLU B 1 177 ? 104.617 34.453 27.565 1.00 13.30 177 GLU B O 1
ATOM 7330 N N . LEU B 1 178 ? 106.604 34.543 28.531 1.00 13.02 178 LEU B N 1
ATOM 7331 C CA . LEU B 1 178 ? 107.126 33.303 27.948 1.00 13.58 178 LEU B CA 1
ATOM 7332 C C . LEU B 1 178 ? 107.812 32.343 28.964 1.00 14.18 178 LEU B C 1
ATOM 7333 O O . LEU B 1 178 ? 108.944 32.526 29.383 1.00 13.31 178 LEU B O 1
ATOM 7338 N N . LEU B 1 179 ? 107.102 31.283 29.303 1.00 15.46 179 LEU B N 1
ATOM 7339 C CA . LEU B 1 179 ? 107.592 30.253 30.202 1.00 16.24 179 LEU B CA 1
ATOM 7340 C C . LEU B 1 179 ? 108.484 29.270 29.427 1.00 16.62 179 LEU B C 1
ATOM 7341 O O . LEU B 1 179 ? 108.117 28.817 28.345 1.00 17.44 179 LEU B O 1
ATOM 7346 N N . TYR B 1 180 ? 109.659 28.967 29.973 1.00 16.91 180 TYR B N 1
ATOM 7347 C CA . TYR B 1 180 ? 110.617 28.053 29.368 1.00 17.19 180 TYR B CA 1
ATOM 7348 C C . TYR B 1 180 ? 111.275 27.157 30.427 1.00 17.62 180 TYR B C 1
ATOM 7349 O O . TYR B 1 180 ? 111.421 27.564 31.581 1.00 17.04 180 TYR B O 1
ATOM 7358 N N . ALA B 1 181 ? 111.650 25.938 30.036 1.00 18.28 181 ALA B N 1
ATOM 7359 C CA . ALA B 1 181 ? 112.280 24.985 30.958 1.00 19.63 181 ALA B CA 1
ATOM 7360 C C . ALA B 1 181 ? 113.690 25.438 31.336 1.00 20.61 181 ALA B C 1
ATOM 7361 O O . ALA B 1 181 ? 114.338 26.153 30.564 1.00 20.60 181 ALA B O 1
ATOM 7363 N N . GLU B 1 182 ? 114.166 25.012 32.511 1.00 21.94 182 GLU B N 1
ATOM 7364 C CA . GLU B 1 182 ? 115.495 25.405 33.003 1.00 22.74 182 GLU B CA 1
ATOM 7365 C C . GLU B 1 182 ? 116.577 25.008 32.018 1.00 23.38 182 GLU B C 1
ATOM 7366 O O . GLU B 1 182 ? 117.498 25.772 31.743 1.00 23.61 182 GLU B O 1
ATOM 7372 N N . ASP B 1 183 ? 116.462 23.772 31.535 1.00 23.88 183 ASP B N 1
ATOM 7373 C CA . ASP B 1 183 ? 117.470 23.129 30.705 1.00 24.29 183 ASP B CA 1
ATOM 7374 C C . ASP B 1 183 ? 117.333 23.485 29.232 1.00 24.16 183 ASP B C 1
ATOM 7375 O O . ASP B 1 183 ? 117.856 22.772 28.371 1.00 24.38 183 ASP B O 1
ATOM 7380 N N . PHE B 1 184 ? 116.612 24.560 28.927 1.00 23.96 184 PHE B N 1
ATOM 7381 C CA . PHE B 1 184 ? 116.449 24.967 27.544 1.00 23.61 184 PHE B CA 1
ATOM 7382 C C . PHE B 1 184 ? 117.826 25.211 26.938 1.00 23.77 184 PHE B C 1
ATOM 7383 O O . PHE B 1 184 ? 118.630 25.963 27.499 1.00 23.65 184 PHE B O 1
ATOM 7391 N N . ALA B 1 185 ? 118.096 24.550 25.811 1.00 23.67 185 ALA B N 1
ATOM 7392 C CA . ALA B 1 185 ? 119.434 24.518 25.229 1.00 23.73 185 ALA B CA 1
ATOM 7393 C C . ALA B 1 185 ? 119.629 25.704 24.294 1.00 23.55 185 ALA B C 1
ATOM 7394 O O . ALA B 1 185 ? 120.664 26.375 24.342 1.00 23.15 185 ALA B O 1
ATOM 7396 N N . GLU B 1 186 ? 118.611 25.967 23.475 1.00 23.15 186 GLU B N 1
ATOM 7397 C CA . GLU B 1 186 ? 118.664 27.010 22.457 1.00 23.12 186 GLU B CA 1
ATOM 7398 C C . GLU B 1 186 ? 118.246 28.365 23.016 1.00 22.86 186 GLU B C 1
ATOM 7399 O O . GLU B 1 186 ? 117.235 28.953 22.607 1.00 22.73 186 GLU B O 1
ATOM 7405 N N . MET B 1 187 ? 119.053 28.878 23.935 1.00 22.60 187 MET B N 1
ATOM 7406 C CA . MET B 1 187 ? 118.724 30.113 24.636 1.00 22.54 187 MET B CA 1
ATOM 7407 C C . MET B 1 187 ? 118.733 31.333 23.706 1.00 21.81 187 MET B C 1
ATOM 7408 O O . MET B 1 187 ? 118.086 32.333 23.999 1.00 21.31 187 MET B O 1
ATOM 7413 N N . SER B 1 188 ? 119.448 31.233 22.588 1.00 21.41 188 SER B N 1
ATOM 7414 C CA . SER B 1 188 ? 119.530 32.315 21.611 1.00 20.96 188 SER B CA 1
ATOM 7415 C C . SER B 1 188 ? 118.165 32.665 20.986 1.00 20.81 188 SER B C 1
ATOM 7416 O O . SER B 1 188 ? 117.930 33.817 20.623 1.00 20.38 188 SER B O 1
ATOM 7419 N N . LEU B 1 189 ? 117.273 31.677 20.865 1.00 20.87 189 LEU B N 1
ATOM 7420 C CA . LEU B 1 189 ? 115.891 31.907 20.407 1.00 21.13 189 LEU B CA 1
ATOM 7421 C C . LEU B 1 189 ? 115.093 32.912 21.253 1.00 21.42 189 LEU B C 1
ATOM 7422 O O . LEU B 1 189 ? 114.312 33.695 20.707 1.00 21.84 189 LEU B O 1
ATOM 7427 N N . ILE B 1 190 ? 115.271 32.877 22.573 1.00 21.64 190 ILE B N 1
ATOM 7428 C CA . ILE B 1 190 ? 114.418 33.649 23.473 1.00 22.18 190 ILE B CA 1
ATOM 7429 C C . ILE B 1 190 ? 115.125 34.713 24.345 1.00 22.66 190 ILE B C 1
ATOM 7430 O O . ILE B 1 190 ? 114.460 35.467 25.037 1.00 23.38 190 ILE B O 1
ATOM 7435 N N . GLU B 1 191 ? 116.442 34.811 24.258 1.00 22.90 191 GLU B N 1
ATOM 7436 C CA . GLU B 1 191 ? 117.264 35.626 25.170 1.00 23.67 191 GLU B CA 1
ATOM 7437 C C . GLU B 1 191 ? 116.903 37.108 25.284 1.00 23.55 191 GLU B C 1
ATOM 7438 O O . GLU B 1 191 ? 116.913 37.673 26.375 1.00 23.56 191 GLU B O 1
ATOM 7444 N N . GLY B 1 192 ? 116.644 37.749 24.148 1.00 23.65 192 GLY B N 1
ATOM 7445 C CA . GLY B 1 192 ? 116.306 39.166 24.131 1.00 23.57 192 GLY B CA 1
ATOM 7446 C C . GLY B 1 192 ? 114.850 39.509 24.415 1.00 23.34 192 GLY B C 1
ATOM 7447 O O . GLY B 1 192 ? 114.475 40.677 24.361 1.00 23.66 192 GLY B O 1
ATOM 7448 N N . ARG B 1 193 ? 114.026 38.512 24.721 1.00 22.77 193 ARG B N 1
ATOM 7449 C CA . ARG B 1 193 ? 112.585 38.729 24.827 1.00 22.32 193 ARG B CA 1
ATOM 7450 C C . ARG B 1 193 ? 112.178 39.326 26.182 1.00 22.29 193 ARG B C 1
ATOM 7451 O O . ARG B 1 193 ? 112.825 39.102 27.221 1.00 21.88 193 ARG B O 1
ATOM 7459 N N . ARG B 1 194 ? 111.084 40.079 26.149 1.00 22.02 194 ARG B N 1
ATOM 7460 C CA . ARG B 1 194 ? 110.426 40.559 27.355 1.00 22.00 194 ARG B CA 1
ATOM 7461 C C . ARG B 1 194 ? 109.675 39.404 28.014 1.00 20.84 194 ARG B C 1
ATOM 7462 O O . ARG B 1 194 ? 109.274 38.447 27.344 1.00 19.89 194 ARG B O 1
ATOM 7470 N N . GLY B 1 195 ? 109.500 39.519 29.328 1.00 19.64 195 GLY B N 1
ATOM 7471 C CA . GLY B 1 195 ? 108.628 38.651 30.086 1.00 19.00 195 GLY B CA 1
ATOM 7472 C C . GLY B 1 195 ? 108.989 37.190 30.125 1.00 18.76 195 GLY B C 1
ATOM 7473 O O . GLY B 1 195 ? 108.091 36.343 30.104 1.00 18.22 195 GLY B O 1
ATOM 7474 N N . LEU B 1 196 ? 110.291 36.891 30.197 1.00 18.21 196 LEU B N 1
ATOM 7475 C CA . LEU B 1 196 ? 110.761 35.512 30.277 1.00 17.45 196 LEU B CA 1
ATOM 7476 C C . LEU B 1 196 ? 110.531 34.978 31.680 1.00 17.10 196 LEU B C 1
ATOM 7477 O O . LEU B 1 196 ? 110.687 35.700 32.670 1.00 16.02 196 LEU B O 1
ATOM 7482 N N . ARG B 1 197 ? 110.213 33.692 31.763 1.00 16.94 197 ARG B N 1
ATOM 7483 C CA . ARG B 1 197 ? 109.849 33.063 33.037 1.00 17.11 197 ARG B CA 1
ATOM 7484 C C . ARG B 1 197 ? 110.446 31.660 33.115 1.00 17.22 197 ARG B C 1
ATOM 7485 O O . ARG B 1 197 ? 109.886 30.712 32.543 1.00 16.33 197 ARG B O 1
ATOM 7493 N N . ARG B 1 198 ? 111.603 31.552 33.769 1.00 17.20 198 ARG B N 1
ATOM 7494 C CA . ARG B 1 198 ? 112.302 30.278 33.935 1.00 17.79 198 ARG B CA 1
ATOM 7495 C C . ARG B 1 198 ? 111.528 29.357 34.857 1.00 18.03 198 ARG B C 1
ATOM 7496 O O . ARG B 1 198 ? 111.177 29.729 35.961 1.00 16.86 198 ARG B O 1
ATOM 7504 N N . ARG B 1 199 ? 111.274 28.137 34.401 1.00 18.86 199 ARG B N 1
ATOM 7505 C CA . ARG B 1 199 ? 110.416 27.220 35.136 1.00 19.34 199 ARG B CA 1
ATOM 7506 C C . ARG B 1 199 ? 111.142 25.910 35.370 1.00 19.98 199 ARG B C 1
ATOM 7507 O O . ARG B 1 199 ? 112.028 25.534 34.590 1.00 19.94 199 ARG B O 1
ATOM 7515 N N . PRO B 1 200 ? 110.779 25.215 36.441 1.00 20.64 200 PRO B N 1
ATOM 7516 C CA . PRO B 1 200 ? 111.363 23.896 36.695 1.00 21.27 200 PRO B CA 1
ATOM 7517 C C . PRO B 1 200 ? 110.877 22.884 35.654 1.00 21.97 200 PRO B C 1
ATOM 7518 O O . PRO B 1 200 ? 109.788 23.030 35.086 1.00 21.60 200 PRO B O 1
ATOM 7522 N N . LEU B 1 201 ? 111.700 21.870 35.429 1.00 22.99 201 LEU B N 1
ATOM 7523 C CA . LEU B 1 201 ? 111.447 20.832 34.440 1.00 23.89 201 LEU B CA 1
ATOM 7524 C C . LEU B 1 201 ? 110.187 20.026 34.722 1.00 23.97 201 LEU B C 1
ATOM 7525 O O . LEU B 1 201 ? 109.482 19.650 33.794 1.00 24.16 201 LEU B O 1
ATOM 7530 N N . TRP B 1 202 ? 109.919 19.745 35.995 1.00 23.82 202 TRP B N 1
ATOM 7531 C CA . TRP B 1 202 ? 108.807 18.868 36.354 1.00 24.02 202 TRP B CA 1
ATOM 7532 C C . TRP B 1 202 ? 107.456 19.446 35.943 1.00 22.73 202 TRP B C 1
ATOM 7533 O O . TRP B 1 202 ? 106.464 18.739 35.914 1.00 22.80 202 TRP B O 1
ATOM 7544 N N . GLU B 1 203 ? 107.424 20.738 35.643 1.00 22.27 203 GLU B N 1
ATOM 7545 C CA . GLU B 1 203 ? 106.225 21.414 35.151 1.00 21.20 203 GLU B CA 1
ATOM 7546 C C . GLU B 1 203 ? 105.945 21.112 33.669 1.00 21.13 203 GLU B C 1
ATOM 7547 O O . GLU B 1 203 ? 104.883 21.455 33.148 1.00 20.21 203 GLU B O 1
ATOM 7553 N N . PHE B 1 204 ? 106.919 20.494 33.004 1.00 21.12 204 PHE B N 1
ATOM 7554 C CA . PHE B 1 204 ? 106.796 20.076 31.613 1.00 21.09 204 PHE B CA 1
ATOM 7555 C C . PHE B 1 204 ? 106.636 18.546 31.470 1.00 21.38 204 PHE B C 1
ATOM 7556 O O . PHE B 1 204 ? 106.828 18.003 30.386 1.00 22.22 204 PHE B O 1
ATOM 7564 N N . GLU B 1 205 ? 106.250 17.857 32.545 1.00 21.37 205 GLU B N 1
ATOM 7565 C CA . GLU B 1 205 ? 106.089 16.400 32.513 1.00 21.08 205 GLU B CA 1
ATOM 7566 C C . GLU B 1 205 ? 104.771 15.997 31.826 1.00 20.16 205 GLU B C 1
ATOM 7567 O O . GLU B 1 205 ? 103.718 16.517 32.161 1.00 19.85 205 GLU B O 1
ATOM 7573 N N . ILE B 1 206 ? 104.847 15.037 30.904 1.00 19.14 206 ILE B N 1
ATOM 7574 C CA . ILE B 1 206 ? 103.727 14.652 30.047 1.00 18.61 206 ILE B CA 1
ATOM 7575 C C . ILE B 1 206 ? 102.483 14.102 30.786 1.00 18.41 206 ILE B C 1
ATOM 7576 O O . ILE B 1 206 ? 101.367 14.456 30.451 1.00 17.65 206 ILE B O 1
ATOM 7581 N N . ASP B 1 207 ? 102.660 13.242 31.781 1.00 19.00 207 ASP B N 1
ATOM 7582 C CA . ASP B 1 207 ? 101.520 12.638 32.493 1.00 19.33 207 ASP B CA 1
ATOM 7583 C C . ASP B 1 207 ? 100.728 13.652 33.310 1.00 19.16 207 ASP B C 1
ATOM 7584 O O . ASP B 1 207 ? 99.491 13.617 33.326 1.00 18.88 207 ASP B O 1
ATOM 7589 N N . THR B 1 208 ? 101.437 14.561 33.963 1.00 19.02 208 THR B N 1
ATOM 7590 C CA . THR B 1 208 ? 100.801 15.678 34.659 1.00 19.19 208 THR B CA 1
ATOM 7591 C C . THR B 1 208 ? 100.039 16.542 33.679 1.00 18.56 208 THR B C 1
ATOM 7592 O O . THR B 1 208 ? 98.877 16.875 33.917 1.00 18.36 208 THR B O 1
ATOM 7596 N N . ALA B 1 209 ? 100.698 16.888 32.574 1.00 18.18 209 ALA B N 1
ATOM 7597 C CA . ALA B 1 209 ? 100.110 17.733 31.534 1.00 17.91 209 ALA B CA 1
ATOM 7598 C C . ALA B 1 209 ? 98.800 17.169 30.983 1.00 17.77 209 ALA B C 1
ATOM 7599 O O . ALA B 1 209 ? 97.820 17.904 30.846 1.00 17.66 209 ALA B O 1
ATOM 7601 N N . ARG B 1 210 ? 98.780 15.876 30.672 1.00 17.29 210 ARG B N 1
ATOM 7602 C CA . ARG B 1 210 ? 97.567 15.233 30.164 1.00 17.56 210 ARG B CA 1
ATOM 7603 C C . ARG B 1 210 ? 96.457 15.268 31.214 1.00 18.13 210 ARG B C 1
ATOM 7604 O O . ARG B 1 210 ? 95.315 15.571 30.920 1.00 17.89 210 ARG B O 1
ATOM 7612 N N . GLN B 1 211 ? 96.799 14.935 32.445 1.00 19.04 211 GLN B N 1
ATOM 7613 C CA . GLN B 1 211 ? 95.797 14.831 33.491 1.00 19.90 211 GLN B CA 1
ATOM 7614 C C . GLN B 1 211 ? 95.143 16.192 33.665 1.00 19.74 211 GLN B C 1
ATOM 7615 O O . GLN B 1 211 ? 93.928 16.304 33.706 1.00 20.20 211 GLN B O 1
ATOM 7621 N N . GLN B 1 212 ? 95.970 17.222 33.719 1.00 19.48 212 GLN B N 1
ATOM 7622 C CA . GLN B 1 212 ? 95.517 18.578 33.932 1.00 19.60 212 GLN B CA 1
ATOM 7623 C C . GLN B 1 212 ? 94.729 19.134 32.738 1.00 19.09 212 GLN B C 1
ATOM 7624 O O . GLN B 1 212 ? 93.732 19.830 32.924 1.00 19.01 212 GLN B O 1
ATOM 7630 N N . LEU B 1 213 ? 95.172 18.850 31.519 1.00 18.11 213 LEU B N 1
ATOM 7631 C CA . LEU B 1 213 ? 94.467 19.361 30.357 1.00 17.79 213 LEU B CA 1
ATOM 7632 C C . LEU B 1 213 ? 93.115 18.675 30.295 1.00 17.90 213 LEU B C 1
ATOM 7633 O O . LEU B 1 213 ? 92.110 19.323 30.045 1.00 17.42 213 LEU B O 1
ATOM 7638 N N . ASN B 1 214 ? 93.088 17.363 30.568 1.00 18.22 214 ASN B N 1
ATOM 7639 C CA . ASN B 1 214 ? 91.844 16.597 30.531 1.00 17.83 214 ASN B CA 1
ATOM 7640 C C . ASN B 1 214 ? 90.832 17.107 31.570 1.00 17.86 214 ASN B C 1
ATOM 7641 O O . ASN B 1 214 ? 89.670 17.291 31.249 1.00 17.82 214 ASN B O 1
ATOM 7646 N N . LEU B 1 215 ? 91.303 17.405 32.778 1.00 17.93 215 LEU B N 1
ATOM 7647 C CA . LEU B 1 215 ? 90.496 18.017 33.832 1.00 18.22 215 LEU B CA 1
ATOM 7648 C C . LEU B 1 215 ? 89.871 19.357 33.419 1.00 18.34 215 LEU B C 1
ATOM 7649 O O . LEU B 1 215 ? 88.671 19.572 33.581 1.00 18.21 215 LEU B O 1
ATOM 7654 N N . GLN B 1 216 ? 90.705 20.254 32.891 1.00 18.27 216 GLN B N 1
ATOM 7655 C CA . GLN B 1 216 ? 90.262 21.546 32.410 1.00 17.91 216 GLN B CA 1
ATOM 7656 C C . GLN B 1 216 ? 89.125 21.414 31.405 1.00 18.01 216 GLN B C 1
ATOM 7657 O O . GLN B 1 216 ? 88.166 22.163 31.486 1.00 17.87 216 GLN B O 1
ATOM 7663 N N . PHE B 1 217 ? 89.231 20.465 30.476 1.00 17.86 217 PHE B N 1
ATOM 7664 C CA . PHE B 1 217 ? 88.287 20.352 29.366 1.00 17.66 217 PHE B CA 1
ATOM 7665 C C . PHE B 1 217 ? 87.130 19.403 29.639 1.00 18.09 217 PHE B C 1
ATOM 7666 O O . PHE B 1 217 ? 86.230 19.271 28.814 1.00 18.22 217 PHE B O 1
ATOM 7674 N N . GLY B 1 218 ? 87.175 18.702 30.761 1.00 18.51 218 GLY B N 1
ATOM 7675 C CA . GLY B 1 218 ? 86.158 17.713 31.086 1.00 18.84 218 GLY B CA 1
ATOM 7676 C C . GLY B 1 218 ? 86.192 16.477 30.216 1.00 19.02 218 GLY B C 1
ATOM 7677 O O . GLY B 1 218 ? 85.134 15.896 29.914 1.00 19.58 218 GLY B O 1
ATOM 7678 N N . THR B 1 219 ? 87.395 16.060 29.810 1.00 18.81 219 THR B N 1
ATOM 7679 C CA . THR B 1 219 ? 87.551 14.931 28.869 1.00 18.48 219 THR B CA 1
ATOM 7680 C C . THR B 1 219 ? 88.340 13.780 29.487 1.00 18.58 219 THR B C 1
ATOM 7681 O O . THR B 1 219 ? 89.061 13.984 30.457 1.00 19.00 219 THR B O 1
ATOM 7685 N N . ARG B 1 220 ? 88.192 12.574 28.949 1.00 19.02 220 ARG B N 1
ATOM 7686 C CA . ARG B 1 220 ? 89.028 11.438 29.374 1.00 19.35 220 ARG B CA 1
ATOM 7687 C C . ARG B 1 220 ? 90.334 11.374 28.580 1.00 18.73 220 ARG B C 1
ATOM 7688 O O . ARG B 1 220 ? 91.367 10.986 29.115 1.00 18.77 220 ARG B O 1
ATOM 7696 N N . ASP B 1 221 ? 90.281 11.759 27.308 1.00 17.59 221 ASP B N 1
ATOM 7697 C CA . ASP B 1 221 ? 91.482 11.955 26.515 1.00 17.17 221 ASP B CA 1
ATOM 7698 C C . ASP B 1 221 ? 91.343 13.204 25.597 1.00 15.91 221 ASP B C 1
ATOM 7699 O O . ASP B 1 221 ? 90.264 13.787 25.494 1.00 15.85 221 ASP B O 1
ATOM 7704 N N . LEU B 1 222 ? 92.438 13.585 24.949 1.00 14.36 222 LEU B N 1
ATOM 7705 C CA . LEU B 1 222 ? 92.508 14.763 24.064 1.00 13.70 222 LEU B CA 1
ATOM 7706 C C . LEU B 1 222 ? 92.322 14.461 22.562 1.00 13.05 222 LEU B C 1
ATOM 7707 O O . LEU B 1 222 ? 92.703 15.261 21.689 1.00 11.82 222 LEU B O 1
ATOM 7712 N N . VAL B 1 223 ? 91.747 13.302 22.250 1.00 12.72 223 VAL B N 1
ATOM 7713 C CA . VAL B 1 223 ? 91.546 12.900 20.846 1.00 12.47 223 VAL B CA 1
ATOM 7714 C C . VAL B 1 223 ? 90.634 13.865 20.054 1.00 12.28 223 VAL B C 1
ATOM 7715 O O . VAL B 1 223 ? 90.919 14.191 18.907 1.00 12.30 223 VAL B O 1
ATOM 7719 N N . GLY B 1 224 ? 89.533 14.288 20.667 1.00 12.37 224 GLY B N 1
ATOM 7720 C CA . GLY B 1 224 ? 88.618 15.264 20.083 1.00 12.59 224 GLY B CA 1
ATOM 7721 C C . GLY B 1 224 ? 89.209 16.616 19.684 1.00 12.86 224 GLY B C 1
ATOM 7722 O O . GLY B 1 224 ? 88.622 17.309 18.874 1.00 12.72 224 GLY B O 1
ATOM 7723 N N . PHE B 1 225 ? 90.357 16.995 20.248 1.00 13.67 225 PHE B N 1
ATOM 7724 C CA . PHE B 1 225 ? 91.048 18.234 19.884 1.00 14.37 225 PHE B CA 1
ATOM 7725 C C . PHE B 1 225 ? 92.211 18.002 18.913 1.00 14.73 225 PHE B C 1
ATOM 7726 O O . PHE B 1 225 ? 92.898 18.949 18.521 1.00 15.05 225 PHE B O 1
ATOM 7734 N N . GLY B 1 226 ? 92.456 16.740 18.581 1.00 14.64 226 GLY B N 1
ATOM 7735 C CA . GLY B 1 226 ? 93.462 16.372 17.605 1.00 14.97 226 GLY B CA 1
ATOM 7736 C C . GLY B 1 226 ? 94.889 16.514 18.114 1.00 15.01 226 GLY B C 1
ATOM 7737 O O . GLY B 1 226 ? 95.808 16.593 17.310 1.00 14.47 226 GLY B O 1
ATOM 7738 N N . VAL B 1 227 ? 95.083 16.527 19.433 1.00 15.12 227 VAL B N 1
ATOM 7739 C CA . VAL B 1 227 ? 96.416 16.766 20.006 1.00 15.39 227 VAL B CA 1
ATOM 7740 C C . VAL B 1 227 ? 96.905 15.600 20.848 1.00 15.20 227 VAL B C 1
ATOM 7741 O O . VAL B 1 227 ? 97.931 15.712 21.504 1.00 14.93 227 VAL B O 1
ATOM 7745 N N . GLU B 1 228 ? 96.197 14.476 20.814 1.00 15.57 228 GLU B N 1
ATOM 7746 C CA . GLU B 1 228 ? 96.481 13.363 21.741 1.00 15.70 228 GLU B CA 1
ATOM 7747 C C . GLU B 1 228 ? 97.878 12.744 21.569 1.00 15.91 228 GLU B C 1
ATOM 7748 O O . GLU B 1 228 ? 98.427 12.198 22.522 1.00 16.56 228 GLU B O 1
ATOM 7754 N N . ASN B 1 229 ? 98.459 12.842 20.373 1.00 16.13 229 ASN B N 1
ATOM 7755 C CA . ASN B 1 229 ? 99.762 12.228 20.074 1.00 15.59 229 ASN B CA 1
ATOM 7756 C C . ASN B 1 229 ? 100.774 13.318 19.748 1.00 15.14 229 ASN B C 1
ATOM 7757 O O . ASN B 1 229 ? 101.654 13.148 18.905 1.00 14.44 229 ASN B O 1
ATOM 7762 N N . ALA B 1 230 ? 100.640 14.447 20.426 1.00 14.76 230 ALA B N 1
ATOM 7763 C CA . ALA B 1 230 ? 101.560 15.562 20.263 1.00 14.45 230 ALA B CA 1
ATOM 7764 C C . ALA B 1 230 ? 102.210 15.865 21.622 1.00 14.28 230 ALA B C 1
ATOM 7765 O O . ALA B 1 230 ? 102.085 16.963 22.140 1.00 14.02 230 ALA B O 1
ATOM 7767 N N . PRO B 1 231 ? 102.929 14.901 22.171 1.00 14.41 231 PRO B N 1
ATOM 7768 C CA . PRO B 1 231 ? 103.451 15.014 23.544 1.00 14.57 231 PRO B CA 1
ATOM 7769 C C . PRO B 1 231 ? 104.414 16.185 23.772 1.00 14.99 231 PRO B C 1
ATOM 7770 O O . PRO B 1 231 ? 104.315 16.838 24.823 1.00 14.87 231 PRO B O 1
ATOM 7774 N N . ARG B 1 232 ? 105.313 16.471 22.830 1.00 15.03 232 ARG B N 1
ATOM 7775 C CA . ARG B 1 232 ? 106.163 17.664 22.968 1.00 15.10 232 ARG B CA 1
ATOM 7776 C C . ARG B 1 232 ? 105.294 18.902 23.206 1.00 14.60 232 ARG B C 1
ATOM 7777 O O . ARG B 1 232 ? 105.591 19.738 24.074 1.00 14.28 232 ARG B O 1
ATOM 7785 N N . GLY B 1 233 ? 104.230 19.026 22.414 1.00 14.05 233 GLY B N 1
ATOM 7786 C CA . GLY B 1 233 ? 103.333 20.168 22.493 1.00 13.83 233 GLY B CA 1
ATOM 7787 C C . GLY B 1 233 ? 102.523 20.210 23.785 1.00 14.41 233 GLY B C 1
ATOM 7788 O O . GLY B 1 233 ? 102.376 21.277 24.396 1.00 14.15 233 GLY B O 1
ATOM 7789 N N . LEU B 1 234 ? 101.992 19.047 24.184 1.00 13.95 234 LEU B N 1
ATOM 7790 C CA . LEU B 1 234 ? 101.180 18.911 25.386 1.00 14.15 234 LEU B CA 1
ATOM 7791 C C . LEU B 1 234 ? 101.960 19.314 26.635 1.00 14.71 234 LEU B C 1
ATOM 7792 O O . LEU B 1 234 ? 101.379 19.904 27.559 1.00 15.14 234 LEU B O 1
ATOM 7797 N N . CYS B 1 235 ? 103.261 18.995 26.655 1.00 14.62 235 CYS B N 1
ATOM 7798 C CA . CYS B 1 235 ? 104.132 19.352 27.771 1.00 14.66 235 CYS B CA 1
ATOM 7799 C C . CYS B 1 235 ? 104.153 20.842 27.961 1.00 13.94 235 CYS B C 1
ATOM 7800 O O . CYS B 1 235 ? 104.047 21.326 29.073 1.00 13.29 235 CYS B O 1
ATOM 7803 N N . ALA B 1 236 ? 104.287 21.563 26.862 1.00 13.93 236 ALA B N 1
ATOM 7804 C CA . ALA B 1 236 ? 104.270 23.012 26.893 1.00 14.26 236 ALA B CA 1
ATOM 7805 C C . ALA B 1 236 ? 102.885 23.548 27.327 1.00 14.27 236 ALA B C 1
ATOM 7806 O O . ALA B 1 236 ? 102.801 24.470 28.138 1.00 13.53 236 ALA B O 1
ATOM 7808 N N . ALA B 1 237 ? 101.807 22.946 26.817 1.00 13.94 237 ALA B N 1
ATOM 7809 C CA . ALA B 1 237 ? 100.459 23.397 27.156 1.00 13.79 237 ALA B CA 1
ATOM 7810 C C . ALA B 1 237 ? 100.149 23.196 28.638 1.00 13.93 237 ALA B C 1
ATOM 7811 O O . ALA B 1 237 ? 99.427 23.987 29.227 1.00 15.35 237 ALA B O 1
ATOM 7813 N N . GLY B 1 238 ? 100.696 22.145 29.233 1.00 13.79 238 GLY B N 1
ATOM 7814 C CA . GLY B 1 238 ? 100.462 21.817 30.626 1.00 14.45 238 GLY B CA 1
ATOM 7815 C C . GLY B 1 238 ? 101.179 22.768 31.580 1.00 14.99 238 GLY B C 1
ATOM 7816 O O . GLY B 1 238 ? 100.601 23.192 32.577 1.00 15.22 238 GLY B O 1
ATOM 7817 N N . CYS B 1 239 ? 102.426 23.117 31.266 1.00 15.18 239 CYS B N 1
ATOM 7818 C CA . CYS B 1 239 ? 103.168 24.110 32.043 1.00 15.63 239 CYS B CA 1
ATOM 7819 C C . CYS B 1 239 ? 102.419 25.430 31.978 1.00 15.83 239 CYS B C 1
ATOM 7820 O O . CYS B 1 239 ? 102.199 26.084 33.004 1.00 14.75 239 CYS B O 1
ATOM 7823 N N . LEU B 1 240 ? 102.013 25.806 30.762 1.00 15.37 240 LEU B N 1
ATOM 7824 C CA . LEU B 1 240 ? 101.283 27.055 30.555 1.00 15.45 240 LEU B CA 1
ATOM 7825 C C . LEU B 1 240 ? 99.992 27.073 31.372 1.00 15.92 240 LEU B C 1
ATOM 7826 O O . LEU B 1 240 ? 99.732 28.037 32.058 1.00 16.53 240 LEU B O 1
ATOM 7831 N N . LEU B 1 241 ? 99.205 26.006 31.310 1.00 16.04 241 LEU B N 1
ATOM 7832 C CA . LEU B 1 241 ? 97.916 25.986 31.983 1.00 16.91 241 LEU B CA 1
ATOM 7833 C C . LEU B 1 241 ? 98.085 26.039 33.493 1.00 16.86 241 LEU B C 1
ATOM 7834 O O . LEU B 1 241 ? 97.371 26.770 34.160 1.00 17.16 241 LEU B O 1
ATOM 7839 N N . GLN B 1 242 ? 99.020 25.262 34.022 1.00 17.25 242 GLN B N 1
ATOM 7840 C CA . GLN B 1 242 ? 99.350 25.336 35.419 1.00 18.44 242 GLN B CA 1
ATOM 7841 C C . GLN B 1 242 ? 99.699 26.772 35.833 1.00 17.90 242 GLN B C 1
ATOM 7842 O O . GLN B 1 242 ? 99.161 27.265 36.816 1.00 17.72 242 GLN B O 1
ATOM 7848 N N . TYR B 1 243 ? 100.555 27.446 35.072 1.00 17.23 243 TYR B N 1
ATOM 7849 C CA . TYR B 1 243 ? 100.921 28.831 35.382 1.00 16.97 243 TYR B CA 1
ATOM 7850 C C . TYR B 1 243 ? 99.678 29.718 35.354 1.00 16.56 243 TYR B C 1
ATOM 7851 O O . TYR B 1 243 ? 99.456 30.491 36.273 1.00 16.23 243 TYR B O 1
ATOM 7860 N N . ALA B 1 244 ? 98.861 29.605 34.310 1.00 16.00 244 ALA B N 1
ATOM 7861 C CA . ALA B 1 244 ? 97.712 30.503 34.183 1.00 16.21 244 ALA B CA 1
ATOM 7862 C C . ALA B 1 244 ? 96.795 30.363 35.429 1.00 16.08 244 ALA B C 1
ATOM 7863 O O . ALA B 1 244 ? 96.381 31.351 36.002 1.00 15.28 244 ALA B O 1
ATOM 7865 N N . LYS B 1 245 ? 96.565 29.132 35.881 1.00 16.58 245 LYS B N 1
ATOM 7866 C CA . LYS B 1 245 ? 95.690 28.881 37.022 1.00 16.92 245 LYS B CA 1
ATOM 7867 C C . LYS B 1 245 ? 96.307 29.469 38.284 1.00 16.64 245 LYS B C 1
ATOM 7868 O O . LYS B 1 245 ? 95.588 29.973 39.136 1.00 16.90 245 LYS B O 1
ATOM 7874 N N . ASP B 1 246 ? 97.633 29.418 38.389 1.00 15.77 246 ASP B N 1
ATOM 7875 C CA . ASP B 1 246 ? 98.342 29.933 39.560 1.00 15.44 246 ASP B CA 1
ATOM 7876 C C . ASP B 1 246 ? 98.280 31.451 39.675 1.00 15.05 246 ASP B C 1
ATOM 7877 O O . ASP B 1 246 ? 98.254 31.981 40.795 1.00 15.04 246 ASP B O 1
ATOM 7882 N N . THR B 1 247 ? 98.269 32.150 38.540 1.00 14.50 247 THR B N 1
ATOM 7883 C CA . THR B 1 247 ? 98.151 33.604 38.542 1.00 14.65 247 THR B CA 1
ATOM 7884 C C . THR B 1 247 ? 96.733 34.072 38.850 1.00 14.36 247 THR B C 1
ATOM 7885 O O . THR B 1 247 ? 96.565 35.175 39.359 1.00 13.56 247 THR B O 1
ATOM 7889 N N . GLN B 1 248 ? 95.725 33.277 38.488 1.00 14.55 248 GLN B N 1
ATOM 7890 C CA . GLN B 1 248 ? 94.321 33.671 38.719 1.00 15.65 248 GLN B CA 1
ATOM 7891 C C . GLN B 1 248 ? 93.712 33.152 40.038 1.00 15.64 248 GLN B C 1
ATOM 7892 O O . GLN B 1 248 ? 92.850 33.815 40.610 1.00 16.44 248 GLN B O 1
ATOM 7898 N N . ARG B 1 249 ? 94.153 31.983 40.502 1.00 15.77 249 ARG B N 1
ATOM 7899 C CA . ARG B 1 249 ? 93.531 31.279 41.643 1.00 15.82 249 ARG B CA 1
ATOM 7900 C C . ARG B 1 249 ? 91.998 31.186 41.538 1.00 15.81 249 ARG B C 1
ATOM 7901 O O . ARG B 1 249 ? 91.270 31.391 42.507 1.00 14.65 249 ARG B O 1
ATOM 7909 N N . THR B 1 250 ? 91.557 30.852 40.329 1.00 16.75 250 THR B N 1
ATOM 7910 C CA . THR B 1 250 ? 90.154 30.811 39.941 1.00 17.31 250 THR B CA 1
ATOM 7911 C C . THR B 1 250 ? 90.013 29.767 38.828 1.00 17.05 250 THR B C 1
ATOM 7912 O O . THR B 1 250 ? 90.961 29.524 38.076 1.00 16.29 250 THR B O 1
ATOM 7916 N N . THR B 1 251 ? 88.856 29.123 38.729 1.00 16.51 251 THR B N 1
ATOM 7917 C CA . THR B 1 251 ? 88.568 28.325 37.545 1.00 16.78 251 THR B CA 1
ATOM 7918 C C . THR B 1 251 ? 88.624 29.241 36.339 1.00 16.98 251 THR B C 1
ATOM 7919 O O . THR B 1 251 ? 88.397 30.469 36.438 1.00 17.83 251 THR B O 1
ATOM 7923 N N . LEU B 1 252 ? 88.919 28.630 35.203 1.00 16.18 252 LEU B N 1
ATOM 7924 C CA . LEU B 1 252 ? 88.986 29.322 33.929 1.00 16.12 252 LEU B CA 1
ATOM 7925 C C . LEU B 1 252 ? 87.992 28.583 32.995 1.00 15.70 252 LEU B C 1
ATOM 7926 O O . LEU B 1 252 ? 88.386 27.843 32.122 1.00 16.51 252 LEU B O 1
ATOM 7931 N N . PRO B 1 253 ? 86.702 28.750 33.216 1.00 14.79 253 PRO B N 1
ATOM 7932 C CA . PRO B 1 253 ? 85.712 27.982 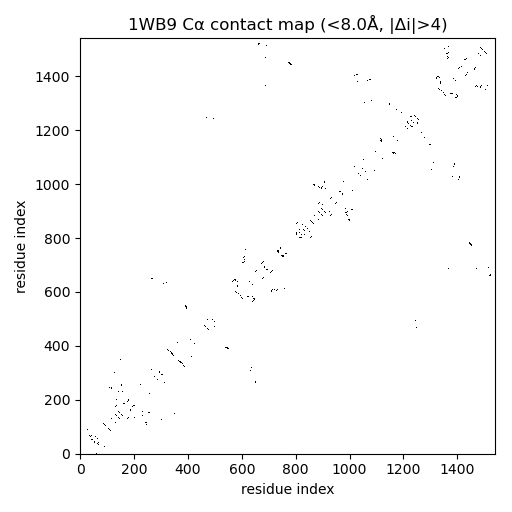32.462 1.00 15.37 253 PRO B CA 1
ATOM 7933 C C . PRO B 1 253 ? 85.629 28.371 30.983 1.00 15.43 253 PRO B C 1
ATOM 7934 O O . PRO B 1 253 ? 85.053 27.611 30.218 1.00 16.46 253 PRO B O 1
ATOM 7938 N N . HIS B 1 254 ? 86.155 29.535 30.607 1.00 15.55 254 HIS B N 1
ATOM 7939 C CA . HIS B 1 254 ? 86.230 29.937 29.194 1.00 16.04 254 HIS B CA 1
ATOM 7940 C C . HIS B 1 254 ? 87.315 29.236 28.380 1.00 16.12 254 HIS B C 1
ATOM 7941 O O . HIS B 1 254 ? 87.289 29.352 27.154 1.00 15.45 254 HIS B O 1
ATOM 7948 N N . ILE B 1 255 ? 88.248 28.523 29.037 1.00 15.92 255 ILE B N 1
ATOM 7949 C CA . ILE B 1 255 ? 89.282 27.755 28.340 1.00 16.47 255 ILE B CA 1
ATOM 7950 C C . ILE B 1 255 ? 88.805 26.300 28.204 1.00 16.66 255 ILE B C 1
ATOM 7951 O O . ILE B 1 255 ? 89.039 25.468 29.071 1.00 17.53 255 ILE B O 1
ATOM 7956 N N . ARG B 1 256 ? 88.119 26.001 27.113 1.00 17.00 256 ARG B N 1
ATOM 7957 C CA . ARG B 1 256 ? 87.395 24.728 26.970 1.00 17.63 256 ARG B CA 1
ATOM 7958 C C . ARG B 1 256 ? 87.907 23.834 25.837 1.00 17.38 256 ARG B C 1
ATOM 7959 O O . ARG B 1 256 ? 87.380 22.751 25.599 1.00 17.62 256 ARG B O 1
ATOM 7967 N N . SER B 1 257 ? 88.986 24.271 25.208 1.00 17.46 257 SER B N 1
ATOM 7968 C CA . SER B 1 257 ? 89.483 23.677 23.987 1.00 17.28 257 SER B CA 1
ATOM 7969 C C . SER B 1 257 ? 90.959 23.974 23.742 1.00 17.23 257 SER B C 1
ATOM 7970 O O . SER B 1 257 ? 91.511 24.992 24.212 1.00 16.66 257 SER B O 1
ATOM 7973 N N . ILE B 1 258 ? 91.596 23.083 22.985 1.00 17.42 258 ILE B N 1
ATOM 7974 C CA . ILE B 1 258 ? 92.909 23.354 22.414 1.00 17.72 258 ILE B CA 1
ATOM 7975 C C . ILE B 1 258 ? 92.963 22.869 20.953 1.00 18.81 258 ILE B C 1
ATOM 7976 O O . ILE B 1 258 ? 92.215 21.987 20.555 1.00 19.61 258 ILE B O 1
ATOM 7981 N N . THR B 1 259 ? 93.817 23.495 20.155 1.00 19.64 259 THR B N 1
ATOM 7982 C CA . THR B 1 259 ? 93.941 23.211 18.729 1.00 20.01 259 THR B CA 1
ATOM 7983 C C . THR B 1 259 ? 95.413 23.128 18.369 1.00 20.60 259 THR B C 1
ATOM 7984 O O . THR B 1 259 ? 96.245 23.865 18.885 1.00 20.32 259 THR B O 1
ATOM 7988 N N . MET B 1 260 ? 95.731 22.213 17.487 1.00 21.38 260 MET B N 1
ATOM 7989 C CA . MET B 1 260 ? 97.073 22.102 16.983 1.00 22.43 260 MET B CA 1
ATOM 7990 C C . MET B 1 260 ? 97.220 22.821 15.646 1.00 22.52 260 MET B C 1
ATOM 7991 O O . MET B 1 260 ? 96.369 22.694 14.763 1.00 22.02 260 MET B O 1
ATOM 7996 N N . GLU B 1 261 ? 98.349 23.515 15.512 1.00 22.83 261 GLU B N 1
ATOM 7997 C CA . GLU B 1 261 ? 98.720 24.251 14.324 1.00 23.17 261 GLU B CA 1
ATOM 7998 C C . GLU B 1 261 ? 99.794 23.447 13.606 1.00 22.89 261 GLU B C 1
ATOM 7999 O O . GLU B 1 261 ? 100.915 23.324 14.106 1.00 23.21 261 GLU B O 1
ATOM 8005 N N . ARG B 1 262 ? 99.455 22.887 12.453 1.00 22.49 262 ARG B N 1
ATOM 8006 C CA . ARG B 1 262 ? 100.409 22.128 11.660 1.00 22.91 262 ARG B CA 1
ATOM 8007 C C . ARG B 1 262 ? 101.057 22.984 10.559 1.00 22.21 262 ARG B C 1
ATOM 8008 O O . ARG B 1 262 ? 100.400 23.794 9.888 1.00 20.63 262 ARG B O 1
ATOM 8016 N N . GLU B 1 263 ? 102.361 22.779 10.401 1.00 21.96 263 GLU B N 1
ATOM 8017 C CA . GLU B 1 263 ? 103.194 23.430 9.387 1.00 22.02 263 GLU B CA 1
ATOM 8018 C C . GLU B 1 263 ? 102.590 23.468 7.967 1.00 21.64 263 GLU B C 1
ATOM 8019 O O . GLU B 1 263 ? 102.639 24.492 7.292 1.00 21.06 263 GLU B O 1
ATOM 8025 N N . GLN B 1 264 ? 102.038 22.354 7.516 1.00 21.33 264 GLN B N 1
ATOM 8026 C CA . GLN B 1 264 ? 101.481 22.288 6.173 1.00 22.23 264 GLN B CA 1
ATOM 8027 C C . GLN B 1 264 ? 100.168 23.072 6.039 1.00 21.37 264 GLN B C 1
ATOM 8028 O O . GLN B 1 264 ? 99.712 23.313 4.943 1.00 21.95 264 GLN B O 1
ATOM 8034 N N . ASP B 1 265 ? 99.558 23.450 7.145 1.00 20.98 265 ASP B N 1
ATOM 8035 C CA . ASP B 1 265 ? 98.310 24.197 7.093 1.00 20.82 265 ASP B CA 1
ATOM 8036 C C . ASP B 1 265 ? 98.486 25.665 6.777 1.00 20.99 265 ASP B C 1
ATOM 8037 O O . ASP B 1 265 ? 97.503 26.314 6.459 1.00 20.92 265 ASP B O 1
ATOM 8042 N N . SER B 1 266 ? 99.698 26.203 6.923 1.00 20.37 266 SER B N 1
ATOM 8043 C CA . SER B 1 266 ? 99.874 27.634 6.797 1.00 20.89 266 SER B CA 1
ATOM 8044 C C . SER B 1 266 ? 101.064 27.970 5.925 1.00 19.92 266 SER B C 1
ATOM 8045 O O . SER B 1 266 ? 101.948 27.138 5.746 1.00 19.21 266 SER B O 1
ATOM 8048 N N . ILE B 1 267 ? 101.029 29.157 5.309 1.00 18.84 267 ILE B N 1
ATOM 8049 C CA . ILE B 1 267 ? 102.160 29.638 4.529 1.00 18.51 267 ILE B CA 1
ATOM 8050 C C . ILE B 1 267 ? 103.204 30.101 5.515 1.00 17.84 267 ILE B C 1
ATOM 8051 O O . ILE B 1 267 ? 102.978 31.017 6.282 1.00 17.78 267 ILE B O 1
ATOM 8056 N N . ILE B 1 268 ? 104.352 29.459 5.491 1.00 18.18 268 ILE B N 1
ATOM 8057 C CA . ILE B 1 268 ? 105.406 29.785 6.423 1.00 18.64 268 ILE B CA 1
ATOM 8058 C C . ILE B 1 268 ? 106.065 31.105 6.039 1.00 18.51 268 ILE B C 1
ATOM 8059 O O . ILE B 1 268 ? 106.364 31.315 4.865 1.00 19.44 268 ILE B O 1
ATOM 8064 N N . MET B 1 269 ? 106.243 31.995 7.021 1.00 18.21 269 MET B N 1
ATOM 8065 C CA . MET B 1 269 ? 106.988 33.236 6.844 1.00 17.77 269 MET B CA 1
ATOM 8066 C C . MET B 1 269 ? 107.927 33.450 8.035 1.00 17.72 269 MET B C 1
ATOM 8067 O O . MET B 1 269 ? 107.486 33.465 9.192 1.00 16.52 269 MET B O 1
ATOM 8072 N N . ASP B 1 270 ? 109.218 33.626 7.746 1.00 17.02 270 ASP B N 1
ATOM 8073 C CA . ASP B 1 270 ? 110.218 33.847 8.796 1.00 17.19 270 ASP B CA 1
ATOM 8074 C C . ASP B 1 270 ? 110.131 35.296 9.240 1.00 16.67 270 ASP B C 1
ATOM 8075 O O . ASP B 1 270 ? 109.446 36.084 8.613 1.00 17.10 270 ASP B O 1
ATOM 8080 N N . ALA B 1 271 ? 110.804 35.646 10.328 1.00 16.49 271 ALA B N 1
ATOM 8081 C CA . ALA B 1 271 ? 110.684 36.985 10.928 1.00 16.01 271 ALA B CA 1
ATOM 8082 C C . ALA B 1 271 ? 111.094 38.091 9.977 1.00 15.14 271 ALA B C 1
ATOM 8083 O O . ALA B 1 271 ? 110.396 39.090 9.853 1.00 16.02 271 ALA B O 1
ATOM 8085 N N . ALA B 1 272 ? 112.191 37.905 9.268 1.00 14.43 272 ALA B N 1
ATOM 8086 C CA . ALA B 1 272 ? 112.659 38.923 8.338 1.00 14.08 272 ALA B CA 1
ATOM 8087 C C . ALA B 1 272 ? 111.605 39.192 7.240 1.00 13.98 272 ALA B C 1
ATOM 8088 O O . ALA B 1 272 ? 111.323 40.330 6.909 1.00 14.59 272 ALA B O 1
ATOM 8090 N N . THR B 1 273 ? 110.987 38.143 6.725 1.00 14.10 273 THR B N 1
ATOM 8091 C CA . THR B 1 273 ? 109.920 38.273 5.745 1.00 14.20 273 THR B CA 1
ATOM 8092 C C . THR B 1 273 ? 108.691 38.971 6.306 1.00 15.47 273 THR B C 1
ATOM 8093 O O . THR B 1 273 ? 108.137 39.882 5.683 1.00 15.90 273 THR B O 1
ATOM 8097 N N . ARG B 1 274 ? 108.258 38.532 7.474 1.00 16.16 274 ARG B N 1
ATOM 8098 C CA . ARG B 1 274 ? 107.125 39.139 8.166 1.00 17.06 274 ARG B CA 1
ATOM 8099 C C . ARG B 1 274 ? 107.351 40.648 8.309 1.00 17.17 274 ARG B C 1
ATOM 8100 O O . ARG B 1 274 ? 106.473 41.448 8.007 1.00 16.69 274 ARG B O 1
ATOM 8108 N N . ARG B 1 275 ? 108.543 41.021 8.775 1.00 17.89 275 ARG B N 1
ATOM 8109 C CA . ARG B 1 275 ? 108.925 42.422 8.961 1.00 18.65 275 ARG B CA 1
ATOM 8110 C C . ARG B 1 275 ? 108.940 43.184 7.652 1.00 18.08 275 ARG B C 1
ATOM 8111 O O . ARG B 1 275 ? 108.412 44.288 7.565 1.00 17.63 275 ARG B O 1
ATOM 8119 N N . ASN B 1 276 ? 109.564 42.594 6.635 1.00 18.18 276 ASN B N 1
ATOM 8120 C CA . ASN B 1 276 ? 109.752 43.259 5.346 1.00 18.25 276 ASN B CA 1
ATOM 8121 C C . ASN B 1 276 ? 108.418 43.487 4.616 1.00 17.56 276 ASN B C 1
ATOM 8122 O O . ASN B 1 276 ? 108.331 44.366 3.775 1.00 16.83 276 ASN B O 1
ATOM 8127 N N . LEU B 1 277 ? 107.382 42.707 4.931 1.00 16.92 277 LEU B N 1
ATOM 8128 C CA . LEU B 1 277 ? 106.070 42.907 4.301 1.00 16.87 277 LEU B CA 1
ATOM 8129 C C . LEU B 1 277 ? 105.186 43.876 5.076 1.00 17.29 277 LEU B C 1
ATOM 8130 O O . LEU B 1 277 ? 104.108 44.247 4.607 1.00 17.96 277 LEU B O 1
ATOM 8135 N N . GLU B 1 278 ? 105.627 44.264 6.271 1.00 17.54 278 GLU B N 1
ATOM 8136 C CA . GLU B 1 278 ? 104.967 45.312 7.040 1.00 17.71 278 GLU B CA 1
ATOM 8137 C C . GLU B 1 278 ? 103.469 45.019 7.151 1.00 18.10 278 GLU B C 1
ATOM 8138 O O . GLU B 1 278 ? 102.629 45.833 6.757 1.00 17.03 278 GLU B O 1
ATOM 8144 N N . ILE B 1 279 ? 103.178 43.844 7.696 1.00 18.58 279 ILE B N 1
ATOM 8145 C CA . ILE B 1 279 ? 101.819 43.307 7.781 1.00 19.95 279 ILE B CA 1
ATOM 8146 C C . ILE B 1 279 ? 100.955 44.058 8.806 1.00 20.64 279 ILE B C 1
ATOM 8147 O O . ILE B 1 279 ? 99.924 44.628 8.420 1.00 20.71 279 ILE B O 1
ATOM 8152 N N . THR B 1 280 ? 101.395 44.087 10.071 1.00 20.79 280 THR B N 1
ATOM 8153 C CA . THR B 1 280 ? 100.741 44.852 11.158 1.00 21.41 280 THR B CA 1
ATOM 8154 C C . THR B 1 280 ? 101.637 45.946 11.747 1.00 22.22 280 THR B C 1
ATOM 8155 O O . THR B 1 280 ? 101.146 46.907 12.361 1.00 21.91 280 THR B O 1
ATOM 8159 N N . GLN B 1 281 ? 102.944 45.791 11.572 1.00 23.26 281 GLN B N 1
ATOM 8160 C CA . GLN B 1 281 ? 103.917 46.778 12.018 1.00 24.59 281 GLN B CA 1
ATOM 8161 C C . GLN B 1 281 ? 104.850 47.190 10.881 1.00 24.52 281 GLN B C 1
ATOM 8162 O O . GLN B 1 281 ? 105.261 46.353 10.091 1.00 24.45 281 GLN B O 1
ATOM 8168 N N . ASN B 1 282 ? 105.175 48.486 10.800 1.00 24.52 282 ASN B N 1
ATOM 8169 C CA . ASN B 1 282 ? 106.095 48.979 9.800 1.00 24.98 282 ASN B CA 1
ATOM 8170 C C . ASN B 1 282 ? 107.555 48.811 10.252 1.00 25.98 282 ASN B C 1
ATOM 8171 O O . ASN B 1 282 ? 107.830 48.439 11.397 1.00 25.60 282 ASN B O 1
ATOM 8176 N N . LEU B 1 283 ? 108.470 49.062 9.325 1.00 26.89 283 LEU B N 1
ATOM 8177 C CA . LEU B 1 283 ? 109.902 48.842 9.546 1.00 28.14 283 LEU B CA 1
ATOM 8178 C C . LEU B 1 283 ? 110.485 49.725 10.648 1.00 28.79 283 LEU B C 1
ATOM 8179 O O . LEU B 1 283 ? 111.503 49.367 11.231 1.00 28.90 283 LEU B O 1
ATOM 8184 N N . ALA B 1 284 ? 109.830 50.860 10.924 1.00 29.38 284 ALA B N 1
ATOM 8185 C CA . ALA B 1 284 ? 110.231 51.786 11.993 1.00 29.78 284 ALA B CA 1
ATOM 8186 C C . ALA B 1 284 ? 109.650 51.452 13.363 1.00 30.00 284 ALA B C 1
ATOM 8187 O O . ALA B 1 284 ? 110.073 52.022 14.363 1.00 30.55 284 ALA B O 1
ATOM 8189 N N . GLY B 1 285 ? 108.672 50.557 13.415 1.00 30.56 285 GLY B N 1
ATOM 8190 C CA . GLY B 1 285 ? 108.063 50.152 14.669 1.00 30.50 285 GLY B CA 1
ATOM 8191 C C . GLY B 1 285 ? 106.601 50.530 14.845 1.00 30.87 285 GLY B C 1
ATOM 8192 O O . GLY B 1 285 ? 105.947 50.003 15.749 1.00 31.08 285 GLY B O 1
ATOM 8193 N N . GLY B 1 286 ? 106.079 51.436 14.010 1.00 31.03 286 GLY B N 1
ATOM 8194 C CA . GLY B 1 286 ? 104.688 51.899 14.125 1.00 30.70 286 GLY B CA 1
ATOM 8195 C C . GLY B 1 286 ? 103.613 51.034 13.460 1.00 30.42 286 GLY B C 1
ATOM 8196 O O . GLY B 1 286 ? 103.917 49.971 12.933 1.00 30.61 286 GLY B O 1
ATOM 8197 N N . ALA B 1 287 ? 102.361 51.500 13.476 1.00 29.62 287 ALA B N 1
ATOM 8198 C CA . ALA B 1 287 ? 101.243 50.758 12.894 1.00 29.07 287 ALA B CA 1
ATOM 8199 C C . ALA B 1 287 ? 100.713 51.340 11.568 1.00 28.43 287 ALA B C 1
ATOM 8200 O O . ALA B 1 287 ? 99.862 50.708 10.922 1.00 29.26 287 ALA B O 1
ATOM 8202 N N . GLU B 1 288 ? 101.212 52.505 11.154 1.00 27.16 288 GLU B N 1
ATOM 8203 C CA . GLU B 1 288 ? 100.799 53.116 9.879 1.00 26.56 288 GLU B CA 1
ATOM 8204 C C . GLU B 1 288 ? 101.617 52.581 8.708 1.00 25.08 288 GLU B C 1
ATOM 8205 O O . GLU B 1 288 ? 102.680 51.989 8.896 1.00 24.15 288 GLU B O 1
ATOM 8211 N N . ASN B 1 289 ? 101.109 52.777 7.493 1.00 23.69 289 ASN B N 1
ATOM 8212 C CA . ASN B 1 289 ? 101.808 52.327 6.288 1.00 22.93 289 ASN B CA 1
ATOM 8213 C C . ASN B 1 289 ? 101.989 50.815 6.282 1.00 20.82 289 ASN B C 1
ATOM 8214 O O . ASN B 1 289 ? 102.992 50.317 5.785 1.00 21.16 289 ASN B O 1
ATOM 8219 N N . THR B 1 290 ? 101.038 50.104 6.885 1.00 18.69 290 THR B N 1
ATOM 8220 C CA . THR B 1 290 ? 101.045 48.643 6.897 1.00 16.75 290 THR B CA 1
ATOM 8221 C C . THR B 1 290 ? 99.878 48.080 6.119 1.00 15.86 290 THR B C 1
ATOM 8222 O O . THR B 1 290 ? 98.922 48.784 5.784 1.00 14.21 290 THR B O 1
ATOM 8226 N N . LEU B 1 291 ? 99.940 46.783 5.879 1.00 15.61 291 LEU B N 1
ATOM 8227 C CA . LEU B 1 291 ? 98.877 46.112 5.179 1.00 15.79 291 LEU B CA 1
ATOM 8228 C C . LEU B 1 291 ? 97.588 46.246 5.995 1.00 15.93 291 LEU B C 1
ATOM 8229 O O . LEU B 1 291 ? 96.523 46.482 5.416 1.00 16.41 291 LEU B O 1
ATOM 8234 N N . ALA B 1 292 ? 97.708 46.154 7.319 1.00 15.84 292 ALA B N 1
ATOM 8235 C CA . ALA B 1 292 ? 96.574 46.223 8.241 1.00 16.61 292 ALA B CA 1
ATOM 8236 C C . ALA B 1 292 ? 95.901 47.604 8.299 1.00 17.32 292 ALA B C 1
ATOM 8237 O O . ALA B 1 292 ? 94.686 47.699 8.429 1.00 17.15 292 ALA B O 1
ATOM 8239 N N . SER B 1 293 ? 96.691 48.670 8.205 1.00 17.63 293 SER B N 1
ATOM 8240 C CA . SER B 1 293 ? 96.160 50.036 8.190 1.00 18.04 293 SER B CA 1
ATOM 8241 C C . SER B 1 293 ? 95.268 50.311 6.959 1.00 18.24 293 SER B C 1
ATOM 8242 O O . SER B 1 293 ? 94.427 51.194 6.997 1.00 19.39 293 SER B O 1
ATOM 8245 N N . VAL B 1 294 ? 95.469 49.584 5.866 1.00 18.01 294 VAL B N 1
ATOM 8246 C CA . VAL B 1 294 ? 94.556 49.648 4.723 1.00 17.46 294 VAL B CA 1
ATOM 8247 C C . VAL B 1 294 ? 93.389 48.675 4.802 1.00 17.21 294 VAL B C 1
ATOM 8248 O O . VAL B 1 294 ? 92.253 49.066 4.556 1.00 17.59 294 VAL B O 1
ATOM 8252 N N . LEU B 1 295 ? 93.659 47.419 5.138 1.00 16.80 295 LEU B N 1
ATOM 8253 C CA . LEU B 1 295 ? 92.633 46.393 5.152 1.00 17.02 295 LEU B CA 1
ATOM 8254 C C . LEU B 1 295 ? 91.772 46.349 6.412 1.00 17.13 295 LEU B C 1
ATOM 8255 O O . LEU B 1 295 ? 90.645 45.838 6.345 1.00 16.98 295 LEU B O 1
ATOM 8260 N N . ASP B 1 296 ? 92.287 46.824 7.549 1.00 17.22 296 ASP B N 1
ATOM 8261 C CA . ASP B 1 296 ? 91.548 46.731 8.820 1.00 18.23 296 ASP B CA 1
ATOM 8262 C C . ASP B 1 296 ? 90.675 47.953 9.074 1.00 18.41 296 ASP B C 1
ATOM 8263 O O . ASP B 1 296 ? 91.076 48.882 9.746 1.00 18.81 296 ASP B O 1
ATOM 8268 N N . CYS B 1 297 ? 89.484 47.951 8.493 1.00 18.46 297 CYS B N 1
ATOM 8269 C CA . CYS B 1 297 ? 88.417 48.864 8.894 1.00 17.68 297 CYS B CA 1
ATOM 8270 C C . CYS B 1 297 ? 87.308 48.081 9.604 1.00 16.84 297 CYS B C 1
ATOM 8271 O O . CYS B 1 297 ? 86.124 48.382 9.431 1.00 17.02 297 CYS B O 1
ATOM 8274 N N . THR B 1 298 ? 87.689 47.088 10.418 1.00 16.25 298 THR B N 1
ATOM 8275 C CA . THR B 1 298 ? 86.718 46.355 11.250 1.00 15.72 298 THR B CA 1
ATOM 8276 C C . THR B 1 298 ? 86.034 47.327 12.234 1.00 15.21 298 THR B C 1
ATOM 8277 O O . THR B 1 298 ? 86.524 48.426 12.482 1.00 13.95 298 THR B O 1
ATOM 8281 N N . VAL B 1 299 ? 84.889 46.943 12.772 1.00 15.03 299 VAL B N 1
ATOM 8282 C CA . VAL B 1 299 ? 84.186 47.845 13.683 1.00 15.50 299 VAL B CA 1
ATOM 8283 C C . VAL B 1 299 ? 84.234 47.457 15.166 1.00 16.02 299 VAL B C 1
ATOM 8284 O O . VAL B 1 299 ? 83.945 48.299 16.011 1.00 17.11 299 VAL B O 1
ATOM 8288 N N . THR B 1 300 ? 84.590 46.211 15.485 1.00 16.08 300 THR B N 1
ATOM 8289 C CA . THR B 1 300 ? 84.821 45.810 16.885 1.00 15.91 300 THR B CA 1
ATOM 8290 C C . THR B 1 300 ? 86.294 45.551 17.150 1.00 16.02 300 THR B C 1
ATOM 8291 O O . THR B 1 300 ? 87.046 45.211 16.236 1.00 16.21 300 THR B O 1
ATOM 8295 N N . PRO B 1 301 ? 86.733 45.716 18.392 1.00 16.22 301 PRO B N 1
ATOM 8296 C CA . PRO B 1 301 ? 88.121 45.383 18.717 1.00 15.79 301 PRO B CA 1
ATOM 8297 C C . PRO B 1 301 ? 88.451 43.893 18.550 1.00 15.50 301 PRO B C 1
ATOM 8298 O O . PRO B 1 301 ? 89.564 43.575 18.123 1.00 14.84 301 PRO B O 1
ATOM 8302 N N . MET B 1 302 ? 87.513 43.010 18.864 1.00 14.58 302 MET B N 1
ATOM 8303 C CA . MET B 1 302 ? 87.687 41.582 18.614 1.00 14.97 302 MET B CA 1
ATOM 8304 C C . MET B 1 302 ? 87.811 41.222 17.116 1.00 14.65 302 MET B C 1
ATOM 8305 O O . MET B 1 302 ? 88.567 40.344 16.743 1.00 14.96 302 MET B O 1
ATOM 8310 N N . GLY B 1 303 ? 87.069 41.900 16.262 1.00 15.03 303 GLY B N 1
ATOM 8311 C CA . GLY B 1 303 ? 87.217 41.742 14.814 1.00 14.84 303 GLY B CA 1
ATOM 8312 C C . GLY B 1 303 ? 88.579 42.186 14.315 1.00 14.56 303 GLY B C 1
ATOM 8313 O O . GLY B 1 303 ? 89.200 41.488 13.530 1.00 14.04 303 GLY B O 1
ATOM 8314 N N . SER B 1 304 ? 89.059 43.324 14.799 1.00 13.79 304 SER B N 1
ATOM 8315 C CA . SER B 1 304 ? 90.391 43.819 14.452 1.00 13.96 304 SER B CA 1
ATOM 8316 C C . SER B 1 304 ? 91.472 42.797 14.816 1.00 14.51 304 SER B C 1
ATOM 8317 O O . SER B 1 304 ? 92.402 42.549 14.027 1.00 14.34 304 SER B O 1
ATOM 8320 N N . ARG B 1 305 ? 91.369 42.211 16.019 1.00 13.69 305 ARG B N 1
ATOM 8321 C CA . ARG B 1 305 ? 92.406 41.301 16.471 1.00 13.71 305 ARG B CA 1
ATOM 8322 C C . ARG B 1 305 ? 92.371 40.017 15.620 1.00 14.00 305 ARG B C 1
ATOM 8323 O O . ARG B 1 305 ? 93.426 39.480 15.271 1.00 14.19 305 ARG B O 1
ATOM 8331 N N . MET B 1 306 ? 91.169 39.560 15.263 1.00 13.76 306 MET B N 1
ATOM 8332 C CA . MET B 1 306 ? 91.016 38.361 14.445 1.00 14.35 306 MET B CA 1
ATOM 8333 C C . MET B 1 306 ? 91.571 38.527 13.019 1.00 14.64 306 MET B C 1
ATOM 8334 O O . MET B 1 306 ? 92.257 37.643 12.489 1.00 13.99 306 MET B O 1
ATOM 8339 N N . LEU B 1 307 ? 91.262 39.648 12.398 1.00 15.27 307 LEU B N 1
ATOM 8340 C CA . LEU B 1 307 ? 91.776 39.949 11.071 1.00 15.51 307 LEU B CA 1
ATOM 8341 C C . LEU B 1 307 ? 93.293 39.902 11.092 1.00 15.60 307 LEU B C 1
ATOM 8342 O O . LEU B 1 307 ? 93.910 39.316 10.210 1.00 16.67 307 LEU B O 1
ATOM 8347 N N . LYS B 1 308 ? 93.898 40.507 12.100 1.00 15.54 308 LYS B N 1
ATOM 8348 C CA . LYS B 1 308 ? 95.348 40.543 12.192 1.00 15.80 308 LYS B CA 1
ATOM 8349 C C . LYS B 1 308 ? 95.959 39.155 12.380 1.00 15.31 308 LYS B C 1
ATOM 8350 O O . LYS B 1 308 ? 97.071 38.907 11.929 1.00 14.35 308 LYS B O 1
ATOM 8356 N N . ARG B 1 309 ? 95.238 38.263 13.064 1.00 14.86 309 ARG B N 1
ATOM 8357 C CA . ARG B 1 309 ? 95.664 36.879 13.177 1.00 14.53 309 ARG B CA 1
ATOM 8358 C C . ARG B 1 309 ? 95.629 36.196 11.784 1.00 14.16 309 ARG B C 1
ATOM 8359 O O . ARG B 1 309 ? 96.600 35.527 11.364 1.00 12.95 309 ARG B O 1
ATOM 8367 N N . TRP B 1 310 ? 94.525 36.376 11.078 1.00 13.71 310 TRP B N 1
ATOM 8368 C CA . TRP B 1 310 ? 94.409 35.875 9.717 1.00 14.93 310 TRP B CA 1
ATOM 8369 C C . TRP B 1 310 ? 95.547 36.414 8.814 1.00 15.24 310 TRP B C 1
ATOM 8370 O O . TRP B 1 310 ? 96.099 35.662 8.018 1.00 16.01 310 TRP B O 1
ATOM 8381 N N . LEU B 1 311 ? 95.900 37.695 8.923 1.00 15.21 311 LEU B N 1
ATOM 8382 C CA . LEU B 1 311 ? 96.919 38.259 8.024 1.00 16.14 311 LEU B CA 1
ATOM 8383 C C . LEU B 1 311 ? 98.301 37.643 8.262 1.00 16.73 311 LEU B C 1
ATOM 8384 O O . LEU B 1 311 ? 99.088 37.508 7.314 1.00 16.93 311 LEU B O 1
ATOM 8389 N N . HIS B 1 312 ? 98.583 37.263 9.516 1.00 16.62 312 HIS B N 1
ATOM 8390 C CA . HIS B 1 312 ? 99.845 36.657 9.881 1.00 16.24 312 HIS B CA 1
ATOM 8391 C C . HIS B 1 312 ? 99.851 35.134 9.700 1.00 16.94 312 HIS B C 1
ATOM 8392 O O . HIS B 1 312 ? 100.886 34.512 9.739 1.00 17.38 312 HIS B O 1
ATOM 8399 N N . MET B 1 313 ? 98.708 34.515 9.491 1.00 17.68 313 MET B N 1
ATOM 8400 C CA . MET B 1 313 ? 98.684 33.072 9.265 1.00 18.50 313 MET B CA 1
ATOM 8401 C C . MET B 1 313 ? 97.799 32.763 8.082 1.00 17.53 313 MET B C 1
ATOM 8402 O O . MET B 1 313 ? 96.682 32.361 8.265 1.00 15.69 313 MET B O 1
ATOM 8407 N N . PRO B 1 314 ? 98.312 32.936 6.863 1.00 17.88 314 PRO B N 1
ATOM 8408 C CA . PRO B 1 314 ? 97.569 32.523 5.674 1.00 18.28 314 PRO B CA 1
ATOM 8409 C C . PRO B 1 314 ? 97.431 31.013 5.605 1.00 19.44 314 PRO B C 1
ATOM 8410 O O . PRO B 1 314 ? 98.368 30.269 5.903 1.00 18.33 314 PRO B O 1
ATOM 8414 N N . VAL B 1 315 ? 96.252 30.560 5.174 1.00 21.00 315 VAL B N 1
ATOM 8415 C CA . VAL B 1 315 ? 95.898 29.134 5.228 1.00 21.81 315 VAL B CA 1
ATOM 8416 C C . VAL B 1 315 ? 96.081 28.545 3.836 1.00 21.35 315 VAL B C 1
ATOM 8417 O O . VAL B 1 315 ? 95.784 29.203 2.851 1.00 23.17 315 VAL B O 1
ATOM 8421 N N . ARG B 1 316 ? 96.578 27.319 3.753 1.00 19.97 316 ARG B N 1
ATOM 8422 C CA . ARG B 1 316 ? 96.795 26.641 2.474 1.00 19.08 316 ARG B CA 1
ATOM 8423 C C . ARG B 1 316 ? 95.613 25.767 1.996 1.00 18.66 316 ARG B C 1
ATOM 8424 O O . ARG B 1 316 ? 95.599 25.320 0.873 1.00 18.57 316 ARG B O 1
ATOM 8432 N N . ASP B 1 317 ? 94.635 25.526 2.867 1.00 18.38 317 ASP B N 1
ATOM 8433 C CA . ASP B 1 317 ? 93.429 24.788 2.515 1.00 18.35 317 ASP B CA 1
ATOM 8434 C C . ASP B 1 317 ? 92.490 25.701 1.736 1.00 17.86 317 ASP B C 1
ATOM 8435 O O . ASP B 1 317 ? 91.847 26.594 2.315 1.00 16.99 317 ASP B O 1
ATOM 8440 N N . THR B 1 318 ? 92.414 25.473 0.437 1.00 17.47 318 THR B N 1
ATOM 8441 C CA . THR B 1 318 ? 91.571 26.308 -0.404 1.00 18.20 318 THR B CA 1
ATOM 8442 C C . THR B 1 318 ? 90.080 26.142 -0.073 1.00 18.99 318 THR B C 1
ATOM 8443 O O . THR B 1 318 ? 89.310 27.056 -0.308 1.00 19.02 318 THR B O 1
ATOM 8447 N N . ARG B 1 319 ? 89.681 25.017 0.520 1.00 19.62 319 ARG B N 1
ATOM 8448 C CA . ARG B 1 319 ? 88.299 24.870 0.967 1.00 20.51 319 ARG B CA 1
ATOM 8449 C C . ARG B 1 319 ? 87.901 25.993 1.917 1.00 20.54 319 ARG B C 1
ATOM 8450 O O . ARG B 1 319 ? 86.828 26.578 1.754 1.00 21.75 319 ARG B O 1
ATOM 8458 N N . VAL B 1 320 ? 88.735 26.291 2.915 1.00 19.71 320 VAL B N 1
ATOM 8459 C CA . VAL B 1 320 ? 88.456 27.426 3.794 1.00 18.87 320 VAL B CA 1
ATOM 8460 C C . VAL B 1 320 ? 88.442 28.719 2.979 1.00 18.08 320 VAL B C 1
ATOM 8461 O O . VAL B 1 320 ? 87.621 29.602 3.252 1.00 17.54 320 VAL B O 1
ATOM 8465 N N . LEU B 1 321 ? 89.358 28.832 2.011 1.00 16.75 321 LEU B N 1
ATOM 8466 C CA . LEU B 1 321 ? 89.566 30.084 1.301 1.00 16.61 321 LEU B CA 1
ATOM 8467 C C . LEU B 1 321 ? 88.361 30.413 0.405 1.00 16.66 321 LEU B C 1
ATOM 8468 O O . LEU B 1 321 ? 87.863 31.535 0.420 1.00 16.32 321 LEU B O 1
ATOM 8473 N N . LEU B 1 322 ? 87.904 29.419 -0.339 1.00 16.72 322 LEU B N 1
ATOM 8474 C CA . LEU B 1 322 ? 86.698 29.523 -1.162 1.00 17.48 322 LEU B CA 1
ATOM 8475 C C . LEU B 1 322 ? 85.457 29.949 -0.375 1.00 17.30 322 LEU B C 1
ATOM 8476 O O . LEU B 1 322 ? 84.665 30.739 -0.885 1.00 16.05 322 LEU B O 1
ATOM 8481 N N . GLU B 1 323 ? 85.314 29.468 0.861 1.00 17.45 323 GLU B N 1
ATOM 8482 C CA . GLU B 1 323 ? 84.211 29.882 1.718 1.00 18.06 323 GLU B CA 1
ATOM 8483 C C . GLU B 1 323 ? 84.299 31.330 2.117 1.00 18.11 323 GLU B C 1
ATOM 8484 O O . GLU B 1 323 ? 83.294 32.032 2.162 1.00 17.83 323 GLU B O 1
ATOM 8490 N N . ARG B 1 324 ? 85.502 31.755 2.485 1.00 17.99 324 ARG B N 1
ATOM 8491 C CA . ARG B 1 324 ? 85.745 33.154 2.835 1.00 17.39 324 ARG B CA 1
ATOM 8492 C C . ARG B 1 324 ? 85.458 34.073 1.642 1.00 16.43 324 ARG B C 1
ATOM 8493 O O . ARG B 1 324 ? 84.806 35.108 1.791 1.00 16.67 324 ARG B O 1
ATOM 8501 N N . GLN B 1 325 ? 85.944 33.682 0.477 1.00 15.92 325 GLN B N 1
ATOM 8502 C CA . GLN B 1 325 ? 85.679 34.384 -0.782 1.00 15.77 325 GLN B CA 1
ATOM 8503 C C . GLN B 1 325 ? 84.164 34.484 -1.064 1.00 16.72 325 GLN B C 1
ATOM 8504 O O . GLN B 1 325 ? 83.667 35.554 -1.370 1.00 16.92 325 GLN B O 1
ATOM 8510 N N . GLN B 1 326 ? 83.440 33.376 -0.949 1.00 17.67 326 GLN B N 1
ATOM 8511 C CA . GLN B 1 326 ? 82.018 33.347 -1.281 1.00 18.72 326 GLN B CA 1
ATOM 8512 C C . GLN B 1 326 ? 81.229 34.229 -0.310 1.00 18.71 326 GLN B C 1
ATOM 8513 O O . GLN B 1 326 ? 80.321 34.947 -0.710 1.00 17.09 326 GLN B O 1
ATOM 8519 N N . THR B 1 327 ? 81.650 34.240 0.944 1.00 19.33 327 THR B N 1
ATOM 8520 C CA . THR B 1 327 ? 81.065 35.104 1.967 1.00 20.20 327 THR B CA 1
ATOM 8521 C C . THR B 1 327 ? 81.316 36.585 1.669 1.00 20.73 327 THR B C 1
ATOM 8522 O O . THR B 1 327 ? 80.420 37.423 1.767 1.00 21.07 327 THR B O 1
ATOM 8526 N N . ILE B 1 328 ? 82.540 36.910 1.281 1.00 20.90 328 ILE B N 1
ATOM 8527 C CA . ILE B 1 328 ? 82.890 38.290 0.919 1.00 20.38 328 ILE B CA 1
ATOM 8528 C C . ILE B 1 328 ? 82.058 38.800 -0.287 1.00 20.24 328 ILE B C 1
ATOM 8529 O O . ILE B 1 328 ? 81.619 39.953 -0.293 1.00 20.88 328 ILE B O 1
ATOM 8534 N N . GLY B 1 329 ? 81.860 37.960 -1.311 1.00 19.34 329 GLY B N 1
ATOM 8535 C CA . GLY B 1 329 ? 81.015 38.295 -2.443 1.00 18.28 329 GLY B CA 1
ATOM 8536 C C . GLY B 1 329 ? 79.553 38.475 -2.043 1.00 17.43 329 GLY B C 1
ATOM 8537 O O . GLY B 1 329 ? 78.885 39.378 -2.496 1.00 16.08 329 GLY B O 1
ATOM 8538 N N . ALA B 1 330 ? 79.069 37.604 -1.180 1.00 17.29 330 ALA B N 1
ATOM 8539 C CA . ALA B 1 330 ? 77.647 37.544 -0.840 1.00 17.75 330 ALA B CA 1
ATOM 8540 C C . ALA B 1 330 ? 77.258 38.664 0.137 1.00 17.85 330 ALA B C 1
ATOM 8541 O O . ALA B 1 330 ? 76.122 39.104 0.126 1.00 17.72 330 ALA B O 1
ATOM 8543 N N . LEU B 1 331 ? 78.217 39.156 0.925 1.00 18.31 331 LEU B N 1
ATOM 8544 C CA . LEU B 1 331 ? 77.961 40.254 1.860 1.00 19.13 331 LEU B CA 1
ATOM 8545 C C . LEU B 1 331 ? 78.104 41.655 1.247 1.00 19.84 331 LEU B C 1
ATOM 8546 O O . LEU B 1 331 ? 77.738 42.639 1.910 1.00 19.75 331 LEU B O 1
ATOM 8551 N N . GLN B 1 332 ? 78.599 41.753 0.006 1.00 19.80 332 GLN B N 1
ATOM 8552 C CA . GLN B 1 332 ? 78.835 43.060 -0.647 1.00 20.88 332 GLN B CA 1
ATOM 8553 C C . GLN B 1 332 ? 77.701 44.054 -0.495 1.00 20.17 332 GLN B C 1
ATOM 8554 O O . GLN B 1 332 ? 77.933 45.194 -0.100 1.00 19.99 332 GLN B O 1
ATOM 8560 N N . ASP B 1 333 ? 76.479 43.648 -0.845 1.00 20.24 333 ASP B N 1
ATOM 8561 C CA . ASP B 1 333 ? 75.362 44.597 -0.814 1.00 20.46 333 ASP B CA 1
ATOM 8562 C C . ASP B 1 333 ? 74.818 44.849 0.601 1.00 20.03 333 ASP B C 1
ATOM 8563 O O . ASP B 1 333 ? 73.879 45.616 0.759 1.00 20.38 333 ASP B O 1
ATOM 8568 N N . PHE B 1 334 ? 75.410 44.244 1.629 1.00 19.28 334 PHE B N 1
ATOM 8569 C CA . PHE B 1 334 ? 74.874 44.320 2.981 1.00 18.69 334 PHE B CA 1
ATOM 8570 C C . PHE B 1 334 ? 75.742 45.091 3.981 1.00 18.68 334 PHE B C 1
ATOM 8571 O O . PHE B 1 334 ? 75.308 45.314 5.114 1.00 18.45 334 PHE B O 1
ATOM 8579 N N . THR B 1 335 ? 76.955 45.497 3.583 1.00 18.47 335 THR B N 1
ATOM 8580 C CA . THR B 1 335 ? 77.938 46.045 4.541 1.00 18.12 335 THR B CA 1
ATOM 8581 C C . THR B 1 335 ? 77.538 47.395 5.112 1.00 17.77 335 THR B C 1
ATOM 8582 O O . THR B 1 335 ? 77.847 47.711 6.256 1.00 17.97 335 THR B O 1
ATOM 8586 N N . ALA B 1 336 ? 76.861 48.201 4.315 1.00 17.25 336 ALA B N 1
ATOM 8587 C CA . ALA B 1 336 ? 76.448 49.516 4.768 1.00 17.25 336 ALA B CA 1
ATOM 8588 C C . ALA B 1 336 ? 75.457 49.406 5.932 1.00 16.91 336 ALA B C 1
ATOM 8589 O O . ALA B 1 336 ? 75.570 50.123 6.920 1.00 17.07 336 ALA B O 1
ATOM 8591 N N . GLY B 1 337 ? 74.516 48.475 5.824 1.00 16.52 337 GLY B N 1
ATOM 8592 C CA . GLY B 1 337 ? 73.549 48.211 6.877 1.00 15.46 337 GLY B CA 1
ATOM 8593 C C . GLY B 1 337 ? 74.105 47.486 8.090 1.00 15.25 337 GLY B C 1
ATOM 8594 O O . GLY B 1 337 ? 73.695 47.776 9.213 1.00 14.41 337 GLY B O 1
ATOM 8595 N N . LEU B 1 338 ? 75.043 46.556 7.879 1.00 15.03 338 LEU B N 1
ATOM 8596 C CA . LEU B 1 338 ? 75.566 45.718 8.947 1.00 15.12 338 LEU B CA 1
ATOM 8597 C C . LEU B 1 338 ? 76.536 46.435 9.847 1.00 15.43 338 LEU B C 1
ATOM 8598 O O . LEU B 1 338 ? 76.497 46.256 11.040 1.00 15.65 338 LEU B O 1
ATOM 8603 N N . GLN B 1 339 ? 77.421 47.239 9.290 1.00 16.22 339 GLN B N 1
ATOM 8604 C CA . GLN B 1 339 ? 78.535 47.754 10.088 1.00 16.59 339 GLN B CA 1
ATOM 8605 C C . GLN B 1 339 ? 78.150 48.632 11.274 1.00 16.81 339 GLN B C 1
ATOM 8606 O O . GLN B 1 339 ? 78.733 48.452 12.359 1.00 17.20 339 GLN B O 1
ATOM 8612 N N . PRO B 1 340 ? 77.219 49.573 11.094 1.00 16.93 340 PRO B N 1
ATOM 8613 C CA . PRO B 1 340 ? 76.770 50.441 12.195 1.00 16.88 340 PRO B CA 1
ATOM 8614 C C . PRO B 1 340 ? 76.183 49.659 13.375 1.00 17.06 340 PRO B C 1
ATOM 8615 O O . PRO B 1 340 ? 76.370 50.036 14.539 1.00 17.98 340 PRO B O 1
ATOM 8619 N N . VAL B 1 341 ? 75.476 48.579 13.058 1.00 17.12 341 VAL B N 1
ATOM 8620 C CA . VAL B 1 341 ? 74.887 47.694 14.060 1.00 16.75 341 VAL B CA 1
ATOM 8621 C C . VAL B 1 341 ? 75.965 46.838 14.727 1.00 16.85 341 VAL B C 1
ATOM 8622 O O . VAL B 1 341 ? 75.994 46.700 15.949 1.00 15.67 341 VAL B O 1
ATOM 8626 N N . LEU B 1 342 ? 76.841 46.255 13.907 1.00 17.10 342 LEU B N 1
ATOM 8627 C CA . LEU B 1 342 ? 77.976 45.481 14.396 1.00 17.39 342 LEU B CA 1
ATOM 8628 C C . LEU B 1 342 ? 78.891 46.279 15.332 1.00 16.99 342 LEU B C 1
ATOM 8629 O O . LEU B 1 342 ? 79.392 45.737 16.322 1.00 16.34 342 LEU B O 1
ATOM 8634 N N . ARG B 1 343 ? 79.115 47.547 15.022 1.00 16.98 343 ARG B N 1
ATOM 8635 C CA . ARG B 1 343 ? 79.949 48.422 15.852 1.00 17.68 343 ARG B CA 1
ATOM 8636 C C . ARG B 1 343 ? 79.458 48.440 17.299 1.00 18.51 343 ARG B C 1
ATOM 8637 O O . ARG B 1 343 ? 80.253 48.474 18.254 1.00 19.29 343 ARG B O 1
ATOM 8645 N N . GLN B 1 344 ? 78.143 48.365 17.463 1.00 18.92 344 GLN B N 1
ATOM 8646 C CA . GLN B 1 344 ? 77.517 48.468 18.782 1.00 18.96 344 GLN B CA 1
ATOM 8647 C C . GLN B 1 344 ? 77.675 47.218 19.607 1.00 18.71 344 GLN B C 1
ATOM 8648 O O . GLN B 1 344 ? 77.415 47.236 20.796 1.00 19.49 344 GLN B O 1
ATOM 8654 N N . VAL B 1 345 ? 78.103 46.124 18.996 1.00 18.73 345 VAL B N 1
ATOM 8655 C CA . VAL B 1 345 ? 78.342 44.887 19.744 1.00 18.46 345 VAL B CA 1
ATOM 8656 C C . VAL B 1 345 ? 79.596 44.976 20.637 1.00 17.69 345 VAL B C 1
ATOM 8657 O O . VAL B 1 345 ? 79.664 44.370 21.700 1.00 16.68 345 VAL B O 1
ATOM 8661 N N . GLY B 1 346 ? 80.588 45.723 20.182 1.00 17.38 346 GLY B N 1
ATOM 8662 C CA . GLY B 1 346 ? 81.789 45.989 20.946 1.00 16.96 346 GLY B CA 1
ATOM 8663 C C . GLY B 1 346 ? 82.677 44.774 21.107 1.00 17.43 346 GLY B C 1
ATOM 8664 O O . GLY B 1 346 ? 82.596 43.803 20.323 1.00 17.69 346 GLY B O 1
ATOM 8665 N N . ASP B 1 347 ? 83.492 44.813 22.160 1.00 16.19 347 ASP B N 1
ATOM 8666 C CA . ASP B 1 347 ? 84.439 43.756 22.475 1.00 15.29 347 ASP B CA 1
ATOM 8667 C C . ASP B 1 347 ? 83.794 42.713 23.384 1.00 15.00 347 ASP B C 1
ATOM 8668 O O . ASP B 1 347 ? 84.198 42.535 24.540 1.00 14.95 347 ASP B O 1
ATOM 8673 N N . LEU B 1 348 ? 82.779 42.025 22.855 1.00 14.92 348 LEU B N 1
ATOM 8674 C CA . LEU B 1 348 ? 82.014 41.057 23.630 1.00 14.29 348 LEU B CA 1
ATOM 8675 C C . LEU B 1 348 ? 82.922 39.942 24.117 1.00 14.32 348 LEU B C 1
ATOM 8676 O O . LEU B 1 348 ? 82.757 39.431 25.221 1.00 14.48 348 LEU B O 1
ATOM 8681 N N . GLU B 1 349 ? 83.901 39.580 23.294 1.00 14.06 349 GLU B N 1
ATOM 8682 C CA . GLU B 1 349 ? 84.899 38.577 23.653 1.00 14.11 349 GLU B CA 1
ATOM 8683 C C . GLU B 1 349 ? 85.614 38.887 24.991 1.00 13.52 349 GLU B C 1
ATOM 8684 O O . GLU B 1 349 ? 85.682 38.040 25.888 1.00 12.54 349 GLU B O 1
ATOM 8690 N N . ARG B 1 350 ? 86.166 40.091 25.128 1.00 13.82 350 ARG B N 1
ATOM 8691 C CA . ARG B 1 350 ? 86.922 40.427 26.368 1.00 14.30 350 ARG B CA 1
ATOM 8692 C C . ARG B 1 350 ? 85.990 40.634 27.573 1.00 14.18 350 ARG B C 1
ATOM 8693 O O . ARG B 1 350 ? 86.363 40.338 28.713 1.00 13.93 350 ARG B O 1
ATOM 8701 N N . ILE B 1 351 ? 84.774 41.113 27.304 1.00 13.99 351 ILE B N 1
ATOM 8702 C CA . ILE B 1 351 ? 83.737 41.219 28.318 1.00 14.05 351 ILE B CA 1
ATOM 8703 C C . ILE B 1 351 ? 83.383 39.840 28.877 1.00 13.52 351 ILE B C 1
ATOM 8704 O O . ILE B 1 351 ? 83.211 39.696 30.100 1.00 13.88 351 ILE B O 1
ATOM 8709 N N . LEU B 1 352 ? 83.339 38.827 28.015 1.00 12.36 352 LEU B N 1
ATOM 8710 C CA . LEU B 1 352 ? 82.998 37.471 28.460 1.00 12.50 352 LEU B CA 1
ATOM 8711 C C . LEU B 1 352 ? 84.071 36.791 29.296 1.00 12.68 352 LEU B C 1
ATOM 8712 O O . LEU B 1 352 ? 83.765 35.899 30.087 1.00 11.52 352 LEU B O 1
ATOM 8717 N N . ALA B 1 353 ? 85.325 37.178 29.085 1.00 13.28 353 ALA B N 1
ATOM 8718 C CA . ALA B 1 353 ? 86.413 36.693 29.909 1.00 13.55 353 ALA B CA 1
ATOM 8719 C C . ALA B 1 353 ? 86.191 37.168 31.331 1.00 13.56 353 ALA B C 1
ATOM 8720 O O . ALA B 1 353 ? 86.405 36.435 32.277 1.00 12.96 353 ALA B O 1
ATOM 8722 N N . ARG B 1 354 ? 85.747 38.413 31.479 1.00 14.21 354 ARG B N 1
ATOM 8723 C CA . ARG B 1 354 ? 85.511 38.961 32.821 1.00 14.51 354 ARG B CA 1
ATOM 8724 C C . ARG B 1 354 ? 84.285 38.350 33.507 1.00 14.03 354 ARG B C 1
ATOM 8725 O O . ARG B 1 354 ? 84.249 38.252 34.707 1.00 14.27 354 ARG B O 1
ATOM 8733 N N . LEU B 1 355 ? 83.294 37.941 32.735 1.00 13.86 355 LEU B N 1
ATOM 8734 C CA . LEU B 1 355 ? 82.195 37.151 33.244 1.00 13.25 355 LEU B CA 1
ATOM 8735 C C . LEU B 1 355 ? 82.703 35.796 33.713 1.00 13.65 355 LEU B C 1
ATOM 8736 O O . LEU B 1 355 ? 82.372 35.351 34.805 1.00 12.86 355 LEU B O 1
ATOM 8741 N N . ALA B 1 356 ? 83.499 35.127 32.879 1.00 14.05 356 ALA B N 1
ATOM 8742 C CA . ALA B 1 356 ? 84.073 33.832 33.245 1.00 14.26 356 ALA B CA 1
ATOM 8743 C C . ALA B 1 356 ? 84.904 33.887 34.552 1.00 14.45 356 ALA B C 1
ATOM 8744 O O . ALA B 1 356 ? 84.872 32.948 35.362 1.00 13.45 356 ALA B O 1
ATOM 8746 N N . LEU B 1 357 ? 85.641 34.986 34.741 1.00 14.60 357 LEU B N 1
ATOM 8747 C CA . LEU B 1 357 ? 86.488 35.182 35.928 1.00 15.27 357 LEU B CA 1
ATOM 8748 C C . LEU B 1 357 ? 85.754 35.866 37.075 1.00 15.34 357 LEU B C 1
ATOM 8749 O O . LEU B 1 357 ? 86.305 36.050 38.137 1.00 15.80 357 LEU B O 1
ATOM 8754 N N . ARG B 1 358 ? 84.501 36.237 36.840 1.00 16.39 358 ARG B N 1
ATOM 8755 C CA . ARG B 1 358 ? 83.650 36.946 37.786 1.00 16.70 358 ARG B CA 1
ATOM 8756 C C . ARG B 1 358 ? 84.234 38.296 38.199 1.00 16.41 358 ARG B C 1
ATOM 8757 O O . ARG B 1 358 ? 84.081 38.709 39.337 1.00 15.29 358 ARG B O 1
ATOM 8765 N N . THR B 1 359 ? 84.890 38.977 37.258 1.00 16.15 359 THR B N 1
ATOM 8766 C CA . THR B 1 359 ? 85.420 40.315 37.497 1.00 16.41 359 THR B CA 1
ATOM 8767 C C . THR B 1 359 ? 84.674 41.389 36.740 1.00 16.39 359 THR B C 1
ATOM 8768 O O . THR B 1 359 ? 85.035 42.568 36.813 1.00 17.71 359 THR B O 1
ATOM 8772 N N . ALA B 1 360 ? 83.637 40.993 36.026 1.00 16.33 360 ALA B N 1
ATOM 8773 C CA . ALA B 1 360 ? 82.900 41.905 35.172 1.00 16.31 360 ALA B CA 1
ATOM 8774 C C . ALA B 1 360 ? 82.247 42.987 36.014 1.00 16.44 360 ALA B C 1
ATOM 8775 O O . ALA B 1 360 ? 81.677 42.688 37.057 1.00 16.04 360 ALA B O 1
ATOM 8777 N N . ARG B 1 361 ? 82.342 44.228 35.545 1.00 16.21 361 ARG B N 1
ATOM 8778 C CA . ARG B 1 361 ? 81.875 45.414 36.258 1.00 16.56 361 ARG B CA 1
ATOM 8779 C C . ARG B 1 361 ? 80.543 45.902 35.629 1.00 16.26 361 ARG B C 1
ATOM 8780 O O . ARG B 1 361 ? 80.167 45.460 34.553 1.00 15.99 361 ARG B O 1
ATOM 8788 N N . PRO B 1 362 ? 79.791 46.760 36.305 1.00 16.61 362 PRO B N 1
ATOM 8789 C CA . PRO B 1 362 ? 78.448 47.108 35.804 1.00 16.66 362 PRO B CA 1
ATOM 8790 C C . PRO B 1 362 ? 78.389 47.510 34.321 1.00 16.70 362 PRO B C 1
ATOM 8791 O O . PRO B 1 362 ? 77.530 47.003 33.615 1.00 16.72 362 PRO B O 1
ATOM 8795 N N . ARG B 1 363 ? 79.296 48.356 33.848 1.00 16.77 363 ARG B N 1
ATOM 8796 C CA . ARG B 1 363 ? 79.305 48.706 32.427 1.00 16.78 363 ARG B CA 1
ATOM 8797 C C . ARG B 1 363 ? 79.668 47.537 31.467 1.00 16.51 363 ARG B C 1
ATOM 8798 O O . ARG B 1 363 ? 79.287 47.573 30.294 1.00 16.39 363 ARG B O 1
ATOM 8806 N N . ASP B 1 364 ? 80.387 46.516 31.934 1.00 15.98 364 ASP B N 1
ATOM 8807 C CA . ASP B 1 364 ? 80.550 45.278 31.149 1.00 15.69 364 ASP B CA 1
ATOM 8808 C C . ASP B 1 364 ? 79.219 44.548 30.912 1.00 16.44 364 ASP B C 1
ATOM 8809 O O . ASP B 1 364 ? 78.975 44.011 29.818 1.00 16.72 364 ASP B O 1
ATOM 8814 N N . LEU B 1 365 ? 78.373 44.476 31.939 1.00 16.27 365 LEU B N 1
ATOM 8815 C CA . LEU B 1 365 ? 77.039 43.899 31.768 1.00 16.56 365 LEU B CA 1
ATOM 8816 C C . LEU B 1 365 ? 76.136 44.796 30.930 1.00 16.90 365 LEU B C 1
ATOM 8817 O O . LEU B 1 365 ? 75.358 44.283 30.129 1.00 17.17 365 LEU B O 1
ATOM 8822 N N . ALA B 1 366 ? 76.253 46.115 31.086 1.00 16.98 366 ALA B N 1
ATOM 8823 C CA . ALA B 1 366 ? 75.493 47.065 30.258 1.00 17.72 366 ALA B CA 1
ATOM 8824 C C . ALA B 1 366 ? 75.919 47.020 28.786 1.00 17.89 366 ALA B C 1
ATOM 8825 O O . ALA B 1 366 ? 75.084 47.134 27.908 1.00 17.98 366 ALA B O 1
ATOM 8827 N N . ARG B 1 367 ? 77.216 46.860 28.525 1.00 18.27 367 ARG B N 1
ATOM 8828 C CA . ARG B 1 367 ? 77.710 46.636 27.154 1.00 18.76 367 ARG B CA 1
ATOM 8829 C C . ARG B 1 367 ? 77.258 45.276 26.594 1.00 18.13 367 ARG B C 1
ATOM 8830 O O . ARG B 1 367 ? 76.880 45.177 25.434 1.00 17.67 367 ARG B O 1
ATOM 8838 N N . MET B 1 368 ? 77.251 44.236 27.427 1.00 18.28 368 MET B N 1
ATOM 8839 C CA . MET B 1 368 ? 76.784 42.909 26.998 1.00 18.27 368 MET B CA 1
ATOM 8840 C C . MET B 1 368 ? 75.302 42.975 26.580 1.00 18.04 368 MET B C 1
ATOM 8841 O O . MET B 1 368 ? 74.910 42.456 25.541 1.00 17.38 368 MET B O 1
ATOM 8846 N N . ARG B 1 369 ? 74.510 43.656 27.404 1.00 17.56 369 ARG B N 1
ATOM 8847 C CA . ARG B 1 369 ? 73.108 43.938 27.126 1.00 17.62 369 ARG B CA 1
ATOM 8848 C C . ARG B 1 369 ? 72.911 44.663 25.789 1.00 17.45 369 ARG B C 1
ATOM 8849 O O . ARG B 1 369 ? 72.088 44.288 24.970 1.00 16.69 369 ARG B O 1
ATOM 8857 N N . HIS B 1 370 ? 73.661 45.730 25.614 1.00 17.25 370 HIS B N 1
ATOM 8858 C CA . HIS B 1 370 ? 73.619 46.508 24.407 1.00 18.11 370 HIS B CA 1
ATOM 8859 C C . HIS B 1 370 ? 73.950 45.647 23.148 1.00 17.65 370 HIS B C 1
ATOM 8860 O O . HIS B 1 370 ? 73.320 45.792 22.106 1.00 18.46 370 HIS B O 1
ATOM 8867 N N . ALA B 1 371 ? 74.898 44.731 23.269 1.00 17.04 371 ALA B N 1
ATOM 8868 C CA . ALA B 1 371 ? 75.221 43.784 22.212 1.00 16.46 371 ALA B CA 1
ATOM 8869 C C . ALA B 1 371 ? 74.076 42.811 21.921 1.00 16.56 371 ALA B C 1
ATOM 8870 O O . ALA B 1 371 ? 73.736 42.566 20.774 1.00 14.57 371 ALA B O 1
ATOM 8872 N N . PHE B 1 372 ? 73.479 42.262 22.975 1.00 17.08 372 PHE B N 1
ATOM 8873 C CA . PHE B 1 372 ? 72.287 41.420 22.833 1.00 17.01 372 PHE B CA 1
ATOM 8874 C C . PHE B 1 372 ? 71.180 42.147 22.069 1.00 16.79 372 PHE B C 1
ATOM 8875 O O . PHE B 1 372 ? 70.438 41.548 21.295 1.00 16.29 372 PHE B O 1
ATOM 8883 N N . GLN B 1 373 ? 71.062 43.443 22.302 1.00 17.35 373 GLN B N 1
ATOM 8884 C CA . GLN B 1 373 ? 69.991 44.228 21.686 1.00 17.36 373 GLN B CA 1
ATOM 8885 C C . GLN B 1 373 ? 70.223 44.424 20.187 1.00 17.31 373 GLN B C 1
ATOM 8886 O O . GLN B 1 373 ? 69.306 44.820 19.489 1.00 18.16 373 GLN B O 1
ATOM 8892 N N . GLN B 1 374 ? 71.436 44.158 19.705 1.00 16.82 374 GLN B N 1
ATOM 8893 C CA . GLN B 1 374 ? 71.785 44.295 18.281 1.00 17.35 374 GLN B CA 1
ATOM 8894 C C . GLN B 1 374 ? 71.483 43.028 17.491 1.00 17.20 374 GLN B C 1
ATOM 8895 O O . GLN B 1 374 ? 71.448 43.047 16.262 1.00 16.76 374 GLN B O 1
ATOM 8901 N N . LEU B 1 375 ? 71.292 41.928 18.198 1.00 17.06 375 LEU B N 1
ATOM 8902 C CA . LEU B 1 375 ? 71.231 40.631 17.564 1.00 17.13 375 LEU B CA 1
ATOM 8903 C C . LEU B 1 375 ? 69.994 40.405 16.692 1.00 16.88 375 LEU B C 1
ATOM 8904 O O . LEU B 1 375 ? 70.167 39.865 15.619 1.00 16.82 375 LEU B O 1
ATOM 8909 N N . PRO B 1 376 ? 68.769 40.736 17.136 1.00 16.34 376 PRO B N 1
ATOM 8910 C CA . PRO B 1 376 ? 67.598 40.596 16.264 1.00 16.62 376 PRO B CA 1
ATOM 8911 C C . PRO B 1 376 ? 67.773 41.339 14.940 1.00 16.12 376 PRO B C 1
ATOM 8912 O O . PRO B 1 376 ? 67.458 40.768 13.891 1.00 15.11 376 PRO B O 1
ATOM 8916 N N . GLU B 1 377 ? 68.326 42.550 15.002 1.00 16.34 377 GLU B N 1
ATOM 8917 C CA . GLU B 1 377 ? 68.580 43.365 13.811 1.00 16.67 377 GLU B CA 1
ATOM 8918 C C . GLU B 1 377 ? 69.630 42.699 12.905 1.00 16.20 377 GLU B C 1
ATOM 8919 O O . GLU B 1 377 ? 69.417 42.582 11.705 1.00 16.29 377 GLU B O 1
ATOM 8925 N N . LEU B 1 378 ? 70.743 42.228 13.469 1.00 16.58 378 LEU B N 1
ATOM 8926 C CA . LEU B 1 378 ? 71.735 41.499 12.670 1.00 16.10 378 LEU B CA 1
ATOM 8927 C C . LEU B 1 378 ? 71.113 40.239 12.045 1.00 16.17 378 LEU B C 1
ATOM 8928 O O . LEU B 1 378 ? 71.383 39.917 10.889 1.00 14.93 378 LEU B O 1
ATOM 8933 N N . ARG B 1 379 ? 70.277 39.537 12.807 1.00 15.53 379 ARG B N 1
ATOM 8934 C CA . ARG B 1 379 ? 69.631 38.319 12.303 1.00 16.14 379 ARG B CA 1
ATOM 8935 C C . ARG B 1 379 ? 68.699 38.597 11.128 1.00 15.50 379 ARG B C 1
ATOM 8936 O O . ARG B 1 379 ? 68.629 37.823 10.184 1.00 14.67 379 ARG B O 1
ATOM 8944 N N . ALA B 1 380 ? 67.981 39.709 11.210 1.00 15.65 380 ALA B N 1
ATOM 8945 C CA . ALA B 1 380 ? 67.038 40.107 10.178 1.00 15.71 380 ALA B CA 1
ATOM 8946 C C . ALA B 1 380 ? 67.800 40.521 8.917 1.00 16.02 380 ALA B C 1
ATOM 8947 O O . ALA B 1 380 ? 67.515 40.036 7.836 1.00 15.53 380 ALA B O 1
ATOM 8949 N N . GLN B 1 381 ? 68.807 41.377 9.066 1.00 17.06 381 GLN B N 1
ATOM 8950 C CA . GLN B 1 381 ? 69.655 41.776 7.929 1.00 17.78 381 GLN B CA 1
ATOM 8951 C C . GLN B 1 381 ? 70.333 40.580 7.233 1.00 18.28 381 GLN B C 1
ATOM 8952 O O . GLN B 1 381 ? 70.462 40.592 6.023 1.00 18.53 381 GLN B O 1
ATOM 8958 N N . LEU B 1 382 ? 70.734 39.553 7.987 1.00 18.70 382 LEU B N 1
ATOM 8959 C CA . LEU B 1 382 ? 71.494 38.423 7.419 1.00 19.89 382 LEU B CA 1
ATOM 8960 C C . LEU B 1 382 ? 70.646 37.309 6.805 1.00 20.59 382 LEU B C 1
ATOM 8961 O O . LEU B 1 382 ? 71.160 36.452 6.096 1.00 20.88 382 LEU B O 1
ATOM 8966 N N . GLU B 1 383 ? 69.355 37.327 7.092 1.00 21.53 383 GLU B N 1
ATOM 8967 C CA . GLU B 1 383 ? 68.423 36.292 6.693 1.00 22.86 383 GLU B CA 1
ATOM 8968 C C . GLU B 1 383 ? 68.421 36.054 5.180 1.00 23.28 383 GLU B C 1
ATOM 8969 O O . GLU B 1 383 ? 68.401 34.907 4.745 1.00 24.03 383 GLU B O 1
ATOM 8975 N N . THR B 1 384 ? 68.444 37.122 4.381 1.00 23.51 384 THR B N 1
ATOM 8976 C CA . THR B 1 384 ? 68.368 36.982 2.920 1.00 23.66 384 THR B CA 1
ATOM 8977 C C . THR B 1 384 ? 69.709 36.742 2.231 1.00 23.70 384 THR B C 1
ATOM 8978 O O . THR B 1 384 ? 69.721 36.510 1.030 1.00 24.19 384 THR B O 1
ATOM 8982 N N . VAL B 1 385 ? 70.826 36.803 2.968 1.00 23.32 385 VAL B N 1
ATOM 8983 C CA . VAL B 1 385 ? 72.155 36.614 2.377 1.00 23.32 385 VAL B CA 1
ATOM 8984 C C . VAL B 1 385 ? 72.307 35.176 1.894 1.00 23.74 385 VAL B C 1
ATOM 8985 O O . VAL B 1 385 ? 72.120 34.233 2.666 1.00 23.39 385 VAL B O 1
ATOM 8989 N N . ASP B 1 386 ? 72.646 35.034 0.604 1.00 24.18 386 ASP B N 1
ATOM 8990 C CA . ASP B 1 386 ? 72.768 33.743 -0.079 1.00 24.16 386 ASP B CA 1
ATOM 8991 C C . ASP B 1 386 ? 74.153 33.155 0.118 1.00 23.53 386 ASP B C 1
ATOM 8992 O O . ASP B 1 386 ? 75.074 33.338 -0.702 1.00 23.83 386 ASP B O 1
ATOM 8997 N N . SER B 1 387 ? 74.311 32.430 1.203 1.00 22.13 387 SER B N 1
ATOM 8998 C CA . SER B 1 387 ? 75.621 31.919 1.536 1.00 21.21 387 SER B CA 1
ATOM 8999 C C . SER B 1 387 ? 75.445 30.980 2.705 1.00 20.13 387 SER B C 1
ATOM 9000 O O . SER B 1 387 ? 74.902 31.365 3.743 1.00 19.77 387 SER B O 1
ATOM 9003 N N . ALA B 1 388 ? 75.836 29.729 2.521 1.00 19.30 388 ALA B N 1
ATOM 9004 C CA . ALA B 1 388 ? 75.814 28.802 3.634 1.00 19.05 388 ALA B CA 1
ATOM 9005 C C . ALA B 1 388 ? 76.642 29.341 4.820 1.00 18.28 388 ALA B C 1
ATOM 9006 O O . ALA B 1 388 ? 76.167 29.318 5.936 1.00 17.87 388 ALA B O 1
ATOM 9008 N N . PRO B 1 389 ? 77.864 29.808 4.602 1.00 17.75 389 PRO B N 1
ATOM 9009 C CA . PRO B 1 389 ? 78.675 30.302 5.731 1.00 17.99 389 PRO B CA 1
ATOM 9010 C C . PRO B 1 389 ? 78.127 31.546 6.418 1.00 17.09 389 PRO B C 1
ATOM 9011 O O . PRO B 1 389 ? 78.400 31.707 7.588 1.00 17.32 389 PRO B O 1
ATOM 9015 N N . VAL B 1 390 ? 77.411 32.422 5.719 1.00 16.83 390 VAL B N 1
ATOM 9016 C CA . VAL B 1 390 ? 76.799 33.565 6.408 1.00 16.07 390 VAL B CA 1
ATOM 9017 C C . VAL B 1 390 ? 75.660 33.068 7.284 1.00 15.10 390 VAL B C 1
ATOM 9018 O O . VAL B 1 390 ? 75.536 33.501 8.424 1.00 14.23 390 VAL B O 1
ATOM 9022 N N . GLN B 1 391 ? 74.858 32.152 6.752 1.00 14.23 391 GLN B N 1
ATOM 9023 C CA . GLN B 1 391 ? 73.728 31.592 7.496 1.00 14.16 391 GLN B CA 1
ATOM 9024 C C . GLN B 1 391 ? 74.203 30.818 8.714 1.00 13.58 391 GLN B C 1
ATOM 9025 O O . GLN B 1 391 ? 73.521 30.812 9.728 1.00 12.62 391 GLN B O 1
ATOM 9031 N N . ALA B 1 392 ? 75.365 30.171 8.600 1.00 13.96 392 ALA B N 1
ATOM 9032 C CA . ALA B 1 392 ? 75.951 29.423 9.707 1.00 14.40 392 ALA B CA 1
ATOM 9033 C C . ALA B 1 392 ? 76.448 30.390 10.785 1.00 14.74 392 ALA B C 1
ATOM 9034 O O . ALA B 1 392 ? 76.242 30.133 11.967 1.00 14.77 392 ALA B O 1
ATOM 9036 N N . LEU B 1 393 ? 77.087 31.492 10.373 1.00 14.87 393 LEU B N 1
ATOM 9037 C CA . LEU B 1 393 ? 77.473 32.560 11.315 1.00 15.33 393 LEU B CA 1
ATOM 9038 C C . LEU B 1 393 ? 76.269 33.167 12.019 1.00 16.12 393 LEU B C 1
ATOM 9039 O O . LEU B 1 393 ? 76.335 33.469 13.212 1.00 16.40 393 LEU B O 1
ATOM 9044 N N . ARG B 1 394 ? 75.173 33.331 11.276 1.00 16.55 394 ARG B N 1
ATOM 9045 C CA . ARG B 1 394 ? 73.941 33.885 11.803 1.00 16.94 394 ARG B CA 1
ATOM 9046 C C . ARG B 1 394 ? 73.351 33.006 12.915 1.00 17.36 394 ARG B C 1
ATOM 9047 O O . ARG B 1 394 ? 72.950 33.515 13.942 1.00 17.02 394 ARG B O 1
ATOM 9055 N N . GLU B 1 395 ? 73.279 31.700 12.686 1.00 18.06 395 GLU B N 1
ATOM 9056 C CA . GLU B 1 395 ? 72.852 30.756 13.710 1.00 19.35 395 GLU B CA 1
ATOM 9057 C C . GLU B 1 395 ? 73.766 30.855 14.960 1.00 19.09 395 GLU B C 1
ATOM 9058 O O . GLU B 1 395 ? 73.298 31.104 16.079 1.00 18.93 395 GLU B O 1
ATOM 9064 N N . LYS B 1 396 ? 75.061 30.695 14.730 1.00 18.63 396 LYS B N 1
ATOM 9065 C CA . LYS B 1 396 ? 76.083 30.670 15.765 1.00 18.72 396 LYS B CA 1
ATOM 9066 C C . LYS B 1 396 ? 76.092 31.947 16.630 1.00 18.77 396 LYS B C 1
ATOM 9067 O O . LYS B 1 396 ? 76.407 31.910 17.821 1.00 18.99 396 LYS B O 1
ATOM 9073 N N . MET B 1 397 ? 75.732 33.067 16.020 1.00 18.57 397 MET B N 1
ATOM 9074 C CA . MET B 1 397 ? 75.637 34.368 16.693 1.00 18.66 397 MET B CA 1
ATOM 9075 C C . MET B 1 397 ? 74.554 34.399 17.799 1.00 18.45 397 MET B C 1
ATOM 9076 O O . MET B 1 397 ? 74.647 35.155 18.780 1.00 17.38 397 MET B O 1
ATOM 9081 N N . GLY B 1 398 ? 73.517 33.591 17.615 1.00 18.41 398 GLY B N 1
ATOM 9082 C CA . GLY B 1 398 ? 72.466 33.446 18.600 1.00 18.57 398 GLY B CA 1
ATOM 9083 C C . GLY B 1 398 ? 71.555 34.649 18.761 1.00 18.76 398 GLY B C 1
ATOM 9084 O O . GLY B 1 398 ? 71.502 35.575 17.905 1.00 18.04 398 GLY B O 1
ATOM 9085 N N . GLU B 1 399 ? 70.822 34.631 19.875 1.00 18.89 399 GLU B N 1
ATOM 9086 C CA . GLU B 1 399 ? 69.904 35.724 20.223 1.00 18.85 399 GLU B CA 1
ATOM 9087 C C . GLU B 1 399 ? 69.838 36.017 21.717 1.00 18.39 399 GLU B C 1
ATOM 9088 O O . GLU B 1 399 ? 69.885 37.182 22.083 1.00 18.55 399 GLU B O 1
ATOM 9094 N N . PHE B 1 400 ? 69.714 34.989 22.567 1.00 17.68 400 PHE B N 1
ATOM 9095 C CA . PHE B 1 400 ? 69.732 35.190 24.019 1.00 17.13 400 PHE B CA 1
ATOM 9096 C C . PHE B 1 400 ? 68.675 36.223 24.462 1.00 17.27 400 PHE B C 1
ATOM 9097 O O . PHE B 1 400 ? 68.979 37.175 25.198 1.00 17.14 400 PHE B O 1
ATOM 9105 N N . ALA B 1 401 ? 67.439 36.041 23.995 1.00 17.18 401 ALA B N 1
ATOM 9106 C CA . ALA B 1 401 ? 66.343 36.957 24.331 1.00 17.11 401 ALA B CA 1
ATOM 9107 C C . ALA B 1 401 ? 66.112 37.066 25.847 1.00 17.37 401 ALA B C 1
ATOM 9108 O O . ALA B 1 401 ? 65.827 38.154 26.363 1.00 16.53 401 ALA B O 1
ATOM 9110 N N . GLU B 1 402 ? 66.241 35.946 26.554 1.00 17.64 402 GLU B N 1
ATOM 9111 C CA . GLU B 1 402 ? 65.969 35.922 27.990 1.00 18.62 402 GLU B CA 1
ATOM 9112 C C . GLU B 1 402 ? 67.081 36.582 28.802 1.00 17.80 402 GLU B C 1
ATOM 9113 O O . GLU B 1 402 ? 66.812 37.134 29.868 1.00 17.96 402 GLU B O 1
ATOM 9119 N N . LEU B 1 403 ? 68.313 36.543 28.319 1.00 17.27 403 LEU B N 1
ATOM 9120 C CA . LEU B 1 403 ? 69.389 37.281 28.991 1.00 17.04 403 LEU B CA 1
ATOM 9121 C C . LEU B 1 403 ? 69.280 38.788 28.711 1.00 17.23 403 LEU B C 1
ATOM 9122 O O . LEU B 1 403 ? 69.480 39.605 29.600 1.00 16.44 403 LEU B O 1
ATOM 9127 N N . ARG B 1 404 ? 68.981 39.147 27.463 1.00 17.33 404 ARG B N 1
ATOM 9128 C CA . ARG B 1 404 ? 68.692 40.536 27.104 1.00 17.41 404 ARG B CA 1
ATOM 9129 C C . ARG B 1 404 ? 67.666 41.133 28.092 1.00 16.35 404 ARG B C 1
ATOM 9130 O O . ARG B 1 404 ? 67.900 42.161 28.716 1.00 15.52 404 ARG B O 1
ATOM 9138 N N . ASP B 1 405 ? 66.552 40.449 28.265 1.00 15.74 405 ASP B N 1
ATOM 9139 C CA . ASP B 1 405 ? 65.454 40.971 29.072 1.00 15.25 405 ASP B CA 1
ATOM 9140 C C . ASP B 1 405 ? 65.863 41.028 30.542 1.00 14.71 405 ASP B C 1
ATOM 9141 O O . ASP B 1 405 ? 65.572 41.987 31.236 1.00 13.90 405 ASP B O 1
ATOM 9146 N N . LEU B 1 406 ? 66.585 40.011 30.986 1.00 13.77 406 LEU B N 1
ATOM 9147 C CA . LEU B 1 406 ? 67.091 39.988 32.345 1.00 13.55 406 LEU B CA 1
ATOM 9148 C C . LEU B 1 406 ? 67.889 41.268 32.649 1.00 13.52 406 LEU B C 1
ATOM 9149 O O . LEU B 1 406 ? 67.626 41.931 33.648 1.00 13.27 406 LEU B O 1
ATOM 9154 N N . LEU B 1 407 ? 68.840 41.613 31.780 1.00 13.49 407 LEU B N 1
ATOM 9155 C CA . LEU B 1 407 ? 69.719 42.754 32.002 1.00 13.93 407 LEU B CA 1
ATOM 9156 C C . LEU B 1 407 ? 69.049 44.107 31.808 1.00 14.06 407 LEU B C 1
ATOM 9157 O O . LEU B 1 407 ? 69.460 45.097 32.427 1.00 14.40 407 LEU B O 1
ATOM 9162 N N . GLU B 1 408 ? 68.026 44.142 30.959 1.00 14.27 408 GLU B N 1
ATOM 9163 C CA . GLU B 1 408 ? 67.203 45.320 30.740 1.00 15.13 408 GLU B CA 1
ATOM 9164 C C . GLU B 1 408 ? 66.474 45.701 32.045 1.00 16.09 408 GLU B C 1
ATOM 9165 O O . GLU B 1 408 ? 66.461 46.879 32.446 1.00 16.08 408 GLU B O 1
ATOM 9171 N N . ARG B 1 409 ? 65.907 44.682 32.691 1.00 16.43 409 ARG B N 1
ATOM 9172 C CA . ARG B 1 409 ? 65.226 44.808 33.980 1.00 17.40 409 ARG B CA 1
ATOM 9173 C C . ARG B 1 409 ? 66.169 44.965 35.165 1.00 17.39 409 ARG B C 1
ATOM 9174 O O . ARG B 1 409 ? 65.845 45.668 36.102 1.00 17.38 409 ARG B O 1
ATOM 9182 N N . ALA B 1 410 ? 67.322 44.305 35.135 1.00 17.62 410 ALA B N 1
ATOM 9183 C CA . ALA B 1 410 ? 68.155 44.204 36.332 1.00 17.64 410 ALA B CA 1
ATOM 9184 C C . ALA B 1 410 ? 69.033 45.434 36.529 1.00 17.71 410 ALA B C 1
ATOM 9185 O O . ALA B 1 410 ? 69.267 45.840 37.665 1.00 17.73 410 ALA B O 1
ATOM 9187 N N . ILE B 1 411 ? 69.499 46.033 35.435 1.00 17.81 411 ILE B N 1
ATOM 9188 C CA . ILE B 1 411 ? 70.470 47.129 35.502 1.00 18.15 411 ILE B CA 1
ATOM 9189 C C . ILE B 1 411 ? 69.918 48.407 34.882 1.00 18.17 411 ILE B C 1
ATOM 9190 O O . ILE B 1 411 ? 69.127 48.339 33.960 1.00 18.43 411 ILE B O 1
ATOM 9195 N N . ILE B 1 412 ? 70.320 49.570 35.399 1.00 18.50 412 ILE B N 1
ATOM 9196 C CA . ILE B 1 412 ? 69.866 50.865 34.861 1.00 18.58 412 ILE B CA 1
ATOM 9197 C C . ILE B 1 412 ? 70.518 51.158 33.493 1.00 19.29 412 ILE B C 1
ATOM 9198 O O . ILE B 1 412 ? 71.417 50.434 33.058 1.00 19.59 412 ILE B O 1
ATOM 9203 N N . ASP B 1 413 ? 70.086 52.230 32.839 1.00 19.43 413 ASP B N 1
ATOM 9204 C CA . ASP B 1 413 ? 70.535 52.538 31.476 1.00 20.06 413 ASP B CA 1
ATOM 9205 C C . ASP B 1 413 ? 72.045 52.762 31.368 1.00 20.11 413 ASP B C 1
ATOM 9206 O O . ASP B 1 413 ? 72.703 52.176 30.509 1.00 19.83 413 ASP B O 1
ATOM 9211 N N . THR B 1 414 ? 72.582 53.630 32.224 1.00 20.27 414 THR B N 1
ATOM 9212 C CA . THR B 1 414 ? 74.015 53.922 32.224 1.00 20.41 414 THR B CA 1
ATOM 9213 C C . THR B 1 414 ? 74.559 53.816 33.653 1.00 19.72 414 THR B C 1
ATOM 9214 O O . THR B 1 414 ? 74.713 54.827 34.340 1.00 19.61 414 THR B O 1
ATOM 9218 N N . PRO B 1 415 ? 74.885 52.598 34.087 1.00 19.21 415 PRO B N 1
ATOM 9219 C CA . PRO B 1 415 ? 75.332 52.369 35.470 1.00 18.82 415 PRO B CA 1
ATOM 9220 C C . PRO B 1 415 ? 76.695 52.990 35.776 1.00 18.42 415 PRO B C 1
ATOM 9221 O O . PRO B 1 415 ? 77.394 53.402 34.849 1.00 17.84 415 PRO B O 1
ATOM 9225 N N . PRO B 1 416 ? 77.065 53.027 37.052 1.00 17.91 416 PRO B N 1
ATOM 9226 C CA . PRO B 1 416 ? 78.370 53.537 37.461 1.00 18.01 416 PRO B CA 1
ATOM 9227 C C . PRO B 1 416 ? 79.458 52.541 37.102 1.00 17.99 416 PRO B C 1
ATOM 9228 O O . PRO B 1 416 ? 79.143 51.394 36.806 1.00 17.83 416 PRO B O 1
ATOM 9232 N N . VAL B 1 417 ? 80.708 52.975 37.148 1.00 18.28 417 VAL B N 1
ATOM 9233 C CA . VAL B 1 417 ? 81.840 52.140 36.769 1.00 18.83 417 VAL B CA 1
ATOM 9234 C C . VAL B 1 417 ? 81.992 50.923 37.699 1.00 19.31 417 VAL B C 1
ATOM 9235 O O . VAL B 1 417 ? 82.289 49.819 37.234 1.00 19.12 417 VAL B O 1
ATOM 9239 N N . LEU B 1 418 ? 81.790 51.151 38.999 1.00 19.69 418 LEU B N 1
ATOM 9240 C CA . LEU B 1 418 ? 81.949 50.148 40.047 1.00 20.03 418 LEU B CA 1
ATOM 9241 C C . LEU B 1 418 ? 80.607 49.857 40.684 1.00 20.57 418 LEU B C 1
ATOM 9242 O O . LEU B 1 418 ? 79.726 50.714 40.697 1.00 20.83 418 LEU B O 1
ATOM 9247 N N . VAL B 1 419 ? 80.448 48.646 41.209 1.00 21.30 419 VAL B N 1
ATOM 9248 C CA . VAL B 1 419 ? 79.247 48.276 41.948 1.00 21.87 419 VAL B CA 1
ATOM 9249 C C . VAL B 1 419 ? 79.355 48.652 43.435 1.00 22.52 419 VAL B C 1
ATOM 9250 O O . VAL B 1 419 ? 78.360 48.603 44.147 1.00 22.03 419 VAL B O 1
ATOM 9254 N N . ARG B 1 420 ? 80.567 49.020 43.874 1.00 23.09 420 ARG B N 1
ATOM 9255 C CA . ARG B 1 420 ? 80.901 49.293 45.285 1.00 23.63 420 ARG B CA 1
ATOM 9256 C C . ARG B 1 420 ? 79.937 50.234 46.008 1.00 23.28 420 ARG B C 1
ATOM 9257 O O . ARG B 1 420 ? 79.665 50.054 47.197 1.00 23.37 420 ARG B O 1
ATOM 9265 N N . ASP B 1 421 ? 79.467 51.254 45.294 1.00 22.92 421 ASP B N 1
ATOM 9266 C CA . ASP B 1 421 ? 78.593 52.280 45.859 1.00 22.65 421 ASP B CA 1
ATOM 9267 C C . ASP B 1 421 ? 77.116 52.128 45.487 1.00 22.33 421 ASP B C 1
ATOM 9268 O O . ASP B 1 421 ? 76.300 52.975 45.856 1.00 22.18 421 ASP B O 1
ATOM 9273 N N . GLY B 1 422 ? 76.758 51.074 44.755 1.00 21.58 422 GLY B N 1
ATOM 9274 C CA . GLY B 1 422 ? 75.376 50.879 44.338 1.00 21.10 422 GLY B CA 1
ATOM 9275 C C . GLY B 1 422 ? 74.948 51.892 43.287 1.00 20.67 422 GLY B C 1
ATOM 9276 O O . GLY B 1 422 ? 75.785 52.489 42.605 1.00 20.42 422 GLY B O 1
ATOM 9277 N N . GLY B 1 423 ? 73.641 52.106 43.184 1.00 20.29 423 GLY B N 1
ATOM 9278 C CA . GLY B 1 423 ? 73.058 52.858 42.093 1.00 19.83 423 GLY B CA 1
ATOM 9279 C C . GLY B 1 423 ? 73.135 52.107 40.767 1.00 19.62 423 GLY B C 1
ATOM 9280 O O . GLY B 1 423 ? 73.161 52.725 39.697 1.00 19.19 423 GLY B O 1
ATOM 9281 N N . VAL B 1 424 ? 73.164 50.778 40.850 1.00 19.63 424 VAL B N 1
ATOM 9282 C CA . VAL B 1 424 ? 73.372 49.886 39.694 1.00 19.66 424 VAL B CA 1
ATOM 9283 C C . VAL B 1 424 ? 72.078 49.154 39.291 1.00 19.74 424 VAL B C 1
ATOM 9284 O O . VAL B 1 424 ? 71.700 49.148 38.119 1.00 19.83 424 VAL B O 1
ATOM 9288 N N . ILE B 1 425 ? 71.407 48.547 40.270 1.00 19.29 425 ILE B N 1
ATOM 9289 C CA . ILE B 1 425 ? 70.185 47.781 40.019 1.00 19.05 425 ILE B CA 1
ATOM 9290 C C . ILE B 1 425 ? 68.998 48.705 39.764 1.00 18.79 425 ILE B C 1
ATOM 9291 O O . ILE B 1 425 ? 68.805 49.678 40.475 1.00 19.39 425 ILE B O 1
ATOM 9296 N N . ALA B 1 426 ? 68.217 48.402 38.738 1.00 18.53 426 ALA B N 1
ATOM 9297 C CA . ALA B 1 426 ? 67.056 49.211 38.375 1.00 18.85 426 ALA B CA 1
ATOM 9298 C C . ALA B 1 426 ? 65.891 49.016 39.342 1.00 19.07 426 ALA B C 1
ATOM 9299 O O . ALA B 1 426 ? 65.768 47.968 39.986 1.00 18.96 426 ALA B O 1
ATOM 9301 N N . SER B 1 427 ? 65.047 50.036 39.440 1.00 19.07 427 SER B N 1
ATOM 9302 C CA . SER B 1 427 ? 63.808 49.925 40.200 1.00 19.56 427 SER B CA 1
ATOM 9303 C C . SER B 1 427 ? 62.827 49.021 39.447 1.00 19.52 427 SER B C 1
ATOM 9304 O O . SER B 1 427 ? 62.846 48.955 38.214 1.00 19.47 427 SER B O 1
ATOM 9307 N N . GLY B 1 428 ? 61.985 48.326 40.205 1.00 19.28 428 GLY B N 1
ATOM 9308 C CA . GLY B 1 428 ? 61.032 47.378 39.655 1.00 19.12 428 GLY B CA 1
ATOM 9309 C C . GLY B 1 428 ? 61.603 45.977 39.464 1.00 18.90 428 GLY B C 1
ATOM 9310 O O . GLY B 1 428 ? 60.866 45.056 39.120 1.00 19.34 428 GLY B O 1
ATOM 9311 N N . TYR B 1 429 ? 62.903 45.806 39.683 1.00 18.62 429 TYR B N 1
ATOM 9312 C CA . TYR B 1 429 ? 63.544 44.486 39.588 1.00 18.17 429 TYR B CA 1
ATOM 9313 C C . TYR B 1 429 ? 63.361 43.647 40.855 1.00 18.06 429 TYR B C 1
ATOM 9314 O O . TYR B 1 429 ? 63.201 42.432 40.768 1.00 17.76 429 TYR B O 1
ATOM 9323 N N . ASN B 1 430 ? 63.421 44.299 42.019 1.00 17.83 430 ASN B N 1
ATOM 9324 C CA . ASN B 1 430 ? 63.340 43.615 43.313 1.00 18.27 430 ASN B CA 1
ATOM 9325 C C . ASN B 1 430 ? 62.530 44.455 44.294 1.00 18.05 430 ASN B C 1
ATOM 9326 O O . ASN B 1 430 ? 62.893 45.596 44.588 1.00 17.31 430 ASN B O 1
ATOM 9331 N N . GLU B 1 431 ? 61.438 43.886 44.795 1.00 18.41 431 GLU B N 1
ATOM 9332 C CA . GLU B 1 431 ? 60.491 44.642 45.617 1.00 18.98 431 GLU B CA 1
ATOM 9333 C C . GLU B 1 431 ? 61.109 45.058 46.947 1.00 18.87 431 GLU B C 1
ATOM 9334 O O . GLU B 1 431 ? 60.845 46.158 47.425 1.00 19.48 431 GLU B O 1
ATOM 9340 N N . GLU B 1 432 ? 61.933 44.195 47.536 1.00 18.61 432 GLU B N 1
ATOM 9341 C CA . GLU B 1 432 ? 62.616 44.533 48.791 1.00 18.46 432 GLU B CA 1
ATOM 9342 C C . GLU B 1 432 ? 63.571 45.738 48.621 1.00 17.88 432 GLU B C 1
ATOM 9343 O O . GLU B 1 432 ? 63.581 46.655 49.444 1.00 17.83 432 GLU B O 1
ATOM 9349 N N . LEU B 1 433 ? 64.354 45.739 47.546 1.00 17.08 433 LEU B N 1
ATOM 9350 C CA . LEU B 1 433 ? 65.254 46.849 47.238 1.00 16.82 433 LEU B CA 1
ATOM 9351 C C . LEU B 1 433 ? 64.499 48.173 47.032 1.00 16.64 433 LEU B C 1
ATOM 9352 O O . LEU B 1 433 ? 64.942 49.218 47.508 1.00 16.48 433 LEU B O 1
ATOM 9357 N N . ASP B 1 434 ? 63.376 48.135 46.313 1.00 16.42 434 ASP B N 1
ATOM 9358 C CA . ASP B 1 434 ? 62.583 49.347 46.064 1.00 16.44 434 ASP B CA 1
ATOM 9359 C C . ASP B 1 434 ? 62.061 49.909 47.371 1.00 16.17 434 ASP B C 1
ATOM 9360 O O . ASP B 1 434 ? 61.923 51.114 47.505 1.00 15.42 434 ASP B O 1
ATOM 9365 N N . GLU B 1 435 ? 61.766 49.015 48.313 1.00 16.31 435 GLU B N 1
ATOM 9366 C CA . GLU B 1 435 ? 61.231 49.390 49.621 1.00 16.99 435 GLU B CA 1
ATOM 9367 C C . GLU B 1 435 ? 62.277 50.086 50.480 1.00 16.50 435 GLU B C 1
ATOM 9368 O O . GLU B 1 435 ? 61.978 51.088 51.111 1.00 16.21 435 GLU B O 1
ATOM 9374 N N . TRP B 1 436 ? 63.496 49.545 50.525 1.00 16.73 436 TRP B N 1
ATOM 9375 C CA . TRP B 1 436 ? 64.548 50.138 51.356 1.00 16.67 436 TRP B CA 1
ATOM 9376 C C . TRP B 1 436 ? 64.896 51.504 50.783 1.00 16.23 436 TRP B C 1
ATOM 9377 O O . TRP B 1 436 ? 65.140 52.455 51.517 1.00 16.64 436 TRP B O 1
ATOM 9388 N N . ARG B 1 437 ? 64.885 51.591 49.465 1.00 16.06 437 ARG B N 1
ATOM 9389 C CA . ARG B 1 437 ? 65.160 52.842 48.772 1.00 15.96 437 ARG B CA 1
ATOM 9390 C C . ARG B 1 437 ? 64.111 53.911 49.084 1.00 15.76 437 ARG B C 1
ATOM 9391 O O . ARG B 1 437 ? 64.440 55.097 49.221 1.00 15.40 437 ARG B O 1
ATOM 9399 N N . ALA B 1 438 ? 62.853 53.477 49.178 1.00 15.34 438 ALA B N 1
ATOM 9400 C CA . ALA B 1 438 ? 61.737 54.360 49.482 1.00 15.15 438 ALA B CA 1
ATOM 9401 C C . ALA B 1 438 ? 61.860 54.894 50.910 1.00 14.83 438 ALA B C 1
ATOM 9402 O O . ALA B 1 438 ? 61.653 56.072 51.139 1.00 14.97 438 ALA B O 1
ATOM 9404 N N . LEU B 1 439 ? 62.199 54.027 51.858 1.00 14.76 439 LEU B N 1
ATOM 9405 C CA . LEU B 1 439 ? 62.393 54.449 53.240 1.00 14.89 439 LEU B CA 1
ATOM 9406 C C . LEU B 1 439 ? 63.600 55.385 53.361 1.00 14.79 439 LEU B C 1
ATOM 9407 O O . LEU B 1 439 ? 63.575 56.321 54.152 1.00 14.30 439 LEU B O 1
ATOM 9412 N N . ALA B 1 440 ? 64.644 55.153 52.563 1.00 14.64 440 ALA B N 1
ATOM 9413 C CA . ALA B 1 440 ? 65.787 56.045 52.596 1.00 14.91 440 ALA B CA 1
ATOM 9414 C C . ALA B 1 440 ? 65.391 57.406 52.028 1.00 15.47 440 ALA B C 1
ATOM 9415 O O . ALA B 1 440 ? 65.738 58.434 52.599 1.00 15.90 440 ALA B O 1
ATOM 9417 N N . ASP B 1 441 ? 64.654 57.408 50.915 1.00 15.78 441 ASP B N 1
ATOM 9418 C CA . ASP B 1 441 ? 64.229 58.647 50.258 1.00 15.86 441 ASP B CA 1
ATOM 9419 C C . ASP B 1 441 ? 63.320 59.471 51.173 1.00 15.40 441 ASP B C 1
ATOM 9420 O O . ASP B 1 441 ? 63.387 60.696 51.153 1.00 15.23 441 ASP B O 1
ATOM 9425 N N . GLY B 1 442 ? 62.486 58.800 51.965 1.00 14.86 442 GLY B N 1
ATOM 9426 C CA . GLY B 1 442 ? 61.534 59.471 52.848 1.00 14.76 442 GLY B CA 1
ATOM 9427 C C . GLY B 1 442 ? 62.202 60.093 54.063 1.00 14.68 442 GLY B C 1
ATOM 9428 O O . GLY B 1 442 ? 61.761 61.126 54.572 1.00 14.31 442 GLY B O 1
ATOM 9429 N N . ALA B 1 443 ? 63.274 59.456 54.527 1.00 14.98 443 ALA B N 1
ATOM 9430 C CA . ALA B 1 443 ? 64.073 59.990 55.625 1.00 14.86 443 ALA B CA 1
ATOM 9431 C C . ALA B 1 443 ? 64.893 61.196 55.136 1.00 14.72 443 ALA B C 1
ATOM 9432 O O . ALA B 1 443 ? 65.044 62.173 55.875 1.00 14.27 443 ALA B O 1
ATOM 9434 N N . THR B 1 444 ? 65.404 61.132 53.905 1.00 14.01 444 THR B N 1
ATOM 9435 C CA . THR B 1 444 ? 66.123 62.271 53.319 1.00 14.38 444 THR B CA 1
ATOM 9436 C C . THR B 1 444 ? 65.148 63.385 52.948 1.00 14.29 444 THR B C 1
ATOM 9437 O O . THR B 1 444 ? 65.484 64.566 53.062 1.00 13.94 444 THR B O 1
ATOM 9441 N N . ASP B 1 445 ? 63.948 63.000 52.503 1.00 14.75 445 ASP B N 1
ATOM 9442 C CA . ASP B 1 445 ? 62.841 63.938 52.270 1.00 14.95 445 ASP B CA 1
ATOM 9443 C C . ASP B 1 445 ? 62.547 64.674 53.586 1.00 14.77 445 ASP B C 1
ATOM 9444 O O . ASP B 1 445 ? 62.336 65.890 53.596 1.00 14.28 445 ASP B O 1
ATOM 9449 N N . TYR B 1 446 ? 62.565 63.929 54.692 1.00 14.34 446 TYR B N 1
ATOM 9450 C CA . TYR B 1 446 ? 62.222 64.488 55.981 1.00 14.51 446 TYR B CA 1
ATOM 9451 C C . TYR B 1 446 ? 63.243 65.530 56.391 1.00 14.31 446 TYR B C 1
ATOM 9452 O O . TYR B 1 446 ? 62.870 66.607 56.826 1.00 13.70 446 TYR B O 1
ATOM 9461 N N . LEU B 1 447 ? 64.523 65.211 56.217 1.00 14.43 447 LEU B N 1
ATOM 9462 C CA . LEU B 1 447 ? 65.606 66.088 56.645 1.00 14.64 447 LEU B CA 1
ATOM 9463 C C . LEU B 1 447 ? 65.665 67.378 55.825 1.00 15.09 447 LEU B C 1
ATOM 9464 O O . LEU B 1 447 ? 65.927 68.448 56.373 1.00 15.38 447 LEU B O 1
ATOM 9469 N N . GLU B 1 448 ? 65.409 67.274 54.526 1.00 15.46 448 GLU B N 1
ATOM 9470 C CA . GLU B 1 448 ? 65.247 68.446 53.664 1.00 16.28 448 GLU B CA 1
ATOM 9471 C C . GLU B 1 448 ? 64.135 69.347 54.172 1.00 16.58 448 GLU B C 1
ATOM 9472 O O . GLU B 1 448 ? 64.258 70.562 54.095 1.00 16.67 448 GLU B O 1
ATOM 9478 N N . ARG B 1 449 ? 63.055 68.743 54.676 1.00 17.12 449 ARG B N 1
ATOM 9479 C CA . ARG B 1 449 ? 61.918 69.481 55.241 1.00 17.65 449 ARG B CA 1
ATOM 9480 C C . ARG B 1 449 ? 62.261 70.059 56.611 1.00 17.62 449 ARG B C 1
ATOM 9481 O O . ARG B 1 449 ? 61.781 71.133 56.974 1.00 17.07 449 ARG B O 1
ATOM 9489 N N . LEU B 1 450 ? 63.079 69.326 57.369 1.00 17.94 450 LEU B N 1
ATOM 9490 C CA . LEU B 1 450 ? 63.574 69.787 58.662 1.00 18.11 450 LEU B CA 1
ATOM 9491 C C . LEU B 1 450 ? 64.414 71.037 58.449 1.00 18.38 450 LEU B C 1
ATOM 9492 O O . LEU B 1 450 ? 64.334 71.983 59.225 1.00 18.67 450 LEU B O 1
ATOM 9497 N N . GLU B 1 451 ? 65.193 71.051 57.376 1.00 18.75 451 GLU B N 1
ATOM 9498 C CA . GLU B 1 451 ? 66.031 72.199 57.077 1.00 19.28 451 GLU B CA 1
ATOM 9499 C C . GLU B 1 451 ? 65.175 73.442 56.938 1.00 19.00 451 GLU B C 1
ATOM 9500 O O . GLU B 1 451 ? 65.447 74.439 57.582 1.00 18.94 451 GLU B O 1
ATOM 9506 N N . VAL B 1 452 ? 64.148 73.357 56.089 1.00 19.04 452 VAL B N 1
ATOM 9507 C CA . VAL B 1 452 ? 63.232 74.464 55.818 1.00 18.91 452 VAL B CA 1
ATOM 9508 C C . VAL B 1 452 ? 62.450 74.863 57.071 1.00 18.89 452 VAL B C 1
ATOM 9509 O O . VAL B 1 452 ? 62.195 76.041 57.283 1.00 19.11 452 VAL B O 1
ATOM 9513 N N . ARG B 1 453 ? 62.079 73.881 57.887 1.00 18.82 453 ARG B N 1
ATOM 9514 C CA . ARG B 1 453 ? 61.339 74.114 59.128 1.00 19.22 453 ARG B CA 1
ATOM 9515 C C . ARG B 1 453 ? 62.209 74.850 60.156 1.00 19.15 453 ARG B C 1
ATOM 9516 O O . ARG B 1 453 ? 61.739 75.754 60.835 1.00 19.06 453 ARG B O 1
ATOM 9524 N N . GLU B 1 454 ? 63.478 74.475 60.252 1.00 19.24 454 GLU B N 1
ATOM 9525 C CA . GLU B 1 454 ? 64.379 75.107 61.205 1.00 19.47 454 GLU B CA 1
ATOM 9526 C C . GLU B 1 454 ? 64.764 76.526 60.762 1.00 19.71 454 GLU B C 1
ATOM 9527 O O . GLU B 1 454 ? 64.893 77.412 61.604 1.00 19.47 454 GLU B O 1
ATOM 9533 N N . ARG B 1 455 ? 64.939 76.738 59.456 1.00 20.13 455 ARG B N 1
ATOM 9534 C CA . ARG B 1 455 ? 65.215 78.070 58.901 1.00 20.71 455 ARG B CA 1
ATOM 9535 C C . ARG B 1 455 ? 64.072 79.034 59.200 1.00 20.74 455 ARG B C 1
ATOM 9536 O O . ARG B 1 455 ? 64.303 80.159 59.648 1.00 20.47 455 ARG B O 1
ATOM 9544 N N . GLU B 1 456 ? 62.849 78.579 58.922 1.00 20.96 456 GLU B N 1
ATOM 9545 C CA . GLU B 1 456 ? 61.638 79.390 59.084 1.00 21.45 456 GLU B CA 1
ATOM 9546 C C . GLU B 1 456 ? 61.524 79.822 60.545 1.00 21.32 456 GLU B C 1
ATOM 9547 O O . GLU B 1 456 ? 61.505 81.018 60.841 1.00 21.55 456 GLU B O 1
ATOM 9553 N N . ARG B 1 457 ? 61.468 78.840 61.446 1.00 21.03 457 ARG B N 1
ATOM 9554 C CA . ARG B 1 457 ? 61.433 79.081 62.896 1.00 20.96 457 ARG B CA 1
ATOM 9555 C C . ARG B 1 457 ? 62.460 80.122 63.358 1.00 20.34 457 ARG B C 1
ATOM 9556 O O . ARG B 1 457 ? 62.094 81.123 63.965 1.00 20.40 457 ARG B O 1
ATOM 9564 N N . THR B 1 458 ? 63.738 79.873 63.067 1.00 19.70 458 THR B N 1
ATOM 9565 C CA . THR B 1 458 ? 64.843 80.675 63.608 1.00 18.99 458 THR B CA 1
ATOM 9566 C C . THR B 1 458 ? 65.021 82.057 62.946 1.00 18.81 458 THR B C 1
ATOM 9567 O O . THR B 1 458 ? 65.634 82.953 63.538 1.00 18.82 458 THR B O 1
ATOM 9571 N N . GLY B 1 459 ? 64.459 82.238 61.748 1.00 18.40 459 GLY B N 1
ATOM 9572 C CA . GLY B 1 459 ? 64.642 83.450 60.960 1.00 17.81 459 GLY B CA 1
ATOM 9573 C C . GLY B 1 459 ? 66.064 83.611 60.452 1.00 17.55 459 GLY B C 1
ATOM 9574 O O . GLY B 1 459 ? 66.495 84.727 60.138 1.00 17.41 459 GLY B O 1
ATOM 9575 N N . LEU B 1 460 ? 66.787 82.491 60.366 1.00 17.17 460 LEU B N 1
ATOM 9576 C CA . LEU B 1 460 ? 68.223 82.491 60.072 1.00 16.94 460 LEU B CA 1
ATOM 9577 C C . LEU B 1 460 ? 68.472 81.948 58.671 1.00 16.56 460 LEU B C 1
ATOM 9578 O O . LEU B 1 460 ? 68.473 80.740 58.466 1.00 16.11 460 LEU B O 1
ATOM 9583 N N . ASP B 1 461 ? 68.700 82.859 57.723 1.00 16.86 461 ASP B N 1
ATOM 9584 C CA . ASP B 1 461 ? 68.706 82.532 56.293 1.00 17.09 461 ASP B CA 1
ATOM 9585 C C . ASP B 1 461 ? 69.963 81.791 55.798 1.00 17.14 461 ASP B C 1
ATOM 9586 O O . ASP B 1 461 ? 70.029 81.411 54.638 1.00 17.21 461 ASP B O 1
ATOM 9591 N N . THR B 1 462 ? 70.950 81.597 56.670 1.00 17.30 462 THR B N 1
ATOM 9592 C CA . THR B 1 462 ? 72.118 80.767 56.360 1.00 17.24 462 THR B CA 1
ATOM 9593 C C . THR B 1 462 ? 71.956 79.341 56.870 1.00 17.34 462 THR B C 1
ATOM 9594 O O . THR B 1 462 ? 72.801 78.499 56.613 1.00 16.79 462 THR B O 1
ATOM 9598 N N . LEU B 1 463 ? 70.890 79.071 57.618 1.00 17.90 463 LEU B N 1
ATOM 9599 C CA . LEU B 1 463 ? 70.739 77.766 58.252 1.00 18.48 463 LEU B CA 1
ATOM 9600 C C . LEU B 1 463 ? 70.577 76.687 57.197 1.00 18.40 463 LEU B C 1
ATOM 9601 O O . LEU B 1 463 ? 69.784 76.825 56.278 1.00 18.44 463 LEU B O 1
ATOM 9606 N N . LYS B 1 464 ? 71.343 75.620 57.317 1.00 18.69 464 LYS B N 1
ATOM 9607 C CA . LYS B 1 464 ? 71.146 74.469 56.447 1.00 19.26 464 LYS B CA 1
ATOM 9608 C C . LYS B 1 464 ? 71.539 73.186 57.139 1.00 18.70 464 LYS B C 1
ATOM 9609 O O . LYS B 1 464 ? 72.107 73.196 58.237 1.00 19.54 464 LYS B O 1
ATOM 9615 N N . VAL B 1 465 ? 71.186 72.087 56.505 1.00 17.83 465 VAL B N 1
ATOM 9616 C CA . VAL B 1 465 ? 71.536 70.756 56.947 1.00 17.64 465 VAL B CA 1
ATOM 9617 C C . VAL B 1 465 ? 72.546 70.161 55.975 1.00 17.58 465 VAL B C 1
ATOM 9618 O O . VAL B 1 465 ? 72.387 70.267 54.754 1.00 17.28 465 VAL B O 1
ATOM 9622 N N . GLY B 1 466 ? 73.579 69.526 56.511 1.00 17.65 466 GLY B N 1
ATOM 9623 C CA . GLY B 1 466 ? 74.507 68.766 55.696 1.00 17.63 466 GLY B CA 1
ATOM 9624 C C . GLY B 1 466 ? 74.844 67.432 56.333 1.00 18.17 466 GLY B C 1
ATOM 9625 O O . GLY B 1 466 ? 74.266 67.040 57.355 1.00 16.92 466 GLY B O 1
ATOM 9626 N N . PHE B 1 467 ? 75.805 66.749 55.707 1.00 19.15 467 PHE B N 1
ATOM 9627 C CA . PHE B 1 467 ? 76.240 65.412 56.098 1.00 19.69 467 PHE B CA 1
ATOM 9628 C C . PHE B 1 467 ? 77.725 65.193 55.811 1.00 20.71 467 PHE B C 1
ATOM 9629 O O . PHE B 1 467 ? 78.221 65.564 54.742 1.00 20.61 467 PHE B O 1
ATOM 9637 N N . ASN B 1 468 ? 78.420 64.574 56.761 1.00 21.80 468 ASN B N 1
ATOM 9638 C CA . ASN B 1 468 ? 79.740 63.997 56.508 1.00 22.89 468 ASN B CA 1
ATOM 9639 C C . ASN B 1 468 ? 80.016 62.802 57.438 1.00 23.14 468 ASN B C 1
ATOM 9640 O O . ASN B 1 468 ? 79.225 62.541 58.344 1.00 22.88 468 ASN B O 1
ATOM 9645 N N . ALA B 1 469 ? 81.129 62.097 57.222 1.00 23.49 469 ALA B N 1
ATOM 9646 C CA . ALA B 1 469 ? 81.400 60.833 57.930 1.00 23.89 469 ALA B CA 1
ATOM 9647 C C . ALA B 1 469 ? 81.640 60.978 59.442 1.00 24.04 469 ALA B C 1
ATOM 9648 O O . ALA B 1 469 ? 81.188 60.141 60.219 1.00 24.29 469 ALA B O 1
ATOM 9650 N N . VAL B 1 470 ? 82.344 62.029 59.852 1.00 24.10 470 VAL B N 1
ATOM 9651 C CA . VAL B 1 470 ? 82.659 62.244 61.265 1.00 24.18 470 VAL B CA 1
ATOM 9652 C C . VAL B 1 470 ? 81.436 62.609 62.103 1.00 23.85 470 VAL B C 1
ATOM 9653 O O . VAL B 1 470 ? 81.233 62.037 63.177 1.00 23.84 470 VAL B O 1
ATOM 9657 N N . HIS B 1 471 ? 80.634 63.553 61.619 1.00 23.52 471 HIS B N 1
ATOM 9658 C CA . HIS B 1 471 ? 79.513 64.082 62.392 1.00 23.48 471 HIS B CA 1
ATOM 9659 C C . HIS B 1 471 ? 78.160 63.562 61.945 1.00 22.65 471 HIS B C 1
ATOM 9660 O O . HIS B 1 471 ? 77.140 63.988 62.502 1.00 22.87 471 HIS B O 1
ATOM 9667 N N . GLY B 1 472 ? 78.129 62.649 60.970 1.00 21.29 472 GLY B N 1
ATOM 9668 C CA . GLY B 1 472 ? 76.871 62.301 60.316 1.00 20.29 472 GLY B CA 1
ATOM 9669 C C . GLY B 1 472 ? 76.150 63.559 59.831 1.00 19.25 472 GLY B C 1
ATOM 9670 O O . GLY B 1 472 ? 76.791 64.481 59.297 1.00 18.47 472 GLY B O 1
ATOM 9671 N N . TYR B 1 473 ? 74.832 63.622 60.039 1.00 17.98 473 TYR B N 1
ATOM 9672 C CA . TYR B 1 473 ? 74.069 64.811 59.665 1.00 16.72 473 TYR B CA 1
ATOM 9673 C C . TYR B 1 473 ? 74.258 65.908 60.724 1.00 16.73 473 TYR B C 1
ATOM 9674 O O . TYR B 1 473 ? 74.402 65.633 61.915 1.00 16.85 473 TYR B O 1
ATOM 9683 N N . TYR B 1 474 ? 74.225 67.149 60.270 1.00 16.38 474 TYR B N 1
ATOM 9684 C CA . TYR B 1 474 ? 74.415 68.301 61.117 1.00 16.72 474 TYR B CA 1
ATOM 9685 C C . TYR B 1 474 ? 73.604 69.497 60.584 1.00 16.56 474 TYR B C 1
ATOM 9686 O O . TYR B 1 474 ? 73.136 69.505 59.441 1.00 15.93 474 TYR B O 1
ATOM 9695 N N . ILE B 1 475 ? 73.371 70.471 61.450 1.00 16.41 475 ILE B N 1
ATOM 9696 C CA . ILE B 1 475 ? 72.815 71.734 61.038 1.00 16.63 475 ILE B CA 1
ATOM 9697 C C . ILE B 1 475 ? 73.954 72.723 61.085 1.00 16.78 475 ILE B C 1
ATOM 9698 O O . ILE B 1 475 ? 74.669 72.779 62.077 1.00 17.52 475 ILE B O 1
ATOM 9703 N N . GLN B 1 476 ? 74.125 73.485 60.011 1.00 16.52 476 GLN B N 1
ATOM 9704 C CA . GLN B 1 476 ? 75.146 74.508 59.932 1.00 16.54 476 GLN B CA 1
ATOM 9705 C C . GLN B 1 476 ? 74.490 75.884 59.930 1.00 16.82 476 GLN B C 1
ATOM 9706 O O . GLN B 1 476 ? 73.506 76.124 59.245 1.00 16.38 476 GLN B O 1
ATOM 9712 N N . ILE B 1 477 ? 75.025 76.772 60.751 1.00 16.94 477 ILE B N 1
ATOM 9713 C CA . ILE B 1 477 ? 74.680 78.173 60.731 1.00 16.95 477 ILE B CA 1
ATOM 9714 C C . ILE B 1 477 ? 75.993 78.899 60.535 1.00 17.41 477 ILE B C 1
ATOM 9715 O O . ILE B 1 477 ? 77.021 78.462 61.034 1.00 18.19 477 ILE B O 1
ATOM 9720 N N . SER B 1 478 ? 75.973 80.024 59.846 1.00 18.16 478 SER B N 1
ATOM 9721 C CA . SER B 1 478 ? 77.185 80.820 59.697 1.00 18.62 478 SER B CA 1
ATOM 9722 C C . SER B 1 478 ? 77.599 81.467 61.029 1.00 19.12 478 SER B C 1
ATOM 9723 O O . SER B 1 478 ? 76.770 81.679 61.925 1.00 18.59 478 SER B O 1
ATOM 9726 N N . ARG B 1 479 ? 78.885 81.796 61.126 1.00 19.78 479 ARG B N 1
ATOM 9727 C CA . ARG B 1 479 ? 79.471 82.423 62.301 1.00 20.46 479 ARG B CA 1
ATOM 9728 C C . ARG B 1 479 ? 78.677 83.639 62.804 1.00 20.66 479 ARG B C 1
ATOM 9729 O O . ARG B 1 479 ? 78.415 83.754 63.993 1.00 20.86 479 ARG B O 1
ATOM 9737 N N . GLY B 1 480 ? 78.291 84.529 61.892 1.00 20.70 480 GLY B N 1
ATOM 9738 C CA . GLY B 1 480 ? 77.621 85.766 62.252 1.00 20.52 480 GLY B CA 1
ATOM 9739 C C . GLY B 1 480 ? 76.203 85.573 62.767 1.00 20.31 480 GLY B C 1
ATOM 9740 O O . GLY B 1 480 ? 75.719 86.404 63.540 1.00 20.92 480 GLY B O 1
ATOM 9741 N N . GLN B 1 481 ? 75.538 84.495 62.347 1.00 19.73 481 GLN B N 1
ATOM 9742 C CA . GLN B 1 481 ? 74.177 84.188 62.809 1.00 19.41 481 GLN B CA 1
ATOM 9743 C C . GLN B 1 481 ? 74.127 83.245 64.006 1.00 19.14 481 GLN B C 1
ATOM 9744 O O . GLN B 1 481 ? 73.094 83.136 64.650 1.00 19.11 481 GLN B O 1
ATOM 9750 N N . SER B 1 482 ? 75.246 82.594 64.307 1.00 19.09 482 SER B N 1
ATOM 9751 C CA . SER B 1 482 ? 75.274 81.415 65.179 1.00 18.75 482 SER B CA 1
ATOM 9752 C C . SER B 1 482 ? 75.010 81.682 66.668 1.00 18.75 482 SER B C 1
ATOM 9753 O O . SER B 1 482 ? 74.670 80.761 67.398 1.00 18.62 482 SER B O 1
ATOM 9756 N N . HIS B 1 483 ? 75.176 82.927 67.108 1.00 18.79 483 HIS B N 1
ATOM 9757 C CA . HIS B 1 483 ? 74.815 83.323 68.471 1.00 19.22 483 HIS B CA 1
ATOM 9758 C C . HIS B 1 483 ? 73.294 83.289 68.682 1.00 18.82 483 HIS B C 1
ATOM 9759 O O . HIS B 1 483 ? 72.826 83.276 69.825 1.00 18.54 483 HIS B O 1
ATOM 9766 N N . LEU B 1 484 ? 72.541 83.287 67.579 1.00 17.89 484 LEU B N 1
ATOM 9767 C CA . LEU B 1 484 ? 71.093 83.151 67.613 1.00 17.64 484 LEU B CA 1
ATOM 9768 C C . LEU B 1 484 ? 70.625 81.705 67.467 1.00 17.02 484 LEU B C 1
ATOM 9769 O O . LEU B 1 484 ? 69.432 81.446 67.341 1.00 16.35 484 LEU B O 1
ATOM 9774 N N . ALA B 1 485 ? 71.577 80.773 67.467 1.00 17.13 485 ALA B N 1
ATOM 9775 C CA . ALA B 1 485 ? 71.279 79.346 67.472 1.00 16.61 485 ALA B CA 1
ATOM 9776 C C . ALA B 1 485 ? 70.363 79.059 68.647 1.00 16.66 485 ALA B C 1
ATOM 9777 O O . ALA B 1 485 ? 70.661 79.477 69.771 1.00 16.12 485 ALA B O 1
ATOM 9779 N N . PRO B 1 486 ? 69.270 78.343 68.410 1.00 16.53 486 PRO B N 1
ATOM 9780 C CA . PRO B 1 486 ? 68.387 77.932 69.508 1.00 16.96 486 PRO B CA 1
ATOM 9781 C C . PRO B 1 486 ? 69.128 77.090 70.546 1.00 17.30 486 PRO B C 1
ATOM 9782 O O . PRO B 1 486 ? 70.042 76.349 70.198 1.00 17.26 486 PRO B O 1
ATOM 9786 N N . ILE B 1 487 ? 68.709 77.199 71.797 1.00 17.47 487 ILE B N 1
ATOM 9787 C CA . ILE B 1 487 ? 69.457 76.671 72.938 1.00 18.03 487 ILE B CA 1
ATOM 9788 C C . ILE B 1 487 ? 69.476 75.138 73.009 1.00 17.73 487 ILE B C 1
ATOM 9789 O O . ILE B 1 487 ? 70.324 74.558 73.675 1.00 17.93 487 ILE B O 1
ATOM 9794 N N . ASN B 1 488 ? 68.549 74.483 72.310 1.00 17.62 488 ASN B N 1
ATOM 9795 C CA . ASN B 1 488 ? 68.558 73.020 72.186 1.00 17.18 488 ASN B CA 1
ATOM 9796 C C . ASN B 1 488 ? 69.633 72.495 71.209 1.00 16.93 488 ASN B C 1
ATOM 9797 O O . ASN B 1 488 ? 69.979 71.316 71.231 1.00 16.80 488 ASN B O 1
ATOM 9802 N N . TYR B 1 489 ? 70.176 73.371 70.371 1.00 16.70 489 TYR B N 1
ATOM 9803 C CA . TYR B 1 489 ? 71.206 72.968 69.411 1.00 16.79 489 TYR B CA 1
ATOM 9804 C C . TYR B 1 489 ? 72.496 72.619 70.153 1.00 17.29 489 TYR B C 1
ATOM 9805 O O . TYR B 1 489 ? 72.929 73.373 71.030 1.00 17.88 489 TYR B O 1
ATOM 9814 N N . MET B 1 490 ? 73.105 71.478 69.816 1.00 17.34 490 MET B N 1
ATOM 9815 C CA . MET B 1 490 ? 74.322 71.020 70.497 1.00 17.50 490 MET B CA 1
ATOM 9816 C C . MET B 1 490 ? 75.527 71.174 69.576 1.00 16.33 490 MET B C 1
ATOM 9817 O O . MET B 1 490 ? 75.645 70.485 68.576 1.00 15.83 490 MET B O 1
ATOM 9822 N N . ARG B 1 491 ? 76.418 72.089 69.928 1.00 15.60 491 ARG B N 1
ATOM 9823 C CA . ARG B 1 491 ? 77.561 72.428 69.099 1.00 15.89 491 ARG B CA 1
ATOM 9824 C C . ARG B 1 491 ? 78.548 71.268 69.009 1.00 15.46 491 ARG B C 1
ATOM 9825 O O . ARG B 1 491 ? 78.847 70.648 70.019 1.00 15.59 491 ARG B O 1
ATOM 9833 N N . ARG B 1 492 ? 79.051 70.986 67.802 1.00 14.73 492 ARG B N 1
ATOM 9834 C CA . ARG B 1 492 ? 79.941 69.838 67.573 1.00 14.14 492 ARG B CA 1
ATOM 9835 C C . ARG B 1 492 ? 81.156 70.129 66.689 1.00 13.22 492 ARG B C 1
ATOM 9836 O O . ARG B 1 492 ? 82.132 69.394 66.720 1.00 12.76 492 ARG B O 1
ATOM 9844 N N . GLN B 1 493 ? 81.105 71.182 65.892 1.00 12.60 493 GLN B N 1
ATOM 9845 C CA . GLN B 1 493 ? 82.237 71.517 65.040 1.00 12.36 493 GLN B CA 1
ATOM 9846 C C . GLN B 1 493 ? 82.223 72.955 64.644 1.00 11.90 493 GLN B C 1
ATOM 9847 O O . GLN B 1 493 ? 81.327 73.402 63.922 1.00 11.65 493 GLN B O 1
ATOM 9853 N N . THR B 1 494 ? 83.245 73.668 65.095 1.00 11.89 494 THR B N 1
ATOM 9854 C CA . THR B 1 494 ? 83.470 75.022 64.665 1.00 12.16 494 THR B CA 1
ATOM 9855 C C . THR B 1 494 ? 84.329 75.051 63.423 1.00 12.25 494 THR B C 1
ATOM 9856 O O . THR B 1 494 ? 85.358 74.398 63.356 1.00 12.02 494 THR B O 1
ATOM 9860 N N . LEU B 1 495 ? 83.893 75.867 62.478 1.00 12.81 495 LEU B N 1
ATOM 9861 C CA . LEU B 1 495 ? 84.586 76.144 61.221 1.00 13.29 495 LEU B CA 1
ATOM 9862 C C . LEU B 1 495 ? 85.023 77.596 61.251 1.00 13.23 495 LEU B C 1
ATOM 9863 O O . LEU B 1 495 ? 84.508 78.370 62.061 1.00 12.83 495 LEU B O 1
ATOM 9868 N N . LYS B 1 496 ? 85.942 77.977 60.360 1.00 13.58 496 LYS B N 1
ATOM 9869 C CA . LYS B 1 496 ? 86.419 79.358 60.259 1.00 14.40 496 LYS B CA 1
ATOM 9870 C C . LYS B 1 496 ? 85.257 80.353 60.243 1.00 15.06 496 LYS B C 1
ATOM 9871 O O . LYS B 1 496 ? 85.304 81.384 60.907 1.00 15.14 496 LYS B O 1
ATOM 9877 N N . ASN B 1 497 ? 84.218 80.037 59.475 1.00 15.90 497 ASN B N 1
ATOM 9878 C CA . ASN B 1 497 ? 83.086 80.942 59.307 1.00 16.52 497 ASN B CA 1
ATOM 9879 C C . ASN B 1 497 ? 81.739 80.263 59.491 1.00 16.91 497 ASN B C 1
ATOM 9880 O O . ASN B 1 497 ? 80.748 80.717 58.933 1.00 17.52 497 ASN B O 1
ATOM 9885 N N . ALA B 1 498 ? 81.688 79.197 60.287 1.00 17.12 498 ALA B N 1
ATOM 9886 C CA . ALA B 1 498 ? 80.411 78.537 60.581 1.00 17.33 498 ALA B CA 1
ATOM 9887 C C . ALA B 1 498 ? 80.468 77.636 61.809 1.00 17.43 498 ALA B C 1
ATOM 9888 O O . ALA B 1 498 ? 81.532 77.297 62.299 1.00 17.98 498 ALA B O 1
ATOM 9890 N N . GLU B 1 499 ? 79.297 77.295 62.334 1.00 17.69 499 GLU B N 1
ATOM 9891 C CA . GLU B 1 499 ? 79.155 76.333 63.407 1.00 17.44 499 GLU B CA 1
ATOM 9892 C C . GLU B 1 499 ? 78.211 75.226 62.968 1.00 17.10 499 GLU B C 1
ATOM 9893 O O . GLU B 1 499 ? 77.239 75.472 62.273 1.00 17.48 499 GLU B O 1
ATOM 9899 N N . ARG B 1 500 ? 78.482 74.010 63.412 1.00 16.66 500 ARG B N 1
ATOM 9900 C CA . ARG B 1 500 ? 77.648 72.874 63.081 1.00 16.34 500 ARG B CA 1
ATOM 9901 C C . ARG B 1 500 ? 77.106 72.303 64.378 1.00 16.62 500 ARG B C 1
ATOM 9902 O O . ARG B 1 500 ? 77.815 72.250 65.357 1.00 17.28 500 ARG B O 1
ATOM 9910 N N . TYR B 1 501 ? 75.843 71.887 64.372 1.00 16.74 501 TYR B N 1
ATOM 9911 C CA . TYR B 1 501 ? 75.171 71.388 65.554 1.00 16.35 501 TYR B CA 1
ATOM 9912 C C . TYR B 1 501 ? 74.439 70.084 65.238 1.00 16.30 501 TYR B C 1
ATOM 9913 O O . TYR B 1 501 ? 74.090 69.824 64.075 1.00 16.18 501 TYR B O 1
ATOM 9922 N N . ILE B 1 502 ? 74.182 69.294 66.273 1.00 15.90 502 ILE B N 1
ATOM 9923 C CA . ILE B 1 502 ? 73.199 68.216 66.207 1.00 16.22 502 ILE B CA 1
ATOM 9924 C C . ILE B 1 502 ? 72.021 68.515 67.142 1.00 16.33 502 ILE B C 1
ATOM 9925 O O . ILE B 1 502 ? 72.166 69.250 68.122 1.00 15.19 502 ILE B O 1
ATOM 9930 N N . ILE B 1 503 ? 70.859 67.960 66.788 1.00 16.77 503 ILE B N 1
ATOM 9931 C CA . ILE B 1 503 ? 69.726 67.770 67.695 1.00 17.15 503 ILE B CA 1
ATOM 9932 C C . ILE B 1 503 ? 69.299 66.281 67.595 1.00 17.41 503 ILE B C 1
ATOM 9933 O O . ILE B 1 503 ? 69.633 65.619 66.601 1.00 17.64 503 ILE B O 1
ATOM 9938 N N . PRO B 1 504 ? 68.598 65.749 68.602 1.00 17.21 504 PRO B N 1
ATOM 9939 C CA . PRO B 1 504 ? 68.160 64.339 68.596 1.00 17.12 504 PRO B CA 1
ATOM 9940 C C . PRO B 1 504 ? 67.323 63.936 67.384 1.00 17.05 504 PRO B C 1
ATOM 9941 O O . PRO B 1 504 ? 67.436 62.815 66.915 1.00 16.72 504 PRO B O 1
ATOM 9945 N N . GLU B 1 505 ? 66.490 64.848 66.904 1.00 17.44 505 GLU B N 1
ATOM 9946 C CA . GLU B 1 505 ? 65.686 64.634 65.705 1.00 18.27 505 GLU B CA 1
ATOM 9947 C C . GLU B 1 505 ? 66.543 64.409 64.453 1.00 18.38 505 GLU B C 1
ATOM 9948 O O . GLU B 1 505 ? 66.131 63.708 63.539 1.00 18.87 505 GLU B O 1
ATOM 9954 N N . LEU B 1 506 ? 67.724 65.020 64.407 1.00 18.30 506 LEU B N 1
ATOM 9955 C CA . LEU B 1 506 ? 68.653 64.835 63.296 1.00 18.18 506 LEU B CA 1
ATOM 9956 C C . LEU B 1 506 ? 69.284 63.460 63.339 1.00 17.88 506 LEU B C 1
ATOM 9957 O O . LEU B 1 506 ? 69.420 62.796 62.305 1.00 17.38 506 LEU B O 1
ATOM 9962 N N . LYS B 1 507 ? 69.695 63.040 64.531 1.00 17.37 507 LYS B N 1
ATOM 9963 C CA . LYS B 1 507 ? 70.351 61.752 64.670 1.00 17.39 507 LYS B CA 1
ATOM 9964 C C . LYS B 1 507 ? 69.333 60.652 64.439 1.00 17.57 507 LYS B C 1
ATOM 9965 O O . LYS B 1 507 ? 69.677 59.595 63.920 1.00 17.17 507 LYS B O 1
ATOM 9971 N N . GLU B 1 508 ? 68.080 60.910 64.814 1.00 17.78 508 GLU B N 1
ATOM 9972 C CA . GLU B 1 508 ? 67.017 59.930 64.641 1.00 18.14 508 GLU B CA 1
ATOM 9973 C C . GLU B 1 508 ? 66.886 59.632 63.143 1.00 17.94 508 GLU B C 1
ATOM 9974 O O . GLU B 1 508 ? 67.068 58.497 62.704 1.00 17.12 508 GLU B O 1
ATOM 9980 N N . TYR B 1 509 ? 66.610 60.662 62.357 1.00 17.93 509 TYR B N 1
ATOM 9981 C CA . TYR B 1 509 ? 66.417 60.453 60.929 1.00 18.34 509 TYR B CA 1
ATOM 9982 C C . TYR B 1 509 ? 67.712 60.076 60.212 1.00 18.49 509 TYR B C 1
ATOM 9983 O O . TYR B 1 509 ? 67.651 59.420 59.164 1.00 19.32 509 TYR B O 1
ATOM 9992 N N . GLU B 1 510 ? 68.868 60.432 60.780 1.00 18.50 510 GLU B N 1
ATOM 9993 C CA . GLU B 1 510 ? 70.163 60.007 60.230 1.00 18.87 510 GLU B CA 1
ATOM 9994 C C . GLU B 1 510 ? 70.208 58.507 60.194 1.00 19.27 510 GLU B C 1
ATOM 9995 O O . GLU B 1 510 ? 70.589 57.923 59.186 1.00 18.70 510 GLU B O 1
ATOM 10001 N N . ASP B 1 511 ? 69.829 57.898 61.310 1.00 19.82 511 ASP B N 1
ATOM 10002 C CA . ASP B 1 511 ? 69.824 56.451 61.431 1.00 20.74 511 ASP B CA 1
ATOM 10003 C C . ASP B 1 511 ? 68.833 55.788 60.469 1.00 20.80 511 ASP B C 1
ATOM 10004 O O . ASP B 1 511 ? 69.106 54.708 59.944 1.00 20.63 511 ASP B O 1
ATOM 10009 N N . LYS B 1 512 ? 67.691 56.426 60.232 1.00 20.87 512 LYS B N 1
ATOM 10010 C CA . LYS B 1 512 ? 66.745 55.917 59.235 1.00 21.22 512 LYS B CA 1
ATOM 10011 C C . LYS B 1 512 ? 67.368 55.907 57.828 1.00 21.05 512 LYS B C 1
ATOM 10012 O O . LYS B 1 512 ? 67.156 54.964 57.061 1.00 21.36 512 LYS B O 1
ATOM 10018 N N . VAL B 1 513 ? 68.159 56.936 57.511 1.00 20.95 513 VAL B N 1
ATOM 10019 C CA . VAL B 1 513 ? 68.810 57.061 56.208 1.00 20.87 513 VAL B CA 1
ATOM 10020 C C . VAL B 1 513 ? 69.939 56.060 56.034 1.00 21.08 513 VAL B C 1
ATOM 10021 O O . VAL B 1 513 ? 70.068 55.463 54.970 1.00 20.64 513 VAL B O 1
ATOM 10025 N N . LEU B 1 514 ? 70.768 55.899 57.063 1.00 21.26 514 LEU B N 1
ATOM 10026 C CA . LEU B 1 514 ? 71.980 55.084 56.949 1.00 21.54 514 LEU B CA 1
ATOM 10027 C C . LEU B 1 514 ? 71.688 53.591 56.982 1.00 21.28 514 LEU B C 1
ATOM 10028 O O . LEU B 1 514 ? 72.372 52.811 56.323 1.00 21.18 514 LEU B O 1
ATOM 10033 N N . THR B 1 515 ? 70.686 53.181 57.747 1.00 21.49 515 THR B N 1
ATOM 10034 C CA . THR B 1 515 ? 70.357 51.755 57.825 1.00 21.68 515 THR B CA 1
ATOM 10035 C C . THR B 1 515 ? 69.612 51.307 56.570 1.00 21.46 515 THR B C 1
ATOM 10036 O O . THR B 1 515 ? 69.845 50.210 56.088 1.00 21.59 515 THR B O 1
ATOM 10040 N N . SER B 1 516 ? 68.730 52.163 56.051 1.00 21.49 516 SER B N 1
ATOM 10041 C CA . SER B 1 516 ? 68.011 51.914 54.800 1.00 21.32 516 SER B CA 1
ATOM 10042 C C . SER B 1 516 ? 68.989 51.873 53.624 1.00 21.40 516 SER B C 1
ATOM 10043 O O . SER B 1 516 ? 68.902 50.981 52.786 1.00 21.27 516 SER B O 1
ATOM 10046 N N . LYS B 1 517 ? 69.900 52.845 53.551 1.00 21.47 517 LYS B N 1
ATOM 10047 C CA . LYS B 1 517 ? 70.914 52.873 52.484 1.00 21.68 517 LYS B CA 1
ATOM 10048 C C . LYS B 1 517 ? 71.817 51.638 52.553 1.00 21.32 517 LYS B C 1
ATOM 10049 O O . LYS B 1 517 ? 72.163 51.058 51.527 1.00 21.49 517 LYS B O 1
ATOM 10055 N N . GLY B 1 518 ? 72.198 51.242 53.764 1.00 21.02 518 GLY B N 1
ATOM 10056 C CA . GLY B 1 518 ? 73.089 50.106 53.961 1.00 20.77 518 GLY B CA 1
ATOM 10057 C C . GLY B 1 518 ? 72.456 48.805 53.514 1.00 20.52 518 GLY B C 1
ATOM 10058 O O . GLY B 1 518 ? 73.090 47.991 52.847 1.00 20.67 518 GLY B O 1
ATOM 10059 N N . LYS B 1 519 ? 71.185 48.626 53.856 1.00 20.15 519 LYS B N 1
ATOM 10060 C CA . LYS B 1 519 ? 70.435 47.452 53.428 1.00 20.12 519 LYS B CA 1
ATOM 10061 C C . LYS B 1 519 ? 70.271 47.377 51.906 1.00 19.79 519 LYS B C 1
ATOM 10062 O O . LYS B 1 519 ? 70.435 46.320 51.307 1.00 19.76 519 LYS B O 1
ATOM 10068 N N . ALA B 1 520 ? 69.948 48.503 51.291 1.00 19.57 520 ALA B N 1
ATOM 10069 C CA . ALA B 1 520 ? 69.801 48.582 49.847 1.00 19.82 520 ALA B CA 1
ATOM 10070 C C . ALA B 1 520 ? 71.126 48.286 49.124 1.00 20.13 520 ALA B C 1
ATOM 10071 O O . ALA B 1 520 ? 71.134 47.626 48.100 1.00 19.67 520 ALA B O 1
ATOM 10073 N N . LEU B 1 521 ? 72.238 48.768 49.678 1.00 21.09 521 LEU B N 1
ATOM 10074 C CA . LEU B 1 521 ? 73.561 48.590 49.076 1.00 21.41 521 LEU B CA 1
ATOM 10075 C C . LEU B 1 521 ? 73.979 47.125 49.107 1.00 21.79 521 LEU B C 1
ATOM 10076 O O . LEU B 1 521 ? 74.432 46.582 48.096 1.00 21.78 521 LEU B O 1
ATOM 10081 N N . ALA B 1 522 ? 73.803 46.484 50.261 1.00 21.95 522 ALA B N 1
ATOM 10082 C CA . ALA B 1 522 ? 74.110 45.063 50.399 1.00 22.37 522 ALA B CA 1
ATOM 10083 C C . ALA B 1 522 ? 73.214 44.194 49.490 1.00 22.34 522 ALA B C 1
ATOM 10084 O O . ALA B 1 522 ? 73.637 43.127 49.025 1.00 22.73 522 ALA B O 1
ATOM 10086 N N . LEU B 1 523 ? 71.982 44.649 49.255 1.00 21.95 523 LEU B N 1
ATOM 10087 C CA . LEU B 1 523 ? 71.036 43.910 48.426 1.00 21.68 523 LEU B CA 1
ATOM 10088 C C . LEU B 1 523 ? 71.399 44.056 46.942 1.00 21.04 523 LEU B C 1
ATOM 10089 O O . LEU B 1 523 ? 71.318 43.107 46.184 1.00 20.41 523 LEU B O 1
ATOM 10094 N N . GLU B 1 524 ? 71.802 45.253 46.543 1.00 20.86 524 GLU B N 1
ATOM 10095 C CA . GLU B 1 524 ? 72.289 45.482 45.187 1.00 20.88 524 GLU B CA 1
ATOM 10096 C C . GLU B 1 524 ? 73.456 44.563 44.891 1.00 20.76 524 GLU B C 1
ATOM 10097 O O . GLU B 1 524 ? 73.544 44.030 43.802 1.00 20.88 524 GLU B O 1
ATOM 10103 N N . LYS B 1 525 ? 74.350 44.386 45.860 1.00 20.94 525 LYS B N 1
ATOM 10104 C CA . LYS B 1 525 ? 75.537 43.560 45.662 1.00 21.14 525 LYS B CA 1
ATOM 10105 C C . LYS B 1 525 ? 75.155 42.102 45.496 1.00 21.14 525 LYS B C 1
ATOM 10106 O O . LYS B 1 525 ? 75.723 41.417 44.647 1.00 21.23 525 LYS B O 1
ATOM 10112 N N . GLN B 1 526 ? 74.189 41.632 46.279 1.00 20.88 526 GLN B N 1
ATOM 10113 C CA . GLN B 1 526 ? 73.744 40.240 46.177 1.00 21.33 526 GLN B CA 1
ATOM 10114 C C . GLN B 1 526 ? 72.985 39.989 44.867 1.00 21.05 526 GLN B C 1
ATOM 10115 O O . GLN B 1 526 ? 73.142 38.941 44.257 1.00 20.86 526 GLN B O 1
ATOM 10121 N N . LEU B 1 527 ? 72.175 40.955 44.442 1.00 21.05 527 LEU B N 1
ATOM 10122 C CA . LEU B 1 527 ? 71.449 40.859 43.169 1.00 20.78 527 LEU B CA 1
ATOM 10123 C C . LEU B 1 527 ? 72.418 40.837 41.995 1.00 20.48 527 LEU B C 1
ATOM 10124 O O . LEU B 1 527 ? 72.215 40.114 41.026 1.00 20.13 527 LEU B O 1
ATOM 10129 N N . TYR B 1 528 ? 73.496 41.600 42.124 1.00 20.63 528 TYR B N 1
ATOM 10130 C CA . TYR B 1 528 ? 74.531 41.701 41.101 1.00 20.42 528 TYR B CA 1
ATOM 10131 C C . TYR B 1 528 ? 75.306 40.378 40.950 1.00 20.66 528 TYR B C 1
ATOM 10132 O O . TYR B 1 528 ? 75.556 39.927 39.822 1.00 20.60 528 TYR B O 1
ATOM 10141 N N . GLU B 1 529 ? 75.655 39.752 42.082 1.00 20.43 529 GLU B N 1
ATOM 10142 C CA . GLU B 1 529 ? 76.340 38.461 42.087 1.00 20.33 529 GLU B CA 1
ATOM 10143 C C . GLU B 1 529 ? 75.444 37.405 41.485 1.00 20.09 529 GLU B C 1
ATOM 10144 O O . GLU B 1 529 ? 75.923 36.496 40.817 1.00 20.23 529 GLU B O 1
ATOM 10150 N N . GLU B 1 530 ? 74.141 37.532 41.730 1.00 19.41 530 GLU B N 1
ATOM 10151 C CA . GLU B 1 530 ? 73.151 36.615 41.179 1.00 19.30 530 GLU B CA 1
ATOM 10152 C C . GLU B 1 530 ? 73.027 36.722 39.641 1.00 18.87 530 GLU B C 1
ATOM 10153 O O . GLU B 1 530 ? 72.632 35.757 38.975 1.00 17.95 530 GLU B O 1
ATOM 10159 N N . LEU B 1 531 ? 73.371 37.884 39.078 1.00 18.30 531 LEU B N 1
ATOM 10160 C CA . LEU B 1 531 ? 73.402 38.025 37.619 1.00 17.59 531 LEU B CA 1
ATOM 10161 C C . LEU B 1 531 ? 74.465 37.126 37.018 1.00 17.01 531 LEU B C 1
ATOM 10162 O O . LEU B 1 531 ? 74.246 36.533 35.965 1.00 16.01 531 LEU B O 1
ATOM 10167 N N . PHE B 1 532 ? 75.607 37.012 37.694 1.00 17.14 532 PHE B N 1
ATOM 10168 C CA . PHE B 1 532 ? 76.667 36.089 37.264 1.00 17.37 532 PHE B CA 1
ATOM 10169 C C . PHE B 1 532 ? 76.136 34.664 37.251 1.00 16.47 532 PHE B C 1
ATOM 10170 O O . PHE B 1 532 ? 76.331 33.931 36.285 1.00 15.25 532 PHE B O 1
ATOM 10178 N N . ASP B 1 533 ? 75.417 34.288 38.307 1.00 16.49 533 ASP B N 1
ATOM 10179 C CA . ASP B 1 533 ? 74.849 32.943 38.401 1.00 16.10 533 ASP B CA 1
ATOM 10180 C C . ASP B 1 533 ? 73.871 32.601 37.276 1.00 15.63 533 ASP B C 1
ATOM 10181 O O . ASP B 1 533 ? 73.802 31.452 36.869 1.00 15.64 533 ASP B O 1
ATOM 10186 N N . LEU B 1 534 ? 73.121 33.584 36.788 1.00 15.04 534 LEU B N 1
ATOM 10187 C CA . LEU B 1 534 ? 72.144 33.357 35.726 1.00 15.07 534 LEU B CA 1
ATOM 10188 C C . LEU B 1 534 ? 72.791 33.429 34.352 1.00 14.97 534 LEU B C 1
ATOM 10189 O O . LEU B 1 534 ? 72.360 32.740 33.429 1.00 15.08 534 LEU B O 1
ATOM 10194 N N . LEU B 1 535 ? 73.854 34.213 34.220 1.00 14.31 535 LEU B N 1
ATOM 10195 C CA . LEU B 1 535 ? 74.550 34.339 32.931 1.00 14.50 535 LEU B CA 1
ATOM 10196 C C . LEU B 1 535 ? 75.518 33.186 32.643 1.00 14.05 535 LEU B C 1
ATOM 10197 O O . LEU B 1 535 ? 75.534 32.649 31.527 1.00 14.35 535 LEU B O 1
ATOM 10202 N N . LEU B 1 536 ? 76.310 32.803 33.641 1.00 13.93 536 LEU B N 1
ATOM 10203 C CA . LEU B 1 536 ? 77.399 31.839 33.455 1.00 13.60 536 LEU B CA 1
ATOM 10204 C C . LEU B 1 536 ? 77.028 30.456 32.900 1.00 14.09 536 LEU B C 1
ATOM 10205 O O . LEU B 1 536 ? 77.864 29.852 32.247 1.00 15.35 536 LEU B O 1
ATOM 10210 N N . PRO B 1 537 ? 75.825 29.926 33.131 1.00 13.77 537 PRO B N 1
ATOM 10211 C CA . PRO B 1 537 ? 75.444 28.662 32.485 1.00 14.10 537 PRO B CA 1
ATOM 10212 C C . PRO B 1 537 ? 75.387 28.731 30.936 1.00 14.19 537 PRO B C 1
ATOM 10213 O O . PRO B 1 537 ? 75.605 27.741 30.254 1.00 13.27 537 PRO B O 1
ATOM 10217 N N . HIS B 1 538 ? 75.179 29.931 30.406 1.00 14.97 538 HIS B N 1
ATOM 10218 C CA . HIS B 1 538 ? 75.179 30.200 28.977 1.00 15.60 538 HIS B CA 1
ATOM 10219 C C . HIS B 1 538 ? 76.535 30.587 28.386 1.00 15.71 538 HIS B C 1
ATOM 10220 O O . HIS B 1 538 ? 76.602 30.928 27.225 1.00 15.81 538 HIS B O 1
ATOM 10227 N N . LEU B 1 539 ? 77.607 30.505 29.165 1.00 15.62 539 LEU B N 1
ATOM 10228 C CA . LEU B 1 539 ? 78.926 30.969 28.734 1.00 15.61 539 LEU B CA 1
ATOM 10229 C C . LEU B 1 539 ? 79.448 30.315 27.429 1.00 15.50 539 LEU B C 1
ATOM 10230 O O . LEU B 1 539 ? 79.996 30.992 26.592 1.00 14.49 539 LEU B O 1
ATOM 10235 N N . GLU B 1 540 ? 79.314 29.005 27.277 1.00 16.38 540 GLU B N 1
ATOM 10236 C CA . GLU B 1 540 ? 79.746 28.344 26.034 1.00 16.79 540 GLU B CA 1
ATOM 10237 C C . GLU B 1 540 ? 79.032 28.905 24.783 1.00 16.50 540 GLU B C 1
ATOM 10238 O O . GLU B 1 540 ? 79.685 29.184 23.771 1.00 15.79 540 GLU B O 1
ATOM 10244 N N . ALA B 1 541 ? 77.714 29.087 24.861 1.00 15.93 541 ALA B N 1
ATOM 10245 C CA . ALA B 1 541 ? 76.953 29.678 23.755 1.00 16.16 541 ALA B CA 1
ATOM 10246 C C . ALA B 1 541 ? 77.360 31.132 23.539 1.00 15.66 541 ALA B C 1
ATOM 10247 O O . ALA B 1 541 ? 77.492 31.569 22.400 1.00 14.78 541 ALA B O 1
ATOM 10249 N N . LEU B 1 542 ? 77.602 31.866 24.626 1.00 15.46 542 LEU B N 1
ATOM 10250 C CA . LEU B 1 542 ? 78.003 33.281 24.525 1.00 14.93 542 LEU B CA 1
ATOM 10251 C C . LEU B 1 542 ? 79.352 33.415 23.864 1.00 14.36 542 LEU B C 1
ATOM 10252 O O . LEU B 1 542 ? 79.550 34.309 23.057 1.00 14.20 542 LEU B O 1
ATOM 10257 N N . GLN B 1 543 ? 80.284 32.523 24.189 1.00 14.64 543 GLN B N 1
ATOM 10258 C CA . GLN B 1 543 ? 81.597 32.530 23.541 1.00 15.37 543 GLN B CA 1
ATOM 10259 C C . GLN B 1 543 ? 81.467 32.274 22.037 1.00 15.62 543 GLN B C 1
ATOM 10260 O O . GLN B 1 543 ? 82.171 32.885 21.254 1.00 14.81 543 GLN B O 1
ATOM 10266 N N . GLN B 1 544 ? 80.575 31.374 21.664 1.00 16.42 544 GLN B N 1
ATOM 10267 C CA . GLN B 1 544 ? 80.358 31.050 20.253 1.00 18.09 544 GLN B CA 1
ATOM 10268 C C . GLN B 1 544 ? 79.801 32.276 19.517 1.00 17.58 544 GLN B C 1
ATOM 10269 O O . GLN B 1 544 ? 80.260 32.630 18.442 1.00 17.34 544 GLN B O 1
ATOM 10275 N N . SER B 1 545 ? 78.813 32.919 20.117 1.00 17.21 545 SER B N 1
ATOM 10276 C CA . SER B 1 545 ? 78.262 34.148 19.582 1.00 16.90 545 SER B CA 1
ATOM 10277 C C . SER B 1 545 ? 79.336 35.225 19.314 1.00 16.74 545 SER B C 1
ATOM 10278 O O . SER B 1 545 ? 79.403 35.792 18.206 1.00 16.40 545 SER B O 1
ATOM 10281 N N . ALA B 1 546 ? 80.170 35.515 20.309 1.00 16.08 546 ALA B N 1
ATOM 10282 C CA . ALA B 1 546 ? 81.181 36.553 20.161 1.00 15.16 546 ALA B CA 1
ATOM 10283 C C . ALA B 1 546 ? 82.210 36.174 19.079 1.00 15.93 546 ALA B C 1
ATOM 10284 O O . ALA B 1 546 ? 82.751 37.041 18.370 1.00 14.30 546 ALA B O 1
ATOM 10286 N N . SER B 1 547 ? 82.483 34.888 18.968 1.00 15.56 547 SER B N 1
ATOM 10287 C CA . SER B 1 547 ? 83.413 34.411 17.951 1.00 17.56 547 SER B CA 1
ATOM 10288 C C . SER B 1 547 ? 82.821 34.599 16.547 1.00 17.32 547 SER B C 1
ATOM 10289 O O . SER B 1 547 ? 83.514 35.067 15.641 1.00 17.54 547 SER B O 1
ATOM 10292 N N . ALA B 1 548 ? 81.524 34.315 16.413 1.00 16.81 548 ALA B N 1
ATOM 10293 C CA . ALA B 1 548 ? 80.766 34.530 15.185 1.00 16.43 548 ALA B CA 1
ATOM 10294 C C . ALA B 1 548 ? 80.679 36.012 14.808 1.00 16.13 548 ALA B C 1
ATOM 10295 O O . ALA B 1 548 ? 80.885 36.382 13.646 1.00 15.39 548 ALA B O 1
ATOM 10297 N N . LEU B 1 549 ? 80.450 36.857 15.811 1.00 15.02 549 LEU B N 1
ATOM 10298 C CA . LEU B 1 549 ? 80.364 38.291 15.608 1.00 14.82 549 LEU B CA 1
ATOM 10299 C C . LEU B 1 549 ? 81.698 38.902 15.203 1.00 14.91 549 LEU B C 1
ATOM 10300 O O . LEU B 1 549 ? 81.747 39.844 14.386 1.00 13.23 549 LEU B O 1
ATOM 10305 N N . ALA B 1 550 ? 82.775 38.373 15.793 1.00 15.45 550 ALA B N 1
ATOM 10306 C CA . ALA B 1 550 ? 84.121 38.781 15.436 1.00 15.90 550 ALA B CA 1
ATOM 10307 C C . ALA B 1 550 ? 84.439 38.366 13.978 1.00 16.38 550 ALA B C 1
ATOM 10308 O O . ALA B 1 550 ? 85.009 39.137 13.209 1.00 15.95 550 ALA B O 1
ATOM 10310 N N . GLU B 1 551 ? 84.057 37.151 13.599 1.00 16.76 551 GLU B N 1
ATOM 10311 C CA . GLU B 1 551 ? 84.319 36.669 12.242 1.00 16.78 551 GLU B CA 1
ATOM 10312 C C . GLU B 1 551 ? 83.475 37.418 11.203 1.00 16.68 551 GLU B C 1
ATOM 10313 O O . GLU B 1 551 ? 83.968 37.756 10.133 1.00 15.10 551 GLU B O 1
ATOM 10319 N N . LEU B 1 552 ? 82.219 37.696 11.544 1.00 17.25 552 LEU B N 1
ATOM 10320 C CA . LEU B 1 552 ? 81.360 38.500 10.691 1.00 18.06 552 LEU B CA 1
ATOM 10321 C C . LEU B 1 552 ? 81.971 39.831 10.439 1.00 17.73 552 LEU B C 1
ATOM 10322 O O . LEU B 1 552 ? 81.995 40.286 9.309 1.00 17.57 552 LEU B O 1
ATOM 10327 N N . ASP B 1 553 ? 82.444 40.449 11.513 1.00 17.85 553 ASP B N 1
ATOM 10328 C CA . ASP B 1 553 ? 83.127 41.725 11.454 1.00 18.10 553 ASP B CA 1
ATOM 10329 C C . ASP B 1 553 ? 84.245 41.686 10.414 1.00 18.59 553 ASP B C 1
ATOM 10330 O O . ASP B 1 553 ? 84.323 42.576 9.541 1.00 19.10 553 ASP B O 1
ATOM 10335 N N . VAL B 1 554 ? 85.086 40.642 10.480 1.00 18.26 554 VAL B N 1
ATOM 10336 C CA . VAL B 1 554 ? 86.234 40.507 9.600 1.00 17.93 554 VAL B CA 1
ATOM 10337 C C . VAL B 1 554 ? 85.745 40.396 8.149 1.00 18.45 554 VAL B C 1
ATOM 10338 O O . VAL B 1 554 ? 86.207 41.143 7.278 1.00 18.27 554 VAL B O 1
ATOM 10342 N N . LEU B 1 555 ? 84.766 39.522 7.920 1.00 17.63 555 LEU B N 1
ATOM 10343 C CA . LEU B 1 555 ? 84.349 39.181 6.583 1.00 18.60 555 LEU B CA 1
ATOM 10344 C C . LEU B 1 555 ? 83.529 40.312 5.973 1.00 18.11 555 LEU B C 1
ATOM 10345 O O . LEU B 1 555 ? 83.694 40.605 4.815 1.00 18.72 555 LEU B O 1
ATOM 10350 N N . VAL B 1 556 ? 82.675 40.950 6.765 1.00 17.93 556 VAL B N 1
ATOM 10351 C CA . VAL B 1 556 ? 81.959 42.152 6.314 1.00 18.05 556 VAL B CA 1
ATOM 10352 C C . VAL B 1 556 ? 82.953 43.255 5.952 1.00 17.96 556 VAL B C 1
ATOM 10353 O O . VAL B 1 556 ? 82.747 43.963 4.969 1.00 17.71 556 VAL B O 1
ATOM 10357 N N . ASN B 1 557 ? 84.020 43.397 6.737 1.00 17.04 557 ASN B N 1
ATOM 10358 C CA . ASN B 1 557 ? 85.050 44.391 6.439 1.00 17.39 557 ASN B CA 1
ATOM 10359 C C . ASN B 1 557 ? 85.825 44.027 5.167 1.00 17.18 557 ASN B C 1
ATOM 10360 O O . ASN B 1 557 ? 85.988 44.846 4.296 1.00 17.77 557 ASN B O 1
ATOM 10365 N N . LEU B 1 558 ? 86.255 42.792 5.022 1.00 17.49 558 LEU B N 1
ATOM 10366 C CA . LEU B 1 558 ? 86.934 42.404 3.787 1.00 17.79 558 LEU B CA 1
ATOM 10367 C C . LEU B 1 558 ? 86.043 42.597 2.552 1.00 17.75 558 LEU B C 1
ATOM 10368 O O . LEU B 1 558 ? 86.532 42.850 1.452 1.00 15.38 558 LEU B O 1
ATOM 10373 N N . ALA B 1 559 ? 84.726 42.476 2.755 1.00 18.58 559 ALA B N 1
ATOM 10374 C CA . ALA B 1 559 ? 83.770 42.626 1.673 1.00 17.64 559 ALA B CA 1
ATOM 10375 C C . ALA B 1 559 ? 83.680 44.070 1.245 1.00 18.12 559 ALA B C 1
ATOM 10376 O O . ALA B 1 559 ? 83.656 44.354 0.038 1.00 17.49 559 ALA B O 1
ATOM 10378 N N . GLU B 1 560 ? 83.626 44.969 2.231 1.00 17.97 560 GLU B N 1
ATOM 10379 C CA . GLU B 1 560 ? 83.620 46.423 2.003 1.00 17.75 560 GLU B CA 1
ATOM 10380 C C . GLU B 1 560 ? 84.947 46.855 1.388 1.00 18.34 560 GLU B C 1
ATOM 10381 O O . GLU B 1 560 ? 84.970 47.631 0.449 1.00 18.74 560 GLU B O 1
ATOM 10387 N N . ARG B 1 561 ? 86.049 46.335 1.904 1.00 18.88 561 ARG B N 1
ATOM 10388 C CA . ARG B 1 561 ? 87.369 46.603 1.338 1.00 18.60 561 ARG B CA 1
ATOM 10389 C C . ARG B 1 561 ? 87.442 46.194 -0.133 1.00 18.67 561 ARG B C 1
ATOM 10390 O O . ARG B 1 561 ? 87.853 46.962 -0.975 1.00 18.30 561 ARG B O 1
ATOM 10398 N N . ALA B 1 562 ? 87.037 44.985 -0.456 1.00 18.67 562 ALA B N 1
ATOM 10399 C CA . ALA B 1 562 ? 87.121 44.542 -1.827 1.00 18.46 562 ALA B CA 1
ATOM 10400 C C . ALA B 1 562 ? 86.351 45.479 -2.767 1.00 18.84 562 ALA B C 1
ATOM 10401 O O . ALA B 1 562 ? 86.819 45.803 -3.853 1.00 17.68 562 ALA B O 1
ATOM 10403 N N . TYR B 1 563 ? 85.168 45.908 -2.343 1.00 18.72 563 TYR B N 1
ATOM 10404 C CA . TYR B 1 563 ? 84.272 46.656 -3.217 1.00 19.33 563 TYR B CA 1
ATOM 10405 C C . TYR B 1 563 ? 84.742 48.076 -3.364 1.00 18.39 563 TYR B C 1
ATOM 10406 O O . TYR B 1 563 ? 84.862 48.594 -4.486 1.00 17.49 563 TYR B O 1
ATOM 10415 N N . THR B 1 564 ? 85.032 48.685 -2.221 1.00 17.69 564 THR B N 1
ATOM 10416 C CA . THR B 1 564 ? 85.576 50.030 -2.184 1.00 17.95 564 THR B CA 1
ATOM 10417 C C . THR B 1 564 ? 86.865 50.186 -2.984 1.00 18.60 564 THR B C 1
ATOM 10418 O O . THR B 1 564 ? 87.010 51.127 -3.725 1.00 17.93 564 THR B O 1
ATOM 10422 N N . LEU B 1 565 ? 87.769 49.222 -2.859 1.00 19.01 565 LEU B N 1
ATOM 10423 C CA . LEU B 1 565 ? 89.128 49.381 -3.373 1.00 19.09 565 LEU B CA 1
ATOM 10424 C C . LEU B 1 565 ? 89.388 48.683 -4.697 1.00 18.78 565 LEU B C 1
ATOM 10425 O O . LEU B 1 565 ? 90.528 48.597 -5.118 1.00 18.70 565 LEU B O 1
ATOM 10430 N N . ASN B 1 566 ? 88.333 48.201 -5.354 1.00 18.67 566 ASN B N 1
ATOM 10431 C CA . ASN B 1 566 ? 88.439 47.595 -6.687 1.00 18.10 566 ASN B CA 1
ATOM 10432 C C . ASN B 1 566 ? 89.337 46.364 -6.686 1.00 17.69 566 ASN B C 1
ATOM 10433 O O . ASN B 1 566 ? 90.319 46.278 -7.426 1.00 17.14 566 ASN B O 1
ATOM 10438 N N . TYR B 1 567 ? 89.008 45.432 -5.806 1.00 17.18 567 TYR B N 1
ATOM 10439 C CA . TYR B 1 567 ? 89.731 44.180 -5.703 1.00 16.38 567 TYR B CA 1
ATOM 10440 C C . TYR B 1 567 ? 88.970 43.130 -6.536 1.00 16.29 567 TYR B C 1
ATOM 10441 O O . TYR B 1 567 ? 87.831 43.362 -6.979 1.00 15.18 567 TYR B O 1
ATOM 10450 N N . THR B 1 568 ? 89.615 41.994 -6.790 1.00 15.63 568 THR B N 1
ATOM 10451 C CA . THR B 1 568 ? 88.995 40.931 -7.541 1.00 16.10 568 THR B CA 1
ATOM 10452 C C . THR B 1 568 ? 89.189 39.618 -6.817 1.00 16.50 568 THR B C 1
ATOM 10453 O O . THR B 1 568 ? 90.133 39.467 -6.043 1.00 16.05 568 THR B O 1
ATOM 10457 N N . CYS B 1 569 ? 88.326 38.651 -7.100 1.00 16.63 569 CYS B N 1
ATOM 10458 C CA . CYS B 1 569 ? 88.472 37.321 -6.511 1.00 17.16 569 CYS B CA 1
ATOM 10459 C C . CYS B 1 569 ? 89.531 36.473 -7.255 1.00 16.74 569 CYS B C 1
ATOM 10460 O O . CYS B 1 569 ? 89.378 36.232 -8.458 1.00 16.32 569 CYS B O 1
ATOM 10463 N N . PRO B 1 570 ? 90.600 36.031 -6.570 1.00 16.80 570 PRO B N 1
ATOM 10464 C CA . PRO B 1 570 ? 91.624 35.218 -7.242 1.00 17.27 570 PRO B CA 1
ATOM 10465 C C . PRO B 1 570 ? 91.102 33.790 -7.453 1.00 17.62 570 PRO B C 1
ATOM 10466 O O . PRO B 1 570 ? 90.214 33.314 -6.723 1.00 17.84 570 PRO B O 1
ATOM 10470 N N . THR B 1 571 ? 91.625 33.111 -8.455 1.00 17.69 571 THR B N 1
ATOM 10471 C CA . THR B 1 571 ? 91.371 31.687 -8.586 1.00 17.76 571 THR B CA 1
ATOM 10472 C C . THR B 1 571 ? 92.629 30.870 -8.295 1.00 18.09 571 THR B C 1
ATOM 10473 O O . THR B 1 571 ? 93.762 31.355 -8.448 1.00 16.86 571 THR B O 1
ATOM 10477 N N . PHE B 1 572 ? 92.395 29.645 -7.850 1.00 18.09 572 PHE B N 1
ATOM 10478 C CA . PHE B 1 572 ? 93.449 28.722 -7.471 1.00 19.15 572 PHE B CA 1
ATOM 10479 C C . PHE B 1 572 ? 93.628 27.703 -8.570 1.00 19.90 572 PHE B C 1
ATOM 10480 O O . PHE B 1 572 ? 92.646 27.240 -9.149 1.00 20.61 572 PHE B O 1
ATOM 10488 N N . ILE B 1 573 ? 94.881 27.414 -8.890 1.00 20.65 573 ILE B N 1
ATOM 10489 C CA . ILE B 1 573 ? 95.236 26.389 -9.860 1.00 22.03 573 ILE B CA 1
ATOM 10490 C C . ILE B 1 573 ? 96.034 25.278 -9.159 1.00 22.90 573 ILE B C 1
ATOM 10491 O O . ILE B 1 573 ? 96.488 25.459 -8.031 1.00 22.97 573 ILE B O 1
ATOM 10496 N N . ASP B 1 574 ? 96.192 24.143 -9.828 1.00 24.11 574 ASP B N 1
ATOM 10497 C CA . ASP B 1 574 ? 96.677 22.915 -9.187 1.00 25.48 574 ASP B CA 1
ATOM 10498 C C . ASP B 1 574 ? 98.185 22.931 -8.977 1.00 24.97 574 ASP B C 1
ATOM 10499 O O . ASP B 1 574 ? 98.677 22.377 -7.978 1.00 25.41 574 ASP B O 1
ATOM 10504 N N . LYS B 1 575 ? 98.901 23.551 -9.917 1.00 24.31 575 LYS B N 1
ATOM 10505 C CA . LYS B 1 575 ? 100.362 23.587 -9.906 1.00 24.05 575 LYS B CA 1
ATOM 10506 C C . LYS B 1 575 ? 100.884 24.992 -9.599 1.00 23.30 575 LYS B C 1
ATOM 10507 O O . LYS B 1 575 ? 100.165 25.980 -9.792 1.00 22.89 575 LYS B O 1
ATOM 10513 N N . PRO B 1 576 ? 102.136 25.092 -9.153 1.00 22.08 576 PRO B N 1
ATOM 10514 C CA . PRO B 1 576 ? 102.711 26.399 -8.836 1.00 21.79 576 PRO B CA 1
ATOM 10515 C C . PRO B 1 576 ? 102.537 27.340 -10.012 1.00 21.01 576 PRO B C 1
ATOM 10516 O O . PRO B 1 576 ? 102.636 26.933 -11.167 1.00 20.01 576 PRO B O 1
ATOM 10520 N N . GLY B 1 577 ? 102.274 28.597 -9.698 1.00 20.59 577 GLY B N 1
ATOM 10521 C CA . GLY B 1 577 ? 101.937 29.576 -10.712 1.00 20.09 577 GLY B CA 1
ATOM 10522 C C . GLY B 1 577 ? 101.415 30.838 -10.078 1.00 19.36 577 GLY B C 1
ATOM 10523 O O . GLY B 1 577 ? 100.752 30.803 -9.048 1.00 19.12 577 GLY B O 1
ATOM 10524 N N . ILE B 1 578 ? 101.788 31.964 -10.650 1.00 18.14 578 ILE B N 1
ATOM 10525 C CA . ILE B 1 578 ? 101.160 33.225 -10.327 1.00 17.99 578 ILE B CA 1
ATOM 10526 C C . ILE B 1 578 ? 100.962 33.985 -11.632 1.00 17.25 578 ILE B C 1
ATOM 10527 O O . ILE B 1 578 ? 101.924 34.269 -12.312 1.00 16.43 578 ILE B O 1
ATOM 10532 N N . ARG B 1 579 ? 99.717 34.298 -11.961 1.00 17.23 579 ARG B N 1
ATOM 10533 C CA . ARG B 1 579 ? 99.348 35.048 -13.177 1.00 17.87 579 ARG B CA 1
ATOM 10534 C C . ARG B 1 579 ? 98.501 36.195 -12.725 1.00 16.78 579 ARG B C 1
ATOM 10535 O O . ARG B 1 579 ? 97.367 35.983 -12.319 1.00 17.52 579 ARG B O 1
ATOM 10543 N N . ILE B 1 580 ? 99.097 37.393 -12.722 1.00 16.43 580 ILE B N 1
ATOM 10544 C CA . ILE B 1 580 ? 98.465 38.619 -12.239 1.00 15.27 580 ILE B CA 1
ATOM 10545 C C . ILE B 1 580 ? 98.309 39.554 -13.439 1.00 15.13 580 ILE B C 1
ATOM 10546 O O . ILE B 1 580 ? 99.254 39.744 -14.198 1.00 13.51 580 ILE B O 1
ATOM 10551 N N . THR B 1 581 ? 97.117 40.123 -13.596 1.00 14.53 581 THR B N 1
ATOM 10552 C CA . THR B 1 581 ? 96.864 41.159 -14.588 1.00 14.71 581 THR B CA 1
ATOM 10553 C C . THR B 1 581 ? 96.577 42.466 -13.839 1.00 14.28 581 THR B C 1
ATOM 10554 O O . THR B 1 581 ? 95.690 42.504 -12.992 1.00 13.20 581 THR B O 1
ATOM 10558 N N . GLU B 1 582 ? 97.370 43.488 -14.145 1.00 12.90 582 GLU B N 1
ATOM 10559 C CA . GLU B 1 582 ? 97.294 44.801 -13.526 1.00 13.75 582 GLU B CA 1
ATOM 10560 C C . GLU B 1 582 ? 97.208 44.741 -12.011 1.00 12.71 582 GLU B C 1
ATOM 10561 O O . GLU B 1 582 ? 96.241 45.193 -11.380 1.00 11.88 582 GLU B O 1
ATOM 10567 N N . GLY B 1 583 ? 98.233 44.142 -11.426 1.00 12.48 583 GLY B N 1
ATOM 10568 C CA . GLY B 1 583 ? 98.361 44.082 -9.991 1.00 11.80 583 GLY B CA 1
ATOM 10569 C C . GLY B 1 583 ? 98.895 45.390 -9.418 1.00 11.99 583 GLY B C 1
ATOM 10570 O O . GLY B 1 583 ? 99.618 46.187 -10.065 1.00 10.54 583 GLY B O 1
ATOM 10571 N N . ARG B 1 584 ? 98.504 45.657 -8.188 1.00 12.07 584 ARG B N 1
ATOM 10572 C CA . ARG B 1 584 ? 99.059 46.817 -7.499 1.00 12.79 584 ARG B CA 1
ATOM 10573 C C . ARG B 1 584 ? 99.487 46.406 -6.110 1.00 12.62 584 ARG B C 1
ATOM 10574 O O . ARG B 1 584 ? 99.015 45.408 -5.595 1.00 13.19 584 ARG B O 1
ATOM 10582 N N . HIS B 1 585 ? 100.332 47.232 -5.502 1.00 13.26 585 HIS B N 1
ATOM 10583 C CA . HIS B 1 585 ? 100.691 47.127 -4.095 1.00 13.30 585 HIS B CA 1
ATOM 10584 C C . HIS B 1 585 ? 99.577 47.750 -3.266 1.00 12.88 585 HIS B C 1
ATOM 10585 O O . HIS B 1 585 ? 99.292 48.933 -3.409 1.00 12.89 585 HIS B O 1
ATOM 10592 N N . PRO B 1 586 ? 98.932 46.966 -2.410 1.00 12.77 586 PRO B N 1
ATOM 10593 C CA . PRO B 1 586 ? 97.721 47.440 -1.726 1.00 13.45 586 PRO B CA 1
ATOM 10594 C C . PRO B 1 586 ? 97.886 48.599 -0.736 1.00 13.51 586 PRO B C 1
ATOM 10595 O O . PRO B 1 586 ? 96.873 49.260 -0.455 1.00 13.74 586 PRO B O 1
ATOM 10599 N N . VAL B 1 587 ? 99.087 48.785 -0.187 1.00 13.54 587 VAL B N 1
ATOM 10600 C CA . VAL B 1 587 ? 99.405 49.896 0.703 1.00 14.08 587 VAL B CA 1
ATOM 10601 C C . VAL B 1 587 ? 99.852 51.124 -0.095 1.00 14.55 587 VAL B C 1
ATOM 10602 O O . VAL B 1 587 ? 99.302 52.199 0.084 1.00 15.13 587 VAL B O 1
ATOM 10606 N N . VAL B 1 588 ? 100.828 50.956 -0.972 1.00 15.28 588 VAL B N 1
ATOM 10607 C CA . VAL B 1 588 ? 101.424 52.074 -1.706 1.00 15.87 588 VAL B CA 1
ATOM 10608 C C . VAL B 1 588 ? 100.340 52.797 -2.523 1.00 16.69 588 VAL B C 1
ATOM 10609 O O . VAL B 1 588 ? 100.310 54.019 -2.535 1.00 16.70 588 VAL B O 1
ATOM 10613 N N . GLU B 1 589 ? 99.407 52.053 -3.135 1.00 17.39 589 GLU B N 1
ATOM 10614 C CA . GLU B 1 589 ? 98.339 52.669 -3.918 1.00 18.19 589 GLU B CA 1
ATOM 10615 C C . GLU B 1 589 ? 97.395 53.562 -3.096 1.00 19.34 589 GLU B C 1
ATOM 10616 O O . GLU B 1 589 ? 96.794 54.468 -3.645 1.00 18.79 589 GLU B O 1
ATOM 10622 N N . GLN B 1 590 ? 97.265 53.329 -1.788 1.00 20.98 590 GLN B N 1
ATOM 10623 C CA . GLN B 1 590 ? 96.437 54.220 -0.946 1.00 21.64 590 GLN B CA 1
ATOM 10624 C C . GLN B 1 590 ? 97.182 55.352 -0.243 1.00 23.38 590 GLN B C 1
ATOM 10625 O O . GLN B 1 590 ? 96.545 56.328 0.168 1.00 23.22 590 GLN B O 1
ATOM 10631 N N . VAL B 1 591 ? 98.504 55.242 -0.085 1.00 25.35 591 VAL B N 1
ATOM 10632 C CA . VAL B 1 591 ? 99.234 56.215 0.747 1.00 26.91 591 VAL B CA 1
ATOM 10633 C C . VAL B 1 591 ? 99.930 57.303 -0.075 1.00 28.27 591 VAL B C 1
ATOM 10634 O O . VAL B 1 591 ? 99.878 58.478 0.290 1.00 29.07 591 VAL B O 1
ATOM 10638 N N . LEU B 1 592 ? 100.536 56.933 -1.192 1.00 29.74 592 LEU B N 1
ATOM 10639 C CA . LEU B 1 592 ? 101.098 57.922 -2.104 1.00 31.14 592 LEU B CA 1
ATOM 10640 C C . LEU B 1 592 ? 99.997 58.593 -2.939 1.00 31.86 592 LEU B C 1
ATOM 10641 O O . LEU B 1 592 ? 99.060 57.926 -3.365 1.00 32.51 592 LEU B O 1
ATOM 10646 N N . ASN B 1 593 ? 100.117 59.909 -3.161 1.00 32.53 593 ASN B N 1
ATOM 10647 C CA . ASN B 1 593 ? 99.173 60.674 -3.995 1.00 32.63 593 ASN B CA 1
ATOM 10648 C C . ASN B 1 593 ? 99.634 60.852 -5.457 1.00 32.48 593 ASN B C 1
ATOM 10649 O O . ASN B 1 593 ? 99.066 61.663 -6.198 1.00 33.58 593 ASN B O 1
ATOM 10654 N N . GLU B 1 594 ? 100.666 60.116 -5.855 1.00 32.10 594 GLU B N 1
ATOM 10655 C CA . GLU B 1 594 ? 101.114 60.023 -7.253 1.00 31.63 594 GLU B CA 1
ATOM 10656 C C . GLU B 1 594 ? 100.325 58.820 -7.836 1.00 30.32 594 GLU B C 1
ATOM 10657 O O . GLU B 1 594 ? 99.915 57.930 -7.062 1.00 29.92 594 GLU B O 1
ATOM 10663 N N . PRO B 1 595 ? 100.088 58.762 -9.153 1.00 28.52 595 PRO B N 1
ATOM 10664 C CA . PRO B 1 595 ? 99.335 57.634 -9.704 1.00 27.58 595 PRO B CA 1
ATOM 10665 C C . PRO B 1 595 ? 100.125 56.328 -9.501 1.00 26.18 595 PRO B C 1
ATOM 10666 O O . PRO B 1 595 ? 101.336 56.320 -9.682 1.00 26.06 595 PRO B O 1
ATOM 10670 N N . PHE B 1 596 ? 99.448 55.260 -9.099 1.00 24.39 596 PHE B N 1
ATOM 10671 C CA . PHE B 1 596 ? 100.061 53.947 -9.074 1.00 23.15 596 PHE B CA 1
ATOM 10672 C C . PHE B 1 596 ? 100.055 53.248 -10.433 1.00 22.32 596 PHE B C 1
ATOM 10673 O O . PHE B 1 596 ? 99.014 53.092 -11.060 1.00 22.63 596 PHE B O 1
ATOM 10681 N N . ILE B 1 597 ? 101.213 52.799 -10.884 1.00 21.59 597 ILE B N 1
ATOM 10682 C CA . ILE B 1 597 ? 101.289 52.069 -12.156 1.00 21.18 597 ILE B CA 1
ATOM 10683 C C . ILE B 1 597 ? 101.107 50.566 -11.887 1.00 19.81 597 ILE B C 1
ATOM 10684 O O . ILE B 1 597 ? 101.988 49.932 -11.321 1.00 19.69 597 ILE B O 1
ATOM 10689 N N . ALA B 1 598 ? 99.963 50.021 -12.288 1.00 18.62 598 ALA B N 1
ATOM 10690 C CA . ALA B 1 598 ? 99.717 48.574 -12.226 1.00 18.65 598 ALA B CA 1
ATOM 10691 C C . ALA B 1 598 ? 100.655 47.735 -13.144 1.00 18.24 598 ALA B C 1
ATOM 10692 O O . ALA B 1 598 ? 101.109 48.209 -14.166 1.00 17.94 598 ALA B O 1
ATOM 10694 N N . ASN B 1 599 ? 100.942 46.485 -12.782 1.00 17.93 599 ASN B N 1
ATOM 10695 C CA . ASN B 1 599 ? 101.850 45.644 -13.574 1.00 16.49 599 ASN B CA 1
ATOM 10696 C C . ASN B 1 599 ? 101.409 44.173 -13.704 1.00 16.32 599 ASN B C 1
ATOM 10697 O O . ASN B 1 599 ? 100.752 43.641 -12.837 1.00 14.20 599 ASN B O 1
ATOM 10702 N N . PRO B 1 600 ? 101.763 43.515 -14.807 1.00 17.01 600 PRO B N 1
ATOM 10703 C CA . PRO B 1 600 ? 101.506 42.083 -14.930 1.00 16.91 600 PRO B CA 1
ATOM 10704 C C . PRO B 1 600 ? 102.560 41.249 -14.224 1.00 16.86 600 PRO B C 1
ATOM 10705 O O . PRO B 1 600 ? 103.654 41.726 -13.925 1.00 17.51 600 PRO B O 1
ATOM 10709 N N . LEU B 1 601 ? 102.213 40.002 -13.945 1.00 17.02 601 LEU B N 1
ATOM 10710 C CA . LEU B 1 601 ? 103.197 38.987 -13.630 1.00 17.39 601 LEU B CA 1
ATOM 10711 C C . LEU B 1 601 ? 102.759 37.702 -14.256 1.00 18.17 601 LEU B C 1
ATOM 10712 O O . LEU B 1 601 ? 101.565 37.340 -14.193 1.00 18.38 601 LEU B O 1
ATOM 10717 N N . ASN B 1 602 ? 103.727 37.003 -14.857 1.00 18.14 602 ASN B N 1
ATOM 10718 C CA . ASN B 1 602 ? 103.526 35.680 -15.400 1.00 19.37 602 ASN B CA 1
ATOM 10719 C C . ASN B 1 602 ? 104.621 34.733 -14.921 1.00 19.54 602 ASN B C 1
ATOM 10720 O O . ASN B 1 602 ? 105.692 34.654 -15.510 1.00 19.95 602 ASN B O 1
ATOM 10725 N N . LEU B 1 603 ? 104.347 34.008 -13.847 1.00 19.46 603 LEU B N 1
ATOM 10726 C CA . LEU B 1 603 ? 105.220 32.933 -13.398 1.00 18.85 603 LEU B CA 1
ATOM 10727 C C . LEU B 1 603 ? 104.509 31.600 -13.505 1.00 19.29 603 LEU B C 1
ATOM 10728 O O . LEU B 1 603 ? 103.330 31.467 -13.164 1.00 20.53 603 LEU B O 1
ATOM 10733 N N . SER B 1 604 ? 105.220 30.613 -14.017 1.00 19.73 604 SER B N 1
ATOM 10734 C CA . SER B 1 604 ? 104.704 29.261 -14.154 1.00 19.69 604 SER B CA 1
ATOM 10735 C C . SER B 1 604 ? 105.888 28.293 -14.034 1.00 19.98 604 SER B C 1
ATOM 10736 O O . SER B 1 604 ? 107.034 28.744 -13.929 1.00 19.78 604 SER B O 1
ATOM 10739 N N . PRO B 1 605 ? 105.641 26.977 -14.035 1.00 19.96 605 PRO B N 1
ATOM 10740 C CA . PRO B 1 605 ? 106.751 26.016 -14.087 1.00 20.14 605 PRO B CA 1
ATOM 10741 C C . PRO B 1 605 ? 107.644 26.158 -15.331 1.00 19.81 605 PRO B C 1
ATOM 10742 O O . PRO B 1 605 ? 108.757 25.677 -15.281 1.00 20.42 605 PRO B O 1
ATOM 10746 N N . GLN B 1 606 ? 107.196 26.805 -16.401 1.00 19.61 606 GLN B N 1
ATOM 10747 C CA . GLN B 1 606 ? 108.045 27.015 -17.583 1.00 19.72 606 GLN B CA 1
ATOM 10748 C C . GLN B 1 606 ? 108.757 28.392 -17.589 1.00 19.18 606 GLN B C 1
ATOM 10749 O O . GLN B 1 606 ? 109.625 28.672 -18.425 1.00 19.46 606 GLN B O 1
ATOM 10755 N N . ARG B 1 607 ? 108.361 29.241 -16.650 1.00 18.24 607 ARG B N 1
ATOM 10756 C CA . ARG B 1 607 ? 108.792 30.618 -16.572 1.00 17.69 607 ARG B CA 1
ATOM 10757 C C . ARG B 1 607 ? 108.818 30.922 -15.096 1.00 16.44 607 ARG B C 1
ATOM 10758 O O . ARG B 1 607 ? 107.984 31.630 -14.589 1.00 15.88 607 ARG B O 1
ATOM 10766 N N . ARG B 1 608 ? 109.796 30.335 -14.420 1.00 15.61 608 ARG B N 1
ATOM 10767 C CA . ARG B 1 608 ? 109.847 30.269 -12.979 1.00 15.24 608 ARG B CA 1
ATOM 10768 C C . ARG B 1 608 ? 110.605 31.421 -12.342 1.00 14.74 608 ARG B C 1
ATOM 10769 O O . ARG B 1 608 ? 110.476 31.668 -11.132 1.00 15.96 608 ARG B O 1
ATOM 10777 N N . MET B 1 609 ? 111.488 32.051 -13.104 1.00 13.12 609 MET B N 1
ATOM 10778 C CA . MET B 1 609 ? 112.340 33.091 -12.552 1.00 12.88 609 MET B CA 1
ATOM 10779 C C . MET B 1 609 ? 112.439 34.271 -13.518 1.00 11.98 609 MET B C 1
ATOM 10780 O O . MET B 1 609 ? 112.647 34.096 -14.714 1.00 10.41 609 MET B O 1
ATOM 10785 N N . LEU B 1 610 ? 112.251 35.469 -12.966 1.00 11.95 610 LEU B N 1
ATOM 10786 C CA . LEU B 1 610 ? 112.477 36.704 -13.697 1.00 12.29 610 LEU B CA 1
ATOM 10787 C C . LEU B 1 610 ? 113.702 37.400 -13.160 1.00 11.94 610 LEU B C 1
ATOM 10788 O O . LEU B 1 610 ? 113.776 37.644 -11.976 1.00 13.62 610 LEU B O 1
ATOM 10793 N N . ILE B 1 611 ? 114.636 37.732 -14.038 1.00 12.04 611 ILE B N 1
ATOM 10794 C CA . ILE B 1 611 ? 115.805 38.581 -13.705 1.00 12.25 611 ILE B CA 1
ATOM 10795 C C . ILE B 1 611 ? 115.336 39.982 -13.945 1.00 11.50 611 ILE B C 1
ATOM 10796 O O . ILE B 1 611 ? 114.996 40.305 -15.083 1.00 10.08 611 ILE B O 1
ATOM 10801 N N . ILE B 1 612 ? 115.311 40.818 -12.903 1.00 11.67 612 ILE B N 1
ATOM 10802 C CA . ILE B 1 612 ? 114.806 42.188 -13.033 1.00 10.40 612 ILE B CA 1
ATOM 10803 C C . ILE B 1 612 ? 115.930 43.222 -12.948 1.00 10.38 612 ILE B C 1
ATOM 10804 O O . ILE B 1 612 ? 116.468 43.499 -11.868 1.00 9.36 612 ILE B O 1
ATOM 10809 N N . THR B 1 613 ? 116.238 43.835 -14.089 1.00 11.23 613 THR B N 1
ATOM 10810 C CA . THR B 1 613 ? 117.278 44.857 -14.168 1.00 10.83 613 THR B CA 1
ATOM 10811 C C . THR B 1 613 ? 116.641 46.216 -14.254 1.00 11.69 613 THR B C 1
ATOM 10812 O O . THR B 1 613 ? 115.420 46.349 -14.350 1.00 11.59 613 THR B O 1
ATOM 10816 N N . GLY B 1 614 ? 117.493 47.231 -14.277 1.00 12.21 614 GLY B N 1
ATOM 10817 C CA . GLY B 1 614 ? 117.048 48.597 -14.339 1.00 12.94 614 GLY B CA 1
ATOM 10818 C C . GLY B 1 614 ? 117.235 49.239 -12.977 1.00 13.93 614 GLY B C 1
ATOM 10819 O O . GLY B 1 614 ? 117.661 48.591 -12.003 1.00 12.60 614 GLY B O 1
ATOM 10820 N N . PRO B 1 615 ? 116.915 50.513 -12.896 1.00 16.31 615 PRO B N 1
ATOM 10821 C CA . PRO B 1 615 ? 116.984 51.219 -11.621 1.00 18.49 615 PRO B CA 1
ATOM 10822 C C . PRO B 1 615 ? 116.068 50.552 -10.607 1.00 20.02 615 PRO B C 1
ATOM 10823 O O . PRO B 1 615 ? 115.098 49.892 -10.965 1.00 20.84 615 PRO B O 1
ATOM 10827 N N . ASN B 1 616 ? 116.431 50.601 -9.345 1.00 22.30 616 ASN B N 1
ATOM 10828 C CA . ASN B 1 616 ? 115.507 50.133 -8.330 1.00 23.72 616 ASN B CA 1
ATOM 10829 C C . ASN B 1 616 ? 114.710 51.336 -7.856 1.00 24.24 616 ASN B C 1
ATOM 10830 O O . ASN B 1 616 ? 113.589 51.560 -8.350 1.00 24.93 616 ASN B O 1
ATOM 10835 N N . MET B 1 617 ? 115.267 52.150 -6.966 1.00 24.61 617 MET B N 1
ATOM 10836 C CA . MET B 1 617 ? 114.572 53.391 -6.582 1.00 25.06 617 MET B CA 1
ATOM 10837 C C . MET B 1 617 ? 113.154 53.134 -5.985 1.00 25.46 617 MET B C 1
ATOM 10838 O O . MET B 1 617 ? 112.287 54.019 -6.004 1.00 25.10 617 MET B O 1
ATOM 10843 N N . GLY B 1 618 ? 112.928 51.936 -5.449 1.00 25.49 618 GLY B N 1
ATOM 10844 C CA . GLY B 1 618 ? 111.629 51.572 -4.898 1.00 25.71 618 GLY B CA 1
ATOM 10845 C C . GLY B 1 618 ? 110.715 50.787 -5.832 1.00 25.44 618 GLY B C 1
ATOM 10846 O O . GLY B 1 618 ? 109.939 49.966 -5.358 1.00 25.47 618 GLY B O 1
ATOM 10847 N N . GLY B 1 619 ? 110.797 51.054 -7.141 1.00 24.96 619 GLY B N 1
ATOM 10848 C CA . GLY B 1 619 ? 109.975 50.394 -8.151 1.00 24.00 619 GLY B CA 1
ATOM 10849 C C . GLY B 1 619 ? 110.128 48.873 -8.249 1.00 23.45 619 GLY B C 1
ATOM 10850 O O . GLY B 1 619 ? 109.115 48.162 -8.299 1.00 22.11 619 GLY B O 1
ATOM 10851 N N . LYS B 1 620 ? 111.370 48.378 -8.272 1.00 22.11 620 LYS B N 1
ATOM 10852 C CA . LYS B 1 620 ? 111.609 46.942 -8.266 1.00 21.73 620 LYS B CA 1
ATOM 10853 C C . LYS B 1 620 ? 111.095 46.337 -6.984 1.00 21.41 620 LYS B C 1
ATOM 10854 O O . LYS B 1 620 ? 110.432 45.297 -7.012 1.00 22.15 620 LYS B O 1
ATOM 10860 N N . SER B 1 621 ? 111.447 46.960 -5.866 1.00 20.75 621 SER B N 1
ATOM 10861 C CA . SER B 1 621 ? 111.119 46.454 -4.551 1.00 21.28 621 SER B CA 1
ATOM 10862 C C . SER B 1 621 ? 109.591 46.360 -4.373 1.00 20.91 621 SER B C 1
ATOM 10863 O O . SER B 1 621 ? 109.064 45.376 -3.835 1.00 20.79 621 SER B O 1
ATOM 10866 N N . THR B 1 622 ? 108.906 47.362 -4.895 1.00 19.44 622 THR B N 1
ATOM 10867 C CA . THR B 1 622 ? 107.471 47.485 -4.758 1.00 19.24 622 THR B CA 1
ATOM 10868 C C . THR B 1 622 ? 106.772 46.443 -5.592 1.00 18.49 622 THR B C 1
ATOM 10869 O O . THR B 1 622 ? 105.856 45.783 -5.105 1.00 17.64 622 THR B O 1
ATOM 10873 N N . TYR B 1 623 ? 107.265 46.248 -6.814 1.00 17.46 623 TYR B N 1
ATOM 10874 C CA . TYR B 1 623 ? 106.758 45.219 -7.709 1.00 17.15 623 TYR B CA 1
ATOM 10875 C C . TYR B 1 623 ? 106.929 43.824 -7.083 1.00 17.19 623 TYR B C 1
ATOM 10876 O O . TYR B 1 623 ? 106.077 42.969 -7.239 1.00 17.16 623 TYR B O 1
ATOM 10885 N N . MET B 1 624 ? 108.022 43.605 -6.360 1.00 17.27 624 MET B N 1
ATOM 10886 C CA . MET B 1 624 ? 108.265 42.326 -5.720 1.00 16.41 624 MET B CA 1
ATOM 10887 C C . MET B 1 624 ? 107.393 42.137 -4.497 1.00 16.74 624 MET B C 1
ATOM 10888 O O . MET B 1 624 ? 106.829 41.053 -4.309 1.00 16.04 624 MET B O 1
ATOM 10893 N N . ARG B 1 625 ? 107.331 43.152 -3.628 1.00 16.26 625 ARG B N 1
ATOM 10894 C CA . ARG B 1 625 ? 106.541 43.028 -2.420 1.00 16.20 625 ARG B CA 1
ATOM 10895 C C . ARG B 1 625 ? 105.074 42.933 -2.721 1.00 15.51 625 ARG B C 1
ATOM 10896 O O . ARG B 1 625 ? 104.344 42.266 -1.998 1.00 14.60 625 ARG B O 1
ATOM 10904 N N . GLN B 1 626 ? 104.626 43.608 -3.770 1.00 15.46 626 GLN B N 1
ATOM 10905 C CA . GLN B 1 626 ? 103.211 43.566 -4.110 1.00 15.00 626 GLN B CA 1
ATOM 10906 C C . GLN B 1 626 ? 102.850 42.156 -4.545 1.00 14.95 626 GLN B C 1
ATOM 10907 O O . GLN B 1 626 ? 101.722 41.716 -4.335 1.00 14.77 626 GLN B O 1
ATOM 10913 N N . THR B 1 627 ? 103.829 41.432 -5.106 1.00 14.66 627 THR B N 1
ATOM 10914 C CA . THR B 1 627 ? 103.650 40.029 -5.470 1.00 13.86 627 THR B CA 1
ATOM 10915 C C . THR B 1 627 ? 103.431 39.160 -4.222 1.00 15.01 627 THR B C 1
ATOM 10916 O O . THR B 1 627 ? 102.552 38.291 -4.164 1.00 14.33 627 THR B O 1
ATOM 10920 N N . ALA B 1 628 ? 104.253 39.374 -3.212 1.00 14.73 628 ALA B N 1
ATOM 10921 C CA . ALA B 1 628 ? 104.045 38.651 -1.973 1.00 15.21 628 ALA B CA 1
ATOM 10922 C C . ALA B 1 628 ? 102.740 39.037 -1.277 1.00 14.20 628 ALA B C 1
ATOM 10923 O O . ALA B 1 628 ? 102.089 38.209 -0.679 1.00 15.61 628 ALA B O 1
ATOM 10925 N N . LEU B 1 629 ? 102.360 40.288 -1.326 1.00 14.67 629 LEU B N 1
ATOM 10926 C CA . LEU B 1 629 ? 101.156 40.738 -0.613 1.00 15.19 629 LEU B CA 1
ATOM 10927 C C . LEU B 1 629 ? 99.880 40.221 -1.282 1.00 15.08 629 LEU B C 1
ATOM 10928 O O . LEU B 1 629 ? 98.878 39.924 -0.600 1.00 14.16 629 LEU B O 1
ATOM 10933 N N . ILE B 1 630 ? 99.930 40.114 -2.607 1.00 14.43 630 ILE B N 1
ATOM 10934 C CA . ILE B 1 630 ? 98.847 39.521 -3.377 1.00 15.07 630 ILE B CA 1
ATOM 10935 C C . ILE B 1 630 ? 98.713 38.033 -3.067 1.00 15.47 630 ILE B C 1
ATOM 10936 O O . ILE B 1 630 ? 97.586 37.547 -2.817 1.00 14.55 630 ILE B O 1
ATOM 10941 N N . ALA B 1 631 ? 99.837 37.326 -3.028 1.00 15.64 631 ALA B N 1
ATOM 10942 C CA . ALA B 1 631 ? 99.837 35.926 -2.584 1.00 15.96 631 ALA B CA 1
ATOM 10943 C C . ALA B 1 631 ? 99.311 35.780 -1.154 1.00 16.31 631 ALA B C 1
ATOM 10944 O O . ALA B 1 631 ? 98.460 34.954 -0.890 1.00 16.10 631 ALA B O 1
ATOM 10946 N N . LEU B 1 632 ? 99.798 36.600 -0.232 1.00 16.61 632 LEU B N 1
ATOM 10947 C CA . LEU B 1 632 ? 99.335 36.548 1.146 1.00 16.25 632 LEU B CA 1
ATOM 10948 C C . LEU B 1 632 ? 97.816 36.777 1.242 1.00 16.15 632 LEU B C 1
ATOM 10949 O O . LEU B 1 632 ? 97.101 36.046 1.934 1.00 15.90 632 LEU B O 1
ATOM 10954 N N . MET B 1 633 ? 97.320 37.766 0.517 1.00 15.52 633 MET B N 1
ATOM 10955 C CA . MET B 1 633 ? 95.932 38.167 0.617 1.00 15.00 633 MET B CA 1
ATOM 10956 C C . MET B 1 633 ? 95.020 37.097 0.000 1.00 14.83 633 MET B C 1
ATOM 10957 O O . MET B 1 633 ? 93.985 36.747 0.573 1.00 13.72 633 MET B O 1
ATOM 10962 N N . ALA B 1 634 ? 95.414 36.554 -1.132 1.00 14.26 634 ALA B N 1
ATOM 10963 C CA . ALA B 1 634 ? 94.685 35.432 -1.723 1.00 14.70 634 ALA B CA 1
ATOM 10964 C C . ALA B 1 634 ? 94.556 34.284 -0.730 1.00 14.61 634 ALA B C 1
ATOM 10965 O O . ALA B 1 634 ? 93.503 33.633 -0.625 1.00 14.13 634 ALA B O 1
ATOM 10967 N N . TYR B 1 635 ? 95.651 34.031 -0.016 1.00 15.28 635 TYR B N 1
ATOM 10968 C CA . TYR B 1 635 ? 95.720 32.943 0.945 1.00 14.71 635 TYR B CA 1
ATOM 10969 C C . TYR B 1 635 ? 95.213 33.297 2.349 1.00 14.76 635 TYR B C 1
ATOM 10970 O O . TYR B 1 635 ? 95.401 32.537 3.277 1.00 13.66 635 TYR B O 1
ATOM 10979 N N . ILE B 1 636 ? 94.498 34.411 2.494 1.00 14.77 636 ILE B N 1
ATOM 10980 C CA . ILE B 1 636 ? 93.623 34.576 3.656 1.00 14.93 636 ILE B CA 1
ATOM 10981 C C . ILE B 1 636 ? 92.153 34.626 3.266 1.00 14.96 636 ILE B C 1
ATOM 10982 O O . ILE B 1 636 ? 91.297 34.719 4.146 1.00 14.91 636 ILE B O 1
ATOM 10987 N N . GLY B 1 637 ? 91.861 34.559 1.970 1.00 14.15 637 GLY B N 1
ATOM 10988 C CA . GLY B 1 637 ? 90.487 34.451 1.511 1.00 14.95 637 GLY B CA 1
ATOM 10989 C C . GLY B 1 637 ? 89.949 35.786 1.081 1.00 15.25 637 GLY B C 1
ATOM 10990 O O . GLY B 1 637 ? 88.783 35.902 0.730 1.00 15.88 637 GLY B O 1
ATOM 10991 N N . SER B 1 638 ? 90.839 36.787 1.074 1.00 15.12 638 SER B N 1
ATOM 10992 C CA . SER B 1 638 ? 90.516 38.123 0.676 1.00 14.65 638 SER B CA 1
ATOM 10993 C C . SER B 1 638 ? 90.513 38.215 -0.838 1.00 14.51 638 SER B C 1
ATOM 10994 O O . SER B 1 638 ? 91.204 37.470 -1.531 1.00 14.57 638 SER B O 1
ATOM 10997 N N . TYR B 1 639 ? 89.764 39.156 -1.359 1.00 14.09 639 TYR B N 1
ATOM 10998 C CA . TYR B 1 639 ? 89.982 39.569 -2.760 1.00 14.22 639 TYR B CA 1
ATOM 10999 C C . TYR B 1 639 ? 91.351 40.272 -2.851 1.00 12.98 639 TYR B C 1
ATOM 11000 O O . TYR B 1 639 ? 91.932 40.577 -1.826 1.00 12.80 639 TYR B O 1
ATOM 11009 N N . VAL B 1 640 ? 91.835 40.582 -4.060 1.00 13.11 640 VAL B N 1
ATOM 11010 C CA . VAL B 1 640 ? 93.173 41.145 -4.256 1.00 12.93 640 VAL B CA 1
ATOM 11011 C C . VAL B 1 640 ? 93.211 42.372 -5.210 1.00 13.82 640 VAL B C 1
ATOM 11012 O O . VAL B 1 640 ? 92.361 42.506 -6.109 1.00 15.01 640 VAL B O 1
ATOM 11016 N N . PRO B 1 641 ? 94.201 43.258 -5.048 1.00 13.52 641 PRO B N 1
ATOM 11017 C CA . PRO B 1 641 ? 94.328 44.435 -5.928 1.00 13.57 641 PRO B CA 1
ATOM 11018 C C . PRO B 1 641 ? 94.849 44.075 -7.325 1.00 13.91 641 PRO B C 1
ATOM 11019 O O . PRO B 1 641 ? 96.028 44.148 -7.628 1.00 14.03 641 PRO B O 1
ATOM 11023 N N . ALA B 1 642 ? 93.942 43.697 -8.188 1.00 14.55 642 ALA B N 1
ATOM 11024 C CA . ALA B 1 642 ? 94.319 43.298 -9.533 1.00 14.78 642 ALA B CA 1
ATOM 11025 C C . ALA B 1 642 ? 93.083 43.202 -10.375 1.00 14.70 642 ALA B C 1
ATOM 11026 O O . ALA B 1 642 ? 91.964 43.137 -9.853 1.00 16.57 642 ALA B O 1
ATOM 11028 N N . GLN B 1 643 ? 93.258 43.165 -11.680 1.00 14.08 643 GLN B N 1
ATOM 11029 C CA . GLN B 1 643 ? 92.146 42.839 -12.550 1.00 14.13 643 GLN B CA 1
ATOM 11030 C C . GLN B 1 643 ? 91.878 41.334 -12.593 1.00 14.75 643 GLN B C 1
ATOM 11031 O O . GLN B 1 643 ? 90.770 40.904 -12.863 1.00 13.91 643 GLN B O 1
ATOM 11037 N N . LYS B 1 644 ? 92.916 40.546 -12.333 1.00 15.15 644 LYS B N 1
ATOM 11038 C CA . LYS B 1 644 ? 92.846 39.101 -12.415 1.00 15.32 644 LYS B CA 1
ATOM 11039 C C . LYS B 1 644 ? 94.059 38.486 -11.727 1.00 14.95 644 LYS B C 1
ATOM 11040 O O . LYS B 1 644 ? 95.181 38.915 -11.925 1.00 14.74 644 LYS B O 1
ATOM 11046 N N . VAL B 1 645 ? 93.813 37.492 -10.897 1.00 15.47 645 VAL B N 1
ATOM 11047 C CA . VAL B 1 645 ? 94.878 36.698 -10.299 1.00 16.32 645 VAL B CA 1
ATOM 11048 C C . VAL B 1 645 ? 94.475 35.242 -10.341 1.00 16.16 645 VAL B C 1
ATOM 11049 O O . VAL B 1 645 ? 93.368 34.913 -9.941 1.00 15.57 645 VAL B O 1
ATOM 11053 N N . GLU B 1 646 ? 95.373 34.417 -10.891 1.00 16.31 646 GLU B N 1
ATOM 11054 C CA . GLU B 1 646 ? 95.369 32.977 -10.792 1.00 16.07 646 GLU B CA 1
ATOM 11055 C C . GLU B 1 646 ? 96.618 32.551 -10.026 1.00 15.87 646 GLU B C 1
ATOM 11056 O O . GLU B 1 646 ? 97.709 32.995 -10.364 1.00 16.00 646 GLU B O 1
ATOM 11062 N N . ILE B 1 647 ? 96.481 31.667 -9.035 1.00 15.58 647 ILE B N 1
ATOM 11063 C CA . ILE B 1 647 ? 97.600 31.328 -8.153 1.00 15.45 647 ILE B CA 1
ATOM 11064 C C . ILE B 1 647 ? 97.610 29.886 -7.716 1.00 15.81 647 ILE B C 1
ATOM 11065 O O . ILE B 1 647 ? 96.572 29.306 -7.347 1.00 16.30 647 ILE B O 1
ATOM 11070 N N . GLY B 1 648 ? 98.798 29.296 -7.772 1.00 15.64 648 GLY B N 1
ATOM 11071 C CA . GLY B 1 648 ? 98.990 27.924 -7.391 1.00 16.03 648 GLY B CA 1
ATOM 11072 C C . GLY B 1 648 ? 99.332 27.842 -5.921 1.00 16.01 648 GLY B C 1
ATOM 11073 O O . GLY B 1 648 ? 99.417 28.840 -5.224 1.00 16.67 648 GLY B O 1
ATOM 11074 N N . PRO B 1 649 ? 99.579 26.647 -5.442 1.00 16.49 649 PRO B N 1
ATOM 11075 C CA . PRO B 1 649 ? 99.897 26.474 -4.024 1.00 16.95 649 PRO B CA 1
ATOM 11076 C C . PRO B 1 649 ? 101.264 27.007 -3.690 1.00 17.17 649 PRO B C 1
ATOM 11077 O O . PRO B 1 649 ? 102.217 26.832 -4.427 1.00 16.78 649 PRO B O 1
ATOM 11081 N N . ILE B 1 650 ? 101.321 27.700 -2.566 1.00 18.04 650 ILE B N 1
ATOM 11082 C CA . ILE B 1 650 ? 102.536 28.241 -2.029 1.00 17.90 650 ILE B CA 1
ATOM 11083 C C . ILE B 1 650 ? 102.739 27.712 -0.618 1.00 17.57 650 ILE B C 1
ATOM 11084 O O . ILE B 1 650 ? 101.803 27.735 0.180 1.00 17.26 650 ILE B O 1
ATOM 11089 N N . ASP B 1 651 ? 103.956 27.238 -0.298 1.00 16.96 651 ASP B N 1
ATOM 11090 C CA . ASP B 1 651 ? 104.228 26.725 1.050 1.00 16.40 651 ASP B CA 1
ATOM 11091 C C . ASP B 1 651 ? 104.848 27.757 1.997 1.00 16.44 651 ASP B C 1
ATOM 11092 O O . ASP B 1 651 ? 104.590 27.743 3.197 1.00 16.38 651 ASP B O 1
ATOM 11097 N N . ARG B 1 652 ? 105.632 28.671 1.433 1.00 16.53 652 ARG B N 1
ATOM 11098 C CA . ARG B 1 652 ? 106.446 29.614 2.179 1.00 16.47 652 ARG B CA 1
ATOM 11099 C C . ARG B 1 652 ? 106.656 30.844 1.269 1.00 15.99 652 ARG B C 1
ATOM 11100 O O . ARG B 1 652 ? 106.712 30.724 0.061 1.00 14.07 652 ARG B O 1
ATOM 11108 N N . ILE B 1 653 ? 106.810 32.012 1.879 1.00 15.67 653 ILE B N 1
ATOM 11109 C CA . ILE B 1 653 ? 107.150 33.224 1.157 1.00 16.26 653 ILE B CA 1
ATOM 11110 C C . ILE B 1 653 ? 108.444 33.729 1.790 1.00 16.15 653 ILE B C 1
ATOM 11111 O O . ILE B 1 653 ? 108.541 33.870 3.006 1.00 15.30 653 ILE B O 1
ATOM 11116 N N . PHE B 1 654 ? 109.438 33.969 0.952 1.00 17.05 654 PHE B N 1
ATOM 11117 C CA . PHE B 1 654 ? 110.726 34.512 1.386 1.00 17.85 654 PHE B CA 1
ATOM 11118 C C . PHE B 1 654 ? 110.859 35.867 0.725 1.00 19.05 654 PHE B C 1
ATOM 11119 O O . PHE B 1 654 ? 110.699 35.951 -0.477 1.00 18.47 654 PHE B O 1
ATOM 11127 N N . THR B 1 655 ? 111.185 36.899 1.496 1.00 21.42 655 THR B N 1
ATOM 11128 C CA . THR B 1 655 ? 111.316 38.257 0.972 1.00 23.79 655 THR B CA 1
ATOM 11129 C C . THR B 1 655 ? 112.606 38.845 1.516 1.00 25.66 655 THR B C 1
ATOM 11130 O O . THR B 1 655 ? 112.589 39.426 2.595 1.00 26.16 655 THR B O 1
ATOM 11134 N N . ARG B 1 656 ? 113.710 38.620 0.786 1.00 27.29 656 ARG B N 1
ATOM 11135 C CA . ARG B 1 656 ? 115.027 39.235 1.030 1.00 29.01 656 ARG B CA 1
ATOM 11136 C C . ARG B 1 656 ? 115.109 40.592 0.318 1.00 30.61 656 ARG B C 1
ATOM 11137 O O . ARG B 1 656 ? 115.834 40.765 -0.679 1.00 30.26 656 ARG B O 1
ATOM 11145 N N . VAL B 1 657 ? 114.326 41.538 0.822 1.00 31.78 657 VAL B N 1
ATOM 11146 C CA . VAL B 1 657 ? 114.123 42.828 0.179 1.00 33.36 657 VAL B CA 1
ATOM 11147 C C . VAL B 1 657 ? 114.154 43.883 1.269 1.00 34.87 657 VAL B C 1
ATOM 11148 O O . VAL B 1 657 ? 113.524 43.715 2.303 1.00 35.49 657 VAL B O 1
ATOM 11152 N N . GLY B 1 658 ? 114.886 44.969 1.040 1.00 36.47 658 GLY B N 1
ATOM 11153 C CA . GLY B 1 658 ? 115.098 45.973 2.073 1.00 37.22 658 GLY B CA 1
ATOM 11154 C C . GLY B 1 658 ? 116.582 46.178 2.343 1.00 37.64 658 GLY B C 1
ATOM 11155 O O . GLY B 1 658 ? 117.403 45.944 1.451 1.00 38.80 658 GLY B O 1
ATOM 11156 N N . THR B 1 669 ? 124.383 45.416 6.342 1.00 23.91 669 THR B N 1
ATOM 11157 C CA . THR B 1 669 ? 125.592 44.608 6.206 1.00 23.95 669 THR B CA 1
ATOM 11158 C C . THR B 1 669 ? 125.416 43.489 5.130 1.00 23.44 669 THR B C 1
ATOM 11159 O O . THR B 1 669 ? 124.308 43.034 4.858 1.00 23.21 669 THR B O 1
ATOM 11163 N N . PHE B 1 670 ? 126.542 43.077 4.550 1.00 22.62 670 PHE B N 1
ATOM 11164 C CA . PHE B 1 670 ? 126.655 41.996 3.591 1.00 22.13 670 PHE B CA 1
ATOM 11165 C C . PHE B 1 670 ? 126.398 40.637 4.265 1.00 22.74 670 PHE B C 1
ATOM 11166 O O . PHE B 1 670 ? 125.821 39.747 3.662 1.00 20.95 670 PHE B O 1
ATOM 11174 N N . MET B 1 671 ? 126.878 40.486 5.499 1.00 23.91 671 MET B N 1
ATOM 11175 C CA . MET B 1 671 ? 126.656 39.269 6.295 1.00 24.93 671 MET B CA 1
ATOM 11176 C C . MET B 1 671 ? 125.193 38.901 6.467 1.00 24.69 671 MET B C 1
ATOM 11177 O O . MET B 1 671 ? 124.826 37.735 6.351 1.00 24.39 671 MET B O 1
ATOM 11182 N N . VAL B 1 672 ? 124.371 39.913 6.743 1.00 24.68 672 VAL B N 1
ATOM 11183 C CA . VAL B 1 672 ? 122.945 39.763 6.977 1.00 24.57 672 VAL B CA 1
ATOM 11184 C C . VAL B 1 672 ? 122.262 39.432 5.674 1.00 23.94 672 VAL B C 1
ATOM 11185 O O . VAL B 1 672 ? 121.380 38.597 5.660 1.00 23.80 672 VAL B O 1
ATOM 11189 N N . GLU B 1 673 ? 122.663 40.060 4.573 1.00 23.49 673 GLU B N 1
ATOM 11190 C CA . GLU B 1 673 ? 122.116 39.651 3.285 1.00 23.63 673 GLU B CA 1
ATOM 11191 C C . GLU B 1 673 ? 122.466 38.208 2.966 1.00 22.46 673 GLU B C 1
ATOM 11192 O O . GLU B 1 673 ? 121.604 37.475 2.489 1.00 21.55 673 GLU B O 1
ATOM 11198 N N . MET B 1 674 ? 123.708 37.793 3.246 1.00 21.07 674 MET B N 1
ATOM 11199 C CA . MET B 1 674 ? 124.150 36.432 2.917 1.00 21.19 674 MET B CA 1
ATOM 11200 C C . MET B 1 674 ? 123.504 35.367 3.841 1.00 20.90 674 MET B C 1
ATOM 11201 O O . MET B 1 674 ? 123.212 34.252 3.402 1.00 21.20 674 MET B O 1
ATOM 11206 N N . THR B 1 675 ? 123.287 35.720 5.106 1.00 19.82 675 THR B N 1
ATOM 11207 C CA . THR B 1 675 ? 122.592 34.853 6.049 1.00 19.44 675 THR B CA 1
ATOM 11208 C C . THR B 1 675 ? 121.164 34.613 5.599 1.00 18.88 675 THR B C 1
ATOM 11209 O O . THR B 1 675 ? 120.707 33.481 5.545 1.00 19.50 675 THR B O 1
ATOM 11213 N N . GLU B 1 676 ? 120.459 35.685 5.288 1.00 18.17 676 GLU B N 1
ATOM 11214 C CA . GLU B 1 676 ? 119.104 35.586 4.799 1.00 17.93 676 GLU B CA 1
ATOM 11215 C C . GLU B 1 676 ? 119.075 34.815 3.456 1.00 17.24 676 GLU B C 1
ATOM 11216 O O . GLU B 1 676 ? 118.143 34.038 3.210 1.00 17.08 676 GLU B O 1
ATOM 11222 N N . THR B 1 677 ? 120.090 34.996 2.609 1.00 15.66 677 THR B N 1
ATOM 11223 C CA . THR B 1 677 ? 120.140 34.284 1.342 1.00 15.07 677 THR B CA 1
ATOM 11224 C C . THR B 1 677 ? 120.345 32.807 1.570 1.00 15.06 677 THR B C 1
ATOM 11225 O O . THR B 1 677 ? 119.674 31.993 0.952 1.00 14.78 677 THR B O 1
ATOM 11229 N N . ALA B 1 678 ? 121.242 32.471 2.493 1.00 14.91 678 ALA B N 1
ATOM 11230 C CA . ALA B 1 678 ? 121.430 31.093 2.950 1.00 15.34 678 ALA B CA 1
ATOM 11231 C C . ALA B 1 678 ? 120.147 30.426 3.412 1.00 15.48 678 ALA B C 1
ATOM 11232 O O . ALA B 1 678 ? 119.850 29.294 3.027 1.00 15.61 678 ALA B O 1
ATOM 11234 N N . ASN B 1 679 ? 119.382 31.124 4.242 1.00 15.81 679 ASN B N 1
ATOM 11235 C CA . ASN B 1 679 ? 118.127 30.593 4.733 1.00 16.30 679 ASN B CA 1
ATOM 11236 C C . ASN B 1 679 ? 117.157 30.267 3.591 1.00 16.41 679 ASN B C 1
ATOM 11237 O O . ASN B 1 679 ? 116.486 29.235 3.628 1.00 16.39 679 ASN B O 1
ATOM 11242 N N . ILE B 1 680 ? 117.077 31.135 2.584 1.00 16.12 680 ILE B N 1
ATOM 11243 C CA . ILE B 1 680 ? 116.273 30.862 1.403 1.00 16.12 680 ILE B CA 1
ATOM 11244 C C . ILE B 1 680 ? 116.729 29.627 0.624 1.00 15.95 680 ILE B C 1
ATOM 11245 O O . ILE B 1 680 ? 115.918 28.806 0.241 1.00 15.51 680 ILE B O 1
ATOM 11250 N N . LEU B 1 681 ? 118.028 29.492 0.394 1.00 16.18 681 LEU B N 1
ATOM 11251 C CA . LEU B 1 681 ? 118.543 28.390 -0.393 1.00 16.41 681 LEU B CA 1
ATOM 11252 C C . LEU B 1 681 ? 118.399 27.032 0.347 1.00 16.84 681 LEU B C 1
ATOM 11253 O O . LEU B 1 681 ? 118.155 26.011 -0.288 1.00 16.55 681 LEU B O 1
ATOM 11258 N N . HIS B 1 682 ? 118.547 27.034 1.674 1.00 17.03 682 HIS B N 1
ATOM 11259 C CA . HIS B 1 682 ? 118.370 25.832 2.501 1.00 17.31 682 HIS B CA 1
ATOM 11260 C C . HIS B 1 682 ? 116.910 25.348 2.677 1.00 17.53 682 HIS B C 1
ATOM 11261 O O . HIS B 1 682 ? 116.672 24.159 2.903 1.00 17.27 682 HIS B O 1
ATOM 11268 N N . ASN B 1 683 ? 115.946 26.260 2.585 1.00 17.44 683 ASN B N 1
ATOM 11269 C CA . ASN B 1 683 ? 114.572 25.974 2.983 1.00 17.20 683 ASN B CA 1
ATOM 11270 C C . ASN B 1 683 ? 113.520 26.158 1.900 1.00 17.68 683 ASN B C 1
ATOM 11271 O O . ASN B 1 683 ? 112.414 25.674 2.072 1.00 17.76 683 ASN B O 1
ATOM 11276 N N . ALA B 1 684 ? 113.834 26.842 0.787 1.00 17.96 684 ALA B N 1
ATOM 11277 C CA . ALA B 1 684 ? 112.826 27.038 -0.268 1.00 18.12 684 ALA B CA 1
ATOM 11278 C C . ALA B 1 684 ? 112.598 25.738 -1.006 1.00 18.38 684 ALA B C 1
ATOM 11279 O O . ALA B 1 684 ? 113.490 24.904 -1.050 1.00 18.39 684 ALA B O 1
ATOM 11281 N N . THR B 1 685 ? 111.389 25.575 -1.546 1.00 18.11 685 THR B N 1
ATOM 11282 C CA . THR B 1 685 ? 111.016 24.439 -2.374 1.00 17.70 685 THR B CA 1
ATOM 11283 C C . THR B 1 685 ? 110.408 24.956 -3.685 1.00 18.01 685 THR B C 1
ATOM 11284 O O . THR B 1 685 ? 110.259 26.165 -3.879 1.00 17.04 685 THR B O 1
ATOM 11288 N N . GLU B 1 686 ? 110.027 24.036 -4.571 1.00 18.35 686 GLU B N 1
ATOM 11289 C CA . GLU B 1 686 ? 109.368 24.410 -5.830 1.00 19.53 686 GLU B CA 1
ATOM 11290 C C . GLU B 1 686 ? 107.990 25.055 -5.639 1.00 19.44 686 GLU B C 1
ATOM 11291 O O . GLU B 1 686 ? 107.435 25.645 -6.579 1.00 19.54 686 GLU B O 1
ATOM 11297 N N . TYR B 1 687 ? 107.439 24.940 -4.433 1.00 19.48 687 TYR B N 1
ATOM 11298 C CA . TYR B 1 687 ? 106.195 25.622 -4.082 1.00 19.56 687 TYR B CA 1
ATOM 11299 C C . TYR B 1 687 ? 106.416 26.960 -3.355 1.00 18.41 687 TYR B C 1
ATOM 11300 O O . TYR B 1 687 ? 105.457 27.581 -2.911 1.00 17.93 687 TYR B O 1
ATOM 11309 N N . SER B 1 688 ? 107.664 27.412 -3.261 1.00 17.53 688 SER B N 1
ATOM 11310 C CA . SER B 1 688 ? 107.986 28.645 -2.553 1.00 17.20 688 SER B CA 1
ATOM 11311 C C . SER B 1 688 ? 107.978 29.832 -3.481 1.00 17.19 688 SER B C 1
ATOM 11312 O O . SER B 1 688 ? 108.281 29.695 -4.656 1.00 17.05 688 SER B O 1
ATOM 11315 N N . LEU B 1 689 ? 107.637 30.994 -2.930 1.00 16.74 689 LEU B N 1
ATOM 11316 C CA . LEU B 1 689 ? 107.773 32.268 -3.615 1.00 15.91 689 LEU B CA 1
ATOM 11317 C C . LEU B 1 689 ? 108.964 33.022 -3.001 1.00 16.10 689 LEU B C 1
ATOM 11318 O O . LEU B 1 689 ? 108.977 33.291 -1.790 1.00 13.48 689 LEU B O 1
ATOM 11323 N N . VAL B 1 690 ? 109.952 33.355 -3.838 1.00 16.70 690 VAL B N 1
ATOM 11324 C CA . VAL B 1 690 ? 111.212 33.975 -3.387 1.00 16.81 690 VAL B CA 1
ATOM 11325 C C . VAL B 1 690 ? 111.382 35.305 -4.058 1.00 17.36 690 VAL B C 1
ATOM 11326 O O . VAL B 1 690 ? 111.380 35.390 -5.291 1.00 17.54 690 VAL B O 1
ATOM 11330 N N . LEU B 1 691 ? 111.545 36.340 -3.247 1.00 17.57 691 LEU B N 1
ATOM 11331 C CA . LEU B 1 691 ? 111.827 37.667 -3.738 1.00 17.89 691 LEU B CA 1
ATOM 11332 C C . LEU B 1 691 ? 113.189 38.097 -3.242 1.00 18.99 691 LEU B C 1
ATOM 11333 O O . LEU B 1 691 ? 113.403 38.266 -2.045 1.00 19.44 691 LEU B O 1
ATOM 11338 N N . MET B 1 692 ? 114.107 38.295 -4.174 1.00 19.78 692 MET B N 1
ATOM 11339 C CA . MET B 1 692 ? 115.458 38.710 -3.842 1.00 20.72 692 MET B CA 1
ATOM 11340 C C . MET B 1 692 ? 115.888 40.031 -4.471 1.00 20.58 692 MET B C 1
ATOM 11341 O O . MET B 1 692 ? 115.671 40.286 -5.662 1.00 19.54 692 MET B O 1
ATOM 11346 N N . ASP B 1 693 ? 116.525 40.865 -3.655 1.00 21.23 693 ASP B N 1
ATOM 11347 C CA . ASP B 1 693 ? 116.799 42.254 -4.017 1.00 22.59 693 ASP B CA 1
ATOM 11348 C C . ASP B 1 693 ? 118.299 42.548 -4.173 1.00 22.18 693 ASP B C 1
ATOM 11349 O O . ASP B 1 693 ? 118.987 42.949 -3.243 1.00 22.38 693 ASP B O 1
ATOM 11354 N N . GLU B 1 694 ? 118.791 42.334 -5.380 1.00 22.11 694 GLU B N 1
ATOM 11355 C CA . GLU B 1 694 ? 120.123 42.766 -5.782 1.00 21.80 694 GLU B CA 1
ATOM 11356 C C . GLU B 1 694 ? 121.242 42.261 -4.868 1.00 21.86 694 GLU B C 1
ATOM 11357 O O . GLU B 1 694 ? 122.078 43.025 -4.448 1.00 23.69 694 GLU B O 1
ATOM 11363 N N . ILE B 1 695 ? 121.277 40.971 -4.587 1.00 21.40 695 ILE B N 1
ATOM 11364 C CA . ILE B 1 695 ? 122.402 40.430 -3.842 1.00 21.88 695 ILE B CA 1
ATOM 11365 C C . ILE B 1 695 ? 123.720 40.479 -4.626 1.00 20.34 695 ILE B C 1
ATOM 11366 O O . ILE B 1 695 ? 123.761 40.343 -5.863 1.00 20.02 695 ILE B O 1
ATOM 11371 N N . GLY B 1 696 ? 124.794 40.607 -3.866 1.00 18.8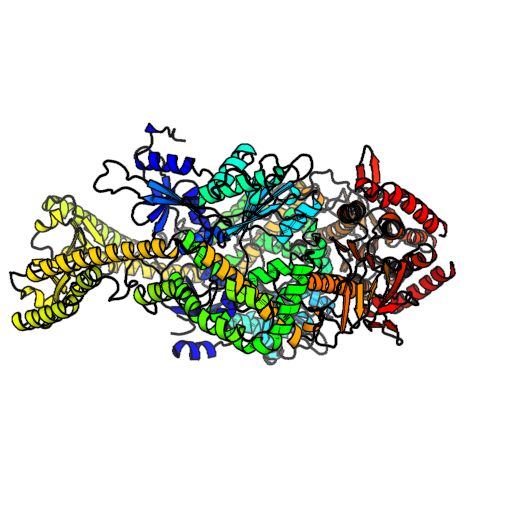0 696 GLY B N 1
ATOM 11372 C CA . GLY B 1 696 ? 126.116 40.812 -4.415 1.00 17.65 696 GLY B CA 1
ATOM 11373 C C . GLY B 1 696 ? 126.613 42.194 -4.084 1.00 16.26 696 GLY B C 1
ATOM 11374 O O . GLY B 1 696 ? 127.809 42.430 -4.090 1.00 15.86 696 GLY B O 1
ATOM 11375 N N . ARG B 1 697 ? 125.702 43.130 -3.845 1.00 15.78 697 ARG B N 1
ATOM 11376 C CA . ARG B 1 697 ? 126.107 44.457 -3.356 1.00 15.64 697 ARG B CA 1
ATOM 11377 C C . ARG B 1 697 ? 126.776 44.246 -1.995 1.00 14.36 697 ARG B C 1
ATOM 11378 O O . ARG B 1 697 ? 126.326 43.418 -1.175 1.00 15.47 697 ARG B O 1
ATOM 11386 N N . GLY B 1 698 ? 127.845 44.975 -1.750 1.00 12.71 698 GLY B N 1
ATOM 11387 C CA . GLY B 1 698 ? 128.528 44.905 -0.470 1.00 11.96 698 GLY B CA 1
ATOM 11388 C C . GLY B 1 698 ? 129.795 44.079 -0.540 1.00 11.48 698 GLY B C 1
ATOM 11389 O O . GLY B 1 698 ? 130.517 44.015 0.438 1.00 11.76 698 GLY B O 1
ATOM 11390 N N . THR B 1 699 ? 130.068 43.417 -1.672 1.00 10.60 699 THR B N 1
ATOM 11391 C CA . THR B 1 699 ? 131.380 42.783 -1.880 1.00 9.96 699 THR B CA 1
ATOM 11392 C C . THR B 1 699 ? 131.916 43.117 -3.274 1.00 10.07 699 THR B C 1
ATOM 11393 O O . THR B 1 699 ? 131.295 43.911 -3.986 1.00 9.66 699 THR B O 1
ATOM 11397 N N . SER B 1 700 ? 133.049 42.533 -3.672 1.00 10.08 700 SER B N 1
ATOM 11398 C CA . SER B 1 700 ? 133.670 42.865 -4.954 1.00 10.31 700 SER B CA 1
ATOM 11399 C C . SER B 1 700 ? 132.743 42.538 -6.136 1.00 10.39 700 SER B C 1
ATOM 11400 O O . SER B 1 700 ? 131.798 41.805 -5.986 1.00 10.04 700 SER B O 1
ATOM 11403 N N . THR B 1 701 ? 133.007 43.140 -7.285 1.00 9.48 701 THR B N 1
ATOM 11404 C CA . THR B 1 701 ? 132.194 42.963 -8.451 1.00 10.94 701 THR B CA 1
ATOM 11405 C C . THR B 1 701 ? 132.135 41.503 -8.784 1.00 11.61 701 THR B C 1
ATOM 11406 O O . THR B 1 701 ? 131.073 40.968 -8.976 1.00 10.53 701 THR B O 1
ATOM 11410 N N . TYR B 1 702 ? 133.309 40.875 -8.885 1.00 13.27 702 TYR B N 1
ATOM 11411 C CA . TYR B 1 702 ? 133.403 39.476 -9.354 1.00 13.99 702 TYR B CA 1
ATOM 11412 C C . TYR B 1 702 ? 132.904 38.475 -8.328 1.00 13.70 702 TYR B C 1
ATOM 11413 O O . TYR B 1 702 ? 132.310 37.470 -8.715 1.00 14.47 702 TYR B O 1
ATOM 11422 N N . ASP B 1 703 ? 133.108 38.727 -7.033 1.00 13.15 703 ASP B N 1
ATOM 11423 C CA . ASP B 1 703 ? 132.511 37.852 -6.010 1.00 12.92 703 ASP B CA 1
ATOM 11424 C C . ASP B 1 703 ? 130.987 38.003 -6.003 1.00 12.67 703 ASP B C 1
ATOM 11425 O O . ASP B 1 703 ? 130.257 37.012 -5.964 1.00 13.67 703 ASP B O 1
ATOM 11430 N N . GLY B 1 704 ? 130.495 39.228 -5.990 1.00 11.76 704 GLY B N 1
ATOM 11431 C CA . GLY B 1 704 ? 129.065 39.435 -5.962 1.00 11.87 704 GLY B CA 1
ATOM 11432 C C . GLY B 1 704 ? 128.354 38.864 -7.173 1.00 12.18 704 GLY B C 1
ATOM 11433 O O . GLY B 1 704 ? 127.328 38.230 -7.053 1.00 13.04 704 GLY B O 1
ATOM 11434 N N . LEU B 1 705 ? 128.887 39.115 -8.359 1.00 12.86 705 LEU B N 1
ATOM 11435 C CA . LEU B 1 705 ? 128.329 38.576 -9.586 1.00 12.76 705 LEU B CA 1
ATOM 11436 C C . LEU B 1 705 ? 128.346 37.044 -9.557 1.00 12.50 705 LEU B C 1
ATOM 11437 O O . LEU B 1 705 ? 127.391 36.413 -9.999 1.00 11.64 705 LEU B O 1
ATOM 11442 N N . SER B 1 706 ? 129.414 36.470 -8.992 1.00 11.77 706 SER B N 1
ATOM 11443 C CA . SER B 1 706 ? 129.596 35.033 -8.947 1.00 11.62 706 SER B CA 1
ATOM 11444 C C . SER B 1 706 ? 128.580 34.404 -8.010 1.00 11.96 706 SER B C 1
ATOM 11445 O O . SER B 1 706 ? 127.910 33.444 -8.374 1.00 11.97 706 SER B O 1
ATOM 11448 N N . LEU B 1 707 ? 128.444 34.961 -6.815 1.00 12.26 707 LEU B N 1
ATOM 11449 C CA . LEU B 1 707 ? 127.386 34.557 -5.917 1.00 12.77 707 LEU B CA 1
ATOM 11450 C C . LEU B 1 707 ? 125.975 34.732 -6.485 1.00 12.88 707 LEU B C 1
ATOM 11451 O O . LEU B 1 707 ? 125.126 33.869 -6.323 1.00 13.43 707 LEU B O 1
ATOM 11456 N N . ALA B 1 708 ? 125.700 35.859 -7.116 1.00 13.56 708 ALA B N 1
ATOM 11457 C CA . ALA B 1 708 ? 124.343 36.129 -7.596 1.00 13.19 708 ALA B CA 1
ATOM 11458 C C . ALA B 1 708 ? 124.008 35.116 -8.698 1.00 13.79 708 ALA B C 1
ATOM 11459 O O . ALA B 1 708 ? 122.916 34.592 -8.747 1.00 12.87 708 ALA B O 1
ATOM 11461 N N . TRP B 1 709 ? 124.987 34.838 -9.559 1.00 13.42 709 TRP B N 1
ATOM 11462 C CA . TRP B 1 709 ? 124.832 33.891 -10.648 1.00 14.27 709 TRP B CA 1
ATOM 11463 C C . TRP B 1 709 ? 124.605 32.493 -10.114 1.00 14.08 709 TRP B C 1
ATOM 11464 O O . TRP B 1 709 ? 123.744 31.811 -10.600 1.00 14.23 709 TRP B O 1
ATOM 11475 N N . ALA B 1 710 ? 125.387 32.066 -9.131 1.00 13.99 710 ALA B N 1
ATOM 11476 C CA . ALA B 1 710 ? 125.160 30.772 -8.482 1.00 14.09 710 ALA B CA 1
ATOM 11477 C C . ALA B 1 710 ? 123.819 30.678 -7.797 1.00 13.80 710 ALA B C 1
ATOM 11478 O O . ALA B 1 710 ? 123.176 29.640 -7.870 1.00 14.29 710 ALA B O 1
ATOM 11480 N N . CYS B 1 711 ? 123.411 31.729 -7.096 1.00 13.76 711 CYS B N 1
ATOM 11481 C CA . CYS B 1 711 ? 122.139 31.708 -6.387 1.00 14.61 711 CYS B CA 1
ATOM 11482 C C . CYS B 1 711 ? 120.993 31.588 -7.378 1.00 14.16 711 CYS B C 1
ATOM 11483 O O . CYS B 1 711 ? 120.085 30.771 -7.199 1.00 12.19 711 CYS B O 1
ATOM 11486 N N . ALA B 1 712 ? 121.077 32.379 -8.445 1.00 14.53 712 ALA B N 1
ATOM 11487 C CA . ALA B 1 712 ? 120.068 32.353 -9.496 1.00 15.22 712 ALA B CA 1
ATOM 11488 C C . ALA B 1 712 ? 119.929 30.983 -10.105 1.00 15.98 712 ALA B C 1
ATOM 11489 O O . ALA B 1 712 ? 118.807 30.473 -10.185 1.00 15.81 712 ALA B O 1
ATOM 11491 N N . GLU B 1 713 ? 121.048 30.374 -10.524 1.00 16.55 713 GLU B N 1
ATOM 11492 C CA . GLU B 1 713 ? 121.009 29.009 -11.093 1.00 17.32 713 GLU B CA 1
ATOM 11493 C C . GLU B 1 713 ? 120.403 27.981 -10.135 1.00 16.99 713 GLU B C 1
ATOM 11494 O O . GLU B 1 713 ? 119.641 27.106 -10.553 1.00 17.75 713 GLU B O 1
ATOM 11500 N N . ASN B 1 714 ? 120.797 28.050 -8.868 1.00 16.76 714 ASN B N 1
ATOM 11501 C CA . ASN B 1 714 ? 120.334 27.094 -7.858 1.00 16.39 714 ASN B CA 1
ATOM 11502 C C . ASN B 1 714 ? 118.808 27.260 -7.655 1.00 16.59 714 ASN B C 1
ATOM 11503 O O . ASN B 1 714 ? 118.078 26.291 -7.638 1.00 17.67 714 ASN B O 1
ATOM 11508 N N . LEU B 1 715 ? 118.332 28.484 -7.547 1.00 16.63 715 LEU B N 1
ATOM 11509 C CA . LEU B 1 715 ? 116.895 28.765 -7.457 1.00 17.04 715 LEU B CA 1
ATOM 11510 C C . LEU B 1 715 ? 116.122 28.334 -8.722 1.00 17.43 715 LEU B C 1
ATOM 11511 O O . LEU B 1 715 ? 115.042 27.817 -8.617 1.00 16.65 715 LEU B O 1
ATOM 11516 N N . ALA B 1 716 ? 116.711 28.521 -9.901 1.00 18.59 716 ALA B N 1
ATOM 11517 C CA . ALA B 1 716 ? 116.064 28.184 -11.178 1.00 19.24 716 ALA B CA 1
ATOM 11518 C C . ALA B 1 716 ? 116.042 26.700 -11.491 1.00 19.81 716 ALA B C 1
ATOM 11519 O O . ALA B 1 716 ? 115.037 26.196 -11.981 1.00 20.58 716 ALA B O 1
ATOM 11521 N N . ASN B 1 717 ? 117.153 26.021 -11.217 1.00 20.30 717 ASN B N 1
ATOM 11522 C CA . ASN B 1 717 ? 117.392 24.654 -11.670 1.00 20.63 717 ASN B CA 1
ATOM 11523 C C . ASN B 1 717 ? 117.389 23.572 -10.600 1.00 19.47 717 ASN B C 1
ATOM 11524 O O . ASN B 1 717 ? 117.164 22.413 -10.920 1.00 19.02 717 ASN B O 1
ATOM 11529 N N . LYS B 1 718 ? 117.624 23.934 -9.348 1.00 18.22 718 LYS B N 1
ATOM 11530 C CA . LYS B 1 718 ? 117.620 22.936 -8.287 1.00 17.83 718 LYS B CA 1
ATOM 11531 C C . LYS B 1 718 ? 116.364 23.085 -7.455 1.00 16.36 718 LYS B C 1
ATOM 11532 O O . LYS B 1 718 ? 115.592 22.172 -7.348 1.00 15.02 718 LYS B O 1
ATOM 11538 N N . ILE B 1 719 ? 116.179 24.240 -6.848 1.00 15.69 719 ILE B N 1
ATOM 11539 C CA . ILE B 1 719 ? 114.991 24.466 -6.031 1.00 15.66 719 ILE B CA 1
ATOM 11540 C C . ILE B 1 719 ? 113.740 24.576 -6.887 1.00 15.35 719 ILE B C 1
ATOM 11541 O O . ILE B 1 719 ? 112.700 24.044 -6.529 1.00 15.00 719 ILE B O 1
ATOM 11546 N N . LYS B 1 720 ? 113.862 25.280 -8.010 1.00 16.17 720 LYS B N 1
ATOM 11547 C CA . LYS B 1 720 ? 112.741 25.625 -8.897 1.00 16.80 720 LYS B CA 1
ATOM 11548 C C . LYS B 1 720 ? 111.620 26.422 -8.254 1.00 16.92 720 LYS B C 1
ATOM 11549 O O . LYS B 1 720 ? 110.439 26.270 -8.633 1.00 17.27 720 LYS B O 1
ATOM 11555 N N . ALA B 1 721 ? 111.974 27.282 -7.305 1.00 16.03 721 ALA B N 1
ATOM 11556 C CA . ALA B 1 721 ? 111.003 28.195 -6.713 1.00 16.15 721 ALA B CA 1
ATOM 11557 C C . ALA B 1 721 ? 110.443 29.111 -7.776 1.00 15.66 721 ALA B C 1
ATOM 11558 O O . ALA B 1 721 ? 111.021 29.222 -8.843 1.00 16.33 721 ALA B O 1
ATOM 11560 N N . LEU B 1 722 ? 109.311 29.748 -7.506 1.00 15.47 722 LEU B N 1
ATOM 11561 C CA . LEU B 1 722 ? 108.875 30.883 -8.318 1.00 15.02 722 LEU B CA 1
ATOM 11562 C C . LEU B 1 722 ? 109.620 32.068 -7.738 1.00 14.62 722 LEU B C 1
ATOM 11563 O O . LEU B 1 722 ? 109.492 32.355 -6.557 1.00 13.35 722 LEU B O 1
ATOM 11568 N N . THR B 1 723 ? 110.436 32.728 -8.567 1.00 14.79 723 THR B N 1
ATOM 11569 C CA . THR B 1 723 ? 111.429 33.665 -8.082 1.00 14.06 723 THR B CA 1
ATOM 11570 C C . THR B 1 723 ? 111.438 34.952 -8.866 1.00 13.84 723 THR B C 1
ATOM 11571 O O . THR B 1 723 ? 111.529 34.946 -10.082 1.00 13.90 723 THR B O 1
ATOM 11575 N N . LEU B 1 724 ? 111.382 36.064 -8.156 1.00 13.49 724 LEU B N 1
ATOM 11576 C CA . LEU B 1 724 ? 111.713 37.352 -8.743 1.00 14.15 724 LEU B CA 1
ATOM 11577 C C . LEU B 1 724 ? 113.122 37.735 -8.247 1.00 14.08 724 LEU B C 1
ATOM 11578 O O . LEU B 1 724 ? 113.346 37.873 -7.045 1.00 14.24 724 LEU B O 1
ATOM 11583 N N . PHE B 1 725 ? 114.071 37.867 -9.175 1.00 13.66 725 PHE B N 1
ATOM 11584 C CA . PHE B 1 725 ? 115.470 38.058 -8.826 1.00 13.89 725 PHE B CA 1
ATOM 11585 C C . PHE B 1 725 ? 115.906 39.422 -9.354 1.00 14.26 725 PHE B C 1
ATOM 11586 O O . PHE B 1 725 ? 116.297 39.583 -10.503 1.00 15.20 725 PHE B O 1
ATOM 11594 N N . ALA B 1 726 ? 115.788 40.427 -8.507 1.00 14.68 726 ALA B N 1
ATOM 11595 C CA . ALA B 1 726 ? 116.182 41.771 -8.870 1.00 15.33 726 ALA B CA 1
ATOM 11596 C C . ALA B 1 726 ? 117.684 41.816 -8.845 1.00 15.26 726 ALA B C 1
ATOM 11597 O O . ALA B 1 726 ? 118.295 41.285 -7.935 1.00 17.37 726 ALA B O 1
ATOM 11599 N N . THR B 1 727 ? 118.294 42.339 -9.893 1.00 14.91 727 THR B N 1
ATOM 11600 C CA . THR B 1 727 ? 119.738 42.512 -9.884 1.00 14.26 727 THR B CA 1
ATOM 11601 C C . THR B 1 727 ? 120.161 43.768 -10.603 1.00 14.39 727 THR B C 1
ATOM 11602 O O . THR B 1 727 ? 119.456 44.302 -11.479 1.00 14.27 727 THR B O 1
ATOM 11606 N N . HIS B 1 728 ? 121.321 44.263 -10.208 1.00 13.46 728 HIS B N 1
ATOM 11607 C CA . HIS B 1 728 ? 121.978 45.303 -10.968 1.00 12.44 728 HIS B CA 1
ATOM 11608 C C . HIS B 1 728 ? 122.930 44.737 -12.051 1.00 12.25 728 HIS B C 1
ATOM 11609 O O . HIS B 1 728 ? 123.277 45.468 -12.978 1.00 12.06 728 HIS B O 1
ATOM 11616 N N . TYR B 1 729 ? 123.360 43.476 -11.938 1.00 11.99 729 TYR B N 1
ATOM 11617 C CA . TYR B 1 729 ? 124.342 42.898 -12.868 1.00 12.15 729 TYR B CA 1
ATOM 11618 C C . TYR B 1 729 ? 123.774 42.692 -14.261 1.00 12.73 729 TYR B C 1
ATOM 11619 O O . TYR B 1 729 ? 122.946 41.800 -14.471 1.00 12.11 729 TYR B O 1
ATOM 11628 N N . PHE B 1 730 ? 124.223 43.500 -15.219 1.00 13.12 730 PHE B N 1
ATOM 11629 C CA . PHE B 1 730 ? 123.825 43.277 -16.607 1.00 14.66 730 PHE B CA 1
ATOM 11630 C C . PHE B 1 730 ? 124.248 41.908 -17.085 1.00 13.68 730 PHE B C 1
ATOM 11631 O O . PHE B 1 730 ? 123.545 41.300 -17.883 1.00 13.48 730 PHE B O 1
ATOM 11639 N N . GLU B 1 731 ? 125.369 41.412 -16.566 1.00 13.30 731 GLU B N 1
ATOM 11640 C CA . GLU B 1 731 ? 125.878 40.094 -16.953 1.00 13.32 731 GLU B CA 1
ATOM 11641 C C . GLU B 1 731 ? 124.891 38.953 -16.677 1.00 13.55 731 GLU B C 1
ATOM 11642 O O . GLU B 1 731 ? 124.894 37.946 -17.371 1.00 13.05 731 GLU B O 1
ATOM 11648 N N . LEU B 1 732 ? 124.025 39.135 -15.688 1.00 13.90 732 LEU B N 1
ATOM 11649 C CA . LEU B 1 732 ? 123.005 38.148 -15.364 1.00 14.41 732 LEU B CA 1
ATOM 11650 C C . LEU B 1 732 ? 121.884 38.061 -16.380 1.00 13.93 732 LEU B C 1
ATOM 11651 O O . LEU B 1 732 ? 121.130 37.105 -16.383 1.00 13.79 732 LEU B O 1
ATOM 11656 N N . THR B 1 733 ? 121.759 39.037 -17.261 1.00 13.96 733 THR B N 1
ATOM 11657 C CA . THR B 1 733 ? 120.752 38.946 -18.303 1.00 13.91 733 THR B CA 1
ATOM 11658 C C . THR B 1 733 ? 121.080 37.912 -19.363 1.00 14.96 733 THR B C 1
ATOM 11659 O O . THR B 1 733 ? 120.244 37.662 -20.191 1.00 13.35 733 THR B O 1
ATOM 11663 N N . GLN B 1 734 ? 122.282 37.331 -19.344 1.00 17.11 734 GLN B N 1
ATOM 11664 C CA . GLN B 1 734 ? 122.605 36.280 -20.294 1.00 19.68 734 GLN B CA 1
ATOM 11665 C C . GLN B 1 734 ? 122.011 34.953 -19.829 1.00 20.08 734 GLN B C 1
ATOM 11666 O O . GLN B 1 734 ? 121.875 34.042 -20.615 1.00 19.27 734 GLN B O 1
ATOM 11672 N N . LEU B 1 735 ? 121.630 34.873 -18.559 1.00 20.97 735 LEU B N 1
ATOM 11673 C CA . LEU B 1 735 ? 121.025 33.659 -17.991 1.00 21.99 735 LEU B CA 1
ATOM 11674 C C . LEU B 1 735 ? 119.885 32.992 -18.787 1.00 22.38 735 LEU B C 1
ATOM 11675 O O . LEU B 1 735 ? 119.917 31.774 -18.927 1.00 22.04 735 LEU B O 1
ATOM 11680 N N . PRO B 1 736 ? 118.881 33.732 -19.277 1.00 23.00 736 PRO B N 1
ATOM 11681 C CA . PRO B 1 736 ? 117.854 33.131 -20.156 1.00 24.24 736 PRO B CA 1
ATOM 11682 C C . PRO B 1 736 ? 118.405 32.372 -21.368 1.00 25.41 736 PRO B C 1
ATOM 11683 O O . PRO B 1 736 ? 117.794 31.397 -21.763 1.00 25.21 736 PRO B O 1
ATOM 11687 N N . GLU B 1 737 ? 119.540 32.787 -21.923 1.00 27.58 737 GLU B N 1
ATOM 11688 C CA . GLU B 1 737 ? 120.175 32.061 -23.038 1.00 29.56 737 GLU B CA 1
ATOM 11689 C C . GLU B 1 737 ? 120.788 30.746 -22.578 1.00 30.16 737 GLU B C 1
ATOM 11690 O O . GLU B 1 737 ? 120.968 29.833 -23.364 1.00 30.63 737 GLU B O 1
ATOM 11696 N N . LYS B 1 738 ? 121.204 30.675 -21.328 1.00 31.18 738 LYS B N 1
ATOM 11697 C CA . LYS B 1 738 ? 121.902 29.489 -20.851 1.00 32.10 738 LYS B CA 1
ATOM 11698 C C . LYS B 1 738 ? 120.986 28.523 -20.092 1.00 31.94 738 LYS B C 1
ATOM 11699 O O . LYS B 1 738 ? 121.402 27.413 -19.788 1.00 32.49 738 LYS B O 1
ATOM 11705 N N . MET B 1 739 ? 119.749 28.914 -19.781 1.00 31.29 739 MET B N 1
ATOM 11706 C CA . MET B 1 739 ? 118.896 28.003 -19.025 1.00 30.81 739 MET B CA 1
ATOM 11707 C C . MET B 1 739 ? 117.424 28.237 -19.156 1.00 29.30 739 MET B C 1
ATOM 11708 O O . MET B 1 739 ? 116.962 29.366 -19.292 1.00 29.76 739 MET B O 1
ATOM 11713 N N . GLU B 1 740 ? 116.701 27.124 -19.081 1.00 27.97 740 GLU B N 1
ATOM 11714 C CA . GLU B 1 740 ? 115.270 27.081 -19.302 1.00 26.93 740 GLU B CA 1
ATOM 11715 C C . GLU B 1 740 ? 114.581 27.646 -18.073 1.00 25.21 740 GLU B C 1
ATOM 11716 O O . GLU B 1 740 ? 115.127 27.615 -16.963 1.00 24.43 740 GLU B O 1
ATOM 11722 N N . GLY B 1 741 ? 113.406 28.216 -18.292 1.00 23.64 741 GLY B N 1
ATOM 11723 C CA . GLY B 1 741 ? 112.585 28.727 -17.208 1.00 22.85 741 GLY B CA 1
ATOM 11724 C C . GLY B 1 741 ? 112.958 30.084 -16.674 1.00 22.08 741 GLY B C 1
ATOM 11725 O O . GLY B 1 741 ? 112.406 30.502 -15.675 1.00 22.26 741 GLY B O 1
ATOM 11726 N N . VAL B 1 742 ? 113.884 30.776 -17.341 1.00 21.96 742 VAL B N 1
ATOM 11727 C CA . VAL B 1 742 ? 114.349 32.069 -16.893 1.00 20.95 742 VAL B CA 1
ATOM 11728 C C . VAL B 1 742 ? 114.145 33.123 -17.980 1.00 19.77 742 VAL B C 1
ATOM 11729 O O . VAL B 1 742 ? 114.493 32.920 -19.130 1.00 19.75 742 VAL B O 1
ATOM 11733 N N . ALA B 1 743 ? 113.541 34.241 -17.606 1.00 18.42 743 ALA B N 1
ATOM 11734 C CA . ALA B 1 743 ? 113.364 35.367 -18.506 1.00 17.79 743 ALA B CA 1
ATOM 11735 C C . ALA B 1 743 ? 113.844 36.694 -17.918 1.00 16.58 743 ALA B C 1
ATOM 11736 O O . ALA B 1 743 ? 113.949 36.867 -16.712 1.00 16.91 743 ALA B O 1
ATOM 11738 N N . ASN B 1 744 ? 114.123 37.625 -18.809 1.00 16.43 744 ASN B N 1
ATOM 11739 C CA . ASN B 1 744 ? 114.500 38.992 -18.456 1.00 16.07 744 ASN B CA 1
ATOM 11740 C C . ASN B 1 744 ? 113.253 39.874 -18.473 1.00 15.47 744 ASN B C 1
ATOM 11741 O O . ASN B 1 744 ? 112.437 39.773 -19.389 1.00 15.77 744 ASN B O 1
ATOM 11746 N N . VAL B 1 745 ? 113.113 40.695 -17.437 1.00 14.33 745 VAL B N 1
ATOM 11747 C CA . VAL B 1 745 ? 112.336 41.924 -17.475 1.00 14.44 745 VAL B CA 1
ATOM 11748 C C . VAL B 1 745 ? 113.102 43.087 -16.862 1.00 14.09 745 VAL B C 1
ATOM 11749 O O . VAL B 1 745 ? 114.170 42.905 -16.279 1.00 13.51 745 VAL B O 1
ATOM 11753 N N . HIS B 1 746 ? 112.524 44.281 -16.936 1.00 14.11 746 HIS B N 1
ATOM 11754 C CA . HIS B 1 746 ? 113.224 45.486 -16.455 1.00 14.32 746 HIS B CA 1
ATOM 11755 C C . HIS B 1 746 ? 112.325 46.687 -16.193 1.00 14.32 746 HIS B C 1
ATOM 11756 O O . HIS B 1 746 ? 111.184 46.745 -16.651 1.00 12.75 746 HIS B O 1
ATOM 11763 N N . LEU B 1 747 ? 112.856 47.610 -15.391 1.00 15.12 747 LEU B N 1
ATOM 11764 C CA . LEU B 1 747 ? 112.279 48.928 -15.210 1.00 16.52 747 LEU B CA 1
ATOM 11765 C C . LEU B 1 747 ? 113.151 49.929 -15.972 1.00 17.90 747 LEU B C 1
ATOM 11766 O O . LEU B 1 747 ? 114.355 49.738 -16.076 1.00 17.54 747 LEU B O 1
ATOM 11771 N N . ASP B 1 748 ? 112.544 50.989 -16.506 1.00 19.36 748 ASP B N 1
ATOM 11772 C CA . ASP B 1 748 ? 113.307 52.069 -17.126 1.00 20.64 748 ASP B CA 1
ATOM 11773 C C . ASP B 1 748 ? 113.003 53.442 -16.501 1.00 20.15 748 ASP B C 1
ATOM 11774 O O . ASP B 1 748 ? 112.251 53.545 -15.553 1.00 18.53 748 ASP B O 1
ATOM 11779 N N . ALA B 1 749 ? 113.675 54.473 -17.013 1.00 20.12 749 ALA B N 1
ATOM 11780 C CA . ALA B 1 749 ? 113.484 55.848 -16.566 1.00 20.20 749 ALA B CA 1
ATOM 11781 C C . ALA B 1 749 ? 113.273 56.734 -17.771 1.00 19.62 749 ALA B C 1
ATOM 11782 O O . ALA B 1 749 ? 113.724 56.399 -18.857 1.00 19.89 749 ALA B O 1
ATOM 11784 N N . LEU B 1 750 ? 112.606 57.868 -17.574 1.00 19.00 750 LEU B N 1
ATOM 11785 C CA . LEU B 1 750 ? 112.506 58.902 -18.600 1.00 18.81 750 LEU B CA 1
ATOM 11786 C C . LEU B 1 750 ? 113.252 60.149 -18.124 1.00 17.40 750 LEU B C 1
ATOM 11787 O O . LEU B 1 750 ? 112.956 60.665 -17.063 1.00 18.12 750 LEU B O 1
ATOM 11792 N N . GLU B 1 751 ? 114.240 60.606 -18.884 1.00 16.23 751 GLU B N 1
ATOM 11793 C CA . GLU B 1 751 ? 114.906 61.875 -18.608 1.00 14.94 751 GLU B CA 1
ATOM 11794 C C . GLU B 1 751 ? 114.181 62.961 -19.369 1.00 13.87 751 GLU B C 1
ATOM 11795 O O . GLU B 1 751 ? 113.866 62.791 -20.545 1.00 12.64 751 GLU B O 1
ATOM 11801 N N . HIS B 1 752 ? 113.901 64.065 -18.680 1.00 13.44 752 HIS B N 1
ATOM 11802 C CA . HIS B 1 752 ? 113.160 65.191 -19.253 1.00 13.31 752 HIS B CA 1
ATOM 11803 C C . HIS B 1 752 ? 113.324 66.490 -18.439 1.00 13.62 752 HIS B C 1
ATOM 11804 O O . HIS B 1 752 ? 113.711 66.446 -17.291 1.00 12.76 752 HIS B O 1
ATOM 11811 N N . GLY B 1 753 ? 112.987 67.642 -19.022 1.00 14.49 753 GLY B N 1
ATOM 11812 C CA . GLY B 1 753 ? 113.263 68.937 -18.402 1.00 14.90 753 GLY B CA 1
ATOM 11813 C C . GLY B 1 753 ? 114.650 68.937 -17.760 1.00 15.60 753 GLY B C 1
ATOM 11814 O O . GLY B 1 753 ? 115.641 68.674 -18.443 1.00 15.36 753 GLY B O 1
ATOM 11815 N N . ASP B 1 754 ? 114.713 69.187 -16.446 1.00 16.07 754 ASP B N 1
ATOM 11816 C CA . ASP B 1 754 ? 115.966 69.088 -15.671 1.00 16.11 754 ASP B CA 1
ATOM 11817 C C . ASP B 1 754 ? 115.844 68.056 -14.546 1.00 16.20 754 ASP B C 1
ATOM 11818 O O . ASP B 1 754 ? 116.315 68.281 -13.418 1.00 16.28 754 ASP B O 1
ATOM 11823 N N . THR B 1 755 ? 115.202 66.931 -14.854 1.00 15.31 755 THR B N 1
ATOM 11824 C CA . THR B 1 755 ? 115.026 65.868 -13.884 1.00 15.28 755 THR B CA 1
ATOM 11825 C C . THR B 1 755 ? 114.961 64.466 -14.547 1.00 15.42 755 THR B C 1
ATOM 11826 O O . THR B 1 755 ? 115.259 64.287 -15.738 1.00 14.59 755 THR B O 1
ATOM 11830 N N . ILE B 1 756 ? 114.624 63.471 -13.741 1.00 15.35 756 ILE B N 1
ATOM 11831 C CA . ILE B 1 756 ? 114.497 62.115 -14.216 1.00 15.83 756 ILE B CA 1
ATOM 11832 C C . ILE B 1 756 ? 113.272 61.457 -13.523 1.00 15.78 756 ILE B C 1
ATOM 11833 O O . ILE B 1 756 ? 113.097 61.535 -12.296 1.00 14.29 756 ILE B O 1
ATOM 11838 N N . ALA B 1 757 ? 112.400 60.876 -14.344 1.00 16.14 757 ALA B N 1
ATOM 11839 C CA . ALA B 1 757 ? 111.228 60.141 -13.864 1.00 17.45 757 ALA B CA 1
ATOM 11840 C C . ALA B 1 757 ? 111.508 58.639 -13.901 1.00 18.00 757 ALA B C 1
ATOM 11841 O O . ALA B 1 757 ? 111.526 58.032 -14.969 1.00 18.15 757 ALA B O 1
ATOM 11843 N N . PHE B 1 758 ? 111.746 58.052 -12.739 1.00 18.83 758 PHE B N 1
ATOM 11844 C CA . PHE B 1 758 ? 111.854 56.606 -12.639 1.00 19.66 758 PHE B CA 1
ATOM 11845 C C . PHE B 1 758 ? 110.468 55.993 -12.756 1.00 20.52 758 PHE B C 1
ATOM 11846 O O . PHE B 1 758 ? 109.663 56.108 -11.862 1.00 20.15 758 PHE B O 1
ATOM 11854 N N . MET B 1 759 ? 110.198 55.388 -13.911 1.00 21.93 759 MET B N 1
ATOM 11855 C CA . MET B 1 759 ? 108.903 54.774 -14.212 1.00 23.25 759 MET B CA 1
ATOM 11856 C C . MET B 1 759 ? 108.827 53.393 -13.552 1.00 22.96 759 MET B C 1
ATOM 11857 O O . MET B 1 759 ? 109.846 52.737 -13.347 1.00 23.76 759 MET B O 1
ATOM 11862 N N . HIS B 1 760 ? 107.616 52.961 -13.253 1.00 22.37 760 HIS B N 1
ATOM 11863 C CA . HIS B 1 760 ? 107.386 51.764 -12.465 1.00 21.87 760 HIS B CA 1
ATOM 11864 C C . HIS B 1 760 ? 106.706 50.699 -13.293 1.00 20.32 760 HIS B C 1
ATOM 11865 O O . HIS B 1 760 ? 106.109 49.765 -12.759 1.00 20.64 760 HIS B O 1
ATOM 11872 N N . SER B 1 761 ? 106.843 50.825 -14.604 1.00 18.55 761 SER B N 1
ATOM 11873 C CA . SER B 1 761 ? 106.296 49.863 -15.545 1.00 17.46 761 SER B CA 1
ATOM 11874 C C . SER B 1 761 ? 107.293 48.739 -15.852 1.00 16.59 761 SER B C 1
ATOM 11875 O O . SER B 1 761 ? 108.383 48.967 -16.374 1.00 15.69 761 SER B O 1
ATOM 11878 N N . VAL B 1 762 ? 106.919 47.514 -15.520 1.00 16.05 762 VAL B N 1
ATOM 11879 C CA . VAL B 1 762 ? 107.790 46.386 -15.741 1.00 15.53 762 VAL B CA 1
ATOM 11880 C C . VAL B 1 762 ? 107.632 45.912 -17.177 1.00 16.14 762 VAL B C 1
ATOM 11881 O O . VAL B 1 762 ? 106.539 45.611 -17.626 1.00 16.01 762 VAL B O 1
ATOM 11885 N N . GLN B 1 763 ? 108.756 45.845 -17.881 1.00 16.53 763 GLN B N 1
ATOM 11886 C CA . GLN B 1 763 ? 108.798 45.662 -19.328 1.00 17.26 763 GLN B CA 1
ATOM 11887 C C . GLN B 1 763 ? 109.622 44.444 -19.666 1.00 16.46 763 GLN B C 1
ATOM 11888 O O . GLN B 1 763 ? 110.577 44.158 -18.989 1.00 15.31 763 GLN B O 1
ATOM 11894 N N . ASP B 1 764 ? 109.258 43.732 -20.721 1.00 15.92 764 ASP B N 1
ATOM 11895 C CA . ASP B 1 764 ? 110.061 42.615 -21.185 1.00 16.11 764 ASP B CA 1
ATOM 11896 C C . ASP B 1 764 ? 111.478 43.005 -21.614 1.00 15.43 764 ASP B C 1
ATOM 11897 O O . ASP B 1 764 ? 111.699 44.091 -22.158 1.00 15.28 764 ASP B O 1
ATOM 11902 N N . GLY B 1 765 ? 112.424 42.094 -21.394 1.00 14.72 765 GLY B N 1
ATOM 11903 C CA . GLY B 1 765 ? 113.786 42.265 -21.857 1.00 13.72 765 GLY B CA 1
ATOM 11904 C C . GLY B 1 765 ? 114.659 42.851 -20.767 1.00 12.83 765 GLY B C 1
ATOM 11905 O O . GLY B 1 765 ? 114.166 43.213 -19.691 1.00 12.50 765 GLY B O 1
ATOM 11906 N N . ALA B 1 766 ? 115.942 42.949 -21.086 1.00 11.65 766 ALA B N 1
ATOM 11907 C CA . ALA B 1 766 ? 116.974 43.492 -20.214 1.00 12.10 766 ALA B CA 1
ATOM 11908 C C . ALA B 1 766 ? 116.974 45.009 -20.256 1.00 12.34 766 ALA B C 1
ATOM 11909 O O . ALA B 1 766 ? 116.586 45.616 -21.246 1.00 12.88 766 ALA B O 1
ATOM 11911 N N . ALA B 1 767 ? 117.442 45.638 -19.200 1.00 12.90 767 ALA B N 1
ATOM 11912 C CA . ALA B 1 767 ? 117.616 47.079 -19.229 1.00 13.49 767 ALA B CA 1
ATOM 11913 C C . ALA B 1 767 ? 118.773 47.377 -20.168 1.00 14.80 767 ALA B C 1
ATOM 11914 O O . ALA B 1 767 ? 119.729 46.596 -20.252 1.00 15.94 767 ALA B O 1
ATOM 11916 N N . SER B 1 768 ? 118.671 48.483 -20.888 1.00 14.74 768 SER B N 1
ATOM 11917 C CA . SER B 1 768 ? 119.712 48.890 -21.807 1.00 15.97 768 SER B CA 1
ATOM 11918 C C . SER B 1 768 ? 120.396 50.179 -21.361 1.00 16.28 768 SER B C 1
ATOM 11919 O O . SER B 1 768 ? 121.232 50.705 -22.074 1.00 17.09 768 SER B O 1
ATOM 11922 N N . LYS B 1 769 ? 120.033 50.692 -20.190 1.00 16.76 769 LYS B N 1
ATOM 11923 C CA . LYS B 1 769 ? 120.631 51.915 -19.656 1.00 16.61 769 LYS B CA 1
ATOM 11924 C C . LYS B 1 769 ? 120.877 51.832 -18.159 1.00 16.16 769 LYS B C 1
ATOM 11925 O O . LYS B 1 769 ? 120.137 51.175 -17.437 1.00 14.81 769 LYS B O 1
ATOM 11931 N N . SER B 1 770 ? 121.926 52.528 -17.713 1.00 16.02 770 SER B N 1
ATOM 11932 C CA . SER B 1 770 ? 122.171 52.776 -16.296 1.00 16.40 770 SER B CA 1
ATOM 11933 C C . SER B 1 770 ? 121.933 54.262 -16.013 1.00 15.87 770 SER B C 1
ATOM 11934 O O . SER B 1 770 ? 121.975 55.084 -16.922 1.00 15.37 770 SER B O 1
ATOM 11937 N N . TYR B 1 771 ? 121.706 54.592 -14.749 1.00 15.88 771 TYR B N 1
ATOM 11938 C CA . TYR B 1 771 ? 121.298 55.931 -14.351 1.00 16.52 771 TYR B CA 1
ATOM 11939 C C . TYR B 1 771 ? 122.073 56.542 -13.192 1.00 16.26 771 TYR B C 1
ATOM 11940 O O . TYR B 1 771 ? 121.788 57.672 -12.802 1.00 16.04 771 TYR B O 1
ATOM 11949 N N . GLY B 1 772 ? 123.080 55.836 -12.683 1.00 15.90 772 GLY B N 1
ATOM 11950 C CA . GLY B 1 772 ? 123.887 56.343 -11.598 1.00 16.20 772 GLY B CA 1
ATOM 11951 C C . GLY B 1 772 ? 124.563 57.674 -11.904 1.00 16.69 772 GLY B C 1
ATOM 11952 O O . GLY B 1 772 ? 124.623 58.550 -11.033 1.00 16.63 772 GLY B O 1
ATOM 11953 N N . LEU B 1 773 ? 125.094 57.833 -13.112 1.00 17.25 773 LEU B N 1
ATOM 11954 C CA . LEU B 1 773 ? 125.746 59.079 -13.471 1.00 17.87 773 LEU B CA 1
ATOM 11955 C C . LEU B 1 773 ? 124.742 60.171 -13.739 1.00 17.67 773 LEU B C 1
ATOM 11956 O O . LEU B 1 773 ? 125.052 61.334 -13.520 1.00 18.85 773 LEU B O 1
ATOM 11961 N N . ALA B 1 774 ? 123.558 59.832 -14.229 1.00 16.88 774 ALA B N 1
ATOM 11962 C CA . ALA B 1 774 ? 122.530 60.849 -14.414 1.00 16.70 774 ALA B CA 1
ATOM 11963 C C . ALA B 1 774 ? 122.093 61.416 -13.045 1.00 16.77 774 ALA B C 1
ATOM 11964 O O . ALA B 1 774 ? 121.948 62.635 -12.890 1.00 16.31 774 ALA B O 1
ATOM 11966 N N . VAL B 1 775 ? 121.939 60.546 -12.045 1.00 16.78 775 VAL B N 1
ATOM 11967 C CA . VAL B 1 775 ? 121.596 60.992 -10.690 1.00 17.41 775 VAL B CA 1
ATOM 11968 C C . VAL B 1 775 ? 122.733 61.802 -10.049 1.00 17.43 775 VAL B C 1
ATOM 11969 O O . VAL B 1 775 ? 122.485 62.788 -9.336 1.00 17.47 775 VAL B O 1
ATOM 11973 N N . ALA B 1 776 ? 123.975 61.408 -10.314 1.00 16.99 776 ALA B N 1
ATOM 11974 C CA . ALA B 1 776 ? 125.137 62.173 -9.861 1.00 16.79 776 ALA B CA 1
ATOM 11975 C C . ALA B 1 776 ? 125.222 63.612 -10.455 1.00 16.57 776 ALA B C 1
ATOM 11976 O O . ALA B 1 776 ? 125.577 64.556 -9.749 1.00 15.35 776 ALA B O 1
ATOM 11978 N N . ALA B 1 777 ? 124.899 63.768 -11.734 1.00 16.11 777 ALA B N 1
ATOM 11979 C CA . ALA B 1 777 ? 124.872 65.084 -12.357 1.00 15.89 777 ALA B CA 1
ATOM 11980 C C . ALA B 1 777 ? 123.807 65.960 -11.707 1.00 16.11 777 ALA B C 1
ATOM 11981 O O . ALA B 1 777 ? 124.076 67.089 -11.327 1.00 16.59 777 ALA B O 1
ATOM 11983 N N . LEU B 1 778 ? 122.609 65.423 -11.522 1.00 16.61 778 LEU B N 1
ATOM 11984 C CA . LEU B 1 778 ? 121.504 66.169 -10.900 1.00 16.83 778 LEU B CA 1
ATOM 11985 C C . LEU B 1 778 ? 121.771 66.553 -9.450 1.00 16.89 778 LEU B C 1
ATOM 11986 O O . LEU B 1 778 ? 121.200 67.510 -8.963 1.00 16.82 778 LEU B O 1
ATOM 11991 N N . ALA B 1 779 ? 122.626 65.788 -8.768 1.00 17.25 779 ALA B N 1
ATOM 11992 C CA . ALA B 1 779 ? 122.981 66.032 -7.380 1.00 16.92 779 ALA B CA 1
ATOM 11993 C C . ALA B 1 779 ? 124.124 67.011 -7.244 1.00 16.60 779 ALA B C 1
ATOM 11994 O O . ALA B 1 779 ? 124.466 67.390 -6.127 1.00 17.00 779 ALA B O 1
ATOM 11996 N N . GLY B 1 780 ? 124.729 67.415 -8.352 1.00 16.25 780 GLY B N 1
ATOM 11997 C CA . GLY B 1 780 ? 125.723 68.488 -8.325 1.00 15.77 780 GLY B CA 1
ATOM 11998 C C . GLY B 1 780 ? 127.169 68.055 -8.356 1.00 15.11 780 GLY B C 1
ATOM 11999 O O . GLY B 1 780 ? 128.084 68.856 -8.164 1.00 14.95 780 GLY B O 1
ATOM 12000 N N . VAL B 1 781 ? 127.402 66.786 -8.635 1.00 15.48 781 VAL B N 1
ATOM 12001 C CA . VAL B 1 781 ? 128.767 66.296 -8.763 1.00 15.09 781 VAL B CA 1
ATOM 12002 C C . VAL B 1 781 ? 129.411 67.034 -9.947 1.00 14.89 781 VAL B C 1
ATOM 12003 O O . VAL B 1 781 ? 128.819 67.131 -10.982 1.00 15.14 781 VAL B O 1
ATOM 12007 N N . PRO B 1 782 ? 130.597 67.601 -9.786 1.00 15.63 782 PRO B N 1
ATOM 12008 C CA . PRO B 1 782 ? 131.148 68.454 -10.847 1.00 16.24 782 PRO B CA 1
ATOM 12009 C C . PRO B 1 782 ? 131.184 67.747 -12.207 1.00 17.19 782 PRO B C 1
ATOM 12010 O O . PRO B 1 782 ? 131.580 66.568 -12.282 1.00 16.48 782 PRO B O 1
ATOM 12014 N N . LYS B 1 783 ? 130.799 68.478 -13.258 1.00 17.99 783 LYS B N 1
ATOM 12015 C CA . LYS B 1 783 ? 130.746 67.966 -14.626 1.00 18.68 783 LYS B CA 1
ATOM 12016 C C . LYS B 1 783 ? 132.011 67.228 -15.056 1.00 18.43 783 LYS B C 1
ATOM 12017 O O . LYS B 1 783 ? 131.918 66.247 -15.776 1.00 18.03 783 LYS B O 1
ATOM 12023 N N . GLU B 1 784 ? 133.179 67.716 -14.644 1.00 18.36 784 GLU B N 1
ATOM 12024 C CA . GLU B 1 784 ? 134.451 67.117 -15.055 1.00 18.71 784 GLU B CA 1
ATOM 12025 C C . GLU B 1 784 ? 134.604 65.705 -14.448 1.00 18.02 784 GLU B C 1
ATOM 12026 O O . GLU B 1 784 ? 135.093 64.787 -15.110 1.00 16.84 784 GLU B O 1
ATOM 12032 N N . VAL B 1 785 ? 134.114 65.529 -13.222 1.00 17.82 785 VAL B N 1
ATOM 12033 C CA . VAL B 1 785 ? 134.034 64.220 -12.577 1.00 17.36 785 VAL B CA 1
ATOM 12034 C C . VAL B 1 785 ? 133.055 63.266 -13.276 1.00 17.95 785 VAL B C 1
ATOM 12035 O O . VAL B 1 785 ? 133.379 62.106 -13.492 1.00 18.48 785 VAL B O 1
ATOM 12039 N N . ILE B 1 786 ? 131.851 63.739 -13.603 1.00 18.25 786 ILE B N 1
ATOM 12040 C CA . ILE B 1 786 ? 130.903 62.955 -14.392 1.00 17.43 786 ILE B CA 1
ATOM 12041 C C . ILE B 1 786 ? 131.540 62.487 -15.728 1.00 16.94 786 ILE B C 1
ATOM 12042 O O . ILE B 1 786 ? 131.373 61.335 -16.121 1.00 14.58 786 ILE B O 1
ATOM 12047 N N . LYS B 1 787 ? 132.278 63.380 -16.395 1.00 15.93 787 LYS B N 1
ATOM 12048 C CA . LYS B 1 787 ? 132.814 63.072 -17.705 1.00 17.01 787 LYS B CA 1
ATOM 12049 C C . LYS B 1 787 ? 133.860 61.947 -17.589 1.00 16.47 787 LYS B C 1
ATOM 12050 O O . LYS B 1 787 ? 133.846 61.012 -18.371 1.00 15.70 787 LYS B O 1
ATOM 12056 N N . ARG B 1 788 ? 134.716 62.009 -16.575 1.00 16.77 788 ARG B N 1
ATOM 12057 C CA . ARG B 1 788 ? 135.708 60.975 -16.343 1.00 17.01 788 ARG B CA 1
ATOM 12058 C C . ARG B 1 788 ? 135.053 59.652 -15.968 1.00 16.36 788 ARG B C 1
ATOM 12059 O O . ARG B 1 788 ? 135.505 58.587 -16.397 1.00 15.45 788 ARG B O 1
ATOM 12067 N N . ALA B 1 789 ? 133.991 59.716 -15.169 1.00 16.81 789 ALA B N 1
ATOM 12068 C CA . ALA B 1 789 ? 133.246 58.512 -14.805 1.00 16.28 789 ALA B CA 1
ATOM 12069 C C . ALA B 1 789 ? 132.617 57.877 -16.048 1.00 17.01 789 ALA B C 1
ATOM 12070 O O . ALA B 1 789 ? 132.600 56.673 -16.163 1.00 17.33 789 ALA B O 1
ATOM 12072 N N . ARG B 1 790 ? 132.145 58.684 -16.999 1.00 17.39 790 ARG B N 1
ATOM 12073 C CA . ARG B 1 790 ? 131.514 58.166 -18.205 1.00 17.82 790 ARG B CA 1
ATOM 12074 C C . ARG B 1 790 ? 132.520 57.412 -19.060 1.00 17.53 790 ARG B C 1
ATOM 12075 O O . ARG B 1 790 ? 132.194 56.386 -19.659 1.00 17.44 790 ARG B O 1
ATOM 12083 N N . GLN B 1 791 ? 133.763 57.879 -19.063 1.00 17.06 791 GLN B N 1
ATOM 12084 C CA . GLN B 1 791 ? 134.833 57.223 -19.822 1.00 16.54 791 GLN B CA 1
ATOM 12085 C C . GLN B 1 791 ? 135.241 55.876 -19.170 1.00 15.72 791 GLN B C 1
ATOM 12086 O O . GLN B 1 791 ? 135.371 54.858 -19.853 1.00 13.89 791 GLN B O 1
ATOM 12092 N N . LYS B 1 792 ? 135.399 55.866 -17.847 1.00 15.37 792 LYS B N 1
ATOM 12093 C CA . LYS B 1 792 ? 135.742 54.649 -17.117 1.00 15.15 792 LYS B CA 1
ATOM 12094 C C . LYS B 1 792 ? 134.626 53.614 -17.278 1.00 14.32 792 LYS B C 1
ATOM 12095 O O . LYS B 1 792 ? 134.872 52.418 -17.346 1.00 12.97 792 LYS B O 1
ATOM 12101 N N . LEU B 1 793 ? 133.400 54.091 -17.345 1.00 14.24 793 LEU B N 1
ATOM 12102 C CA . LEU B 1 793 ? 132.245 53.218 -17.408 1.00 14.77 793 LEU B CA 1
ATOM 12103 C C . LEU B 1 793 ? 132.244 52.457 -18.740 1.00 14.67 793 LEU B C 1
ATOM 12104 O O . LEU B 1 793 ? 132.017 51.249 -18.750 1.00 14.69 793 LEU B O 1
ATOM 12109 N N . ARG B 1 794 ? 132.478 53.163 -19.840 1.00 14.04 794 ARG B N 1
ATOM 12110 C CA . ARG B 1 794 ? 132.542 52.543 -21.157 1.00 14.68 794 ARG B CA 1
ATOM 12111 C C . ARG B 1 794 ? 133.745 51.595 -21.163 1.00 14.16 794 ARG B C 1
ATOM 12112 O O . ARG B 1 794 ? 133.641 50.489 -21.627 1.00 15.63 794 ARG B O 1
ATOM 12120 N N . GLU B 1 795 ? 134.879 52.022 -20.627 1.00 13.70 795 GLU B N 1
ATOM 12121 C CA . GLU B 1 795 ? 136.068 51.170 -20.530 1.00 13.79 795 GLU B CA 1
ATOM 12122 C C . GLU B 1 795 ? 135.703 49.816 -19.851 1.00 13.07 795 GLU B C 1
ATOM 12123 O O . GLU B 1 795 ? 135.918 48.736 -20.411 1.00 10.93 795 GLU B O 1
ATOM 12129 N N . LEU B 1 796 ? 135.095 49.903 -18.679 1.00 13.08 796 LEU B N 1
ATOM 12130 C CA . LEU B 1 796 ? 134.700 48.711 -17.897 1.00 13.57 796 LEU B CA 1
ATOM 12131 C C . LEU B 1 796 ? 133.629 47.828 -18.591 1.00 14.10 796 LEU B C 1
ATOM 12132 O O . LEU B 1 796 ? 133.754 46.610 -18.594 1.00 12.88 796 LEU B O 1
ATOM 12137 N N . GLU B 1 797 ? 132.595 48.447 -19.172 1.00 14.76 797 GLU B N 1
ATOM 12138 C CA . GLU B 1 797 ? 131.491 47.697 -19.775 1.00 16.03 797 GLU B CA 1
ATOM 12139 C C . GLU B 1 797 ? 131.879 47.045 -21.109 1.00 17.62 797 GLU B C 1
ATOM 12140 O O . GLU B 1 797 ? 131.339 46.000 -21.459 1.00 17.12 797 GLU B O 1
ATOM 12146 N N . SER B 1 798 ? 132.824 47.646 -21.827 1.00 19.37 798 SER B N 1
ATOM 12147 C CA . SER B 1 798 ? 133.191 47.207 -23.189 1.00 21.55 798 SER B CA 1
ATOM 12148 C C . SER B 1 798 ? 133.976 45.901 -23.250 1.00 24.05 798 SER B C 1
ATOM 12149 O O . SER B 1 798 ? 134.208 45.356 -24.343 1.00 24.60 798 SER B O 1
ATOM 12152 N N . ILE B 1 799 ? 134.398 45.410 -22.085 1.00 26.59 799 ILE B N 1
ATOM 12153 C CA . ILE B 1 799 ? 135.149 44.151 -21.961 1.00 28.61 799 ILE B CA 1
ATOM 12154 C C . ILE B 1 799 ? 134.231 42.919 -21.868 1.00 29.79 799 ILE B C 1
ATOM 12155 O O . ILE B 1 799 ? 134.709 41.806 -21.978 1.00 30.37 799 ILE B O 1
ATOM 12160 N N . SER B 1 800 ? 132.925 43.106 -21.656 1.00 31.31 800 SER B N 1
ATOM 12161 C CA . SER B 1 800 ? 131.997 41.972 -21.465 1.00 32.20 800 SER B CA 1
ATOM 12162 C C . SER B 1 800 ? 131.182 41.734 -22.721 1.00 32.47 800 SER B C 1
ATOM 12163 O O . SER B 1 800 ? 129.964 41.918 -22.722 1.00 33.11 800 SER B O 1
#

Secondary structure (DSSP, 8-state):
-----GGGS-HHHHHHHHHHHHSTTSEEEEEETTEEEEEHHHHHHHHHHHT---EEE--SSS--EEEEEEEGGGHHHHHHHHHHTT--EEEEEE-S-GGG-SSSPPEEEEEEE-TTT---GGGS-TTS---EEEEEE-SS-EEEEEE-TTT--EEEE---SHHHHHHHHHHH--SEEEEETT---GGGTTT-SSEEEE-GGGG-HHHHHHHHHHHHT-S-SGGGT-TT-HHHHHHHHHHHHHHHHHH-S--TT----EE--GGGB-EE-HHHHHHTTSSS-TTS-STTSHHHHH---SSHHHHHHHHHHHHS-B--HHHHHHHHHHHHHTGGGHHHHHHHHHTT-SHHHHHHHHHHT---HHHHHHHHHHHTTHHHHHHHHHS---HHHHHHHHHH---HHHHHHHHHHB-SS--S-STT---BPTTS-HHHHHHHHHHHHHHHHHHHHHHHHHHHHT-TT-EEEEETTTEEEEEEEHHHHTTS-TTPEEEEE-SSEEEEE-HHHHHHHHHHHHHHHHHHHHHHHHHHHHHHHHGGGHHHHHHHHHHHHHHHHHHHHHHHHHHTT-B--EE-SSS-EEEEEE--TTHHHH-SS----EEEEE-SSS-EEEEE--TTSSHHHHHHHHHHHHHHHTTT--BSSSEEEE----EEEEEE--HHHHHHHHHHHHH--TTEEEEEES----SSSSHHHHHHHHHHHHIIIII--EEEEE-S-GGGGGHHHHSTTEEEEEEEEEEETTEEEEEEEEEES--SS--HHHHHHHTT--HHHHHHHHHHHHHHHT--/-HHHHHHHTTSTTSEEEEEETTEEEEEHHHHHHHHHHHT-----EEEEESTTHHHHHHHHHHTT--EEEE---EEEEE-TTS---TTTS-TTS---EEEEEE-SS-EEEEEE-TTT--EEEE--SSHHHHHHHHHHH--SEEEEETT-S-GGGTTT-SSEEEE-GGGG-HHHHHHHHHHHHT-S-SGGGT-TT-HHHHHHHHHHHHHHHHHH-S--TT----EE--GGGB-B--HHHHHHTTSSS-TTS-SSSSHHHHH---SSHHHHHHHHHHHHS-B--HHHHHHHHHHHHHHGGGHHHHHHHHHTT-SHHHHHHHHHTT---HHHHHHHHHHHTTHHHHHHHHTT---HHHHHHHHHH---HHHHHHHHHHB-SS--S-STT---BPTTS-HHHHHHHHHHHHHHHHHHHHHHHHHHHHT-TT-EEEEETTTEEEEEEETTTGGGS-TT-EEEEEETTEEEEE-HHHHHHHHHHHHHHHHHHHHHHHHHHHHHHHHGGGHHHHHHHHHHHHHHHHHHHHHHHHHHTT-B--EE-SSS-EEEEEE--TTHHHH-SSPP--EEEEEBTTB-EEEEES--TTHHHHHHHHHHHHHHHHTTT--BSSSEEEE---SBEEEE---HHHHHHHHHHHHHH--TT-EEEEE-EEEES-HHHHHHHHHHHHHHIIIII--EEEEE---GGGGGHHHHSTTEEEEE--EEEETTEEEE----EES------HHHHHHHTT--HHHHHHHHHHHHHHHTT-

Solvent-accessible surface area: 67517 Å² total; per-residue (Å²): 152,56,153,80,80,113,124,48,28,75,81,30,2,34,22,2,59,146,16,35,72,96,10,90,160,40,1,0,0,1,47,55,47,81,102,10,9,0,1,54,110,13,0,102,102,0,19,160,50,1,121,30,92,84,66,124,88,50,50,131,96,53,92,78,19,30,42,2,27,2,40,60,108,26,22,48,102,44,6,28,91,0,12,123,86,28,32,5,0,0,0,0,32,60,84,26,77,91,94,114,40,225,44,57,10,105,28,116,3,48,83,11,14,1,9,0,4,15,9,31,91,70,18,24,120,115,88,98,45,35,20,0,0,0,0,40,39,54,114,172,6,7,0,4,0,13,0,2,1,3,17,8,44,1,71,2,7,41,6,52,42,100,36,18,0,20,1,19,5,69,39,16,76,0,5,0,0,0,16,0,77,76,11,81,53,53,68,17,0,108,87,55,122,9,50,43,143,59,53,74,162,18,4,74,49,98,44,0,59,97,27,0,20,119,41,26,73,48,235,68,0,98,80,47,29,0,60,134,1,62,51,0,0,9,0,0,0,0,0,1,38,19,0,65,65,2,24,87,72,112,4,51,3,2,78,44,1,60,30,48,89,100,127,67,10,1,27,0,8,27,25,0,11,134,12,5,46,1,43,111,24,75,105,48,26,76,114,84,1,0,8,59,14,0,21,52,7,12,0,19,0,0,0,2,20,0,46,58,28,0,22,39,0,32,70,78,74,183,52,2,73,74,28,10,100,1,0,33,30,0,56,144,56,13,86,36,1,32,76,23,2,132,83,2,23,19,1,20,6,1,3,2,9,0,4,8,99,64,3,76,2,116,3,0,14,86,0,19,74,0,1,76,25,1,55,81,1,65,64,36,0,118,95,2,135,16,82,21,0,54,63,14,40,128,73,0,20,65,31,36,140,12,52,60,18,0,72,123,0,2,66,130,114,2,48,80,58,36,91,120,5,43,0,1,16,92,69,42,40,146,84,0,46,112,61,62,62,93,25,95,43,12,103,73,42,33,118,140,0,21,62,105,8,67,148,150,32,60,10,109,49,0,110,22,19,99,39,96,92,23,9,18,23,0,43,0,31,65,60,40,21,145,102,14,34,177,96,13,114,140,53,15,0,52,103,101,13,9,32,20,17,19,85,71,0,86,103,15,15,77,109,2,83,83,2,117,40,111,11,54,61,16,6,82,111,7,7,79,66,0,1,82,75,0,32,101,82,5,102,50,0,28,85,0,3,34,0,0,0,40,3,1,0,2,0,0,1,0,33,34,4,170,82,21,113,18,35,49,1,76,50,43,136,140,17,2,0,93,9,58,85,0,29,12,0,11,45,36,88,70,71,152,108,109,46,73,27,10,71,9,72,0,21,45,131,57,9,0,1,0,0,7,15,6,35,82,0,17,12,35,36,7,3,58,4,1,0,0,0,0,0,0,0,11,0,0,2,32,0,0,3,121,113,1,41,0,0,32,4,20,22,0,0,2,32,63,53,146,74,75,7,12,65,51,1,4,30,3,12,108,51,12,59,97,93,1,1,0,3,0,9,43,4,6,126,10,10,18,11,18,1,3,1,0,6,0,12,2,0,0,22,13,0,0,74,142,22,69,0,5,0,0,1,0,2,39,25,72,33,0,23,85,0,36,140,132,24,117,9,15,20,22,4,22,3,39,7,80,73,148,69,122,68,9,40,46,83,68,24,14,75,113,33,38,8,112,91,37,21,3,16,19,1,0,38,82,12,33,6,9,154,88,2,23,152,61,0,149,99,18,26,168,78,19,104,90,88,142,137,151,80,9,110,150,4,36,71,106,58,90,132,22,7,4,0,12,57,97,65,97,101,6,4,0,20,154,97,15,0,120,128,0,16,142,36,18,141,33,89,94,133,89,76,1,27,0,60,90,172,30,13,63,87,41,0,23,97,0,4,99,71,3,35,4,0,0,4,0,84,129,135,23,93,77,59,11,5,1,0,7,12,10,56,83,64,13,23,100,99,140,101,48,31,20,0,0,0,0,35,46,46,132,179,7,8,0,3,0,11,0,3,2,4,22,7,40,0,69,2,6,41,6,74,55,100,80,17,0,34,8,30,6,60,42,17,82,0,2,0,0,0,23,0,83,83,12,85,53,54,68,20,0,114,84,56,76,7,45,44,162,56,43,80,176,25,3,71,47,98,62,2,62,106,27,0,17,122,32,23,70,50,227,37,0,96,78,45,32,0,60,122,1,60,41,0,0,6,0,0,3,0,0,0,70,21,0,55,78,32,47,191,57,109,1,52,4,1,79,47,2,58,31,42,106,84,122,70,22,3,27,1,34,24,19,2,16,125,16,5,34,1,34,105,25,105,104,44,36,69,130,71,0,0,8,47,9,0,30,56,20,16,3,19,1,0,2,3,22,0,44,56,28,0,29,65,0,25,72,55,46,186,56,0,79,90,33,8,114,1,3,36,27,0,66,117,55,13,88,37,1,31,80,22,1,137,83,2,22,18,2,22,12,6,4,1,12,0,4,13,104,65,6,102,1,104,6,0,14,122,0,19,74,1,3,63,26,2,46,83,0,62,60,40,0,110,104,4,137,14,84,32,0,60,62,13,39,137,74,0,18,70,36,52,139,13,82,54,16,0,70,122,0,2,64,127,117,3,47,61,72,36,150,105,5,42,0,1,16,92,69,42,40,134,90,0,44,92,64,58,60,106,6,87,36,5,33,73,42,5,122,133,0,46,92,94,10,76,145,144,32,63,7,108,36,0,102,30,20,94,46,103,100,16,8,28,21,0,34,0,26,99,58,39,19,144,106,20,30,174,81,10,90,56,52,51,6,46,158,97,6,18,37,8,31,8,109,52,0,62,89,42,28,86,84,2,80,60,7,116,36,96,8,55,57,37,8,80,124,15,7,78,80,0,3,81,80,0,39,103,76,4,91,48,0,32,89,1,3,41,0,0,0,46,1,0,0,4,0,0,1,1,34,32,6,146,75,18,111,21,33,48,2,72,44,63,135,138,17,3,1,121,8,67,78,0,34,15,0,6,37,34,82,64,108,159,138,107,56,74,25,6,73,7,64,0,10,55,130,63,17,1,2,0,0,5,3,2,26,78,37,6,0,12,22,8,0,42,4,2,0,2,0,0,0,0,0,3,0,0,1,40,0,0,3,131,109,2,46,0,0,41,4,14,40,1,6,2,18,0,67,110,8,41,81,38,2,65,35,0,5,37,5,13,112,30,12,54,86,89,1,0,0,0,0,20,8,3,3,51,23,14,5,10,70,2,0,2,0,2,0,3,2,0,0,30,18,0,0,72,138,19,84,0,6,0,0,0,1,0,16,4,96,27,0,4,81,0,40,137,134,27,109,6,14,20,28,4,24,3,46,16,106,99,96,78,140,69,19,28,40,70,78,40,16,78,120,30,32,13,109,133,36,7,8,17,27,11,0,52,79,16,35,5,23,184,100,3,29,155,118,0,106,100,25,6,134,95,20,74,88,105,105

CATH classification: 3.40.1170.10 (+4 more: 3.30.420.110, 1.10.1420.10, 1.10.1420.10)